Protein 2L2Q (pdb70)

InterPro domains:
  IPR003501 Phosphotransferase system, EIIB component, type 2/3 [PF02302] (1-79)
  IPR013012 Phosphotransferase system, EIIB component, type 3 [PS51100] (1-91)
  IPR036095 PTS system IIB component-like superfamily [SSF52794] (1-88)
  IPR051819 PTS system sugar-specific EIIB domain-containing protein [PTHR34581] (1-86)

Nearest PDB structures (foldseek):
  2l2q-assembly1_A  TM=9.499E-01  e=5.645E-18  Borreliella burgdorferi
  1h9c-assembly1_A  TM=8.588E-01  e=1.829E-08  Escherichia coli str. K-12 substr. W3110
  4mge-assembly1_A  TM=8.401E-01  e=5.207E-08  Bacillus anthracis str. 'Ames Ancestor'
  2wy2-assembly1_D  TM=8.385E-01  e=1.300E-07  Escherichia coli
  3nbm-assembly1_A  TM=7.817E-01  e=5.763E-06  Streptococcus pneumoniae TIGR4

CATH classification: 3.40.50.2300

Foldseek 3Di:
DDDAAEEEEEDDDAPPPRLLQCLQCVVCVVVVDRYHYDYDHPVCCVVCCVPHQAYEYEPPDDCVVVVCCVCCVVVLHHYYYQDPVCVVVNNSCVVVVSRVCSRVVSDDD

Organism: Borreliella burgdorferi (strain ATCC 35210 / DSM 4680 / CIP 102532 / B31) (NCBI:txid224326)

Secondary structure (DSSP, 8-state):
----EEEEEESSSS-SS-HHHHHHHHHHHHHT-SEEEEEE-STTHHHHTTT-SEEEE-S--SSHHHHHHHHHHHHT--EEE--HHHHHHT-HHHHHHHHHHHHHH----

Sequence (109 aa):
GPGSMNILLVCGAGMSTSMLVQRIEKYAKSKNINATIEAIAETRLSEVVDRFDVVLLAPQSRFNKKRLEEITKPKGIPIEIINTIDYGTMNGEKVLQLAINAFNNKSSVGPGSMNILLVCGAGMSTSMLVQRIEKYAKSKNINATIEAIAETRLSEVVDRFDVVLLAPQSRFNKKRLEEITKPKGIPIEIINTIDYGTMNGEKVLQLAINAFNNKSSVGPGSMNILLVCGAGMSTSMLVQRIEKYAKSKNINATIEAIAETRLSEVVDRFDVVLLAPQSRFNKKRLEEITKPKGIPIEIINTIDYGTMNGEKVLQLAINAFNNKSSVGPGSMNILLVCGAGMSTSMLVQRIEKYAKSKNINATIEAIAETRLSEVVDRFDVVLLAPQSRFNKKRLEEITKPKGIPIEIINTIDYGTMNGEKVLQLAINAFNNKSSVGPGSMNILLVCGAGMSTSMLVQRIEKYAKSKNINATIEAIAETRLSEVVDRFDVVLLAPQSRFNKKRLEEITKPKGIPIEIINTIDYGTMNGEKVLQLAINAFNNKSSVGPGSMNILLVCGAGMSTSMLVQRIEKYAKSKNINATIEAIAETRLSEVVDRFDVVLLAPQSRFNKKRLEEITKPKGIPIEIINTIDYGTMNGEKVLQLAINAFNNKSSVGPGSMNILLVCGAGMSTSMLVQRIEKYAKSKNINATIEAIAETRLSEVVDRFDVVLLAPQSRFNKKRLEEITKPKGIPIEIINTIDYGTMNGEKVLQLAINAFNNKSSVGPGSMNILLVCGAGMSTSMLVQRIEKYAKSKNINATIEAIAETRLSEVVDRFDVVLLAPQSRFNKKRLEEITKPKGIPIEIINTIDYGTMNGEKVLQLAINAFNNKSSVGPGSMNILLVCGAGMSTSMLVQRIEKYAKSKNINATIEAIAETRLSEVVDRFDVVLLAPQSRFNKKRLEEITKPKGIPIEIINTIDYGTMNGEKVLQLAINAFNNKSSVGPGSMNILLVCGAGMSTSMLVQRIEKYAKSKNINATIEAIAETRLSEVVDRFDVVLLAPQSRFNKKRLEEITKPKGIPIEIINTIDYGTMNGEKVLQLAINAFNNKSSVGPGSMNILLVCGAGMSTSMLVQRIEKYAKSKNINATIEAIAETRLSEVVDRFDVVLLAPQSRFNKKRLEEITKPKGIPIEIINTIDYGTMNGEKVLQLAINAFNNKSSVGPGSMNILLVCGAGMSTSMLVQRIEKYAKSKNINATIEAIAETRLSEVVDRFDVVLLAPQSRFNKKRLEEITKPKGIPIEIINTIDYGTMNGEKVLQLAINAFNNKSSVGPGSMNILLVCGAGMSTSMLVQRIEKYAKSKNINATIEAIAETRLSEVVDRFDVVLLAPQSRFNKKRLEEITKPKGIPIEIINTIDYGTMNGEKVLQLAINAFNNKSSVGPGSMNILLVCGAGMSTSMLVQRIEKYAKSKNINATIEAIAETRLSEVVDRFDVVLLAPQSRFNKKRLEEITKPKGIPIEIINTIDYGTMNGEKVLQLAINAFNNKSSVGPGSMNILLVCGAGMSTSMLVQRIEKYAKSKNINATIEAIAETRLSEVVDRFDVVLLAPQSRFNKKRLEEITKPKGIPIEIINTIDYGTMNGEKVLQLAINAFNNKSSVGPGSMNILLVCGAGMSTSMLVQRIEKYAKSKNINATIEAIAETRLSEVVDRFDVVLLAPQSRFNKKRLEEITKPKGIPIEIINTIDYGTMNGEKVLQLAINAFNNKSSVGPGSMNILLVCGAGMSTSMLVQRIEKYAKSKNINATIEAIAETRLSEVVDRFDVVLLAPQSRFNKKRLEEITKPKGIPIEIINTIDYGTMNGEKVLQLAINAFNNKSSVGPGSMNILLVCGAGMSTSMLVQRIEKYAKSKNINATIEAIAETRLSEVVDRFDVVLLAPQSRFNKKRLEEITKPKGIPIEIINTIDYGTMNGEKVLQLAINAFNNKSSVGPGSMNILLVCGAGMSTSMLVQRIEKYAKSKNINATIEAIAETRLSEVVDRFDVVLLAPQSRFNKKRLEEITKPKGIPIEIINTIDYGTMNGEKVLQLAINAFNNKSSVGPGSMNILLVCGAGMSTSMLVQRIEKYAKSKNINATIEAIAETRLSEVVDRFDVVLLAPQSRFNKKRLEEITKPKGIPIEIINTIDYGTMNGEKVLQLAINAFNNKSSV

Structure (mmCIF, N/CA/C/O backbone):
data_2L2Q
#
_ent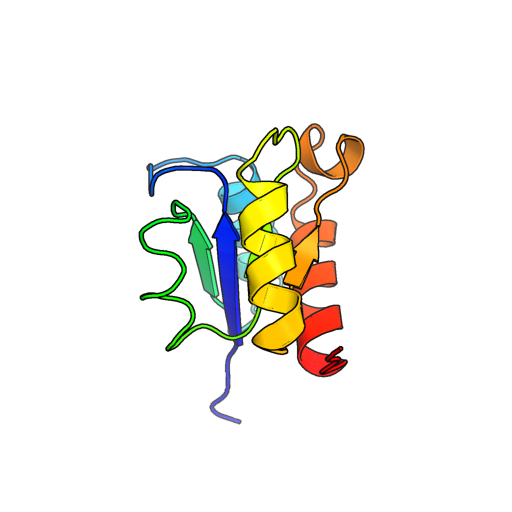ry.id   2L2Q
#
loop_
_atom_site.group_PDB
_atom_site.id
_atom_site.type_symbol
_atom_site.label_atom_id
_atom_site.label_alt_id
_atom_site.label_comp_id
_atom_site.label_asym_id
_atom_site.label_entity_id
_atom_site.label_seq_id
_atom_site.pdbx_PDB_ins_code
_atom_site.Cartn_x
_atom_site.Cartn_y
_atom_site.Cartn_z
_atom_site.occupancy
_atom_site.B_iso_or_equiv
_atom_site.auth_seq_id
_atom_site.auth_comp_id
_atom_site.auth_asym_id
_atom_site.auth_atom_id
_atom_site.pdbx_PDB_model_num
ATOM 1 N N . GLY A 1 1 ? 8.041 -22.049 -1.071 1.00 13.00 1 GLY A N 1
ATOM 2 C CA . GLY A 1 1 ? 8.782 -22.048 -2.318 1.00 45.03 1 GLY A CA 1
ATOM 3 C C . GLY A 1 1 ? 9.196 -20.654 -2.746 1.00 54.31 1 GLY A C 1
ATOM 4 O O . GLY A 1 1 ? 9.075 -19.688 -1.992 1.00 31.45 1 GLY A O 1
ATOM 8 N N . PRO A 1 2 ? 9.698 -20.535 -3.984 1.00 53.21 2 PRO A N 1
ATOM 9 C CA . PRO A 1 2 ? 10.142 -19.252 -4.539 1.00 35.44 2 PRO A CA 1
ATOM 10 C C . PRO A 1 2 ? 8.978 -18.306 -4.814 1.00 31.11 2 PRO A C 1
ATOM 11 O O . PRO A 1 2 ? 8.460 -18.252 -5.928 1.00 54.23 2 PRO A O 1
ATOM 22 N N . GLY A 1 3 ? 8.572 -17.561 -3.790 1.00 40.23 3 GLY A N 1
ATOM 23 C CA . GLY A 1 3 ? 7.472 -16.626 -3.943 1.00 63.22 3 GLY A CA 1
ATOM 24 C C . GLY A 1 3 ? 7.677 -15.354 -3.144 1.00 70.43 3 GLY A C 1
ATOM 25 O O . GLY A 1 3 ? 8.497 -15.314 -2.227 1.00 62.54 3 GLY A O 1
ATOM 29 N N . SER A 1 4 ? 6.931 -14.311 -3.494 1.00 33.44 4 SER A N 1
ATOM 30 C CA . SER A 1 4 ? 7.038 -13.030 -2.806 1.00 21.01 4 SER A CA 1
ATOM 31 C C . SER A 1 4 ? 5.839 -12.142 -3.122 1.00 51.52 4 SER A C 1
ATOM 32 O O . SER A 1 4 ? 4.968 -12.513 -3.908 1.00 53.11 4 SER A O 1
ATOM 40 N N . MET A 1 5 ? 5.802 -10.966 -2.504 1.00 1.23 5 MET A N 1
ATOM 41 C CA . MET A 1 5 ? 4.711 -10.023 -2.720 1.00 13.13 5 MET A CA 1
ATOM 42 C C . MET A 1 5 ? 5.240 -8.598 -2.847 1.00 64.23 5 MET A C 1
ATOM 43 O O . MET A 1 5 ? 6.328 -8.285 -2.365 1.00 32.12 5 MET A O 1
ATOM 57 N N . ASN A 1 6 ? 4.464 -7.739 -3.500 1.00 64.35 6 ASN A N 1
ATOM 58 C CA . ASN A 1 6 ? 4.857 -6.348 -3.692 1.00 54.20 6 ASN A CA 1
ATOM 59 C C . ASN A 1 6 ? 3.728 -5.404 -3.287 1.00 43.14 6 ASN A C 1
ATOM 60 O O . ASN A 1 6 ? 2.601 -5.527 -3.767 1.00 33.14 6 ASN A O 1
ATOM 71 N N . ILE A 1 7 ? 4.040 -4.462 -2.404 1.00 25.24 7 ILE A N 1
ATOM 72 C CA . ILE A 1 7 ? 3.054 -3.497 -1.936 1.00 54.32 7 ILE A CA 1
ATOM 73 C C . ILE A 1 7 ? 3.416 -2.083 -2.378 1.00 55.14 7 ILE A C 1
ATOM 74 O O . ILE A 1 7 ? 4.549 -1.636 -2.200 1.00 44.22 7 ILE A O 1
ATOM 90 N N . LEU A 1 8 ? 2.445 -1.383 -2.954 1.00 53.53 8 LEU A N 1
ATOM 91 C CA . LEU A 1 8 ? 2.660 -0.017 -3.421 1.00 34.11 8 LEU A CA 1
ATOM 92 C C . LEU A 1 8 ? 1.987 0.988 -2.491 1.00 44.22 8 LEU A C 1
ATOM 93 O O . LEU A 1 8 ? 0.859 0.779 -2.045 1.00 34.11 8 LEU A O 1
ATOM 109 N N . LEU A 1 9 ? 2.687 2.081 -2.205 1.00 31.42 9 LEU A N 1
ATOM 110 C CA . LEU A 1 9 ? 2.157 3.121 -1.330 1.00 21.21 9 LEU A CA 1
ATOM 111 C C . LEU A 1 9 ? 2.081 4.459 -2.058 1.00 64.33 9 LEU A C 1
ATOM 112 O O . LEU A 1 9 ? 3.043 4.884 -2.698 1.00 41.43 9 LEU A O 1
ATOM 128 N N . VAL A 1 10 ? 0.932 5.119 -1.955 1.00 23.11 10 VAL A N 1
ATOM 129 C CA . VAL A 1 10 ? 0.732 6.411 -2.601 1.00 31.41 10 VAL A CA 1
ATOM 130 C C . VAL A 1 10 ? 0.729 7.542 -1.579 1.00 25.32 10 VAL A C 1
ATOM 131 O O . VAL A 1 10 ? -0.227 7.704 -0.820 1.00 24.15 10 VAL A O 1
ATOM 144 N N . CYS A 1 11 ? 1.805 8.322 -1.565 1.00 73.54 11 CYS A N 1
ATOM 145 C CA . CYS A 1 11 ? 1.927 9.439 -0.636 1.00 24.22 11 CYS A CA 1
ATOM 146 C C . CYS A 1 11 ? 3.144 10.295 -0.972 1.00 71.02 11 CYS A C 1
ATOM 147 O O . CYS A 1 11 ? 3.020 11.489 -1.243 1.00 21.40 11 CYS A O 1
ATOM 155 N N . GLY A 1 12 ? 4.321 9.676 -0.951 1.00 52.32 12 GLY A N 1
ATOM 156 C CA . GLY A 1 12 ? 5.543 10.397 -1.254 1.00 3.31 12 GLY A CA 1
ATOM 157 C C . GLY A 1 12 ? 5.957 10.254 -2.705 1.00 73.02 12 GLY A C 1
ATOM 158 O O . GLY A 1 12 ? 5.365 9.475 -3.452 1.00 40.21 12 GLY A O 1
ATOM 162 N N . ALA A 1 13 ? 6.975 11.009 -3.106 1.00 75.43 13 ALA A N 1
ATOM 163 C CA . ALA A 1 13 ? 7.466 10.962 -4.478 1.00 24.24 13 ALA A CA 1
ATOM 164 C C . ALA A 1 13 ? 8.764 10.166 -4.568 1.00 41.24 13 ALA A C 1
ATOM 165 O O . ALA A 1 13 ? 9.699 10.562 -5.263 1.00 70.03 13 ALA A O 1
ATOM 172 N N . GLY A 1 14 ? 8.814 9.042 -3.861 1.00 25.44 14 GLY A N 1
ATOM 173 C CA . GLY A 1 14 ? 10.003 8.209 -3.875 1.00 32.22 14 GLY A CA 1
ATOM 174 C C . GLY A 1 14 ? 11.197 8.891 -3.237 1.00 52.35 14 GLY A C 1
ATOM 175 O O . GLY A 1 14 ? 12.242 9.046 -3.869 1.00 54.00 14 GLY A O 1
ATOM 179 N N . MET A 1 15 ? 11.042 9.302 -1.983 1.00 53.11 15 MET A N 1
ATOM 180 C CA . MET A 1 15 ? 12.116 9.973 -1.261 1.00 24.45 15 MET A CA 1
ATOM 181 C C . MET A 1 15 ? 12.793 9.017 -0.283 1.00 63.13 15 MET A C 1
ATOM 182 O O . MET A 1 15 ? 12.198 8.028 0.145 1.00 24.00 15 MET A O 1
ATOM 196 N N . SER A 1 16 ? 14.040 9.319 0.065 1.00 21.50 16 SER A N 1
ATOM 197 C CA . SER A 1 16 ? 14.799 8.484 0.989 1.00 60.53 16 SER A CA 1
ATOM 198 C C . SER A 1 16 ? 14.405 8.775 2.433 1.00 34.45 16 SER A C 1
ATOM 199 O O . SER A 1 16 ? 13.984 9.884 2.764 1.00 62.00 16 SER A O 1
ATOM 207 N N . THR A 1 17 ? 14.543 7.769 3.292 1.00 2.22 17 THR A N 1
ATOM 208 C CA . THR A 1 17 ? 14.201 7.915 4.701 1.00 31.14 17 THR A CA 1
ATOM 209 C C . THR A 1 17 ? 12.714 8.201 4.879 1.00 22.43 17 THR A C 1
ATOM 210 O O . THR A 1 17 ? 12.265 9.334 4.706 1.00 20.44 17 THR A O 1
ATOM 221 N N . SER A 1 18 ? 11.955 7.166 5.227 1.00 51.34 18 SER A N 1
ATOM 222 C CA . SER A 1 18 ? 10.517 7.306 5.425 1.00 1.11 18 SER A CA 1
ATOM 223 C C . SER A 1 18 ? 10.081 6.638 6.726 1.00 52.53 18 SER A C 1
ATOM 224 O O . SER A 1 18 ? 10.627 5.609 7.121 1.00 4.34 18 SER A O 1
ATOM 232 N N . MET A 1 19 ? 9.092 7.233 7.386 1.00 62.31 19 MET A N 1
ATOM 233 C CA . MET A 1 19 ? 8.581 6.696 8.642 1.00 70.54 19 MET A CA 1
ATOM 234 C C . MET A 1 19 ? 7.905 5.346 8.420 1.00 15.33 19 MET A C 1
ATOM 235 O O . MET A 1 19 ? 8.365 4.320 8.921 1.00 24.23 19 MET A O 1
ATOM 249 N N . LEU A 1 20 ? 6.810 5.355 7.668 1.00 33.11 20 LEU A N 1
ATOM 250 C CA . LEU A 1 20 ? 6.069 4.131 7.381 1.00 43.23 20 LEU A CA 1
ATOM 251 C C . LEU A 1 20 ? 6.989 3.062 6.800 1.00 21.21 20 LEU A C 1
ATOM 252 O O . LEU A 1 20 ? 6.971 1.910 7.235 1.00 42.14 20 LEU A O 1
ATOM 268 N N . VAL A 1 21 ? 7.794 3.451 5.817 1.00 42.33 21 VAL A N 1
ATOM 269 C CA . VAL A 1 21 ? 8.724 2.527 5.179 1.00 41.24 21 VAL A CA 1
ATOM 270 C C . VAL A 1 21 ? 9.694 1.935 6.195 1.00 60.34 21 VAL A C 1
ATOM 271 O O . VAL A 1 21 ? 9.960 0.733 6.185 1.00 42.22 21 VAL A O 1
ATOM 284 N N . GLN A 1 22 ? 10.218 2.786 7.070 1.00 5.02 22 GLN A N 1
ATOM 285 C CA . GLN A 1 22 ? 11.160 2.346 8.093 1.00 34.12 22 GLN A CA 1
ATOM 286 C C . GLN A 1 22 ? 10.532 1.283 8.989 1.00 63.53 22 GLN A C 1
ATOM 287 O O . GLN A 1 22 ? 11.053 0.173 9.110 1.00 54.44 22 GLN A O 1
ATOM 301 N N . ARG A 1 23 ? 9.412 1.629 9.614 1.00 22.35 23 ARG A N 1
ATOM 302 C CA . ARG A 1 23 ? 8.715 0.704 10.500 1.00 11.23 23 ARG A CA 1
ATOM 303 C C . ARG A 1 23 ? 8.422 -0.614 9.789 1.00 5.13 23 ARG A C 1
ATOM 304 O O . ARG A 1 23 ? 8.848 -1.679 10.237 1.00 74.31 23 ARG A O 1
ATOM 325 N N . ILE A 1 24 ? 7.694 -0.533 8.681 1.00 63.22 24 ILE A N 1
ATOM 326 C CA . ILE A 1 24 ? 7.346 -1.719 7.908 1.00 32.24 24 ILE A CA 1
ATOM 327 C C . ILE A 1 24 ? 8.587 -2.535 7.563 1.00 2.15 24 ILE A C 1
ATOM 328 O O . ILE A 1 24 ? 8.632 -3.742 7.795 1.00 21.45 24 ILE A O 1
ATOM 344 N N . GLU A 1 25 ? 9.593 -1.866 7.010 1.00 45.53 25 GLU A N 1
ATOM 345 C CA . GLU A 1 25 ? 10.836 -2.529 6.634 1.00 64.11 25 GLU A CA 1
ATOM 346 C C . GLU A 1 25 ? 11.451 -3.251 7.830 1.00 51.12 25 GLU A C 1
ATOM 347 O O . GLU A 1 25 ? 12.011 -4.339 7.693 1.00 55.14 25 GLU A O 1
ATOM 359 N N . LYS A 1 26 ? 11.343 -2.637 9.003 1.00 11.02 26 LYS A N 1
ATOM 360 C CA . LYS A 1 26 ? 11.886 -3.219 10.225 1.00 63.04 26 LYS A CA 1
ATOM 361 C C . LYS A 1 26 ? 11.157 -4.510 10.583 1.00 2.13 26 LYS A C 1
ATOM 362 O O . LYS A 1 26 ? 11.775 -5.566 10.720 1.00 3.11 26 LYS A O 1
ATOM 381 N N . TYR A 1 27 ? 9.841 -4.418 10.733 1.00 75.21 27 TYR A N 1
ATOM 382 C CA . TYR A 1 27 ? 9.028 -5.579 11.077 1.00 54.25 27 TYR A CA 1
ATOM 383 C C . TYR A 1 27 ? 9.291 -6.733 10.114 1.00 3.20 27 TYR A C 1
ATOM 384 O O . TYR A 1 27 ? 9.514 -7.868 10.534 1.00 1.33 27 TYR A O 1
ATOM 402 N N . ALA A 1 28 ? 9.265 -6.433 8.820 1.00 55.14 28 ALA A N 1
ATOM 403 C CA . ALA A 1 28 ? 9.503 -7.443 7.796 1.00 21.13 28 ALA A CA 1
ATOM 404 C C . ALA A 1 28 ? 10.926 -7.984 7.880 1.00 23.22 28 ALA A C 1
ATOM 405 O O . ALA A 1 28 ? 11.141 -9.196 7.898 1.00 71.41 28 ALA A O 1
ATOM 412 N N . LYS A 1 29 ? 11.897 -7.078 7.931 1.00 33.02 29 LYS A N 1
ATOM 413 C CA . LYS A 1 29 ? 13.300 -7.463 8.014 1.00 65.52 29 LYS A CA 1
ATOM 414 C C . LYS A 1 29 ? 13.559 -8.313 9.254 1.00 44.00 29 LYS A C 1
ATOM 415 O O . LYS A 1 29 ? 14.474 -9.137 9.274 1.00 51.41 29 LYS A O 1
ATOM 434 N N . SER A 1 30 ? 12.747 -8.108 10.286 1.00 5.12 30 SER A N 1
ATOM 435 C CA . SER A 1 30 ? 12.891 -8.854 11.531 1.00 14.31 30 SER A CA 1
ATOM 436 C C . SER A 1 30 ? 12.167 -10.194 11.447 1.00 25.54 30 SER A C 1
ATOM 437 O O . SER A 1 30 ? 12.686 -11.222 11.886 1.00 15.54 30 SER A O 1
ATOM 445 N N . LYS A 1 31 ? 10.966 -10.177 10.880 1.00 20.12 31 LYS A N 1
ATOM 446 C CA . LYS A 1 31 ? 10.170 -11.390 10.736 1.00 13.03 31 LYS A CA 1
ATOM 447 C C . LYS A 1 31 ? 10.748 -12.296 9.654 1.00 44.41 31 LYS A C 1
ATOM 448 O O . LYS A 1 31 ? 10.418 -13.478 9.579 1.00 22.23 31 LYS A O 1
ATOM 467 N N . ASN A 1 32 ? 11.615 -11.732 8.818 1.00 75.01 32 ASN A N 1
ATOM 468 C CA . ASN A 1 32 ? 12.240 -12.490 7.740 1.00 10.40 32 ASN A CA 1
ATOM 469 C C . ASN A 1 32 ? 11.197 -12.967 6.734 1.00 11.21 32 ASN A C 1
ATOM 470 O O . ASN A 1 32 ? 11.018 -14.168 6.533 1.00 63.42 32 ASN A O 1
ATOM 481 N N . ILE A 1 33 ? 10.512 -12.018 6.105 1.00 13.35 33 ILE A N 1
ATOM 482 C CA . ILE A 1 33 ? 9.488 -12.341 5.119 1.00 20.05 33 ILE A CA 1
ATOM 483 C C . ILE A 1 33 ? 9.907 -11.891 3.724 1.00 23.30 33 ILE A C 1
ATOM 484 O O . ILE A 1 33 ? 10.545 -10.852 3.561 1.00 21.04 33 ILE A O 1
ATOM 500 N N . ASN A 1 34 ? 9.542 -12.681 2.719 1.00 25.12 34 ASN A N 1
ATOM 501 C CA . ASN A 1 34 ? 9.880 -12.364 1.336 1.00 13.43 34 ASN A CA 1
ATOM 502 C C . ASN A 1 34 ? 8.863 -11.397 0.736 1.00 34.54 34 ASN A C 1
ATOM 503 O O . ASN A 1 34 ? 7.939 -11.809 0.036 1.00 73.25 34 ASN A O 1
ATOM 514 N N . ALA A 1 35 ? 9.040 -10.111 1.017 1.00 43.43 35 ALA A N 1
ATOM 515 C CA . ALA A 1 35 ? 8.140 -9.086 0.503 1.00 43.40 35 ALA A CA 1
ATOM 516 C C . ALA A 1 35 ? 8.866 -7.756 0.326 1.00 21.21 35 ALA A C 1
ATOM 517 O O . ALA A 1 35 ? 9.926 -7.532 0.913 1.00 54.14 35 ALA A O 1
ATOM 524 N N . THR A 1 36 ? 8.290 -6.876 -0.487 1.00 20.11 36 THR A N 1
ATOM 525 C CA . THR A 1 36 ? 8.883 -5.570 -0.743 1.00 0.44 36 THR A CA 1
ATOM 526 C C . THR A 1 36 ? 7.817 -4.481 -0.784 1.00 2.54 36 THR A C 1
ATOM 527 O O . THR A 1 36 ? 6.645 -4.756 -1.043 1.00 2.42 36 THR A O 1
ATOM 538 N N . ILE A 1 37 ? 8.231 -3.244 -0.527 1.00 70.23 37 ILE A N 1
ATOM 539 C CA . ILE A 1 37 ? 7.311 -2.114 -0.537 1.00 51.21 37 ILE A CA 1
ATOM 540 C C . ILE A 1 37 ? 7.970 -0.874 -1.132 1.00 74.04 37 ILE A C 1
ATOM 541 O O . ILE A 1 37 ? 9.172 -0.664 -0.979 1.00 63.50 37 ILE A O 1
ATOM 557 N N . GLU A 1 38 ? 7.172 -0.055 -1.811 1.00 1.32 38 GLU A N 1
ATOM 558 C CA . GLU A 1 38 ? 7.678 1.165 -2.428 1.00 44.32 38 GLU A CA 1
ATOM 559 C C . GLU A 1 38 ? 6.648 2.288 -2.340 1.00 62.33 38 GLU A C 1
ATOM 560 O O . GLU A 1 38 ? 5.445 2.037 -2.279 1.00 60.34 38 GLU A O 1
ATOM 572 N N . ALA A 1 39 ? 7.130 3.526 -2.334 1.00 3.15 39 ALA A N 1
ATOM 573 C CA . ALA A 1 39 ? 6.252 4.687 -2.254 1.00 45.15 39 ALA A CA 1
ATOM 574 C C . ALA A 1 39 ? 6.453 5.610 -3.452 1.00 22.31 39 ALA A C 1
ATOM 575 O O . ALA A 1 39 ? 7.580 5.984 -3.777 1.00 5.14 39 ALA A O 1
ATOM 582 N N . ILE A 1 40 ? 5.354 5.972 -4.105 1.00 20.32 40 ILE A N 1
ATOM 583 C CA . ILE A 1 40 ? 5.410 6.851 -5.266 1.00 65.21 40 ILE A CA 1
ATOM 584 C C . ILE A 1 40 ? 4.125 7.659 -5.407 1.00 31.30 40 ILE A C 1
ATOM 585 O O . ILE A 1 40 ? 3.217 7.549 -4.583 1.00 64.12 40 ILE A O 1
ATOM 601 N N . ALA A 1 41 ? 4.054 8.469 -6.458 1.00 0.22 41 ALA A N 1
ATOM 602 C CA . ALA A 1 41 ? 2.878 9.293 -6.709 1.00 61.24 41 ALA A CA 1
ATOM 603 C C . ALA A 1 41 ? 1.825 8.520 -7.496 1.00 52.22 41 ALA A C 1
ATOM 604 O O . ALA A 1 41 ? 2.007 7.342 -7.803 1.00 14.55 41 ALA A O 1
ATOM 611 N N . GLU A 1 42 ? 0.724 9.191 -7.819 1.00 54.34 42 GLU A N 1
ATOM 612 C CA . GLU A 1 42 ? -0.359 8.566 -8.569 1.00 70.44 42 GLU A CA 1
ATOM 613 C C . GLU A 1 42 ? -0.041 8.536 -10.062 1.00 10.14 42 GLU A C 1
ATOM 614 O O . GLU A 1 42 ? -0.538 7.683 -10.798 1.00 13.40 42 GLU A O 1
ATOM 626 N N . THR A 1 43 ? 0.791 9.475 -10.502 1.00 63.30 43 THR A N 1
ATOM 627 C CA . THR A 1 43 ? 1.175 9.558 -11.906 1.00 11.55 43 THR A CA 1
ATOM 628 C C . THR A 1 43 ? 1.931 8.310 -12.344 1.00 72.44 43 THR A C 1
ATOM 629 O O . THR A 1 43 ? 1.763 7.833 -13.467 1.00 52.42 43 THR A O 1
ATOM 640 N N . ARG A 1 44 ? 2.763 7.783 -11.452 1.00 31.00 44 ARG A N 1
ATOM 641 C CA . ARG A 1 44 ? 3.545 6.589 -11.748 1.00 61.12 44 ARG A CA 1
ATOM 642 C C . ARG A 1 44 ? 2.958 5.367 -11.048 1.00 71.22 44 ARG A C 1
ATOM 643 O O . ARG A 1 44 ? 3.625 4.342 -10.901 1.00 70.22 44 ARG A O 1
ATOM 664 N N . LEU A 1 45 ? 1.706 5.483 -10.618 1.00 24.41 45 LEU A N 1
ATOM 665 C CA . LEU A 1 45 ? 1.029 4.388 -9.933 1.00 34.44 45 LEU A CA 1
ATOM 666 C C . LEU A 1 45 ? 0.477 3.377 -10.933 1.00 54.43 45 LEU A C 1
ATOM 667 O O . LEU A 1 45 ? 0.427 2.179 -10.657 1.00 74.13 45 LEU A O 1
ATOM 683 N N . SER A 1 46 ? 0.065 3.870 -12.097 1.00 61.34 46 SER A N 1
ATOM 684 C CA . SER A 1 46 ? -0.485 3.010 -13.139 1.00 43.43 46 SER A CA 1
ATOM 685 C C . SER A 1 46 ? 0.627 2.260 -13.867 1.00 54.13 46 SER A C 1
ATOM 686 O O . SER A 1 46 ? 0.393 1.210 -14.464 1.00 34.43 46 SER A O 1
ATOM 694 N N . GLU A 1 47 ? 1.836 2.809 -13.813 1.00 23.41 47 GLU A N 1
ATOM 695 C CA . GLU A 1 47 ? 2.984 2.192 -14.468 1.00 20.22 47 GLU A CA 1
ATOM 696 C C . GLU A 1 47 ? 3.634 1.151 -13.560 1.00 51.33 47 GLU A C 1
ATOM 697 O O . GLU A 1 47 ? 4.282 0.217 -14.033 1.00 34.14 47 GLU A O 1
ATOM 709 N N . VAL A 1 48 ? 3.456 1.321 -12.254 1.00 25.42 48 VAL A N 1
ATOM 710 C CA . VAL A 1 48 ? 4.024 0.397 -11.279 1.00 64.11 48 VAL A CA 1
ATOM 711 C C . VAL A 1 48 ? 3.028 -0.698 -10.914 1.00 1.32 48 VAL A C 1
ATOM 712 O O . VAL A 1 48 ? 3.413 -1.831 -10.625 1.00 15.02 48 VAL A O 1
ATOM 725 N N . VAL A 1 49 ? 1.745 -0.351 -10.929 1.00 72.41 49 VAL A N 1
ATOM 726 C CA . VAL A 1 49 ? 0.692 -1.305 -10.601 1.00 53.20 49 VAL A CA 1
ATOM 727 C C . VAL A 1 49 ? 0.691 -2.479 -11.573 1.00 63.21 49 VAL A C 1
ATOM 728 O O . VAL A 1 49 ? 0.237 -3.574 -11.240 1.00 2.01 49 VAL A O 1
ATOM 741 N N . ASP A 1 50 ? 1.203 -2.244 -12.776 1.00 64.31 50 ASP A N 1
ATOM 742 C CA . ASP A 1 50 ? 1.264 -3.283 -13.797 1.00 60.45 50 ASP A CA 1
ATOM 743 C C . ASP A 1 50 ? 2.082 -4.476 -13.312 1.00 1.13 50 ASP A C 1
ATOM 744 O O . ASP A 1 50 ? 1.883 -5.603 -13.764 1.00 60.42 50 ASP A O 1
ATOM 753 N N . ARG A 1 51 ? 3.003 -4.219 -12.389 1.00 2.51 51 ARG A N 1
ATOM 754 C CA . ARG A 1 51 ? 3.853 -5.270 -11.844 1.00 21.24 51 ARG A CA 1
ATOM 755 C C . ARG A 1 51 ? 3.498 -5.556 -10.387 1.00 52.24 51 ARG A C 1
ATOM 756 O O . ARG A 1 51 ? 3.493 -6.708 -9.953 1.00 3.20 51 ARG A O 1
ATOM 777 N N . PHE A 1 52 ? 3.201 -4.499 -9.638 1.00 21.31 52 PHE A N 1
ATOM 778 C CA . PHE A 1 52 ? 2.846 -4.636 -8.230 1.00 61.01 52 PHE A CA 1
ATOM 779 C C . PHE A 1 52 ? 1.647 -5.565 -8.059 1.00 45.42 52 PHE A C 1
ATOM 780 O O . PHE A 1 52 ? 1.100 -6.076 -9.036 1.00 65.04 52 PHE A O 1
ATOM 797 N N . ASP A 1 53 ? 1.245 -5.778 -6.811 1.00 44.12 53 ASP A N 1
ATOM 798 C CA . ASP A 1 53 ? 0.111 -6.644 -6.511 1.00 25.33 53 ASP A CA 1
ATOM 799 C C . ASP A 1 53 ? -0.985 -5.872 -5.785 1.00 13.43 53 ASP A C 1
ATOM 800 O O . ASP A 1 53 ? -2.124 -5.805 -6.249 1.00 45.30 53 ASP A O 1
ATOM 809 N N . VAL A 1 54 ? -0.635 -5.290 -4.642 1.00 32.12 54 VAL A N 1
ATOM 810 C CA . VAL A 1 54 ? -1.590 -4.522 -3.851 1.00 65.01 54 VAL A CA 1
ATOM 811 C C . VAL A 1 54 ? -1.208 -3.046 -3.811 1.00 75.42 54 VAL A C 1
ATOM 812 O O . VAL A 1 54 ? -0.029 -2.697 -3.866 1.00 54.25 54 VAL A O 1
ATOM 825 N N . VAL A 1 55 ? -2.215 -2.183 -3.714 1.00 62.33 55 VAL A N 1
ATOM 826 C CA . VAL A 1 55 ? -1.986 -0.744 -3.665 1.00 62.32 55 VAL A CA 1
ATOM 827 C C . VAL A 1 55 ? -2.604 -0.132 -2.413 1.00 41.24 55 VAL A C 1
ATOM 828 O O . VAL A 1 55 ? -3.660 -0.567 -1.952 1.00 61.23 55 VAL A O 1
ATOM 841 N N . LEU A 1 56 ? -1.940 0.881 -1.867 1.00 61.14 56 LEU A N 1
ATOM 842 C CA . LEU A 1 56 ? -2.424 1.555 -0.668 1.00 12.22 56 LEU A CA 1
ATOM 843 C C . LEU A 1 56 ? -2.390 3.070 -0.843 1.00 75.04 56 LEU A C 1
ATOM 844 O O . LEU A 1 56 ? -1.393 3.631 -1.298 1.00 5.10 56 LEU A O 1
ATOM 860 N N . LEU A 1 57 ? -3.486 3.727 -0.479 1.00 2.04 57 LEU A N 1
ATOM 861 C CA . LEU A 1 57 ? -3.582 5.178 -0.593 1.00 45.24 57 LEU A CA 1
ATOM 862 C C . LEU A 1 57 ? -3.561 5.836 0.783 1.00 74.23 57 LEU A C 1
ATOM 863 O O . LEU A 1 57 ? -4.236 5.384 1.707 1.00 23.35 57 LEU A O 1
ATOM 879 N N . ALA A 1 58 ? -2.785 6.907 0.910 1.00 60.14 58 ALA A N 1
ATOM 880 C CA . ALA A 1 58 ? -2.681 7.630 2.171 1.00 25.52 58 ALA A CA 1
ATOM 881 C C . ALA A 1 58 ? -3.867 8.567 2.367 1.00 51.13 58 ALA A C 1
ATOM 882 O O . ALA A 1 58 ? -4.565 8.930 1.420 1.00 73.33 58 ALA A O 1
ATOM 889 N N . PRO A 1 59 ? -4.103 8.970 3.624 1.00 32.22 59 PRO A N 1
ATOM 890 C CA . PRO A 1 59 ? -5.206 9.871 3.973 1.00 21.51 59 PRO A CA 1
ATOM 891 C C . PRO A 1 59 ? -4.982 11.288 3.457 1.00 30.11 59 PRO A C 1
ATOM 892 O O . PRO A 1 59 ? -3.964 11.575 2.827 1.00 34.43 59 PRO A O 1
ATOM 903 N N . GLN A 1 60 ? -5.939 12.170 3.729 1.00 63.41 60 GLN A N 1
ATOM 904 C CA . GLN A 1 60 ? -5.845 13.557 3.291 1.00 4.31 60 GLN A CA 1
ATOM 905 C C . GLN A 1 60 ? -5.751 13.644 1.771 1.00 34.53 60 GLN A C 1
ATOM 906 O O . GLN A 1 60 ? -4.658 13.679 1.208 1.00 44.32 60 GLN A O 1
ATOM 920 N N . SER A 1 61 ? -6.906 13.676 1.113 1.00 2.24 61 SER A N 1
ATOM 921 C CA . SER A 1 61 ? -6.954 13.754 -0.342 1.00 33.01 61 SER A CA 1
ATOM 922 C C . SER A 1 61 ? -8.266 14.378 -0.809 1.00 43.32 61 SER A C 1
ATOM 923 O O . SER A 1 61 ? -9.346 13.970 -0.384 1.00 74.22 61 SER A O 1
ATOM 931 N N . ARG A 1 62 ? -8.161 15.371 -1.687 1.00 34.03 62 ARG A N 1
ATOM 932 C CA . ARG A 1 62 ? -9.338 16.053 -2.211 1.00 50.55 62 ARG A CA 1
ATOM 933 C C . ARG A 1 62 ? -9.828 15.385 -3.493 1.00 44.40 62 ARG A C 1
ATOM 934 O O . ARG A 1 62 ? -10.965 14.921 -3.568 1.00 14.10 62 ARG A O 1
ATOM 955 N N . PHE A 1 63 ? -8.961 15.341 -4.499 1.00 42.04 63 PHE A N 1
ATOM 956 C CA . PHE A 1 63 ? -9.305 14.731 -5.779 1.00 11.44 63 PHE A CA 1
ATOM 957 C C . PHE A 1 63 ? -8.491 13.462 -6.013 1.00 43.50 63 PHE A C 1
ATOM 958 O O . PHE A 1 63 ? -8.919 12.562 -6.734 1.00 5.11 63 PHE A O 1
ATOM 975 N N . ASN A 1 64 ? -7.314 13.400 -5.399 1.00 22.14 64 ASN A N 1
ATOM 976 C CA . ASN A 1 64 ? -6.438 12.242 -5.541 1.00 0.53 64 ASN A CA 1
ATOM 977 C C . ASN A 1 64 ? -7.189 10.951 -5.230 1.00 65.04 64 ASN A C 1
ATOM 978 O O . ASN A 1 64 ? -7.218 10.026 -6.042 1.00 63.04 64 ASN A O 1
ATOM 989 N N . LYS A 1 65 ? -7.795 10.895 -4.050 1.00 15.03 65 LYS A N 1
ATOM 990 C CA . LYS A 1 65 ? -8.548 9.719 -3.631 1.00 34.21 65 LYS A CA 1
ATOM 991 C C . LYS A 1 65 ? -9.742 9.481 -4.551 1.00 23.33 65 LYS A C 1
ATOM 992 O O . LYS A 1 65 ? -10.124 8.339 -4.806 1.00 62.44 65 LYS A O 1
ATOM 1011 N N . LYS A 1 66 ? -10.326 10.566 -5.047 1.00 32.11 66 LYS A N 1
ATOM 1012 C CA . LYS A 1 66 ? -11.475 10.476 -5.941 1.00 4.11 66 LYS A CA 1
ATOM 1013 C C . LYS A 1 66 ? -11.118 9.708 -7.210 1.00 4.05 66 LYS A C 1
ATOM 1014 O O . LYS A 1 66 ? -11.745 8.699 -7.533 1.00 2.14 66 LYS A O 1
ATOM 1033 N N . ARG A 1 67 ? -10.106 10.191 -7.924 1.00 12.25 67 ARG A N 1
ATOM 1034 C CA . ARG A 1 67 ? -9.666 9.549 -9.156 1.00 52.54 67 ARG A CA 1
ATOM 1035 C C . ARG A 1 67 ? -9.172 8.132 -8.885 1.00 32.50 67 ARG A C 1
ATOM 1036 O O . ARG A 1 67 ? -9.540 7.189 -9.588 1.00 1.21 67 ARG A O 1
ATOM 1057 N N . LEU A 1 68 ? -8.337 7.987 -7.862 1.00 51.30 68 LEU A N 1
ATOM 1058 C CA . LEU A 1 68 ? -7.792 6.684 -7.497 1.00 42.33 68 LEU A CA 1
ATOM 1059 C C . LEU A 1 68 ? -8.903 5.650 -7.354 1.00 33.41 68 LEU A C 1
ATOM 1060 O O . LEU A 1 68 ? -8.949 4.668 -8.095 1.00 13.23 68 LEU A O 1
ATOM 1076 N N . GLU A 1 69 ? -9.798 5.878 -6.397 1.00 42.14 69 GLU A N 1
ATOM 1077 C CA . GLU A 1 69 ? -10.910 4.966 -6.159 1.00 21.33 69 GLU A CA 1
ATOM 1078 C C . GLU A 1 69 ? -11.782 4.833 -7.404 1.00 64.12 69 GLU A C 1
ATOM 1079 O O . GLU A 1 69 ? -12.283 3.752 -7.710 1.00 74.20 69 GLU A O 1
ATOM 1091 N N . GLU A 1 70 ? -11.957 5.941 -8.118 1.00 22.24 70 GLU A N 1
ATOM 1092 C CA . GLU A 1 70 ? -12.769 5.948 -9.329 1.00 1.23 70 GLU A CA 1
ATOM 1093 C C . GLU A 1 70 ? -12.148 5.064 -10.406 1.00 23.42 70 GLU A C 1
ATOM 1094 O O . GLU A 1 70 ? -12.845 4.554 -11.283 1.00 70.42 70 GLU A O 1
ATOM 1106 N N . ILE A 1 71 ? -10.833 4.887 -10.332 1.00 42.33 71 ILE A N 1
ATOM 1107 C CA . ILE A 1 71 ? -10.118 4.065 -11.300 1.00 24.40 71 ILE A CA 1
ATOM 1108 C C . ILE A 1 71 ? -9.985 2.627 -10.808 1.00 52.31 71 ILE A C 1
ATOM 1109 O O . ILE A 1 71 ? -10.036 1.682 -11.596 1.00 33.02 71 ILE A O 1
ATOM 1125 N N . THR A 1 72 ? -9.816 2.469 -9.499 1.00 72.40 72 THR A N 1
ATOM 1126 C CA . THR A 1 72 ? -9.677 1.147 -8.901 1.00 32.10 72 THR A CA 1
ATOM 1127 C C . THR A 1 72 ? -10.978 0.358 -9.002 1.00 2.20 72 THR A C 1
ATOM 1128 O O . THR A 1 72 ? -10.966 -0.857 -9.201 1.00 4.22 72 THR A O 1
ATOM 1139 N N . LYS A 1 73 ? -12.100 1.056 -8.865 1.00 2.45 73 LYS A N 1
ATOM 1140 C CA . LYS A 1 73 ? -13.410 0.422 -8.942 1.00 55.22 73 LYS A CA 1
ATOM 1141 C C . LYS A 1 73 ? -13.534 -0.417 -10.210 1.00 34.33 73 LYS A C 1
ATOM 1142 O O . LYS A 1 73 ? -13.729 -1.632 -10.162 1.00 32.11 73 LYS A O 1
ATOM 1161 N N . PRO A 1 74 ? -13.418 0.243 -11.372 1.00 22.35 74 PRO A N 1
ATOM 1162 C CA . PRO A 1 74 ? -13.511 -0.424 -12.674 1.00 35.24 74 PRO A CA 1
ATOM 1163 C C . PRO A 1 74 ? -12.312 -1.324 -12.952 1.00 12.03 74 PRO A C 1
ATOM 1164 O O . PRO A 1 74 ? -12.449 -2.393 -13.547 1.00 55.11 74 PRO A O 1
ATOM 1175 N N . LYS A 1 75 ? -11.136 -0.885 -12.517 1.00 22.32 75 LYS A N 1
ATOM 1176 C CA . LYS A 1 75 ? -9.911 -1.651 -12.717 1.00 35.41 75 LYS A CA 1
ATOM 1177 C C . LYS A 1 75 ? -9.964 -2.971 -11.953 1.00 52.32 75 LYS A C 1
ATOM 1178 O O . LYS A 1 75 ? -9.293 -3.936 -12.315 1.00 72.15 75 LYS A O 1
ATOM 1197 N N . GLY A 1 76 ? -10.768 -3.005 -10.894 1.00 41.04 76 GLY A N 1
ATOM 1198 C CA . GLY A 1 76 ? -10.894 -4.211 -10.098 1.00 30.34 76 GLY A CA 1
ATOM 1199 C C . GLY A 1 76 ? -9.565 -4.679 -9.539 1.00 63.14 76 GLY A C 1
ATOM 1200 O O . GLY A 1 76 ? -9.089 -5.763 -9.878 1.00 31.44 76 GLY A O 1
ATOM 1204 N N . ILE A 1 77 ? -8.963 -3.860 -8.684 1.00 3.30 77 ILE A N 1
ATOM 1205 C CA . ILE A 1 77 ? -7.680 -4.196 -8.079 1.00 0.12 77 ILE A CA 1
ATOM 1206 C C . ILE A 1 77 ? -7.728 -4.035 -6.563 1.00 50.32 77 ILE A C 1
ATOM 1207 O O . ILE A 1 77 ? -8.519 -3.263 -6.021 1.00 11.31 77 ILE A O 1
ATOM 1223 N N . PRO A 1 78 ? -6.860 -4.779 -5.861 1.00 55.23 78 PRO A N 1
ATOM 1224 C CA . PRO A 1 78 ? -6.782 -4.734 -4.398 1.00 74.31 78 PRO A CA 1
ATOM 1225 C C . PRO A 1 78 ? -6.214 -3.415 -3.888 1.00 12.53 78 PRO A C 1
ATOM 1226 O O . PRO A 1 78 ? -4.999 -3.220 -3.861 1.00 65.43 78 PRO A O 1
ATOM 1237 N N . ILE A 1 79 ? -7.101 -2.511 -3.483 1.00 64.21 79 ILE A N 1
ATOM 1238 C CA . ILE A 1 79 ? -6.686 -1.211 -2.972 1.00 52.41 79 ILE A CA 1
ATOM 1239 C C . ILE A 1 79 ? -7.128 -1.022 -1.525 1.00 21.53 79 ILE A C 1
ATOM 1240 O O . ILE A 1 79 ? -8.291 -1.240 -1.188 1.00 12.32 79 ILE A O 1
ATOM 1256 N N . GLU A 1 80 ? -6.191 -0.616 -0.674 1.00 0.41 80 GLU A N 1
ATOM 1257 C CA . GLU A 1 80 ? -6.485 -0.397 0.738 1.00 63.14 80 GLU A CA 1
ATOM 1258 C C . GLU A 1 80 ? -6.267 1.064 1.119 1.00 53.43 80 GLU A C 1
ATOM 1259 O O . GLU A 1 80 ? -5.442 1.756 0.522 1.00 5.01 80 GLU A O 1
ATOM 1271 N N . ILE A 1 81 ? -7.014 1.527 2.115 1.00 14.23 81 ILE A N 1
ATOM 1272 C CA . ILE A 1 81 ? -6.903 2.905 2.576 1.00 14.54 81 ILE A CA 1
ATOM 1273 C C . ILE A 1 81 ? -6.379 2.966 4.007 1.00 0.00 81 ILE A C 1
ATOM 1274 O O . ILE A 1 81 ? -6.834 2.224 4.878 1.00 75.34 81 ILE A O 1
ATOM 1290 N N . ILE A 1 82 ? -5.421 3.856 4.243 1.00 64.42 82 ILE A N 1
ATOM 1291 C CA . ILE A 1 82 ? -4.836 4.015 5.569 1.00 55.13 82 ILE A CA 1
ATOM 1292 C C . ILE A 1 82 ? -5.614 5.035 6.393 1.00 53.30 82 ILE A C 1
ATOM 1293 O O . ILE A 1 82 ? -5.843 6.160 5.951 1.00 13.31 82 ILE A O 1
ATOM 1309 N N . ASN A 1 83 ? -6.017 4.634 7.595 1.00 45.24 83 ASN A N 1
ATOM 1310 C CA . ASN A 1 83 ? -6.768 5.514 8.482 1.00 1.22 83 ASN A CA 1
ATOM 1311 C C . ASN A 1 83 ? -5.887 6.649 8.997 1.00 71.23 83 ASN A C 1
ATOM 1312 O O . ASN A 1 83 ? -4.676 6.488 9.153 1.00 12.32 83 ASN A O 1
ATOM 1323 N N . THR A 1 84 ? -6.504 7.797 9.259 1.00 3.02 84 THR A N 1
ATOM 1324 C CA . THR A 1 84 ? -5.777 8.959 9.755 1.00 20.35 84 THR A CA 1
ATOM 1325 C C . THR A 1 84 ? -4.944 8.604 10.982 1.00 34.31 84 THR A C 1
ATOM 1326 O O . THR A 1 84 ? -3.809 9.058 11.126 1.00 50.23 84 THR A O 1
ATOM 1337 N N . ILE A 1 85 ? -5.515 7.789 11.863 1.00 11.22 85 ILE A N 1
ATOM 1338 C CA . ILE A 1 85 ? -4.824 7.372 13.077 1.00 43.23 85 ILE A CA 1
ATOM 1339 C C . ILE A 1 85 ? -3.619 6.497 12.750 1.00 63.24 85 ILE A C 1
ATOM 1340 O O . ILE A 1 85 ? -2.489 6.814 13.122 1.00 21.21 85 ILE A O 1
ATOM 1356 N N . ASP A 1 86 ? -3.867 5.395 12.050 1.00 52.42 86 ASP A N 1
ATOM 1357 C CA . ASP A 1 86 ? -2.802 4.475 11.669 1.00 32.22 86 ASP A CA 1
ATOM 1358 C C . ASP A 1 86 ? -1.692 5.207 10.923 1.00 43.33 86 ASP A C 1
ATOM 1359 O O . ASP A 1 86 ? -0.510 4.915 11.105 1.00 4.35 86 ASP A O 1
ATOM 1368 N N . TYR A 1 87 ? -2.080 6.159 10.081 1.00 63.32 87 TYR A N 1
ATOM 1369 C CA . TYR A 1 87 ? -1.117 6.931 9.304 1.00 73.43 87 TYR A CA 1
ATOM 1370 C C . TYR A 1 87 ? -0.279 7.827 10.210 1.00 55.40 87 TYR A C 1
ATOM 1371 O O . TYR A 1 87 ? 0.943 7.703 10.267 1.00 42.32 87 TYR A O 1
ATOM 1389 N N . GLY A 1 88 ? -0.948 8.732 10.919 1.00 74.02 88 GLY A N 1
ATOM 1390 C CA . GLY A 1 88 ? -0.251 9.637 11.814 1.00 60.22 88 GLY A CA 1
ATOM 1391 C C . GLY A 1 88 ? 0.590 8.904 12.840 1.00 65.55 88 GLY A C 1
ATOM 1392 O O . GLY A 1 88 ? 1.576 9.442 13.345 1.00 20.43 88 GLY A O 1
ATOM 1396 N N . THR A 1 89 ? 0.201 7.671 13.150 1.00 23.21 89 THR A N 1
ATOM 1397 C CA . THR A 1 89 ? 0.925 6.864 14.124 1.00 34.52 89 THR A CA 1
ATOM 1398 C C . THR A 1 89 ? 2.064 6.095 13.464 1.00 12.22 89 THR A C 1
ATOM 1399 O O . THR A 1 89 ? 3.047 5.744 14.115 1.00 3.34 89 THR A O 1
ATOM 1410 N N . MET A 1 90 ? 1.925 5.838 12.168 1.00 74.41 90 MET A N 1
ATOM 1411 C CA . MET A 1 90 ? 2.944 5.112 11.419 1.00 24.15 90 MET A CA 1
ATOM 1412 C C . MET A 1 90 ? 3.104 3.692 11.954 1.00 54.11 90 MET A C 1
ATOM 1413 O O . MET A 1 90 ? 4.182 3.305 12.401 1.00 64.35 90 MET A O 1
ATOM 1427 N N . ASN A 1 91 ? 2.022 2.921 11.905 1.00 50.31 91 ASN A N 1
ATOM 1428 C CA . ASN A 1 91 ? 2.042 1.544 12.385 1.00 2.42 91 ASN A CA 1
ATOM 1429 C C . ASN A 1 91 ? 2.448 0.585 11.270 1.00 13.32 91 ASN A C 1
ATOM 1430 O O . ASN A 1 91 ? 1.601 0.076 10.537 1.00 44.13 91 ASN A O 1
ATOM 1441 N N . GLY A 1 92 ? 3.750 0.343 11.149 1.00 35.15 92 GLY A N 1
ATOM 1442 C CA . GLY A 1 92 ? 4.245 -0.555 10.122 1.00 11.34 92 GLY A CA 1
ATOM 1443 C C . GLY A 1 92 ? 3.546 -1.899 10.141 1.00 35.41 92 GLY A C 1
ATOM 1444 O O . GLY A 1 92 ? 3.104 -2.390 9.103 1.00 71.42 92 GLY A O 1
ATOM 1448 N N . GLU A 1 93 ? 3.446 -2.497 11.325 1.00 42.34 93 GLU A N 1
ATOM 1449 C CA . GLU A 1 93 ? 2.798 -3.794 11.473 1.00 73.45 93 GLU A CA 1
ATOM 1450 C C . GLU A 1 93 ? 1.405 -3.781 10.848 1.00 2.04 93 GLU A C 1
ATOM 1451 O O . GLU A 1 93 ? 1.059 -4.657 10.056 1.00 34.42 93 GLU A O 1
ATOM 1463 N N . LYS A 1 94 ? 0.610 -2.780 11.212 1.00 61.42 94 LYS A N 1
ATOM 1464 C CA . LYS A 1 94 ? -0.745 -2.650 10.689 1.00 64.23 94 LYS A CA 1
ATOM 1465 C C . LYS A 1 94 ? -0.728 -2.472 9.174 1.00 51.51 94 LYS A C 1
ATOM 1466 O O . LYS A 1 94 ? -1.586 -3.001 8.467 1.00 42.31 94 LYS A O 1
ATOM 1485 N N . VAL A 1 95 ? 0.254 -1.724 8.681 1.00 3.44 95 VAL A N 1
ATOM 1486 C CA . VAL A 1 95 ? 0.384 -1.478 7.250 1.00 11.42 95 VAL A CA 1
ATOM 1487 C C . VAL A 1 95 ? 0.602 -2.779 6.486 1.00 2.24 95 VAL A C 1
ATOM 1488 O O . VAL A 1 95 ? -0.253 -3.207 5.710 1.00 1.02 95 VAL A O 1
ATOM 1501 N N . LEU A 1 96 ? 1.752 -3.405 6.712 1.00 42.44 96 LEU A N 1
ATOM 1502 C CA . LEU A 1 96 ? 2.084 -4.659 6.045 1.00 71.00 96 LEU A CA 1
ATOM 1503 C C . LEU A 1 96 ? 0.983 -5.694 6.253 1.00 53.13 96 LEU A C 1
ATOM 1504 O O . LEU A 1 96 ? 0.660 -6.460 5.345 1.00 15.15 96 LEU A O 1
ATOM 1520 N N . GLN A 1 97 ? 0.410 -5.708 7.452 1.00 72.11 97 GLN A N 1
ATOM 1521 C CA . GLN A 1 97 ? -0.656 -6.648 7.777 1.00 14.04 97 GLN A CA 1
ATOM 1522 C C . GLN A 1 97 ? -1.856 -6.450 6.857 1.00 72.32 97 GLN A C 1
ATOM 1523 O O . GLN A 1 97 ? -2.368 -7.406 6.272 1.00 21.34 97 GLN A O 1
ATOM 1537 N N . LEU A 1 98 ? -2.301 -5.205 6.732 1.00 0.22 98 LEU A N 1
ATOM 1538 C CA . LEU A 1 98 ? -3.442 -4.881 5.882 1.00 23.14 98 LEU A CA 1
ATOM 1539 C C . LEU A 1 98 ? -3.161 -5.251 4.430 1.00 61.53 98 LEU A C 1
ATOM 1540 O O . LEU A 1 98 ? -3.975 -5.903 3.776 1.00 14.42 98 LEU A O 1
ATOM 1556 N N . ALA A 1 99 ? -2.002 -4.834 3.931 1.00 2.23 99 ALA A N 1
ATOM 1557 C CA . ALA A 1 99 ? -1.612 -5.125 2.558 1.00 65.25 99 ALA A CA 1
ATOM 1558 C C . ALA A 1 99 ? -1.699 -6.620 2.267 1.00 2.33 99 ALA A C 1
ATOM 1559 O O . ALA A 1 99 ? -2.380 -7.041 1.332 1.00 32.02 99 ALA A O 1
ATOM 1566 N N . ILE A 1 100 ? -1.005 -7.416 3.074 1.00 42.34 100 ILE A N 1
ATOM 1567 C CA . ILE A 1 100 ? -1.005 -8.863 2.903 1.00 61.33 100 ILE A CA 1
ATOM 1568 C C . ILE A 1 100 ? -2.419 -9.427 2.992 1.00 22.33 100 ILE A C 1
ATOM 1569 O O . ILE A 1 100 ? -2.793 -10.315 2.227 1.00 15.23 100 ILE A O 1
ATOM 1585 N N . ASN A 1 101 ? -3.200 -8.904 3.932 1.00 73.15 101 ASN A N 1
ATOM 1586 C CA . ASN A 1 101 ? -4.574 -9.355 4.121 1.00 54.53 101 ASN A CA 1
ATOM 1587 C C . ASN A 1 101 ? -5.375 -9.217 2.829 1.00 64.30 101 ASN A C 1
ATOM 1588 O O . ASN A 1 101 ? -5.989 -10.176 2.363 1.00 62.25 101 ASN A O 1
ATOM 1599 N N . ALA A 1 102 ? -5.362 -8.018 2.256 1.00 63.31 102 ALA A N 1
ATOM 1600 C CA . ALA A 1 102 ? -6.083 -7.756 1.017 1.00 14.10 102 ALA A CA 1
ATOM 1601 C C . ALA A 1 102 ? -5.550 -8.618 -0.122 1.00 74.30 102 ALA A C 1
ATOM 1602 O O . ALA A 1 102 ? -6.319 -9.146 -0.927 1.00 3.33 102 ALA A O 1
ATOM 1609 N N . PHE A 1 103 ? -4.230 -8.757 -0.185 1.00 33.40 103 PHE A N 1
ATOM 1610 C CA . PHE A 1 103 ? -3.594 -9.555 -1.227 1.00 54.22 103 PHE A CA 1
ATOM 1611 C C . PHE A 1 103 ? -4.157 -10.973 -1.246 1.00 71.04 103 PHE A C 1
ATOM 1612 O O . PHE A 1 103 ? -4.681 -11.431 -2.261 1.00 44.32 103 PHE A O 1
ATOM 1629 N N . ASN A 1 104 ? -4.044 -11.663 -0.116 1.00 70.43 104 ASN A N 1
ATOM 1630 C CA . ASN A 1 104 ? -4.540 -13.030 -0.003 1.00 31.13 104 ASN A CA 1
ATOM 1631 C C . ASN A 1 104 ? -6.049 -13.081 -0.222 1.00 31.14 104 ASN A C 1
ATOM 1632 O O . ASN A 1 104 ? -6.559 -13.977 -0.893 1.00 31.35 104 ASN A O 1
ATOM 1643 N N . ASN A 1 105 ? -6.757 -12.112 0.349 1.00 34.12 105 ASN A N 1
ATOM 1644 C CA . ASN A 1 105 ? -8.208 -12.046 0.217 1.00 73.24 105 ASN A CA 1
ATOM 1645 C C . ASN A 1 105 ? -8.619 -12.009 -1.252 1.00 71.33 105 ASN A C 1
ATOM 1646 O O . ASN A 1 105 ? -9.603 -12.634 -1.649 1.00 40.14 105 ASN A O 1
ATOM 1657 N N . LYS A 1 106 ? -7.858 -11.273 -2.055 1.00 73.34 106 LYS A N 1
ATOM 1658 C CA . LYS A 1 106 ? -8.140 -11.155 -3.481 1.00 74.20 106 LYS A CA 1
ATOM 1659 C C . LYS A 1 106 ? -9.588 -10.737 -3.716 1.00 52.14 106 LYS A C 1
ATOM 1660 O O . LYS A 1 106 ? -10.411 -11.537 -4.161 1.00 31.32 106 LYS A O 1
ATOM 1679 N N . SER A 1 107 ? -9.892 -9.478 -3.417 1.00 0.02 107 SER A N 1
ATOM 1680 C CA . SER A 1 107 ? -11.241 -8.954 -3.594 1.00 33.32 107 SER A CA 1
ATOM 1681 C C . SER A 1 107 ? -11.299 -7.988 -4.773 1.00 62.43 107 SER A C 1
ATOM 1682 O O . SER A 1 107 ? -10.282 -7.425 -5.179 1.00 12.04 107 SER A O 1
ATOM 1690 N N . SER A 1 108 ? -12.496 -7.802 -5.320 1.00 31.31 108 SER A N 1
ATOM 1691 C CA . SER A 1 108 ? -12.687 -6.908 -6.456 1.00 12.24 108 SER A CA 1
ATOM 1692 C C . SER A 1 108 ? -14.140 -6.451 -6.549 1.00 71.51 108 SER A C 1
ATOM 1693 O O . SER A 1 108 ? -15.059 -7.192 -6.199 1.00 53.12 108 SER A O 1
ATOM 1701 N N . VAL A 1 109 ? -14.339 -5.226 -7.024 1.00 74.00 109 VAL A N 1
ATOM 1702 C CA . VAL A 1 109 ? -15.680 -4.670 -7.165 1.00 44.43 109 VAL A CA 1
ATOM 1703 C C . VAL A 1 109 ? -16.394 -4.609 -5.820 1.00 32.00 109 VAL A C 1
ATOM 1704 O O . VAL A 1 109 ? -16.177 -3.689 -5.031 1.00 74.31 109 VAL A O 1
ATOM 1717 N N . GLY A 1 1 ? 14.222 -17.588 -7.834 1.00 40.31 1 GLY A N 2
ATOM 1718 C CA . GLY A 1 1 ? 13.965 -17.398 -6.418 1.00 74.01 1 GLY A CA 2
ATOM 1719 C C . GLY A 1 1 ? 12.665 -18.040 -5.974 1.00 71.35 1 GLY A C 2
ATOM 1720 O O . GLY A 1 1 ? 11.858 -18.486 -6.790 1.00 1.21 1 GLY A O 2
ATOM 1724 N N . PRO A 1 2 ? 12.449 -18.094 -4.652 1.00 21.13 2 PRO A N 2
ATOM 1725 C CA . PRO A 1 2 ? 11.240 -18.686 -4.070 1.00 53.23 2 PRO A CA 2
ATOM 1726 C C . PRO A 1 2 ? 9.997 -17.844 -4.338 1.00 10.12 2 PRO A C 2
ATOM 1727 O O . PRO A 1 2 ? 8.909 -18.376 -4.551 1.00 34.21 2 PRO A O 2
ATOM 1738 N N . GLY A 1 3 ? 10.167 -16.525 -4.326 1.00 32.14 3 GLY A N 2
ATOM 1739 C CA . GLY A 1 3 ? 9.050 -15.631 -4.568 1.00 51.10 3 GLY A CA 2
ATOM 1740 C C . GLY A 1 3 ? 8.979 -14.504 -3.557 1.00 74.53 3 GLY A C 2
ATOM 1741 O O . GLY A 1 3 ? 9.625 -14.558 -2.511 1.00 4.22 3 GLY A O 2
ATOM 1745 N N . SER A 1 4 ? 8.192 -13.480 -3.869 1.00 5.40 4 SER A N 2
ATOM 1746 C CA . SER A 1 4 ? 8.043 -12.332 -2.982 1.00 2.20 4 SER A CA 2
ATOM 1747 C C . SER A 1 4 ? 6.895 -11.437 -3.440 1.00 13.53 4 SER A C 2
ATOM 1748 O O . SER A 1 4 ? 6.528 -11.432 -4.614 1.00 61.33 4 SER A O 2
ATOM 1756 N N . MET A 1 5 ? 6.333 -10.680 -2.502 1.00 75.42 5 MET A N 2
ATOM 1757 C CA . MET A 1 5 ? 5.228 -9.781 -2.808 1.00 53.22 5 MET A CA 2
ATOM 1758 C C . MET A 1 5 ? 5.722 -8.346 -2.968 1.00 25.43 5 MET A C 2
ATOM 1759 O O . MET A 1 5 ? 6.787 -7.989 -2.466 1.00 1.45 5 MET A O 2
ATOM 1773 N N . ASN A 1 6 ? 4.942 -7.530 -3.668 1.00 60.45 6 ASN A N 2
ATOM 1774 C CA . ASN A 1 6 ? 5.302 -6.135 -3.894 1.00 65.21 6 ASN A CA 2
ATOM 1775 C C . ASN A 1 6 ? 4.131 -5.212 -3.572 1.00 13.14 6 ASN A C 2
ATOM 1776 O O . ASN A 1 6 ? 3.040 -5.361 -4.123 1.00 43.15 6 ASN A O 2
ATOM 1787 N N . ILE A 1 7 ? 4.365 -4.258 -2.677 1.00 20.20 7 ILE A N 2
ATOM 1788 C CA . ILE A 1 7 ? 3.330 -3.311 -2.283 1.00 1.31 7 ILE A CA 2
ATOM 1789 C C . ILE A 1 7 ? 3.660 -1.903 -2.768 1.00 71.55 7 ILE A C 2
ATOM 1790 O O . ILE A 1 7 ? 4.823 -1.498 -2.787 1.00 0.43 7 ILE A O 2
ATOM 1806 N N . LEU A 1 8 ? 2.630 -1.161 -3.159 1.00 75.20 8 LEU A N 2
ATOM 1807 C CA . LEU A 1 8 ? 2.809 0.203 -3.643 1.00 24.22 8 LEU A CA 2
ATOM 1808 C C . LEU A 1 8 ? 2.086 1.200 -2.743 1.00 3.41 8 LEU A C 2
ATOM 1809 O O . LEU A 1 8 ? 0.985 0.933 -2.259 1.00 62.42 8 LEU A O 2
ATOM 1825 N N . LEU A 1 9 ? 2.712 2.352 -2.522 1.00 34.31 9 LEU A N 2
ATOM 1826 C CA . LEU A 1 9 ? 2.128 3.391 -1.681 1.00 75.31 9 LEU A CA 2
ATOM 1827 C C . LEU A 1 9 ? 1.960 4.691 -2.461 1.00 33.44 9 LEU A C 2
ATOM 1828 O O . LEU A 1 9 ? 2.902 5.180 -3.084 1.00 32.30 9 LEU A O 2
ATOM 1844 N N . VAL A 1 10 ? 0.753 5.249 -2.419 1.00 25.35 10 VAL A N 2
ATOM 1845 C CA . VAL A 1 10 ? 0.463 6.495 -3.118 1.00 35.44 10 VAL A CA 2
ATOM 1846 C C . VAL A 1 10 ? 0.543 7.687 -2.171 1.00 21.31 10 VAL A C 2
ATOM 1847 O O . VAL A 1 10 ? -0.315 7.863 -1.305 1.00 2.12 10 VAL A O 2
ATOM 1860 N N . CYS A 1 11 ? 1.577 8.503 -2.343 1.00 52.20 11 CYS A N 2
ATOM 1861 C CA . CYS A 1 11 ? 1.769 9.681 -1.504 1.00 74.51 11 CYS A CA 2
ATOM 1862 C C . CYS A 1 11 ? 2.985 10.480 -1.960 1.00 53.43 11 CYS A C 2
ATOM 1863 O O . CYS A 1 11 ? 2.851 11.566 -2.523 1.00 1.54 11 CYS A O 2
ATOM 1871 N N . GLY A 1 12 ? 4.172 9.936 -1.712 1.00 1.11 12 GLY A N 2
ATOM 1872 C CA . GLY A 1 12 ? 5.396 10.613 -2.102 1.00 73.31 12 GLY A CA 2
ATOM 1873 C C . GLY A 1 12 ? 6.391 10.715 -0.963 1.00 33.52 12 GLY A C 2
ATOM 1874 O O . GLY A 1 12 ? 6.208 11.506 -0.039 1.00 13.20 12 GLY A O 2
ATOM 1878 N N . ALA A 1 13 ? 7.445 9.909 -1.028 1.00 63.33 13 ALA A N 2
ATOM 1879 C CA . ALA A 1 13 ? 8.473 9.912 0.006 1.00 10.12 13 ALA A CA 2
ATOM 1880 C C . ALA A 1 13 ? 9.575 10.916 -0.317 1.00 71.23 13 ALA A C 2
ATOM 1881 O O . ALA A 1 13 ? 10.200 11.477 0.581 1.00 63.24 13 ALA A O 2
ATOM 1888 N N . GLY A 1 14 ? 9.807 11.137 -1.608 1.00 53.43 14 GLY A N 2
ATOM 1889 C CA . GLY A 1 14 ? 10.834 12.074 -2.027 1.00 35.30 14 GLY A CA 2
ATOM 1890 C C . GLY A 1 14 ? 12.231 11.584 -1.703 1.00 23.35 14 GLY A C 2
ATOM 1891 O O . GLY A 1 14 ? 12.935 12.187 -0.893 1.00 10.40 14 GLY A O 2
ATOM 1895 N N . MET A 1 15 ? 12.634 10.487 -2.335 1.00 51.32 15 MET A N 2
ATOM 1896 C CA . MET A 1 15 ? 13.957 9.917 -2.108 1.00 51.14 15 MET A CA 2
ATOM 1897 C C . MET A 1 15 ? 14.119 9.478 -0.656 1.00 42.11 15 MET A C 2
ATOM 1898 O O . MET A 1 15 ? 13.262 9.752 0.183 1.00 2.13 15 MET A O 2
ATOM 1912 N N . SER A 1 16 ? 15.223 8.795 -0.368 1.00 52.11 16 SER A N 2
ATOM 1913 C CA . SER A 1 16 ? 15.494 8.315 0.982 1.00 53.44 16 SER A CA 2
ATOM 1914 C C . SER A 1 16 ? 14.343 7.455 1.494 1.00 62.23 16 SER A C 2
ATOM 1915 O O . SER A 1 16 ? 13.438 7.094 0.740 1.00 1.34 16 SER A O 2
ATOM 1923 N N . THR A 1 17 ? 14.383 7.128 2.781 1.00 4.21 17 THR A N 2
ATOM 1924 C CA . THR A 1 17 ? 13.347 6.309 3.396 1.00 33.51 17 THR A CA 2
ATOM 1925 C C . THR A 1 17 ? 12.379 7.163 4.206 1.00 42.21 17 THR A C 2
ATOM 1926 O O . THR A 1 17 ? 12.688 8.301 4.562 1.00 64.34 17 THR A O 2
ATOM 1937 N N . SER A 1 18 ? 11.206 6.608 4.495 1.00 11.31 18 SER A N 2
ATOM 1938 C CA . SER A 1 18 ? 10.191 7.322 5.262 1.00 65.24 18 SER A CA 2
ATOM 1939 C C . SER A 1 18 ? 9.847 6.568 6.542 1.00 22.11 18 SER A C 2
ATOM 1940 O O . SER A 1 18 ? 10.303 5.445 6.756 1.00 62.21 18 SER A O 2
ATOM 1948 N N . MET A 1 19 ? 9.039 7.194 7.392 1.00 44.25 19 MET A N 2
ATOM 1949 C CA . MET A 1 19 ? 8.633 6.581 8.651 1.00 13.43 19 MET A CA 2
ATOM 1950 C C . MET A 1 19 ? 7.943 5.244 8.408 1.00 73.30 19 MET A C 2
ATOM 1951 O O . MET A 1 19 ? 8.370 4.210 8.924 1.00 33.54 19 MET A O 2
ATOM 1965 N N . LEU A 1 20 ? 6.875 5.269 7.617 1.00 32.55 20 LEU A N 2
ATOM 1966 C CA . LEU A 1 20 ? 6.126 4.056 7.305 1.00 13.52 20 LEU A CA 2
ATOM 1967 C C . LEU A 1 20 ? 7.053 2.960 6.793 1.00 32.40 20 LEU A C 2
ATOM 1968 O O . LEU A 1 20 ? 7.103 1.862 7.350 1.00 1.50 20 LEU A O 2
ATOM 1984 N N . VAL A 1 21 ? 7.789 3.264 5.728 1.00 31.51 21 VAL A N 2
ATOM 1985 C CA . VAL A 1 21 ? 8.718 2.305 5.141 1.00 1.23 21 VAL A CA 2
ATOM 1986 C C . VAL A 1 21 ? 9.652 1.728 6.199 1.00 32.51 21 VAL A C 2
ATOM 1987 O O . VAL A 1 21 ? 9.947 0.533 6.193 1.00 1.11 21 VAL A O 2
ATOM 2000 N N . GLN A 1 22 ? 10.113 2.584 7.105 1.00 31.14 22 GLN A N 2
ATOM 2001 C CA . GLN A 1 22 ? 11.014 2.158 8.169 1.00 73.11 22 GLN A CA 2
ATOM 2002 C C . GLN A 1 22 ? 10.350 1.111 9.058 1.00 25.33 22 GLN A C 2
ATOM 2003 O O . GLN A 1 22 ? 10.899 0.031 9.278 1.00 2.23 22 GLN A O 2
ATOM 2017 N N . ARG A 1 23 ? 9.166 1.437 9.566 1.00 74.24 23 ARG A N 2
ATOM 2018 C CA . ARG A 1 23 ? 8.428 0.525 10.432 1.00 65.11 23 ARG A CA 2
ATOM 2019 C C . ARG A 1 23 ? 8.210 -0.820 9.745 1.00 1.01 23 ARG A C 2
ATOM 2020 O O . ARG A 1 23 ? 8.621 -1.862 10.256 1.00 12.21 23 ARG A O 2
ATOM 2041 N N . ILE A 1 24 ? 7.561 -0.788 8.586 1.00 10.10 24 ILE A N 2
ATOM 2042 C CA . ILE A 1 24 ? 7.289 -2.005 7.830 1.00 4.31 24 ILE A CA 2
ATOM 2043 C C . ILE A 1 24 ? 8.574 -2.780 7.556 1.00 72.14 24 ILE A C 2
ATOM 2044 O O . ILE A 1 24 ? 8.647 -3.983 7.801 1.00 31.43 24 ILE A O 2
ATOM 2060 N N . GLU A 1 25 ? 9.584 -2.081 7.048 1.00 53.13 25 GLU A N 2
ATOM 2061 C CA . GLU A 1 25 ? 10.866 -2.705 6.742 1.00 54.21 25 GLU A CA 2
ATOM 2062 C C . GLU A 1 25 ? 11.425 -3.426 7.965 1.00 5.24 25 GLU A C 2
ATOM 2063 O O . GLU A 1 25 ? 11.996 -4.511 7.854 1.00 53.03 25 GLU A O 2
ATOM 2075 N N . LYS A 1 26 ? 11.260 -2.813 9.132 1.00 74.10 26 LYS A N 2
ATOM 2076 C CA . LYS A 1 26 ? 11.747 -3.394 10.378 1.00 24.33 26 LYS A CA 2
ATOM 2077 C C . LYS A 1 26 ? 10.986 -4.671 10.717 1.00 74.22 26 LYS A C 2
ATOM 2078 O O . LYS A 1 26 ? 11.568 -5.755 10.776 1.00 71.32 26 LYS A O 2
ATOM 2097 N N . TYR A 1 27 ? 9.683 -4.538 10.938 1.00 44.33 27 TYR A N 2
ATOM 2098 C CA . TYR A 1 27 ? 8.843 -5.681 11.272 1.00 72.44 27 TYR A CA 2
ATOM 2099 C C . TYR A 1 27 ? 9.026 -6.806 10.257 1.00 14.34 27 TYR A C 2
ATOM 2100 O O . TYR A 1 27 ? 9.109 -7.978 10.622 1.00 22.04 27 TYR A O 2
ATOM 2118 N N . ALA A 1 28 ? 9.087 -6.439 8.981 1.00 23.40 28 ALA A N 2
ATOM 2119 C CA . ALA A 1 28 ? 9.262 -7.415 7.914 1.00 62.41 28 ALA A CA 2
ATOM 2120 C C . ALA A 1 28 ? 10.644 -8.058 7.979 1.00 50.03 28 ALA A C 2
ATOM 2121 O O . ALA A 1 28 ? 10.777 -9.279 7.897 1.00 64.54 28 ALA A O 2
ATOM 2128 N N . LYS A 1 29 ? 11.671 -7.228 8.126 1.00 10.14 29 LYS A N 2
ATOM 2129 C CA . LYS A 1 29 ? 13.044 -7.714 8.204 1.00 51.13 29 LYS A CA 2
ATOM 2130 C C . LYS A 1 29 ? 13.225 -8.646 9.398 1.00 31.21 29 LYS A C 2
ATOM 2131 O O . LYS A 1 29 ? 14.074 -9.537 9.379 1.00 4.41 29 LYS A O 2
ATOM 2150 N N . SER A 1 30 ? 12.420 -8.435 10.434 1.00 14.52 30 SER A N 2
ATOM 2151 C CA . SER A 1 30 ? 12.493 -9.254 11.638 1.00 35.51 30 SER A CA 2
ATOM 2152 C C . SER A 1 30 ? 11.721 -10.558 11.456 1.00 51.23 30 SER A C 2
ATOM 2153 O O . SER A 1 30 ? 12.200 -11.633 11.816 1.00 71.14 30 SER A O 2
ATOM 2161 N N . LYS A 1 31 ? 10.522 -10.454 10.895 1.00 73.04 31 LYS A N 2
ATOM 2162 C CA . LYS A 1 31 ? 9.681 -11.622 10.662 1.00 14.03 31 LYS A CA 2
ATOM 2163 C C . LYS A 1 31 ? 10.227 -12.465 9.514 1.00 53.14 31 LYS A C 2
ATOM 2164 O O . LYS A 1 31 ? 9.859 -13.628 9.356 1.00 63.21 31 LYS A O 2
ATOM 2183 N N . ASN A 1 32 ? 11.106 -11.869 8.715 1.00 64.41 32 ASN A N 2
ATOM 2184 C CA . ASN A 1 32 ? 11.703 -12.567 7.581 1.00 74.15 32 ASN A CA 2
ATOM 2185 C C . ASN A 1 32 ? 10.642 -12.935 6.549 1.00 34.41 32 ASN A C 2
ATOM 2186 O O . ASN A 1 32 ? 10.429 -14.113 6.257 1.00 32.32 32 ASN A O 2
ATOM 2197 N N . ILE A 1 33 ? 9.980 -11.923 6.001 1.00 51.23 33 ILE A N 2
ATOM 2198 C CA . ILE A 1 33 ? 8.942 -12.140 5.000 1.00 32.45 33 ILE A CA 2
ATOM 2199 C C . ILE A 1 33 ? 9.394 -11.660 3.625 1.00 11.33 33 ILE A C 2
ATOM 2200 O O . ILE A 1 33 ? 10.096 -10.656 3.507 1.00 12.24 33 ILE A O 2
ATOM 2216 N N . ASN A 1 34 ? 8.986 -12.383 2.588 1.00 22.01 34 ASN A N 2
ATOM 2217 C CA . ASN A 1 34 ? 9.348 -12.031 1.220 1.00 2.45 34 ASN A CA 2
ATOM 2218 C C . ASN A 1 34 ? 8.369 -11.013 0.644 1.00 35.31 34 ASN A C 2
ATOM 2219 O O . ASN A 1 34 ? 7.439 -11.372 -0.080 1.00 41.11 34 ASN A O 2
ATOM 2230 N N . ALA A 1 35 ? 8.583 -9.743 0.969 1.00 2.42 35 ALA A N 2
ATOM 2231 C CA . ALA A 1 35 ? 7.721 -8.673 0.482 1.00 72.13 35 ALA A CA 2
ATOM 2232 C C . ALA A 1 35 ? 8.513 -7.389 0.257 1.00 20.02 35 ALA A C 2
ATOM 2233 O O . ALA A 1 35 ? 9.647 -7.258 0.718 1.00 13.03 35 ALA A O 2
ATOM 2240 N N . THR A 1 36 ? 7.908 -6.443 -0.456 1.00 61.12 36 THR A N 2
ATOM 2241 C CA . THR A 1 36 ? 8.557 -5.170 -0.743 1.00 61.13 36 THR A CA 2
ATOM 2242 C C . THR A 1 36 ? 7.559 -4.020 -0.692 1.00 52.03 36 THR A C 2
ATOM 2243 O O . THR A 1 36 ? 6.348 -4.233 -0.770 1.00 53.22 36 THR A O 2
ATOM 2254 N N . ILE A 1 37 ? 8.072 -2.802 -0.563 1.00 44.41 37 ILE A N 2
ATOM 2255 C CA . ILE A 1 37 ? 7.225 -1.618 -0.504 1.00 50.33 37 ILE A CA 2
ATOM 2256 C C . ILE A 1 37 ? 7.919 -0.413 -1.131 1.00 53.32 37 ILE A C 2
ATOM 2257 O O . ILE A 1 37 ? 9.145 -0.313 -1.114 1.00 14.22 37 ILE A O 2
ATOM 2273 N N . GLU A 1 38 ? 7.125 0.500 -1.682 1.00 72.10 38 GLU A N 2
ATOM 2274 C CA . GLU A 1 38 ? 7.663 1.699 -2.313 1.00 43.12 38 GLU A CA 2
ATOM 2275 C C . GLU A 1 38 ? 6.616 2.809 -2.355 1.00 4.42 38 GLU A C 2
ATOM 2276 O O . GLU A 1 38 ? 5.428 2.564 -2.152 1.00 61.44 38 GLU A O 2
ATOM 2288 N N . ALA A 1 39 ? 7.069 4.031 -2.618 1.00 31.04 39 ALA A N 2
ATOM 2289 C CA . ALA A 1 39 ? 6.173 5.179 -2.688 1.00 22.22 39 ALA A CA 2
ATOM 2290 C C . ALA A 1 39 ? 6.455 6.020 -3.928 1.00 15.43 39 ALA A C 2
ATOM 2291 O O . ALA A 1 39 ? 7.603 6.369 -4.205 1.00 32.13 39 ALA A O 2
ATOM 2298 N N . ILE A 1 40 ? 5.401 6.342 -4.669 1.00 54.53 40 ILE A N 2
ATOM 2299 C CA . ILE A 1 40 ? 5.536 7.144 -5.880 1.00 4.51 40 ILE A CA 2
ATOM 2300 C C . ILE A 1 40 ? 4.258 7.926 -6.167 1.00 30.22 40 ILE A C 2
ATOM 2301 O O . ILE A 1 40 ? 3.291 7.853 -5.410 1.00 12.23 40 ILE A O 2
ATOM 2317 N N . ALA A 1 41 ? 4.263 8.671 -7.267 1.00 15.10 41 ALA A N 2
ATOM 2318 C CA . ALA A 1 41 ? 3.102 9.463 -7.657 1.00 43.45 41 ALA A CA 2
ATOM 2319 C C . ALA A 1 41 ? 2.073 8.606 -8.387 1.00 4.31 41 ALA A C 2
ATOM 2320 O O . ALA A 1 41 ? 2.253 7.399 -8.538 1.00 53.24 41 ALA A O 2
ATOM 2327 N N . GLU A 1 42 ? 0.995 9.240 -8.836 1.00 52.42 42 GLU A N 2
ATOM 2328 C CA . GLU A 1 42 ? -0.064 8.534 -9.549 1.00 73.24 42 GLU A CA 2
ATOM 2329 C C . GLU A 1 42 ? 0.321 8.306 -11.008 1.00 62.25 42 GLU A C 2
ATOM 2330 O O . GLU A 1 42 ? -0.083 7.318 -11.622 1.00 62.00 42 GLU A O 2
ATOM 2342 N N . THR A 1 43 ? 1.104 9.228 -11.559 1.00 2.13 43 THR A N 2
ATOM 2343 C CA . THR A 1 43 ? 1.543 9.130 -12.945 1.00 20.23 43 THR A CA 2
ATOM 2344 C C . THR A 1 43 ? 2.338 7.851 -13.181 1.00 52.03 43 THR A C 2
ATOM 2345 O O . THR A 1 43 ? 2.229 7.227 -14.237 1.00 74.30 43 THR A O 2
ATOM 2356 N N . ARG A 1 44 ? 3.137 7.465 -12.191 1.00 32.22 44 ARG A N 2
ATOM 2357 C CA . ARG A 1 44 ? 3.950 6.259 -12.292 1.00 12.20 44 ARG A CA 2
ATOM 2358 C C . ARG A 1 44 ? 3.230 5.064 -11.674 1.00 22.42 44 ARG A C 2
ATOM 2359 O O . ARG A 1 44 ? 3.569 3.912 -11.948 1.00 0.11 44 ARG A O 2
ATOM 2380 N N . LEU A 1 45 ? 2.235 5.346 -10.840 1.00 23.44 45 LEU A N 2
ATOM 2381 C CA . LEU A 1 45 ? 1.467 4.294 -10.181 1.00 43.44 45 LEU A CA 2
ATOM 2382 C C . LEU A 1 45 ? 0.949 3.282 -11.198 1.00 52.03 45 LEU A C 2
ATOM 2383 O O . LEU A 1 45 ? 1.177 2.080 -11.064 1.00 5.44 45 LEU A O 2
ATOM 2399 N N . SER A 1 46 ? 0.252 3.777 -12.216 1.00 31.21 46 SER A N 2
ATOM 2400 C CA . SER A 1 46 ? -0.300 2.915 -13.255 1.00 42.13 46 SER A CA 2
ATOM 2401 C C . SER A 1 46 ? 0.812 2.311 -14.108 1.00 2.43 46 SER A C 2
ATOM 2402 O O . SER A 1 46 ? 0.577 1.392 -14.891 1.00 23.24 46 SER A O 2
ATOM 2410 N N . GLU A 1 47 ? 2.022 2.838 -13.949 1.00 62.33 47 GLU A N 2
ATOM 2411 C CA . GLU A 1 47 ? 3.171 2.351 -14.705 1.00 61.01 47 GLU A CA 2
ATOM 2412 C C . GLU A 1 47 ? 3.914 1.269 -13.928 1.00 65.42 47 GLU A C 2
ATOM 2413 O O . GLU A 1 47 ? 4.658 0.475 -14.505 1.00 72.11 47 GLU A O 2
ATOM 2425 N N . VAL A 1 48 ? 3.709 1.244 -12.615 1.00 73.45 48 VAL A N 2
ATOM 2426 C CA . VAL A 1 48 ? 4.359 0.260 -11.759 1.00 31.15 48 VAL A CA 2
ATOM 2427 C C . VAL A 1 48 ? 3.419 -0.898 -11.440 1.00 62.31 48 VAL A C 2
ATOM 2428 O O . VAL A 1 48 ? 3.860 -2.023 -11.206 1.00 34.22 48 VAL A O 2
ATOM 2441 N N . VAL A 1 49 ? 2.120 -0.614 -11.434 1.00 4.11 49 VAL A N 2
ATOM 2442 C CA . VAL A 1 49 ? 1.116 -1.632 -11.146 1.00 2.44 49 VAL A CA 2
ATOM 2443 C C . VAL A 1 49 ? 1.317 -2.864 -12.020 1.00 63.10 49 VAL A C 2
ATOM 2444 O O . VAL A 1 49 ? 0.993 -3.982 -11.618 1.00 4.24 49 VAL A O 2
ATOM 2457 N N . ASP A 1 50 ? 1.853 -2.653 -13.217 1.00 4.33 50 ASP A N 2
ATOM 2458 C CA . ASP A 1 50 ? 2.099 -3.748 -14.148 1.00 53.02 50 ASP A CA 2
ATOM 2459 C C . ASP A 1 50 ? 2.953 -4.832 -13.499 1.00 31.11 50 ASP A C 2
ATOM 2460 O O . ASP A 1 50 ? 2.881 -6.002 -13.877 1.00 44.42 50 ASP A O 2
ATOM 2469 N N . ARG A 1 51 ? 3.760 -4.436 -12.520 1.00 65.11 51 ARG A N 2
ATOM 2470 C CA . ARG A 1 51 ? 4.630 -5.374 -11.820 1.00 42.32 51 ARG A CA 2
ATOM 2471 C C . ARG A 1 51 ? 4.149 -5.597 -10.390 1.00 75.31 51 ARG A C 2
ATOM 2472 O O . ARG A 1 51 ? 4.156 -6.723 -9.890 1.00 3.12 51 ARG A O 2
ATOM 2493 N N . PHE A 1 52 ? 3.731 -4.518 -9.736 1.00 73.31 52 PHE A N 2
ATOM 2494 C CA . PHE A 1 52 ? 3.247 -4.596 -8.363 1.00 62.42 52 PHE A CA 2
ATOM 2495 C C . PHE A 1 52 ? 2.080 -5.572 -8.252 1.00 23.14 52 PHE A C 2
ATOM 2496 O O . PHE A 1 52 ? 1.660 -6.170 -9.242 1.00 72.42 52 PHE A O 2
ATOM 2513 N N . ASP A 1 53 ? 1.560 -5.729 -7.039 1.00 3.35 53 ASP A N 2
ATOM 2514 C CA . ASP A 1 53 ? 0.441 -6.632 -6.796 1.00 51.50 53 ASP A CA 2
ATOM 2515 C C . ASP A 1 53 ? -0.610 -5.968 -5.912 1.00 62.22 53 ASP A C 2
ATOM 2516 O O . ASP A 1 53 ? -1.811 -6.104 -6.149 1.00 21.53 53 ASP A O 2
ATOM 2525 N N . VAL A 1 54 ? -0.151 -5.250 -4.892 1.00 2.22 54 VAL A N 2
ATOM 2526 C CA . VAL A 1 54 ? -1.052 -4.566 -3.973 1.00 3.43 54 VAL A CA 2
ATOM 2527 C C . VAL A 1 54 ? -0.789 -3.063 -3.962 1.00 15.14 54 VAL A C 2
ATOM 2528 O O . VAL A 1 54 ? 0.352 -2.621 -4.092 1.00 4.05 54 VAL A O 2
ATOM 2541 N N . VAL A 1 55 ? -1.854 -2.283 -3.806 1.00 43.12 55 VAL A N 2
ATOM 2542 C CA . VAL A 1 55 ? -1.740 -0.830 -3.778 1.00 5.12 55 VAL A CA 2
ATOM 2543 C C . VAL A 1 55 ? -2.326 -0.258 -2.491 1.00 72.42 55 VAL A C 2
ATOM 2544 O O . VAL A 1 55 ? -3.247 -0.831 -1.907 1.00 63.41 55 VAL A O 2
ATOM 2557 N N . LEU A 1 56 ? -1.788 0.876 -2.056 1.00 31.02 56 LEU A N 2
ATOM 2558 C CA . LEU A 1 56 ? -2.259 1.527 -0.838 1.00 24.31 56 LEU A CA 2
ATOM 2559 C C . LEU A 1 56 ? -2.336 3.039 -1.024 1.00 31.20 56 LEU A C 2
ATOM 2560 O O . LEU A 1 56 ? -1.508 3.633 -1.718 1.00 34.51 56 LEU A O 2
ATOM 2576 N N . LEU A 1 57 ? -3.332 3.657 -0.399 1.00 71.14 57 LEU A N 2
ATOM 2577 C CA . LEU A 1 57 ? -3.516 5.100 -0.493 1.00 41.34 57 LEU A CA 2
ATOM 2578 C C . LEU A 1 57 ? -3.196 5.778 0.835 1.00 44.32 57 LEU A C 2
ATOM 2579 O O . LEU A 1 57 ? -3.339 5.179 1.900 1.00 73.44 57 LEU A O 2
ATOM 2595 N N . ALA A 1 58 ? -2.763 7.033 0.763 1.00 32.01 58 ALA A N 2
ATOM 2596 C CA . ALA A 1 58 ? -2.427 7.794 1.960 1.00 14.40 58 ALA A CA 2
ATOM 2597 C C . ALA A 1 58 ? -3.564 8.733 2.351 1.00 33.44 58 ALA A C 2
ATOM 2598 O O . ALA A 1 58 ? -4.433 9.064 1.545 1.00 71.10 58 ALA A O 2
ATOM 2605 N N . PRO A 1 59 ? -3.560 9.172 3.619 1.00 73.40 59 PRO A N 2
ATOM 2606 C CA . PRO A 1 59 ? -4.585 10.078 4.145 1.00 13.33 59 PRO A CA 2
ATOM 2607 C C . PRO A 1 59 ? -4.477 11.481 3.556 1.00 23.43 59 PRO A C 2
ATOM 2608 O O . PRO A 1 59 ? -3.572 11.766 2.773 1.00 24.43 59 PRO A O 2
ATOM 2619 N N . GLN A 1 60 ? -5.407 12.351 3.938 1.00 43.12 60 GLN A N 2
ATOM 2620 C CA . GLN A 1 60 ? -5.414 13.723 3.445 1.00 12.35 60 GLN A CA 2
ATOM 2621 C C . GLN A 1 60 ? -5.535 13.756 1.925 1.00 22.42 60 GLN A C 2
ATOM 2622 O O . GLN A 1 60 ? -4.552 13.983 1.220 1.00 31.31 60 GLN A O 2
ATOM 2636 N N . SER A 1 61 ? -6.745 13.527 1.428 1.00 54.33 61 SER A N 2
ATOM 2637 C CA . SER A 1 61 ? -6.994 13.526 -0.009 1.00 70.32 61 SER A CA 2
ATOM 2638 C C . SER A 1 61 ? -8.449 13.870 -0.310 1.00 34.42 61 SER A C 2
ATOM 2639 O O . SER A 1 61 ? -9.363 13.137 0.070 1.00 3.40 61 SER A O 2
ATOM 2647 N N . ARG A 1 62 ? -8.657 14.991 -0.994 1.00 62.55 62 ARG A N 2
ATOM 2648 C CA . ARG A 1 62 ? -10.001 15.433 -1.345 1.00 42.43 62 ARG A CA 2
ATOM 2649 C C . ARG A 1 62 ? -10.423 14.872 -2.700 1.00 45.23 62 ARG A C 2
ATOM 2650 O O . ARG A 1 62 ? -11.477 14.250 -2.825 1.00 40.54 62 ARG A O 2
ATOM 2671 N N . PHE A 1 63 ? -9.590 15.097 -3.712 1.00 33.25 63 PHE A N 2
ATOM 2672 C CA . PHE A 1 63 ? -9.877 14.615 -5.058 1.00 61.15 63 PHE A CA 2
ATOM 2673 C C . PHE A 1 63 ? -9.157 13.297 -5.329 1.00 12.22 63 PHE A C 2
ATOM 2674 O O . PHE A 1 63 ? -9.701 12.402 -5.974 1.00 53.44 63 PHE A O 2
ATOM 2691 N N . ASN A 1 64 ? -7.931 13.186 -4.829 1.00 63.12 64 ASN A N 2
ATOM 2692 C CA . ASN A 1 64 ? -7.136 11.978 -5.018 1.00 22.32 64 ASN A CA 2
ATOM 2693 C C . ASN A 1 64 ? -7.911 10.741 -4.571 1.00 3.41 64 ASN A C 2
ATOM 2694 O O . ASN A 1 64 ? -7.875 9.702 -5.229 1.00 31.31 64 ASN A O 2
ATOM 2705 N N . LYS A 1 65 ? -8.610 10.862 -3.447 1.00 51.35 65 LYS A N 2
ATOM 2706 C CA . LYS A 1 65 ? -9.396 9.757 -2.913 1.00 20.40 65 LYS A CA 2
ATOM 2707 C C . LYS A 1 65 ? -10.435 9.287 -3.926 1.00 30.43 65 LYS A C 2
ATOM 2708 O O . LYS A 1 65 ? -10.458 8.118 -4.312 1.00 22.11 65 LYS A O 2
ATOM 2727 N N . LYS A 1 66 ? -11.294 10.206 -4.354 1.00 21.33 66 LYS A N 2
ATOM 2728 C CA . LYS A 1 66 ? -12.335 9.887 -5.324 1.00 50.12 66 LYS A CA 2
ATOM 2729 C C . LYS A 1 66 ? -11.732 9.295 -6.594 1.00 23.43 66 LYS A C 2
ATOM 2730 O O . LYS A 1 66 ? -12.308 8.394 -7.204 1.00 32.33 66 LYS A O 2
ATOM 2749 N N . ARG A 1 67 ? -10.569 9.806 -6.986 1.00 35.23 67 ARG A N 2
ATOM 2750 C CA . ARG A 1 67 ? -9.888 9.326 -8.182 1.00 13.50 67 ARG A CA 2
ATOM 2751 C C . ARG A 1 67 ? -9.415 7.888 -7.998 1.00 61.25 67 ARG A C 2
ATOM 2752 O O . ARG A 1 67 ? -9.788 6.997 -8.764 1.00 31.32 67 ARG A O 2
ATOM 2773 N N . LEU A 1 68 ? -8.590 7.667 -6.982 1.00 0.53 68 LEU A N 2
ATOM 2774 C CA . LEU A 1 68 ? -8.063 6.337 -6.697 1.00 33.03 68 LEU A CA 2
ATOM 2775 C C . LEU A 1 68 ? -9.190 5.311 -6.615 1.00 13.31 68 LEU A C 2
ATOM 2776 O O . LEU A 1 68 ? -9.059 4.191 -7.105 1.00 23.23 68 LEU A O 2
ATOM 2792 N N . GLU A 1 69 ? -10.297 5.706 -5.993 1.00 74.52 69 GLU A N 2
ATOM 2793 C CA . GLU A 1 69 ? -11.448 4.821 -5.849 1.00 42.12 69 GLU A CA 2
ATOM 2794 C C . GLU A 1 69 ? -12.162 4.635 -7.184 1.00 41.23 69 GLU A C 2
ATOM 2795 O O . GLU A 1 69 ? -12.549 3.523 -7.543 1.00 4.55 69 GLU A O 2
ATOM 2807 N N . GLU A 1 70 ? -12.335 5.733 -7.914 1.00 62.55 70 GLU A N 2
ATOM 2808 C CA . GLU A 1 70 ? -13.004 5.690 -9.209 1.00 43.35 70 GLU A CA 2
ATOM 2809 C C . GLU A 1 70 ? -12.171 4.917 -10.228 1.00 30.11 70 GLU A C 2
ATOM 2810 O O . GLU A 1 70 ? -12.685 4.464 -11.250 1.00 74.35 70 GLU A O 2
ATOM 2822 N N . ILE A 1 71 ? -10.882 4.772 -9.941 1.00 2.03 71 ILE A N 2
ATOM 2823 C CA . ILE A 1 71 ? -9.977 4.053 -10.830 1.00 53.35 71 ILE A CA 2
ATOM 2824 C C . ILE A 1 71 ? -9.812 2.602 -10.392 1.00 14.13 71 ILE A C 2
ATOM 2825 O O . ILE A 1 71 ? -9.785 1.691 -11.220 1.00 62.33 71 ILE A O 2
ATOM 2841 N N . THR A 1 72 ? -9.706 2.393 -9.083 1.00 42.13 72 THR A N 2
ATOM 2842 C CA . THR A 1 72 ? -9.545 1.053 -8.534 1.00 72.23 72 THR A CA 2
ATOM 2843 C C . THR A 1 72 ? -10.807 0.221 -8.736 1.00 11.00 72 THR A C 2
ATOM 2844 O O . THR A 1 72 ? -10.736 -0.983 -8.981 1.00 50.12 72 THR A O 2
ATOM 2855 N N . LYS A 1 73 ? -11.961 0.871 -8.631 1.00 33.14 73 LYS A N 2
ATOM 2856 C CA . LYS A 1 73 ? -13.240 0.192 -8.804 1.00 34.25 73 LYS A CA 2
ATOM 2857 C C . LYS A 1 73 ? -13.266 -0.595 -10.110 1.00 55.14 73 LYS A C 2
ATOM 2858 O O . LYS A 1 73 ? -13.416 -1.817 -10.124 1.00 52.41 73 LYS A O 2
ATOM 2877 N N . PRO A 1 74 ? -13.116 0.120 -11.235 1.00 62.55 74 PRO A N 2
ATOM 2878 C CA . PRO A 1 74 ? -13.117 -0.491 -12.568 1.00 32.34 74 PRO A CA 2
ATOM 2879 C C . PRO A 1 74 ? -11.872 -1.334 -12.820 1.00 1.22 74 PRO A C 2
ATOM 2880 O O . PRO A 1 74 ? -11.937 -2.381 -13.464 1.00 31.52 74 PRO A O 2
ATOM 2891 N N . LYS A 1 75 ? -10.736 -0.871 -12.308 1.00 34.13 75 LYS A N 2
ATOM 2892 C CA . LYS A 1 75 ? -9.474 -1.582 -12.476 1.00 32.45 75 LYS A CA 2
ATOM 2893 C C . LYS A 1 75 ? -9.514 -2.934 -11.771 1.00 2.54 75 LYS A C 2
ATOM 2894 O O . LYS A 1 75 ? -8.789 -3.858 -12.138 1.00 75.22 75 LYS A O 2
ATOM 2913 N N . GLY A 1 76 ? -10.366 -3.042 -10.755 1.00 44.40 76 GLY A N 2
ATOM 2914 C CA . GLY A 1 76 ? -10.485 -4.285 -10.015 1.00 65.34 76 GLY A CA 2
ATOM 2915 C C . GLY A 1 76 ? -9.161 -4.741 -9.432 1.00 73.34 76 GLY A C 2
ATOM 2916 O O . GLY A 1 76 ? -8.687 -5.836 -9.735 1.00 21.32 76 GLY A O 2
ATOM 2920 N N . ILE A 1 77 ? -8.565 -3.899 -8.595 1.00 32.40 77 ILE A N 2
ATOM 2921 C CA . ILE A 1 77 ? -7.289 -4.222 -7.968 1.00 51.41 77 ILE A CA 2
ATOM 2922 C C . ILE A 1 77 ? -7.361 -4.051 -6.454 1.00 40.05 77 ILE A C 2
ATOM 2923 O O . ILE A 1 77 ? -8.165 -3.281 -5.929 1.00 53.33 77 ILE A O 2
ATOM 2939 N N . PRO A 1 78 ? -6.499 -4.783 -5.735 1.00 65.34 78 PRO A N 2
ATOM 2940 C CA . PRO A 1 78 ? -6.442 -4.728 -4.272 1.00 22.34 78 PRO A CA 2
ATOM 2941 C C . PRO A 1 78 ? -5.891 -3.401 -3.761 1.00 63.24 78 PRO A C 2
ATOM 2942 O O . PRO A 1 78 ? -4.683 -3.165 -3.797 1.00 70.53 78 PRO A O 2
ATOM 2953 N N . ILE A 1 79 ? -6.783 -2.538 -3.288 1.00 33.41 79 ILE A N 2
ATOM 2954 C CA . ILE A 1 79 ? -6.386 -1.235 -2.770 1.00 5.23 79 ILE A CA 2
ATOM 2955 C C . ILE A 1 79 ? -6.769 -1.086 -1.302 1.00 14.00 79 ILE A C 2
ATOM 2956 O O . ILE A 1 79 ? -7.895 -1.393 -0.911 1.00 52.32 79 ILE A O 2
ATOM 2972 N N . GLU A 1 80 ? -5.827 -0.611 -0.494 1.00 75.12 80 GLU A N 2
ATOM 2973 C CA . GLU A 1 80 ? -6.068 -0.421 0.931 1.00 13.53 80 GLU A CA 2
ATOM 2974 C C . GLU A 1 80 ? -5.794 1.023 1.341 1.00 11.14 80 GLU A C 2
ATOM 2975 O O . GLU A 1 80 ? -4.704 1.548 1.111 1.00 21.14 80 GLU A O 2
ATOM 2987 N N . ILE A 1 81 ? -6.789 1.659 1.950 1.00 52.44 81 ILE A N 2
ATOM 2988 C CA . ILE A 1 81 ? -6.655 3.041 2.392 1.00 54.23 81 ILE A CA 2
ATOM 2989 C C . ILE A 1 81 ? -6.354 3.114 3.885 1.00 63.13 81 ILE A C 2
ATOM 2990 O O . ILE A 1 81 ? -7.057 2.516 4.700 1.00 23.21 81 ILE A O 2
ATOM 3006 N N . ILE A 1 82 ? -5.306 3.851 4.236 1.00 51.54 82 ILE A N 2
ATOM 3007 C CA . ILE A 1 82 ? -4.914 4.004 5.632 1.00 43.24 82 ILE A CA 2
ATOM 3008 C C . ILE A 1 82 ? -5.704 5.120 6.306 1.00 75.21 82 ILE A C 2
ATOM 3009 O O . ILE A 1 82 ? -6.110 6.085 5.660 1.00 4.51 82 ILE A O 2
ATOM 3025 N N . ASN A 1 83 ? -5.919 4.981 7.610 1.00 74.32 83 ASN A N 2
ATOM 3026 C CA . ASN A 1 83 ? -6.662 5.978 8.373 1.00 1.05 83 ASN A CA 2
ATOM 3027 C C . ASN A 1 83 ? -5.741 7.100 8.842 1.00 63.11 83 ASN A C 2
ATOM 3028 O O . ASN A 1 83 ? -4.517 6.968 8.812 1.00 63.34 83 ASN A O 2
ATOM 3039 N N . THR A 1 84 ? -6.337 8.205 9.277 1.00 15.35 84 THR A N 2
ATOM 3040 C CA . THR A 1 84 ? -5.572 9.351 9.752 1.00 70.40 84 THR A CA 2
ATOM 3041 C C . THR A 1 84 ? -4.746 8.989 10.981 1.00 2.12 84 THR A C 2
ATOM 3042 O O . THR A 1 84 ? -3.582 9.376 11.094 1.00 64.52 84 THR A O 2
ATOM 3053 N N . ILE A 1 85 ? -5.354 8.245 11.899 1.00 64.15 85 ILE A N 2
ATOM 3054 C CA . ILE A 1 85 ? -4.672 7.829 13.118 1.00 30.43 85 ILE A CA 2
ATOM 3055 C C . ILE A 1 85 ? -3.601 6.785 12.821 1.00 3.15 85 ILE A C 2
ATOM 3056 O O . ILE A 1 85 ? -2.440 6.948 13.198 1.00 34.50 85 ILE A O 2
ATOM 3072 N N . ASP A 1 86 ? -3.998 5.715 12.142 1.00 62.41 86 ASP A N 2
ATOM 3073 C CA . ASP A 1 86 ? -3.070 4.645 11.790 1.00 12.25 86 ASP A CA 2
ATOM 3074 C C . ASP A 1 86 ? -1.835 5.205 11.092 1.00 21.02 86 ASP A C 2
ATOM 3075 O O . ASP A 1 86 ? -0.707 4.826 11.408 1.00 3.21 86 ASP A O 2
ATOM 3084 N N . TYR A 1 87 ? -2.056 6.106 10.142 1.00 3.42 87 TYR A N 2
ATOM 3085 C CA . TYR A 1 87 ? -0.960 6.715 9.397 1.00 24.12 87 TYR A CA 2
ATOM 3086 C C . TYR A 1 87 ? -0.130 7.627 10.295 1.00 32.44 87 TYR A C 2
ATOM 3087 O O . TYR A 1 87 ? 1.086 7.477 10.398 1.00 71.25 87 TYR A O 2
ATOM 3105 N N . GLY A 1 88 ? -0.800 8.574 10.945 1.00 21.32 88 GLY A N 2
ATOM 3106 C CA . GLY A 1 88 ? -0.110 9.497 11.827 1.00 11.52 88 GLY A CA 2
ATOM 3107 C C . GLY A 1 88 ? 0.732 8.786 12.867 1.00 64.32 88 GLY A C 2
ATOM 3108 O O . GLY A 1 88 ? 1.741 9.319 13.332 1.00 12.21 88 GLY A O 2
ATOM 3112 N N . THR A 1 89 ? 0.320 7.577 13.236 1.00 71.23 89 THR A N 2
ATOM 3113 C CA . THR A 1 89 ? 1.042 6.793 14.229 1.00 72.52 89 THR A CA 2
ATOM 3114 C C . THR A 1 89 ? 2.163 5.986 13.584 1.00 35.22 89 THR A C 2
ATOM 3115 O O . THR A 1 89 ? 3.136 5.622 14.242 1.00 21.43 89 THR A O 2
ATOM 3126 N N . MET A 1 90 ? 2.019 5.712 12.291 1.00 23.22 90 MET A N 2
ATOM 3127 C CA . MET A 1 90 ? 3.023 4.949 11.557 1.00 14.20 90 MET A CA 2
ATOM 3128 C C . MET A 1 90 ? 3.144 3.534 12.111 1.00 30.24 90 MET A C 2
ATOM 3129 O O . MET A 1 90 ? 4.200 3.138 12.602 1.00 0.43 90 MET A O 2
ATOM 3143 N N . ASN A 1 91 ? 2.055 2.776 12.030 1.00 50.43 91 ASN A N 2
ATOM 3144 C CA . ASN A 1 91 ? 2.040 1.404 12.525 1.00 21.11 91 ASN A CA 2
ATOM 3145 C C . ASN A 1 91 ? 2.447 0.426 11.428 1.00 72.22 91 ASN A C 2
ATOM 3146 O O . ASN A 1 91 ? 1.612 -0.032 10.647 1.00 13.45 91 ASN A O 2
ATOM 3157 N N . GLY A 1 92 ? 3.737 0.107 11.374 1.00 54.42 92 GLY A N 2
ATOM 3158 C CA . GLY A 1 92 ? 4.232 -0.816 10.370 1.00 4.32 92 GLY A CA 2
ATOM 3159 C C . GLY A 1 92 ? 3.455 -2.116 10.344 1.00 32.52 92 GLY A C 2
ATOM 3160 O O . GLY A 1 92 ? 3.055 -2.586 9.280 1.00 52.14 92 GLY A O 2
ATOM 3164 N N . GLU A 1 93 ? 3.242 -2.700 11.519 1.00 54.32 93 GLU A N 2
ATOM 3165 C CA . GLU A 1 93 ? 2.509 -3.956 11.625 1.00 23.12 93 GLU A CA 2
ATOM 3166 C C . GLU A 1 93 ? 1.151 -3.855 10.935 1.00 4.21 93 GLU A C 2
ATOM 3167 O O . GLU A 1 93 ? 0.789 -4.708 10.124 1.00 43.31 93 GLU A O 2
ATOM 3179 N N . LYS A 1 94 ? 0.405 -2.806 11.264 1.00 72.43 94 LYS A N 2
ATOM 3180 C CA . LYS A 1 94 ? -0.913 -2.591 10.676 1.00 5.53 94 LYS A CA 2
ATOM 3181 C C . LYS A 1 94 ? -0.811 -2.409 9.166 1.00 10.40 94 LYS A C 2
ATOM 3182 O O . LYS A 1 94 ? -1.675 -2.864 8.416 1.00 25.21 94 LYS A O 2
ATOM 3201 N N . VAL A 1 95 ? 0.250 -1.739 8.724 1.00 73.41 95 VAL A N 2
ATOM 3202 C CA . VAL A 1 95 ? 0.465 -1.500 7.302 1.00 12.44 95 VAL A CA 2
ATOM 3203 C C . VAL A 1 95 ? 0.651 -2.809 6.546 1.00 25.24 95 VAL A C 2
ATOM 3204 O O . VAL A 1 95 ? -0.192 -3.199 5.737 1.00 5.43 95 VAL A O 2
ATOM 3217 N N . LEU A 1 96 ? 1.762 -3.487 6.815 1.00 41.35 96 LEU A N 2
ATOM 3218 C CA . LEU A 1 96 ? 2.062 -4.756 6.160 1.00 55.43 96 LEU A CA 2
ATOM 3219 C C . LEU A 1 96 ? 0.888 -5.723 6.284 1.00 42.51 96 LEU A C 2
ATOM 3220 O O . LEU A 1 96 ? 0.541 -6.416 5.328 1.00 33.32 96 LEU A O 2
ATOM 3236 N N . GLN A 1 97 ? 0.283 -5.761 7.466 1.00 14.20 97 GLN A N 2
ATOM 3237 C CA . GLN A 1 97 ? -0.853 -6.642 7.713 1.00 52.02 97 GLN A CA 2
ATOM 3238 C C . GLN A 1 97 ? -2.016 -6.304 6.786 1.00 15.03 97 GLN A C 2
ATOM 3239 O O . GLN A 1 97 ? -2.666 -7.196 6.237 1.00 5.45 97 GLN A O 2
ATOM 3253 N N . LEU A 1 98 ? -2.275 -5.012 6.616 1.00 42.00 98 LEU A N 2
ATOM 3254 C CA . LEU A 1 98 ? -3.361 -4.556 5.755 1.00 65.51 98 LEU A CA 2
ATOM 3255 C C . LEU A 1 98 ? -3.111 -4.958 4.304 1.00 32.33 98 LEU A C 2
ATOM 3256 O O . LEU A 1 98 ? -3.994 -5.502 3.641 1.00 41.34 98 LEU A O 2
ATOM 3272 N N . ALA A 1 99 ? -1.903 -4.691 3.821 1.00 62.12 99 ALA A N 2
ATOM 3273 C CA . ALA A 1 99 ? -1.536 -5.030 2.451 1.00 12.32 99 ALA A CA 2
ATOM 3274 C C . ALA A 1 99 ? -1.712 -6.521 2.188 1.00 61.03 99 ALA A C 2
ATOM 3275 O O . ALA A 1 99 ? -2.440 -6.918 1.277 1.00 21.20 99 ALA A O 2
ATOM 3282 N N . ILE A 1 100 ? -1.042 -7.341 2.990 1.00 62.21 100 ILE A N 2
ATOM 3283 C CA . ILE A 1 100 ? -1.126 -8.790 2.843 1.00 44.34 100 ILE A CA 2
ATOM 3284 C C . ILE A 1 100 ? -2.572 -9.267 2.912 1.00 12.30 100 ILE A C 2
ATOM 3285 O O . ILE A 1 100 ? -3.029 -10.023 2.056 1.00 53.34 100 ILE A O 2
ATOM 3301 N N . ASN A 1 101 ? -3.289 -8.817 3.937 1.00 52.31 101 ASN A N 2
ATOM 3302 C CA . ASN A 1 101 ? -4.687 -9.196 4.118 1.00 64.34 101 ASN A CA 2
ATOM 3303 C C . ASN A 1 101 ? -5.498 -8.895 2.862 1.00 73.10 101 ASN A C 2
ATOM 3304 O O . ASN A 1 101 ? -6.257 -9.738 2.384 1.00 60.22 101 ASN A O 2
ATOM 3315 N N . ALA A 1 102 ? -5.333 -7.687 2.333 1.00 71.33 102 ALA A N 2
ATOM 3316 C CA . ALA A 1 102 ? -6.049 -7.275 1.132 1.00 61.22 102 ALA A CA 2
ATOM 3317 C C . ALA A 1 102 ? -5.718 -8.188 -0.044 1.00 71.14 102 ALA A C 2
ATOM 3318 O O . ALA A 1 102 ? -6.606 -8.599 -0.793 1.00 30.22 102 ALA A O 2
ATOM 3325 N N . PHE A 1 103 ? -4.436 -8.500 -0.204 1.00 31.25 103 PHE A N 2
ATOM 3326 C CA . PHE A 1 103 ? -3.989 -9.363 -1.290 1.00 3.52 103 PHE A CA 2
ATOM 3327 C C . PHE A 1 103 ? -4.689 -10.717 -1.233 1.00 74.53 103 PHE A C 2
ATOM 3328 O O . PHE A 1 103 ? -5.311 -11.147 -2.204 1.00 13.12 103 PHE A O 2
ATOM 3345 N N . ASN A 1 104 ? -4.582 -11.385 -0.090 1.00 25.04 104 ASN A N 2
ATOM 3346 C CA . ASN A 1 104 ? -5.203 -12.691 0.095 1.00 21.42 104 ASN A CA 2
ATOM 3347 C C . ASN A 1 104 ? -6.715 -12.605 -0.091 1.00 64.02 104 ASN A C 2
ATOM 3348 O O . ASN A 1 104 ? -7.295 -13.346 -0.884 1.00 21.13 104 ASN A O 2
ATOM 3359 N N . ASN A 1 105 ? -7.345 -11.696 0.643 1.00 12.35 105 ASN A N 2
ATOM 3360 C CA . ASN A 1 105 ? -8.790 -11.512 0.559 1.00 63.30 105 ASN A CA 2
ATOM 3361 C C . ASN A 1 105 ? -9.226 -11.285 -0.885 1.00 11.44 105 ASN A C 2
ATOM 3362 O O . ASN A 1 105 ? -10.308 -11.709 -1.293 1.00 1.05 105 ASN A O 2
ATOM 3373 N N . LYS A 1 106 ? -8.376 -10.614 -1.655 1.00 1.33 106 LYS A N 2
ATOM 3374 C CA . LYS A 1 106 ? -8.671 -10.331 -3.054 1.00 41.42 106 LYS A CA 2
ATOM 3375 C C . LYS A 1 106 ? -7.436 -10.540 -3.924 1.00 23.24 106 LYS A C 2
ATOM 3376 O O . LYS A 1 106 ? -6.598 -9.647 -4.053 1.00 22.10 106 LYS A O 2
ATOM 3395 N N . SER A 1 107 ? -7.329 -11.724 -4.519 1.00 15.44 107 SER A N 2
ATOM 3396 C CA . SER A 1 107 ? -6.195 -12.050 -5.374 1.00 62.44 107 SER A CA 2
ATOM 3397 C C . SER A 1 107 ? -6.633 -12.182 -6.831 1.00 2.44 107 SER A C 2
ATOM 3398 O O . SER A 1 107 ? -6.092 -12.994 -7.581 1.00 53.54 107 SER A O 2
ATOM 3406 N N . SER A 1 108 ? -7.615 -11.375 -7.221 1.00 42.15 108 SER A N 2
ATOM 3407 C CA . SER A 1 108 ? -8.128 -11.403 -8.586 1.00 11.54 108 SER A CA 2
ATOM 3408 C C . SER A 1 108 ? -8.602 -12.804 -8.960 1.00 50.44 108 SER A C 2
ATOM 3409 O O . SER A 1 108 ? -8.316 -13.298 -10.050 1.00 22.04 108 SER A O 2
ATOM 3417 N N . VAL A 1 109 ? -9.331 -13.438 -8.047 1.00 30.35 109 VAL A N 2
ATOM 3418 C CA . VAL A 1 109 ? -9.848 -14.782 -8.280 1.00 44.51 109 VAL A CA 2
ATOM 3419 C C . VAL A 1 109 ? -10.918 -14.778 -9.366 1.00 23.24 109 VAL A C 2
ATOM 3420 O O . VAL A 1 109 ? -11.135 -13.769 -10.034 1.00 3.12 109 VAL A O 2
ATOM 3433 N N . GLY A 1 1 ? 13.290 -16.524 -8.999 1.00 33.14 1 GLY A N 3
ATOM 3434 C CA . GLY A 1 1 ? 13.239 -16.855 -7.587 1.00 72.30 1 GLY A CA 3
ATOM 3435 C C . GLY A 1 1 ? 11.981 -17.613 -7.214 1.00 33.43 1 GLY A C 3
ATOM 3436 O O . GLY A 1 1 ? 11.166 -17.963 -8.068 1.00 34.44 1 GLY A O 3
ATOM 3440 N N . PRO A 1 2 ? 11.811 -17.881 -5.911 1.00 13.41 2 PRO A N 3
ATOM 3441 C CA . PRO A 1 2 ? 10.645 -18.607 -5.397 1.00 4.20 2 PRO A CA 3
ATOM 3442 C C . PRO A 1 2 ? 9.362 -17.789 -5.497 1.00 63.05 2 PRO A C 3
ATOM 3443 O O . PRO A 1 2 ? 8.291 -18.327 -5.774 1.00 21.35 2 PRO A O 3
ATOM 3454 N N . GLY A 1 3 ? 9.478 -16.483 -5.272 1.00 32.42 3 GLY A N 3
ATOM 3455 C CA . GLY A 1 3 ? 8.319 -15.613 -5.343 1.00 11.40 3 GLY A CA 3
ATOM 3456 C C . GLY A 1 3 ? 8.187 -14.724 -4.121 1.00 71.03 3 GLY A C 3
ATOM 3457 O O . GLY A 1 3 ? 8.688 -15.055 -3.048 1.00 23.24 3 GLY A O 3
ATOM 3461 N N . SER A 1 4 ? 7.510 -13.593 -4.286 1.00 51.41 4 SER A N 3
ATOM 3462 C CA . SER A 1 4 ? 7.317 -12.650 -3.189 1.00 74.44 4 SER A CA 3
ATOM 3463 C C . SER A 1 4 ? 6.212 -11.652 -3.519 1.00 51.31 4 SER A C 3
ATOM 3464 O O . SER A 1 4 ? 5.866 -11.454 -4.684 1.00 33.14 4 SER A O 3
ATOM 3472 N N . MET A 1 5 ? 5.663 -11.024 -2.485 1.00 34.25 5 MET A N 3
ATOM 3473 C CA . MET A 1 5 ? 4.598 -10.044 -2.663 1.00 75.22 5 MET A CA 3
ATOM 3474 C C . MET A 1 5 ? 5.172 -8.644 -2.850 1.00 24.33 5 MET A C 3
ATOM 3475 O O . MET A 1 5 ? 6.176 -8.288 -2.235 1.00 21.22 5 MET A O 3
ATOM 3489 N N . ASN A 1 6 ? 4.530 -7.854 -3.703 1.00 73.33 6 ASN A N 3
ATOM 3490 C CA . ASN A 1 6 ? 4.978 -6.492 -3.972 1.00 74.13 6 ASN A CA 3
ATOM 3491 C C . ASN A 1 6 ? 3.894 -5.481 -3.612 1.00 0.13 6 ASN A C 3
ATOM 3492 O O . ASN A 1 6 ? 2.885 -5.364 -4.306 1.00 73.14 6 ASN A O 3
ATOM 3503 N N . ILE A 1 7 ? 4.111 -4.754 -2.521 1.00 72.14 7 ILE A N 3
ATOM 3504 C CA . ILE A 1 7 ? 3.154 -3.752 -2.070 1.00 14.04 7 ILE A CA 3
ATOM 3505 C C . ILE A 1 7 ? 3.570 -2.353 -2.514 1.00 33.13 7 ILE A C 3
ATOM 3506 O O . ILE A 1 7 ? 4.760 -2.043 -2.589 1.00 75.34 7 ILE A O 3
ATOM 3522 N N . LEU A 1 8 ? 2.584 -1.513 -2.803 1.00 12.13 8 LEU A N 3
ATOM 3523 C CA . LEU A 1 8 ? 2.847 -0.145 -3.238 1.00 63.40 8 LEU A CA 3
ATOM 3524 C C . LEU A 1 8 ? 2.268 0.861 -2.250 1.00 51.50 8 LEU A C 3
ATOM 3525 O O . LEU A 1 8 ? 1.259 0.596 -1.595 1.00 73.43 8 LEU A O 3
ATOM 3541 N N . LEU A 1 9 ? 2.910 2.019 -2.147 1.00 5.35 9 LEU A N 3
ATOM 3542 C CA . LEU A 1 9 ? 2.458 3.069 -1.240 1.00 3.14 9 LEU A CA 3
ATOM 3543 C C . LEU A 1 9 ? 2.309 4.397 -1.975 1.00 4.24 9 LEU A C 3
ATOM 3544 O O . LEU A 1 9 ? 3.266 4.904 -2.562 1.00 15.25 9 LEU A O 3
ATOM 3560 N N . VAL A 1 10 ? 1.105 4.958 -1.937 1.00 32.54 10 VAL A N 3
ATOM 3561 C CA . VAL A 1 10 ? 0.831 6.229 -2.595 1.00 62.21 10 VAL A CA 3
ATOM 3562 C C . VAL A 1 10 ? 0.432 7.297 -1.584 1.00 44.15 10 VAL A C 3
ATOM 3563 O O . VAL A 1 10 ? -0.545 7.138 -0.851 1.00 42.54 10 VAL A O 3
ATOM 3576 N N . CYS A 1 11 ? 1.194 8.385 -1.550 1.00 13.54 11 CYS A N 3
ATOM 3577 C CA . CYS A 1 11 ? 0.920 9.481 -0.628 1.00 11.32 11 CYS A CA 3
ATOM 3578 C C . CYS A 1 11 ? 1.013 10.828 -1.340 1.00 22.22 11 CYS A C 3
ATOM 3579 O O . CYS A 1 11 ? 1.291 11.852 -0.718 1.00 24.32 11 CYS A O 3
ATOM 3587 N N . GLY A 1 12 ? 0.780 10.816 -2.649 1.00 44.41 12 GLY A N 3
ATOM 3588 C CA . GLY A 1 12 ? 0.846 12.041 -3.424 1.00 15.41 12 GLY A CA 3
ATOM 3589 C C . GLY A 1 12 ? 2.178 12.749 -3.279 1.00 11.52 12 GLY A C 3
ATOM 3590 O O . GLY A 1 12 ? 2.365 13.554 -2.367 1.00 32.24 12 GLY A O 3
ATOM 3594 N N . ALA A 1 13 ? 3.106 12.450 -4.181 1.00 24.42 13 ALA A N 3
ATOM 3595 C CA . ALA A 1 13 ? 4.428 13.063 -4.149 1.00 64.12 13 ALA A CA 3
ATOM 3596 C C . ALA A 1 13 ? 5.181 12.681 -2.879 1.00 44.44 13 ALA A C 3
ATOM 3597 O O . ALA A 1 13 ? 4.619 12.066 -1.975 1.00 21.31 13 ALA A O 3
ATOM 3604 N N . GLY A 1 14 ? 6.457 13.051 -2.819 1.00 55.44 14 GLY A N 3
ATOM 3605 C CA . GLY A 1 14 ? 7.266 12.738 -1.656 1.00 35.13 14 GLY A CA 3
ATOM 3606 C C . GLY A 1 14 ? 8.630 13.397 -1.704 1.00 72.13 14 GLY A C 3
ATOM 3607 O O . GLY A 1 14 ? 8.807 14.426 -2.354 1.00 11.41 14 GLY A O 3
ATOM 3611 N N . MET A 1 15 ? 9.597 12.802 -1.012 1.00 5.42 15 MET A N 3
ATOM 3612 C CA . MET A 1 15 ? 10.952 13.339 -0.979 1.00 23.31 15 MET A CA 3
ATOM 3613 C C . MET A 1 15 ? 11.914 12.347 -0.333 1.00 20.22 15 MET A C 3
ATOM 3614 O O . MET A 1 15 ? 12.760 12.726 0.478 1.00 64.54 15 MET A O 3
ATOM 3628 N N . SER A 1 16 ? 11.778 11.076 -0.696 1.00 31.32 16 SER A N 3
ATOM 3629 C CA . SER A 1 16 ? 12.632 10.028 -0.147 1.00 1.21 16 SER A CA 3
ATOM 3630 C C . SER A 1 16 ? 12.465 9.928 1.366 1.00 61.34 16 SER A C 3
ATOM 3631 O O . SER A 1 16 ? 11.815 10.768 1.988 1.00 35.34 16 SER A O 3
ATOM 3639 N N . THR A 1 17 ? 13.058 8.891 1.953 1.00 55.12 17 THR A N 3
ATOM 3640 C CA . THR A 1 17 ? 12.974 8.678 3.392 1.00 25.13 17 THR A CA 3
ATOM 3641 C C . THR A 1 17 ? 11.524 8.661 3.862 1.00 32.12 17 THR A C 3
ATOM 3642 O O . THR A 1 17 ? 10.958 9.700 4.200 1.00 63.25 17 THR A O 3
ATOM 3653 N N . SER A 1 18 ? 10.928 7.472 3.882 1.00 11.10 18 SER A N 3
ATOM 3654 C CA . SER A 1 18 ? 9.542 7.320 4.309 1.00 51.03 18 SER A CA 3
ATOM 3655 C C . SER A 1 18 ? 9.458 6.540 5.617 1.00 62.31 18 SER A C 3
ATOM 3656 O O . SER A 1 18 ? 9.833 5.369 5.678 1.00 73.34 18 SER A O 3
ATOM 3664 N N . MET A 1 19 ? 8.966 7.197 6.662 1.00 53.55 19 MET A N 3
ATOM 3665 C CA . MET A 1 19 ? 8.831 6.565 7.969 1.00 64.34 19 MET A CA 3
ATOM 3666 C C . MET A 1 19 ? 8.080 5.243 7.859 1.00 74.44 19 MET A C 3
ATOM 3667 O O . MET A 1 19 ? 8.539 4.212 8.354 1.00 50.13 19 MET A O 3
ATOM 3681 N N . LEU A 1 20 ? 6.923 5.278 7.206 1.00 1.00 20 LEU A N 3
ATOM 3682 C CA . LEU A 1 20 ? 6.107 4.081 7.032 1.00 51.54 20 LEU A CA 3
ATOM 3683 C C . LEU A 1 20 ? 6.932 2.940 6.446 1.00 72.53 20 LEU A C 3
ATOM 3684 O O . LEU A 1 20 ? 7.017 1.859 7.028 1.00 62.22 20 LEU A O 3
ATOM 3700 N N . VAL A 1 21 ? 7.541 3.189 5.291 1.00 43.25 21 VAL A N 3
ATOM 3701 C CA . VAL A 1 21 ? 8.364 2.183 4.628 1.00 10.30 21 VAL A CA 3
ATOM 3702 C C . VAL A 1 21 ? 9.407 1.612 5.580 1.00 5.41 21 VAL A C 3
ATOM 3703 O O . VAL A 1 21 ? 9.610 0.400 5.639 1.00 33.21 21 VAL A O 3
ATOM 3716 N N . GLN A 1 22 ? 10.068 2.494 6.324 1.00 52.12 22 GLN A N 3
ATOM 3717 C CA . GLN A 1 22 ? 11.092 2.076 7.274 1.00 35.14 22 GLN A CA 3
ATOM 3718 C C . GLN A 1 22 ? 10.531 1.067 8.271 1.00 10.32 22 GLN A C 3
ATOM 3719 O O . GLN A 1 22 ? 11.082 -0.019 8.446 1.00 74.34 22 GLN A O 3
ATOM 3733 N N . ARG A 1 23 ? 9.433 1.436 8.923 1.00 32.31 23 ARG A N 3
ATOM 3734 C CA . ARG A 1 23 ? 8.798 0.563 9.904 1.00 5.31 23 ARG A CA 3
ATOM 3735 C C . ARG A 1 23 ? 8.475 -0.797 9.294 1.00 64.44 23 ARG A C 3
ATOM 3736 O O . ARG A 1 23 ? 8.896 -1.835 9.807 1.00 13.52 23 ARG A O 3
ATOM 3757 N N . ILE A 1 24 ? 7.727 -0.784 8.196 1.00 11.12 24 ILE A N 3
ATOM 3758 C CA . ILE A 1 24 ? 7.348 -2.016 7.516 1.00 62.34 24 ILE A CA 3
ATOM 3759 C C . ILE A 1 24 ? 8.575 -2.857 7.178 1.00 41.54 24 ILE A C 3
ATOM 3760 O O . ILE A 1 24 ? 8.580 -4.071 7.374 1.00 25.31 24 ILE A O 3
ATOM 3776 N N . GLU A 1 25 ? 9.614 -2.201 6.669 1.00 11.23 25 GLU A N 3
ATOM 3777 C CA . GLU A 1 25 ? 10.847 -2.888 6.305 1.00 13.42 25 GLU A CA 3
ATOM 3778 C C . GLU A 1 25 ? 11.473 -3.563 7.522 1.00 44.43 25 GLU A C 3
ATOM 3779 O O . GLU A 1 25 ? 11.998 -4.673 7.429 1.00 41.30 25 GLU A O 3
ATOM 3791 N N . LYS A 1 26 ? 11.415 -2.884 8.663 1.00 10.20 26 LYS A N 3
ATOM 3792 C CA . LYS A 1 26 ? 11.975 -3.415 9.900 1.00 70.43 26 LYS A CA 3
ATOM 3793 C C . LYS A 1 26 ? 11.219 -4.662 10.348 1.00 32.10 26 LYS A C 3
ATOM 3794 O O . LYS A 1 26 ? 11.802 -5.738 10.489 1.00 43.44 26 LYS A O 3
ATOM 3813 N N . TYR A 1 27 ? 9.918 -4.512 10.569 1.00 52.22 27 TYR A N 3
ATOM 3814 C CA . TYR A 1 27 ? 9.082 -5.625 11.001 1.00 32.41 27 TYR A CA 3
ATOM 3815 C C . TYR A 1 27 ? 9.244 -6.823 10.070 1.00 12.40 27 TYR A C 3
ATOM 3816 O O . TYR A 1 27 ? 9.399 -7.957 10.520 1.00 61.40 27 TYR A O 3
ATOM 3834 N N . ALA A 1 28 ? 9.207 -6.559 8.768 1.00 64.25 28 ALA A N 3
ATOM 3835 C CA . ALA A 1 28 ? 9.352 -7.614 7.772 1.00 41.44 28 ALA A CA 3
ATOM 3836 C C . ALA A 1 28 ? 10.744 -8.234 7.828 1.00 41.02 28 ALA A C 3
ATOM 3837 O O . ALA A 1 28 ? 10.889 -9.456 7.885 1.00 71.13 28 ALA A O 3
ATOM 3844 N N . LYS A 1 29 ? 11.766 -7.385 7.812 1.00 71.44 29 LYS A N 3
ATOM 3845 C CA . LYS A 1 29 ? 13.148 -7.850 7.861 1.00 32.11 29 LYS A CA 3
ATOM 3846 C C . LYS A 1 29 ? 13.398 -8.679 9.117 1.00 10.01 29 LYS A C 3
ATOM 3847 O O . LYS A 1 29 ? 14.264 -9.554 9.133 1.00 42.55 29 LYS A O 3
ATOM 3866 N N . SER A 1 30 ? 12.633 -8.399 10.168 1.00 64.45 30 SER A N 3
ATOM 3867 C CA . SER A 1 30 ? 12.774 -9.118 11.428 1.00 54.42 30 SER A CA 3
ATOM 3868 C C . SER A 1 30 ? 11.960 -10.408 11.412 1.00 0.23 30 SER A C 3
ATOM 3869 O O . SER A 1 30 ? 12.420 -11.453 11.874 1.00 64.14 30 SER A O 3
ATOM 3877 N N . LYS A 1 31 ? 10.746 -10.327 10.878 1.00 64.43 31 LYS A N 3
ATOM 3878 C CA . LYS A 1 31 ? 9.866 -11.487 10.799 1.00 74.51 31 LYS A CA 3
ATOM 3879 C C . LYS A 1 31 ? 10.349 -12.467 9.735 1.00 42.13 31 LYS A C 3
ATOM 3880 O O . LYS A 1 31 ? 9.935 -13.624 9.709 1.00 61.42 31 LYS A O 3
ATOM 3899 N N . ASN A 1 32 ? 11.229 -11.993 8.857 1.00 3.10 32 ASN A N 3
ATOM 3900 C CA . ASN A 1 32 ? 11.770 -12.828 7.791 1.00 73.45 32 ASN A CA 3
ATOM 3901 C C . ASN A 1 32 ? 10.668 -13.263 6.829 1.00 64.22 32 ASN A C 3
ATOM 3902 O O . ASN A 1 32 ? 10.400 -14.455 6.677 1.00 75.31 32 ASN A O 3
ATOM 3913 N N . ILE A 1 33 ? 10.036 -12.290 6.183 1.00 72.12 33 ILE A N 3
ATOM 3914 C CA . ILE A 1 33 ? 8.965 -12.573 5.235 1.00 4.31 33 ILE A CA 3
ATOM 3915 C C . ILE A 1 33 ? 9.370 -12.183 3.817 1.00 14.21 33 ILE A C 3
ATOM 3916 O O . ILE A 1 33 ? 10.035 -11.170 3.607 1.00 13.33 33 ILE A O 3
ATOM 3932 N N . ASN A 1 34 ? 8.960 -12.993 2.847 1.00 15.41 34 ASN A N 3
ATOM 3933 C CA . ASN A 1 34 ? 9.278 -12.732 1.448 1.00 74.21 34 ASN A CA 3
ATOM 3934 C C . ASN A 1 34 ? 8.319 -11.703 0.855 1.00 21.11 34 ASN A C 3
ATOM 3935 O O . ASN A 1 34 ? 7.346 -12.058 0.191 1.00 20.13 34 ASN A O 3
ATOM 3946 N N . ALA A 1 35 ? 8.603 -10.428 1.099 1.00 30.40 35 ALA A N 3
ATOM 3947 C CA . ALA A 1 35 ? 7.768 -9.349 0.588 1.00 45.23 35 ALA A CA 3
ATOM 3948 C C . ALA A 1 35 ? 8.583 -8.077 0.380 1.00 52.41 35 ALA A C 3
ATOM 3949 O O . ALA A 1 35 ? 9.708 -7.959 0.869 1.00 74.24 35 ALA A O 3
ATOM 3956 N N . THR A 1 36 ? 8.010 -7.124 -0.348 1.00 14.33 36 THR A N 3
ATOM 3957 C CA . THR A 1 36 ? 8.683 -5.860 -0.621 1.00 42.02 36 THR A CA 3
ATOM 3958 C C . THR A 1 36 ? 7.679 -4.723 -0.773 1.00 24.33 36 THR A C 3
ATOM 3959 O O . THR A 1 36 ? 6.617 -4.896 -1.372 1.00 71.44 36 THR A O 3
ATOM 3970 N N . ILE A 1 37 ? 8.022 -3.561 -0.227 1.00 13.10 37 ILE A N 3
ATOM 3971 C CA . ILE A 1 37 ? 7.150 -2.396 -0.304 1.00 13.24 37 ILE A CA 3
ATOM 3972 C C . ILE A 1 37 ? 7.922 -1.161 -0.756 1.00 41.52 37 ILE A C 3
ATOM 3973 O O . ILE A 1 37 ? 9.118 -1.036 -0.498 1.00 63.31 37 ILE A O 3
ATOM 3989 N N . GLU A 1 38 ? 7.227 -0.250 -1.432 1.00 4.33 38 GLU A N 3
ATOM 3990 C CA . GLU A 1 38 ? 7.849 0.976 -1.920 1.00 31.04 38 GLU A CA 3
ATOM 3991 C C . GLU A 1 38 ? 6.820 2.096 -2.041 1.00 72.53 38 GLU A C 3
ATOM 3992 O O . GLU A 1 38 ? 5.649 1.849 -2.330 1.00 71.32 38 GLU A O 3
ATOM 4004 N N . ALA A 1 39 ? 7.265 3.328 -1.819 1.00 71.21 39 ALA A N 3
ATOM 4005 C CA . ALA A 1 39 ? 6.384 4.487 -1.906 1.00 25.54 39 ALA A CA 3
ATOM 4006 C C . ALA A 1 39 ? 6.838 5.439 -3.006 1.00 11.52 39 ALA A C 3
ATOM 4007 O O . ALA A 1 39 ? 8.028 5.721 -3.145 1.00 3.44 39 ALA A O 3
ATOM 4014 N N . ILE A 1 40 ? 5.882 5.933 -3.786 1.00 73.44 40 ILE A N 3
ATOM 4015 C CA . ILE A 1 40 ? 6.184 6.855 -4.873 1.00 53.43 40 ILE A CA 3
ATOM 4016 C C . ILE A 1 40 ? 5.085 7.901 -5.028 1.00 1.54 40 ILE A C 3
ATOM 4017 O O . ILE A 1 40 ? 4.118 7.917 -4.268 1.00 14.22 40 ILE A O 3
ATOM 4033 N N . ALA A 1 41 ? 5.242 8.775 -6.018 1.00 60.31 41 ALA A N 3
ATOM 4034 C CA . ALA A 1 41 ? 4.262 9.822 -6.275 1.00 55.30 41 ALA A CA 3
ATOM 4035 C C . ALA A 1 41 ? 3.073 9.281 -7.062 1.00 42.40 41 ALA A C 3
ATOM 4036 O O . ALA A 1 41 ? 2.989 8.083 -7.330 1.00 31.32 41 ALA A O 3
ATOM 4043 N N . GLU A 1 42 ? 2.157 10.172 -7.429 1.00 1.41 42 GLU A N 3
ATOM 4044 C CA . GLU A 1 42 ? 0.973 9.782 -8.184 1.00 54.00 42 GLU A CA 3
ATOM 4045 C C . GLU A 1 42 ? 1.228 9.878 -9.685 1.00 13.41 42 GLU A C 3
ATOM 4046 O O . GLU A 1 42 ? 0.337 9.623 -10.496 1.00 60.25 42 GLU A O 3
ATOM 4058 N N . THR A 1 43 ? 2.452 10.250 -10.048 1.00 72.21 43 THR A N 3
ATOM 4059 C CA . THR A 1 43 ? 2.825 10.381 -11.451 1.00 44.30 43 THR A CA 3
ATOM 4060 C C . THR A 1 43 ? 3.219 9.034 -12.044 1.00 23.42 43 THR A C 3
ATOM 4061 O O . THR A 1 43 ? 2.760 8.663 -13.124 1.00 65.32 43 THR A O 3
ATOM 4072 N N . ARG A 1 44 ? 4.072 8.305 -11.331 1.00 2.40 44 ARG A N 3
ATOM 4073 C CA . ARG A 1 44 ? 4.528 6.999 -11.789 1.00 24.11 44 ARG A CA 3
ATOM 4074 C C . ARG A 1 44 ? 3.732 5.881 -11.122 1.00 22.55 44 ARG A C 3
ATOM 4075 O O . ARG A 1 44 ? 4.152 4.723 -11.116 1.00 20.54 44 ARG A O 3
ATOM 4096 N N . LEU A 1 45 ? 2.582 6.235 -10.561 1.00 54.32 45 LEU A N 3
ATOM 4097 C CA . LEU A 1 45 ? 1.725 5.262 -9.891 1.00 11.23 45 LEU A CA 3
ATOM 4098 C C . LEU A 1 45 ? 1.096 4.305 -10.898 1.00 13.02 45 LEU A C 3
ATOM 4099 O O . LEU A 1 45 ? 0.927 3.118 -10.620 1.00 31.13 45 LEU A O 3
ATOM 4115 N N . SER A 1 46 ? 0.753 4.829 -12.070 1.00 44.23 46 SER A N 3
ATOM 4116 C CA . SER A 1 46 ? 0.141 4.022 -13.119 1.00 31.23 46 SER A CA 3
ATOM 4117 C C . SER A 1 46 ? 1.187 3.164 -13.824 1.00 51.24 46 SER A C 3
ATOM 4118 O O . SER A 1 46 ? 0.863 2.140 -14.424 1.00 71.23 46 SER A O 3
ATOM 4126 N N . GLU A 1 47 ? 2.444 3.591 -13.747 1.00 51.22 47 GLU A N 3
ATOM 4127 C CA . GLU A 1 47 ? 3.538 2.863 -14.379 1.00 4.02 47 GLU A CA 3
ATOM 4128 C C . GLU A 1 47 ? 4.071 1.772 -13.454 1.00 61.24 47 GLU A C 3
ATOM 4129 O O . GLU A 1 47 ? 4.632 0.776 -13.910 1.00 64.31 47 GLU A O 3
ATOM 4141 N N . VAL A 1 48 ? 3.890 1.969 -12.152 1.00 21.42 48 VAL A N 3
ATOM 4142 C CA . VAL A 1 48 ? 4.352 1.002 -11.162 1.00 21.01 48 VAL A CA 3
ATOM 4143 C C . VAL A 1 48 ? 3.251 0.008 -10.811 1.00 22.55 48 VAL A C 3
ATOM 4144 O O . VAL A 1 48 ? 3.523 -1.155 -10.512 1.00 31.54 48 VAL A O 3
ATOM 4157 N N . VAL A 1 49 ? 2.007 0.472 -10.848 1.00 14.32 49 VAL A N 3
ATOM 4158 C CA . VAL A 1 49 ? 0.864 -0.377 -10.535 1.00 43.14 49 VAL A CA 3
ATOM 4159 C C . VAL A 1 49 ? 0.756 -1.538 -11.517 1.00 42.05 49 VAL A C 3
ATOM 4160 O O . VAL A 1 49 ? 0.198 -2.588 -11.196 1.00 3.41 49 VAL A O 3
ATOM 4173 N N . ASP A 1 50 ? 1.295 -1.344 -12.716 1.00 40.52 50 ASP A N 3
ATOM 4174 C CA . ASP A 1 50 ? 1.261 -2.374 -13.746 1.00 64.45 50 ASP A CA 3
ATOM 4175 C C . ASP A 1 50 ? 2.084 -3.589 -13.326 1.00 4.41 50 ASP A C 3
ATOM 4176 O O . ASP A 1 50 ? 1.829 -4.708 -13.771 1.00 12.22 50 ASP A O 3
ATOM 4185 N N . ARG A 1 51 ? 3.073 -3.359 -12.468 1.00 14.11 51 ARG A N 3
ATOM 4186 C CA . ARG A 1 51 ? 3.935 -4.434 -11.990 1.00 33.21 51 ARG A CA 3
ATOM 4187 C C . ARG A 1 51 ? 3.580 -4.818 -10.557 1.00 33.04 51 ARG A C 3
ATOM 4188 O O . ARG A 1 51 ? 3.485 -6.000 -10.225 1.00 10.13 51 ARG A O 3
ATOM 4209 N N . PHE A 1 52 ? 3.386 -3.811 -9.711 1.00 32.35 52 PHE A N 3
ATOM 4210 C CA . PHE A 1 52 ? 3.043 -4.044 -8.312 1.00 43.34 52 PHE A CA 3
ATOM 4211 C C . PHE A 1 52 ? 1.820 -4.947 -8.195 1.00 71.11 52 PHE A C 3
ATOM 4212 O O . PHE A 1 52 ? 1.146 -5.231 -9.186 1.00 41.34 52 PHE A O 3
ATOM 4229 N N . ASP A 1 53 ? 1.538 -5.396 -6.977 1.00 25.14 53 ASP A N 3
ATOM 4230 C CA . ASP A 1 53 ? 0.395 -6.267 -6.728 1.00 63.34 53 ASP A CA 3
ATOM 4231 C C . ASP A 1 53 ? -0.686 -5.534 -5.941 1.00 62.43 53 ASP A C 3
ATOM 4232 O O . ASP A 1 53 ? -1.836 -5.453 -6.373 1.00 23.43 53 ASP A O 3
ATOM 4241 N N . VAL A 1 54 ? -0.310 -5.002 -4.783 1.00 23.14 54 VAL A N 3
ATOM 4242 C CA . VAL A 1 54 ? -1.247 -4.275 -3.934 1.00 44.44 54 VAL A CA 3
ATOM 4243 C C . VAL A 1 54 ? -0.941 -2.782 -3.932 1.00 42.40 54 VAL A C 3
ATOM 4244 O O . VAL A 1 54 ? 0.219 -2.373 -3.994 1.00 63.44 54 VAL A O 3
ATOM 4257 N N . VAL A 1 55 ? -1.990 -1.968 -3.860 1.00 42.31 55 VAL A N 3
ATOM 4258 C CA . VAL A 1 55 ? -1.835 -0.519 -3.847 1.00 42.43 55 VAL A CA 3
ATOM 4259 C C . VAL A 1 55 ? -2.433 0.088 -2.583 1.00 20.25 55 VAL A C 3
ATOM 4260 O O . VAL A 1 55 ? -3.453 -0.383 -2.078 1.00 60.22 55 VAL A O 3
ATOM 4273 N N . LEU A 1 56 ? -1.793 1.135 -2.075 1.00 64.32 56 LEU A N 3
ATOM 4274 C CA . LEU A 1 56 ? -2.262 1.808 -0.869 1.00 53.31 56 LEU A CA 3
ATOM 4275 C C . LEU A 1 56 ? -2.338 3.317 -1.081 1.00 30.41 56 LEU A C 3
ATOM 4276 O O . LEU A 1 56 ? -1.498 3.901 -1.767 1.00 51.24 56 LEU A O 3
ATOM 4292 N N . LEU A 1 57 ? -3.348 3.942 -0.487 1.00 30.14 57 LEU A N 3
ATOM 4293 C CA . LEU A 1 57 ? -3.532 5.384 -0.608 1.00 0.11 57 LEU A CA 3
ATOM 4294 C C . LEU A 1 57 ? -3.532 6.051 0.764 1.00 31.41 57 LEU A C 3
ATOM 4295 O O . LEU A 1 57 ? -4.333 5.705 1.632 1.00 10.50 57 LEU A O 3
ATOM 4311 N N . ALA A 1 58 ? -2.631 7.009 0.951 1.00 20.53 58 ALA A N 3
ATOM 4312 C CA . ALA A 1 58 ? -2.530 7.726 2.216 1.00 42.33 58 ALA A CA 3
ATOM 4313 C C . ALA A 1 58 ? -3.579 8.830 2.306 1.00 44.52 58 ALA A C 3
ATOM 4314 O O . ALA A 1 58 ? -4.130 9.278 1.301 1.00 75.42 58 ALA A O 3
ATOM 4321 N N . PRO A 1 59 ? -3.861 9.280 3.537 1.00 41.23 59 PRO A N 3
ATOM 4322 C CA . PRO A 1 59 ? -4.845 10.337 3.787 1.00 50.35 59 PRO A CA 3
ATOM 4323 C C . PRO A 1 59 ? -4.371 11.700 3.291 1.00 34.12 59 PRO A C 3
ATOM 4324 O O . PRO A 1 59 ? -3.921 12.533 4.077 1.00 64.34 59 PRO A O 3
ATOM 4335 N N . GLN A 1 60 ? -4.477 11.918 1.985 1.00 55.24 60 GLN A N 3
ATOM 4336 C CA . GLN A 1 60 ? -4.059 13.180 1.385 1.00 33.21 60 GLN A CA 3
ATOM 4337 C C . GLN A 1 60 ? -4.455 13.241 -0.086 1.00 65.24 60 GLN A C 3
ATOM 4338 O O . GLN A 1 60 ? -3.645 12.956 -0.969 1.00 43.10 60 GLN A O 3
ATOM 4352 N N . SER A 1 61 ? -5.704 13.614 -0.345 1.00 24.43 61 SER A N 3
ATOM 4353 C CA . SER A 1 61 ? -6.207 13.707 -1.710 1.00 12.34 61 SER A CA 3
ATOM 4354 C C . SER A 1 61 ? -7.661 14.170 -1.722 1.00 71.03 61 SER A C 3
ATOM 4355 O O . SER A 1 61 ? -8.523 13.560 -1.089 1.00 3.23 61 SER A O 3
ATOM 4363 N N . ARG A 1 62 ? -7.926 15.251 -2.448 1.00 43.04 62 ARG A N 3
ATOM 4364 C CA . ARG A 1 62 ? -9.274 15.797 -2.542 1.00 71.14 62 ARG A CA 3
ATOM 4365 C C . ARG A 1 62 ? -10.068 15.097 -3.641 1.00 62.25 62 ARG A C 3
ATOM 4366 O O . ARG A 1 62 ? -11.231 14.740 -3.450 1.00 4.11 62 ARG A O 3
ATOM 4387 N N . PHE A 1 63 ? -9.432 14.904 -4.793 1.00 0.24 63 PHE A N 3
ATOM 4388 C CA . PHE A 1 63 ? -10.080 14.248 -5.923 1.00 3.43 63 PHE A CA 3
ATOM 4389 C C . PHE A 1 63 ? -9.378 12.937 -6.265 1.00 61.33 63 PHE A C 3
ATOM 4390 O O . PHE A 1 63 ? -9.983 12.026 -6.828 1.00 71.31 63 PHE A O 3
ATOM 4407 N N . ASN A 1 64 ? -8.098 12.851 -5.920 1.00 20.50 64 ASN A N 3
ATOM 4408 C CA . ASN A 1 64 ? -7.313 11.652 -6.192 1.00 65.10 64 ASN A CA 3
ATOM 4409 C C . ASN A 1 64 ? -8.019 10.407 -5.664 1.00 13.24 64 ASN A C 3
ATOM 4410 O O . ASN A 1 64 ? -8.091 9.383 -6.344 1.00 44.31 64 ASN A O 3
ATOM 4421 N N . LYS A 1 65 ? -8.542 10.502 -4.446 1.00 22.25 65 LYS A N 3
ATOM 4422 C CA . LYS A 1 65 ? -9.246 9.386 -3.826 1.00 1.33 65 LYS A CA 3
ATOM 4423 C C . LYS A 1 65 ? -10.470 8.991 -4.646 1.00 61.45 65 LYS A C 3
ATOM 4424 O O . LYS A 1 65 ? -10.727 7.807 -4.865 1.00 14.05 65 LYS A O 3
ATOM 4443 N N . LYS A 1 66 ? -11.220 9.989 -5.100 1.00 10.43 66 LYS A N 3
ATOM 4444 C CA . LYS A 1 66 ? -12.416 9.747 -5.899 1.00 3.32 66 LYS A CA 3
ATOM 4445 C C . LYS A 1 66 ? -12.070 8.994 -7.179 1.00 75.11 66 LYS A C 3
ATOM 4446 O O . LYS A 1 66 ? -12.721 8.008 -7.525 1.00 51.31 66 LYS A O 3
ATOM 4465 N N . ARG A 1 67 ? -11.041 9.463 -7.877 1.00 31.22 67 ARG A N 3
ATOM 4466 C CA . ARG A 1 67 ? -10.610 8.832 -9.119 1.00 11.23 67 ARG A CA 3
ATOM 4467 C C . ARG A 1 67 ? -10.047 7.439 -8.855 1.00 74.12 67 ARG A C 3
ATOM 4468 O O . ARG A 1 67 ? -10.438 6.466 -9.503 1.00 14.43 67 ARG A O 3
ATOM 4489 N N . LEU A 1 68 ? -9.128 7.348 -7.900 1.00 74.10 68 LEU A N 3
ATOM 4490 C CA . LEU A 1 68 ? -8.512 6.073 -7.550 1.00 40.41 68 LEU A CA 3
ATOM 4491 C C . LEU A 1 68 ? -9.572 5.011 -7.278 1.00 54.43 68 LEU A C 3
ATOM 4492 O O . LEU A 1 68 ? -9.461 3.877 -7.740 1.00 61.25 68 LEU A O 3
ATOM 4508 N N . GLU A 1 69 ? -10.603 5.390 -6.527 1.00 50.21 69 GLU A N 3
ATOM 4509 C CA . GLU A 1 69 ? -11.684 4.470 -6.197 1.00 21.52 69 GLU A CA 3
ATOM 4510 C C . GLU A 1 69 ? -12.526 4.152 -7.429 1.00 51.45 69 GLU A C 3
ATOM 4511 O O . GLU A 1 69 ? -12.896 3.002 -7.662 1.00 31.22 69 GLU A O 3
ATOM 4523 N N . GLU A 1 70 ? -12.824 5.182 -8.216 1.00 33.15 70 GLU A N 3
ATOM 4524 C CA . GLU A 1 70 ? -13.623 5.013 -9.424 1.00 51.10 70 GLU A CA 3
ATOM 4525 C C . GLU A 1 70 ? -12.878 4.171 -10.455 1.00 64.55 70 GLU A C 3
ATOM 4526 O O . GLU A 1 70 ? -13.485 3.601 -11.362 1.00 15.23 70 GLU A O 3
ATOM 4538 N N . ILE A 1 71 ? -11.559 4.097 -10.310 1.00 13.30 71 ILE A N 3
ATOM 4539 C CA . ILE A 1 71 ? -10.731 3.325 -11.228 1.00 53.32 71 ILE A CA 3
ATOM 4540 C C . ILE A 1 71 ? -10.483 1.919 -10.693 1.00 34.53 71 ILE A C 3
ATOM 4541 O O . ILE A 1 71 ? -10.505 0.943 -11.444 1.00 13.12 71 ILE A O 3
ATOM 4557 N N . THR A 1 72 ? -10.247 1.821 -9.388 1.00 21.12 72 THR A N 3
ATOM 4558 C CA . THR A 1 72 ? -9.995 0.535 -8.751 1.00 23.45 72 THR A CA 3
ATOM 4559 C C . THR A 1 72 ? -11.241 -0.343 -8.771 1.00 53.33 72 THR A C 3
ATOM 4560 O O . THR A 1 72 ? -11.152 -1.563 -8.909 1.00 15.42 72 THR A O 3
ATOM 4571 N N . LYS A 1 73 ? -12.404 0.285 -8.634 1.00 42.40 73 LYS A N 3
ATOM 4572 C CA . LYS A 1 73 ? -13.670 -0.437 -8.639 1.00 52.42 73 LYS A CA 3
ATOM 4573 C C . LYS A 1 73 ? -13.774 -1.347 -9.859 1.00 44.32 73 LYS A C 3
ATOM 4574 O O . LYS A 1 73 ? -13.882 -2.567 -9.746 1.00 23.43 73 LYS A O 3
ATOM 4593 N N . PRO A 1 74 ? -13.737 -0.740 -11.055 1.00 4.12 74 PRO A N 3
ATOM 4594 C CA . PRO A 1 74 ? -13.822 -1.478 -12.319 1.00 15.44 74 PRO A CA 3
ATOM 4595 C C . PRO A 1 74 ? -12.573 -2.307 -12.592 1.00 62.32 74 PRO A C 3
ATOM 4596 O O . PRO A 1 74 ? -12.653 -3.412 -13.130 1.00 21.04 74 PRO A O 3
ATOM 4607 N N . LYS A 1 75 ? -11.417 -1.769 -12.217 1.00 41.34 75 LYS A N 3
ATOM 4608 C CA . LYS A 1 75 ? -10.149 -2.459 -12.420 1.00 71.33 75 LYS A CA 3
ATOM 4609 C C . LYS A 1 75 ? -10.089 -3.739 -11.592 1.00 45.34 75 LYS A C 3
ATOM 4610 O O . LYS A 1 75 ? -9.364 -4.674 -11.929 1.00 43.11 75 LYS A O 3
ATOM 4629 N N . GLY A 1 76 ? -10.855 -3.773 -10.506 1.00 20.23 76 GLY A N 3
ATOM 4630 C CA . GLY A 1 76 ? -10.874 -4.943 -9.647 1.00 71.15 76 GLY A CA 3
ATOM 4631 C C . GLY A 1 76 ? -9.499 -5.293 -9.115 1.00 13.31 76 GLY A C 3
ATOM 4632 O O . GLY A 1 76 ? -9.020 -6.412 -9.302 1.00 52.15 76 GLY A O 3
ATOM 4636 N N . ILE A 1 77 ? -8.862 -4.335 -8.450 1.00 53.02 77 ILE A N 3
ATOM 4637 C CA . ILE A 1 77 ? -7.534 -4.549 -7.889 1.00 41.23 77 ILE A CA 3
ATOM 4638 C C . ILE A 1 77 ? -7.523 -4.292 -6.386 1.00 74.21 77 ILE A C 3
ATOM 4639 O O . ILE A 1 77 ? -8.339 -3.537 -5.854 1.00 43.12 77 ILE A O 3
ATOM 4655 N N . PRO A 1 78 ? -6.578 -4.932 -5.683 1.00 73.50 78 PRO A N 3
ATOM 4656 C CA . PRO A 1 78 ? -6.438 -4.788 -4.231 1.00 1.11 78 PRO A CA 3
ATOM 4657 C C . PRO A 1 78 ? -5.934 -3.405 -3.832 1.00 12.12 78 PRO A C 3
ATOM 4658 O O . PRO A 1 78 ? -4.746 -3.109 -3.951 1.00 40.24 78 PRO A O 3
ATOM 4669 N N . ILE A 1 79 ? -6.847 -2.562 -3.358 1.00 62.45 79 ILE A N 3
ATOM 4670 C CA . ILE A 1 79 ? -6.494 -1.211 -2.941 1.00 22.21 79 ILE A CA 3
ATOM 4671 C C . ILE A 1 79 ? -6.916 -0.954 -1.498 1.00 75.33 79 ILE A C 3
ATOM 4672 O O . ILE A 1 79 ? -8.078 -1.143 -1.139 1.00 41.33 79 ILE A O 3
ATOM 4688 N N . GLU A 1 80 ? -5.965 -0.520 -0.678 1.00 21.13 80 GLU A N 3
ATOM 4689 C CA . GLU A 1 80 ? -6.239 -0.235 0.726 1.00 34.23 80 GLU A CA 3
ATOM 4690 C C . GLU A 1 80 ? -6.007 1.240 1.038 1.00 32.00 80 GLU A C 3
ATOM 4691 O O . GLU A 1 80 ? -5.278 1.928 0.323 1.00 51.44 80 GLU A O 3
ATOM 4703 N N . ILE A 1 81 ? -6.631 1.718 2.108 1.00 14.14 81 ILE A N 3
ATOM 4704 C CA . ILE A 1 81 ? -6.492 3.110 2.515 1.00 2.32 81 ILE A CA 3
ATOM 4705 C C . ILE A 1 81 ? -6.243 3.223 4.016 1.00 53.23 81 ILE A C 3
ATOM 4706 O O . ILE A 1 81 ? -7.041 2.748 4.824 1.00 2.13 81 ILE A O 3
ATOM 4722 N N . ILE A 1 82 ? -5.133 3.856 4.380 1.00 62.21 82 ILE A N 3
ATOM 4723 C CA . ILE A 1 82 ? -4.781 4.034 5.783 1.00 25.53 82 ILE A CA 3
ATOM 4724 C C . ILE A 1 82 ? -5.586 5.165 6.413 1.00 61.12 82 ILE A C 3
ATOM 4725 O O . ILE A 1 82 ? -5.873 6.171 5.766 1.00 71.04 82 ILE A O 3
ATOM 4741 N N . ASN A 1 83 ? -5.944 4.994 7.681 1.00 60.23 83 ASN A N 3
ATOM 4742 C CA . ASN A 1 83 ? -6.715 6.001 8.399 1.00 13.25 83 ASN A CA 3
ATOM 4743 C C . ASN A 1 83 ? -5.803 7.093 8.952 1.00 21.21 83 ASN A C 3
ATOM 4744 O O . ASN A 1 83 ? -4.602 6.883 9.130 1.00 54.43 83 ASN A O 3
ATOM 4755 N N . THR A 1 84 ? -6.382 8.258 9.224 1.00 41.54 84 THR A N 3
ATOM 4756 C CA . THR A 1 84 ? -5.622 9.384 9.755 1.00 33.40 84 THR A CA 3
ATOM 4757 C C . THR A 1 84 ? -4.818 8.973 10.982 1.00 23.24 84 THR A C 3
ATOM 4758 O O . THR A 1 84 ? -3.713 9.468 11.208 1.00 55.35 84 THR A O 3
ATOM 4769 N N . ILE A 1 85 ? -5.377 8.063 11.773 1.00 40.10 85 ILE A N 3
ATOM 4770 C CA . ILE A 1 85 ? -4.710 7.584 12.978 1.00 50.45 85 ILE A CA 3
ATOM 4771 C C . ILE A 1 85 ? -3.523 6.693 12.631 1.00 44.31 85 ILE A C 3
ATOM 4772 O O . ILE A 1 85 ? -2.374 7.029 12.926 1.00 15.32 85 ILE A O 3
ATOM 4788 N N . ASP A 1 86 ? -3.805 5.558 12.002 1.00 31.14 86 ASP A N 3
ATOM 4789 C CA . ASP A 1 86 ? -2.759 4.620 11.612 1.00 63.42 86 ASP A CA 3
ATOM 4790 C C . ASP A 1 86 ? -1.662 5.326 10.821 1.00 73.33 86 ASP A C 3
ATOM 4791 O O . ASP A 1 86 ? -0.498 4.928 10.864 1.00 12.53 86 ASP A O 3
ATOM 4800 N N . TYR A 1 87 ? -2.043 6.374 10.099 1.00 33.11 87 TYR A N 3
ATOM 4801 C CA . TYR A 1 87 ? -1.093 7.133 9.295 1.00 41.11 87 TYR A CA 3
ATOM 4802 C C . TYR A 1 87 ? -0.263 8.067 10.170 1.00 41.32 87 TYR A C 3
ATOM 4803 O O . TYR A 1 87 ? 0.953 8.169 10.011 1.00 62.22 87 TYR A O 3
ATOM 4821 N N . GLY A 1 88 ? -0.930 8.748 11.097 1.00 20.14 88 GLY A N 3
ATOM 4822 C CA . GLY A 1 88 ? -0.240 9.665 11.985 1.00 52.53 88 GLY A CA 3
ATOM 4823 C C . GLY A 1 88 ? 0.702 8.953 12.936 1.00 13.13 88 GLY A C 3
ATOM 4824 O O . GLY A 1 88 ? 1.812 9.421 13.189 1.00 30.32 88 GLY A O 3
ATOM 4828 N N . THR A 1 89 ? 0.257 7.818 13.467 1.00 62.25 89 THR A N 3
ATOM 4829 C CA . THR A 1 89 ? 1.067 7.040 14.397 1.00 54.44 89 THR A CA 3
ATOM 4830 C C . THR A 1 89 ? 2.149 6.259 13.663 1.00 24.00 89 THR A C 3
ATOM 4831 O O . THR A 1 89 ? 3.185 5.925 14.239 1.00 32.04 89 THR A O 3
ATOM 4842 N N . MET A 1 90 ? 1.905 5.970 12.390 1.00 72.11 90 MET A N 3
ATOM 4843 C CA . MET A 1 90 ? 2.862 5.229 11.577 1.00 34.10 90 MET A CA 3
ATOM 4844 C C . MET A 1 90 ? 3.114 3.843 12.162 1.00 24.54 90 MET A C 3
ATOM 4845 O O . MET A 1 90 ? 4.125 3.614 12.825 1.00 44.13 90 MET A O 3
ATOM 4859 N N . ASN A 1 91 ? 2.188 2.922 11.915 1.00 51.30 91 ASN A N 3
ATOM 4860 C CA . ASN A 1 91 ? 2.311 1.560 12.419 1.00 34.25 91 ASN A CA 3
ATOM 4861 C C . ASN A 1 91 ? 2.676 0.594 11.295 1.00 14.21 91 ASN A C 3
ATOM 4862 O O . ASN A 1 91 ? 1.808 0.126 10.558 1.00 2.44 91 ASN A O 3
ATOM 4873 N N . GLY A 1 92 ? 3.967 0.300 11.170 1.00 15.34 92 GLY A N 3
ATOM 4874 C CA . GLY A 1 92 ? 4.423 -0.607 10.135 1.00 4.12 92 GLY A CA 3
ATOM 4875 C C . GLY A 1 92 ? 3.670 -1.923 10.143 1.00 3.42 92 GLY A C 3
ATOM 4876 O O . GLY A 1 92 ? 3.214 -2.389 9.100 1.00 23.20 92 GLY A O 3
ATOM 4880 N N . GLU A 1 93 ? 3.541 -2.522 11.323 1.00 50.43 93 GLU A N 3
ATOM 4881 C CA . GLU A 1 93 ? 2.840 -3.793 11.461 1.00 75.11 93 GLU A CA 3
ATOM 4882 C C . GLU A 1 93 ? 1.440 -3.710 10.859 1.00 50.24 93 GLU A C 3
ATOM 4883 O O . GLU A 1 93 ? 1.029 -4.580 10.091 1.00 62.54 93 GLU A O 3
ATOM 4895 N N . LYS A 1 94 ? 0.712 -2.657 11.212 1.00 54.33 94 LYS A N 3
ATOM 4896 C CA . LYS A 1 94 ? -0.642 -2.457 10.708 1.00 41.14 94 LYS A CA 3
ATOM 4897 C C . LYS A 1 94 ? -0.638 -2.285 9.192 1.00 23.20 94 LYS A C 3
ATOM 4898 O O . LYS A 1 94 ? -1.528 -2.777 8.499 1.00 61.32 94 LYS A O 3
ATOM 4917 N N . VAL A 1 95 ? 0.371 -1.584 8.682 1.00 22.54 95 VAL A N 3
ATOM 4918 C CA . VAL A 1 95 ? 0.493 -1.351 7.249 1.00 62.14 95 VAL A CA 3
ATOM 4919 C C . VAL A 1 95 ? 0.654 -2.663 6.490 1.00 44.12 95 VAL A C 3
ATOM 4920 O O . VAL A 1 95 ? -0.213 -3.050 5.706 1.00 44.14 95 VAL A O 3
ATOM 4933 N N . LEU A 1 96 ? 1.770 -3.345 6.727 1.00 10.31 96 LEU A N 3
ATOM 4934 C CA . LEU A 1 96 ? 2.046 -4.615 6.067 1.00 55.24 96 LEU A CA 3
ATOM 4935 C C . LEU A 1 96 ? 0.896 -5.596 6.269 1.00 33.35 96 LEU A C 3
ATOM 4936 O O . LEU A 1 96 ? 0.520 -6.325 5.353 1.00 71.34 96 LEU A O 3
ATOM 4952 N N . GLN A 1 97 ? 0.340 -5.606 7.476 1.00 34.04 97 GLN A N 3
ATOM 4953 C CA . GLN A 1 97 ? -0.769 -6.496 7.800 1.00 52.42 97 GLN A CA 3
ATOM 4954 C C . GLN A 1 97 ? -1.969 -6.219 6.899 1.00 33.54 97 GLN A C 3
ATOM 4955 O O . GLN A 1 97 ? -2.588 -7.145 6.370 1.00 12.51 97 GLN A O 3
ATOM 4969 N N . LEU A 1 98 ? -2.293 -4.942 6.729 1.00 23.51 98 LEU A N 3
ATOM 4970 C CA . LEU A 1 98 ? -3.419 -4.544 5.892 1.00 15.00 98 LEU A CA 3
ATOM 4971 C C . LEU A 1 98 ? -3.188 -4.946 4.439 1.00 31.33 98 LEU A C 3
ATOM 4972 O O . LEU A 1 98 ? -4.041 -5.579 3.817 1.00 42.20 98 LEU A O 3
ATOM 4988 N N . ALA A 1 99 ? -2.028 -4.578 3.906 1.00 52.32 99 ALA A N 3
ATOM 4989 C CA . ALA A 1 99 ? -1.682 -4.904 2.528 1.00 34.41 99 ALA A CA 3
ATOM 4990 C C . ALA A 1 99 ? -1.836 -6.398 2.262 1.00 14.32 99 ALA A C 3
ATOM 4991 O O . ALA A 1 99 ? -2.562 -6.804 1.354 1.00 65.12 99 ALA A O 3
ATOM 4998 N N . ILE A 1 100 ? -1.150 -7.209 3.060 1.00 33.30 100 ILE A N 3
ATOM 4999 C CA . ILE A 1 100 ? -1.212 -8.658 2.910 1.00 73.31 100 ILE A CA 3
ATOM 5000 C C . ILE A 1 100 ? -2.650 -9.160 3.001 1.00 44.21 100 ILE A C 3
ATOM 5001 O O . ILE A 1 100 ? -3.099 -9.941 2.164 1.00 53.24 100 ILE A O 3
ATOM 5017 N N . ASN A 1 101 ? -3.367 -8.703 4.022 1.00 51.34 101 ASN A N 3
ATOM 5018 C CA . ASN A 1 101 ? -4.755 -9.103 4.221 1.00 21.11 101 ASN A CA 3
ATOM 5019 C C . ASN A 1 101 ? -5.577 -8.866 2.958 1.00 3.43 101 ASN A C 3
ATOM 5020 O O . ASN A 1 101 ? -6.387 -9.705 2.564 1.00 3.45 101 ASN A O 3
ATOM 5031 N N . ALA A 1 102 ? -5.362 -7.716 2.327 1.00 2.21 102 ALA A N 3
ATOM 5032 C CA . ALA A 1 102 ? -6.080 -7.368 1.107 1.00 51.03 102 ALA A CA 3
ATOM 5033 C C . ALA A 1 102 ? -5.689 -8.290 -0.043 1.00 32.52 102 ALA A C 3
ATOM 5034 O O . ALA A 1 102 ? -6.545 -8.771 -0.786 1.00 15.25 102 ALA A O 3
ATOM 5041 N N . PHE A 1 103 ? -4.390 -8.535 -0.183 1.00 12.20 103 PHE A N 3
ATOM 5042 C CA . PHE A 1 103 ? -3.886 -9.399 -1.244 1.00 32.43 103 PHE A CA 3
ATOM 5043 C C . PHE A 1 103 ? -4.546 -10.774 -1.185 1.00 62.12 103 PHE A C 3
ATOM 5044 O O . PHE A 1 103 ? -5.024 -11.288 -2.196 1.00 15.45 103 PHE A O 3
ATOM 5061 N N . ASN A 1 104 ? -4.566 -11.364 0.006 1.00 40.04 104 ASN A N 3
ATOM 5062 C CA . ASN A 1 104 ? -5.166 -12.679 0.197 1.00 32.14 104 ASN A CA 3
ATOM 5063 C C . ASN A 1 104 ? -6.679 -12.620 0.008 1.00 44.22 104 ASN A C 3
ATOM 5064 O O . ASN A 1 104 ? -7.252 -13.407 -0.743 1.00 71.25 104 ASN A O 3
ATOM 5075 N N . ASN A 1 105 ? -7.320 -11.680 0.696 1.00 3.13 105 ASN A N 3
ATOM 5076 C CA . ASN A 1 105 ? -8.765 -11.518 0.605 1.00 35.14 105 ASN A CA 3
ATOM 5077 C C . ASN A 1 105 ? -9.207 -11.384 -0.849 1.00 3.01 105 ASN A C 3
ATOM 5078 O O . ASN A 1 105 ? -10.175 -12.013 -1.277 1.00 73.12 105 ASN A O 3
ATOM 5089 N N . LYS A 1 106 ? -8.490 -10.560 -1.606 1.00 13.32 106 LYS A N 3
ATOM 5090 C CA . LYS A 1 106 ? -8.805 -10.343 -3.013 1.00 32.32 106 LYS A CA 3
ATOM 5091 C C . LYS A 1 106 ? -8.162 -11.417 -3.885 1.00 74.15 106 LYS A C 3
ATOM 5092 O O . LYS A 1 106 ? -7.489 -12.317 -3.384 1.00 2.53 106 LYS A O 3
ATOM 5111 N N . SER A 1 107 ? -8.373 -11.314 -5.194 1.00 13.53 107 SER A N 3
ATOM 5112 C CA . SER A 1 107 ? -7.817 -12.277 -6.136 1.00 31.24 107 SER A CA 3
ATOM 5113 C C . SER A 1 107 ? -8.309 -13.688 -5.826 1.00 23.35 107 SER A C 3
ATOM 5114 O O . SER A 1 107 ? -7.593 -14.667 -6.034 1.00 52.12 107 SER A O 3
ATOM 5122 N N . SER A 1 108 ? -9.537 -13.782 -5.325 1.00 24.02 108 SER A N 3
ATOM 5123 C CA . SER A 1 108 ? -10.124 -15.071 -4.981 1.00 34.45 108 SER A CA 3
ATOM 5124 C C . SER A 1 108 ? -11.618 -15.089 -5.293 1.00 12.23 108 SER A C 3
ATOM 5125 O O . SER A 1 108 ? -12.430 -15.524 -4.477 1.00 63.31 108 SER A O 3
ATOM 5133 N N . VAL A 1 109 ? -11.973 -14.610 -6.481 1.00 45.22 109 VAL A N 3
ATOM 5134 C CA . VAL A 1 109 ? -13.368 -14.570 -6.904 1.00 3.34 109 VAL A CA 3
ATOM 5135 C C . VAL A 1 109 ? -14.201 -13.702 -5.969 1.00 5.34 109 VAL A C 3
ATOM 5136 O O . VAL A 1 109 ? -14.890 -12.782 -6.408 1.00 10.34 109 VAL A O 3
ATOM 5149 N N . GLY A 1 1 ? 13.830 -17.101 -4.598 1.00 64.52 1 GLY A N 4
ATOM 5150 C CA . GLY A 1 1 ? 13.602 -15.992 -5.506 1.00 75.41 1 GLY A CA 4
ATOM 5151 C C . GLY A 1 1 ? 12.127 -15.749 -5.763 1.00 42.52 1 GLY A C 4
ATOM 5152 O O . GLY A 1 1 ? 11.551 -14.761 -5.307 1.00 41.43 1 GLY A O 4
ATOM 5156 N N . PRO A 1 2 ? 11.494 -16.665 -6.510 1.00 15.20 2 PRO A N 4
ATOM 5157 C CA . PRO A 1 2 ? 10.070 -16.566 -6.845 1.00 1.24 2 PRO A CA 4
ATOM 5158 C C . PRO A 1 2 ? 9.172 -16.791 -5.633 1.00 12.42 2 PRO A C 4
ATOM 5159 O O . PRO A 1 2 ? 9.538 -17.506 -4.701 1.00 63.41 2 PRO A O 4
ATOM 5170 N N . GLY A 1 3 ? 7.994 -16.175 -5.652 1.00 12.12 3 GLY A N 4
ATOM 5171 C CA . GLY A 1 3 ? 7.062 -16.322 -4.548 1.00 41.40 3 GLY A CA 4
ATOM 5172 C C . GLY A 1 3 ? 7.069 -15.123 -3.621 1.00 5.41 3 GLY A C 4
ATOM 5173 O O . GLY A 1 3 ? 6.987 -15.272 -2.401 1.00 63.21 3 GLY A O 4
ATOM 5177 N N . SER A 1 4 ? 7.169 -13.930 -4.198 1.00 42.54 4 SER A N 4
ATOM 5178 C CA . SER A 1 4 ? 7.192 -12.700 -3.415 1.00 2.13 4 SER A CA 4
ATOM 5179 C C . SER A 1 4 ? 6.047 -11.776 -3.820 1.00 62.12 4 SER A C 4
ATOM 5180 O O . SER A 1 4 ? 5.513 -11.880 -4.923 1.00 74.11 4 SER A O 4
ATOM 5188 N N . MET A 1 5 ? 5.678 -10.872 -2.918 1.00 63.35 5 MET A N 4
ATOM 5189 C CA . MET A 1 5 ? 4.598 -9.929 -3.182 1.00 1.13 5 MET A CA 4
ATOM 5190 C C . MET A 1 5 ? 5.127 -8.499 -3.240 1.00 3.21 5 MET A C 4
ATOM 5191 O O . MET A 1 5 ? 5.863 -8.063 -2.357 1.00 14.04 5 MET A O 4
ATOM 5205 N N . ASN A 1 6 ? 4.747 -7.774 -4.288 1.00 21.42 6 ASN A N 4
ATOM 5206 C CA . ASN A 1 6 ? 5.185 -6.395 -4.462 1.00 2.31 6 ASN A CA 4
ATOM 5207 C C . ASN A 1 6 ? 4.077 -5.419 -4.073 1.00 23.31 6 ASN A C 4
ATOM 5208 O O . ASN A 1 6 ? 3.098 -5.255 -4.802 1.00 11.44 6 ASN A O 4
ATOM 5219 N N . ILE A 1 7 ? 4.240 -4.776 -2.922 1.00 61.13 7 ILE A N 4
ATOM 5220 C CA . ILE A 1 7 ? 3.255 -3.817 -2.438 1.00 73.41 7 ILE A CA 4
ATOM 5221 C C . ILE A 1 7 ? 3.580 -2.406 -2.916 1.00 41.13 7 ILE A C 4
ATOM 5222 O O . ILE A 1 7 ? 4.747 -2.053 -3.095 1.00 74.14 7 ILE A O 4
ATOM 5238 N N . LEU A 1 8 ? 2.542 -1.604 -3.122 1.00 13.42 8 LEU A N 4
ATOM 5239 C CA . LEU A 1 8 ? 2.716 -0.229 -3.578 1.00 41.14 8 LEU A CA 4
ATOM 5240 C C . LEU A 1 8 ? 2.118 0.757 -2.580 1.00 54.34 8 LEU A C 4
ATOM 5241 O O . LEU A 1 8 ? 1.019 0.544 -2.064 1.00 33.01 8 LEU A O 4
ATOM 5257 N N . LEU A 1 9 ? 2.844 1.836 -2.314 1.00 10.52 9 LEU A N 4
ATOM 5258 C CA . LEU A 1 9 ? 2.383 2.857 -1.379 1.00 41.33 9 LEU A CA 4
ATOM 5259 C C . LEU A 1 9 ? 2.322 4.225 -2.052 1.00 62.54 9 LEU A C 4
ATOM 5260 O O . LEU A 1 9 ? 3.294 4.672 -2.664 1.00 34.51 9 LEU A O 4
ATOM 5276 N N . VAL A 1 10 ? 1.176 4.886 -1.934 1.00 3.52 10 VAL A N 4
ATOM 5277 C CA . VAL A 1 10 ? 0.989 6.205 -2.528 1.00 40.03 10 VAL A CA 4
ATOM 5278 C C . VAL A 1 10 ? 0.988 7.294 -1.461 1.00 22.43 10 VAL A C 4
ATOM 5279 O O . VAL A 1 10 ? 0.009 7.463 -0.733 1.00 45.15 10 VAL A O 4
ATOM 5292 N N . CYS A 1 11 ? 2.092 8.029 -1.374 1.00 33.23 11 CYS A N 4
ATOM 5293 C CA . CYS A 1 11 ? 2.219 9.103 -0.394 1.00 72.34 11 CYS A CA 4
ATOM 5294 C C . CYS A 1 11 ? 3.479 9.923 -0.648 1.00 4.12 11 CYS A C 4
ATOM 5295 O O . CYS A 1 11 ? 4.577 9.530 -0.258 1.00 63.32 11 CYS A O 4
ATOM 5303 N N . GLY A 1 12 ? 3.313 11.067 -1.307 1.00 33.14 12 GLY A N 4
ATOM 5304 C CA . GLY A 1 12 ? 4.445 11.923 -1.603 1.00 0.43 12 GLY A CA 4
ATOM 5305 C C . GLY A 1 12 ? 5.071 12.511 -0.353 1.00 54.51 12 GLY A C 4
ATOM 5306 O O . GLY A 1 12 ? 4.644 13.561 0.128 1.00 51.25 12 GLY A O 4
ATOM 5310 N N . ALA A 1 13 ? 6.083 11.832 0.175 1.00 2.54 13 ALA A N 4
ATOM 5311 C CA . ALA A 1 13 ? 6.768 12.293 1.376 1.00 1.24 13 ALA A CA 4
ATOM 5312 C C . ALA A 1 13 ? 7.872 13.287 1.032 1.00 50.23 13 ALA A C 4
ATOM 5313 O O . ALA A 1 13 ? 8.218 14.150 1.837 1.00 23.12 13 ALA A O 4
ATOM 5320 N N . GLY A 1 14 ? 8.423 13.159 -0.172 1.00 54.31 14 GLY A N 4
ATOM 5321 C CA . GLY A 1 14 ? 9.483 14.052 -0.602 1.00 0.23 14 GLY A CA 4
ATOM 5322 C C . GLY A 1 14 ? 10.697 13.988 0.303 1.00 32.24 14 GLY A C 4
ATOM 5323 O O . GLY A 1 14 ? 11.447 14.958 0.416 1.00 35.43 14 GLY A O 4
ATOM 5327 N N . MET A 1 15 ? 10.892 12.843 0.949 1.00 11.34 15 MET A N 4
ATOM 5328 C CA . MET A 1 15 ? 12.024 12.657 1.849 1.00 14.33 15 MET A CA 4
ATOM 5329 C C . MET A 1 15 ? 12.841 11.432 1.450 1.00 54.22 15 MET A C 4
ATOM 5330 O O . MET A 1 15 ? 12.352 10.554 0.738 1.00 22.13 15 MET A O 4
ATOM 5344 N N . SER A 1 16 ? 14.085 11.379 1.912 1.00 10.03 16 SER A N 4
ATOM 5345 C CA . SER A 1 16 ? 14.971 10.264 1.599 1.00 35.13 16 SER A CA 4
ATOM 5346 C C . SER A 1 16 ? 14.464 8.974 2.238 1.00 64.33 16 SER A C 4
ATOM 5347 O O . SER A 1 16 ? 14.648 7.884 1.695 1.00 74.42 16 SER A O 4
ATOM 5355 N N . THR A 1 17 ? 13.827 9.104 3.397 1.00 12.40 17 THR A N 4
ATOM 5356 C CA . THR A 1 17 ? 13.294 7.951 4.111 1.00 25.03 17 THR A CA 4
ATOM 5357 C C . THR A 1 17 ? 11.892 8.230 4.640 1.00 42.45 17 THR A C 4
ATOM 5358 O O . THR A 1 17 ? 11.654 9.250 5.286 1.00 54.44 17 THR A O 4
ATOM 5369 N N . SER A 1 18 ? 10.968 7.317 4.363 1.00 34.41 18 SER A N 4
ATOM 5370 C CA . SER A 1 18 ? 9.588 7.467 4.808 1.00 34.44 18 SER A CA 4
ATOM 5371 C C . SER A 1 18 ? 9.347 6.693 6.101 1.00 61.41 18 SER A C 4
ATOM 5372 O O . SER A 1 18 ? 9.773 5.546 6.240 1.00 72.34 18 SER A O 4
ATOM 5380 N N . MET A 1 19 ? 8.661 7.328 7.045 1.00 1.23 19 MET A N 4
ATOM 5381 C CA . MET A 1 19 ? 8.362 6.700 8.327 1.00 62.44 19 MET A CA 4
ATOM 5382 C C . MET A 1 19 ? 7.643 5.370 8.125 1.00 30.10 19 MET A C 4
ATOM 5383 O O . MET A 1 19 ? 8.089 4.331 8.615 1.00 60.42 19 MET A O 4
ATOM 5397 N N . LEU A 1 20 ? 6.528 5.408 7.403 1.00 4.54 20 LEU A N 4
ATOM 5398 C CA . LEU A 1 20 ? 5.748 4.205 7.137 1.00 14.34 20 LEU A CA 4
ATOM 5399 C C . LEU A 1 20 ? 6.627 3.100 6.562 1.00 24.44 20 LEU A C 4
ATOM 5400 O O . LEU A 1 20 ? 6.719 2.009 7.125 1.00 41.14 20 LEU A O 4
ATOM 5416 N N . VAL A 1 21 ? 7.276 3.391 5.439 1.00 23.05 21 VAL A N 4
ATOM 5417 C CA . VAL A 1 21 ? 8.153 2.424 4.789 1.00 20.34 21 VAL A CA 4
ATOM 5418 C C . VAL A 1 21 ? 9.223 1.919 5.751 1.00 1.05 21 VAL A C 4
ATOM 5419 O O . VAL A 1 21 ? 9.610 0.752 5.706 1.00 20.10 21 VAL A O 4
ATOM 5432 N N . GLN A 1 22 ? 9.695 2.806 6.621 1.00 51.22 22 GLN A N 4
ATOM 5433 C CA . GLN A 1 22 ? 10.721 2.450 7.594 1.00 71.21 22 GLN A CA 4
ATOM 5434 C C . GLN A 1 22 ? 10.225 1.354 8.531 1.00 60.34 22 GLN A C 4
ATOM 5435 O O . GLN A 1 22 ? 10.784 0.258 8.569 1.00 32.30 22 GLN A O 4
ATOM 5449 N N . ARG A 1 23 ? 9.175 1.657 9.285 1.00 14.44 23 ARG A N 4
ATOM 5450 C CA . ARG A 1 23 ? 8.604 0.698 10.223 1.00 1.23 23 ARG A CA 4
ATOM 5451 C C . ARG A 1 23 ? 8.270 -0.615 9.522 1.00 65.50 23 ARG A C 4
ATOM 5452 O O . ARG A 1 23 ? 8.676 -1.689 9.968 1.00 43.32 23 ARG A O 4
ATOM 5473 N N . ILE A 1 24 ? 7.528 -0.522 8.424 1.00 15.31 24 ILE A N 4
ATOM 5474 C CA . ILE A 1 24 ? 7.140 -1.702 7.662 1.00 62.24 24 ILE A CA 4
ATOM 5475 C C . ILE A 1 24 ? 8.360 -2.530 7.272 1.00 21.44 24 ILE A C 4
ATOM 5476 O O . ILE A 1 24 ? 8.372 -3.749 7.436 1.00 73.53 24 ILE A O 4
ATOM 5492 N N . GLU A 1 25 ? 9.384 -1.858 6.758 1.00 61.25 25 GLU A N 4
ATOM 5493 C CA . GLU A 1 25 ? 10.610 -2.533 6.345 1.00 13.44 25 GLU A CA 4
ATOM 5494 C C . GLU A 1 25 ? 11.253 -3.261 7.523 1.00 74.32 25 GLU A C 4
ATOM 5495 O O . GLU A 1 25 ? 11.752 -4.376 7.379 1.00 22.41 25 GLU A O 4
ATOM 5507 N N . LYS A 1 26 ? 11.235 -2.621 8.687 1.00 1.03 26 LYS A N 4
ATOM 5508 C CA . LYS A 1 26 ? 11.814 -3.206 9.890 1.00 72.32 26 LYS A CA 4
ATOM 5509 C C . LYS A 1 26 ? 11.043 -4.452 10.315 1.00 0.13 26 LYS A C 4
ATOM 5510 O O . LYS A 1 26 ? 11.620 -5.529 10.464 1.00 74.35 26 LYS A O 4
ATOM 5529 N N . TYR A 1 27 ? 9.738 -4.297 10.508 1.00 1.11 27 TYR A N 4
ATOM 5530 C CA . TYR A 1 27 ? 8.888 -5.408 10.916 1.00 20.43 27 TYR A CA 4
ATOM 5531 C C . TYR A 1 27 ? 9.078 -6.607 9.993 1.00 63.14 27 TYR A C 4
ATOM 5532 O O . TYR A 1 27 ? 9.271 -7.733 10.449 1.00 34.20 27 TYR A O 4
ATOM 5550 N N . ALA A 1 28 ? 9.022 -6.356 8.688 1.00 30.21 28 ALA A N 4
ATOM 5551 C CA . ALA A 1 28 ? 9.191 -7.412 7.698 1.00 20.14 28 ALA A CA 4
ATOM 5552 C C . ALA A 1 28 ? 10.602 -7.987 7.743 1.00 4.10 28 ALA A C 4
ATOM 5553 O O . ALA A 1 28 ? 10.789 -9.197 7.861 1.00 34.54 28 ALA A O 4
ATOM 5560 N N . LYS A 1 29 ? 11.596 -7.110 7.646 1.00 43.23 29 LYS A N 4
ATOM 5561 C CA . LYS A 1 29 ? 12.992 -7.528 7.675 1.00 62.00 29 LYS A CA 4
ATOM 5562 C C . LYS A 1 29 ? 13.293 -8.333 8.935 1.00 32.14 29 LYS A C 4
ATOM 5563 O O . LYS A 1 29 ? 14.209 -9.154 8.956 1.00 44.42 29 LYS A O 4
ATOM 5582 N N . SER A 1 30 ? 12.513 -8.093 9.985 1.00 0.14 30 SER A N 4
ATOM 5583 C CA . SER A 1 30 ? 12.698 -8.795 11.250 1.00 10.33 30 SER A CA 4
ATOM 5584 C C . SER A 1 30 ? 11.920 -10.107 11.262 1.00 64.23 30 SER A C 4
ATOM 5585 O O . SER A 1 30 ? 12.419 -11.134 11.723 1.00 65.20 30 SER A O 4
ATOM 5593 N N . LYS A 1 31 ? 10.695 -10.066 10.752 1.00 75.14 31 LYS A N 4
ATOM 5594 C CA . LYS A 1 31 ? 9.847 -11.251 10.701 1.00 53.14 31 LYS A CA 4
ATOM 5595 C C . LYS A 1 31 ? 10.322 -12.214 9.617 1.00 32.51 31 LYS A C 4
ATOM 5596 O O . LYS A 1 31 ? 9.888 -13.364 9.562 1.00 13.53 31 LYS A O 4
ATOM 5615 N N . ASN A 1 32 ? 11.217 -11.738 8.759 1.00 64.01 32 ASN A N 4
ATOM 5616 C CA . ASN A 1 32 ? 11.753 -12.558 7.679 1.00 51.33 32 ASN A CA 4
ATOM 5617 C C . ASN A 1 32 ? 10.638 -13.030 6.751 1.00 11.03 32 ASN A C 4
ATOM 5618 O O . ASN A 1 32 ? 10.382 -14.229 6.632 1.00 35.24 32 ASN A O 4
ATOM 5629 N N . ILE A 1 33 ? 9.979 -12.081 6.096 1.00 71.13 33 ILE A N 4
ATOM 5630 C CA . ILE A 1 33 ? 8.893 -12.400 5.177 1.00 22.30 33 ILE A CA 4
ATOM 5631 C C . ILE A 1 33 ? 9.258 -12.028 3.744 1.00 34.01 33 ILE A C 4
ATOM 5632 O O . ILE A 1 33 ? 9.928 -11.024 3.504 1.00 73.41 33 ILE A O 4
ATOM 5648 N N . ASN A 1 34 ? 8.809 -12.844 2.795 1.00 53.43 34 ASN A N 4
ATOM 5649 C CA . ASN A 1 34 ? 9.087 -12.599 1.384 1.00 74.42 34 ASN A CA 4
ATOM 5650 C C . ASN A 1 34 ? 8.105 -11.585 0.804 1.00 4.01 34 ASN A C 4
ATOM 5651 O O . ASN A 1 34 ? 7.117 -11.954 0.172 1.00 63.44 34 ASN A O 4
ATOM 5662 N N . ALA A 1 35 ? 8.388 -10.305 1.023 1.00 52.44 35 ALA A N 4
ATOM 5663 C CA . ALA A 1 35 ? 7.532 -9.237 0.521 1.00 73.44 35 ALA A CA 4
ATOM 5664 C C . ALA A 1 35 ? 8.334 -7.966 0.265 1.00 12.15 35 ALA A C 4
ATOM 5665 O O . ALA A 1 35 ? 9.381 -7.746 0.874 1.00 24.13 35 ALA A O 4
ATOM 5672 N N . THR A 1 36 ? 7.836 -7.129 -0.641 1.00 33.53 36 THR A N 4
ATOM 5673 C CA . THR A 1 36 ? 8.507 -5.880 -0.977 1.00 13.31 36 THR A CA 4
ATOM 5674 C C . THR A 1 36 ? 7.556 -4.695 -0.854 1.00 55.30 36 THR A C 4
ATOM 5675 O O . THR A 1 36 ? 6.336 -4.860 -0.879 1.00 31.23 36 THR A O 4
ATOM 5686 N N . ILE A 1 37 ? 8.122 -3.500 -0.721 1.00 70.22 37 ILE A N 4
ATOM 5687 C CA . ILE A 1 37 ? 7.323 -2.287 -0.596 1.00 0.54 37 ILE A CA 4
ATOM 5688 C C . ILE A 1 37 ? 8.029 -1.095 -1.235 1.00 71.21 37 ILE A C 4
ATOM 5689 O O . ILE A 1 37 ? 9.214 -0.864 -0.998 1.00 73.53 37 ILE A O 4
ATOM 5705 N N . GLU A 1 38 ? 7.291 -0.343 -2.045 1.00 2.54 38 GLU A N 4
ATOM 5706 C CA . GLU A 1 38 ? 7.846 0.826 -2.716 1.00 43.52 38 GLU A CA 4
ATOM 5707 C C . GLU A 1 38 ? 6.858 1.989 -2.693 1.00 30.40 38 GLU A C 4
ATOM 5708 O O . GLU A 1 38 ? 5.658 1.801 -2.889 1.00 1.22 38 GLU A O 4
ATOM 5720 N N . ALA A 1 39 ? 7.373 3.190 -2.452 1.00 52.54 39 ALA A N 4
ATOM 5721 C CA . ALA A 1 39 ? 6.536 4.384 -2.404 1.00 23.40 39 ALA A CA 4
ATOM 5722 C C . ALA A 1 39 ? 6.839 5.312 -3.575 1.00 1.45 39 ALA A C 4
ATOM 5723 O O . ALA A 1 39 ? 8.000 5.528 -3.925 1.00 33.13 39 ALA A O 4
ATOM 5730 N N . ILE A 1 40 ? 5.788 5.860 -4.176 1.00 52.41 40 ILE A N 4
ATOM 5731 C CA . ILE A 1 40 ? 5.942 6.767 -5.307 1.00 30.11 40 ILE A CA 4
ATOM 5732 C C . ILE A 1 40 ? 4.775 7.744 -5.392 1.00 15.12 40 ILE A C 4
ATOM 5733 O O . ILE A 1 40 ? 3.869 7.719 -4.558 1.00 64.11 40 ILE A O 4
ATOM 5749 N N . ALA A 1 41 ? 4.801 8.603 -6.405 1.00 0.30 41 ALA A N 4
ATOM 5750 C CA . ALA A 1 41 ? 3.744 9.586 -6.602 1.00 53.21 41 ALA A CA 4
ATOM 5751 C C . ALA A 1 41 ? 2.565 8.980 -7.355 1.00 53.43 41 ALA A C 4
ATOM 5752 O O . ALA A 1 41 ? 2.571 7.796 -7.688 1.00 3.02 41 ALA A O 4
ATOM 5759 N N . GLU A 1 42 ? 1.553 9.801 -7.621 1.00 42.30 42 GLU A N 4
ATOM 5760 C CA . GLU A 1 42 ? 0.366 9.344 -8.334 1.00 74.04 42 GLU A CA 4
ATOM 5761 C C . GLU A 1 42 ? 0.611 9.324 -9.841 1.00 33.40 42 GLU A C 4
ATOM 5762 O O . GLU A 1 42 ? -0.032 8.574 -10.576 1.00 34.11 42 GLU A O 4
ATOM 5774 N N . THR A 1 43 ? 1.545 10.154 -10.293 1.00 62.12 43 THR A N 4
ATOM 5775 C CA . THR A 1 43 ? 1.875 10.233 -11.711 1.00 43.53 43 THR A CA 4
ATOM 5776 C C . THR A 1 43 ? 2.329 8.880 -12.247 1.00 23.40 43 THR A C 4
ATOM 5777 O O . THR A 1 43 ? 1.864 8.428 -13.294 1.00 1.44 43 THR A O 4
ATOM 5788 N N . ARG A 1 44 ? 3.239 8.237 -11.522 1.00 41.42 44 ARG A N 4
ATOM 5789 C CA . ARG A 1 44 ? 3.756 6.935 -11.926 1.00 11.21 44 ARG A CA 4
ATOM 5790 C C . ARG A 1 44 ? 3.075 5.815 -11.146 1.00 74.53 44 ARG A C 4
ATOM 5791 O O . ARG A 1 44 ? 3.572 4.689 -11.095 1.00 34.31 44 ARG A O 4
ATOM 5812 N N . LEU A 1 45 ? 1.936 6.130 -10.541 1.00 11.41 45 LEU A N 4
ATOM 5813 C CA . LEU A 1 45 ? 1.185 5.150 -9.763 1.00 45.22 45 LEU A CA 4
ATOM 5814 C C . LEU A 1 45 ? 0.359 4.248 -10.674 1.00 51.45 45 LEU A C 4
ATOM 5815 O O . LEU A 1 45 ? 0.373 3.026 -10.533 1.00 20.52 45 LEU A O 4
ATOM 5831 N N . SER A 1 46 ? -0.359 4.861 -11.611 1.00 1.03 46 SER A N 4
ATOM 5832 C CA . SER A 1 46 ? -1.193 4.114 -12.544 1.00 40.42 46 SER A CA 4
ATOM 5833 C C . SER A 1 46 ? -0.338 3.416 -13.597 1.00 40.24 46 SER A C 4
ATOM 5834 O O . SER A 1 46 ? -0.799 2.499 -14.276 1.00 65.54 46 SER A O 4
ATOM 5842 N N . GLU A 1 47 ? 0.909 3.858 -13.727 1.00 12.51 47 GLU A N 4
ATOM 5843 C CA . GLU A 1 47 ? 1.828 3.277 -14.698 1.00 62.42 47 GLU A CA 4
ATOM 5844 C C . GLU A 1 47 ? 2.532 2.054 -14.117 1.00 4.11 47 GLU A C 4
ATOM 5845 O O . GLU A 1 47 ? 2.981 1.174 -14.850 1.00 53.54 47 GLU A O 4
ATOM 5857 N N . VAL A 1 48 ? 2.626 2.008 -12.792 1.00 22.14 48 VAL A N 4
ATOM 5858 C CA . VAL A 1 48 ? 3.275 0.894 -12.109 1.00 73.10 48 VAL A CA 4
ATOM 5859 C C . VAL A 1 48 ? 2.246 -0.064 -11.519 1.00 13.24 48 VAL A C 4
ATOM 5860 O O . VAL A 1 48 ? 2.535 -1.237 -11.285 1.00 3.52 48 VAL A O 4
ATOM 5873 N N . VAL A 1 49 ? 1.040 0.445 -11.280 1.00 41.04 49 VAL A N 4
ATOM 5874 C CA . VAL A 1 49 ? -0.033 -0.365 -10.719 1.00 33.31 49 VAL A CA 4
ATOM 5875 C C . VAL A 1 49 ? -0.220 -1.655 -11.509 1.00 22.15 49 VAL A C 4
ATOM 5876 O O . VAL A 1 49 ? -0.626 -2.680 -10.958 1.00 54.35 49 VAL A O 4
ATOM 5889 N N . ASP A 1 50 ? 0.080 -1.599 -12.802 1.00 22.34 50 ASP A N 4
ATOM 5890 C CA . ASP A 1 50 ? -0.053 -2.764 -13.669 1.00 73.33 50 ASP A CA 4
ATOM 5891 C C . ASP A 1 50 ? 0.940 -3.852 -13.273 1.00 21.32 50 ASP A C 4
ATOM 5892 O O . ASP A 1 50 ? 0.624 -5.041 -13.319 1.00 60.42 50 ASP A O 4
ATOM 5901 N N . ARG A 1 51 ? 2.142 -3.437 -12.886 1.00 2.31 51 ARG A N 4
ATOM 5902 C CA . ARG A 1 51 ? 3.182 -4.376 -12.484 1.00 44.24 51 ARG A CA 4
ATOM 5903 C C . ARG A 1 51 ? 3.028 -4.763 -11.016 1.00 41.53 51 ARG A C 4
ATOM 5904 O O . ARG A 1 51 ? 3.124 -5.937 -10.659 1.00 41.22 51 ARG A O 4
ATOM 5925 N N . PHE A 1 52 ? 2.790 -3.767 -10.169 1.00 51.02 52 PHE A N 4
ATOM 5926 C CA . PHE A 1 52 ? 2.625 -4.003 -8.740 1.00 53.41 52 PHE A CA 4
ATOM 5927 C C . PHE A 1 52 ? 1.472 -4.968 -8.477 1.00 45.11 52 PHE A C 4
ATOM 5928 O O . PHE A 1 52 ? 0.772 -5.380 -9.401 1.00 23.41 52 PHE A O 4
ATOM 5945 N N . ASP A 1 53 ? 1.283 -5.323 -7.211 1.00 71.24 53 ASP A N 4
ATOM 5946 C CA . ASP A 1 53 ? 0.216 -6.239 -6.825 1.00 45.35 53 ASP A CA 4
ATOM 5947 C C . ASP A 1 53 ? -0.861 -5.513 -6.026 1.00 62.10 53 ASP A C 4
ATOM 5948 O O . ASP A 1 53 ? -2.013 -5.428 -6.451 1.00 42.23 53 ASP A O 4
ATOM 5957 N N . VAL A 1 54 ? -0.478 -4.993 -4.864 1.00 44.42 54 VAL A N 4
ATOM 5958 C CA . VAL A 1 54 ? -1.410 -4.273 -4.004 1.00 55.03 54 VAL A CA 4
ATOM 5959 C C . VAL A 1 54 ? -1.107 -2.779 -3.991 1.00 64.44 54 VAL A C 4
ATOM 5960 O O . VAL A 1 54 ? 0.049 -2.369 -4.098 1.00 20.02 54 VAL A O 4
ATOM 5973 N N . VAL A 1 55 ? -2.153 -1.969 -3.860 1.00 63.43 55 VAL A N 4
ATOM 5974 C CA . VAL A 1 55 ? -1.999 -0.520 -3.832 1.00 43.22 55 VAL A CA 4
ATOM 5975 C C . VAL A 1 55 ? -2.487 0.059 -2.509 1.00 54.21 55 VAL A C 4
ATOM 5976 O O . VAL A 1 55 ? -3.463 -0.422 -1.931 1.00 62.31 55 VAL A O 4
ATOM 5989 N N . LEU A 1 56 ? -1.805 1.095 -2.036 1.00 4.32 56 LEU A N 4
ATOM 5990 C CA . LEU A 1 56 ? -2.169 1.742 -0.779 1.00 61.25 56 LEU A CA 4
ATOM 5991 C C . LEU A 1 56 ? -2.171 3.260 -0.930 1.00 24.14 56 LEU A C 4
ATOM 5992 O O . LEU A 1 56 ? -1.367 3.822 -1.673 1.00 65.14 56 LEU A O 4
ATOM 6008 N N . LEU A 1 57 ? -3.076 3.919 -0.215 1.00 12.11 57 LEU A N 4
ATOM 6009 C CA . LEU A 1 57 ? -3.181 5.373 -0.266 1.00 12.20 57 LEU A CA 4
ATOM 6010 C C . LEU A 1 57 ? -3.128 5.972 1.135 1.00 10.21 57 LEU A C 4
ATOM 6011 O O . LEU A 1 57 ? -3.534 5.338 2.108 1.00 34.34 57 LEU A O 4
ATOM 6027 N N . ALA A 1 58 ? -2.626 7.198 1.230 1.00 51.52 58 ALA A N 4
ATOM 6028 C CA . ALA A 1 58 ? -2.524 7.886 2.512 1.00 31.12 58 ALA A CA 4
ATOM 6029 C C . ALA A 1 58 ? -3.642 8.909 2.677 1.00 21.31 58 ALA A C 4
ATOM 6030 O O . ALA A 1 58 ? -4.266 9.344 1.709 1.00 51.14 58 ALA A O 4
ATOM 6037 N N . PRO A 1 59 ? -3.903 9.303 3.932 1.00 12.24 59 PRO A N 4
ATOM 6038 C CA . PRO A 1 59 ? -4.949 10.280 4.253 1.00 45.23 59 PRO A CA 4
ATOM 6039 C C . PRO A 1 59 ? -4.592 11.686 3.782 1.00 53.54 59 PRO A C 4
ATOM 6040 O O . PRO A 1 59 ? -3.591 11.884 3.092 1.00 32.33 59 PRO A O 4
ATOM 6051 N N . GLN A 1 60 ? -5.417 12.659 4.156 1.00 30.34 60 GLN A N 4
ATOM 6052 C CA . GLN A 1 60 ? -5.188 14.046 3.771 1.00 1.21 60 GLN A CA 4
ATOM 6053 C C . GLN A 1 60 ? -5.142 14.189 2.253 1.00 73.40 60 GLN A C 4
ATOM 6054 O O . GLN A 1 60 ? -4.196 14.748 1.700 1.00 20.43 60 GLN A O 4
ATOM 6068 N N . SER A 1 61 ? -6.173 13.679 1.585 1.00 20.13 61 SER A N 4
ATOM 6069 C CA . SER A 1 61 ? -6.249 13.745 0.130 1.00 1.41 61 SER A CA 4
ATOM 6070 C C . SER A 1 61 ? -7.588 13.212 -0.369 1.00 32.32 61 SER A C 4
ATOM 6071 O O . SER A 1 61 ? -7.885 12.024 -0.235 1.00 43.43 61 SER A O 4
ATOM 6079 N N . ARG A 1 62 ? -8.394 14.099 -0.944 1.00 1.41 62 ARG A N 4
ATOM 6080 C CA . ARG A 1 62 ? -9.702 13.719 -1.462 1.00 13.44 62 ARG A CA 4
ATOM 6081 C C . ARG A 1 62 ? -9.609 13.317 -2.931 1.00 33.11 62 ARG A C 4
ATOM 6082 O O . ARG A 1 62 ? -10.207 12.327 -3.353 1.00 33.44 62 ARG A O 4
ATOM 6103 N N . PHE A 1 63 ? -8.856 14.092 -3.704 1.00 71.33 63 PHE A N 4
ATOM 6104 C CA . PHE A 1 63 ? -8.687 13.817 -5.126 1.00 65.23 63 PHE A CA 4
ATOM 6105 C C . PHE A 1 63 ? -7.993 12.475 -5.342 1.00 44.03 63 PHE A C 4
ATOM 6106 O O . PHE A 1 63 ? -8.316 11.739 -6.274 1.00 13.55 63 PHE A O 4
ATOM 6123 N N . ASN A 1 64 ? -7.036 12.164 -4.474 1.00 52.01 64 ASN A N 4
ATOM 6124 C CA . ASN A 1 64 ? -6.295 10.912 -4.569 1.00 23.34 64 ASN A CA 4
ATOM 6125 C C . ASN A 1 64 ? -7.234 9.714 -4.459 1.00 3.52 64 ASN A C 4
ATOM 6126 O O . ASN A 1 64 ? -7.364 8.925 -5.395 1.00 24.43 64 ASN A O 4
ATOM 6137 N N . LYS A 1 65 ? -7.886 9.585 -3.309 1.00 21.44 65 LYS A N 4
ATOM 6138 C CA . LYS A 1 65 ? -8.814 8.486 -3.075 1.00 13.22 65 LYS A CA 4
ATOM 6139 C C . LYS A 1 65 ? -9.839 8.390 -4.200 1.00 44.25 65 LYS A C 4
ATOM 6140 O O . LYS A 1 65 ? -10.141 7.301 -4.688 1.00 72.41 65 LYS A O 4
ATOM 6159 N N . LYS A 1 66 ? -10.369 9.536 -4.611 1.00 14.44 66 LYS A N 4
ATOM 6160 C CA . LYS A 1 66 ? -11.358 9.583 -5.682 1.00 1.34 66 LYS A CA 4
ATOM 6161 C C . LYS A 1 66 ? -10.830 8.901 -6.939 1.00 62.13 66 LYS A C 4
ATOM 6162 O O . LYS A 1 66 ? -11.385 7.900 -7.394 1.00 1.23 66 LYS A O 4
ATOM 6181 N N . ARG A 1 67 ? -9.755 9.449 -7.497 1.00 22.11 67 ARG A N 4
ATOM 6182 C CA . ARG A 1 67 ? -9.152 8.893 -8.702 1.00 40.04 67 ARG A CA 4
ATOM 6183 C C . ARG A 1 67 ? -8.780 7.427 -8.497 1.00 52.45 67 ARG A C 4
ATOM 6184 O O . ARG A 1 67 ? -9.211 6.554 -9.253 1.00 51.20 67 ARG A O 4
ATOM 6205 N N . LEU A 1 68 ? -7.978 7.164 -7.472 1.00 65.55 68 LEU A N 4
ATOM 6206 C CA . LEU A 1 68 ? -7.547 5.804 -7.168 1.00 32.21 68 LEU A CA 4
ATOM 6207 C C . LEU A 1 68 ? -8.740 4.857 -7.096 1.00 73.32 68 LEU A C 4
ATOM 6208 O O . LEU A 1 68 ? -8.636 3.683 -7.451 1.00 40.13 68 LEU A O 4
ATOM 6224 N N . GLU A 1 69 ? -9.875 5.377 -6.638 1.00 63.22 69 GLU A N 4
ATOM 6225 C CA . GLU A 1 69 ? -11.089 4.577 -6.522 1.00 41.34 69 GLU A CA 4
ATOM 6226 C C . GLU A 1 69 ? -11.656 4.246 -7.900 1.00 3.15 69 GLU A C 4
ATOM 6227 O O . GLU A 1 69 ? -11.826 3.078 -8.247 1.00 53.13 69 GLU A O 4
ATOM 6239 N N . GLU A 1 70 ? -11.946 5.284 -8.679 1.00 15.03 70 GLU A N 4
ATOM 6240 C CA . GLU A 1 70 ? -12.495 5.103 -10.018 1.00 33.24 70 GLU A CA 4
ATOM 6241 C C . GLU A 1 70 ? -11.535 4.306 -10.896 1.00 51.12 70 GLU A C 4
ATOM 6242 O O . GLU A 1 70 ? -11.929 3.759 -11.927 1.00 2.53 70 GLU A O 4
ATOM 6254 N N . ILE A 1 71 ? -10.275 4.246 -10.481 1.00 25.10 71 ILE A N 4
ATOM 6255 C CA . ILE A 1 71 ? -9.258 3.517 -11.230 1.00 11.24 71 ILE A CA 4
ATOM 6256 C C . ILE A 1 71 ? -9.134 2.080 -10.733 1.00 55.43 71 ILE A C 4
ATOM 6257 O O . ILE A 1 71 ? -8.913 1.157 -11.516 1.00 62.15 71 ILE A O 4
ATOM 6273 N N . THR A 1 72 ? -9.283 1.898 -9.424 1.00 62.52 72 THR A N 4
ATOM 6274 C CA . THR A 1 72 ? -9.189 0.573 -8.822 1.00 54.22 72 THR A CA 4
ATOM 6275 C C . THR A 1 72 ? -10.362 -0.306 -9.242 1.00 1.44 72 THR A C 4
ATOM 6276 O O . THR A 1 72 ? -10.205 -1.508 -9.455 1.00 2.30 72 THR A O 4
ATOM 6287 N N . LYS A 1 73 ? -11.538 0.301 -9.360 1.00 4.53 73 LYS A N 4
ATOM 6288 C CA . LYS A 1 73 ? -12.738 -0.426 -9.756 1.00 43.45 73 LYS A CA 4
ATOM 6289 C C . LYS A 1 73 ? -12.485 -1.248 -11.016 1.00 51.34 73 LYS A C 4
ATOM 6290 O O . LYS A 1 73 ? -12.591 -2.474 -11.018 1.00 2.00 73 LYS A O 4
ATOM 6309 N N . PRO A 1 74 ? -12.141 -0.558 -12.114 1.00 63.15 74 PRO A N 4
ATOM 6310 C CA . PRO A 1 74 ? -11.863 -1.205 -13.401 1.00 0.34 74 PRO A CA 4
ATOM 6311 C C . PRO A 1 74 ? -10.567 -2.007 -13.379 1.00 20.11 74 PRO A C 4
ATOM 6312 O O . PRO A 1 74 ? -10.473 -3.073 -13.987 1.00 32.33 74 PRO A O 4
ATOM 6323 N N . LYS A 1 75 ? -9.567 -1.488 -12.673 1.00 13.42 75 LYS A N 4
ATOM 6324 C CA . LYS A 1 75 ? -8.275 -2.156 -12.570 1.00 14.31 75 LYS A CA 4
ATOM 6325 C C . LYS A 1 75 ? -8.410 -3.490 -11.843 1.00 63.42 75 LYS A C 4
ATOM 6326 O O . LYS A 1 75 ? -7.586 -4.387 -12.015 1.00 21.42 75 LYS A O 4
ATOM 6345 N N . GLY A 1 76 ? -9.455 -3.614 -11.030 1.00 70.32 76 GLY A N 4
ATOM 6346 C CA . GLY A 1 76 ? -9.678 -4.844 -10.291 1.00 51.44 76 GLY A CA 4
ATOM 6347 C C . GLY A 1 76 ? -8.464 -5.266 -9.490 1.00 20.21 76 GLY A C 4
ATOM 6348 O O . GLY A 1 76 ? -7.886 -6.325 -9.738 1.00 42.10 76 GLY A O 4
ATOM 6352 N N . ILE A 1 77 ? -8.074 -4.438 -8.527 1.00 13.32 77 ILE A N 4
ATOM 6353 C CA . ILE A 1 77 ? -6.920 -4.731 -7.686 1.00 73.51 77 ILE A CA 4
ATOM 6354 C C . ILE A 1 77 ? -7.191 -4.362 -6.232 1.00 1.21 77 ILE A C 4
ATOM 6355 O O . ILE A 1 77 ? -8.007 -3.493 -5.928 1.00 13.30 77 ILE A O 4
ATOM 6371 N N . PRO A 1 78 ? -6.487 -5.035 -5.310 1.00 21.24 78 PRO A N 4
ATOM 6372 C CA . PRO A 1 78 ? -6.632 -4.793 -3.871 1.00 33.43 78 PRO A CA 4
ATOM 6373 C C . PRO A 1 78 ? -6.071 -3.438 -3.452 1.00 65.52 78 PRO A C 4
ATOM 6374 O O . PRO A 1 78 ? -4.862 -3.213 -3.509 1.00 63.15 78 PRO A O 4
ATOM 6385 N N . ILE A 1 79 ? -6.956 -2.542 -3.031 1.00 41.25 79 ILE A N 4
ATOM 6386 C CA . ILE A 1 79 ? -6.547 -1.210 -2.601 1.00 2.41 79 ILE A CA 4
ATOM 6387 C C . ILE A 1 79 ? -6.837 -0.997 -1.119 1.00 73.44 79 ILE A C 4
ATOM 6388 O O . ILE A 1 79 ? -7.923 -1.317 -0.638 1.00 12.41 79 ILE A O 4
ATOM 6404 N N . GLU A 1 80 ? -5.857 -0.456 -0.402 1.00 35.03 80 GLU A N 4
ATOM 6405 C CA . GLU A 1 80 ? -6.009 -0.201 1.026 1.00 0.30 80 GLU A CA 4
ATOM 6406 C C . GLU A 1 80 ? -5.839 1.284 1.334 1.00 53.32 80 GLU A C 4
ATOM 6407 O O . GLU A 1 80 ? -5.032 1.971 0.707 1.00 3.13 80 GLU A O 4
ATOM 6419 N N . ILE A 1 81 ? -6.607 1.773 2.302 1.00 53.54 81 ILE A N 4
ATOM 6420 C CA . ILE A 1 81 ? -6.543 3.177 2.693 1.00 64.32 81 ILE A CA 4
ATOM 6421 C C . ILE A 1 81 ? -6.096 3.322 4.143 1.00 42.03 81 ILE A C 4
ATOM 6422 O O . ILE A 1 81 ? -6.662 2.701 5.043 1.00 4.05 81 ILE A O 4
ATOM 6438 N N . ILE A 1 82 ? -5.078 4.148 4.363 1.00 52.23 82 ILE A N 4
ATOM 6439 C CA . ILE A 1 82 ? -4.558 4.378 5.705 1.00 22.41 82 ILE A CA 4
ATOM 6440 C C . ILE A 1 82 ? -5.402 5.403 6.454 1.00 44.35 82 ILE A C 4
ATOM 6441 O O . ILE A 1 82 ? -5.742 6.455 5.914 1.00 52.45 82 ILE A O 4
ATOM 6457 N N . ASN A 1 83 ? -5.734 5.090 7.702 1.00 2.22 83 ASN A N 4
ATOM 6458 C CA . ASN A 1 83 ? -6.538 5.985 8.526 1.00 1.23 83 ASN A CA 4
ATOM 6459 C C . ASN A 1 83 ? -5.700 7.154 9.036 1.00 41.31 83 ASN A C 4
ATOM 6460 O O . ASN A 1 83 ? -4.479 7.051 9.158 1.00 11.21 83 ASN A O 4
ATOM 6471 N N . THR A 1 84 ? -6.364 8.266 9.333 1.00 55.10 84 THR A N 4
ATOM 6472 C CA . THR A 1 84 ? -5.683 9.455 9.828 1.00 33.12 84 THR A CA 4
ATOM 6473 C C . THR A 1 84 ? -4.792 9.122 11.019 1.00 40.13 84 THR A C 4
ATOM 6474 O O . THR A 1 84 ? -3.648 9.571 11.095 1.00 1.33 84 THR A O 4
ATOM 6485 N N . ILE A 1 85 ? -5.323 8.331 11.946 1.00 65.51 85 ILE A N 4
ATOM 6486 C CA . ILE A 1 85 ? -4.574 7.936 13.132 1.00 4.14 85 ILE A CA 4
ATOM 6487 C C . ILE A 1 85 ? -3.391 7.045 12.765 1.00 71.31 85 ILE A C 4
ATOM 6488 O O . ILE A 1 85 ? -2.244 7.353 13.088 1.00 1.42 85 ILE A O 4
ATOM 6504 N N . ASP A 1 86 ? -3.679 5.940 12.086 1.00 51.12 86 ASP A N 4
ATOM 6505 C CA . ASP A 1 86 ? -2.640 5.004 11.671 1.00 10.43 86 ASP A CA 4
ATOM 6506 C C . ASP A 1 86 ? -1.524 5.729 10.925 1.00 61.24 86 ASP A C 4
ATOM 6507 O O . ASP A 1 86 ? -0.364 5.317 10.970 1.00 54.23 86 ASP A O 4
ATOM 6516 N N . TYR A 1 87 ? -1.882 6.808 10.238 1.00 33.41 87 TYR A N 4
ATOM 6517 C CA . TYR A 1 87 ? -0.912 7.587 9.478 1.00 25.12 87 TYR A CA 4
ATOM 6518 C C . TYR A 1 87 ? -0.119 8.512 10.395 1.00 5.53 87 TYR A C 4
ATOM 6519 O O . TYR A 1 87 ? 1.092 8.670 10.242 1.00 3.22 87 TYR A O 4
ATOM 6537 N N . GLY A 1 88 ? -0.811 9.123 11.353 1.00 63.23 88 GLY A N 4
ATOM 6538 C CA . GLY A 1 88 ? -0.157 10.026 12.282 1.00 72.32 88 GLY A CA 4
ATOM 6539 C C . GLY A 1 88 ? 0.778 9.302 13.231 1.00 70.22 88 GLY A C 4
ATOM 6540 O O . GLY A 1 88 ? 1.779 9.863 13.676 1.00 25.13 88 GLY A O 4
ATOM 6544 N N . THR A 1 89 ? 0.451 8.052 13.544 1.00 12.22 89 THR A N 4
ATOM 6545 C CA . THR A 1 89 ? 1.266 7.252 14.449 1.00 73.54 89 THR A CA 4
ATOM 6546 C C . THR A 1 89 ? 2.247 6.377 13.677 1.00 60.42 89 THR A C 4
ATOM 6547 O O . THR A 1 89 ? 3.294 5.994 14.197 1.00 31.00 89 THR A O 4
ATOM 6558 N N . MET A 1 90 ? 1.901 6.065 12.431 1.00 35.21 90 MET A N 4
ATOM 6559 C CA . MET A 1 90 ? 2.753 5.236 11.587 1.00 71.22 90 MET A CA 4
ATOM 6560 C C . MET A 1 90 ? 2.906 3.837 12.175 1.00 74.44 90 MET A C 4
ATOM 6561 O O . MET A 1 90 ? 3.836 3.570 12.933 1.00 4.12 90 MET A O 4
ATOM 6575 N N . ASN A 1 91 ? 1.984 2.947 11.820 1.00 50.42 91 ASN A N 4
ATOM 6576 C CA . ASN A 1 91 ? 2.016 1.576 12.313 1.00 22.35 91 ASN A CA 4
ATOM 6577 C C . ASN A 1 91 ? 2.388 0.604 11.197 1.00 21.21 91 ASN A C 4
ATOM 6578 O O . ASN A 1 91 ? 1.523 0.117 10.470 1.00 11.10 91 ASN A O 4
ATOM 6589 N N . GLY A 1 92 ? 3.682 0.325 11.068 1.00 2.21 92 GLY A N 4
ATOM 6590 C CA . GLY A 1 92 ? 4.146 -0.587 10.039 1.00 11.25 92 GLY A CA 4
ATOM 6591 C C . GLY A 1 92 ? 3.409 -1.912 10.065 1.00 43.14 92 GLY A C 4
ATOM 6592 O O . GLY A 1 92 ? 2.978 -2.409 9.025 1.00 2.35 92 GLY A O 4
ATOM 6596 N N . GLU A 1 93 ? 3.268 -2.486 11.256 1.00 51.54 93 GLU A N 4
ATOM 6597 C CA . GLU A 1 93 ? 2.581 -3.763 11.410 1.00 0.51 93 GLU A CA 4
ATOM 6598 C C . GLU A 1 93 ? 1.175 -3.699 10.821 1.00 25.30 93 GLU A C 4
ATOM 6599 O O . GLU A 1 93 ? 0.782 -4.555 10.027 1.00 44.11 93 GLU A O 4
ATOM 6611 N N . LYS A 1 94 ? 0.421 -2.679 11.215 1.00 14.23 94 LYS A N 4
ATOM 6612 C CA . LYS A 1 94 ? -0.942 -2.501 10.726 1.00 32.44 94 LYS A CA 4
ATOM 6613 C C . LYS A 1 94 ? -0.960 -2.337 9.211 1.00 41.04 94 LYS A C 4
ATOM 6614 O O . LYS A 1 94 ? -1.864 -2.826 8.533 1.00 54.34 94 LYS A O 4
ATOM 6633 N N . VAL A 1 95 ? 0.046 -1.646 8.683 1.00 11.43 95 VAL A N 4
ATOM 6634 C CA . VAL A 1 95 ? 0.148 -1.419 7.247 1.00 52.34 95 VAL A CA 4
ATOM 6635 C C . VAL A 1 95 ? 0.334 -2.731 6.495 1.00 62.41 95 VAL A C 4
ATOM 6636 O O . VAL A 1 95 ? -0.548 -3.166 5.754 1.00 73.21 95 VAL A O 4
ATOM 6649 N N . LEU A 1 96 ? 1.489 -3.359 6.689 1.00 74.40 96 LEU A N 4
ATOM 6650 C CA . LEU A 1 96 ? 1.792 -4.625 6.029 1.00 1.44 96 LEU A CA 4
ATOM 6651 C C . LEU A 1 96 ? 0.673 -5.637 6.252 1.00 11.32 96 LEU A C 4
ATOM 6652 O O . LEU A 1 96 ? 0.351 -6.425 5.363 1.00 2.04 96 LEU A O 4
ATOM 6668 N N . GLN A 1 97 ? 0.083 -5.608 7.443 1.00 3.31 97 GLN A N 4
ATOM 6669 C CA . GLN A 1 97 ? -1.001 -6.521 7.781 1.00 23.44 97 GLN A CA 4
ATOM 6670 C C . GLN A 1 97 ? -2.215 -6.278 6.891 1.00 14.33 97 GLN A C 4
ATOM 6671 O O . GLN A 1 97 ? -2.793 -7.216 6.340 1.00 23.30 97 GLN A O 4
ATOM 6685 N N . LEU A 1 98 ? -2.600 -5.013 6.757 1.00 63.43 98 LEU A N 4
ATOM 6686 C CA . LEU A 1 98 ? -3.747 -4.646 5.934 1.00 63.51 98 LEU A CA 4
ATOM 6687 C C . LEU A 1 98 ? -3.521 -5.039 4.477 1.00 23.55 98 LEU A C 4
ATOM 6688 O O . LEU A 1 98 ? -4.383 -5.650 3.848 1.00 34.43 98 LEU A O 4
ATOM 6704 N N . ALA A 1 99 ? -2.353 -4.686 3.949 1.00 53.41 99 ALA A N 4
ATOM 6705 C CA . ALA A 1 99 ? -2.012 -5.005 2.568 1.00 22.54 99 ALA A CA 4
ATOM 6706 C C . ALA A 1 99 ? -2.097 -6.506 2.315 1.00 70.21 99 ALA A C 4
ATOM 6707 O O . ALA A 1 99 ? -2.838 -6.957 1.441 1.00 72.01 99 ALA A O 4
ATOM 6714 N N . ILE A 1 100 ? -1.334 -7.276 3.084 1.00 30.32 100 ILE A N 4
ATOM 6715 C CA . ILE A 1 100 ? -1.325 -8.726 2.942 1.00 62.40 100 ILE A CA 4
ATOM 6716 C C . ILE A 1 100 ? -2.725 -9.305 3.116 1.00 1.25 100 ILE A C 4
ATOM 6717 O O . ILE A 1 100 ? -3.196 -10.078 2.284 1.00 41.35 100 ILE A O 4
ATOM 6733 N N . ASN A 1 101 ? -3.385 -8.924 4.205 1.00 0.45 101 ASN A N 4
ATOM 6734 C CA . ASN A 1 101 ? -4.733 -9.404 4.489 1.00 12.22 101 ASN A CA 4
ATOM 6735 C C . ASN A 1 101 ? -5.654 -9.176 3.294 1.00 1.02 101 ASN A C 4
ATOM 6736 O O . ASN A 1 101 ? -6.470 -10.031 2.955 1.00 71.44 101 ASN A O 4
ATOM 6747 N N . ALA A 1 102 ? -5.517 -8.016 2.661 1.00 44.30 102 ALA A N 4
ATOM 6748 C CA . ALA A 1 102 ? -6.334 -7.675 1.503 1.00 10.23 102 ALA A CA 4
ATOM 6749 C C . ALA A 1 102 ? -6.004 -8.572 0.315 1.00 24.01 102 ALA A C 4
ATOM 6750 O O . ALA A 1 102 ? -6.899 -9.089 -0.354 1.00 13.15 102 ALA A O 4
ATOM 6757 N N . PHE A 1 103 ? -4.712 -8.753 0.057 1.00 31.03 103 PHE A N 4
ATOM 6758 C CA . PHE A 1 103 ? -4.264 -9.586 -1.052 1.00 23.33 103 PHE A CA 4
ATOM 6759 C C . PHE A 1 103 ? -4.699 -11.035 -0.854 1.00 71.32 103 PHE A C 4
ATOM 6760 O O . PHE A 1 103 ? -4.967 -11.751 -1.818 1.00 25.23 103 PHE A O 4
ATOM 6777 N N . ASN A 1 104 ? -4.767 -11.460 0.404 1.00 54.33 104 ASN A N 4
ATOM 6778 C CA . ASN A 1 104 ? -5.169 -12.824 0.729 1.00 10.22 104 ASN A CA 4
ATOM 6779 C C . ASN A 1 104 ? -6.689 -12.950 0.762 1.00 23.02 104 ASN A C 4
ATOM 6780 O O . ASN A 1 104 ? -7.239 -14.018 0.500 1.00 21.22 104 ASN A O 4
ATOM 6791 N N . ASN A 1 105 ? -7.362 -11.850 1.086 1.00 23.45 105 ASN A N 4
ATOM 6792 C CA . ASN A 1 105 ? -8.818 -11.838 1.153 1.00 15.31 105 ASN A CA 4
ATOM 6793 C C . ASN A 1 105 ? -9.427 -11.769 -0.244 1.00 40.35 105 ASN A C 4
ATOM 6794 O O . ASN A 1 105 ? -10.458 -12.385 -0.516 1.00 41.42 105 ASN A O 4
ATOM 6805 N N . LYS A 1 106 ? -8.782 -11.015 -1.128 1.00 23.33 106 LYS A N 4
ATOM 6806 C CA . LYS A 1 106 ? -9.256 -10.866 -2.498 1.00 73.04 106 LYS A CA 4
ATOM 6807 C C . LYS A 1 106 ? -8.967 -12.122 -3.314 1.00 44.45 106 LYS A C 4
ATOM 6808 O O . LYS A 1 106 ? -9.659 -12.414 -4.288 1.00 55.31 106 LYS A O 4
ATOM 6827 N N . SER A 1 107 ? -7.938 -12.860 -2.910 1.00 64.12 107 SER A N 4
ATOM 6828 C CA . SER A 1 107 ? -7.555 -14.084 -3.606 1.00 14.03 107 SER A CA 4
ATOM 6829 C C . SER A 1 107 ? -8.748 -15.026 -3.744 1.00 41.44 107 SER A C 4
ATOM 6830 O O . SER A 1 107 ? -9.716 -14.934 -2.991 1.00 12.13 107 SER A O 4
ATOM 6838 N N . SER A 1 108 ? -8.669 -15.930 -4.714 1.00 71.44 108 SER A N 4
ATOM 6839 C CA . SER A 1 108 ? -9.742 -16.888 -4.956 1.00 40.41 108 SER A CA 4
ATOM 6840 C C . SER A 1 108 ? -11.028 -16.171 -5.361 1.00 44.11 108 SER A C 4
ATOM 6841 O O . SER A 1 108 ? -11.110 -14.944 -5.312 1.00 13.35 108 SER A O 4
ATOM 6849 N N . VAL A 1 109 ? -12.029 -16.948 -5.763 1.00 11.41 109 VAL A N 4
ATOM 6850 C CA . VAL A 1 109 ? -13.311 -16.390 -6.175 1.00 52.13 109 VAL A CA 4
ATOM 6851 C C . VAL A 1 109 ? -14.439 -17.394 -5.970 1.00 14.12 109 VAL A C 4
ATOM 6852 O O . VAL A 1 109 ? -14.665 -17.870 -4.858 1.00 34.24 109 VAL A O 4
ATOM 6865 N N . GLY A 1 1 ? 11.099 -20.737 -8.255 1.00 74.01 1 GLY A N 5
ATOM 6866 C CA . GLY A 1 1 ? 9.862 -20.322 -7.620 1.00 75.40 1 GLY A CA 5
ATOM 6867 C C . GLY A 1 1 ? 10.070 -19.202 -6.620 1.00 4.02 1 GLY A C 5
ATOM 6868 O O . GLY A 1 1 ? 9.958 -19.393 -5.409 1.00 20.31 1 GLY A O 5
ATOM 6872 N N . PRO A 1 2 ? 10.383 -18.001 -7.128 1.00 21.50 2 PRO A N 5
ATOM 6873 C CA . PRO A 1 2 ? 10.615 -16.822 -6.289 1.00 24.15 2 PRO A CA 5
ATOM 6874 C C . PRO A 1 2 ? 9.336 -16.319 -5.628 1.00 60.14 2 PRO A C 5
ATOM 6875 O O . PRO A 1 2 ? 8.679 -15.412 -6.137 1.00 52.14 2 PRO A O 5
ATOM 6886 N N . GLY A 1 3 ? 8.988 -16.915 -4.492 1.00 4.42 3 GLY A N 5
ATOM 6887 C CA . GLY A 1 3 ? 7.789 -16.513 -3.781 1.00 54.41 3 GLY A CA 5
ATOM 6888 C C . GLY A 1 3 ? 7.976 -15.219 -3.012 1.00 51.02 3 GLY A C 5
ATOM 6889 O O . GLY A 1 3 ? 8.619 -15.201 -1.964 1.00 13.44 3 GLY A O 5
ATOM 6893 N N . SER A 1 4 ? 7.413 -14.135 -3.537 1.00 4.23 4 SER A N 5
ATOM 6894 C CA . SER A 1 4 ? 7.527 -12.830 -2.896 1.00 34.33 4 SER A CA 5
ATOM 6895 C C . SER A 1 4 ? 6.286 -11.983 -3.165 1.00 25.13 4 SER A C 5
ATOM 6896 O O . SER A 1 4 ? 5.461 -12.323 -4.013 1.00 23.24 4 SER A O 5
ATOM 6904 N N . MET A 1 5 ? 6.163 -10.878 -2.437 1.00 12.14 5 MET A N 5
ATOM 6905 C CA . MET A 1 5 ? 5.024 -9.982 -2.598 1.00 12.45 5 MET A CA 5
ATOM 6906 C C . MET A 1 5 ? 5.485 -8.532 -2.715 1.00 43.03 5 MET A C 5
ATOM 6907 O O . MET A 1 5 ? 6.394 -8.102 -2.007 1.00 10.32 5 MET A O 5
ATOM 6921 N N . ASN A 1 6 ? 4.854 -7.785 -3.616 1.00 32.44 6 ASN A N 5
ATOM 6922 C CA . ASN A 1 6 ? 5.201 -6.385 -3.827 1.00 20.11 6 ASN A CA 5
ATOM 6923 C C . ASN A 1 6 ? 4.064 -5.470 -3.384 1.00 32.33 6 ASN A C 5
ATOM 6924 O O . ASN A 1 6 ? 2.930 -5.604 -3.845 1.00 70.55 6 ASN A O 5
ATOM 6935 N N . ILE A 1 7 ? 4.374 -4.540 -2.488 1.00 24.13 7 ILE A N 5
ATOM 6936 C CA . ILE A 1 7 ? 3.379 -3.601 -1.985 1.00 20.35 7 ILE A CA 5
ATOM 6937 C C . ILE A 1 7 ? 3.615 -2.200 -2.538 1.00 20.05 7 ILE A C 5
ATOM 6938 O O . ILE A 1 7 ? 4.756 -1.756 -2.666 1.00 12.54 7 ILE A O 5
ATOM 6954 N N . LEU A 1 8 ? 2.529 -1.509 -2.863 1.00 0.12 8 LEU A N 5
ATOM 6955 C CA . LEU A 1 8 ? 2.616 -0.156 -3.402 1.00 11.12 8 LEU A CA 5
ATOM 6956 C C . LEU A 1 8 ? 1.992 0.854 -2.442 1.00 62.32 8 LEU A C 5
ATOM 6957 O O . LEU A 1 8 ? 0.900 0.635 -1.919 1.00 31.45 8 LEU A O 5
ATOM 6973 N N . LEU A 1 9 ? 2.693 1.961 -2.219 1.00 34.32 9 LEU A N 5
ATOM 6974 C CA . LEU A 1 9 ? 2.207 3.006 -1.325 1.00 35.13 9 LEU A CA 5
ATOM 6975 C C . LEU A 1 9 ? 2.088 4.337 -2.058 1.00 3.41 9 LEU A C 5
ATOM 6976 O O . LEU A 1 9 ? 2.968 4.712 -2.833 1.00 4.54 9 LEU A O 5
ATOM 6992 N N . VAL A 1 10 ? 0.995 5.051 -1.807 1.00 33.43 10 VAL A N 5
ATOM 6993 C CA . VAL A 1 10 ? 0.762 6.343 -2.440 1.00 1.42 10 VAL A CA 5
ATOM 6994 C C . VAL A 1 10 ? 0.754 7.466 -1.408 1.00 43.34 10 VAL A C 5
ATOM 6995 O O . VAL A 1 10 ? 0.112 7.359 -0.364 1.00 22.13 10 VAL A O 5
ATOM 7008 N N . CYS A 1 11 ? 1.470 8.545 -1.710 1.00 75.34 11 CYS A N 5
ATOM 7009 C CA . CYS A 1 11 ? 1.546 9.689 -0.810 1.00 11.35 11 CYS A CA 5
ATOM 7010 C C . CYS A 1 11 ? 2.369 10.814 -1.428 1.00 13.12 11 CYS A C 5
ATOM 7011 O O . CYS A 1 11 ? 2.069 11.993 -1.239 1.00 20.43 11 CYS A O 5
ATOM 7019 N N . GLY A 1 12 ? 3.410 10.442 -2.167 1.00 52.22 12 GLY A N 5
ATOM 7020 C CA . GLY A 1 12 ? 4.262 11.431 -2.801 1.00 15.45 12 GLY A CA 5
ATOM 7021 C C . GLY A 1 12 ? 5.276 12.021 -1.842 1.00 42.11 12 GLY A C 5
ATOM 7022 O O . GLY A 1 12 ? 5.492 13.233 -1.823 1.00 74.54 12 GLY A O 5
ATOM 7026 N N . ALA A 1 13 ? 5.902 11.163 -1.042 1.00 74.32 13 ALA A N 5
ATOM 7027 C CA . ALA A 1 13 ? 6.899 11.607 -0.077 1.00 22.43 13 ALA A CA 5
ATOM 7028 C C . ALA A 1 13 ? 8.307 11.491 -0.651 1.00 43.52 13 ALA A C 5
ATOM 7029 O O . ALA A 1 13 ? 8.491 11.065 -1.790 1.00 61.30 13 ALA A O 5
ATOM 7036 N N . GLY A 1 14 ? 9.300 11.878 0.145 1.00 52.42 14 GLY A N 5
ATOM 7037 C CA . GLY A 1 14 ? 10.679 11.811 -0.303 1.00 41.40 14 GLY A CA 5
ATOM 7038 C C . GLY A 1 14 ? 11.074 10.422 -0.761 1.00 53.23 14 GLY A C 5
ATOM 7039 O O . GLY A 1 14 ? 10.701 9.427 -0.139 1.00 31.04 14 GLY A O 5
ATOM 7043 N N . MET A 1 15 ? 11.827 10.352 -1.853 1.00 21.12 15 MET A N 5
ATOM 7044 C CA . MET A 1 15 ? 12.272 9.073 -2.394 1.00 43.02 15 MET A CA 5
ATOM 7045 C C . MET A 1 15 ? 12.990 8.252 -1.328 1.00 15.15 15 MET A C 5
ATOM 7046 O O . MET A 1 15 ? 12.803 7.038 -1.235 1.00 42.44 15 MET A O 5
ATOM 7060 N N . SER A 1 16 ? 13.812 8.920 -0.526 1.00 11.55 16 SER A N 5
ATOM 7061 C CA . SER A 1 16 ? 14.560 8.252 0.532 1.00 62.20 16 SER A CA 5
ATOM 7062 C C . SER A 1 16 ? 14.104 8.729 1.907 1.00 43.35 16 SER A C 5
ATOM 7063 O O . SER A 1 16 ? 13.292 9.648 2.021 1.00 61.21 16 SER A O 5
ATOM 7071 N N . THR A 1 17 ? 14.634 8.100 2.951 1.00 74.42 17 THR A N 5
ATOM 7072 C CA . THR A 1 17 ? 14.282 8.457 4.319 1.00 14.43 17 THR A CA 5
ATOM 7073 C C . THR A 1 17 ? 12.769 8.477 4.510 1.00 20.40 17 THR A C 5
ATOM 7074 O O . THR A 1 17 ? 12.161 9.542 4.616 1.00 11.33 17 THR A O 5
ATOM 7085 N N . SER A 1 18 ? 12.168 7.292 4.555 1.00 11.52 18 SER A N 5
ATOM 7086 C CA . SER A 1 18 ? 10.725 7.174 4.730 1.00 3.20 18 SER A CA 5
ATOM 7087 C C . SER A 1 18 ? 10.393 6.504 6.060 1.00 31.34 18 SER A C 5
ATOM 7088 O O . SER A 1 18 ? 10.828 5.384 6.329 1.00 64.14 18 SER A O 5
ATOM 7096 N N . MET A 1 19 ? 9.619 7.197 6.888 1.00 4.33 19 MET A N 5
ATOM 7097 C CA . MET A 1 19 ? 9.227 6.669 8.190 1.00 5.42 19 MET A CA 5
ATOM 7098 C C . MET A 1 19 ? 8.458 5.361 8.037 1.00 53.32 19 MET A C 5
ATOM 7099 O O . MET A 1 19 ? 8.848 4.330 8.587 1.00 44.13 19 MET A O 5
ATOM 7113 N N . LEU A 1 20 ? 7.363 5.409 7.287 1.00 54.02 20 LEU A N 5
ATOM 7114 C CA . LEU A 1 20 ? 6.537 4.227 7.061 1.00 73.01 20 LEU A CA 5
ATOM 7115 C C . LEU A 1 20 ? 7.380 3.064 6.549 1.00 73.04 20 LEU A C 5
ATOM 7116 O O . LEU A 1 20 ? 7.417 1.995 7.157 1.00 1.32 20 LEU A O 5
ATOM 7132 N N . VAL A 1 21 ? 8.058 3.281 5.425 1.00 54.12 21 VAL A N 5
ATOM 7133 C CA . VAL A 1 21 ? 8.904 2.253 4.832 1.00 73.44 21 VAL A CA 5
ATOM 7134 C C . VAL A 1 21 ? 9.888 1.693 5.854 1.00 55.44 21 VAL A C 5
ATOM 7135 O O . VAL A 1 21 ? 10.124 0.487 5.904 1.00 23.32 21 VAL A O 5
ATOM 7148 N N . GLN A 1 22 ? 10.456 2.578 6.665 1.00 34.05 22 GLN A N 5
ATOM 7149 C CA . GLN A 1 22 ? 11.414 2.172 7.686 1.00 62.14 22 GLN A CA 5
ATOM 7150 C C . GLN A 1 22 ? 10.791 1.169 8.650 1.00 74.11 22 GLN A C 5
ATOM 7151 O O . GLN A 1 22 ? 11.305 0.065 8.831 1.00 24.12 22 GLN A O 5
ATOM 7165 N N . ARG A 1 23 ? 9.679 1.559 9.267 1.00 44.24 23 ARG A N 5
ATOM 7166 C CA . ARG A 1 23 ? 8.987 0.694 10.213 1.00 33.10 23 ARG A CA 5
ATOM 7167 C C . ARG A 1 23 ? 8.641 -0.648 9.572 1.00 2.42 23 ARG A C 5
ATOM 7168 O O . ARG A 1 23 ? 9.065 -1.701 10.048 1.00 53.32 23 ARG A O 5
ATOM 7189 N N . ILE A 1 24 ? 7.870 -0.599 8.491 1.00 24.41 24 ILE A N 5
ATOM 7190 C CA . ILE A 1 24 ? 7.469 -1.810 7.786 1.00 50.40 24 ILE A CA 5
ATOM 7191 C C . ILE A 1 24 ? 8.678 -2.672 7.440 1.00 50.42 24 ILE A C 5
ATOM 7192 O O . ILE A 1 24 ? 8.660 -3.887 7.631 1.00 62.23 24 ILE A O 5
ATOM 7208 N N . GLU A 1 25 ? 9.728 -2.032 6.933 1.00 3.11 25 GLU A N 5
ATOM 7209 C CA . GLU A 1 25 ? 10.947 -2.741 6.563 1.00 32.30 25 GLU A CA 5
ATOM 7210 C C . GLU A 1 25 ? 11.571 -3.423 7.777 1.00 72.23 25 GLU A C 5
ATOM 7211 O O . GLU A 1 25 ? 12.084 -4.538 7.682 1.00 61.23 25 GLU A O 5
ATOM 7223 N N . LYS A 1 26 ? 11.521 -2.746 8.919 1.00 2.02 26 LYS A N 5
ATOM 7224 C CA . LYS A 1 26 ? 12.079 -3.285 10.153 1.00 5.33 26 LYS A CA 5
ATOM 7225 C C . LYS A 1 26 ? 11.325 -4.535 10.592 1.00 35.51 26 LYS A C 5
ATOM 7226 O O . LYS A 1 26 ? 11.906 -5.615 10.705 1.00 13.33 26 LYS A O 5
ATOM 7245 N N . TYR A 1 27 ? 10.028 -4.383 10.836 1.00 62.03 27 TYR A N 5
ATOM 7246 C CA . TYR A 1 27 ? 9.194 -5.500 11.262 1.00 63.20 27 TYR A CA 5
ATOM 7247 C C . TYR A 1 27 ? 9.351 -6.689 10.318 1.00 45.22 27 TYR A C 5
ATOM 7248 O O . TYR A 1 27 ? 9.555 -7.820 10.756 1.00 32.31 27 TYR A O 5
ATOM 7266 N N . ALA A 1 28 ? 9.255 -6.422 9.020 1.00 11.12 28 ALA A N 5
ATOM 7267 C CA . ALA A 1 28 ? 9.389 -7.466 8.013 1.00 72.42 28 ALA A CA 5
ATOM 7268 C C . ALA A 1 28 ? 10.778 -8.094 8.054 1.00 63.32 28 ALA A C 5
ATOM 7269 O O . ALA A 1 28 ? 10.918 -9.317 8.096 1.00 73.15 28 ALA A O 5
ATOM 7276 N N . LYS A 1 29 ? 11.804 -7.250 8.041 1.00 21.42 29 LYS A N 5
ATOM 7277 C CA . LYS A 1 29 ? 13.184 -7.721 8.079 1.00 54.14 29 LYS A CA 5
ATOM 7278 C C . LYS A 1 29 ? 13.429 -8.593 9.305 1.00 14.03 29 LYS A C 5
ATOM 7279 O O . LYS A 1 29 ? 14.261 -9.500 9.278 1.00 51.52 29 LYS A O 5
ATOM 7298 N N . SER A 1 30 ? 12.698 -8.314 10.380 1.00 12.22 30 SER A N 5
ATOM 7299 C CA . SER A 1 30 ? 12.838 -9.071 11.617 1.00 34.44 30 SER A CA 5
ATOM 7300 C C . SER A 1 30 ? 12.017 -10.357 11.563 1.00 64.30 30 SER A C 5
ATOM 7301 O O . SER A 1 30 ? 12.467 -11.413 12.007 1.00 35.52 30 SER A O 5
ATOM 7309 N N . LYS A 1 31 ? 10.810 -10.258 11.016 1.00 61.04 31 LYS A N 5
ATOM 7310 C CA . LYS A 1 31 ? 9.925 -11.412 10.901 1.00 42.10 31 LYS A CA 5
ATOM 7311 C C . LYS A 1 31 ? 10.418 -12.370 9.822 1.00 65.31 31 LYS A C 5
ATOM 7312 O O . LYS A 1 31 ? 10.000 -13.526 9.767 1.00 62.01 31 LYS A O 5
ATOM 7331 N N . ASN A 1 32 ? 11.310 -11.882 8.965 1.00 12.31 32 ASN A N 5
ATOM 7332 C CA . ASN A 1 32 ? 11.860 -12.697 7.888 1.00 5.54 32 ASN A CA 5
ATOM 7333 C C . ASN A 1 32 ? 10.769 -13.105 6.903 1.00 12.43 32 ASN A C 5
ATOM 7334 O O . ASN A 1 32 ? 10.547 -14.292 6.664 1.00 23.44 32 ASN A O 5
ATOM 7345 N N . ILE A 1 33 ? 10.092 -12.113 6.334 1.00 51.23 33 ILE A N 5
ATOM 7346 C CA . ILE A 1 33 ? 9.025 -12.369 5.374 1.00 23.12 33 ILE A CA 5
ATOM 7347 C C . ILE A 1 33 ? 9.437 -11.941 3.970 1.00 72.44 33 ILE A C 5
ATOM 7348 O O . ILE A 1 33 ? 10.067 -10.901 3.786 1.00 53.34 33 ILE A O 5
ATOM 7364 N N . ASN A 1 34 ? 9.073 -12.750 2.980 1.00 60.55 34 ASN A N 5
ATOM 7365 C CA . ASN A 1 34 ? 9.402 -12.456 1.590 1.00 43.10 34 ASN A CA 5
ATOM 7366 C C . ASN A 1 34 ? 8.434 -11.431 1.007 1.00 51.30 34 ASN A C 5
ATOM 7367 O O . ASN A 1 34 ? 7.473 -11.787 0.325 1.00 23.43 34 ASN A O 5
ATOM 7378 N N . ALA A 1 35 ? 8.694 -10.156 1.281 1.00 62.42 35 ALA A N 5
ATOM 7379 C CA . ALA A 1 35 ? 7.848 -9.079 0.782 1.00 31.42 35 ALA A CA 5
ATOM 7380 C C . ALA A 1 35 ? 8.645 -7.791 0.606 1.00 70.42 35 ALA A C 5
ATOM 7381 O O . ALA A 1 35 ? 9.762 -7.666 1.108 1.00 32.03 35 ALA A O 5
ATOM 7388 N N . THR A 1 36 ? 8.063 -6.836 -0.112 1.00 3.42 36 THR A N 5
ATOM 7389 C CA . THR A 1 36 ? 8.721 -5.558 -0.357 1.00 15.34 36 THR A CA 5
ATOM 7390 C C . THR A 1 36 ? 7.706 -4.422 -0.424 1.00 54.24 36 THR A C 5
ATOM 7391 O O . THR A 1 36 ? 6.555 -4.628 -0.811 1.00 74.10 36 THR A O 5
ATOM 7402 N N . ILE A 1 37 ? 8.139 -3.224 -0.048 1.00 42.03 37 ILE A N 5
ATOM 7403 C CA . ILE A 1 37 ? 7.269 -2.055 -0.069 1.00 73.44 37 ILE A CA 5
ATOM 7404 C C . ILE A 1 37 ? 7.947 -0.875 -0.757 1.00 20.12 37 ILE A C 5
ATOM 7405 O O . ILE A 1 37 ? 9.169 -0.736 -0.708 1.00 62.33 37 ILE A O 5
ATOM 7421 N N . GLU A 1 38 ? 7.146 -0.029 -1.396 1.00 3.34 38 GLU A N 5
ATOM 7422 C CA . GLU A 1 38 ? 7.670 1.140 -2.092 1.00 4.42 38 GLU A CA 5
ATOM 7423 C C . GLU A 1 38 ? 6.611 2.234 -2.193 1.00 72.41 38 GLU A C 5
ATOM 7424 O O . GLU A 1 38 ? 5.449 1.962 -2.494 1.00 61.21 38 GLU A O 5
ATOM 7436 N N . ALA A 1 39 ? 7.021 3.472 -1.939 1.00 13.12 39 ALA A N 5
ATOM 7437 C CA . ALA A 1 39 ? 6.109 4.607 -2.003 1.00 42.43 39 ALA A CA 5
ATOM 7438 C C . ALA A 1 39 ? 6.463 5.531 -3.164 1.00 72.13 39 ALA A C 5
ATOM 7439 O O . ALA A 1 39 ? 7.631 5.848 -3.383 1.00 24.53 39 ALA A O 5
ATOM 7446 N N . ILE A 1 40 ? 5.445 5.959 -3.904 1.00 52.14 40 ILE A N 5
ATOM 7447 C CA . ILE A 1 40 ? 5.649 6.846 -5.042 1.00 3.41 40 ILE A CA 5
ATOM 7448 C C . ILE A 1 40 ? 4.427 7.726 -5.280 1.00 12.13 40 ILE A C 5
ATOM 7449 O O . ILE A 1 40 ? 3.448 7.660 -4.537 1.00 4.32 40 ILE A O 5
ATOM 7465 N N . ALA A 1 41 ? 4.490 8.549 -6.322 1.00 11.30 41 ALA A N 5
ATOM 7466 C CA . ALA A 1 41 ? 3.386 9.440 -6.660 1.00 25.44 41 ALA A CA 5
ATOM 7467 C C . ALA A 1 41 ? 2.333 8.717 -7.491 1.00 71.33 41 ALA A C 5
ATOM 7468 O O . ALA A 1 41 ? 2.418 7.507 -7.702 1.00 43.02 41 ALA A O 5
ATOM 7475 N N . GLU A 1 42 ? 1.340 9.465 -7.961 1.00 22.04 42 GLU A N 5
ATOM 7476 C CA . GLU A 1 42 ? 0.269 8.893 -8.768 1.00 52.50 42 GLU A CA 5
ATOM 7477 C C . GLU A 1 42 ? 0.692 8.774 -10.229 1.00 2.11 42 GLU A C 5
ATOM 7478 O O . GLU A 1 42 ? 0.207 7.911 -10.961 1.00 65.11 42 GLU A O 5
ATOM 7490 N N . THR A 1 43 ? 1.602 9.649 -10.649 1.00 13.01 43 THR A N 5
ATOM 7491 C CA . THR A 1 43 ? 2.090 9.644 -12.022 1.00 4.44 43 THR A CA 5
ATOM 7492 C C . THR A 1 43 ? 2.707 8.297 -12.381 1.00 23.00 43 THR A C 5
ATOM 7493 O O . THR A 1 43 ? 2.541 7.806 -13.498 1.00 55.12 43 THR A O 5
ATOM 7504 N N . ARG A 1 44 ? 3.418 7.704 -11.428 1.00 62.41 44 ARG A N 5
ATOM 7505 C CA . ARG A 1 44 ? 4.059 6.413 -11.646 1.00 45.03 44 ARG A CA 5
ATOM 7506 C C . ARG A 1 44 ? 3.201 5.279 -11.093 1.00 64.32 44 ARG A C 5
ATOM 7507 O O . ARG A 1 44 ? 3.416 4.110 -11.414 1.00 62.21 44 ARG A O 5
ATOM 7528 N N . LEU A 1 45 ? 2.228 5.633 -10.261 1.00 72.50 45 LEU A N 5
ATOM 7529 C CA . LEU A 1 45 ? 1.337 4.646 -9.662 1.00 72.35 45 LEU A CA 5
ATOM 7530 C C . LEU A 1 45 ? 0.713 3.755 -10.732 1.00 45.15 45 LEU A C 5
ATOM 7531 O O . LEU A 1 45 ? 0.597 2.543 -10.556 1.00 23.55 45 LEU A O 5
ATOM 7547 N N . SER A 1 46 ? 0.316 4.365 -11.845 1.00 11.33 46 SER A N 5
ATOM 7548 C CA . SER A 1 46 ? -0.298 3.629 -12.944 1.00 22.23 46 SER A CA 5
ATOM 7549 C C . SER A 1 46 ? 0.760 2.896 -13.764 1.00 11.52 46 SER A C 5
ATOM 7550 O O . SER A 1 46 ? 0.454 1.949 -14.486 1.00 54.34 46 SER A O 5
ATOM 7558 N N . GLU A 1 47 ? 2.007 3.344 -13.645 1.00 20.41 47 GLU A N 5
ATOM 7559 C CA . GLU A 1 47 ? 3.110 2.732 -14.375 1.00 73.33 47 GLU A CA 5
ATOM 7560 C C . GLU A 1 47 ? 3.788 1.654 -13.536 1.00 31.35 47 GLU A C 5
ATOM 7561 O O . GLU A 1 47 ? 4.699 0.969 -14.001 1.00 11.01 47 GLU A O 5
ATOM 7573 N N . VAL A 1 48 ? 3.335 1.507 -12.294 1.00 62.31 48 VAL A N 5
ATOM 7574 C CA . VAL A 1 48 ? 3.896 0.512 -11.388 1.00 1.05 48 VAL A CA 5
ATOM 7575 C C . VAL A 1 48 ? 2.832 -0.480 -10.934 1.00 73.43 48 VAL A C 5
ATOM 7576 O O . VAL A 1 48 ? 3.121 -1.652 -10.693 1.00 62.34 48 VAL A O 5
ATOM 7589 N N . VAL A 1 49 ? 1.596 -0.002 -10.818 1.00 74.43 49 VAL A N 5
ATOM 7590 C CA . VAL A 1 49 ? 0.486 -0.848 -10.395 1.00 4.33 49 VAL A CA 5
ATOM 7591 C C . VAL A 1 49 ? 0.184 -1.921 -11.435 1.00 23.04 49 VAL A C 5
ATOM 7592 O O . VAL A 1 49 ? -0.542 -2.877 -11.162 1.00 23.10 49 VAL A O 5
ATOM 7605 N N . ASP A 1 50 ? 0.746 -1.755 -12.628 1.00 33.25 50 ASP A N 5
ATOM 7606 C CA . ASP A 1 50 ? 0.538 -2.711 -13.709 1.00 11.41 50 ASP A CA 5
ATOM 7607 C C . ASP A 1 50 ? 1.219 -4.039 -13.399 1.00 72.41 50 ASP A C 5
ATOM 7608 O O . ASP A 1 50 ? 0.825 -5.085 -13.915 1.00 24.20 50 ASP A O 5
ATOM 7617 N N . ARG A 1 51 ? 2.243 -3.990 -12.553 1.00 63.41 51 ARG A N 5
ATOM 7618 C CA . ARG A 1 51 ? 2.981 -5.190 -12.176 1.00 1.51 51 ARG A CA 5
ATOM 7619 C C . ARG A 1 51 ? 2.840 -5.468 -10.683 1.00 43.11 51 ARG A C 5
ATOM 7620 O O . ARG A 1 51 ? 2.774 -6.622 -10.259 1.00 40.02 51 ARG A O 5
ATOM 7641 N N . PHE A 1 52 ? 2.795 -4.403 -9.889 1.00 41.23 52 PHE A N 5
ATOM 7642 C CA . PHE A 1 52 ? 2.663 -4.532 -8.443 1.00 44.50 52 PHE A CA 5
ATOM 7643 C C . PHE A 1 52 ? 1.486 -5.432 -8.082 1.00 1.41 52 PHE A C 5
ATOM 7644 O O . PHE A 1 52 ? 0.679 -5.790 -8.940 1.00 53.33 52 PHE A O 5
ATOM 7661 N N . ASP A 1 53 ? 1.395 -5.795 -6.807 1.00 44.52 53 ASP A N 5
ATOM 7662 C CA . ASP A 1 53 ? 0.317 -6.653 -6.332 1.00 32.33 53 ASP A CA 5
ATOM 7663 C C . ASP A 1 53 ? -0.793 -5.826 -5.691 1.00 70.22 53 ASP A C 5
ATOM 7664 O O . ASP A 1 53 ? -1.858 -5.636 -6.278 1.00 21.32 53 ASP A O 5
ATOM 7673 N N . VAL A 1 54 ? -0.537 -5.336 -4.482 1.00 52.40 54 VAL A N 5
ATOM 7674 C CA . VAL A 1 54 ? -1.514 -4.529 -3.761 1.00 14.13 54 VAL A CA 5
ATOM 7675 C C . VAL A 1 54 ? -1.083 -3.069 -3.699 1.00 53.23 54 VAL A C 5
ATOM 7676 O O . VAL A 1 54 ? 0.109 -2.761 -3.707 1.00 21.30 54 VAL A O 5
ATOM 7689 N N . VAL A 1 55 ? -2.061 -2.170 -3.636 1.00 62.52 55 VAL A N 5
ATOM 7690 C CA . VAL A 1 55 ? -1.783 -0.741 -3.571 1.00 41.22 55 VAL A CA 5
ATOM 7691 C C . VAL A 1 55 ? -2.459 -0.103 -2.363 1.00 25.23 55 VAL A C 5
ATOM 7692 O O . VAL A 1 55 ? -3.533 -0.534 -1.940 1.00 33.20 55 VAL A O 5
ATOM 7705 N N . LEU A 1 56 ? -1.825 0.924 -1.810 1.00 23.13 56 LEU A N 5
ATOM 7706 C CA . LEU A 1 56 ? -2.365 1.623 -0.649 1.00 32.41 56 LEU A CA 5
ATOM 7707 C C . LEU A 1 56 ? -2.339 3.133 -0.860 1.00 72.34 56 LEU A C 5
ATOM 7708 O O . LEU A 1 56 ? -1.380 3.678 -1.410 1.00 31.42 56 LEU A O 5
ATOM 7724 N N . LEU A 1 57 ? -3.396 3.805 -0.420 1.00 55.24 57 LEU A N 5
ATOM 7725 C CA . LEU A 1 57 ? -3.494 5.254 -0.560 1.00 34.43 57 LEU A CA 5
ATOM 7726 C C . LEU A 1 57 ? -3.395 5.939 0.799 1.00 15.25 57 LEU A C 5
ATOM 7727 O O . LEU A 1 57 ? -3.891 5.426 1.803 1.00 42.35 57 LEU A O 5
ATOM 7743 N N . ALA A 1 58 ? -2.754 7.103 0.824 1.00 0.32 58 ALA A N 5
ATOM 7744 C CA . ALA A 1 58 ? -2.593 7.861 2.058 1.00 34.44 58 ALA A CA 5
ATOM 7745 C C . ALA A 1 58 ? -3.822 8.719 2.339 1.00 24.42 58 ALA A C 5
ATOM 7746 O O . ALA A 1 58 ? -4.622 9.009 1.451 1.00 74.21 58 ALA A O 5
ATOM 7753 N N . PRO A 1 59 ? -3.978 9.134 3.606 1.00 44.05 59 PRO A N 5
ATOM 7754 C CA . PRO A 1 59 ? -5.107 9.965 4.033 1.00 50.15 59 PRO A CA 5
ATOM 7755 C C . PRO A 1 59 ? -5.030 11.381 3.474 1.00 12.40 59 PRO A C 5
ATOM 7756 O O . PRO A 1 59 ? -6.021 12.111 3.469 1.00 51.32 59 PRO A O 5
ATOM 7767 N N . GLN A 1 60 ? -3.847 11.763 3.003 1.00 11.31 60 GLN A N 5
ATOM 7768 C CA . GLN A 1 60 ? -3.641 13.093 2.443 1.00 44.12 60 GLN A CA 5
ATOM 7769 C C . GLN A 1 60 ? -3.972 13.113 0.954 1.00 23.43 60 GLN A C 5
ATOM 7770 O O . GLN A 1 60 ? -3.096 12.919 0.110 1.00 34.41 60 GLN A O 5
ATOM 7784 N N . SER A 1 61 ? -5.241 13.349 0.638 1.00 33.41 61 SER A N 5
ATOM 7785 C CA . SER A 1 61 ? -5.689 13.389 -0.749 1.00 50.33 61 SER A CA 5
ATOM 7786 C C . SER A 1 61 ? -7.181 13.700 -0.830 1.00 54.00 61 SER A C 5
ATOM 7787 O O . SER A 1 61 ? -8.007 12.981 -0.267 1.00 35.10 61 SER A O 5
ATOM 7795 N N . ARG A 1 62 ? -7.517 14.776 -1.533 1.00 35.32 62 ARG A N 5
ATOM 7796 C CA . ARG A 1 62 ? -8.909 15.184 -1.687 1.00 72.41 62 ARG A CA 5
ATOM 7797 C C . ARG A 1 62 ? -9.524 14.557 -2.935 1.00 52.04 62 ARG A C 5
ATOM 7798 O O . ARG A 1 62 ? -10.433 13.731 -2.844 1.00 63.45 62 ARG A O 5
ATOM 7819 N N . PHE A 1 63 ? -9.024 14.957 -4.100 1.00 13.03 63 PHE A N 5
ATOM 7820 C CA . PHE A 1 63 ? -9.525 14.437 -5.366 1.00 21.14 63 PHE A CA 5
ATOM 7821 C C . PHE A 1 63 ? -8.822 13.133 -5.735 1.00 35.05 63 PHE A C 5
ATOM 7822 O O . PHE A 1 63 ? -9.386 12.285 -6.425 1.00 55.20 63 PHE A O 5
ATOM 7839 N N . ASN A 1 64 ? -7.586 12.982 -5.269 1.00 13.32 64 ASN A N 5
ATOM 7840 C CA . ASN A 1 64 ? -6.806 11.783 -5.550 1.00 2.30 64 ASN A CA 5
ATOM 7841 C C . ASN A 1 64 ? -7.591 10.526 -5.190 1.00 64.31 64 ASN A C 5
ATOM 7842 O O . ASN A 1 64 ? -7.721 9.608 -6.000 1.00 40.05 64 ASN A O 5
ATOM 7853 N N . LYS A 1 65 ? -8.112 10.489 -3.969 1.00 21.11 65 LYS A N 5
ATOM 7854 C CA . LYS A 1 65 ? -8.886 9.346 -3.500 1.00 61.04 65 LYS A CA 5
ATOM 7855 C C . LYS A 1 65 ? -10.101 9.109 -4.392 1.00 24.11 65 LYS A C 5
ATOM 7856 O O . LYS A 1 65 ? -10.405 7.972 -4.755 1.00 45.13 65 LYS A O 5
ATOM 7875 N N . LYS A 1 66 ? -10.790 10.189 -4.743 1.00 73.33 66 LYS A N 5
ATOM 7876 C CA . LYS A 1 66 ? -11.970 10.099 -5.596 1.00 15.21 66 LYS A CA 5
ATOM 7877 C C . LYS A 1 66 ? -11.644 9.381 -6.902 1.00 13.41 66 LYS A C 5
ATOM 7878 O O . LYS A 1 66 ? -12.288 8.393 -7.255 1.00 20.22 66 LYS A O 5
ATOM 7897 N N . ARG A 1 67 ? -10.642 9.883 -7.614 1.00 44.22 67 ARG A N 5
ATOM 7898 C CA . ARG A 1 67 ? -10.231 9.289 -8.881 1.00 11.53 67 ARG A CA 5
ATOM 7899 C C . ARG A 1 67 ? -9.737 7.861 -8.676 1.00 61.10 67 ARG A C 5
ATOM 7900 O O . ARG A 1 67 ? -10.152 6.941 -9.383 1.00 34.23 67 ARG A O 5
ATOM 7921 N N . LEU A 1 68 ? -8.848 7.681 -7.705 1.00 74.04 68 LEU A N 5
ATOM 7922 C CA . LEU A 1 68 ? -8.297 6.364 -7.407 1.00 72.35 68 LEU A CA 5
ATOM 7923 C C . LEU A 1 68 ? -9.409 5.337 -7.219 1.00 73.31 68 LEU A C 5
ATOM 7924 O O . LEU A 1 68 ? -9.297 4.197 -7.670 1.00 52.41 68 LEU A O 5
ATOM 7940 N N . GLU A 1 69 ? -10.483 5.751 -6.554 1.00 74.13 69 GLU A N 5
ATOM 7941 C CA . GLU A 1 69 ? -11.617 4.867 -6.308 1.00 65.41 69 GLU A CA 5
ATOM 7942 C C . GLU A 1 69 ? -12.402 4.619 -7.593 1.00 64.55 69 GLU A C 5
ATOM 7943 O O . GLU A 1 69 ? -12.782 3.487 -7.891 1.00 61.42 69 GLU A O 5
ATOM 7955 N N . GLU A 1 70 ? -12.639 5.686 -8.350 1.00 73.41 70 GLU A N 5
ATOM 7956 C CA . GLU A 1 70 ? -13.380 5.584 -9.602 1.00 51.31 70 GLU A CA 5
ATOM 7957 C C . GLU A 1 70 ? -12.593 4.784 -10.637 1.00 13.14 70 GLU A C 5
ATOM 7958 O O . GLU A 1 70 ? -13.157 4.288 -11.612 1.00 23.43 70 GLU A O 5
ATOM 7970 N N . ILE A 1 71 ? -11.288 4.667 -10.415 1.00 64.14 71 ILE A N 5
ATOM 7971 C CA . ILE A 1 71 ? -10.423 3.928 -11.328 1.00 14.33 71 ILE A CA 5
ATOM 7972 C C . ILE A 1 71 ? -10.218 2.495 -10.851 1.00 24.53 71 ILE A C 5
ATOM 7973 O O . ILE A 1 71 ? -10.214 1.556 -11.649 1.00 11.43 71 ILE A O 5
ATOM 7989 N N . THR A 1 72 ? -10.049 2.331 -9.542 1.00 31.43 72 THR A N 5
ATOM 7990 C CA . THR A 1 72 ? -9.843 1.012 -8.957 1.00 75.55 72 THR A CA 5
ATOM 7991 C C . THR A 1 72 ? -11.102 0.158 -9.071 1.00 63.12 72 THR A C 5
ATOM 7992 O O . THR A 1 72 ? -11.026 -1.053 -9.283 1.00 31.35 72 THR A O 5
ATOM 8003 N N . LYS A 1 73 ? -12.258 0.795 -8.932 1.00 55.34 73 LYS A N 5
ATOM 8004 C CA . LYS A 1 73 ? -13.535 0.095 -9.021 1.00 44.44 73 LYS A CA 5
ATOM 8005 C C . LYS A 1 73 ? -13.611 -0.735 -10.299 1.00 21.45 73 LYS A C 5
ATOM 8006 O O . LYS A 1 73 ? -13.745 -1.959 -10.264 1.00 5.40 73 LYS A O 5
ATOM 8025 N N . PRO A 1 74 ? -13.524 -0.057 -11.452 1.00 60.21 74 PRO A N 5
ATOM 8026 C CA . PRO A 1 74 ? -13.578 -0.714 -12.762 1.00 55.23 74 PRO A CA 5
ATOM 8027 C C . PRO A 1 74 ? -12.334 -1.549 -13.044 1.00 73.03 74 PRO A C 5
ATOM 8028 O O . PRO A 1 74 ? -12.415 -2.617 -13.651 1.00 33.43 74 PRO A O 5
ATOM 8039 N N . LYS A 1 75 ? -11.183 -1.056 -12.600 1.00 64.22 75 LYS A N 5
ATOM 8040 C CA . LYS A 1 75 ? -9.921 -1.757 -12.804 1.00 20.41 75 LYS A CA 5
ATOM 8041 C C . LYS A 1 75 ? -9.908 -3.085 -12.053 1.00 14.24 75 LYS A C 5
ATOM 8042 O O . LYS A 1 75 ? -9.189 -4.011 -12.422 1.00 73.20 75 LYS A O 5
ATOM 8061 N N . GLY A 1 76 ? -10.712 -3.170 -10.996 1.00 53.54 76 GLY A N 5
ATOM 8062 C CA . GLY A 1 76 ? -10.779 -4.388 -10.212 1.00 34.43 76 GLY A CA 5
ATOM 8063 C C . GLY A 1 76 ? -9.427 -4.803 -9.668 1.00 31.12 76 GLY A C 5
ATOM 8064 O O . GLY A 1 76 ? -8.905 -5.860 -10.025 1.00 33.24 76 GLY A O 5
ATOM 8068 N N . ILE A 1 77 ? -8.857 -3.969 -8.806 1.00 24.45 77 ILE A N 5
ATOM 8069 C CA . ILE A 1 77 ? -7.555 -4.255 -8.213 1.00 34.22 77 ILE A CA 5
ATOM 8070 C C . ILE A 1 77 ? -7.582 -4.049 -6.702 1.00 41.02 77 ILE A C 5
ATOM 8071 O O . ILE A 1 77 ? -8.380 -3.276 -6.170 1.00 22.32 77 ILE A O 5
ATOM 8087 N N . PRO A 1 78 ? -6.688 -4.753 -5.994 1.00 23.25 78 PRO A N 5
ATOM 8088 C CA . PRO A 1 78 ? -6.586 -4.662 -4.533 1.00 64.14 78 PRO A CA 5
ATOM 8089 C C . PRO A 1 78 ? -6.038 -3.317 -4.074 1.00 5.44 78 PRO A C 5
ATOM 8090 O O . PRO A 1 78 ? -4.838 -3.057 -4.176 1.00 43.13 78 PRO A O 5
ATOM 8101 N N . ILE A 1 79 ? -6.921 -2.464 -3.566 1.00 50.14 79 ILE A N 5
ATOM 8102 C CA . ILE A 1 79 ? -6.523 -1.146 -3.089 1.00 54.11 79 ILE A CA 5
ATOM 8103 C C . ILE A 1 79 ? -7.049 -0.890 -1.680 1.00 51.30 79 ILE A C 5
ATOM 8104 O O . ILE A 1 79 ? -8.232 -1.085 -1.404 1.00 20.24 79 ILE A O 5
ATOM 8120 N N . GLU A 1 80 ? -6.161 -0.449 -0.794 1.00 51.22 80 GLU A N 5
ATOM 8121 C CA . GLU A 1 80 ? -6.536 -0.165 0.586 1.00 45.51 80 GLU A CA 5
ATOM 8122 C C . GLU A 1 80 ? -6.208 1.281 0.952 1.00 63.41 80 GLU A C 5
ATOM 8123 O O . GLU A 1 80 ? -5.459 1.956 0.246 1.00 5.44 80 GLU A O 5
ATOM 8135 N N . ILE A 1 81 ? -6.774 1.747 2.060 1.00 34.51 81 ILE A N 5
ATOM 8136 C CA . ILE A 1 81 ? -6.542 3.110 2.520 1.00 34.53 81 ILE A CA 5
ATOM 8137 C C . ILE A 1 81 ? -6.246 3.142 4.015 1.00 32.35 81 ILE A C 5
ATOM 8138 O O . ILE A 1 81 ? -7.000 2.594 4.820 1.00 73.41 81 ILE A O 5
ATOM 8154 N N . ILE A 1 82 ? -5.144 3.789 4.381 1.00 62.33 82 ILE A N 5
ATOM 8155 C CA . ILE A 1 82 ? -4.750 3.895 5.781 1.00 62.24 82 ILE A CA 5
ATOM 8156 C C . ILE A 1 82 ? -5.502 5.022 6.480 1.00 20.21 82 ILE A C 5
ATOM 8157 O O . ILE A 1 82 ? -5.511 6.159 6.012 1.00 42.41 82 ILE A O 5
ATOM 8173 N N . ASN A 1 83 ? -6.131 4.698 7.605 1.00 63.22 83 ASN A N 5
ATOM 8174 C CA . ASN A 1 83 ? -6.885 5.683 8.370 1.00 12.10 83 ASN A CA 5
ATOM 8175 C C . ASN A 1 83 ? -5.986 6.835 8.809 1.00 40.22 83 ASN A C 5
ATOM 8176 O O . ASN A 1 83 ? -4.770 6.680 8.923 1.00 23.44 83 ASN A O 5
ATOM 8187 N N . THR A 1 84 ? -6.593 7.993 9.053 1.00 30.44 84 THR A N 5
ATOM 8188 C CA . THR A 1 84 ? -5.848 9.171 9.479 1.00 75.21 84 THR A CA 5
ATOM 8189 C C . THR A 1 84 ? -5.005 8.872 10.713 1.00 2.30 84 THR A C 5
ATOM 8190 O O . THR A 1 84 ? -3.834 9.249 10.782 1.00 31.41 84 THR A O 5
ATOM 8201 N N . ILE A 1 85 ? -5.605 8.194 11.685 1.00 72.53 85 ILE A N 5
ATOM 8202 C CA . ILE A 1 85 ? -4.908 7.843 12.915 1.00 22.04 85 ILE A CA 5
ATOM 8203 C C . ILE A 1 85 ? -3.772 6.863 12.643 1.00 4.21 85 ILE A C 5
ATOM 8204 O O . ILE A 1 85 ? -2.628 7.099 13.034 1.00 74.42 85 ILE A O 5
ATOM 8220 N N . ASP A 1 86 ? -4.093 5.764 11.969 1.00 34.13 86 ASP A N 5
ATOM 8221 C CA . ASP A 1 86 ? -3.100 4.749 11.641 1.00 21.11 86 ASP A CA 5
ATOM 8222 C C . ASP A 1 86 ? -1.905 5.370 10.925 1.00 65.35 86 ASP A C 5
ATOM 8223 O O . ASP A 1 86 ? -0.759 4.980 11.152 1.00 34.54 86 ASP A O 5
ATOM 8232 N N . TYR A 1 87 ? -2.180 6.338 10.057 1.00 24.10 87 TYR A N 5
ATOM 8233 C CA . TYR A 1 87 ? -1.128 7.011 9.304 1.00 20.21 87 TYR A CA 5
ATOM 8234 C C . TYR A 1 87 ? -0.298 7.912 10.213 1.00 12.44 87 TYR A C 5
ATOM 8235 O O . TYR A 1 87 ? 0.922 7.780 10.293 1.00 53.04 87 TYR A O 5
ATOM 8253 N N . GLY A 1 88 ? -0.972 8.832 10.899 1.00 72.54 88 GLY A N 5
ATOM 8254 C CA . GLY A 1 88 ? -0.283 9.743 11.793 1.00 34.35 88 GLY A CA 5
ATOM 8255 C C . GLY A 1 88 ? 0.608 9.019 12.784 1.00 61.51 88 GLY A C 5
ATOM 8256 O O . GLY A 1 88 ? 1.668 9.521 13.160 1.00 74.25 88 GLY A O 5
ATOM 8260 N N . THR A 1 89 ? 0.179 7.836 13.210 1.00 73.44 89 THR A N 5
ATOM 8261 C CA . THR A 1 89 ? 0.943 7.043 14.164 1.00 32.31 89 THR A CA 5
ATOM 8262 C C . THR A 1 89 ? 2.046 6.256 13.467 1.00 42.15 89 THR A C 5
ATOM 8263 O O . THR A 1 89 ? 3.054 5.904 14.080 1.00 61.55 89 THR A O 5
ATOM 8274 N N . MET A 1 90 ? 1.849 5.983 12.180 1.00 2.44 90 MET A N 5
ATOM 8275 C CA . MET A 1 90 ? 2.830 5.238 11.398 1.00 1.55 90 MET A CA 5
ATOM 8276 C C . MET A 1 90 ? 2.998 3.824 11.942 1.00 20.53 90 MET A C 5
ATOM 8277 O O . MET A 1 90 ? 4.070 3.457 12.422 1.00 32.41 90 MET A O 5
ATOM 8291 N N . ASN A 1 91 ? 1.932 3.034 11.864 1.00 0.04 91 ASN A N 5
ATOM 8292 C CA . ASN A 1 91 ? 1.962 1.660 12.350 1.00 34.40 91 ASN A CA 5
ATOM 8293 C C . ASN A 1 91 ? 2.400 0.702 11.246 1.00 30.53 91 ASN A C 5
ATOM 8294 O O . ASN A 1 91 ? 1.575 0.195 10.485 1.00 3.45 91 ASN A O 5
ATOM 8305 N N . GLY A 1 92 ? 3.704 0.458 11.166 1.00 72.33 92 GLY A N 5
ATOM 8306 C CA . GLY A 1 92 ? 4.230 -0.439 10.152 1.00 42.53 92 GLY A CA 5
ATOM 8307 C C . GLY A 1 92 ? 3.528 -1.782 10.146 1.00 55.21 92 GLY A C 5
ATOM 8308 O O . GLY A 1 92 ? 3.090 -2.256 9.097 1.00 12.41 92 GLY A O 5
ATOM 8312 N N . GLU A 1 93 ? 3.421 -2.399 11.318 1.00 5.23 93 GLU A N 5
ATOM 8313 C CA . GLU A 1 93 ? 2.769 -3.696 11.442 1.00 24.51 93 GLU A CA 5
ATOM 8314 C C . GLU A 1 93 ? 1.379 -3.670 10.815 1.00 1.44 93 GLU A C 5
ATOM 8315 O O . GLU A 1 93 ? 1.008 -4.568 10.060 1.00 74.13 93 GLU A O 5
ATOM 8327 N N . LYS A 1 94 ? 0.613 -2.631 11.135 1.00 75.44 94 LYS A N 5
ATOM 8328 C CA . LYS A 1 94 ? -0.738 -2.484 10.603 1.00 24.44 94 LYS A CA 5
ATOM 8329 C C . LYS A 1 94 ? -0.712 -2.342 9.084 1.00 4.22 94 LYS A C 5
ATOM 8330 O O . LYS A 1 94 ? -1.559 -2.898 8.384 1.00 41.30 94 LYS A O 5
ATOM 8349 N N . VAL A 1 95 ? 0.266 -1.596 8.581 1.00 70.25 95 VAL A N 5
ATOM 8350 C CA . VAL A 1 95 ? 0.404 -1.383 7.145 1.00 34.22 95 VAL A CA 5
ATOM 8351 C C . VAL A 1 95 ? 0.653 -2.698 6.416 1.00 74.04 95 VAL A C 5
ATOM 8352 O O . VAL A 1 95 ? -0.178 -3.149 5.624 1.00 3.12 95 VAL A O 5
ATOM 8365 N N . LEU A 1 96 ? 1.800 -3.311 6.687 1.00 15.02 96 LEU A N 5
ATOM 8366 C CA . LEU A 1 96 ? 2.158 -4.577 6.057 1.00 25.33 96 LEU A CA 5
ATOM 8367 C C . LEU A 1 96 ? 1.038 -5.600 6.213 1.00 71.11 96 LEU A C 5
ATOM 8368 O O . LEU A 1 96 ? 0.672 -6.285 5.258 1.00 41.25 96 LEU A O 5
ATOM 8384 N N . GLN A 1 97 ? 0.495 -5.696 7.422 1.00 25.25 97 GLN A N 5
ATOM 8385 C CA . GLN A 1 97 ? -0.585 -6.635 7.703 1.00 42.12 97 GLN A CA 5
ATOM 8386 C C . GLN A 1 97 ? -1.752 -6.422 6.744 1.00 32.02 97 GLN A C 5
ATOM 8387 O O . GLN A 1 97 ? -2.227 -7.365 6.109 1.00 20.33 97 GLN A O 5
ATOM 8401 N N . LEU A 1 98 ? -2.212 -5.180 6.645 1.00 2.43 98 LEU A N 5
ATOM 8402 C CA . LEU A 1 98 ? -3.324 -4.843 5.763 1.00 33.15 98 LEU A CA 5
ATOM 8403 C C . LEU A 1 98 ? -3.023 -5.252 4.325 1.00 31.44 98 LEU A C 5
ATOM 8404 O O . LEU A 1 98 ? -3.828 -5.919 3.677 1.00 33.30 98 LEU A O 5
ATOM 8420 N N . ALA A 1 99 ? -1.856 -4.849 3.833 1.00 20.33 99 ALA A N 5
ATOM 8421 C CA . ALA A 1 99 ? -1.446 -5.177 2.474 1.00 44.13 99 ALA A CA 5
ATOM 8422 C C . ALA A 1 99 ? -1.524 -6.679 2.224 1.00 71.43 99 ALA A C 5
ATOM 8423 O O . ALA A 1 99 ? -2.002 -7.120 1.178 1.00 35.34 99 ALA A O 5
ATOM 8430 N N . ILE A 1 100 ? -1.051 -7.460 3.190 1.00 42.22 100 ILE A N 5
ATOM 8431 C CA . ILE A 1 100 ? -1.067 -8.913 3.074 1.00 52.10 100 ILE A CA 5
ATOM 8432 C C . ILE A 1 100 ? -2.494 -9.440 2.963 1.00 14.52 100 ILE A C 5
ATOM 8433 O O . ILE A 1 100 ? -2.828 -10.165 2.028 1.00 60.12 100 ILE A O 5
ATOM 8449 N N . ASN A 1 101 ? -3.332 -9.066 3.924 1.00 14.42 101 ASN A N 5
ATOM 8450 C CA . ASN A 1 101 ? -4.725 -9.499 3.935 1.00 52.12 101 ASN A CA 5
ATOM 8451 C C . ASN A 1 101 ? -5.395 -9.208 2.596 1.00 75.02 101 ASN A C 5
ATOM 8452 O O . ASN A 1 101 ? -6.123 -10.043 2.059 1.00 15.35 101 ASN A O 5
ATOM 8463 N N . ALA A 1 102 ? -5.144 -8.017 2.061 1.00 31.21 102 ALA A N 5
ATOM 8464 C CA . ALA A 1 102 ? -5.721 -7.616 0.783 1.00 24.54 102 ALA A CA 5
ATOM 8465 C C . ALA A 1 102 ? -5.189 -8.480 -0.355 1.00 22.25 102 ALA A C 5
ATOM 8466 O O . ALA A 1 102 ? -5.940 -8.895 -1.237 1.00 13.20 102 ALA A O 5
ATOM 8473 N N . PHE A 1 103 ? -3.887 -8.749 -0.328 1.00 70.45 103 PHE A N 5
ATOM 8474 C CA . PHE A 1 103 ? -3.255 -9.564 -1.360 1.00 44.11 103 PHE A CA 5
ATOM 8475 C C . PHE A 1 103 ? -3.902 -10.944 -1.437 1.00 45.11 103 PHE A C 5
ATOM 8476 O O . PHE A 1 103 ? -4.284 -11.402 -2.512 1.00 43.13 103 PHE A O 5
ATOM 8493 N N . ASN A 1 104 ? -4.020 -11.600 -0.287 1.00 23.41 104 ASN A N 5
ATOM 8494 C CA . ASN A 1 104 ? -4.619 -12.928 -0.224 1.00 50.20 104 ASN A CA 5
ATOM 8495 C C . ASN A 1 104 ? -6.104 -12.872 -0.568 1.00 11.32 104 ASN A C 5
ATOM 8496 O O . ASN A 1 104 ? -6.587 -13.634 -1.404 1.00 53.34 104 ASN A O 5
ATOM 8507 N N . ASN A 1 105 ? -6.822 -11.962 0.083 1.00 11.01 105 ASN A N 5
ATOM 8508 C CA . ASN A 1 105 ? -8.253 -11.805 -0.155 1.00 33.34 105 ASN A CA 5
ATOM 8509 C C . ASN A 1 105 ? -8.541 -11.627 -1.642 1.00 11.32 105 ASN A C 5
ATOM 8510 O O . ASN A 1 105 ? -9.521 -12.159 -2.164 1.00 74.02 105 ASN A O 5
ATOM 8521 N N . LYS A 1 106 ? -7.681 -10.875 -2.320 1.00 11.34 106 LYS A N 5
ATOM 8522 C CA . LYS A 1 106 ? -7.841 -10.626 -3.748 1.00 3.43 106 LYS A CA 5
ATOM 8523 C C . LYS A 1 106 ? -9.215 -10.035 -4.047 1.00 0.40 106 LYS A C 5
ATOM 8524 O O . LYS A 1 106 ? -9.757 -10.220 -5.136 1.00 24.40 106 LYS A O 5
ATOM 8543 N N . SER A 1 107 ? -9.772 -9.321 -3.074 1.00 3.25 107 SER A N 5
ATOM 8544 C CA . SER A 1 107 ? -11.084 -8.704 -3.232 1.00 23.54 107 SER A CA 5
ATOM 8545 C C . SER A 1 107 ? -11.271 -7.563 -2.238 1.00 41.44 107 SER A C 5
ATOM 8546 O O . SER A 1 107 ? -10.503 -7.420 -1.287 1.00 62.45 107 SER A O 5
ATOM 8554 N N . SER A 1 108 ? -12.299 -6.752 -2.466 1.00 52.52 108 SER A N 5
ATOM 8555 C CA . SER A 1 108 ? -12.586 -5.618 -1.593 1.00 73.53 108 SER A CA 5
ATOM 8556 C C . SER A 1 108 ? -14.052 -5.207 -1.702 1.00 22.44 108 SER A C 5
ATOM 8557 O O . SER A 1 108 ? -14.407 -4.334 -2.493 1.00 65.04 108 SER A O 5
ATOM 8565 N N . VAL A 1 109 ? -14.899 -5.845 -0.900 1.00 15.41 109 VAL A N 5
ATOM 8566 C CA . VAL A 1 109 ? -16.327 -5.546 -0.904 1.00 23.32 109 VAL A CA 5
ATOM 8567 C C . VAL A 1 109 ? -16.586 -4.100 -0.499 1.00 11.13 109 VAL A C 5
ATOM 8568 O O . VAL A 1 109 ? -17.612 -3.519 -0.855 1.00 21.11 109 VAL A O 5
ATOM 8581 N N . GLY A 1 1 ? 14.442 -18.322 -8.206 1.00 44.31 1 GLY A N 6
ATOM 8582 C CA . GLY A 1 1 ? 13.481 -18.612 -7.158 1.00 61.21 1 GLY A CA 6
ATOM 8583 C C . GLY A 1 1 ? 12.592 -17.426 -6.841 1.00 61.23 1 GLY A C 6
ATOM 8584 O O . GLY A 1 1 ? 12.697 -16.811 -5.780 1.00 41.21 1 GLY A O 6
ATOM 8588 N N . PRO A 1 2 ? 11.694 -17.087 -7.779 1.00 25.54 2 PRO A N 6
ATOM 8589 C CA . PRO A 1 2 ? 10.768 -15.963 -7.618 1.00 31.33 2 PRO A CA 6
ATOM 8590 C C . PRO A 1 2 ? 9.705 -16.236 -6.558 1.00 51.52 2 PRO A C 6
ATOM 8591 O O . PRO A 1 2 ? 9.086 -17.299 -6.544 1.00 24.12 2 PRO A O 6
ATOM 8602 N N . GLY A 1 3 ? 9.497 -15.267 -5.672 1.00 5.35 3 GLY A N 6
ATOM 8603 C CA . GLY A 1 3 ? 8.508 -15.421 -4.621 1.00 61.22 3 GLY A CA 6
ATOM 8604 C C . GLY A 1 3 ? 8.496 -14.249 -3.659 1.00 61.32 3 GLY A C 6
ATOM 8605 O O . GLY A 1 3 ? 9.080 -14.319 -2.578 1.00 41.23 3 GLY A O 6
ATOM 8609 N N . SER A 1 4 ? 7.829 -13.170 -4.053 1.00 52.43 4 SER A N 6
ATOM 8610 C CA . SER A 1 4 ? 7.747 -11.975 -3.221 1.00 4.20 4 SER A CA 6
ATOM 8611 C C . SER A 1 4 ? 6.519 -11.145 -3.581 1.00 44.21 4 SER A C 6
ATOM 8612 O O . SER A 1 4 ? 6.014 -11.218 -4.701 1.00 12.34 4 SER A O 6
ATOM 8620 N N . MET A 1 5 ? 6.044 -10.356 -2.623 1.00 71.25 5 MET A N 6
ATOM 8621 C CA . MET A 1 5 ? 4.875 -9.510 -2.839 1.00 23.44 5 MET A CA 6
ATOM 8622 C C . MET A 1 5 ? 5.245 -8.035 -2.724 1.00 54.05 5 MET A C 6
ATOM 8623 O O . MET A 1 5 ? 5.479 -7.527 -1.629 1.00 1.11 5 MET A O 6
ATOM 8637 N N . ASN A 1 6 ? 5.292 -7.352 -3.864 1.00 1.12 6 ASN A N 6
ATOM 8638 C CA . ASN A 1 6 ? 5.633 -5.934 -3.892 1.00 11.33 6 ASN A CA 6
ATOM 8639 C C . ASN A 1 6 ? 4.396 -5.072 -3.657 1.00 23.02 6 ASN A C 6
ATOM 8640 O O . ASN A 1 6 ? 3.482 -5.044 -4.481 1.00 54.22 6 ASN A O 6
ATOM 8651 N N . ILE A 1 7 ? 4.375 -4.372 -2.527 1.00 73.35 7 ILE A N 6
ATOM 8652 C CA . ILE A 1 7 ? 3.251 -3.509 -2.185 1.00 43.10 7 ILE A CA 6
ATOM 8653 C C . ILE A 1 7 ? 3.469 -2.092 -2.703 1.00 45.12 7 ILE A C 6
ATOM 8654 O O . ILE A 1 7 ? 4.594 -1.589 -2.716 1.00 64.45 7 ILE A O 6
ATOM 8670 N N . LEU A 1 8 ? 2.386 -1.451 -3.129 1.00 45.13 8 LEU A N 6
ATOM 8671 C CA . LEU A 1 8 ? 2.458 -0.089 -3.647 1.00 72.35 8 LEU A CA 6
ATOM 8672 C C . LEU A 1 8 ? 1.853 0.902 -2.658 1.00 43.14 8 LEU A C 6
ATOM 8673 O O . LEU A 1 8 ? 0.746 0.699 -2.158 1.00 62.13 8 LEU A O 6
ATOM 8689 N N . LEU A 1 9 ? 2.585 1.976 -2.384 1.00 11.52 9 LEU A N 6
ATOM 8690 C CA . LEU A 1 9 ? 2.119 3.002 -1.456 1.00 41.21 9 LEU A CA 6
ATOM 8691 C C . LEU A 1 9 ? 1.980 4.349 -2.159 1.00 24.35 9 LEU A C 6
ATOM 8692 O O . LEU A 1 9 ? 2.816 4.719 -2.984 1.00 52.52 9 LEU A O 6
ATOM 8708 N N . VAL A 1 10 ? 0.921 5.079 -1.824 1.00 60.42 10 VAL A N 6
ATOM 8709 C CA . VAL A 1 10 ? 0.675 6.386 -2.420 1.00 60.05 10 VAL A CA 6
ATOM 8710 C C . VAL A 1 10 ? 0.568 7.466 -1.350 1.00 1.41 10 VAL A C 6
ATOM 8711 O O . VAL A 1 10 ? -0.291 7.401 -0.471 1.00 50.10 10 VAL A O 6
ATOM 8724 N N . CYS A 1 11 ? 1.446 8.461 -1.431 1.00 53.30 11 CYS A N 6
ATOM 8725 C CA . CYS A 1 11 ? 1.450 9.557 -0.469 1.00 43.13 11 CYS A CA 6
ATOM 8726 C C . CYS A 1 11 ? 2.456 10.630 -0.873 1.00 4.13 11 CYS A C 6
ATOM 8727 O O . CYS A 1 11 ? 2.204 11.823 -0.711 1.00 44.34 11 CYS A O 6
ATOM 8735 N N . GLY A 1 12 ? 3.599 10.196 -1.396 1.00 42.12 12 GLY A N 6
ATOM 8736 C CA . GLY A 1 12 ? 4.627 11.132 -1.812 1.00 1.20 12 GLY A CA 6
ATOM 8737 C C . GLY A 1 12 ? 5.827 11.126 -0.886 1.00 14.33 12 GLY A C 6
ATOM 8738 O O . GLY A 1 12 ? 6.820 10.450 -1.152 1.00 13.24 12 GLY A O 6
ATOM 8742 N N . ALA A 1 13 ? 5.735 11.882 0.203 1.00 25.42 13 ALA A N 6
ATOM 8743 C CA . ALA A 1 13 ? 6.822 11.960 1.172 1.00 35.00 13 ALA A CA 6
ATOM 8744 C C . ALA A 1 13 ? 6.282 12.082 2.593 1.00 70.51 13 ALA A C 6
ATOM 8745 O O . ALA A 1 13 ? 5.072 12.146 2.804 1.00 35.34 13 ALA A O 6
ATOM 8752 N N . GLY A 1 14 ? 7.189 12.111 3.565 1.00 4.31 14 GLY A N 6
ATOM 8753 C CA . GLY A 1 14 ? 6.785 12.223 4.954 1.00 14.41 14 GLY A CA 6
ATOM 8754 C C . GLY A 1 14 ? 7.604 13.246 5.716 1.00 22.13 14 GLY A C 6
ATOM 8755 O O . GLY A 1 14 ? 8.190 14.149 5.120 1.00 45.31 14 GLY A O 6
ATOM 8759 N N . MET A 1 15 ? 7.643 13.105 7.037 1.00 2.41 15 MET A N 6
ATOM 8760 C CA . MET A 1 15 ? 8.396 14.026 7.880 1.00 23.45 15 MET A CA 6
ATOM 8761 C C . MET A 1 15 ? 9.888 13.948 7.572 1.00 4.14 15 MET A C 6
ATOM 8762 O O . MET A 1 15 ? 10.491 14.925 7.127 1.00 3.13 15 MET A O 6
ATOM 8776 N N . SER A 1 16 ? 10.478 12.781 7.812 1.00 11.31 16 SER A N 6
ATOM 8777 C CA . SER A 1 16 ? 11.901 12.578 7.564 1.00 41.04 16 SER A CA 6
ATOM 8778 C C . SER A 1 16 ? 12.146 12.167 6.114 1.00 31.24 16 SER A C 6
ATOM 8779 O O . SER A 1 16 ? 12.811 12.875 5.358 1.00 10.32 16 SER A O 6
ATOM 8787 N N . THR A 1 17 ? 11.603 11.015 5.733 1.00 22.12 17 THR A N 6
ATOM 8788 C CA . THR A 1 17 ? 11.762 10.506 4.377 1.00 3.30 17 THR A CA 6
ATOM 8789 C C . THR A 1 17 ? 10.713 9.447 4.059 1.00 34.03 17 THR A C 6
ATOM 8790 O O . THR A 1 17 ? 10.167 9.411 2.957 1.00 3.51 17 THR A O 6
ATOM 8801 N N . SER A 1 18 ? 10.434 8.586 5.034 1.00 14.31 18 SER A N 6
ATOM 8802 C CA . SER A 1 18 ? 9.451 7.525 4.857 1.00 74.44 18 SER A CA 6
ATOM 8803 C C . SER A 1 18 ? 9.301 6.704 6.134 1.00 64.23 18 SER A C 6
ATOM 8804 O O . SER A 1 18 ? 9.709 5.544 6.190 1.00 4.14 18 SER A O 6
ATOM 8812 N N . MET A 1 19 ? 8.714 7.315 7.157 1.00 2.12 19 MET A N 6
ATOM 8813 C CA . MET A 1 19 ? 8.509 6.642 8.434 1.00 33.34 19 MET A CA 6
ATOM 8814 C C . MET A 1 19 ? 7.812 5.300 8.235 1.00 24.32 19 MET A C 6
ATOM 8815 O O . MET A 1 19 ? 8.251 4.276 8.761 1.00 24.15 19 MET A O 6
ATOM 8829 N N . LEU A 1 20 ? 6.724 5.311 7.474 1.00 71.40 20 LEU A N 6
ATOM 8830 C CA . LEU A 1 20 ? 5.966 4.093 7.206 1.00 53.42 20 LEU A CA 6
ATOM 8831 C C . LEU A 1 20 ? 6.877 2.988 6.683 1.00 34.31 20 LEU A C 6
ATOM 8832 O O . LEU A 1 20 ? 6.926 1.892 7.243 1.00 3.22 20 LEU A O 6
ATOM 8848 N N . VAL A 1 21 ? 7.599 3.283 5.607 1.00 72.10 21 VAL A N 6
ATOM 8849 C CA . VAL A 1 21 ? 8.512 2.315 5.009 1.00 11.02 21 VAL A CA 6
ATOM 8850 C C . VAL A 1 21 ? 9.541 1.832 6.025 1.00 33.21 21 VAL A C 6
ATOM 8851 O O . VAL A 1 21 ? 9.909 0.657 6.038 1.00 11.43 21 VAL A O 6
ATOM 8864 N N . GLN A 1 22 ? 10.001 2.745 6.874 1.00 30.34 22 GLN A N 6
ATOM 8865 C CA . GLN A 1 22 ? 10.988 2.411 7.894 1.00 44.14 22 GLN A CA 6
ATOM 8866 C C . GLN A 1 22 ? 10.457 1.332 8.832 1.00 25.24 22 GLN A C 6
ATOM 8867 O O . GLN A 1 22 ? 11.014 0.237 8.913 1.00 74.51 22 GLN A O 6
ATOM 8881 N N . ARG A 1 23 ? 9.379 1.651 9.542 1.00 61.30 23 ARG A N 6
ATOM 8882 C CA . ARG A 1 23 ? 8.775 0.709 10.477 1.00 40.23 23 ARG A CA 6
ATOM 8883 C C . ARG A 1 23 ? 8.456 -0.615 9.786 1.00 10.42 23 ARG A C 6
ATOM 8884 O O . ARG A 1 23 ? 8.886 -1.678 10.234 1.00 4.21 23 ARG A O 6
ATOM 8905 N N . ILE A 1 24 ? 7.701 -0.539 8.696 1.00 23.10 24 ILE A N 6
ATOM 8906 C CA . ILE A 1 24 ? 7.326 -1.730 7.944 1.00 24.41 24 ILE A CA 6
ATOM 8907 C C . ILE A 1 24 ? 8.554 -2.555 7.573 1.00 54.03 24 ILE A C 6
ATOM 8908 O O . ILE A 1 24 ? 8.569 -3.774 7.740 1.00 32.42 24 ILE A O 6
ATOM 8924 N N . GLU A 1 25 ? 9.583 -1.881 7.068 1.00 53.05 25 GLU A N 6
ATOM 8925 C CA . GLU A 1 25 ? 10.815 -2.552 6.674 1.00 61.02 25 GLU A CA 6
ATOM 8926 C C . GLU A 1 25 ? 11.441 -3.281 7.859 1.00 64.42 25 GLU A C 6
ATOM 8927 O O . GLU A 1 25 ? 11.935 -4.401 7.724 1.00 41.20 25 GLU A O 6
ATOM 8939 N N . LYS A 1 26 ? 11.417 -2.639 9.021 1.00 12.22 26 LYS A N 6
ATOM 8940 C CA . LYS A 1 26 ? 11.979 -3.224 10.232 1.00 2.22 26 LYS A CA 6
ATOM 8941 C C . LYS A 1 26 ? 11.237 -4.501 10.616 1.00 43.41 26 LYS A C 6
ATOM 8942 O O . LYS A 1 26 ? 11.837 -5.569 10.729 1.00 63.44 26 LYS A O 6
ATOM 8961 N N . TYR A 1 27 ? 9.929 -4.381 10.813 1.00 42.21 27 TYR A N 6
ATOM 8962 C CA . TYR A 1 27 ? 9.104 -5.526 11.185 1.00 3.31 27 TYR A CA 6
ATOM 8963 C C . TYR A 1 27 ? 9.322 -6.689 10.222 1.00 21.41 27 TYR A C 6
ATOM 8964 O O . TYR A 1 27 ? 9.621 -7.807 10.640 1.00 20.11 27 TYR A O 6
ATOM 8982 N N . ALA A 1 28 ? 9.171 -6.416 8.930 1.00 14.32 28 ALA A N 6
ATOM 8983 C CA . ALA A 1 28 ? 9.352 -7.438 7.907 1.00 51.42 28 ALA A CA 6
ATOM 8984 C C . ALA A 1 28 ? 10.763 -8.014 7.951 1.00 41.21 28 ALA A C 6
ATOM 8985 O O . ALA A 1 28 ? 10.950 -9.230 7.936 1.00 71.52 28 ALA A O 6
ATOM 8992 N N . LYS A 1 29 ? 11.755 -7.132 8.006 1.00 24.23 29 LYS A N 6
ATOM 8993 C CA . LYS A 1 29 ? 13.151 -7.552 8.053 1.00 43.11 29 LYS A CA 6
ATOM 8994 C C . LYS A 1 29 ? 13.417 -8.421 9.277 1.00 35.33 29 LYS A C 6
ATOM 8995 O O . LYS A 1 29 ? 14.309 -9.270 9.267 1.00 40.42 29 LYS A O 6
ATOM 9014 N N . SER A 1 30 ? 12.637 -8.206 10.332 1.00 72.40 30 SER A N 6
ATOM 9015 C CA . SER A 1 30 ? 12.789 -8.970 11.565 1.00 44.54 30 SER A CA 6
ATOM 9016 C C . SER A 1 30 ? 12.048 -10.300 11.475 1.00 1.45 30 SER A C 6
ATOM 9017 O O . SER A 1 30 ? 12.566 -11.341 11.880 1.00 31.04 30 SER A O 6
ATOM 9025 N N . LYS A 1 31 ? 10.832 -10.257 10.943 1.00 30.10 31 LYS A N 6
ATOM 9026 C CA . LYS A 1 31 ? 10.017 -11.458 10.799 1.00 40.14 31 LYS A CA 6
ATOM 9027 C C . LYS A 1 31 ? 10.555 -12.349 9.683 1.00 73.32 31 LYS A C 6
ATOM 9028 O O . LYS A 1 31 ? 10.211 -13.527 9.597 1.00 31.24 31 LYS A O 6
ATOM 9047 N N . ASN A 1 32 ? 11.400 -11.777 8.832 1.00 71.54 32 ASN A N 6
ATOM 9048 C CA . ASN A 1 32 ? 11.986 -12.521 7.721 1.00 10.25 32 ASN A CA 6
ATOM 9049 C C . ASN A 1 32 ? 10.908 -12.969 6.739 1.00 24.51 32 ASN A C 6
ATOM 9050 O O . ASN A 1 32 ? 10.715 -14.165 6.518 1.00 32.10 32 ASN A O 6
ATOM 9061 N N . ILE A 1 33 ? 10.212 -12.002 6.153 1.00 73.34 33 ILE A N 6
ATOM 9062 C CA . ILE A 1 33 ? 9.155 -12.298 5.192 1.00 51.21 33 ILE A CA 6
ATOM 9063 C C . ILE A 1 33 ? 9.562 -11.881 3.782 1.00 61.30 33 ILE A C 6
ATOM 9064 O O . ILE A 1 33 ? 10.235 -10.870 3.593 1.00 5.33 33 ILE A O 6
ATOM 9080 N N . ASN A 1 34 ? 9.146 -12.669 2.795 1.00 5.00 34 ASN A N 6
ATOM 9081 C CA . ASN A 1 34 ? 9.467 -12.381 1.402 1.00 34.21 34 ASN A CA 6
ATOM 9082 C C . ASN A 1 34 ? 8.485 -11.372 0.816 1.00 74.22 34 ASN A C 6
ATOM 9083 O O . ASN A 1 34 ? 7.525 -11.744 0.141 1.00 11.24 34 ASN A O 6
ATOM 9094 N N . ALA A 1 35 ? 8.734 -10.093 1.077 1.00 42.45 35 ALA A N 6
ATOM 9095 C CA . ALA A 1 35 ? 7.874 -9.029 0.572 1.00 12.25 35 ALA A CA 6
ATOM 9096 C C . ALA A 1 35 ? 8.665 -7.745 0.345 1.00 14.05 35 ALA A C 6
ATOM 9097 O O . ALA A 1 35 ? 9.795 -7.608 0.815 1.00 45.41 35 ALA A O 6
ATOM 9104 N N . THR A 1 36 ? 8.064 -6.805 -0.377 1.00 43.15 36 THR A N 6
ATOM 9105 C CA . THR A 1 36 ? 8.713 -5.533 -0.669 1.00 12.40 36 THR A CA 6
ATOM 9106 C C . THR A 1 36 ? 7.716 -4.381 -0.613 1.00 71.24 36 THR A C 6
ATOM 9107 O O . THR A 1 36 ? 6.505 -4.593 -0.686 1.00 74.42 36 THR A O 6
ATOM 9118 N N . ILE A 1 37 ? 8.231 -3.163 -0.484 1.00 65.41 37 ILE A N 6
ATOM 9119 C CA . ILE A 1 37 ? 7.384 -1.979 -0.421 1.00 44.31 37 ILE A CA 6
ATOM 9120 C C . ILE A 1 37 ? 7.996 -0.823 -1.207 1.00 33.51 37 ILE A C 6
ATOM 9121 O O . ILE A 1 37 ? 9.217 -0.711 -1.312 1.00 42.02 37 ILE A O 6
ATOM 9137 N N . GLU A 1 38 ? 7.139 0.032 -1.753 1.00 41.42 38 GLU A N 6
ATOM 9138 C CA . GLU A 1 38 ? 7.596 1.180 -2.528 1.00 72.31 38 GLU A CA 6
ATOM 9139 C C . GLU A 1 38 ? 6.531 2.273 -2.561 1.00 1.21 38 GLU A C 6
ATOM 9140 O O . GLU A 1 38 ? 5.348 1.996 -2.757 1.00 31.22 38 GLU A O 6
ATOM 9152 N N . ALA A 1 39 ? 6.962 3.515 -2.367 1.00 31.01 39 ALA A N 6
ATOM 9153 C CA . ALA A 1 39 ? 6.047 4.650 -2.376 1.00 75.20 39 ALA A CA 6
ATOM 9154 C C . ALA A 1 39 ? 6.310 5.558 -3.572 1.00 44.32 39 ALA A C 6
ATOM 9155 O O . ALA A 1 39 ? 7.461 5.845 -3.905 1.00 2.23 39 ALA A O 6
ATOM 9162 N N . ILE A 1 40 ? 5.238 6.008 -4.215 1.00 60.25 40 ILE A N 6
ATOM 9163 C CA . ILE A 1 40 ? 5.354 6.883 -5.374 1.00 53.34 40 ILE A CA 6
ATOM 9164 C C . ILE A 1 40 ? 4.121 7.769 -5.519 1.00 42.45 40 ILE A C 6
ATOM 9165 O O . ILE A 1 40 ? 3.200 7.707 -4.706 1.00 24.40 40 ILE A O 6
ATOM 9181 N N . ALA A 1 41 ? 4.111 8.593 -6.563 1.00 13.52 41 ALA A N 6
ATOM 9182 C CA . ALA A 1 41 ? 2.990 9.489 -6.817 1.00 44.41 41 ALA A CA 6
ATOM 9183 C C . ALA A 1 41 ? 1.868 8.768 -7.555 1.00 14.31 41 ALA A C 6
ATOM 9184 O O . ALA A 1 41 ? 1.939 7.561 -7.786 1.00 42.11 41 ALA A O 6
ATOM 9191 N N . GLU A 1 42 ? 0.831 9.515 -7.922 1.00 72.33 42 GLU A N 6
ATOM 9192 C CA . GLU A 1 42 ? -0.307 8.945 -8.633 1.00 71.30 42 GLU A CA 6
ATOM 9193 C C . GLU A 1 42 ? -0.035 8.880 -10.134 1.00 15.15 42 GLU A C 6
ATOM 9194 O O . GLU A 1 42 ? -0.616 8.062 -10.848 1.00 34.35 42 GLU A O 6
ATOM 9206 N N . THR A 1 43 ? 0.852 9.750 -10.605 1.00 70.25 43 THR A N 6
ATOM 9207 C CA . THR A 1 43 ? 1.200 9.793 -12.021 1.00 5.04 43 THR A CA 6
ATOM 9208 C C . THR A 1 43 ? 1.786 8.464 -12.484 1.00 35.12 43 THR A C 6
ATOM 9209 O O . THR A 1 43 ? 1.490 7.995 -13.583 1.00 71.13 43 THR A O 6
ATOM 9220 N N . ARG A 1 44 ? 2.616 7.861 -11.639 1.00 54.41 44 ARG A N 6
ATOM 9221 C CA . ARG A 1 44 ? 3.242 6.585 -11.963 1.00 42.51 44 ARG A CA 6
ATOM 9222 C C . ARG A 1 44 ? 2.656 5.461 -11.116 1.00 21.24 44 ARG A C 6
ATOM 9223 O O . ARG A 1 44 ? 3.248 4.387 -10.995 1.00 14.23 44 ARG A O 6
ATOM 9244 N N . LEU A 1 45 ? 1.492 5.715 -10.528 1.00 75.54 45 LEU A N 6
ATOM 9245 C CA . LEU A 1 45 ? 0.826 4.724 -9.690 1.00 74.30 45 LEU A CA 6
ATOM 9246 C C . LEU A 1 45 ? 0.115 3.679 -10.544 1.00 32.41 45 LEU A C 6
ATOM 9247 O O . LEU A 1 45 ? 0.368 2.480 -10.414 1.00 41.42 45 LEU A O 6
ATOM 9263 N N . SER A 1 46 ? -0.774 4.140 -11.418 1.00 33.22 46 SER A N 6
ATOM 9264 C CA . SER A 1 46 ? -1.523 3.244 -12.292 1.00 52.22 46 SER A CA 6
ATOM 9265 C C . SER A 1 46 ? -0.622 2.671 -13.382 1.00 20.44 46 SER A C 6
ATOM 9266 O O . SER A 1 46 ? -0.994 1.723 -14.073 1.00 43.20 46 SER A O 6
ATOM 9274 N N . GLU A 1 47 ? 0.564 3.253 -13.527 1.00 65.35 47 GLU A N 6
ATOM 9275 C CA . GLU A 1 47 ? 1.517 2.800 -14.534 1.00 3.14 47 GLU A CA 6
ATOM 9276 C C . GLU A 1 47 ? 2.385 1.668 -13.990 1.00 72.14 47 GLU A C 6
ATOM 9277 O O . GLU A 1 47 ? 2.913 0.857 -14.751 1.00 22.22 47 GLU A O 6
ATOM 9289 N N . VAL A 1 48 ? 2.528 1.621 -12.670 1.00 15.10 48 VAL A N 6
ATOM 9290 C CA . VAL A 1 48 ? 3.329 0.589 -12.024 1.00 25.12 48 VAL A CA 6
ATOM 9291 C C . VAL A 1 48 ? 2.444 -0.453 -11.350 1.00 22.31 48 VAL A C 6
ATOM 9292 O O . VAL A 1 48 ? 2.865 -1.588 -11.126 1.00 75.44 48 VAL A O 6
ATOM 9305 N N . VAL A 1 49 ? 1.216 -0.060 -11.029 1.00 63.41 49 VAL A N 6
ATOM 9306 C CA . VAL A 1 49 ? 0.269 -0.961 -10.382 1.00 64.10 49 VAL A CA 6
ATOM 9307 C C . VAL A 1 49 ? 0.152 -2.276 -11.145 1.00 50.23 49 VAL A C 6
ATOM 9308 O O . VAL A 1 49 ? -0.110 -3.325 -10.559 1.00 24.53 49 VAL A O 6
ATOM 9321 N N . ASP A 1 50 ? 0.347 -2.210 -12.458 1.00 3.33 50 ASP A N 6
ATOM 9322 C CA . ASP A 1 50 ? 0.264 -3.395 -13.304 1.00 23.12 50 ASP A CA 6
ATOM 9323 C C . ASP A 1 50 ? 1.312 -4.427 -12.897 1.00 43.31 50 ASP A C 6
ATOM 9324 O O . ASP A 1 50 ? 1.069 -5.632 -12.961 1.00 43.32 50 ASP A O 6
ATOM 9333 N N . ARG A 1 51 ? 2.479 -3.944 -12.481 1.00 61.51 51 ARG A N 6
ATOM 9334 C CA . ARG A 1 51 ? 3.564 -4.825 -12.066 1.00 44.23 51 ARG A CA 6
ATOM 9335 C C . ARG A 1 51 ? 3.459 -5.156 -10.581 1.00 73.32 51 ARG A C 6
ATOM 9336 O O . ARG A 1 51 ? 3.611 -6.310 -10.179 1.00 72.14 51 ARG A O 6
ATOM 9357 N N . PHE A 1 52 ? 3.199 -4.137 -9.769 1.00 42.41 52 PHE A N 6
ATOM 9358 C CA . PHE A 1 52 ? 3.075 -4.320 -8.328 1.00 44.12 52 PHE A CA 6
ATOM 9359 C C . PHE A 1 52 ? 1.936 -5.280 -7.997 1.00 44.51 52 PHE A C 6
ATOM 9360 O O . PHE A 1 52 ? 1.267 -5.798 -8.892 1.00 42.50 52 PHE A O 6
ATOM 9377 N N . ASP A 1 53 ? 1.723 -5.513 -6.708 1.00 32.45 53 ASP A N 6
ATOM 9378 C CA . ASP A 1 53 ? 0.666 -6.411 -6.257 1.00 34.12 53 ASP A CA 6
ATOM 9379 C C . ASP A 1 53 ? -0.564 -5.624 -5.815 1.00 13.51 53 ASP A C 6
ATOM 9380 O O . ASP A 1 53 ? -1.571 -5.574 -6.522 1.00 62.45 53 ASP A O 6
ATOM 9389 N N . VAL A 1 54 ? -0.476 -5.009 -4.639 1.00 45.04 54 VAL A N 6
ATOM 9390 C CA . VAL A 1 54 ? -1.580 -4.223 -4.102 1.00 75.45 54 VAL A CA 6
ATOM 9391 C C . VAL A 1 54 ? -1.225 -2.742 -4.045 1.00 41.45 54 VAL A C 6
ATOM 9392 O O . VAL A 1 54 ? -0.068 -2.363 -4.222 1.00 4.14 54 VAL A O 6
ATOM 9405 N N . VAL A 1 55 ? -2.230 -1.907 -3.799 1.00 5.32 55 VAL A N 6
ATOM 9406 C CA . VAL A 1 55 ? -2.024 -0.465 -3.716 1.00 61.42 55 VAL A CA 6
ATOM 9407 C C . VAL A 1 55 ? -2.604 0.100 -2.426 1.00 22.34 55 VAL A C 6
ATOM 9408 O O . VAL A 1 55 ? -3.618 -0.386 -1.923 1.00 14.21 55 VAL A O 6
ATOM 9421 N N . LEU A 1 56 ? -1.955 1.129 -1.893 1.00 43.01 56 LEU A N 6
ATOM 9422 C CA . LEU A 1 56 ? -2.406 1.763 -0.659 1.00 31.23 56 LEU A CA 6
ATOM 9423 C C . LEU A 1 56 ? -2.415 3.282 -0.799 1.00 23.43 56 LEU A C 6
ATOM 9424 O O . LEU A 1 56 ? -1.505 3.868 -1.386 1.00 60.24 56 LEU A O 6
ATOM 9440 N N . LEU A 1 57 ? -3.447 3.915 -0.252 1.00 53.10 57 LEU A N 6
ATOM 9441 C CA . LEU A 1 57 ? -3.574 5.367 -0.314 1.00 33.20 57 LEU A CA 6
ATOM 9442 C C . LEU A 1 57 ? -3.391 5.988 1.067 1.00 0.34 57 LEU A C 6
ATOM 9443 O O . LEU A 1 57 ? -3.678 5.359 2.085 1.00 33.52 57 LEU A O 6
ATOM 9459 N N . ALA A 1 58 ? -2.914 7.229 1.095 1.00 73.31 58 ALA A N 6
ATOM 9460 C CA . ALA A 1 58 ? -2.699 7.936 2.350 1.00 45.42 58 ALA A CA 6
ATOM 9461 C C . ALA A 1 58 ? -3.906 8.795 2.712 1.00 62.33 58 ALA A C 6
ATOM 9462 O O . ALA A 1 58 ? -4.737 9.128 1.866 1.00 4.11 58 ALA A O 6
ATOM 9469 N N . PRO A 1 59 ? -4.008 9.161 3.998 1.00 52.00 59 PRO A N 6
ATOM 9470 C CA . PRO A 1 59 ? -5.112 9.985 4.500 1.00 1.43 59 PRO A CA 6
ATOM 9471 C C . PRO A 1 59 ? -5.039 11.422 3.995 1.00 42.31 59 PRO A C 6
ATOM 9472 O O . PRO A 1 59 ? -6.014 12.168 4.078 1.00 1.43 59 PRO A O 6
ATOM 9483 N N . GLN A 1 60 ? -3.878 11.802 3.470 1.00 33.43 60 GLN A N 6
ATOM 9484 C CA . GLN A 1 60 ? -3.679 13.150 2.951 1.00 12.14 60 GLN A CA 6
ATOM 9485 C C . GLN A 1 60 ? -3.952 13.202 1.451 1.00 41.21 60 GLN A C 6
ATOM 9486 O O . GLN A 1 60 ? -3.232 13.862 0.703 1.00 42.35 60 GLN A O 6
ATOM 9500 N N . SER A 1 61 ? -4.995 12.500 1.019 1.00 1.52 61 SER A N 6
ATOM 9501 C CA . SER A 1 61 ? -5.359 12.463 -0.392 1.00 33.21 61 SER A CA 6
ATOM 9502 C C . SER A 1 61 ? -6.654 13.230 -0.639 1.00 55.01 61 SER A C 6
ATOM 9503 O O . SER A 1 61 ? -7.696 12.914 -0.063 1.00 70.33 61 SER A O 6
ATOM 9511 N N . ARG A 1 62 ? -6.582 14.241 -1.499 1.00 44.11 62 ARG A N 6
ATOM 9512 C CA . ARG A 1 62 ? -7.747 15.055 -1.822 1.00 2.24 62 ARG A CA 6
ATOM 9513 C C . ARG A 1 62 ? -8.487 14.489 -3.030 1.00 13.11 62 ARG A C 6
ATOM 9514 O O . ARG A 1 62 ? -9.624 14.028 -2.915 1.00 64.21 62 ARG A O 6
ATOM 9535 N N . PHE A 1 63 ? -7.837 14.529 -4.188 1.00 24.41 63 PHE A N 6
ATOM 9536 C CA . PHE A 1 63 ? -8.433 14.021 -5.418 1.00 13.43 63 PHE A CA 6
ATOM 9537 C C . PHE A 1 63 ? -7.933 12.613 -5.724 1.00 61.31 63 PHE A C 6
ATOM 9538 O O . PHE A 1 63 ? -8.606 11.838 -6.403 1.00 4.13 63 PHE A O 6
ATOM 9555 N N . ASN A 1 64 ? -6.748 12.289 -5.219 1.00 42.20 64 ASN A N 6
ATOM 9556 C CA . ASN A 1 64 ? -6.156 10.974 -5.439 1.00 43.42 64 ASN A CA 6
ATOM 9557 C C . ASN A 1 64 ? -7.137 9.868 -5.067 1.00 63.45 64 ASN A C 6
ATOM 9558 O O . ASN A 1 64 ? -7.157 8.805 -5.690 1.00 74.01 64 ASN A O 6
ATOM 9569 N N . LYS A 1 65 ? -7.951 10.123 -4.049 1.00 22.34 65 LYS A N 6
ATOM 9570 C CA . LYS A 1 65 ? -8.936 9.150 -3.594 1.00 35.25 65 LYS A CA 6
ATOM 9571 C C . LYS A 1 65 ? -9.969 8.872 -4.681 1.00 71.14 65 LYS A C 6
ATOM 9572 O O . LYS A 1 65 ? -10.157 7.728 -5.096 1.00 44.32 65 LYS A O 6
ATOM 9591 N N . LYS A 1 66 ? -10.637 9.925 -5.140 1.00 42.02 66 LYS A N 6
ATOM 9592 C CA . LYS A 1 66 ? -11.648 9.796 -6.182 1.00 0.42 66 LYS A CA 6
ATOM 9593 C C . LYS A 1 66 ? -11.069 9.124 -7.423 1.00 20.23 66 LYS A C 6
ATOM 9594 O O . LYS A 1 66 ? -11.624 8.149 -7.928 1.00 74.55 66 LYS A O 6
ATOM 9613 N N . ARG A 1 67 ? -9.950 9.652 -7.907 1.00 25.52 67 ARG A N 6
ATOM 9614 C CA . ARG A 1 67 ? -9.294 9.102 -9.088 1.00 33.20 67 ARG A CA 6
ATOM 9615 C C . ARG A 1 67 ? -8.932 7.635 -8.876 1.00 72.25 67 ARG A C 6
ATOM 9616 O O . ARG A 1 67 ? -9.438 6.753 -9.571 1.00 34.41 67 ARG A O 6
ATOM 9637 N N . LEU A 1 68 ? -8.054 7.381 -7.913 1.00 71.01 68 LEU A N 6
ATOM 9638 C CA . LEU A 1 68 ? -7.623 6.020 -7.609 1.00 41.30 68 LEU A CA 6
ATOM 9639 C C . LEU A 1 68 ? -8.824 5.100 -7.416 1.00 24.02 68 LEU A C 6
ATOM 9640 O O . LEU A 1 68 ? -8.768 3.915 -7.744 1.00 54.55 68 LEU A O 6
ATOM 9656 N N . GLU A 1 69 ? -9.908 5.654 -6.882 1.00 34.45 69 GLU A N 6
ATOM 9657 C CA . GLU A 1 69 ? -11.122 4.881 -6.647 1.00 10.45 69 GLU A CA 6
ATOM 9658 C C . GLU A 1 69 ? -11.803 4.522 -7.964 1.00 13.50 69 GLU A C 6
ATOM 9659 O O . GLU A 1 69 ? -12.018 3.349 -8.264 1.00 63.13 69 GLU A O 6
ATOM 9671 N N . GLU A 1 70 ? -12.142 5.544 -8.745 1.00 63.51 70 GLU A N 6
ATOM 9672 C CA . GLU A 1 70 ? -12.799 5.336 -10.030 1.00 72.22 70 GLU A CA 6
ATOM 9673 C C . GLU A 1 70 ? -11.926 4.498 -10.960 1.00 10.42 70 GLU A C 6
ATOM 9674 O O . GLU A 1 70 ? -12.411 3.930 -11.938 1.00 64.52 70 GLU A O 6
ATOM 9686 N N . ILE A 1 71 ? -10.636 4.429 -10.647 1.00 14.01 71 ILE A N 6
ATOM 9687 C CA . ILE A 1 71 ? -9.695 3.661 -11.453 1.00 50.02 71 ILE A CA 6
ATOM 9688 C C . ILE A 1 71 ? -9.556 2.237 -10.928 1.00 35.44 71 ILE A C 6
ATOM 9689 O O . ILE A 1 71 ? -9.411 1.289 -11.701 1.00 1.25 71 ILE A O 6
ATOM 9705 N N . THR A 1 72 ? -9.603 2.091 -9.608 1.00 22.34 72 THR A N 6
ATOM 9706 C CA . THR A 1 72 ? -9.483 0.782 -8.978 1.00 24.41 72 THR A CA 6
ATOM 9707 C C . THR A 1 72 ? -10.698 -0.087 -9.279 1.00 54.14 72 THR A C 6
ATOM 9708 O O . THR A 1 72 ? -10.577 -1.297 -9.474 1.00 10.32 72 THR A O 6
ATOM 9719 N N . LYS A 1 73 ? -11.870 0.537 -9.318 1.00 75.45 73 LYS A N 6
ATOM 9720 C CA . LYS A 1 73 ? -13.110 -0.179 -9.600 1.00 32.33 73 LYS A CA 6
ATOM 9721 C C . LYS A 1 73 ? -12.970 -1.038 -10.852 1.00 70.14 73 LYS A C 6
ATOM 9722 O O . LYS A 1 73 ? -13.095 -2.262 -10.811 1.00 24.51 73 LYS A O 6
ATOM 9741 N N . PRO A 1 74 ? -12.703 -0.385 -11.992 1.00 43.53 74 PRO A N 6
ATOM 9742 C CA . PRO A 1 74 ? -12.538 -1.070 -13.277 1.00 73.23 74 PRO A CA 6
ATOM 9743 C C . PRO A 1 74 ? -11.256 -1.894 -13.335 1.00 52.45 74 PRO A C 6
ATOM 9744 O O . PRO A 1 74 ? -11.228 -2.977 -13.920 1.00 62.24 74 PRO A O 6
ATOM 9755 N N . LYS A 1 75 ? -10.197 -1.375 -12.724 1.00 14.30 75 LYS A N 6
ATOM 9756 C CA . LYS A 1 75 ? -8.912 -2.063 -12.703 1.00 64.12 75 LYS A CA 6
ATOM 9757 C C . LYS A 1 75 ? -9.010 -3.376 -11.933 1.00 74.53 75 LYS A C 6
ATOM 9758 O O . LYS A 1 75 ? -8.216 -4.292 -12.146 1.00 72.14 75 LYS A O 6
ATOM 9777 N N . GLY A 1 76 ? -9.991 -3.462 -11.040 1.00 21.02 76 GLY A N 6
ATOM 9778 C CA . GLY A 1 76 ? -10.175 -4.668 -10.253 1.00 64.01 76 GLY A CA 6
ATOM 9779 C C . GLY A 1 76 ? -8.915 -5.079 -9.517 1.00 54.30 76 GLY A C 6
ATOM 9780 O O . GLY A 1 76 ? -8.357 -6.145 -9.776 1.00 62.20 76 GLY A O 6
ATOM 9784 N N . ILE A 1 77 ? -8.464 -4.230 -8.599 1.00 52.25 77 ILE A N 6
ATOM 9785 C CA . ILE A 1 77 ? -7.262 -4.510 -7.825 1.00 12.23 77 ILE A CA 6
ATOM 9786 C C . ILE A 1 77 ? -7.465 -4.169 -6.353 1.00 35.20 77 ILE A C 6
ATOM 9787 O O . ILE A 1 77 ? -8.286 -3.325 -5.993 1.00 20.44 77 ILE A O 6
ATOM 9803 N N . PRO A 1 78 ? -6.698 -4.839 -5.480 1.00 13.12 78 PRO A N 6
ATOM 9804 C CA . PRO A 1 78 ? -6.774 -4.623 -4.032 1.00 0.30 78 PRO A CA 6
ATOM 9805 C C . PRO A 1 78 ? -6.225 -3.261 -3.619 1.00 65.02 78 PRO A C 6
ATOM 9806 O O . PRO A 1 78 ? -5.018 -3.024 -3.682 1.00 42.25 78 PRO A O 6
ATOM 9817 N N . ILE A 1 79 ? -7.117 -2.371 -3.198 1.00 61.41 79 ILE A N 6
ATOM 9818 C CA . ILE A 1 79 ? -6.720 -1.034 -2.775 1.00 33.54 79 ILE A CA 6
ATOM 9819 C C . ILE A 1 79 ? -7.169 -0.754 -1.345 1.00 20.44 79 ILE A C 6
ATOM 9820 O O . ILE A 1 79 ? -8.358 -0.821 -1.033 1.00 22.43 79 ILE A O 6
ATOM 9836 N N . GLU A 1 80 ? -6.210 -0.440 -0.480 1.00 21.24 80 GLU A N 6
ATOM 9837 C CA . GLU A 1 80 ? -6.508 -0.150 0.918 1.00 5.01 80 GLU A CA 6
ATOM 9838 C C . GLU A 1 80 ? -6.136 1.289 1.266 1.00 50.23 80 GLU A C 6
ATOM 9839 O O . GLU A 1 80 ? -5.425 1.957 0.514 1.00 12.13 80 GLU A O 6
ATOM 9851 N N . ILE A 1 81 ? -6.624 1.760 2.408 1.00 10.45 81 ILE A N 6
ATOM 9852 C CA . ILE A 1 81 ? -6.344 3.119 2.856 1.00 62.13 81 ILE A CA 6
ATOM 9853 C C . ILE A 1 81 ? -5.952 3.142 4.330 1.00 10.01 81 ILE A C 6
ATOM 9854 O O . ILE A 1 81 ? -6.582 2.486 5.160 1.00 3.34 81 ILE A O 6
ATOM 9870 N N . ILE A 1 82 ? -4.911 3.904 4.648 1.00 43.32 82 ILE A N 6
ATOM 9871 C CA . ILE A 1 82 ? -4.437 4.015 6.022 1.00 52.10 82 ILE A CA 6
ATOM 9872 C C . ILE A 1 82 ? -5.222 5.074 6.789 1.00 52.24 82 ILE A C 6
ATOM 9873 O O . ILE A 1 82 ? -5.302 6.228 6.370 1.00 45.20 82 ILE A O 6
ATOM 9889 N N . ASN A 1 83 ? -5.800 4.672 7.917 1.00 11.10 83 ASN A N 6
ATOM 9890 C CA . ASN A 1 83 ? -6.578 5.587 8.744 1.00 73.00 83 ASN A CA 6
ATOM 9891 C C . ASN A 1 83 ? -5.719 6.755 9.221 1.00 63.04 83 ASN A C 6
ATOM 9892 O O . ASN A 1 83 ? -4.492 6.660 9.266 1.00 32.43 83 ASN A O 6
ATOM 9903 N N . THR A 1 84 ? -6.372 7.857 9.574 1.00 12.30 84 THR A N 6
ATOM 9904 C CA . THR A 1 84 ? -5.669 9.043 10.047 1.00 53.45 84 THR A CA 6
ATOM 9905 C C . THR A 1 84 ? -4.715 8.701 11.185 1.00 61.23 84 THR A C 6
ATOM 9906 O O . THR A 1 84 ? -3.509 8.935 11.087 1.00 14.01 84 THR A O 6
ATOM 9917 N N . ILE A 1 85 ? -5.260 8.146 12.261 1.00 21.34 85 ILE A N 6
ATOM 9918 C CA . ILE A 1 85 ? -4.455 7.769 13.416 1.00 10.25 85 ILE A CA 6
ATOM 9919 C C . ILE A 1 85 ? -3.366 6.776 13.028 1.00 41.42 85 ILE A C 6
ATOM 9920 O O . ILE A 1 85 ? -2.199 6.951 13.377 1.00 4.44 85 ILE A O 6
ATOM 9936 N N . ASP A 1 86 ? -3.755 5.734 12.301 1.00 13.32 86 ASP A N 6
ATOM 9937 C CA . ASP A 1 86 ? -2.811 4.714 11.862 1.00 72.23 86 ASP A CA 6
ATOM 9938 C C . ASP A 1 86 ? -1.624 5.346 11.142 1.00 20.53 86 ASP A C 6
ATOM 9939 O O . ASP A 1 86 ? -0.486 4.896 11.288 1.00 14.32 86 ASP A O 6
ATOM 9948 N N . TYR A 1 87 ? -1.896 6.387 10.365 1.00 11.21 87 TYR A N 6
ATOM 9949 C CA . TYR A 1 87 ? -0.851 7.079 9.619 1.00 22.33 87 TYR A CA 6
ATOM 9950 C C . TYR A 1 87 ? 0.051 7.876 10.557 1.00 50.02 87 TYR A C 6
ATOM 9951 O O . TYR A 1 87 ? 1.259 7.651 10.617 1.00 40.55 87 TYR A O 6
ATOM 9969 N N . GLY A 1 88 ? -0.547 8.811 11.290 1.00 75.31 88 GLY A N 6
ATOM 9970 C CA . GLY A 1 88 ? 0.214 9.627 12.216 1.00 5.41 88 GLY A CA 6
ATOM 9971 C C . GLY A 1 88 ? 1.036 8.797 13.181 1.00 63.12 88 GLY A C 6
ATOM 9972 O O . GLY A 1 88 ? 2.073 9.246 13.673 1.00 40.43 88 GLY A O 6
ATOM 9976 N N . THR A 1 89 ? 0.575 7.581 13.456 1.00 54.03 89 THR A N 6
ATOM 9977 C CA . THR A 1 89 ? 1.272 6.687 14.371 1.00 65.01 89 THR A CA 6
ATOM 9978 C C . THR A 1 89 ? 2.347 5.886 13.644 1.00 14.32 89 THR A C 6
ATOM 9979 O O . THR A 1 89 ? 3.319 5.438 14.252 1.00 34.00 89 THR A O 6
ATOM 9990 N N . MET A 1 90 ? 2.166 5.710 12.339 1.00 75.21 90 MET A N 6
ATOM 9991 C CA . MET A 1 90 ? 3.122 4.964 11.529 1.00 32.13 90 MET A CA 6
ATOM 9992 C C . MET A 1 90 ? 3.198 3.509 11.981 1.00 64.12 90 MET A C 6
ATOM 9993 O O . MET A 1 90 ? 4.281 2.986 12.239 1.00 61.25 90 MET A O 6
ATOM 10007 N N . ASN A 1 91 ? 2.041 2.861 12.074 1.00 44.35 91 ASN A N 6
ATOM 10008 C CA . ASN A 1 91 ? 1.978 1.467 12.494 1.00 24.43 91 ASN A CA 6
ATOM 10009 C C . ASN A 1 91 ? 2.383 0.535 11.355 1.00 35.12 91 ASN A C 6
ATOM 10010 O O . ASN A 1 91 ? 1.536 0.046 10.609 1.00 54.00 91 ASN A O 6
ATOM 10021 N N . GLY A 1 92 ? 3.684 0.294 11.228 1.00 14.15 92 GLY A N 6
ATOM 10022 C CA . GLY A 1 92 ? 4.178 -0.578 10.179 1.00 54.53 92 GLY A CA 6
ATOM 10023 C C . GLY A 1 92 ? 3.476 -1.921 10.163 1.00 32.11 92 GLY A C 6
ATOM 10024 O O . GLY A 1 92 ? 3.090 -2.414 9.103 1.00 13.51 92 GLY A O 6
ATOM 10028 N N . GLU A 1 93 ? 3.311 -2.516 11.340 1.00 41.51 93 GLU A N 6
ATOM 10029 C CA . GLU A 1 93 ? 2.652 -3.811 11.456 1.00 65.32 93 GLU A CA 6
ATOM 10030 C C . GLU A 1 93 ? 1.263 -3.774 10.825 1.00 21.34 93 GLU A C 6
ATOM 10031 O O . GLU A 1 93 ? 0.913 -4.632 10.014 1.00 4.32 93 GLU A O 6
ATOM 10043 N N . LYS A 1 94 ? 0.475 -2.774 11.205 1.00 42.30 94 LYS A N 6
ATOM 10044 C CA . LYS A 1 94 ? -0.876 -2.621 10.678 1.00 31.50 94 LYS A CA 6
ATOM 10045 C C . LYS A 1 94 ? -0.851 -2.403 9.169 1.00 44.32 94 LYS A C 6
ATOM 10046 O O . LYS A 1 94 ? -1.720 -2.888 8.446 1.00 31.02 94 LYS A O 6
ATOM 10065 N N . VAL A 1 95 ? 0.154 -1.669 8.699 1.00 64.11 95 VAL A N 6
ATOM 10066 C CA . VAL A 1 95 ? 0.295 -1.388 7.276 1.00 74.34 95 VAL A CA 6
ATOM 10067 C C . VAL A 1 95 ? 0.515 -2.671 6.481 1.00 3.12 95 VAL A C 6
ATOM 10068 O O . VAL A 1 95 ? -0.337 -3.080 5.692 1.00 2.24 95 VAL A O 6
ATOM 10081 N N . LEU A 1 96 ? 1.665 -3.301 6.695 1.00 70.41 96 LEU A N 6
ATOM 10082 C CA . LEU A 1 96 ? 2.000 -4.539 5.999 1.00 54.11 96 LEU A CA 6
ATOM 10083 C C . LEU A 1 96 ? 0.878 -5.563 6.140 1.00 60.12 96 LEU A C 6
ATOM 10084 O O . LEU A 1 96 ? 0.444 -6.160 5.156 1.00 34.31 96 LEU A O 6
ATOM 10100 N N . GLN A 1 97 ? 0.413 -5.758 7.369 1.00 21.15 97 GLN A N 6
ATOM 10101 C CA . GLN A 1 97 ? -0.659 -6.709 7.639 1.00 12.31 97 GLN A CA 6
ATOM 10102 C C . GLN A 1 97 ? -1.866 -6.435 6.747 1.00 61.32 97 GLN A C 6
ATOM 10103 O O . GLN A 1 97 ? -2.378 -7.338 6.083 1.00 23.25 97 GLN A O 6
ATOM 10117 N N . LEU A 1 98 ? -2.315 -5.185 6.734 1.00 12.12 98 LEU A N 6
ATOM 10118 C CA . LEU A 1 98 ? -3.461 -4.792 5.923 1.00 73.54 98 LEU A CA 6
ATOM 10119 C C . LEU A 1 98 ? -3.233 -5.137 4.454 1.00 53.33 98 LEU A C 6
ATOM 10120 O O . LEU A 1 98 ? -4.075 -5.769 3.816 1.00 3.00 98 LEU A O 6
ATOM 10136 N N . ALA A 1 99 ? -2.089 -4.717 3.925 1.00 43.34 99 ALA A N 6
ATOM 10137 C CA . ALA A 1 99 ? -1.747 -4.984 2.533 1.00 23.44 99 ALA A CA 6
ATOM 10138 C C . ALA A 1 99 ? -1.888 -6.468 2.208 1.00 5.14 99 ALA A C 6
ATOM 10139 O O . ALA A 1 99 ? -2.506 -6.838 1.210 1.00 65.34 99 ALA A O 6
ATOM 10146 N N . ILE A 1 100 ? -1.309 -7.311 3.056 1.00 12.13 100 ILE A N 6
ATOM 10147 C CA . ILE A 1 100 ? -1.371 -8.755 2.859 1.00 13.40 100 ILE A CA 6
ATOM 10148 C C . ILE A 1 100 ? -2.815 -9.242 2.818 1.00 21.41 100 ILE A C 6
ATOM 10149 O O . ILE A 1 100 ? -3.223 -9.929 1.883 1.00 20.21 100 ILE A O 6
ATOM 10165 N N . ASN A 1 101 ? -3.585 -8.881 3.840 1.00 55.24 101 ASN A N 6
ATOM 10166 C CA . ASN A 1 101 ? -4.985 -9.281 3.921 1.00 42.54 101 ASN A CA 6
ATOM 10167 C C . ASN A 1 101 ? -5.729 -8.921 2.638 1.00 63.12 101 ASN A C 6
ATOM 10168 O O . ASN A 1 101 ? -6.456 -9.741 2.078 1.00 33.42 101 ASN A O 6
ATOM 10179 N N . ALA A 1 102 ? -5.540 -7.690 2.176 1.00 44.11 102 ALA A N 6
ATOM 10180 C CA . ALA A 1 102 ? -6.190 -7.221 0.958 1.00 31.34 102 ALA A CA 6
ATOM 10181 C C . ALA A 1 102 ? -5.724 -8.021 -0.255 1.00 21.13 102 ALA A C 6
ATOM 10182 O O . ALA A 1 102 ? -6.508 -8.312 -1.157 1.00 54.20 102 ALA A O 6
ATOM 10189 N N . PHE A 1 103 ? -4.442 -8.372 -0.269 1.00 31.02 103 PHE A N 6
ATOM 10190 C CA . PHE A 1 103 ? -3.871 -9.137 -1.372 1.00 52.12 103 PHE A CA 6
ATOM 10191 C C . PHE A 1 103 ? -4.553 -10.496 -1.501 1.00 74.20 103 PHE A C 6
ATOM 10192 O O . PHE A 1 103 ? -5.069 -10.845 -2.563 1.00 1.32 103 PHE A O 6
ATOM 10209 N N . ASN A 1 104 ? -4.550 -11.259 -0.413 1.00 70.20 104 ASN A N 6
ATOM 10210 C CA . ASN A 1 104 ? -5.167 -12.580 -0.405 1.00 12.02 104 ASN A CA 6
ATOM 10211 C C . ASN A 1 104 ? -6.674 -12.479 -0.616 1.00 14.45 104 ASN A C 6
ATOM 10212 O O . ASN A 1 104 ? -7.271 -13.300 -1.311 1.00 72.34 104 ASN A O 6
ATOM 10223 N N . ASN A 1 105 ? -7.284 -11.464 -0.011 1.00 21.23 105 ASN A N 6
ATOM 10224 C CA . ASN A 1 105 ? -8.722 -11.254 -0.133 1.00 73.32 105 ASN A CA 6
ATOM 10225 C C . ASN A 1 105 ? -9.100 -10.893 -1.566 1.00 31.42 105 ASN A C 6
ATOM 10226 O O . ASN A 1 105 ? -10.176 -11.253 -2.046 1.00 4.50 105 ASN A O 6
ATOM 10237 N N . LYS A 1 106 ? -8.208 -10.182 -2.246 1.00 40.32 106 LYS A N 6
ATOM 10238 C CA . LYS A 1 106 ? -8.445 -9.772 -3.625 1.00 61.33 106 LYS A CA 6
ATOM 10239 C C . LYS A 1 106 ? -9.709 -8.926 -3.732 1.00 60.15 106 LYS A C 6
ATOM 10240 O O . LYS A 1 106 ? -10.325 -8.584 -2.723 1.00 13.21 106 LYS A O 6
ATOM 10259 N N . SER A 1 107 ? -10.092 -8.595 -4.961 1.00 21.11 107 SER A N 6
ATOM 10260 C CA . SER A 1 107 ? -11.282 -7.787 -5.199 1.00 43.12 107 SER A CA 6
ATOM 10261 C C . SER A 1 107 ? -12.261 -8.518 -6.113 1.00 62.23 107 SER A C 6
ATOM 10262 O O . SER A 1 107 ? -12.095 -8.536 -7.333 1.00 41.41 107 SER A O 6
ATOM 10270 N N . SER A 1 108 ? -13.282 -9.121 -5.513 1.00 74.33 108 SER A N 6
ATOM 10271 C CA . SER A 1 108 ? -14.287 -9.858 -6.271 1.00 41.24 108 SER A CA 6
ATOM 10272 C C . SER A 1 108 ? -15.602 -9.934 -5.500 1.00 63.32 108 SER A C 6
ATOM 10273 O O . SER A 1 108 ? -15.610 -10.043 -4.274 1.00 50.23 108 SER A O 6
ATOM 10281 N N . VAL A 1 109 ? -16.712 -9.875 -6.229 1.00 32.45 109 VAL A N 6
ATOM 10282 C CA . VAL A 1 109 ? -18.033 -9.939 -5.615 1.00 22.41 109 VAL A CA 6
ATOM 10283 C C . VAL A 1 109 ? -18.167 -8.916 -4.494 1.00 11.44 109 VAL A C 6
ATOM 10284 O O . VAL A 1 109 ? -17.451 -7.915 -4.463 1.00 70.11 109 VAL A O 6
ATOM 10297 N N . GLY A 1 1 ? 11.712 -15.972 -10.348 1.00 24.23 1 GLY A N 7
ATOM 10298 C CA . GLY A 1 1 ? 10.644 -16.044 -9.368 1.00 24.51 1 GLY A CA 7
ATOM 10299 C C . GLY A 1 1 ? 11.044 -16.823 -8.130 1.00 61.32 1 GLY A C 7
ATOM 10300 O O . GLY A 1 1 ? 10.542 -17.916 -7.870 1.00 14.35 1 GLY A O 7
ATOM 10304 N N . PRO A 1 2 ? 11.971 -16.256 -7.343 1.00 61.32 2 PRO A N 7
ATOM 10305 C CA . PRO A 1 2 ? 12.460 -16.889 -6.115 1.00 13.33 2 PRO A CA 7
ATOM 10306 C C . PRO A 1 2 ? 11.402 -16.914 -5.016 1.00 40.23 2 PRO A C 7
ATOM 10307 O O . PRO A 1 2 ? 11.270 -17.899 -4.291 1.00 22.05 2 PRO A O 7
ATOM 10318 N N . GLY A 1 3 ? 10.650 -15.825 -4.900 1.00 14.50 3 GLY A N 7
ATOM 10319 C CA . GLY A 1 3 ? 9.612 -15.743 -3.888 1.00 25.34 3 GLY A CA 7
ATOM 10320 C C . GLY A 1 3 ? 9.599 -14.403 -3.178 1.00 22.41 3 GLY A C 7
ATOM 10321 O O . GLY A 1 3 ? 10.378 -14.175 -2.253 1.00 25.12 3 GLY A O 7
ATOM 10325 N N . SER A 1 4 ? 8.711 -13.515 -3.613 1.00 11.44 4 SER A N 7
ATOM 10326 C CA . SER A 1 4 ? 8.602 -12.188 -3.016 1.00 62.43 4 SER A CA 7
ATOM 10327 C C . SER A 1 4 ? 7.391 -11.443 -3.566 1.00 74.14 4 SER A C 7
ATOM 10328 O O . SER A 1 4 ? 7.008 -11.626 -4.721 1.00 43.12 4 SER A O 7
ATOM 10336 N N . MET A 1 5 ? 6.791 -10.602 -2.730 1.00 24.53 5 MET A N 7
ATOM 10337 C CA . MET A 1 5 ? 5.623 -9.827 -3.133 1.00 31.52 5 MET A CA 7
ATOM 10338 C C . MET A 1 5 ? 5.950 -8.338 -3.182 1.00 34.30 5 MET A C 7
ATOM 10339 O O . MET A 1 5 ? 6.454 -7.771 -2.214 1.00 75.41 5 MET A O 7
ATOM 10353 N N . ASN A 1 6 ? 5.658 -7.710 -4.317 1.00 22.41 6 ASN A N 7
ATOM 10354 C CA . ASN A 1 6 ? 5.921 -6.287 -4.493 1.00 65.10 6 ASN A CA 7
ATOM 10355 C C . ASN A 1 6 ? 4.698 -5.457 -4.117 1.00 73.34 6 ASN A C 7
ATOM 10356 O O . ASN A 1 6 ? 3.681 -5.485 -4.810 1.00 12.33 6 ASN A O 7
ATOM 10367 N N . ILE A 1 7 ? 4.805 -4.719 -3.018 1.00 62.12 7 ILE A N 7
ATOM 10368 C CA . ILE A 1 7 ? 3.708 -3.879 -2.552 1.00 24.04 7 ILE A CA 7
ATOM 10369 C C . ILE A 1 7 ? 3.849 -2.453 -3.072 1.00 3.24 7 ILE A C 7
ATOM 10370 O O . ILE A 1 7 ? 4.950 -1.901 -3.113 1.00 1.22 7 ILE A O 7
ATOM 10386 N N . LEU A 1 8 ? 2.728 -1.859 -3.465 1.00 13.25 8 LEU A N 7
ATOM 10387 C CA . LEU A 1 8 ? 2.725 -0.494 -3.980 1.00 30.43 8 LEU A CA 7
ATOM 10388 C C . LEU A 1 8 ? 2.110 0.468 -2.968 1.00 65.10 8 LEU A C 7
ATOM 10389 O O . LEU A 1 8 ? 1.156 0.125 -2.269 1.00 73.05 8 LEU A O 7
ATOM 10405 N N . LEU A 1 9 ? 2.662 1.675 -2.897 1.00 63.34 9 LEU A N 7
ATOM 10406 C CA . LEU A 1 9 ? 2.167 2.689 -1.973 1.00 21.15 9 LEU A CA 7
ATOM 10407 C C . LEU A 1 9 ? 1.958 4.020 -2.686 1.00 43.25 9 LEU A C 7
ATOM 10408 O O . LEU A 1 9 ? 2.750 4.407 -3.547 1.00 32.13 9 LEU A O 7
ATOM 10424 N N . VAL A 1 10 ? 0.888 4.720 -2.321 1.00 63.12 10 VAL A N 7
ATOM 10425 C CA . VAL A 1 10 ? 0.576 6.010 -2.924 1.00 42.54 10 VAL A CA 7
ATOM 10426 C C . VAL A 1 10 ? 0.572 7.119 -1.877 1.00 74.44 10 VAL A C 7
ATOM 10427 O O . VAL A 1 10 ? -0.148 7.042 -0.880 1.00 62.34 10 VAL A O 7
ATOM 10440 N N . CYS A 1 11 ? 1.376 8.150 -2.111 1.00 64.34 11 CYS A N 7
ATOM 10441 C CA . CYS A 1 11 ? 1.464 9.275 -1.189 1.00 23.43 11 CYS A CA 7
ATOM 10442 C C . CYS A 1 11 ? 2.402 10.349 -1.730 1.00 2.33 11 CYS A C 7
ATOM 10443 O O . CYS A 1 11 ? 2.040 11.523 -1.807 1.00 64.54 11 CYS A O 7
ATOM 10451 N N . GLY A 1 12 ? 3.612 9.939 -2.100 1.00 50.43 12 GLY A N 7
ATOM 10452 C CA . GLY A 1 12 ? 4.584 10.880 -2.627 1.00 40.13 12 GLY A CA 7
ATOM 10453 C C . GLY A 1 12 ? 5.995 10.324 -2.615 1.00 35.15 12 GLY A C 7
ATOM 10454 O O . GLY A 1 12 ? 6.190 9.111 -2.535 1.00 33.23 12 GLY A O 7
ATOM 10458 N N . ALA A 1 13 ? 6.979 11.212 -2.695 1.00 3.14 13 ALA A N 7
ATOM 10459 C CA . ALA A 1 13 ? 8.378 10.803 -2.692 1.00 1.22 13 ALA A CA 7
ATOM 10460 C C . ALA A 1 13 ? 8.883 10.583 -1.270 1.00 32.04 13 ALA A C 7
ATOM 10461 O O . ALA A 1 13 ? 9.472 11.478 -0.665 1.00 23.10 13 ALA A O 7
ATOM 10468 N N . GLY A 1 14 ? 8.647 9.386 -0.742 1.00 32.05 14 GLY A N 7
ATOM 10469 C CA . GLY A 1 14 ? 9.084 9.072 0.606 1.00 23.52 14 GLY A CA 7
ATOM 10470 C C . GLY A 1 14 ? 9.866 7.776 0.674 1.00 24.33 14 GLY A C 7
ATOM 10471 O O . GLY A 1 14 ? 9.852 7.086 1.694 1.00 54.31 14 GLY A O 7
ATOM 10475 N N . MET A 1 15 ? 10.553 7.442 -0.414 1.00 55.41 15 MET A N 7
ATOM 10476 C CA . MET A 1 15 ? 11.344 6.218 -0.474 1.00 41.53 15 MET A CA 7
ATOM 10477 C C . MET A 1 15 ? 12.438 6.227 0.589 1.00 40.22 15 MET A C 7
ATOM 10478 O O . MET A 1 15 ? 12.891 5.174 1.035 1.00 25.24 15 MET A O 7
ATOM 10492 N N . SER A 1 16 ? 12.858 7.423 0.990 1.00 21.42 16 SER A N 7
ATOM 10493 C CA . SER A 1 16 ? 13.901 7.567 1.999 1.00 41.41 16 SER A CA 7
ATOM 10494 C C . SER A 1 16 ? 13.429 8.456 3.146 1.00 42.12 16 SER A C 7
ATOM 10495 O O . SER A 1 16 ? 12.646 9.384 2.947 1.00 52.45 16 SER A O 7
ATOM 10503 N N . THR A 1 17 ? 13.913 8.163 4.350 1.00 54.55 17 THR A N 7
ATOM 10504 C CA . THR A 1 17 ? 13.540 8.933 5.530 1.00 52.33 17 THR A CA 7
ATOM 10505 C C . THR A 1 17 ? 12.026 8.982 5.699 1.00 2.32 17 THR A C 7
ATOM 10506 O O . THR A 1 17 ? 11.385 9.974 5.352 1.00 32.54 17 THR A O 7
ATOM 10517 N N . SER A 1 18 ? 11.460 7.906 6.235 1.00 71.21 18 SER A N 7
ATOM 10518 C CA . SER A 1 18 ? 10.019 7.825 6.448 1.00 41.22 18 SER A CA 7
ATOM 10519 C C . SER A 1 18 ? 9.696 6.954 7.658 1.00 1.22 18 SER A C 7
ATOM 10520 O O . SER A 1 18 ? 10.176 5.826 7.770 1.00 51.22 18 SER A O 7
ATOM 10528 N N . MET A 1 19 ? 8.881 7.487 8.562 1.00 32.11 19 MET A N 7
ATOM 10529 C CA . MET A 1 19 ? 8.492 6.759 9.764 1.00 4.31 19 MET A CA 7
ATOM 10530 C C . MET A 1 19 ? 7.732 5.486 9.407 1.00 64.40 19 MET A C 7
ATOM 10531 O O . MET A 1 19 ? 8.129 4.385 9.791 1.00 53.11 19 MET A O 7
ATOM 10545 N N . LEU A 1 20 ? 6.638 5.643 8.670 1.00 62.31 20 LEU A N 7
ATOM 10546 C CA . LEU A 1 20 ? 5.821 4.505 8.260 1.00 43.52 20 LEU A CA 7
ATOM 10547 C C . LEU A 1 20 ? 6.677 3.432 7.594 1.00 13.32 20 LEU A C 7
ATOM 10548 O O . LEU A 1 20 ? 6.682 2.277 8.018 1.00 61.34 20 LEU A O 7
ATOM 10564 N N . VAL A 1 21 ? 7.400 3.824 6.550 1.00 25.33 21 VAL A N 7
ATOM 10565 C CA . VAL A 1 21 ? 8.263 2.896 5.828 1.00 41.02 21 VAL A CA 7
ATOM 10566 C C . VAL A 1 21 ? 9.235 2.199 6.773 1.00 11.34 21 VAL A C 7
ATOM 10567 O O . VAL A 1 21 ? 9.430 0.987 6.694 1.00 23.24 21 VAL A O 7
ATOM 10580 N N . GLN A 1 22 ? 9.842 2.975 7.666 1.00 70.04 22 GLN A N 7
ATOM 10581 C CA . GLN A 1 22 ? 10.796 2.431 8.627 1.00 75.24 22 GLN A CA 7
ATOM 10582 C C . GLN A 1 22 ? 10.148 1.345 9.479 1.00 12.11 22 GLN A C 7
ATOM 10583 O O . GLN A 1 22 ? 10.746 0.297 9.725 1.00 12.22 22 GLN A O 7
ATOM 10597 N N . ARG A 1 23 ? 8.924 1.603 9.929 1.00 22.32 23 ARG A N 7
ATOM 10598 C CA . ARG A 1 23 ? 8.197 0.648 10.757 1.00 41.14 23 ARG A CA 7
ATOM 10599 C C . ARG A 1 23 ? 7.883 -0.623 9.971 1.00 43.21 23 ARG A C 7
ATOM 10600 O O . ARG A 1 23 ? 7.983 -1.731 10.498 1.00 3.03 23 ARG A O 7
ATOM 10621 N N . ILE A 1 24 ? 7.502 -0.454 8.709 1.00 3.45 24 ILE A N 7
ATOM 10622 C CA . ILE A 1 24 ? 7.174 -1.586 7.853 1.00 53.44 24 ILE A CA 7
ATOM 10623 C C . ILE A 1 24 ? 8.412 -2.422 7.549 1.00 52.34 24 ILE A C 7
ATOM 10624 O O . ILE A 1 24 ? 8.424 -3.632 7.768 1.00 61.34 24 ILE A O 7
ATOM 10640 N N . GLU A 1 25 ? 9.453 -1.767 7.045 1.00 44.54 25 GLU A N 7
ATOM 10641 C CA . GLU A 1 25 ? 10.698 -2.450 6.711 1.00 34.45 25 GLU A CA 7
ATOM 10642 C C . GLU A 1 25 ? 11.301 -3.114 7.946 1.00 75.13 25 GLU A C 7
ATOM 10643 O O . GLU A 1 25 ? 11.885 -4.194 7.862 1.00 21.01 25 GLU A O 7
ATOM 10655 N N . LYS A 1 26 ? 11.154 -2.459 9.093 1.00 64.50 26 LYS A N 7
ATOM 10656 C CA . LYS A 1 26 ? 11.683 -2.984 10.347 1.00 71.01 26 LYS A CA 7
ATOM 10657 C C . LYS A 1 26 ? 10.954 -4.260 10.752 1.00 21.54 26 LYS A C 7
ATOM 10658 O O . LYS A 1 26 ? 11.573 -5.309 10.934 1.00 71.22 26 LYS A O 7
ATOM 10677 N N . TYR A 1 27 ? 9.637 -4.165 10.892 1.00 31.24 27 TYR A N 7
ATOM 10678 C CA . TYR A 1 27 ? 8.824 -5.313 11.277 1.00 21.00 27 TYR A CA 7
ATOM 10679 C C . TYR A 1 27 ? 9.074 -6.495 10.346 1.00 74.35 27 TYR A C 7
ATOM 10680 O O . TYR A 1 27 ? 9.260 -7.625 10.795 1.00 61.00 27 TYR A O 7
ATOM 10698 N N . ALA A 1 28 ? 9.076 -6.224 9.044 1.00 34.33 28 ALA A N 7
ATOM 10699 C CA . ALA A 1 28 ? 9.305 -7.263 8.048 1.00 30.42 28 ALA A CA 7
ATOM 10700 C C . ALA A 1 28 ? 10.718 -7.827 8.158 1.00 51.14 28 ALA A C 7
ATOM 10701 O O . ALA A 1 28 ? 10.911 -9.041 8.213 1.00 23.43 28 ALA A O 7
ATOM 10708 N N . LYS A 1 29 ? 11.704 -6.937 8.188 1.00 43.13 29 LYS A N 7
ATOM 10709 C CA . LYS A 1 29 ? 13.100 -7.344 8.291 1.00 70.32 29 LYS A CA 7
ATOM 10710 C C . LYS A 1 29 ? 13.332 -8.178 9.546 1.00 32.43 29 LYS A C 7
ATOM 10711 O O . LYS A 1 29 ? 14.221 -9.029 9.583 1.00 44.32 29 LYS A O 7
ATOM 10730 N N . SER A 1 30 ? 12.525 -7.931 10.574 1.00 70.04 30 SER A N 7
ATOM 10731 C CA . SER A 1 30 ? 12.645 -8.658 11.832 1.00 72.24 30 SER A CA 7
ATOM 10732 C C . SER A 1 30 ? 11.882 -9.979 11.771 1.00 40.15 30 SER A C 7
ATOM 10733 O O . SER A 1 30 ? 12.361 -11.009 12.245 1.00 4.44 30 SER A O 7
ATOM 10741 N N . LYS A 1 31 ? 10.693 -9.940 11.181 1.00 35.21 31 LYS A N 7
ATOM 10742 C CA . LYS A 1 31 ? 9.862 -11.133 11.055 1.00 14.50 31 LYS A CA 7
ATOM 10743 C C . LYS A 1 31 ? 10.432 -12.084 10.007 1.00 34.01 31 LYS A C 7
ATOM 10744 O O . LYS A 1 31 ? 10.064 -13.256 9.956 1.00 62.50 31 LYS A O 7
ATOM 10763 N N . ASN A 1 32 ? 11.331 -11.569 9.175 1.00 64.41 32 ASN A N 7
ATOM 10764 C CA . ASN A 1 32 ? 11.952 -12.374 8.129 1.00 61.23 32 ASN A CA 7
ATOM 10765 C C . ASN A 1 32 ? 10.913 -12.843 7.115 1.00 63.31 32 ASN A C 7
ATOM 10766 O O . ASN A 1 32 ? 10.717 -14.044 6.923 1.00 54.34 32 ASN A O 7
ATOM 10777 N N . ILE A 1 33 ? 10.252 -11.889 6.468 1.00 24.54 33 ILE A N 7
ATOM 10778 C CA . ILE A 1 33 ? 9.236 -12.205 5.472 1.00 32.21 33 ILE A CA 7
ATOM 10779 C C . ILE A 1 33 ? 9.677 -11.770 4.079 1.00 22.03 33 ILE A C 7
ATOM 10780 O O . ILE A 1 33 ? 10.306 -10.725 3.914 1.00 71.34 33 ILE A O 7
ATOM 10796 N N . ASN A 1 34 ? 9.341 -12.578 3.079 1.00 43.10 34 ASN A N 7
ATOM 10797 C CA . ASN A 1 34 ? 9.702 -12.276 1.698 1.00 70.51 34 ASN A CA 7
ATOM 10798 C C . ASN A 1 34 ? 8.699 -11.314 1.072 1.00 74.10 34 ASN A C 7
ATOM 10799 O O . ASN A 1 34 ? 7.780 -11.731 0.367 1.00 42.42 34 ASN A O 7
ATOM 10810 N N . ALA A 1 35 ? 8.881 -10.024 1.333 1.00 4.24 35 ALA A N 7
ATOM 10811 C CA . ALA A 1 35 ? 7.993 -9.001 0.794 1.00 23.52 35 ALA A CA 7
ATOM 10812 C C . ALA A 1 35 ? 8.751 -7.707 0.516 1.00 31.41 35 ALA A C 7
ATOM 10813 O O . ALA A 1 35 ? 9.872 -7.517 0.989 1.00 32.34 35 ALA A O 7
ATOM 10820 N N . THR A 1 36 ? 8.132 -6.819 -0.255 1.00 3.21 36 THR A N 7
ATOM 10821 C CA . THR A 1 36 ? 8.750 -5.543 -0.598 1.00 31.20 36 THR A CA 7
ATOM 10822 C C . THR A 1 36 ? 7.715 -4.424 -0.635 1.00 61.02 36 THR A C 7
ATOM 10823 O O . THR A 1 36 ? 6.514 -4.680 -0.729 1.00 53.45 36 THR A O 7
ATOM 10834 N N . ILE A 1 37 ? 8.187 -3.185 -0.562 1.00 4.35 37 ILE A N 7
ATOM 10835 C CA . ILE A 1 37 ? 7.303 -2.027 -0.590 1.00 13.15 37 ILE A CA 7
ATOM 10836 C C . ILE A 1 37 ? 7.963 -0.847 -1.294 1.00 32.23 37 ILE A C 7
ATOM 10837 O O . ILE A 1 37 ? 9.175 -0.657 -1.202 1.00 74.03 37 ILE A O 7
ATOM 10853 N N . GLU A 1 38 ? 7.155 -0.056 -1.995 1.00 22.31 38 GLU A N 7
ATOM 10854 C CA . GLU A 1 38 ? 7.662 1.106 -2.714 1.00 54.30 38 GLU A CA 7
ATOM 10855 C C . GLU A 1 38 ? 6.556 2.135 -2.932 1.00 4.33 38 GLU A C 7
ATOM 10856 O O . GLU A 1 38 ? 5.397 1.782 -3.144 1.00 63.23 38 GLU A O 7
ATOM 10868 N N . ALA A 1 39 ? 6.925 3.411 -2.875 1.00 11.32 39 ALA A N 7
ATOM 10869 C CA . ALA A 1 39 ? 5.967 4.493 -3.067 1.00 21.41 39 ALA A CA 7
ATOM 10870 C C . ALA A 1 39 ? 6.251 5.256 -4.356 1.00 10.02 39 ALA A C 7
ATOM 10871 O O . ALA A 1 39 ? 7.408 5.482 -4.712 1.00 72.24 39 ALA A O 7
ATOM 10878 N N . ILE A 1 40 ? 5.189 5.651 -5.051 1.00 14.13 40 ILE A N 7
ATOM 10879 C CA . ILE A 1 40 ? 5.325 6.390 -6.299 1.00 65.41 40 ILE A CA 7
ATOM 10880 C C . ILE A 1 40 ? 4.200 7.405 -6.464 1.00 35.11 40 ILE A C 7
ATOM 10881 O O . ILE A 1 40 ? 3.293 7.481 -5.635 1.00 62.44 40 ILE A O 7
ATOM 10897 N N . ALA A 1 41 ? 4.265 8.183 -7.539 1.00 13.33 41 ALA A N 7
ATOM 10898 C CA . ALA A 1 41 ? 3.249 9.192 -7.814 1.00 72.24 41 ALA A CA 7
ATOM 10899 C C . ALA A 1 41 ? 1.898 8.546 -8.104 1.00 41.03 41 ALA A C 7
ATOM 10900 O O . ALA A 1 41 ? 1.741 7.332 -7.979 1.00 21.51 41 ALA A O 7
ATOM 10907 N N . GLU A 1 42 ? 0.926 9.365 -8.490 1.00 50.32 42 GLU A N 7
ATOM 10908 C CA . GLU A 1 42 ? -0.413 8.872 -8.796 1.00 45.20 42 GLU A CA 7
ATOM 10909 C C . GLU A 1 42 ? -0.537 8.518 -10.275 1.00 64.11 42 GLU A C 7
ATOM 10910 O O . GLU A 1 42 ? -1.339 7.665 -10.656 1.00 60.22 42 GLU A O 7
ATOM 10922 N N . THR A 1 43 ? 0.263 9.180 -11.106 1.00 4.44 43 THR A N 7
ATOM 10923 C CA . THR A 1 43 ? 0.243 8.938 -12.543 1.00 55.34 43 THR A CA 7
ATOM 10924 C C . THR A 1 43 ? 1.075 7.713 -12.906 1.00 53.12 43 THR A C 7
ATOM 10925 O O . THR A 1 43 ? 0.847 7.081 -13.937 1.00 71.04 43 THR A O 7
ATOM 10936 N N . ARG A 1 44 ? 2.038 7.384 -12.052 1.00 50.15 44 ARG A N 7
ATOM 10937 C CA . ARG A 1 44 ? 2.904 6.235 -12.284 1.00 64.31 44 ARG A CA 7
ATOM 10938 C C . ARG A 1 44 ? 2.277 4.960 -11.727 1.00 63.14 44 ARG A C 7
ATOM 10939 O O . ARG A 1 44 ? 2.640 3.852 -12.124 1.00 4.21 44 ARG A O 7
ATOM 10960 N N . LEU A 1 45 ? 1.335 5.125 -10.806 1.00 12.24 45 LEU A N 7
ATOM 10961 C CA . LEU A 1 45 ? 0.658 3.988 -10.193 1.00 73.35 45 LEU A CA 7
ATOM 10962 C C . LEU A 1 45 ? 0.030 3.090 -11.256 1.00 4.45 45 LEU A C 7
ATOM 10963 O O . LEU A 1 45 ? 0.071 1.864 -11.150 1.00 13.23 45 LEU A O 7
ATOM 10979 N N . SER A 1 46 ? -0.546 3.710 -12.281 1.00 33.32 46 SER A N 7
ATOM 10980 C CA . SER A 1 46 ? -1.183 2.967 -13.362 1.00 53.31 46 SER A CA 7
ATOM 10981 C C . SER A 1 46 ? -0.139 2.385 -14.309 1.00 71.44 46 SER A C 7
ATOM 10982 O O . SER A 1 46 ? -0.451 1.543 -15.151 1.00 23.44 46 SER A O 7
ATOM 10990 N N . GLU A 1 47 ? 1.102 2.841 -14.165 1.00 52.04 47 GLU A N 7
ATOM 10991 C CA . GLU A 1 47 ? 2.191 2.366 -15.009 1.00 5.23 47 GLU A CA 7
ATOM 10992 C C . GLU A 1 47 ? 3.055 1.352 -14.263 1.00 40.45 47 GLU A C 7
ATOM 10993 O O . GLU A 1 47 ? 3.903 0.685 -14.857 1.00 55.53 47 GLU A O 7
ATOM 11005 N N . VAL A 1 48 ? 2.833 1.243 -12.957 1.00 24.13 48 VAL A N 7
ATOM 11006 C CA . VAL A 1 48 ? 3.590 0.312 -12.129 1.00 20.54 48 VAL A CA 7
ATOM 11007 C C . VAL A 1 48 ? 2.693 -0.797 -11.590 1.00 33.44 48 VAL A C 7
ATOM 11008 O O . VAL A 1 48 ? 3.164 -1.887 -11.265 1.00 34.44 48 VAL A O 7
ATOM 11021 N N . VAL A 1 49 ? 1.398 -0.512 -11.499 1.00 31.32 49 VAL A N 7
ATOM 11022 C CA . VAL A 1 49 ? 0.434 -1.486 -11.001 1.00 2.11 49 VAL A CA 7
ATOM 11023 C C . VAL A 1 49 ? 0.379 -2.715 -11.900 1.00 23.21 49 VAL A C 7
ATOM 11024 O O . VAL A 1 49 ? -0.126 -3.765 -11.504 1.00 25.54 49 VAL A O 7
ATOM 11037 N N . ASP A 1 50 ? 0.904 -2.577 -13.113 1.00 32.12 50 ASP A N 7
ATOM 11038 C CA . ASP A 1 50 ? 0.917 -3.678 -14.070 1.00 23.32 50 ASP A CA 7
ATOM 11039 C C . ASP A 1 50 ? 1.829 -4.803 -13.590 1.00 74.23 50 ASP A C 7
ATOM 11040 O O . ASP A 1 50 ? 1.519 -5.982 -13.766 1.00 64.41 50 ASP A O 7
ATOM 11049 N N . ARG A 1 51 ? 2.953 -4.432 -12.987 1.00 11.15 51 ARG A N 7
ATOM 11050 C CA . ARG A 1 51 ? 3.909 -5.410 -12.485 1.00 64.10 51 ARG A CA 7
ATOM 11051 C C . ARG A 1 51 ? 3.741 -5.613 -10.981 1.00 44.03 51 ARG A C 7
ATOM 11052 O O . ARG A 1 51 ? 3.964 -6.708 -10.465 1.00 13.23 51 ARG A O 7
ATOM 11073 N N . PHE A 1 52 ? 3.348 -4.552 -10.286 1.00 44.54 52 PHE A N 7
ATOM 11074 C CA . PHE A 1 52 ? 3.152 -4.613 -8.843 1.00 44.21 52 PHE A CA 7
ATOM 11075 C C . PHE A 1 52 ? 2.088 -5.645 -8.482 1.00 0.34 52 PHE A C 7
ATOM 11076 O O . PHE A 1 52 ? 1.518 -6.296 -9.358 1.00 34.04 52 PHE A O 7
ATOM 11093 N N . ASP A 1 53 ? 1.827 -5.788 -7.188 1.00 21.45 53 ASP A N 7
ATOM 11094 C CA . ASP A 1 53 ? 0.831 -6.740 -6.710 1.00 23.22 53 ASP A CA 7
ATOM 11095 C C . ASP A 1 53 ? -0.325 -6.019 -6.023 1.00 22.43 53 ASP A C 7
ATOM 11096 O O . ASP A 1 53 ? -1.444 -5.990 -6.535 1.00 52.13 53 ASP A O 7
ATOM 11105 N N . VAL A 1 54 ? -0.047 -5.441 -4.859 1.00 11.31 54 VAL A N 7
ATOM 11106 C CA . VAL A 1 54 ? -1.063 -4.719 -4.102 1.00 24.01 54 VAL A CA 7
ATOM 11107 C C . VAL A 1 54 ? -0.809 -3.216 -4.134 1.00 24.22 54 VAL A C 7
ATOM 11108 O O . VAL A 1 54 ? 0.308 -2.770 -4.396 1.00 4.04 54 VAL A O 7
ATOM 11121 N N . VAL A 1 55 ? -1.852 -2.439 -3.863 1.00 73.20 55 VAL A N 7
ATOM 11122 C CA . VAL A 1 55 ? -1.742 -0.985 -3.858 1.00 75.23 55 VAL A CA 7
ATOM 11123 C C . VAL A 1 55 ? -2.374 -0.391 -2.605 1.00 52.12 55 VAL A C 7
ATOM 11124 O O . VAL A 1 55 ? -3.351 -0.923 -2.076 1.00 22.04 55 VAL A O 7
ATOM 11137 N N . LEU A 1 56 ? -1.811 0.717 -2.134 1.00 71.10 56 LEU A N 7
ATOM 11138 C CA . LEU A 1 56 ? -2.319 1.386 -0.942 1.00 33.41 56 LEU A CA 7
ATOM 11139 C C . LEU A 1 56 ? -2.320 2.900 -1.126 1.00 51.51 56 LEU A C 7
ATOM 11140 O O . LEU A 1 56 ? -1.491 3.449 -1.854 1.00 72.43 56 LEU A O 7
ATOM 11156 N N . LEU A 1 57 ? -3.253 3.571 -0.460 1.00 74.15 57 LEU A N 7
ATOM 11157 C CA . LEU A 1 57 ? -3.361 5.024 -0.548 1.00 31.54 57 LEU A CA 7
ATOM 11158 C C . LEU A 1 57 ? -3.173 5.668 0.822 1.00 32.42 57 LEU A C 7
ATOM 11159 O O . LEU A 1 57 ? -3.420 5.041 1.852 1.00 35.13 57 LEU A O 7
ATOM 11175 N N . ALA A 1 58 ? -2.737 6.922 0.825 1.00 0.14 58 ALA A N 7
ATOM 11176 C CA . ALA A 1 58 ? -2.521 7.653 2.068 1.00 22.00 58 ALA A CA 7
ATOM 11177 C C . ALA A 1 58 ? -3.790 8.374 2.510 1.00 70.40 58 ALA A C 7
ATOM 11178 O O . ALA A 1 58 ? -4.705 8.610 1.720 1.00 63.31 58 ALA A O 7
ATOM 11185 N N . PRO A 1 59 ? -3.850 8.730 3.801 1.00 1.12 59 PRO A N 7
ATOM 11186 C CA . PRO A 1 59 ? -5.002 9.428 4.376 1.00 15.23 59 PRO A CA 7
ATOM 11187 C C . PRO A 1 59 ? -5.122 10.863 3.874 1.00 73.10 59 PRO A C 7
ATOM 11188 O O . PRO A 1 59 ? -6.223 11.406 3.777 1.00 22.31 59 PRO A O 7
ATOM 11199 N N . GLN A 1 60 ? -3.984 11.469 3.554 1.00 12.43 60 GLN A N 7
ATOM 11200 C CA . GLN A 1 60 ? -3.962 12.842 3.061 1.00 31.42 60 GLN A CA 7
ATOM 11201 C C . GLN A 1 60 ? -4.169 12.880 1.550 1.00 11.42 60 GLN A C 7
ATOM 11202 O O . GLN A 1 60 ? -3.245 12.615 0.781 1.00 74.34 60 GLN A O 7
ATOM 11216 N N . SER A 1 61 ? -5.386 13.212 1.133 1.00 3.31 61 SER A N 7
ATOM 11217 C CA . SER A 1 61 ? -5.715 13.282 -0.286 1.00 61.45 61 SER A CA 7
ATOM 11218 C C . SER A 1 61 ? -7.063 13.965 -0.499 1.00 24.30 61 SER A C 7
ATOM 11219 O O . SER A 1 61 ? -8.067 13.578 0.098 1.00 34.03 61 SER A O 7
ATOM 11227 N N . ARG A 1 62 ? -7.075 14.982 -1.353 1.00 61.35 62 ARG A N 7
ATOM 11228 C CA . ARG A 1 62 ? -8.298 15.720 -1.645 1.00 0.35 62 ARG A CA 7
ATOM 11229 C C . ARG A 1 62 ? -9.029 15.113 -2.839 1.00 21.31 62 ARG A C 7
ATOM 11230 O O . ARG A 1 62 ? -10.130 14.579 -2.700 1.00 10.04 62 ARG A O 7
ATOM 11251 N N . PHE A 1 63 ? -8.409 15.197 -4.011 1.00 50.34 63 PHE A N 7
ATOM 11252 C CA . PHE A 1 63 ? -9.001 14.657 -5.229 1.00 41.34 63 PHE A CA 7
ATOM 11253 C C . PHE A 1 63 ? -8.309 13.361 -5.641 1.00 54.45 63 PHE A C 7
ATOM 11254 O O . PHE A 1 63 ? -8.907 12.508 -6.295 1.00 74.35 63 PHE A O 7
ATOM 11271 N N . ASN A 1 64 ? -7.046 13.222 -5.253 1.00 62.40 64 ASN A N 7
ATOM 11272 C CA . ASN A 1 64 ? -6.272 12.031 -5.584 1.00 31.35 64 ASN A CA 7
ATOM 11273 C C . ASN A 1 64 ? -7.019 10.765 -5.173 1.00 12.11 64 ASN A C 7
ATOM 11274 O O . ASN A 1 64 ? -7.176 9.838 -5.967 1.00 2.41 64 ASN A O 7
ATOM 11285 N N . LYS A 1 65 ? -7.481 10.735 -3.927 1.00 2.31 65 LYS A N 7
ATOM 11286 C CA . LYS A 1 65 ? -8.213 9.585 -3.410 1.00 51.44 65 LYS A CA 7
ATOM 11287 C C . LYS A 1 65 ? -9.466 9.322 -4.239 1.00 74.13 65 LYS A C 7
ATOM 11288 O O . LYS A 1 65 ? -9.808 8.173 -4.518 1.00 70.53 65 LYS A O 7
ATOM 11307 N N . LYS A 1 66 ? -10.147 10.393 -4.631 1.00 54.25 66 LYS A N 7
ATOM 11308 C CA . LYS A 1 66 ? -11.361 10.278 -5.430 1.00 54.22 66 LYS A CA 7
ATOM 11309 C C . LYS A 1 66 ? -11.079 9.561 -6.747 1.00 14.12 66 LYS A C 7
ATOM 11310 O O . LYS A 1 66 ? -11.724 8.564 -7.071 1.00 61.14 66 LYS A O 7
ATOM 11329 N N . ARG A 1 67 ? -10.113 10.075 -7.501 1.00 51.11 67 ARG A N 7
ATOM 11330 C CA . ARG A 1 67 ? -9.747 9.484 -8.782 1.00 73.10 67 ARG A CA 7
ATOM 11331 C C . ARG A 1 67 ? -9.205 8.070 -8.593 1.00 1.34 67 ARG A C 7
ATOM 11332 O O . ARG A 1 67 ? -9.602 7.141 -9.298 1.00 44.41 67 ARG A O 7
ATOM 11353 N N . LEU A 1 68 ? -8.296 7.914 -7.637 1.00 0.20 68 LEU A N 7
ATOM 11354 C CA . LEU A 1 68 ? -7.699 6.613 -7.355 1.00 5.05 68 LEU A CA 7
ATOM 11355 C C . LEU A 1 68 ? -8.774 5.548 -7.172 1.00 62.30 68 LEU A C 7
ATOM 11356 O O . LEU A 1 68 ? -8.855 4.595 -7.948 1.00 11.33 68 LEU A O 7
ATOM 11372 N N . GLU A 1 69 ? -9.600 5.717 -6.145 1.00 24.05 69 GLU A N 7
ATOM 11373 C CA . GLU A 1 69 ? -10.672 4.769 -5.862 1.00 54.01 69 GLU A CA 7
ATOM 11374 C C . GLU A 1 69 ? -11.616 4.645 -7.055 1.00 41.43 69 GLU A C 7
ATOM 11375 O O . GLU A 1 69 ? -12.087 3.555 -7.374 1.00 72.14 69 GLU A O 7
ATOM 11387 N N . GLU A 1 70 ? -11.886 5.771 -7.707 1.00 54.02 70 GLU A N 7
ATOM 11388 C CA . GLU A 1 70 ? -12.775 5.789 -8.864 1.00 15.01 70 GLU A CA 7
ATOM 11389 C C . GLU A 1 70 ? -12.201 4.952 -10.003 1.00 52.02 70 GLU A C 7
ATOM 11390 O O . GLU A 1 70 ? -12.941 4.438 -10.843 1.00 21.41 70 GLU A O 7
ATOM 11402 N N . ILE A 1 71 ? -10.879 4.821 -10.026 1.00 52.21 71 ILE A N 7
ATOM 11403 C CA . ILE A 1 71 ? -10.206 4.047 -11.062 1.00 11.40 71 ILE A CA 7
ATOM 11404 C C . ILE A 1 71 ? -10.006 2.600 -10.624 1.00 73.33 71 ILE A C 7
ATOM 11405 O O . ILE A 1 71 ? -10.062 1.679 -11.440 1.00 14.33 71 ILE A O 7
ATOM 11421 N N . THR A 1 72 ? -9.775 2.405 -9.329 1.00 54.41 72 THR A N 7
ATOM 11422 C CA . THR A 1 72 ? -9.569 1.070 -8.783 1.00 25.13 72 THR A CA 7
ATOM 11423 C C . THR A 1 72 ? -10.847 0.242 -8.855 1.00 4.24 72 THR A C 7
ATOM 11424 O O . THR A 1 72 ? -10.804 -0.964 -9.098 1.00 13.31 72 THR A O 7
ATOM 11435 N N . LYS A 1 73 ? -11.982 0.897 -8.642 1.00 55.30 73 LYS A N 7
ATOM 11436 C CA . LYS A 1 73 ? -13.274 0.222 -8.685 1.00 13.12 73 LYS A CA 7
ATOM 11437 C C . LYS A 1 73 ? -13.428 -0.578 -9.975 1.00 30.45 73 LYS A C 7
ATOM 11438 O O . LYS A 1 73 ? -13.582 -1.800 -9.960 1.00 25.45 73 LYS A O 7
ATOM 11457 N N . PRO A 1 74 ? -13.383 0.122 -11.116 1.00 42.44 74 PRO A N 7
ATOM 11458 C CA . PRO A 1 74 ? -13.513 -0.504 -12.436 1.00 43.11 74 PRO A CA 7
ATOM 11459 C C . PRO A 1 74 ? -12.299 -1.353 -12.795 1.00 74.44 74 PRO A C 7
ATOM 11460 O O . PRO A 1 74 ? -12.428 -2.406 -13.423 1.00 14.44 74 PRO A O 7
ATOM 11471 N N . LYS A 1 75 ? -11.119 -0.892 -12.395 1.00 75.20 75 LYS A N 7
ATOM 11472 C CA . LYS A 1 75 ? -9.882 -1.610 -12.674 1.00 30.43 75 LYS A CA 7
ATOM 11473 C C . LYS A 1 75 ? -9.860 -2.956 -11.956 1.00 54.12 75 LYS A C 7
ATOM 11474 O O . LYS A 1 75 ? -9.177 -3.887 -12.381 1.00 41.43 75 LYS A O 7
ATOM 11493 N N . GLY A 1 76 ? -10.616 -3.052 -10.866 1.00 61.34 76 GLY A N 7
ATOM 11494 C CA . GLY A 1 76 ? -10.670 -4.289 -10.108 1.00 31.31 76 GLY A CA 7
ATOM 11495 C C . GLY A 1 76 ? -9.309 -4.713 -9.592 1.00 63.55 76 GLY A C 7
ATOM 11496 O O . GLY A 1 76 ? -8.791 -5.762 -9.978 1.00 71.20 76 GLY A O 7
ATOM 11500 N N . ILE A 1 77 ? -8.728 -3.897 -8.721 1.00 44.21 77 ILE A N 7
ATOM 11501 C CA . ILE A 1 77 ? -7.418 -4.193 -8.152 1.00 50.55 77 ILE A CA 7
ATOM 11502 C C . ILE A 1 77 ? -7.437 -4.067 -6.633 1.00 45.31 77 ILE A C 7
ATOM 11503 O O . ILE A 1 77 ? -8.245 -3.339 -6.056 1.00 34.54 77 ILE A O 7
ATOM 11519 N N . PRO A 1 78 ? -6.523 -4.789 -5.968 1.00 11.52 78 PRO A N 7
ATOM 11520 C CA . PRO A 1 78 ? -6.413 -4.773 -4.506 1.00 23.00 78 PRO A CA 7
ATOM 11521 C C . PRO A 1 78 ? -5.887 -3.442 -3.979 1.00 41.11 78 PRO A C 7
ATOM 11522 O O . PRO A 1 78 ? -4.677 -3.243 -3.867 1.00 13.14 78 PRO A O 7
ATOM 11533 N N . ILE A 1 79 ? -6.803 -2.535 -3.658 1.00 3.23 79 ILE A N 7
ATOM 11534 C CA . ILE A 1 79 ? -6.430 -1.223 -3.141 1.00 75.14 79 ILE A CA 7
ATOM 11535 C C . ILE A 1 79 ? -6.889 -1.051 -1.697 1.00 52.54 79 ILE A C 7
ATOM 11536 O O . ILE A 1 79 ? -8.025 -1.376 -1.354 1.00 64.11 79 ILE A O 7
ATOM 11552 N N . GLU A 1 80 ? -5.998 -0.535 -0.856 1.00 64.12 80 GLU A N 7
ATOM 11553 C CA . GLU A 1 80 ? -6.312 -0.319 0.550 1.00 14.43 80 GLU A CA 7
ATOM 11554 C C . GLU A 1 80 ? -5.973 1.109 0.970 1.00 30.15 80 GLU A C 7
ATOM 11555 O O . GLU A 1 80 ? -5.225 1.807 0.286 1.00 40.33 80 GLU A O 7
ATOM 11567 N N . ILE A 1 81 ? -6.530 1.535 2.099 1.00 52.52 81 ILE A N 7
ATOM 11568 C CA . ILE A 1 81 ? -6.287 2.878 2.609 1.00 1.34 81 ILE A CA 7
ATOM 11569 C C . ILE A 1 81 ? -5.982 2.852 4.104 1.00 61.42 81 ILE A C 7
ATOM 11570 O O . ILE A 1 81 ? -6.630 2.134 4.867 1.00 13.53 81 ILE A O 7
ATOM 11586 N N . ILE A 1 82 ? -4.993 3.638 4.515 1.00 45.15 82 ILE A N 7
ATOM 11587 C CA . ILE A 1 82 ? -4.603 3.706 5.917 1.00 32.53 82 ILE A CA 7
ATOM 11588 C C . ILE A 1 82 ? -5.456 4.717 6.675 1.00 1.52 82 ILE A C 7
ATOM 11589 O O . ILE A 1 82 ? -5.866 5.738 6.123 1.00 3.10 82 ILE A O 7
ATOM 11605 N N . ASN A 1 83 ? -5.719 4.428 7.945 1.00 21.23 83 ASN A N 7
ATOM 11606 C CA . ASN A 1 83 ? -6.522 5.314 8.782 1.00 72.23 83 ASN A CA 7
ATOM 11607 C C . ASN A 1 83 ? -5.673 6.451 9.342 1.00 74.34 83 ASN A C 7
ATOM 11608 O O . ASN A 1 83 ? -4.473 6.292 9.568 1.00 14.01 83 ASN A O 7
ATOM 11619 N N . THR A 1 84 ? -6.305 7.600 9.563 1.00 20.02 84 THR A N 7
ATOM 11620 C CA . THR A 1 84 ? -5.609 8.764 10.095 1.00 5.15 84 THR A CA 7
ATOM 11621 C C . THR A 1 84 ? -4.836 8.412 11.361 1.00 33.24 84 THR A C 7
ATOM 11622 O O . THR A 1 84 ? -3.774 8.975 11.630 1.00 75.14 84 THR A O 7
ATOM 11633 N N . ILE A 1 85 ? -5.376 7.477 12.137 1.00 32.12 85 ILE A N 7
ATOM 11634 C CA . ILE A 1 85 ? -4.736 7.049 13.374 1.00 22.21 85 ILE A CA 7
ATOM 11635 C C . ILE A 1 85 ? -3.488 6.221 13.090 1.00 25.20 85 ILE A C 7
ATOM 11636 O O . ILE A 1 85 ? -2.379 6.598 13.470 1.00 54.51 85 ILE A O 7
ATOM 11652 N N . ASP A 1 86 ? -3.675 5.090 12.417 1.00 44.22 86 ASP A N 7
ATOM 11653 C CA . ASP A 1 86 ? -2.564 4.209 12.078 1.00 0.32 86 ASP A CA 7
ATOM 11654 C C . ASP A 1 86 ? -1.449 4.983 11.381 1.00 2.50 86 ASP A C 7
ATOM 11655 O O . ASP A 1 86 ? -0.273 4.637 11.495 1.00 15.15 86 ASP A O 7
ATOM 11664 N N . TYR A 1 87 ? -1.827 6.033 10.659 1.00 75.53 87 TYR A N 7
ATOM 11665 C CA . TYR A 1 87 ? -0.860 6.854 9.941 1.00 50.14 87 TYR A CA 7
ATOM 11666 C C . TYR A 1 87 ? -0.107 7.773 10.898 1.00 34.33 87 TYR A C 7
ATOM 11667 O O . TYR A 1 87 ? 1.122 7.784 10.929 1.00 24.31 87 TYR A O 7
ATOM 11685 N N . GLY A 1 88 ? -0.857 8.544 11.681 1.00 43.12 88 GLY A N 7
ATOM 11686 C CA . GLY A 1 88 ? -0.245 9.455 12.631 1.00 62.25 88 GLY A CA 7
ATOM 11687 C C . GLY A 1 88 ? 0.670 8.745 13.608 1.00 3.12 88 GLY A C 7
ATOM 11688 O O . GLY A 1 88 ? 1.775 9.213 13.888 1.00 22.10 88 GLY A O 7
ATOM 11692 N N . THR A 1 89 ? 0.211 7.613 14.131 1.00 22.24 89 THR A N 7
ATOM 11693 C CA . THR A 1 89 ? 0.996 6.839 15.085 1.00 34.34 89 THR A CA 7
ATOM 11694 C C . THR A 1 89 ? 2.076 6.028 14.379 1.00 4.40 89 THR A C 7
ATOM 11695 O O . THR A 1 89 ? 3.054 5.609 14.998 1.00 75.33 89 THR A O 7
ATOM 11706 N N . MET A 1 90 ? 1.894 5.812 13.080 1.00 23.03 90 MET A N 7
ATOM 11707 C CA . MET A 1 90 ? 2.856 5.053 12.290 1.00 22.43 90 MET A CA 7
ATOM 11708 C C . MET A 1 90 ? 2.944 3.610 12.781 1.00 43.03 90 MET A C 7
ATOM 11709 O O . MET A 1 90 ? 3.828 3.265 13.564 1.00 70.22 90 MET A O 7
ATOM 11723 N N . ASN A 1 91 ? 2.023 2.774 12.314 1.00 23.02 91 ASN A N 7
ATOM 11724 C CA . ASN A 1 91 ? 1.998 1.369 12.706 1.00 12.34 91 ASN A CA 7
ATOM 11725 C C . ASN A 1 91 ? 2.402 0.472 11.541 1.00 31.23 91 ASN A C 7
ATOM 11726 O O . ASN A 1 91 ? 1.559 0.028 10.764 1.00 72.30 91 ASN A O 7
ATOM 11737 N N . GLY A 1 92 ? 3.700 0.208 11.427 1.00 63.15 92 GLY A N 7
ATOM 11738 C CA . GLY A 1 92 ? 4.195 -0.635 10.355 1.00 54.14 92 GLY A CA 7
ATOM 11739 C C . GLY A 1 92 ? 3.466 -1.962 10.277 1.00 34.53 92 GLY A C 7
ATOM 11740 O O . GLY A 1 92 ? 3.048 -2.386 9.201 1.00 53.22 92 GLY A O 7
ATOM 11744 N N . GLU A 1 93 ? 3.314 -2.620 11.423 1.00 52.31 93 GLU A N 7
ATOM 11745 C CA . GLU A 1 93 ? 2.632 -3.907 11.480 1.00 73.12 93 GLU A CA 7
ATOM 11746 C C . GLU A 1 93 ? 1.250 -3.820 10.839 1.00 61.04 93 GLU A C 7
ATOM 11747 O O . GLU A 1 93 ? 0.890 -4.640 9.994 1.00 20.34 93 GLU A O 7
ATOM 11759 N N . LYS A 1 94 ? 0.477 -2.818 11.246 1.00 4.24 94 LYS A N 7
ATOM 11760 C CA . LYS A 1 94 ? -0.865 -2.620 10.714 1.00 73.40 94 LYS A CA 7
ATOM 11761 C C . LYS A 1 94 ? -0.821 -2.351 9.213 1.00 11.32 94 LYS A C 7
ATOM 11762 O O . LYS A 1 94 ? -1.687 -2.804 8.465 1.00 50.22 94 LYS A O 7
ATOM 11781 N N . VAL A 1 95 ? 0.195 -1.612 8.779 1.00 32.33 95 VAL A N 7
ATOM 11782 C CA . VAL A 1 95 ? 0.354 -1.284 7.367 1.00 31.45 95 VAL A CA 7
ATOM 11783 C C . VAL A 1 95 ? 0.565 -2.543 6.531 1.00 4.35 95 VAL A C 7
ATOM 11784 O O . VAL A 1 95 ? -0.288 -2.918 5.728 1.00 45.14 95 VAL A O 7
ATOM 11797 N N . LEU A 1 96 ? 1.709 -3.191 6.728 1.00 1.31 96 LEU A N 7
ATOM 11798 C CA . LEU A 1 96 ? 2.034 -4.408 5.993 1.00 61.55 96 LEU A CA 7
ATOM 11799 C C . LEU A 1 96 ? 0.902 -5.425 6.096 1.00 33.33 96 LEU A C 7
ATOM 11800 O O . LEU A 1 96 ? 0.540 -6.067 5.110 1.00 23.22 96 LEU A O 7
ATOM 11816 N N . GLN A 1 97 ? 0.345 -5.564 7.296 1.00 65.35 97 GLN A N 7
ATOM 11817 C CA . GLN A 1 97 ? -0.746 -6.503 7.526 1.00 53.51 97 GLN A CA 7
ATOM 11818 C C . GLN A 1 97 ? -1.935 -6.186 6.625 1.00 73.34 97 GLN A C 7
ATOM 11819 O O . GLN A 1 97 ? -2.491 -7.075 5.978 1.00 73.33 97 GLN A O 7
ATOM 11833 N N . LEU A 1 98 ? -2.320 -4.916 6.585 1.00 34.02 98 LEU A N 7
ATOM 11834 C CA . LEU A 1 98 ? -3.444 -4.482 5.762 1.00 41.21 98 LEU A CA 7
ATOM 11835 C C . LEU A 1 98 ? -3.190 -4.786 4.290 1.00 62.42 98 LEU A C 7
ATOM 11836 O O . LEU A 1 98 ? -4.023 -5.394 3.619 1.00 53.23 98 LEU A O 7
ATOM 11852 N N . ALA A 1 99 ? -2.032 -4.362 3.794 1.00 41.20 99 ALA A N 7
ATOM 11853 C CA . ALA A 1 99 ? -1.666 -4.594 2.402 1.00 51.51 99 ALA A CA 7
ATOM 11854 C C . ALA A 1 99 ? -1.798 -6.068 2.037 1.00 35.52 99 ALA A C 7
ATOM 11855 O O . ALA A 1 99 ? -2.523 -6.425 1.108 1.00 51.00 99 ALA A O 7
ATOM 11862 N N . ILE A 1 100 ? -1.093 -6.920 2.774 1.00 34.44 100 ILE A N 7
ATOM 11863 C CA . ILE A 1 100 ? -1.132 -8.356 2.528 1.00 41.11 100 ILE A CA 7
ATOM 11864 C C . ILE A 1 100 ? -2.565 -8.880 2.556 1.00 5.02 100 ILE A C 7
ATOM 11865 O O . ILE A 1 100 ? -2.956 -9.691 1.719 1.00 64.42 100 ILE A O 7
ATOM 11881 N N . ASN A 1 101 ? -3.342 -8.407 3.525 1.00 22.43 101 ASN A N 7
ATOM 11882 C CA . ASN A 1 101 ? -4.732 -8.827 3.662 1.00 32.04 101 ASN A CA 7
ATOM 11883 C C . ASN A 1 101 ? -5.516 -8.538 2.386 1.00 25.03 101 ASN A C 7
ATOM 11884 O O . ASN A 1 101 ? -6.266 -9.384 1.901 1.00 74.54 101 ASN A O 7
ATOM 11895 N N . ALA A 1 102 ? -5.336 -7.337 1.847 1.00 45.03 102 ALA A N 7
ATOM 11896 C CA . ALA A 1 102 ? -6.024 -6.937 0.626 1.00 72.40 102 ALA A CA 7
ATOM 11897 C C . ALA A 1 102 ? -5.576 -7.785 -0.560 1.00 44.32 102 ALA A C 7
ATOM 11898 O O . ALA A 1 102 ? -6.392 -8.206 -1.380 1.00 14.32 102 ALA A O 7
ATOM 11905 N N . PHE A 1 103 ? -4.272 -8.031 -0.646 1.00 34.14 103 PHE A N 7
ATOM 11906 C CA . PHE A 1 103 ? -3.715 -8.828 -1.733 1.00 53.31 103 PHE A CA 7
ATOM 11907 C C . PHE A 1 103 ? -4.238 -10.261 -1.680 1.00 44.41 103 PHE A C 7
ATOM 11908 O O . PHE A 1 103 ? -4.566 -10.852 -2.708 1.00 53.22 103 PHE A O 7
ATOM 11925 N N . ASN A 1 104 ? -4.309 -10.813 -0.473 1.00 72.54 104 ASN A N 7
ATOM 11926 C CA . ASN A 1 104 ? -4.789 -12.178 -0.285 1.00 73.11 104 ASN A CA 7
ATOM 11927 C C . ASN A 1 104 ? -6.288 -12.270 -0.559 1.00 41.25 104 ASN A C 7
ATOM 11928 O O . ASN A 1 104 ? -6.740 -13.140 -1.303 1.00 33.13 104 ASN A O 7
ATOM 11939 N N . ASN A 1 105 ? -7.051 -11.366 0.045 1.00 0.24 105 ASN A N 7
ATOM 11940 C CA . ASN A 1 105 ? -8.498 -11.345 -0.135 1.00 14.05 105 ASN A CA 7
ATOM 11941 C C . ASN A 1 105 ? -8.863 -11.015 -1.579 1.00 12.02 105 ASN A C 7
ATOM 11942 O O . ASN A 1 105 ? -9.910 -11.429 -2.076 1.00 64.44 105 ASN A O 7
ATOM 11953 N N . LYS A 1 106 ? -7.991 -10.268 -2.247 1.00 71.32 106 LYS A N 7
ATOM 11954 C CA . LYS A 1 106 ? -8.218 -9.883 -3.635 1.00 30.21 106 LYS A CA 7
ATOM 11955 C C . LYS A 1 106 ? -9.521 -9.101 -3.777 1.00 21.15 106 LYS A C 7
ATOM 11956 O O . LYS A 1 106 ? -10.216 -8.851 -2.792 1.00 45.02 106 LYS A O 7
ATOM 11975 N N . SER A 1 107 ? -9.846 -8.720 -5.009 1.00 32.14 107 SER A N 7
ATOM 11976 C CA . SER A 1 107 ? -11.064 -7.966 -5.278 1.00 50.21 107 SER A CA 7
ATOM 11977 C C . SER A 1 107 ? -12.062 -8.808 -6.066 1.00 44.13 107 SER A C 7
ATOM 11978 O O . SER A 1 107 ? -11.892 -9.033 -7.264 1.00 62.20 107 SER A O 7
ATOM 11986 N N . SER A 1 108 ? -13.104 -9.271 -5.383 1.00 62.23 108 SER A N 7
ATOM 11987 C CA . SER A 1 108 ? -14.129 -10.092 -6.017 1.00 63.44 108 SER A CA 7
ATOM 11988 C C . SER A 1 108 ? -15.511 -9.473 -5.835 1.00 21.34 108 SER A C 7
ATOM 11989 O O . SER A 1 108 ? -16.347 -9.513 -6.738 1.00 2.23 108 SER A O 7
ATOM 11997 N N . VAL A 1 109 ? -15.746 -8.902 -4.658 1.00 3.23 109 VAL A N 7
ATOM 11998 C CA . VAL A 1 109 ? -17.026 -8.272 -4.355 1.00 24.34 109 VAL A CA 7
ATOM 11999 C C . VAL A 1 109 ? -16.877 -6.762 -4.215 1.00 44.25 109 VAL A C 7
ATOM 12000 O O . VAL A 1 109 ? -16.052 -6.145 -4.890 1.00 44.44 109 VAL A O 7
ATOM 12013 N N . GLY A 1 1 ? 12.885 -19.563 -2.775 1.00 64.33 1 GLY A N 8
ATOM 12014 C CA . GLY A 1 1 ? 13.359 -18.459 -3.590 1.00 12.42 1 GLY A CA 8
ATOM 12015 C C . GLY A 1 1 ? 12.229 -17.720 -4.279 1.00 35.51 1 GLY A C 8
ATOM 12016 O O . GLY A 1 1 ? 11.899 -16.586 -3.934 1.00 42.25 1 GLY A O 8
ATOM 12020 N N . PRO A 1 2 ? 11.616 -18.370 -5.279 1.00 62.24 2 PRO A N 8
ATOM 12021 C CA . PRO A 1 2 ? 10.507 -17.787 -6.040 1.00 43.44 2 PRO A CA 8
ATOM 12022 C C . PRO A 1 2 ? 9.234 -17.664 -5.210 1.00 4.35 2 PRO A C 8
ATOM 12023 O O . PRO A 1 2 ? 8.635 -18.666 -4.822 1.00 61.23 2 PRO A O 8
ATOM 12034 N N . GLY A 1 3 ? 8.827 -16.427 -4.940 1.00 11.11 3 GLY A N 8
ATOM 12035 C CA . GLY A 1 3 ? 7.627 -16.196 -4.156 1.00 63.34 3 GLY A CA 8
ATOM 12036 C C . GLY A 1 3 ? 7.746 -14.981 -3.258 1.00 50.20 3 GLY A C 8
ATOM 12037 O O . GLY A 1 3 ? 7.924 -15.111 -2.047 1.00 61.12 3 GLY A O 8
ATOM 12041 N N . SER A 1 4 ? 7.648 -13.796 -3.852 1.00 44.24 4 SER A N 8
ATOM 12042 C CA . SER A 1 4 ? 7.752 -12.552 -3.099 1.00 62.50 4 SER A CA 8
ATOM 12043 C C . SER A 1 4 ? 6.581 -11.627 -3.415 1.00 45.41 4 SER A C 8
ATOM 12044 O O . SER A 1 4 ? 6.153 -11.520 -4.564 1.00 63.14 4 SER A O 8
ATOM 12052 N N . MET A 1 5 ? 6.069 -10.957 -2.388 1.00 24.42 5 MET A N 8
ATOM 12053 C CA . MET A 1 5 ? 4.949 -10.040 -2.556 1.00 2.41 5 MET A CA 8
ATOM 12054 C C . MET A 1 5 ? 5.440 -8.601 -2.685 1.00 50.42 5 MET A C 8
ATOM 12055 O O . MET A 1 5 ? 6.371 -8.189 -1.995 1.00 3.30 5 MET A O 8
ATOM 12069 N N . ASN A 1 6 ? 4.807 -7.842 -3.575 1.00 25.31 6 ASN A N 8
ATOM 12070 C CA . ASN A 1 6 ? 5.181 -6.450 -3.795 1.00 35.03 6 ASN A CA 8
ATOM 12071 C C . ASN A 1 6 ? 4.051 -5.511 -3.382 1.00 30.40 6 ASN A C 8
ATOM 12072 O O . ASN A 1 6 ? 2.943 -5.586 -3.915 1.00 21.23 6 ASN A O 8
ATOM 12083 N N . ILE A 1 7 ? 4.339 -4.629 -2.432 1.00 32.43 7 ILE A N 8
ATOM 12084 C CA . ILE A 1 7 ? 3.348 -3.677 -1.949 1.00 13.55 7 ILE A CA 8
ATOM 12085 C C . ILE A 1 7 ? 3.630 -2.275 -2.479 1.00 4.11 7 ILE A C 8
ATOM 12086 O O . ILE A 1 7 ? 4.782 -1.840 -2.535 1.00 54.00 7 ILE A O 8
ATOM 12102 N N . LEU A 1 8 ? 2.572 -1.571 -2.866 1.00 41.23 8 LEU A N 8
ATOM 12103 C CA . LEU A 1 8 ? 2.705 -0.216 -3.390 1.00 41.21 8 LEU A CA 8
ATOM 12104 C C . LEU A 1 8 ? 1.970 0.786 -2.504 1.00 72.34 8 LEU A C 8
ATOM 12105 O O . LEU A 1 8 ? 0.818 0.569 -2.127 1.00 31.01 8 LEU A O 8
ATOM 12121 N N . LEU A 1 9 ? 2.643 1.883 -2.177 1.00 43.00 9 LEU A N 8
ATOM 12122 C CA . LEU A 1 9 ? 2.054 2.920 -1.337 1.00 71.13 9 LEU A CA 8
ATOM 12123 C C . LEU A 1 9 ? 2.033 4.262 -2.063 1.00 21.32 9 LEU A C 8
ATOM 12124 O O . LEU A 1 9 ? 3.012 4.650 -2.700 1.00 14.34 9 LEU A O 8
ATOM 12140 N N . VAL A 1 10 ? 0.911 4.967 -1.960 1.00 34.50 10 VAL A N 8
ATOM 12141 C CA . VAL A 1 10 ? 0.763 6.267 -2.603 1.00 71.31 10 VAL A CA 8
ATOM 12142 C C . VAL A 1 10 ? 0.683 7.385 -1.570 1.00 42.02 10 VAL A C 8
ATOM 12143 O O . VAL A 1 10 ? -0.120 7.328 -0.638 1.00 60.14 10 VAL A O 8
ATOM 12156 N N . CYS A 1 11 ? 1.521 8.402 -1.742 1.00 14.00 11 CYS A N 8
ATOM 12157 C CA . CYS A 1 11 ? 1.546 9.535 -0.824 1.00 32.13 11 CYS A CA 8
ATOM 12158 C C . CYS A 1 11 ? 2.544 10.590 -1.290 1.00 14.42 11 CYS A C 8
ATOM 12159 O O . CYS A 1 11 ? 2.158 11.673 -1.730 1.00 62.11 11 CYS A O 8
ATOM 12167 N N . GLY A 1 12 ? 3.830 10.268 -1.188 1.00 72.42 12 GLY A N 8
ATOM 12168 C CA . GLY A 1 12 ? 4.863 11.199 -1.602 1.00 12.11 12 GLY A CA 8
ATOM 12169 C C . GLY A 1 12 ? 6.082 11.149 -0.702 1.00 44.12 12 GLY A C 8
ATOM 12170 O O . GLY A 1 12 ? 6.944 10.285 -0.861 1.00 72.51 12 GLY A O 8
ATOM 12174 N N . ALA A 1 13 ? 6.156 12.079 0.244 1.00 31.45 13 ALA A N 8
ATOM 12175 C CA . ALA A 1 13 ? 7.278 12.136 1.173 1.00 43.15 13 ALA A CA 8
ATOM 12176 C C . ALA A 1 13 ? 8.607 12.172 0.426 1.00 11.13 13 ALA A C 8
ATOM 12177 O O . ALA A 1 13 ? 9.599 11.603 0.878 1.00 24.31 13 ALA A O 8
ATOM 12184 N N . GLY A 1 14 ? 8.618 12.843 -0.721 1.00 41.02 14 GLY A N 8
ATOM 12185 C CA . GLY A 1 14 ? 9.830 12.939 -1.513 1.00 42.23 14 GLY A CA 8
ATOM 12186 C C . GLY A 1 14 ? 9.851 11.954 -2.664 1.00 70.24 14 GLY A C 8
ATOM 12187 O O . GLY A 1 14 ? 9.154 12.140 -3.662 1.00 3.11 14 GLY A O 8
ATOM 12191 N N . MET A 1 15 ? 10.653 10.902 -2.527 1.00 55.24 15 MET A N 8
ATOM 12192 C CA . MET A 1 15 ? 10.761 9.885 -3.566 1.00 31.32 15 MET A CA 8
ATOM 12193 C C . MET A 1 15 ? 10.931 8.498 -2.952 1.00 61.22 15 MET A C 8
ATOM 12194 O O . MET A 1 15 ? 10.270 7.543 -3.360 1.00 24.04 15 MET A O 8
ATOM 12208 N N . SER A 1 16 ? 11.822 8.396 -1.971 1.00 1.33 16 SER A N 8
ATOM 12209 C CA . SER A 1 16 ? 12.082 7.125 -1.303 1.00 42.44 16 SER A CA 8
ATOM 12210 C C . SER A 1 16 ? 12.499 7.349 0.147 1.00 32.34 16 SER A C 8
ATOM 12211 O O . SER A 1 16 ? 12.714 8.483 0.576 1.00 22.53 16 SER A O 8
ATOM 12219 N N . THR A 1 17 ? 12.610 6.257 0.899 1.00 52.44 17 THR A N 8
ATOM 12220 C CA . THR A 1 17 ? 12.999 6.332 2.301 1.00 43.12 17 THR A CA 8
ATOM 12221 C C . THR A 1 17 ? 11.997 7.152 3.107 1.00 32.31 17 THR A C 8
ATOM 12222 O O . THR A 1 17 ? 12.235 8.320 3.409 1.00 44.53 17 THR A O 8
ATOM 12233 N N . SER A 1 18 ? 10.874 6.529 3.453 1.00 13.54 18 SER A N 8
ATOM 12234 C CA . SER A 1 18 ? 9.833 7.203 4.222 1.00 1.03 18 SER A CA 8
ATOM 12235 C C . SER A 1 18 ? 9.638 6.529 5.576 1.00 21.04 18 SER A C 8
ATOM 12236 O O . SER A 1 18 ? 10.097 5.409 5.797 1.00 30.05 18 SER A O 8
ATOM 12244 N N . MET A 1 19 ? 8.952 7.221 6.482 1.00 64.15 19 MET A N 8
ATOM 12245 C CA . MET A 1 19 ? 8.694 6.690 7.815 1.00 44.14 19 MET A CA 8
ATOM 12246 C C . MET A 1 19 ? 7.983 5.343 7.735 1.00 43.23 19 MET A C 8
ATOM 12247 O O . MET A 1 19 ? 8.474 4.339 8.253 1.00 33.20 19 MET A O 8
ATOM 12261 N N . LEU A 1 20 ? 6.825 5.328 7.084 1.00 32.13 20 LEU A N 8
ATOM 12262 C CA . LEU A 1 20 ? 6.046 4.103 6.937 1.00 43.11 20 LEU A CA 8
ATOM 12263 C C . LEU A 1 20 ? 6.905 2.975 6.376 1.00 65.30 20 LEU A C 8
ATOM 12264 O O . LEU A 1 20 ? 6.956 1.881 6.938 1.00 40.15 20 LEU A O 8
ATOM 12280 N N . VAL A 1 21 ? 7.583 3.249 5.266 1.00 43.45 21 VAL A N 8
ATOM 12281 C CA . VAL A 1 21 ? 8.444 2.259 4.631 1.00 24.20 21 VAL A CA 8
ATOM 12282 C C . VAL A 1 21 ? 9.524 1.774 5.591 1.00 71.32 21 VAL A C 8
ATOM 12283 O O . VAL A 1 21 ? 9.857 0.589 5.618 1.00 53.21 21 VAL A O 8
ATOM 12296 N N . GLN A 1 22 ? 10.068 2.696 6.378 1.00 15.21 22 GLN A N 8
ATOM 12297 C CA . GLN A 1 22 ? 11.110 2.362 7.340 1.00 43.24 22 GLN A CA 8
ATOM 12298 C C . GLN A 1 22 ? 10.607 1.344 8.357 1.00 13.15 22 GLN A C 8
ATOM 12299 O O . GLN A 1 22 ? 11.145 0.243 8.467 1.00 63.44 22 GLN A O 8
ATOM 12313 N N . ARG A 1 23 ? 9.570 1.720 9.100 1.00 4.20 23 ARG A N 8
ATOM 12314 C CA . ARG A 1 23 ? 8.994 0.840 10.110 1.00 64.15 23 ARG A CA 8
ATOM 12315 C C . ARG A 1 23 ? 8.640 -0.517 9.510 1.00 40.02 23 ARG A C 8
ATOM 12316 O O . ARG A 1 23 ? 9.086 -1.557 9.996 1.00 65.12 23 ARG A O 8
ATOM 12337 N N . ILE A 1 24 ? 7.834 -0.499 8.454 1.00 65.34 24 ILE A N 8
ATOM 12338 C CA . ILE A 1 24 ? 7.421 -1.728 7.787 1.00 33.23 24 ILE A CA 8
ATOM 12339 C C . ILE A 1 24 ? 8.628 -2.563 7.375 1.00 25.33 24 ILE A C 8
ATOM 12340 O O . ILE A 1 24 ? 8.682 -3.765 7.634 1.00 32.13 24 ILE A O 8
ATOM 12356 N N . GLU A 1 25 ? 9.598 -1.917 6.734 1.00 11.12 25 GLU A N 8
ATOM 12357 C CA . GLU A 1 25 ? 10.806 -2.600 6.288 1.00 73.32 25 GLU A CA 8
ATOM 12358 C C . GLU A 1 25 ? 11.508 -3.284 7.457 1.00 34.34 25 GLU A C 8
ATOM 12359 O O . GLU A 1 25 ? 12.028 -4.392 7.322 1.00 23.20 25 GLU A O 8
ATOM 12371 N N . LYS A 1 26 ? 11.519 -2.616 8.605 1.00 34.31 26 LYS A N 8
ATOM 12372 C CA . LYS A 1 26 ? 12.156 -3.158 9.800 1.00 1.43 26 LYS A CA 8
ATOM 12373 C C . LYS A 1 26 ? 11.434 -4.412 10.281 1.00 62.13 26 LYS A C 8
ATOM 12374 O O . LYS A 1 26 ? 12.034 -5.481 10.394 1.00 63.10 26 LYS A O 8
ATOM 12393 N N . TYR A 1 27 ? 10.142 -4.276 10.560 1.00 2.22 27 TYR A N 8
ATOM 12394 C CA . TYR A 1 27 ? 9.339 -5.398 11.029 1.00 20.42 27 TYR A CA 8
ATOM 12395 C C . TYR A 1 27 ? 9.485 -6.599 10.099 1.00 53.13 27 TYR A C 8
ATOM 12396 O O . TYR A 1 27 ? 9.720 -7.721 10.548 1.00 54.35 27 TYR A O 8
ATOM 12414 N N . ALA A 1 28 ? 9.345 -6.353 8.800 1.00 32.14 28 ALA A N 8
ATOM 12415 C CA . ALA A 1 28 ? 9.464 -7.413 7.806 1.00 0.31 28 ALA A CA 8
ATOM 12416 C C . ALA A 1 28 ? 10.874 -7.990 7.785 1.00 4.02 28 ALA A C 8
ATOM 12417 O O . ALA A 1 28 ? 11.060 -9.206 7.844 1.00 42.10 28 ALA A O 8
ATOM 12424 N N . LYS A 1 29 ? 11.868 -7.111 7.700 1.00 24.44 29 LYS A N 8
ATOM 12425 C CA . LYS A 1 29 ? 13.263 -7.533 7.672 1.00 25.52 29 LYS A CA 8
ATOM 12426 C C . LYS A 1 29 ? 13.613 -8.342 8.918 1.00 53.41 29 LYS A C 8
ATOM 12427 O O . LYS A 1 29 ? 14.494 -9.200 8.885 1.00 71.41 29 LYS A O 8
ATOM 12446 N N . SER A 1 30 ? 12.916 -8.061 10.014 1.00 11.22 30 SER A N 8
ATOM 12447 C CA . SER A 1 30 ? 13.154 -8.760 11.272 1.00 41.43 30 SER A CA 8
ATOM 12448 C C . SER A 1 30 ? 12.394 -10.082 11.310 1.00 13.24 30 SER A C 8
ATOM 12449 O O . SER A 1 30 ? 12.923 -11.104 11.749 1.00 14.34 30 SER A O 8
ATOM 12457 N N . LYS A 1 31 ? 11.149 -10.055 10.848 1.00 55.14 31 LYS A N 8
ATOM 12458 C CA . LYS A 1 31 ? 10.313 -11.250 10.827 1.00 73.41 31 LYS A CA 8
ATOM 12459 C C . LYS A 1 31 ? 10.774 -12.217 9.742 1.00 74.44 31 LYS A C 8
ATOM 12460 O O . LYS A 1 31 ? 10.410 -13.392 9.750 1.00 22.53 31 LYS A O 8
ATOM 12479 N N . ASN A 1 32 ? 11.578 -11.716 8.810 1.00 12.31 32 ASN A N 8
ATOM 12480 C CA . ASN A 1 32 ? 12.089 -12.536 7.718 1.00 24.30 32 ASN A CA 8
ATOM 12481 C C . ASN A 1 32 ? 10.952 -13.027 6.828 1.00 1.31 32 ASN A C 8
ATOM 12482 O O . ASN A 1 32 ? 10.746 -14.231 6.674 1.00 13.12 32 ASN A O 8
ATOM 12493 N N . ILE A 1 33 ? 10.217 -12.086 6.243 1.00 45.20 33 ILE A N 8
ATOM 12494 C CA . ILE A 1 33 ? 9.103 -12.423 5.367 1.00 53.53 33 ILE A CA 8
ATOM 12495 C C . ILE A 1 33 ? 9.399 -12.029 3.923 1.00 24.05 33 ILE A C 8
ATOM 12496 O O . ILE A 1 33 ? 10.029 -11.003 3.667 1.00 24.40 33 ILE A O 8
ATOM 12512 N N . ASN A 1 34 ? 8.941 -12.851 2.985 1.00 1.21 34 ASN A N 8
ATOM 12513 C CA . ASN A 1 34 ? 9.156 -12.588 1.567 1.00 52.31 34 ASN A CA 8
ATOM 12514 C C . ASN A 1 34 ? 8.183 -11.529 1.057 1.00 42.24 34 ASN A C 8
ATOM 12515 O O . ASN A 1 34 ? 7.152 -11.851 0.469 1.00 72.32 34 ASN A O 8
ATOM 12526 N N . ALA A 1 35 ? 8.521 -10.264 1.286 1.00 74.05 35 ALA A N 8
ATOM 12527 C CA . ALA A 1 35 ? 7.680 -9.158 0.846 1.00 52.41 35 ALA A CA 8
ATOM 12528 C C . ALA A 1 35 ? 8.511 -7.907 0.583 1.00 12.24 35 ALA A C 8
ATOM 12529 O O . ALA A 1 35 ? 9.673 -7.824 0.983 1.00 1.02 35 ALA A O 8
ATOM 12536 N N . THR A 1 36 ? 7.910 -6.933 -0.093 1.00 14.43 36 THR A N 8
ATOM 12537 C CA . THR A 1 36 ? 8.594 -5.687 -0.410 1.00 1.51 36 THR A CA 8
ATOM 12538 C C . THR A 1 36 ? 7.634 -4.504 -0.364 1.00 52.44 36 THR A C 8
ATOM 12539 O O . THR A 1 36 ? 6.449 -4.642 -0.668 1.00 34.44 36 THR A O 8
ATOM 12550 N N . ILE A 1 37 ? 8.153 -3.341 0.017 1.00 51.22 37 ILE A N 8
ATOM 12551 C CA . ILE A 1 37 ? 7.341 -2.133 0.101 1.00 75.14 37 ILE A CA 8
ATOM 12552 C C . ILE A 1 37 ? 8.029 -0.958 -0.585 1.00 23.22 37 ILE A C 8
ATOM 12553 O O . ILE A 1 37 ? 9.255 -0.845 -0.560 1.00 72.32 37 ILE A O 8
ATOM 12569 N N . GLU A 1 38 ? 7.233 -0.085 -1.195 1.00 23.42 38 GLU A N 8
ATOM 12570 C CA . GLU A 1 38 ? 7.768 1.081 -1.886 1.00 1.42 38 GLU A CA 8
ATOM 12571 C C . GLU A 1 38 ? 6.713 2.178 -1.997 1.00 51.13 38 GLU A C 8
ATOM 12572 O O . GLU A 1 38 ? 5.540 1.903 -2.250 1.00 60.31 38 GLU A O 8
ATOM 12584 N N . ALA A 1 39 ? 7.138 3.423 -1.806 1.00 14.01 39 ALA A N 8
ATOM 12585 C CA . ALA A 1 39 ? 6.231 4.561 -1.886 1.00 60.11 39 ALA A CA 8
ATOM 12586 C C . ALA A 1 39 ? 6.609 5.483 -3.040 1.00 54.14 39 ALA A C 8
ATOM 12587 O O . ALA A 1 39 ? 7.785 5.782 -3.249 1.00 2.41 39 ALA A O 8
ATOM 12594 N N . ILE A 1 40 ? 5.605 5.929 -3.787 1.00 12.40 40 ILE A N 8
ATOM 12595 C CA . ILE A 1 40 ? 5.833 6.818 -4.921 1.00 22.32 40 ILE A CA 8
ATOM 12596 C C . ILE A 1 40 ? 4.623 7.711 -5.171 1.00 14.14 40 ILE A C 8
ATOM 12597 O O . ILE A 1 40 ? 3.632 7.651 -4.441 1.00 44.52 40 ILE A O 8
ATOM 12613 N N . ALA A 1 41 ? 4.708 8.537 -6.208 1.00 44.14 41 ALA A N 8
ATOM 12614 C CA . ALA A 1 41 ? 3.619 9.440 -6.558 1.00 34.31 41 ALA A CA 8
ATOM 12615 C C . ALA A 1 41 ? 2.582 8.737 -7.428 1.00 13.31 41 ALA A C 8
ATOM 12616 O O . ALA A 1 41 ? 2.686 7.539 -7.688 1.00 11.11 41 ALA A O 8
ATOM 12623 N N . GLU A 1 42 ? 1.581 9.492 -7.874 1.00 22.41 42 GLU A N 8
ATOM 12624 C CA . GLU A 1 42 ? 0.525 8.939 -8.714 1.00 34.15 42 GLU A CA 8
ATOM 12625 C C . GLU A 1 42 ? 0.971 8.864 -10.170 1.00 71.23 42 GLU A C 8
ATOM 12626 O O . GLU A 1 42 ? 0.472 8.045 -10.944 1.00 44.20 42 GLU A O 8
ATOM 12638 N N . THR A 1 43 ? 1.914 9.725 -10.540 1.00 13.21 43 THR A N 8
ATOM 12639 C CA . THR A 1 43 ? 2.427 9.759 -11.904 1.00 35.22 43 THR A CA 8
ATOM 12640 C C . THR A 1 43 ? 3.032 8.416 -12.297 1.00 34.31 43 THR A C 8
ATOM 12641 O O . THR A 1 43 ? 2.914 7.983 -13.443 1.00 12.25 43 THR A O 8
ATOM 12652 N N . ARG A 1 44 ? 3.679 7.761 -11.339 1.00 32.32 44 ARG A N 8
ATOM 12653 C CA . ARG A 1 44 ? 4.303 6.466 -11.585 1.00 31.01 44 ARG A CA 8
ATOM 12654 C C . ARG A 1 44 ? 3.574 5.358 -10.831 1.00 3.54 44 ARG A C 8
ATOM 12655 O O . ARG A 1 44 ? 4.110 4.265 -10.641 1.00 51.53 44 ARG A O 8
ATOM 12676 N N . LEU A 1 45 ? 2.351 5.648 -10.402 1.00 10.01 45 LEU A N 8
ATOM 12677 C CA . LEU A 1 45 ? 1.548 4.677 -9.667 1.00 54.03 45 LEU A CA 8
ATOM 12678 C C . LEU A 1 45 ? 0.891 3.682 -10.620 1.00 21.14 45 LEU A C 8
ATOM 12679 O O . LEU A 1 45 ? 0.995 2.469 -10.435 1.00 4.14 45 LEU A O 8
ATOM 12695 N N . SER A 1 46 ? 0.218 4.203 -11.640 1.00 35.10 46 SER A N 8
ATOM 12696 C CA . SER A 1 46 ? -0.457 3.360 -12.620 1.00 61.21 46 SER A CA 8
ATOM 12697 C C . SER A 1 46 ? 0.552 2.699 -13.554 1.00 62.14 46 SER A C 8
ATOM 12698 O O . SER A 1 46 ? 0.223 1.754 -14.271 1.00 2.40 46 SER A O 8
ATOM 12706 N N . GLU A 1 47 ? 1.782 3.204 -13.539 1.00 11.11 47 GLU A N 8
ATOM 12707 C CA . GLU A 1 47 ? 2.839 2.663 -14.385 1.00 62.22 47 GLU A CA 8
ATOM 12708 C C . GLU A 1 47 ? 3.551 1.505 -13.693 1.00 70.23 47 GLU A C 8
ATOM 12709 O O . GLU A 1 47 ? 4.138 0.641 -14.346 1.00 55.35 47 GLU A O 8
ATOM 12721 N N . VAL A 1 48 ? 3.497 1.493 -12.365 1.00 72.31 48 VAL A N 8
ATOM 12722 C CA . VAL A 1 48 ? 4.135 0.441 -11.583 1.00 20.13 48 VAL A CA 8
ATOM 12723 C C . VAL A 1 48 ? 3.106 -0.553 -11.056 1.00 23.14 48 VAL A C 8
ATOM 12724 O O . VAL A 1 48 ? 3.427 -1.712 -10.788 1.00 44.31 48 VAL A O 8
ATOM 12737 N N . VAL A 1 49 ? 1.868 -0.093 -10.907 1.00 44.34 49 VAL A N 8
ATOM 12738 C CA . VAL A 1 49 ? 0.791 -0.942 -10.413 1.00 43.21 49 VAL A CA 8
ATOM 12739 C C . VAL A 1 49 ? 0.707 -2.241 -11.207 1.00 11.23 49 VAL A C 8
ATOM 12740 O O . VAL A 1 49 ? 0.309 -3.279 -10.677 1.00 51.25 49 VAL A O 8
ATOM 12753 N N . ASP A 1 50 ? 1.086 -2.176 -12.479 1.00 35.34 50 ASP A N 8
ATOM 12754 C CA . ASP A 1 50 ? 1.055 -3.348 -13.346 1.00 1.42 50 ASP A CA 8
ATOM 12755 C C . ASP A 1 50 ? 2.005 -4.427 -12.835 1.00 61.41 50 ASP A C 8
ATOM 12756 O O . ASP A 1 50 ? 1.727 -5.620 -12.955 1.00 75.50 50 ASP A O 8
ATOM 12765 N N . ARG A 1 51 ? 3.127 -3.999 -12.266 1.00 10.10 51 ARG A N 8
ATOM 12766 C CA . ARG A 1 51 ? 4.119 -4.929 -11.740 1.00 2.23 51 ARG A CA 8
ATOM 12767 C C . ARG A 1 51 ? 3.785 -5.325 -10.304 1.00 1.00 51 ARG A C 8
ATOM 12768 O O . ARG A 1 51 ? 3.848 -6.501 -9.943 1.00 41.20 51 ARG A O 8
ATOM 12789 N N . PHE A 1 52 ? 3.430 -4.337 -9.490 1.00 74.35 52 PHE A N 8
ATOM 12790 C CA . PHE A 1 52 ? 3.087 -4.582 -8.095 1.00 33.44 52 PHE A CA 8
ATOM 12791 C C . PHE A 1 52 ? 1.839 -5.455 -7.986 1.00 3.41 52 PHE A C 8
ATOM 12792 O O . PHE A 1 52 ? 1.270 -5.872 -8.994 1.00 45.35 52 PHE A O 8
ATOM 12809 N N . ASP A 1 53 ? 1.420 -5.726 -6.755 1.00 74.22 53 ASP A N 8
ATOM 12810 C CA . ASP A 1 53 ? 0.240 -6.548 -6.513 1.00 15.33 53 ASP A CA 8
ATOM 12811 C C . ASP A 1 53 ? -0.852 -5.740 -5.818 1.00 44.25 53 ASP A C 8
ATOM 12812 O O . ASP A 1 53 ? -1.935 -5.541 -6.367 1.00 51.53 53 ASP A O 8
ATOM 12821 N N . VAL A 1 54 ? -0.559 -5.279 -4.607 1.00 13.35 54 VAL A N 8
ATOM 12822 C CA . VAL A 1 54 ? -1.516 -4.492 -3.837 1.00 0.32 54 VAL A CA 8
ATOM 12823 C C . VAL A 1 54 ? -1.086 -3.032 -3.753 1.00 22.55 54 VAL A C 8
ATOM 12824 O O . VAL A 1 54 ? 0.106 -2.722 -3.781 1.00 11.31 54 VAL A O 8
ATOM 12837 N N . VAL A 1 55 ? -2.063 -2.138 -3.648 1.00 15.30 55 VAL A N 8
ATOM 12838 C CA . VAL A 1 55 ? -1.786 -0.709 -3.558 1.00 1.23 55 VAL A CA 8
ATOM 12839 C C . VAL A 1 55 ? -2.473 -0.092 -2.344 1.00 24.12 55 VAL A C 8
ATOM 12840 O O . VAL A 1 55 ? -3.518 -0.568 -1.899 1.00 22.32 55 VAL A O 8
ATOM 12853 N N . LEU A 1 56 ? -1.880 0.972 -1.813 1.00 32.21 56 LEU A N 8
ATOM 12854 C CA . LEU A 1 56 ? -2.434 1.656 -0.650 1.00 41.41 56 LEU A CA 8
ATOM 12855 C C . LEU A 1 56 ? -2.464 3.166 -0.870 1.00 60.33 56 LEU A C 8
ATOM 12856 O O . LEU A 1 56 ? -1.460 3.768 -1.251 1.00 1.31 56 LEU A O 8
ATOM 12872 N N . LEU A 1 57 ? -3.620 3.771 -0.625 1.00 51.23 57 LEU A N 8
ATOM 12873 C CA . LEU A 1 57 ? -3.781 5.211 -0.794 1.00 31.12 57 LEU A CA 8
ATOM 12874 C C . LEU A 1 57 ? -3.623 5.936 0.540 1.00 70.34 57 LEU A C 8
ATOM 12875 O O . LEU A 1 57 ? -4.160 5.504 1.559 1.00 25.40 57 LEU A O 8
ATOM 12891 N N . ALA A 1 58 ? -2.886 7.041 0.522 1.00 0.52 58 ALA A N 8
ATOM 12892 C CA . ALA A 1 58 ? -2.662 7.829 1.727 1.00 33.04 58 ALA A CA 8
ATOM 12893 C C . ALA A 1 58 ? -3.921 8.591 2.129 1.00 72.45 58 ALA A C 8
ATOM 12894 O O . ALA A 1 58 ? -4.835 8.793 1.328 1.00 3.20 58 ALA A O 8
ATOM 12901 N N . PRO A 1 59 ? -3.974 9.022 3.398 1.00 71.22 59 PRO A N 8
ATOM 12902 C CA . PRO A 1 59 ? -5.116 9.768 3.934 1.00 52.03 59 PRO A CA 8
ATOM 12903 C C . PRO A 1 59 ? -5.219 11.172 3.347 1.00 2.34 59 PRO A C 8
ATOM 12904 O O . PRO A 1 59 ? -6.202 11.877 3.571 1.00 73.23 59 PRO A O 8
ATOM 12915 N N . GLN A 1 60 ? -4.196 11.572 2.599 1.00 63.10 60 GLN A N 8
ATOM 12916 C CA . GLN A 1 60 ? -4.172 12.892 1.981 1.00 4.23 60 GLN A CA 8
ATOM 12917 C C . GLN A 1 60 ? -4.762 12.847 0.577 1.00 54.44 60 GLN A C 8
ATOM 12918 O O . GLN A 1 60 ? -5.359 11.849 0.175 1.00 45.05 60 GLN A O 8
ATOM 12932 N N . SER A 1 61 ? -4.593 13.938 -0.167 1.00 22.23 61 SER A N 8
ATOM 12933 C CA . SER A 1 61 ? -5.114 14.024 -1.526 1.00 5.11 61 SER A CA 8
ATOM 12934 C C . SER A 1 61 ? -6.639 14.017 -1.526 1.00 31.34 61 SER A C 8
ATOM 12935 O O . SER A 1 61 ? -7.266 13.081 -1.028 1.00 42.33 61 SER A O 8
ATOM 12943 N N . ARG A 1 62 ? -7.229 15.068 -2.086 1.00 34.21 62 ARG A N 8
ATOM 12944 C CA . ARG A 1 62 ? -8.682 15.184 -2.149 1.00 45.22 62 ARG A CA 8
ATOM 12945 C C . ARG A 1 62 ? -9.218 14.588 -3.447 1.00 12.41 62 ARG A C 8
ATOM 12946 O O . ARG A 1 62 ? -9.927 13.581 -3.434 1.00 50.42 62 ARG A O 8
ATOM 12967 N N . PHE A 1 63 ? -8.876 15.217 -4.567 1.00 1.30 63 PHE A N 8
ATOM 12968 C CA . PHE A 1 63 ? -9.325 14.751 -5.874 1.00 32.14 63 PHE A CA 8
ATOM 12969 C C . PHE A 1 63 ? -8.702 13.399 -6.212 1.00 15.15 63 PHE A C 8
ATOM 12970 O O . PHE A 1 63 ? -9.349 12.538 -6.806 1.00 64.31 63 PHE A O 8
ATOM 12987 N N . ASN A 1 64 ? -7.443 13.222 -5.827 1.00 41.15 64 ASN A N 8
ATOM 12988 C CA . ASN A 1 64 ? -6.731 11.976 -6.090 1.00 12.30 64 ASN A CA 8
ATOM 12989 C C . ASN A 1 64 ? -7.473 10.788 -5.486 1.00 11.01 64 ASN A C 8
ATOM 12990 O O . ASN A 1 64 ? -7.403 9.671 -5.999 1.00 73.20 64 ASN A O 8
ATOM 13001 N N . LYS A 1 65 ? -8.187 11.037 -4.392 1.00 44.21 65 LYS A N 8
ATOM 13002 C CA . LYS A 1 65 ? -8.944 9.990 -3.718 1.00 25.12 65 LYS A CA 8
ATOM 13003 C C . LYS A 1 65 ? -10.124 9.537 -4.571 1.00 31.31 65 LYS A C 8
ATOM 13004 O O . LYS A 1 65 ? -10.277 8.350 -4.859 1.00 25.15 65 LYS A O 8
ATOM 13023 N N . LYS A 1 66 ? -10.958 10.490 -4.973 1.00 43.42 66 LYS A N 8
ATOM 13024 C CA . LYS A 1 66 ? -12.124 10.190 -5.796 1.00 4.03 66 LYS A CA 8
ATOM 13025 C C . LYS A 1 66 ? -11.709 9.528 -7.106 1.00 35.11 66 LYS A C 8
ATOM 13026 O O . LYS A 1 66 ? -12.366 8.600 -7.579 1.00 11.13 66 LYS A O 8
ATOM 13045 N N . ARG A 1 67 ? -10.615 10.010 -7.687 1.00 72.15 67 ARG A N 8
ATOM 13046 C CA . ARG A 1 67 ? -10.114 9.464 -8.943 1.00 74.44 67 ARG A CA 8
ATOM 13047 C C . ARG A 1 67 ? -9.653 8.021 -8.763 1.00 3.22 67 ARG A C 8
ATOM 13048 O O . ARG A 1 67 ? -10.198 7.102 -9.375 1.00 73.31 67 ARG A O 8
ATOM 13069 N N . LEU A 1 68 ? -8.645 7.829 -7.919 1.00 32.34 68 LEU A N 8
ATOM 13070 C CA . LEU A 1 68 ? -8.110 6.497 -7.657 1.00 10.32 68 LEU A CA 8
ATOM 13071 C C . LEU A 1 68 ? -9.226 5.521 -7.299 1.00 50.00 68 LEU A C 8
ATOM 13072 O O . LEU A 1 68 ? -9.189 4.353 -7.684 1.00 45.22 68 LEU A O 8
ATOM 13088 N N . GLU A 1 69 ? -10.219 6.011 -6.562 1.00 61.41 69 GLU A N 8
ATOM 13089 C CA . GLU A 1 69 ? -11.346 5.181 -6.154 1.00 75.12 69 GLU A CA 8
ATOM 13090 C C . GLU A 1 69 ? -12.253 4.872 -7.343 1.00 24.41 69 GLU A C 8
ATOM 13091 O O . GLU A 1 69 ? -12.609 3.718 -7.580 1.00 33.52 69 GLU A O 8
ATOM 13103 N N . GLU A 1 70 ? -12.619 5.910 -8.086 1.00 14.34 70 GLU A N 8
ATOM 13104 C CA . GLU A 1 70 ? -13.485 5.750 -9.248 1.00 70.21 70 GLU A CA 8
ATOM 13105 C C . GLU A 1 70 ? -12.795 4.923 -10.330 1.00 45.33 70 GLU A C 8
ATOM 13106 O O . GLU A 1 70 ? -13.444 4.406 -11.239 1.00 63.22 70 GLU A O 8
ATOM 13118 N N . ILE A 1 71 ? -11.475 4.805 -10.224 1.00 54.11 71 ILE A N 8
ATOM 13119 C CA . ILE A 1 71 ? -10.697 4.042 -11.192 1.00 3.51 71 ILE A CA 8
ATOM 13120 C C . ILE A 1 71 ? -10.457 2.618 -10.704 1.00 11.24 71 ILE A C 8
ATOM 13121 O O . ILE A 1 71 ? -10.487 1.667 -11.486 1.00 12.31 71 ILE A O 8
ATOM 13137 N N . THR A 1 72 ? -10.220 2.476 -9.403 1.00 72.30 72 THR A N 8
ATOM 13138 C CA . THR A 1 72 ? -9.975 1.167 -8.810 1.00 13.25 72 THR A CA 8
ATOM 13139 C C . THR A 1 72 ? -11.231 0.304 -8.844 1.00 11.44 72 THR A C 8
ATOM 13140 O O . THR A 1 72 ? -11.162 -0.903 -9.077 1.00 54.33 72 THR A O 8
ATOM 13151 N N . LYS A 1 73 ? -12.380 0.930 -8.611 1.00 2.50 73 LYS A N 8
ATOM 13152 C CA . LYS A 1 73 ? -13.654 0.221 -8.617 1.00 11.52 73 LYS A CA 8
ATOM 13153 C C . LYS A 1 73 ? -13.808 -0.610 -9.887 1.00 21.12 73 LYS A C 8
ATOM 13154 O O . LYS A 1 73 ? -13.931 -1.834 -9.845 1.00 14.33 73 LYS A O 8
ATOM 13173 N N . PRO A 1 74 ? -13.798 0.069 -11.044 1.00 32.51 74 PRO A N 8
ATOM 13174 C CA . PRO A 1 74 ? -13.934 -0.588 -12.347 1.00 62.31 74 PRO A CA 8
ATOM 13175 C C . PRO A 1 74 ? -12.705 -1.416 -12.710 1.00 21.31 74 PRO A C 8
ATOM 13176 O O . PRO A 1 74 ? -12.817 -2.472 -13.334 1.00 40.21 74 PRO A O 8
ATOM 13187 N N . LYS A 1 75 ? -11.533 -0.931 -12.314 1.00 23.11 75 LYS A N 8
ATOM 13188 C CA . LYS A 1 75 ? -10.283 -1.627 -12.595 1.00 65.24 75 LYS A CA 8
ATOM 13189 C C . LYS A 1 75 ? -10.233 -2.971 -11.874 1.00 13.43 75 LYS A C 8
ATOM 13190 O O . LYS A 1 75 ? -9.548 -3.894 -12.309 1.00 20.42 75 LYS A O 8
ATOM 13209 N N . GLY A 1 76 ? -10.966 -3.071 -10.769 1.00 13.01 76 GLY A N 8
ATOM 13210 C CA . GLY A 1 76 ? -10.993 -4.306 -10.006 1.00 54.31 76 GLY A CA 8
ATOM 13211 C C . GLY A 1 76 ? -9.618 -4.714 -9.515 1.00 42.42 76 GLY A C 8
ATOM 13212 O O . GLY A 1 76 ? -9.094 -5.754 -9.911 1.00 71.51 76 GLY A O 8
ATOM 13216 N N . ILE A 1 77 ? -9.032 -3.890 -8.651 1.00 61.14 77 ILE A N 8
ATOM 13217 C CA . ILE A 1 77 ? -7.710 -4.171 -8.107 1.00 32.53 77 ILE A CA 8
ATOM 13218 C C . ILE A 1 77 ? -7.687 -3.981 -6.594 1.00 62.32 77 ILE A C 8
ATOM 13219 O O . ILE A 1 77 ? -8.473 -3.224 -6.027 1.00 0.23 77 ILE A O 8
ATOM 13235 N N . PRO A 1 78 ? -6.762 -4.685 -5.924 1.00 4.44 78 PRO A N 8
ATOM 13236 C CA . PRO A 1 78 ? -6.612 -4.609 -4.468 1.00 44.50 78 PRO A CA 8
ATOM 13237 C C . PRO A 1 78 ? -6.061 -3.262 -4.011 1.00 20.31 78 PRO A C 8
ATOM 13238 O O . PRO A 1 78 ? -4.861 -3.005 -4.117 1.00 15.14 78 PRO A O 8
ATOM 13249 N N . ILE A 1 79 ? -6.943 -2.408 -3.503 1.00 75.33 79 ILE A N 8
ATOM 13250 C CA . ILE A 1 79 ? -6.543 -1.089 -3.030 1.00 22.33 79 ILE A CA 8
ATOM 13251 C C . ILE A 1 79 ? -7.082 -0.822 -1.628 1.00 75.51 79 ILE A C 8
ATOM 13252 O O . ILE A 1 79 ? -8.277 -0.972 -1.373 1.00 44.44 79 ILE A O 8
ATOM 13268 N N . GLU A 1 80 ? -6.193 -0.424 -0.724 1.00 42.04 80 GLU A N 8
ATOM 13269 C CA . GLU A 1 80 ? -6.580 -0.135 0.651 1.00 24.03 80 GLU A CA 8
ATOM 13270 C C . GLU A 1 80 ? -6.289 1.321 1.004 1.00 34.40 80 GLU A C 8
ATOM 13271 O O . GLU A 1 80 ? -5.463 1.972 0.364 1.00 13.11 80 GLU A O 8
ATOM 13283 N N . ILE A 1 81 ? -6.976 1.824 2.025 1.00 43.45 81 ILE A N 8
ATOM 13284 C CA . ILE A 1 81 ? -6.792 3.203 2.461 1.00 31.34 81 ILE A CA 8
ATOM 13285 C C . ILE A 1 81 ? -6.391 3.264 3.932 1.00 64.22 81 ILE A C 8
ATOM 13286 O O . ILE A 1 81 ? -7.121 2.796 4.805 1.00 21.43 81 ILE A O 8
ATOM 13302 N N . ILE A 1 82 ? -5.226 3.846 4.197 1.00 63.30 82 ILE A N 8
ATOM 13303 C CA . ILE A 1 82 ? -4.728 3.970 5.561 1.00 50.51 82 ILE A CA 8
ATOM 13304 C C . ILE A 1 82 ? -5.524 5.011 6.344 1.00 70.54 82 ILE A C 8
ATOM 13305 O O . ILE A 1 82 ? -5.594 6.175 5.953 1.00 0.04 82 ILE A O 8
ATOM 13321 N N . ASN A 1 83 ? -6.120 4.580 7.451 1.00 53.44 83 ASN A N 8
ATOM 13322 C CA . ASN A 1 83 ? -6.910 5.475 8.289 1.00 55.11 83 ASN A CA 8
ATOM 13323 C C . ASN A 1 83 ? -6.049 6.608 8.839 1.00 73.43 83 ASN A C 8
ATOM 13324 O O . ASN A 1 83 ? -4.837 6.459 9.000 1.00 12.42 83 ASN A O 8
ATOM 13335 N N . THR A 1 84 ? -6.683 7.740 9.128 1.00 71.02 84 THR A N 8
ATOM 13336 C CA . THR A 1 84 ? -5.976 8.898 9.659 1.00 62.51 84 THR A CA 8
ATOM 13337 C C . THR A 1 84 ? -5.139 8.520 10.876 1.00 31.43 84 THR A C 8
ATOM 13338 O O . THR A 1 84 ? -4.023 9.011 11.051 1.00 53.15 84 THR A O 8
ATOM 13349 N N . ILE A 1 85 ? -5.683 7.645 11.714 1.00 31.15 85 ILE A N 8
ATOM 13350 C CA . ILE A 1 85 ? -4.984 7.200 12.913 1.00 33.45 85 ILE A CA 8
ATOM 13351 C C . ILE A 1 85 ? -3.760 6.363 12.559 1.00 75.44 85 ILE A C 8
ATOM 13352 O O . ILE A 1 85 ? -2.649 6.652 13.001 1.00 3.02 85 ILE A O 8
ATOM 13368 N N . ASP A 1 86 ? -3.973 5.326 11.756 1.00 21.23 86 ASP A N 8
ATOM 13369 C CA . ASP A 1 86 ? -2.886 4.448 11.338 1.00 72.42 86 ASP A CA 8
ATOM 13370 C C . ASP A 1 86 ? -1.729 5.253 10.756 1.00 40.32 86 ASP A C 8
ATOM 13371 O O . ASP A 1 86 ? -0.562 4.958 11.013 1.00 42.21 86 ASP A O 8
ATOM 13380 N N . TYR A 1 87 ? -2.061 6.273 9.971 1.00 64.43 87 TYR A N 8
ATOM 13381 C CA . TYR A 1 87 ? -1.049 7.119 9.349 1.00 33.32 87 TYR A CA 8
ATOM 13382 C C . TYR A 1 87 ? -0.434 8.071 10.369 1.00 11.15 87 TYR A C 8
ATOM 13383 O O . TYR A 1 87 ? 0.778 8.286 10.383 1.00 54.41 87 TYR A O 8
ATOM 13401 N N . GLY A 1 88 ? -1.279 8.638 11.226 1.00 51.34 88 GLY A N 8
ATOM 13402 C CA . GLY A 1 88 ? -0.801 9.561 12.239 1.00 62.11 88 GLY A CA 8
ATOM 13403 C C . GLY A 1 88 ? 0.209 8.923 13.173 1.00 71.12 88 GLY A C 8
ATOM 13404 O O . GLY A 1 88 ? 1.242 9.517 13.482 1.00 62.23 88 GLY A O 8
ATOM 13408 N N . THR A 1 89 ? -0.091 7.710 13.626 1.00 62.32 89 THR A N 8
ATOM 13409 C CA . THR A 1 89 ? 0.796 6.992 14.533 1.00 43.11 89 THR A CA 8
ATOM 13410 C C . THR A 1 89 ? 1.871 6.233 13.764 1.00 50.12 89 THR A C 8
ATOM 13411 O O . THR A 1 89 ? 2.947 5.955 14.293 1.00 72.30 89 THR A O 8
ATOM 13422 N N . MET A 1 90 ? 1.574 5.901 12.511 1.00 4.33 90 MET A N 8
ATOM 13423 C CA . MET A 1 90 ? 2.517 5.175 11.669 1.00 62.31 90 MET A CA 8
ATOM 13424 C C . MET A 1 90 ? 2.807 3.792 12.244 1.00 40.51 90 MET A C 8
ATOM 13425 O O . MET A 1 90 ? 3.805 3.594 12.935 1.00 4.53 90 MET A O 8
ATOM 13439 N N . ASN A 1 91 ? 1.928 2.839 11.953 1.00 73.11 91 ASN A N 8
ATOM 13440 C CA . ASN A 1 91 ? 2.089 1.474 12.442 1.00 5.53 91 ASN A CA 8
ATOM 13441 C C . ASN A 1 91 ? 2.493 0.535 11.310 1.00 73.31 91 ASN A C 8
ATOM 13442 O O . ASN A 1 91 ? 1.645 0.036 10.572 1.00 43.44 91 ASN A O 8
ATOM 13453 N N . GLY A 1 92 ? 3.795 0.297 11.181 1.00 11.41 92 GLY A N 8
ATOM 13454 C CA . GLY A 1 92 ? 4.289 -0.582 10.137 1.00 72.10 92 GLY A CA 8
ATOM 13455 C C . GLY A 1 92 ? 3.592 -1.928 10.136 1.00 53.41 92 GLY A C 8
ATOM 13456 O O . GLY A 1 92 ? 3.139 -2.398 9.093 1.00 22.20 92 GLY A O 8
ATOM 13460 N N . GLU A 1 93 ? 3.508 -2.551 11.308 1.00 44.32 93 GLU A N 8
ATOM 13461 C CA . GLU A 1 93 ? 2.865 -3.852 11.436 1.00 33.04 93 GLU A CA 8
ATOM 13462 C C . GLU A 1 93 ? 1.460 -3.825 10.842 1.00 62.33 93 GLU A C 8
ATOM 13463 O O . GLU A 1 93 ? 1.082 -4.708 10.071 1.00 64.12 93 GLU A O 8
ATOM 13475 N N . LYS A 1 94 ? 0.689 -2.806 11.205 1.00 50.10 94 LYS A N 8
ATOM 13476 C CA . LYS A 1 94 ? -0.674 -2.662 10.707 1.00 22.25 94 LYS A CA 8
ATOM 13477 C C . LYS A 1 94 ? -0.686 -2.496 9.192 1.00 43.33 94 LYS A C 8
ATOM 13478 O O . LYS A 1 94 ? -1.539 -3.054 8.502 1.00 21.21 94 LYS A O 8
ATOM 13497 N N . VAL A 1 95 ? 0.269 -1.725 8.677 1.00 35.34 95 VAL A N 8
ATOM 13498 C CA . VAL A 1 95 ? 0.369 -1.489 7.243 1.00 51.30 95 VAL A CA 8
ATOM 13499 C C . VAL A 1 95 ? 0.605 -2.791 6.486 1.00 10.10 95 VAL A C 8
ATOM 13500 O O . VAL A 1 95 ? -0.249 -3.240 5.719 1.00 24.44 95 VAL A O 8
ATOM 13513 N N . LEU A 1 96 ? 1.769 -3.393 6.705 1.00 22.02 96 LEU A N 8
ATOM 13514 C CA . LEU A 1 96 ? 2.118 -4.646 6.044 1.00 41.02 96 LEU A CA 8
ATOM 13515 C C . LEU A 1 96 ? 1.018 -5.686 6.232 1.00 42.40 96 LEU A C 8
ATOM 13516 O O . LEU A 1 96 ? 0.677 -6.415 5.301 1.00 31.43 96 LEU A O 8
ATOM 13532 N N . GLN A 1 97 ? 0.468 -5.746 7.440 1.00 52.34 97 GLN A N 8
ATOM 13533 C CA . GLN A 1 97 ? -0.594 -6.695 7.748 1.00 33.11 97 GLN A CA 8
ATOM 13534 C C . GLN A 1 97 ? -1.794 -6.488 6.829 1.00 23.04 97 GLN A C 8
ATOM 13535 O O . GLN A 1 97 ? -2.320 -7.442 6.254 1.00 14.34 97 GLN A O 8
ATOM 13549 N N . LEU A 1 98 ? -2.222 -5.237 6.696 1.00 24.14 98 LEU A N 8
ATOM 13550 C CA . LEU A 1 98 ? -3.360 -4.905 5.847 1.00 43.24 98 LEU A CA 8
ATOM 13551 C C . LEU A 1 98 ? -3.088 -5.289 4.396 1.00 31.13 98 LEU A C 8
ATOM 13552 O O . LEU A 1 98 ? -3.892 -5.973 3.763 1.00 3.30 98 LEU A O 8
ATOM 13568 N N . ALA A 1 99 ? -1.947 -4.847 3.876 1.00 71.10 99 ALA A N 8
ATOM 13569 C CA . ALA A 1 99 ? -1.567 -5.148 2.501 1.00 34.12 99 ALA A CA 8
ATOM 13570 C C . ALA A 1 99 ? -1.653 -6.645 2.223 1.00 31.23 99 ALA A C 8
ATOM 13571 O O . ALA A 1 99 ? -2.358 -7.077 1.310 1.00 0.12 99 ALA A O 8
ATOM 13578 N N . ILE A 1 100 ? -0.933 -7.432 3.015 1.00 3.20 100 ILE A N 8
ATOM 13579 C CA . ILE A 1 100 ? -0.929 -8.881 2.854 1.00 31.01 100 ILE A CA 8
ATOM 13580 C C . ILE A 1 100 ? -2.346 -9.443 2.903 1.00 23.21 100 ILE A C 8
ATOM 13581 O O . ILE A 1 100 ? -2.730 -10.259 2.066 1.00 1.02 100 ILE A O 8
ATOM 13597 N N . ASN A 1 101 ? -3.119 -8.999 3.888 1.00 11.33 101 ASN A N 8
ATOM 13598 C CA . ASN A 1 101 ? -4.494 -9.456 4.047 1.00 21.50 101 ASN A CA 8
ATOM 13599 C C . ASN A 1 101 ? -5.281 -9.272 2.753 1.00 60.11 101 ASN A C 8
ATOM 13600 O O . ASN A 1 101 ? -5.984 -10.178 2.307 1.00 71.14 101 ASN A O 8
ATOM 13611 N N . ALA A 1 102 ? -5.157 -8.092 2.154 1.00 4.13 102 ALA A N 8
ATOM 13612 C CA . ALA A 1 102 ? -5.853 -7.790 0.910 1.00 52.41 102 ALA A CA 8
ATOM 13613 C C . ALA A 1 102 ? -5.368 -8.687 -0.223 1.00 42.44 102 ALA A C 8
ATOM 13614 O O . ALA A 1 102 ? -6.165 -9.197 -1.009 1.00 51.24 102 ALA A O 8
ATOM 13621 N N . PHE A 1 103 ? -4.054 -8.873 -0.303 1.00 73.44 103 PHE A N 8
ATOM 13622 C CA . PHE A 1 103 ? -3.462 -9.708 -1.342 1.00 42.13 103 PHE A CA 8
ATOM 13623 C C . PHE A 1 103 ? -4.056 -11.114 -1.315 1.00 51.40 103 PHE A C 8
ATOM 13624 O O . PHE A 1 103 ? -4.455 -11.650 -2.348 1.00 61.40 103 PHE A O 8
ATOM 13641 N N . ASN A 1 104 ? -4.110 -11.703 -0.125 1.00 51.05 104 ASN A N 8
ATOM 13642 C CA . ASN A 1 104 ? -4.654 -13.047 0.038 1.00 72.13 104 ASN A CA 8
ATOM 13643 C C . ASN A 1 104 ? -6.152 -13.066 -0.249 1.00 3.42 104 ASN A C 8
ATOM 13644 O O . ASN A 1 104 ? -6.626 -13.842 -1.078 1.00 23.12 104 ASN A O 8
ATOM 13655 N N . ASN A 1 105 ? -6.893 -12.205 0.442 1.00 4.53 105 ASN A N 8
ATOM 13656 C CA . ASN A 1 105 ? -8.337 -12.123 0.262 1.00 1.43 105 ASN A CA 8
ATOM 13657 C C . ASN A 1 105 ? -8.693 -11.958 -1.212 1.00 42.20 105 ASN A C 8
ATOM 13658 O O . ASN A 1 105 ? -9.633 -12.577 -1.709 1.00 33.34 105 ASN A O 8
ATOM 13669 N N . LYS A 1 106 ? -7.934 -11.117 -1.907 1.00 75.22 106 LYS A N 8
ATOM 13670 C CA . LYS A 1 106 ? -8.167 -10.871 -3.326 1.00 2.21 106 LYS A CA 8
ATOM 13671 C C . LYS A 1 106 ? -9.538 -10.240 -3.551 1.00 30.14 106 LYS A C 8
ATOM 13672 O O . LYS A 1 106 ? -10.340 -10.131 -2.625 1.00 13.04 106 LYS A O 8
ATOM 13691 N N . SER A 1 107 ? -9.800 -9.829 -4.788 1.00 24.12 107 SER A N 8
ATOM 13692 C CA . SER A 1 107 ? -11.072 -9.207 -5.133 1.00 70.44 107 SER A CA 8
ATOM 13693 C C . SER A 1 107 ? -11.166 -7.801 -4.552 1.00 3.40 107 SER A C 8
ATOM 13694 O O . SER A 1 107 ? -11.140 -6.812 -5.284 1.00 11.41 107 SER A O 8
ATOM 13702 N N . SER A 1 108 ? -11.273 -7.719 -3.230 1.00 32.22 108 SER A N 8
ATOM 13703 C CA . SER A 1 108 ? -11.375 -6.434 -2.548 1.00 43.34 108 SER A CA 8
ATOM 13704 C C . SER A 1 108 ? -12.611 -5.668 -3.013 1.00 23.24 108 SER A C 8
ATOM 13705 O O . SER A 1 108 ? -12.587 -4.444 -3.134 1.00 73.01 108 SER A O 8
ATOM 13713 N N . VAL A 1 109 ? -13.689 -6.401 -3.270 1.00 12.41 109 VAL A N 8
ATOM 13714 C CA . VAL A 1 109 ? -14.936 -5.793 -3.719 1.00 34.21 109 VAL A CA 8
ATOM 13715 C C . VAL A 1 109 ? -15.380 -4.685 -2.771 1.00 1.31 109 VAL A C 8
ATOM 13716 O O . VAL A 1 109 ? -15.130 -3.505 -3.018 1.00 50.21 109 VAL A O 8
ATOM 13729 N N . GLY A 1 1 ? 12.713 -18.803 -9.126 1.00 62.11 1 GLY A N 9
ATOM 13730 C CA . GLY A 1 1 ? 11.414 -18.174 -8.978 1.00 41.54 1 GLY A CA 9
ATOM 13731 C C . GLY A 1 1 ? 11.126 -17.767 -7.547 1.00 13.41 1 GLY A C 9
ATOM 13732 O O . GLY A 1 1 ? 10.352 -18.412 -6.839 1.00 61.04 1 GLY A O 9
ATOM 13736 N N . PRO A 1 2 ? 11.760 -16.672 -7.100 1.00 73.10 2 PRO A N 9
ATOM 13737 C CA . PRO A 1 2 ? 11.584 -16.157 -5.739 1.00 62.12 2 PRO A CA 9
ATOM 13738 C C . PRO A 1 2 ? 10.197 -15.563 -5.518 1.00 72.25 2 PRO A C 9
ATOM 13739 O O . PRO A 1 2 ? 9.899 -14.465 -5.985 1.00 40.51 2 PRO A O 9
ATOM 13750 N N . GLY A 1 3 ? 9.350 -16.299 -4.803 1.00 53.30 3 GLY A N 9
ATOM 13751 C CA . GLY A 1 3 ? 8.004 -15.828 -4.534 1.00 13.33 3 GLY A CA 9
ATOM 13752 C C . GLY A 1 3 ? 7.971 -14.741 -3.478 1.00 1.04 3 GLY A C 9
ATOM 13753 O O . GLY A 1 3 ? 8.304 -14.983 -2.317 1.00 31.20 3 GLY A O 9
ATOM 13757 N N . SER A 1 4 ? 7.569 -13.540 -3.879 1.00 41.13 4 SER A N 9
ATOM 13758 C CA . SER A 1 4 ? 7.499 -12.410 -2.960 1.00 75.21 4 SER A CA 9
ATOM 13759 C C . SER A 1 4 ? 6.369 -11.462 -3.349 1.00 54.14 4 SER A C 9
ATOM 13760 O O . SER A 1 4 ? 6.019 -11.346 -4.523 1.00 53.24 4 SER A O 9
ATOM 13768 N N . MET A 1 5 ? 5.802 -10.787 -2.355 1.00 73.23 5 MET A N 9
ATOM 13769 C CA . MET A 1 5 ? 4.712 -9.848 -2.593 1.00 52.32 5 MET A CA 9
ATOM 13770 C C . MET A 1 5 ? 5.251 -8.445 -2.855 1.00 53.44 5 MET A C 9
ATOM 13771 O O . MET A 1 5 ? 6.381 -8.126 -2.492 1.00 0.10 5 MET A O 9
ATOM 13785 N N . ASN A 1 6 ? 4.432 -7.611 -3.490 1.00 63.13 6 ASN A N 9
ATOM 13786 C CA . ASN A 1 6 ? 4.828 -6.243 -3.802 1.00 41.14 6 ASN A CA 9
ATOM 13787 C C . ASN A 1 6 ? 3.745 -5.254 -3.380 1.00 71.25 6 ASN A C 9
ATOM 13788 O O . ASN A 1 6 ? 2.656 -5.227 -3.956 1.00 3.01 6 ASN A O 9
ATOM 13799 N N . ILE A 1 7 ? 4.052 -4.443 -2.374 1.00 33.25 7 ILE A N 9
ATOM 13800 C CA . ILE A 1 7 ? 3.106 -3.452 -1.876 1.00 11.50 7 ILE A CA 9
ATOM 13801 C C . ILE A 1 7 ? 3.417 -2.066 -2.434 1.00 22.43 7 ILE A C 9
ATOM 13802 O O . ILE A 1 7 ? 4.566 -1.623 -2.417 1.00 2.42 7 ILE A O 9
ATOM 13818 N N . LEU A 1 8 ? 2.386 -1.388 -2.925 1.00 24.03 8 LEU A N 9
ATOM 13819 C CA . LEU A 1 8 ? 2.549 -0.051 -3.486 1.00 32.22 8 LEU A CA 9
ATOM 13820 C C . LEU A 1 8 ? 1.947 1.003 -2.563 1.00 44.54 8 LEU A C 9
ATOM 13821 O O . LEU A 1 8 ? 0.837 0.839 -2.055 1.00 21.21 8 LEU A O 9
ATOM 13837 N N . LEU A 1 9 ? 2.685 2.088 -2.351 1.00 61.11 9 LEU A N 9
ATOM 13838 C CA . LEU A 1 9 ? 2.224 3.172 -1.491 1.00 30.43 9 LEU A CA 9
ATOM 13839 C C . LEU A 1 9 ? 2.074 4.468 -2.281 1.00 73.33 9 LEU A C 9
ATOM 13840 O O . LEU A 1 9 ? 2.960 4.847 -3.046 1.00 51.11 9 LEU A O 9
ATOM 13856 N N . VAL A 1 10 ? 0.946 5.145 -2.089 1.00 2.13 10 VAL A N 9
ATOM 13857 C CA . VAL A 1 10 ? 0.681 6.400 -2.781 1.00 12.32 10 VAL A CA 9
ATOM 13858 C C . VAL A 1 10 ? 0.672 7.574 -1.807 1.00 61.41 10 VAL A C 9
ATOM 13859 O O . VAL A 1 10 ? -0.364 7.911 -1.234 1.00 74.14 10 VAL A O 9
ATOM 13872 N N . CYS A 1 11 ? 1.833 8.192 -1.625 1.00 1.13 11 CYS A N 9
ATOM 13873 C CA . CYS A 1 11 ? 1.961 9.329 -0.719 1.00 33.42 11 CYS A CA 9
ATOM 13874 C C . CYS A 1 11 ? 2.883 10.391 -1.306 1.00 62.22 11 CYS A C 9
ATOM 13875 O O . CYS A 1 11 ? 2.603 11.586 -1.224 1.00 32.34 11 CYS A O 9
ATOM 13883 N N . GLY A 1 12 ? 3.988 9.947 -1.899 1.00 75.34 12 GLY A N 9
ATOM 13884 C CA . GLY A 1 12 ? 4.936 10.872 -2.491 1.00 1.41 12 GLY A CA 9
ATOM 13885 C C . GLY A 1 12 ? 6.073 11.217 -1.549 1.00 55.52 12 GLY A C 9
ATOM 13886 O O . GLY A 1 12 ? 6.746 10.331 -1.027 1.00 20.32 12 GLY A O 9
ATOM 13890 N N . ALA A 1 13 ? 6.287 12.511 -1.333 1.00 42.32 13 ALA A N 9
ATOM 13891 C CA . ALA A 1 13 ? 7.350 12.972 -0.448 1.00 5.11 13 ALA A CA 9
ATOM 13892 C C . ALA A 1 13 ? 8.724 12.692 -1.047 1.00 75.43 13 ALA A C 9
ATOM 13893 O O . ALA A 1 13 ? 9.378 13.590 -1.573 1.00 52.41 13 ALA A O 9
ATOM 13900 N N . GLY A 1 14 ? 9.157 11.436 -0.964 1.00 13.13 14 GLY A N 9
ATOM 13901 C CA . GLY A 1 14 ? 10.451 11.060 -1.502 1.00 1.43 14 GLY A CA 9
ATOM 13902 C C . GLY A 1 14 ? 10.370 9.856 -2.418 1.00 64.22 14 GLY A C 9
ATOM 13903 O O . GLY A 1 14 ? 9.779 9.926 -3.495 1.00 35.14 14 GLY A O 9
ATOM 13907 N N . MET A 1 15 ? 10.968 8.748 -1.991 1.00 55.43 15 MET A N 9
ATOM 13908 C CA . MET A 1 15 ? 10.961 7.523 -2.783 1.00 3.44 15 MET A CA 9
ATOM 13909 C C . MET A 1 15 ? 11.461 6.341 -1.959 1.00 32.14 15 MET A C 9
ATOM 13910 O O . MET A 1 15 ? 12.660 6.068 -1.911 1.00 41.13 15 MET A O 9
ATOM 13924 N N . SER A 1 16 ? 10.534 5.643 -1.311 1.00 4.33 16 SER A N 9
ATOM 13925 C CA . SER A 1 16 ? 10.882 4.493 -0.485 1.00 3.35 16 SER A CA 9
ATOM 13926 C C . SER A 1 16 ? 11.885 4.884 0.596 1.00 32.12 16 SER A C 9
ATOM 13927 O O . SER A 1 16 ? 12.904 4.218 0.785 1.00 51.34 16 SER A O 9
ATOM 13935 N N . THR A 1 17 ? 11.588 5.968 1.307 1.00 45.23 17 THR A N 9
ATOM 13936 C CA . THR A 1 17 ? 12.462 6.450 2.368 1.00 62.33 17 THR A CA 9
ATOM 13937 C C . THR A 1 17 ? 11.698 7.324 3.356 1.00 64.21 17 THR A C 9
ATOM 13938 O O . THR A 1 17 ? 12.178 8.381 3.764 1.00 71.11 17 THR A O 9
ATOM 13949 N N . SER A 1 18 ? 10.507 6.875 3.737 1.00 43.13 18 SER A N 9
ATOM 13950 C CA . SER A 1 18 ? 9.675 7.618 4.676 1.00 54.44 18 SER A CA 9
ATOM 13951 C C . SER A 1 18 ? 9.485 6.836 5.971 1.00 10.10 18 SER A C 9
ATOM 13952 O O . SER A 1 18 ? 9.933 5.697 6.093 1.00 72.24 18 SER A O 9
ATOM 13960 N N . MET A 1 19 ? 8.816 7.457 6.937 1.00 3.23 19 MET A N 9
ATOM 13961 C CA . MET A 1 19 ? 8.565 6.819 8.225 1.00 45.33 19 MET A CA 9
ATOM 13962 C C . MET A 1 19 ? 7.873 5.473 8.038 1.00 23.21 19 MET A C 9
ATOM 13963 O O . MET A 1 19 ? 8.341 4.448 8.539 1.00 52.24 19 MET A O 9
ATOM 13977 N N . LEU A 1 20 ? 6.759 5.480 7.317 1.00 74.04 20 LEU A N 9
ATOM 13978 C CA . LEU A 1 20 ? 6.003 4.259 7.064 1.00 15.10 20 LEU A CA 9
ATOM 13979 C C . LEU A 1 20 ? 6.906 3.164 6.507 1.00 73.40 20 LEU A C 9
ATOM 13980 O O . LEU A 1 20 ? 6.967 2.059 7.048 1.00 70.02 20 LEU A O 9
ATOM 13996 N N . VAL A 1 21 ? 7.608 3.477 5.423 1.00 43.44 21 VAL A N 9
ATOM 13997 C CA . VAL A 1 21 ? 8.512 2.522 4.794 1.00 15.31 21 VAL A CA 9
ATOM 13998 C C . VAL A 1 21 ? 9.505 1.958 5.804 1.00 34.42 21 VAL A C 9
ATOM 13999 O O . VAL A 1 21 ? 9.782 0.759 5.812 1.00 22.24 21 VAL A O 9
ATOM 14012 N N . GLN A 1 22 ? 10.036 2.830 6.654 1.00 44.32 22 GLN A N 9
ATOM 14013 C CA . GLN A 1 22 ? 10.999 2.418 7.668 1.00 43.51 22 GLN A CA 9
ATOM 14014 C C . GLN A 1 22 ? 10.397 1.367 8.595 1.00 2.03 22 GLN A C 9
ATOM 14015 O O . GLN A 1 22 ? 10.954 0.283 8.765 1.00 4.42 22 GLN A O 9
ATOM 14029 N N . ARG A 1 23 ? 9.256 1.696 9.193 1.00 41.34 23 ARG A N 9
ATOM 14030 C CA . ARG A 1 23 ? 8.580 0.781 10.104 1.00 32.11 23 ARG A CA 9
ATOM 14031 C C . ARG A 1 23 ? 8.314 -0.561 9.428 1.00 1.14 23 ARG A C 9
ATOM 14032 O O . ARG A 1 23 ? 8.782 -1.602 9.888 1.00 22.43 23 ARG A O 9
ATOM 14053 N N . ILE A 1 24 ? 7.560 -0.528 8.335 1.00 54.50 24 ILE A N 9
ATOM 14054 C CA . ILE A 1 24 ? 7.232 -1.741 7.596 1.00 25.02 24 ILE A CA 9
ATOM 14055 C C . ILE A 1 24 ? 8.491 -2.521 7.235 1.00 24.30 24 ILE A C 9
ATOM 14056 O O . ILE A 1 24 ? 8.534 -3.744 7.368 1.00 44.25 24 ILE A O 9
ATOM 14072 N N . GLU A 1 25 ? 9.515 -1.805 6.781 1.00 40.01 25 GLU A N 9
ATOM 14073 C CA . GLU A 1 25 ? 10.776 -2.431 6.401 1.00 25.40 25 GLU A CA 9
ATOM 14074 C C . GLU A 1 25 ? 11.414 -3.137 7.595 1.00 45.51 25 GLU A C 9
ATOM 14075 O O . GLU A 1 25 ? 11.951 -4.236 7.468 1.00 73.52 25 GLU A O 9
ATOM 14087 N N . LYS A 1 26 ? 11.351 -2.494 8.757 1.00 44.13 26 LYS A N 9
ATOM 14088 C CA . LYS A 1 26 ? 11.922 -3.056 9.975 1.00 43.13 26 LYS A CA 9
ATOM 14089 C C . LYS A 1 26 ? 11.212 -4.351 10.360 1.00 1.44 26 LYS A C 9
ATOM 14090 O O . LYS A 1 26 ? 11.837 -5.405 10.463 1.00 25.32 26 LYS A O 9
ATOM 14109 N N . TYR A 1 27 ? 9.904 -4.262 10.570 1.00 31.01 27 TYR A N 9
ATOM 14110 C CA . TYR A 1 27 ? 9.109 -5.426 10.945 1.00 24.22 27 TYR A CA 9
ATOM 14111 C C . TYR A 1 27 ? 9.344 -6.580 9.975 1.00 35.54 27 TYR A C 9
ATOM 14112 O O . TYR A 1 27 ? 9.636 -7.702 10.389 1.00 63.55 27 TYR A O 9
ATOM 14130 N N . ALA A 1 28 ? 9.213 -6.296 8.684 1.00 0.04 28 ALA A N 9
ATOM 14131 C CA . ALA A 1 28 ? 9.413 -7.308 7.655 1.00 72.30 28 ALA A CA 9
ATOM 14132 C C . ALA A 1 28 ? 10.832 -7.863 7.699 1.00 2.10 28 ALA A C 9
ATOM 14133 O O . ALA A 1 28 ? 11.037 -9.077 7.672 1.00 41.41 28 ALA A O 9
ATOM 14140 N N . LYS A 1 29 ? 11.811 -6.966 7.765 1.00 32.40 29 LYS A N 9
ATOM 14141 C CA . LYS A 1 29 ? 13.213 -7.365 7.814 1.00 40.15 29 LYS A CA 9
ATOM 14142 C C . LYS A 1 29 ? 13.488 -8.242 9.031 1.00 52.21 29 LYS A C 9
ATOM 14143 O O . LYS A 1 29 ? 14.386 -9.083 9.012 1.00 4.32 29 LYS A O 9
ATOM 14162 N N . SER A 1 30 ? 12.707 -8.040 10.088 1.00 53.25 30 SER A N 9
ATOM 14163 C CA . SER A 1 30 ? 12.868 -8.811 11.315 1.00 11.41 30 SER A CA 9
ATOM 14164 C C . SER A 1 30 ? 12.140 -10.148 11.217 1.00 53.41 30 SER A C 9
ATOM 14165 O O . SER A 1 30 ? 12.666 -11.186 11.618 1.00 13.12 30 SER A O 9
ATOM 14173 N N . LYS A 1 31 ? 10.925 -10.113 10.680 1.00 71.42 31 LYS A N 9
ATOM 14174 C CA . LYS A 1 31 ? 10.121 -11.321 10.526 1.00 24.23 31 LYS A CA 9
ATOM 14175 C C . LYS A 1 31 ? 10.672 -12.201 9.409 1.00 75.14 31 LYS A C 9
ATOM 14176 O O . LYS A 1 31 ? 10.338 -13.382 9.316 1.00 72.21 31 LYS A O 9
ATOM 14195 N N . ASN A 1 32 ? 11.516 -11.619 8.564 1.00 51.21 32 ASN A N 9
ATOM 14196 C CA . ASN A 1 32 ? 12.112 -12.352 7.453 1.00 52.22 32 ASN A CA 9
ATOM 14197 C C . ASN A 1 32 ? 11.043 -12.804 6.462 1.00 24.35 32 ASN A C 9
ATOM 14198 O O . ASN A 1 32 ? 10.865 -13.999 6.230 1.00 62.23 32 ASN A O 9
ATOM 14209 N N . ILE A 1 33 ? 10.335 -11.840 5.884 1.00 71.03 33 ILE A N 9
ATOM 14210 C CA . ILE A 1 33 ? 9.286 -12.138 4.918 1.00 72.45 33 ILE A CA 9
ATOM 14211 C C . ILE A 1 33 ? 9.672 -11.665 3.520 1.00 23.44 33 ILE A C 9
ATOM 14212 O O . ILE A 1 33 ? 10.312 -10.627 3.361 1.00 24.13 33 ILE A O 9
ATOM 14228 N N . ASN A 1 34 ? 9.279 -12.435 2.511 1.00 54.23 34 ASN A N 9
ATOM 14229 C CA . ASN A 1 34 ? 9.583 -12.093 1.126 1.00 61.02 34 ASN A CA 9
ATOM 14230 C C . ASN A 1 34 ? 8.554 -11.117 0.567 1.00 11.51 34 ASN A C 9
ATOM 14231 O O . ASN A 1 34 ? 7.588 -11.519 -0.081 1.00 30.21 34 ASN A O 9
ATOM 14242 N N . ALA A 1 35 ? 8.767 -9.829 0.823 1.00 70.20 35 ALA A N 9
ATOM 14243 C CA . ALA A 1 35 ? 7.859 -8.795 0.344 1.00 34.22 35 ALA A CA 9
ATOM 14244 C C . ALA A 1 35 ? 8.607 -7.496 0.062 1.00 72.44 35 ALA A C 9
ATOM 14245 O O . ALA A 1 35 ? 9.714 -7.284 0.558 1.00 31.20 35 ALA A O 9
ATOM 14252 N N . THR A 1 36 ? 7.996 -6.629 -0.740 1.00 33.03 36 THR A N 9
ATOM 14253 C CA . THR A 1 36 ? 8.605 -5.352 -1.089 1.00 10.12 36 THR A CA 9
ATOM 14254 C C . THR A 1 36 ? 7.621 -4.203 -0.900 1.00 13.13 36 THR A C 9
ATOM 14255 O O . THR A 1 36 ? 6.406 -4.404 -0.925 1.00 4.01 36 THR A O 9
ATOM 14266 N N . ILE A 1 37 ? 8.152 -3.000 -0.710 1.00 53.24 37 ILE A N 9
ATOM 14267 C CA . ILE A 1 37 ? 7.319 -1.819 -0.518 1.00 64.44 37 ILE A CA 9
ATOM 14268 C C . ILE A 1 37 ? 8.007 -0.568 -1.054 1.00 71.10 37 ILE A C 9
ATOM 14269 O O . ILE A 1 37 ? 9.178 -0.322 -0.769 1.00 45.43 37 ILE A O 9
ATOM 14285 N N . GLU A 1 38 ? 7.269 0.220 -1.832 1.00 21.45 38 GLU A N 9
ATOM 14286 C CA . GLU A 1 38 ? 7.810 1.446 -2.407 1.00 34.12 38 GLU A CA 9
ATOM 14287 C C . GLU A 1 38 ? 6.721 2.507 -2.544 1.00 33.44 38 GLU A C 9
ATOM 14288 O O . GLU A 1 38 ? 5.563 2.192 -2.816 1.00 42.34 38 GLU A O 9
ATOM 14300 N N . ALA A 1 39 ? 7.103 3.765 -2.353 1.00 62.11 39 ALA A N 9
ATOM 14301 C CA . ALA A 1 39 ? 6.161 4.873 -2.457 1.00 11.01 39 ALA A CA 9
ATOM 14302 C C . ALA A 1 39 ? 6.442 5.718 -3.695 1.00 30.22 39 ALA A C 9
ATOM 14303 O O . ALA A 1 39 ? 7.585 6.098 -3.951 1.00 72.03 39 ALA A O 9
ATOM 14310 N N . ILE A 1 40 ? 5.394 6.008 -4.457 1.00 51.32 40 ILE A N 9
ATOM 14311 C CA . ILE A 1 40 ? 5.528 6.809 -5.668 1.00 64.42 40 ILE A CA 9
ATOM 14312 C C . ILE A 1 40 ? 4.300 7.685 -5.888 1.00 73.54 40 ILE A C 9
ATOM 14313 O O . ILE A 1 40 ? 3.374 7.687 -5.078 1.00 15.12 40 ILE A O 9
ATOM 14329 N N . ALA A 1 41 ? 4.298 8.426 -6.991 1.00 61.42 41 ALA A N 9
ATOM 14330 C CA . ALA A 1 41 ? 3.182 9.303 -7.320 1.00 73.43 41 ALA A CA 9
ATOM 14331 C C . ALA A 1 41 ? 2.123 8.563 -8.131 1.00 12.21 41 ALA A C 9
ATOM 14332 O O . ALA A 1 41 ? 2.414 7.558 -8.777 1.00 72.40 41 ALA A O 9
ATOM 14339 N N . GLU A 1 42 ? 0.894 9.067 -8.091 1.00 15.43 42 GLU A N 9
ATOM 14340 C CA . GLU A 1 42 ? -0.209 8.452 -8.821 1.00 43.22 42 GLU A CA 9
ATOM 14341 C C . GLU A 1 42 ? 0.094 8.397 -10.316 1.00 53.43 42 GLU A C 9
ATOM 14342 O O . GLU A 1 42 ? -0.448 7.561 -11.041 1.00 22.21 42 GLU A O 9
ATOM 14354 N N . THR A 1 43 ? 0.961 9.295 -10.772 1.00 50.31 43 THR A N 9
ATOM 14355 C CA . THR A 1 43 ? 1.334 9.350 -12.180 1.00 4.21 43 THR A CA 9
ATOM 14356 C C . THR A 1 43 ? 1.983 8.046 -12.628 1.00 54.25 43 THR A C 9
ATOM 14357 O O . THR A 1 43 ? 1.767 7.589 -13.751 1.00 52.22 43 THR A O 9
ATOM 14368 N N . ARG A 1 44 ? 2.776 7.450 -11.745 1.00 2.10 44 ARG A N 9
ATOM 14369 C CA . ARG A 1 44 ? 3.456 6.197 -12.052 1.00 3.21 44 ARG A CA 9
ATOM 14370 C C . ARG A 1 44 ? 2.838 5.039 -11.274 1.00 2.11 44 ARG A C 9
ATOM 14371 O O . ARG A 1 44 ? 3.445 3.975 -11.136 1.00 15.31 44 ARG A O 9
ATOM 14392 N N . LEU A 1 45 ? 1.629 5.252 -10.766 1.00 1.31 45 LEU A N 9
ATOM 14393 C CA . LEU A 1 45 ? 0.929 4.226 -10.001 1.00 13.10 45 LEU A CA 9
ATOM 14394 C C . LEU A 1 45 ? 0.406 3.125 -10.918 1.00 22.00 45 LEU A C 9
ATOM 14395 O O . LEU A 1 45 ? 0.712 1.948 -10.727 1.00 74.42 45 LEU A O 9
ATOM 14411 N N . SER A 1 46 ? -0.382 3.516 -11.915 1.00 63.12 46 SER A N 9
ATOM 14412 C CA . SER A 1 46 ? -0.947 2.562 -12.861 1.00 15.41 46 SER A CA 9
ATOM 14413 C C . SER A 1 46 ? 0.120 2.054 -13.825 1.00 72.01 46 SER A C 9
ATOM 14414 O O . SER A 1 46 ? -0.101 1.093 -14.561 1.00 2.43 46 SER A O 9
ATOM 14422 N N . GLU A 1 47 ? 1.277 2.708 -13.815 1.00 24.10 47 GLU A N 9
ATOM 14423 C CA . GLU A 1 47 ? 2.380 2.323 -14.689 1.00 12.23 47 GLU A CA 9
ATOM 14424 C C . GLU A 1 47 ? 3.249 1.256 -14.030 1.00 72.34 47 GLU A C 9
ATOM 14425 O O . GLU A 1 47 ? 3.941 0.497 -14.709 1.00 10.21 47 GLU A O 9
ATOM 14437 N N . VAL A 1 48 ? 3.208 1.204 -12.703 1.00 43.20 48 VAL A N 9
ATOM 14438 C CA . VAL A 1 48 ? 3.991 0.230 -11.951 1.00 61.13 48 VAL A CA 9
ATOM 14439 C C . VAL A 1 48 ? 3.096 -0.845 -11.346 1.00 63.31 48 VAL A C 9
ATOM 14440 O O . VAL A 1 48 ? 3.553 -1.943 -11.030 1.00 24.21 48 VAL A O 9
ATOM 14453 N N . VAL A 1 49 ? 1.816 -0.522 -11.188 1.00 21.33 49 VAL A N 9
ATOM 14454 C CA . VAL A 1 49 ? 0.856 -1.461 -10.621 1.00 34.22 49 VAL A CA 9
ATOM 14455 C C . VAL A 1 49 ? 0.913 -2.806 -11.338 1.00 10.24 49 VAL A C 9
ATOM 14456 O O . VAL A 1 49 ? 0.642 -3.849 -10.744 1.00 63.14 49 VAL A O 9
ATOM 14469 N N . ASP A 1 50 ? 1.269 -2.773 -12.618 1.00 1.12 50 ASP A N 9
ATOM 14470 C CA . ASP A 1 50 ? 1.364 -3.989 -13.416 1.00 72.43 50 ASP A CA 9
ATOM 14471 C C . ASP A 1 50 ? 2.257 -5.020 -12.732 1.00 14.43 50 ASP A C 9
ATOM 14472 O O . ASP A 1 50 ? 2.077 -6.225 -12.908 1.00 74.22 50 ASP A O 9
ATOM 14481 N N . ARG A 1 51 ? 3.218 -4.537 -11.952 1.00 72.22 51 ARG A N 9
ATOM 14482 C CA . ARG A 1 51 ? 4.140 -5.417 -11.243 1.00 71.32 51 ARG A CA 9
ATOM 14483 C C . ARG A 1 51 ? 3.724 -5.579 -9.784 1.00 50.25 51 ARG A C 9
ATOM 14484 O O . ARG A 1 51 ? 3.717 -6.688 -9.249 1.00 14.21 51 ARG A O 9
ATOM 14505 N N . PHE A 1 52 ? 3.379 -4.466 -9.145 1.00 41.33 52 PHE A N 9
ATOM 14506 C CA . PHE A 1 52 ? 2.963 -4.483 -7.748 1.00 13.11 52 PHE A CA 9
ATOM 14507 C C . PHE A 1 52 ? 1.756 -5.396 -7.551 1.00 51.21 52 PHE A C 9
ATOM 14508 O O . PHE A 1 52 ? 1.279 -6.025 -8.496 1.00 3.41 52 PHE A O 9
ATOM 14525 N N . ASP A 1 53 ? 1.266 -5.461 -6.318 1.00 1.21 53 ASP A N 9
ATOM 14526 C CA . ASP A 1 53 ? 0.114 -6.295 -5.996 1.00 70.40 53 ASP A CA 9
ATOM 14527 C C . ASP A 1 53 ? -0.998 -5.465 -5.364 1.00 12.21 53 ASP A C 9
ATOM 14528 O O . ASP A 1 53 ? -2.113 -5.403 -5.882 1.00 32.32 53 ASP A O 9
ATOM 14537 N N . VAL A 1 54 ? -0.688 -4.829 -4.239 1.00 12.22 54 VAL A N 9
ATOM 14538 C CA . VAL A 1 54 ? -1.661 -4.002 -3.534 1.00 44.43 54 VAL A CA 9
ATOM 14539 C C . VAL A 1 54 ? -1.318 -2.522 -3.661 1.00 13.20 54 VAL A C 9
ATOM 14540 O O . VAL A 1 54 ? -0.147 -2.144 -3.675 1.00 52.25 54 VAL A O 9
ATOM 14553 N N . VAL A 1 55 ? -2.349 -1.687 -3.753 1.00 23.14 55 VAL A N 9
ATOM 14554 C CA . VAL A 1 55 ? -2.158 -0.247 -3.876 1.00 65.40 55 VAL A CA 9
ATOM 14555 C C . VAL A 1 55 ? -2.865 0.500 -2.751 1.00 43.11 55 VAL A C 9
ATOM 14556 O O . VAL A 1 55 ? -4.087 0.652 -2.765 1.00 30.24 55 VAL A O 9
ATOM 14569 N N . LEU A 1 56 ? -2.089 0.965 -1.778 1.00 55.24 56 LEU A N 9
ATOM 14570 C CA . LEU A 1 56 ? -2.640 1.698 -0.644 1.00 73.22 56 LEU A CA 9
ATOM 14571 C C . LEU A 1 56 ? -2.413 3.198 -0.802 1.00 3.22 56 LEU A C 9
ATOM 14572 O O . LEU A 1 56 ? -1.340 3.633 -1.224 1.00 31.14 56 LEU A O 9
ATOM 14588 N N . LEU A 1 57 ? -3.428 3.984 -0.460 1.00 42.41 57 LEU A N 9
ATOM 14589 C CA . LEU A 1 57 ? -3.338 5.437 -0.562 1.00 24.34 57 LEU A CA 9
ATOM 14590 C C . LEU A 1 57 ? -3.050 6.061 0.800 1.00 25.45 57 LEU A C 9
ATOM 14591 O O . LEU A 1 57 ? -3.405 5.502 1.838 1.00 51.41 57 LEU A O 9
ATOM 14607 N N . ALA A 1 58 ? -2.406 7.223 0.788 1.00 3.31 58 ALA A N 9
ATOM 14608 C CA . ALA A 1 58 ? -2.074 7.926 2.022 1.00 73.12 58 ALA A CA 9
ATOM 14609 C C . ALA A 1 58 ? -3.187 8.888 2.422 1.00 74.32 58 ALA A C 9
ATOM 14610 O O . ALA A 1 58 ? -4.026 9.277 1.609 1.00 14.20 58 ALA A O 9
ATOM 14617 N N . PRO A 1 59 ? -3.198 9.282 3.704 1.00 22.53 59 PRO A N 9
ATOM 14618 C CA . PRO A 1 59 ? -4.203 10.203 4.241 1.00 51.32 59 PRO A CA 9
ATOM 14619 C C . PRO A 1 59 ? -4.035 11.620 3.706 1.00 2.20 59 PRO A C 9
ATOM 14620 O O . PRO A 1 59 ? -3.052 11.925 3.031 1.00 53.24 59 PRO A O 9
ATOM 14631 N N . GLN A 1 60 ? -5.000 12.483 4.012 1.00 23.42 60 GLN A N 9
ATOM 14632 C CA . GLN A 1 60 ? -4.956 13.868 3.560 1.00 60.24 60 GLN A CA 9
ATOM 14633 C C . GLN A 1 60 ? -5.021 13.947 2.039 1.00 70.34 60 GLN A C 9
ATOM 14634 O O . GLN A 1 60 ? -4.169 14.567 1.402 1.00 0.03 60 GLN A O 9
ATOM 14648 N N . SER A 1 61 ? -6.038 13.314 1.460 1.00 0.35 61 SER A N 9
ATOM 14649 C CA . SER A 1 61 ? -6.211 13.309 0.013 1.00 1.41 61 SER A CA 9
ATOM 14650 C C . SER A 1 61 ? -7.577 13.871 -0.373 1.00 2.33 61 SER A C 9
ATOM 14651 O O . SER A 1 61 ? -8.609 13.415 0.119 1.00 12.51 61 SER A O 9
ATOM 14659 N N . ARG A 1 62 ? -7.572 14.865 -1.255 1.00 55.13 62 ARG A N 9
ATOM 14660 C CA . ARG A 1 62 ? -8.810 15.491 -1.705 1.00 64.15 62 ARG A CA 9
ATOM 14661 C C . ARG A 1 62 ? -9.344 14.800 -2.957 1.00 31.51 62 ARG A C 9
ATOM 14662 O O . ARG A 1 62 ? -10.406 14.176 -2.928 1.00 51.30 62 ARG A O 9
ATOM 14683 N N . PHE A 1 63 ? -8.602 14.914 -4.053 1.00 34.34 63 PHE A N 9
ATOM 14684 C CA . PHE A 1 63 ? -9.003 14.301 -5.314 1.00 24.53 63 PHE A CA 9
ATOM 14685 C C . PHE A 1 63 ? -8.240 13.001 -5.553 1.00 24.50 63 PHE A C 9
ATOM 14686 O O . PHE A 1 63 ? -8.672 12.149 -6.328 1.00 34.33 63 PHE A O 9
ATOM 14703 N N . ASN A 1 64 ? -7.102 12.856 -4.881 1.00 51.32 64 ASN A N 9
ATOM 14704 C CA . ASN A 1 64 ? -6.279 11.661 -5.021 1.00 3.23 64 ASN A CA 9
ATOM 14705 C C . ASN A 1 64 ? -7.110 10.400 -4.813 1.00 61.12 64 ASN A C 9
ATOM 14706 O O . ASN A 1 64 ? -7.163 9.527 -5.680 1.00 45.01 64 ASN A O 9
ATOM 14717 N N . LYS A 1 65 ? -7.761 10.310 -3.658 1.00 1.43 65 LYS A N 9
ATOM 14718 C CA . LYS A 1 65 ? -8.593 9.157 -3.334 1.00 50.14 65 LYS A CA 9
ATOM 14719 C C . LYS A 1 65 ? -9.745 9.022 -4.326 1.00 45.14 65 LYS A C 9
ATOM 14720 O O . LYS A 1 65 ? -10.206 7.916 -4.611 1.00 44.41 65 LYS A O 9
ATOM 14739 N N . LYS A 1 66 ? -10.203 10.154 -4.850 1.00 30.31 66 LYS A N 9
ATOM 14740 C CA . LYS A 1 66 ? -11.299 10.163 -5.813 1.00 21.33 66 LYS A CA 9
ATOM 14741 C C . LYS A 1 66 ? -10.910 9.420 -7.087 1.00 5.32 66 LYS A C 9
ATOM 14742 O O . LYS A 1 66 ? -11.446 8.353 -7.384 1.00 34.45 66 LYS A O 9
ATOM 14761 N N . ARG A 1 67 ? -9.972 9.992 -7.836 1.00 71.12 67 ARG A N 9
ATOM 14762 C CA . ARG A 1 67 ? -9.511 9.384 -9.078 1.00 74.52 67 ARG A CA 9
ATOM 14763 C C . ARG A 1 67 ? -9.007 7.964 -8.835 1.00 21.03 67 ARG A C 9
ATOM 14764 O O . ARG A 1 67 ? -9.375 7.032 -9.550 1.00 75.13 67 ARG A O 9
ATOM 14785 N N . LEU A 1 68 ? -8.162 7.808 -7.821 1.00 54.13 68 LEU A N 9
ATOM 14786 C CA . LEU A 1 68 ? -7.607 6.502 -7.483 1.00 3.52 68 LEU A CA 9
ATOM 14787 C C . LEU A 1 68 ? -8.710 5.458 -7.355 1.00 23.21 68 LEU A C 9
ATOM 14788 O O . LEU A 1 68 ? -8.679 4.424 -8.023 1.00 4.12 68 LEU A O 9
ATOM 14804 N N . GLU A 1 69 ? -9.685 5.735 -6.495 1.00 0.44 69 GLU A N 9
ATOM 14805 C CA . GLU A 1 69 ? -10.798 4.819 -6.282 1.00 34.25 69 GLU A CA 9
ATOM 14806 C C . GLU A 1 69 ? -11.605 4.635 -7.564 1.00 72.20 69 GLU A C 9
ATOM 14807 O O . GLU A 1 69 ? -12.018 3.524 -7.895 1.00 62.01 69 GLU A O 9
ATOM 14819 N N . GLU A 1 70 ? -11.826 5.733 -8.280 1.00 13.32 70 GLU A N 9
ATOM 14820 C CA . GLU A 1 70 ? -12.585 5.694 -9.525 1.00 21.41 70 GLU A CA 9
ATOM 14821 C C . GLU A 1 70 ? -11.868 4.844 -10.571 1.00 31.44 70 GLU A C 9
ATOM 14822 O O . GLU A 1 70 ? -12.492 4.327 -11.498 1.00 44.35 70 GLU A O 9
ATOM 14834 N N . ILE A 1 71 ? -10.556 4.706 -10.415 1.00 24.34 71 ILE A N 9
ATOM 14835 C CA . ILE A 1 71 ? -9.755 3.919 -11.345 1.00 11.55 71 ILE A CA 9
ATOM 14836 C C . ILE A 1 71 ? -9.612 2.479 -10.866 1.00 52.21 71 ILE A C 9
ATOM 14837 O O . ILE A 1 71 ? -9.588 1.545 -11.668 1.00 44.54 71 ILE A O 9
ATOM 14853 N N . THR A 1 72 ? -9.520 2.305 -9.551 1.00 34.30 72 THR A N 9
ATOM 14854 C CA . THR A 1 72 ? -9.381 0.978 -8.964 1.00 21.21 72 THR A CA 9
ATOM 14855 C C . THR A 1 72 ? -10.650 0.155 -9.157 1.00 31.13 72 THR A C 9
ATOM 14856 O O . THR A 1 72 ? -10.591 -1.054 -9.382 1.00 2.31 72 THR A O 9
ATOM 14867 N N . LYS A 1 73 ? -11.798 0.818 -9.069 1.00 52.03 73 LYS A N 9
ATOM 14868 C CA . LYS A 1 73 ? -13.083 0.149 -9.237 1.00 13.33 73 LYS A CA 9
ATOM 14869 C C . LYS A 1 73 ? -13.104 -0.675 -10.520 1.00 71.30 73 LYS A C 9
ATOM 14870 O O . LYS A 1 73 ? -13.267 -1.895 -10.500 1.00 62.04 73 LYS A O 9
ATOM 14889 N N . PRO A 1 74 ? -12.936 0.005 -11.664 1.00 23.10 74 PRO A N 9
ATOM 14890 C CA . PRO A 1 74 ? -12.930 -0.645 -12.978 1.00 52.30 74 PRO A CA 9
ATOM 14891 C C . PRO A 1 74 ? -11.690 -1.507 -13.193 1.00 54.20 74 PRO A C 9
ATOM 14892 O O . PRO A 1 74 ? -11.758 -2.566 -13.816 1.00 35.52 74 PRO A O 9
ATOM 14903 N N . LYS A 1 75 ? -10.558 -1.045 -12.673 1.00 62.14 75 LYS A N 9
ATOM 14904 C CA . LYS A 1 75 ? -9.302 -1.774 -12.806 1.00 42.12 75 LYS A CA 9
ATOM 14905 C C . LYS A 1 75 ? -9.367 -3.110 -12.072 1.00 31.04 75 LYS A C 9
ATOM 14906 O O . LYS A 1 75 ? -8.647 -4.049 -12.407 1.00 50.21 75 LYS A O 9
ATOM 14925 N N . GLY A 1 76 ? -10.237 -3.187 -11.069 1.00 52.11 76 GLY A N 9
ATOM 14926 C CA . GLY A 1 76 ? -10.381 -4.412 -10.305 1.00 42.10 76 GLY A CA 9
ATOM 14927 C C . GLY A 1 76 ? -9.092 -4.824 -9.621 1.00 53.34 76 GLY A C 9
ATOM 14928 O O . GLY A 1 76 ? -8.518 -5.865 -9.942 1.00 25.14 76 GLY A O 9
ATOM 14932 N N . ILE A 1 77 ? -8.636 -4.005 -8.679 1.00 54.45 77 ILE A N 9
ATOM 14933 C CA . ILE A 1 77 ? -7.406 -4.290 -7.950 1.00 75.01 77 ILE A CA 9
ATOM 14934 C C . ILE A 1 77 ? -7.576 -4.016 -6.460 1.00 20.52 77 ILE A C 9
ATOM 14935 O O . ILE A 1 77 ? -8.410 -3.213 -6.042 1.00 10.15 77 ILE A O 9
ATOM 14951 N N . PRO A 1 78 ? -6.765 -4.698 -5.637 1.00 21.33 78 PRO A N 9
ATOM 14952 C CA . PRO A 1 78 ? -6.804 -4.544 -4.180 1.00 44.22 78 PRO A CA 9
ATOM 14953 C C . PRO A 1 78 ? -6.282 -3.184 -3.727 1.00 65.12 78 PRO A C 9
ATOM 14954 O O . PRO A 1 78 ? -5.075 -2.987 -3.587 1.00 64.53 78 PRO A O 9
ATOM 14965 N N . ILE A 1 79 ? -7.199 -2.250 -3.499 1.00 32.32 79 ILE A N 9
ATOM 14966 C CA . ILE A 1 79 ? -6.831 -0.910 -3.060 1.00 24.13 79 ILE A CA 9
ATOM 14967 C C . ILE A 1 79 ? -7.368 -0.621 -1.662 1.00 75.13 79 ILE A C 9
ATOM 14968 O O . ILE A 1 79 ? -8.550 -0.825 -1.388 1.00 32.24 79 ILE A O 9
ATOM 14984 N N . GLU A 1 80 ? -6.493 -0.144 -0.783 1.00 65.51 80 GLU A N 9
ATOM 14985 C CA . GLU A 1 80 ? -6.880 0.172 0.586 1.00 52.52 80 GLU A CA 9
ATOM 14986 C C . GLU A 1 80 ? -6.468 1.596 0.952 1.00 21.43 80 GLU A C 9
ATOM 14987 O O . GLU A 1 80 ? -5.698 2.234 0.234 1.00 14.13 80 GLU A O 9
ATOM 14999 N N . ILE A 1 81 ? -6.987 2.085 2.074 1.00 31.01 81 ILE A N 9
ATOM 15000 C CA . ILE A 1 81 ? -6.673 3.431 2.536 1.00 44.51 81 ILE A CA 9
ATOM 15001 C C . ILE A 1 81 ? -6.346 3.439 4.025 1.00 32.11 81 ILE A C 9
ATOM 15002 O O . ILE A 1 81 ? -7.116 2.931 4.842 1.00 64.42 81 ILE A O 9
ATOM 15018 N N . ILE A 1 82 ? -5.204 4.021 4.372 1.00 21.11 82 ILE A N 9
ATOM 15019 C CA . ILE A 1 82 ? -4.778 4.097 5.764 1.00 2.20 82 ILE A CA 9
ATOM 15020 C C . ILE A 1 82 ? -5.590 5.136 6.531 1.00 64.41 82 ILE A C 9
ATOM 15021 O O . ILE A 1 82 ? -5.842 6.232 6.034 1.00 63.30 82 ILE A O 9
ATOM 15037 N N . ASN A 1 83 ? -5.994 4.782 7.746 1.00 3.43 83 ASN A N 9
ATOM 15038 C CA . ASN A 1 83 ? -6.776 5.684 8.584 1.00 73.21 83 ASN A CA 9
ATOM 15039 C C . ASN A 1 83 ? -5.882 6.735 9.236 1.00 71.11 83 ASN A C 9
ATOM 15040 O O . ASN A 1 83 ? -4.698 6.496 9.475 1.00 2.43 83 ASN A O 9
ATOM 15051 N N . THR A 1 84 ? -6.457 7.899 9.521 1.00 32.04 84 THR A N 9
ATOM 15052 C CA . THR A 1 84 ? -5.714 8.985 10.145 1.00 41.55 84 THR A CA 9
ATOM 15053 C C . THR A 1 84 ? -4.992 8.509 11.399 1.00 12.54 84 THR A C 9
ATOM 15054 O O . THR A 1 84 ? -3.898 8.980 11.714 1.00 63.12 84 THR A O 9
ATOM 15065 N N . ILE A 1 85 ? -5.609 7.574 12.113 1.00 54.22 85 ILE A N 9
ATOM 15066 C CA . ILE A 1 85 ? -5.023 7.033 13.333 1.00 34.15 85 ILE A CA 9
ATOM 15067 C C . ILE A 1 85 ? -3.873 6.084 13.017 1.00 63.34 85 ILE A C 9
ATOM 15068 O O . ILE A 1 85 ? -2.771 6.229 13.547 1.00 50.21 85 ILE A O 9
ATOM 15084 N N . ASP A 1 86 ? -4.135 5.114 12.147 1.00 32.42 86 ASP A N 9
ATOM 15085 C CA . ASP A 1 86 ? -3.121 4.142 11.757 1.00 44.23 86 ASP A CA 9
ATOM 15086 C C . ASP A 1 86 ? -1.864 4.843 11.248 1.00 33.31 86 ASP A C 9
ATOM 15087 O O . ASP A 1 86 ? -0.746 4.469 11.604 1.00 2.30 86 ASP A O 9
ATOM 15096 N N . TYR A 1 87 ? -2.056 5.857 10.413 1.00 11.12 87 TYR A N 9
ATOM 15097 C CA . TYR A 1 87 ? -0.939 6.608 9.853 1.00 61.41 87 TYR A CA 9
ATOM 15098 C C . TYR A 1 87 ? -0.298 7.502 10.910 1.00 62.13 87 TYR A C 9
ATOM 15099 O O . TYR A 1 87 ? 0.919 7.495 11.090 1.00 10.11 87 TYR A O 9
ATOM 15117 N N . GLY A 1 88 ? -1.129 8.271 11.607 1.00 4.53 88 GLY A N 9
ATOM 15118 C CA . GLY A 1 88 ? -0.626 9.161 12.638 1.00 14.22 88 GLY A CA 9
ATOM 15119 C C . GLY A 1 88 ? 0.259 8.445 13.639 1.00 1.51 88 GLY A C 9
ATOM 15120 O O . GLY A 1 88 ? 1.226 9.017 14.146 1.00 74.42 88 GLY A O 9
ATOM 15124 N N . THR A 1 89 ? -0.072 7.191 13.929 1.00 64.41 89 THR A N 9
ATOM 15125 C CA . THR A 1 89 ? 0.699 6.397 14.879 1.00 51.22 89 THR A CA 9
ATOM 15126 C C . THR A 1 89 ? 1.884 5.721 14.197 1.00 53.11 89 THR A C 9
ATOM 15127 O O . THR A 1 89 ? 2.878 5.393 14.843 1.00 52.42 89 THR A O 9
ATOM 15138 N N . MET A 1 90 ? 1.769 5.517 12.889 1.00 22.20 90 MET A N 9
ATOM 15139 C CA . MET A 1 90 ? 2.833 4.881 12.121 1.00 45.22 90 MET A CA 9
ATOM 15140 C C . MET A 1 90 ? 3.062 3.447 12.590 1.00 52.42 90 MET A C 9
ATOM 15141 O O . MET A 1 90 ? 4.101 3.132 13.166 1.00 25.20 90 MET A O 9
ATOM 15155 N N . ASN A 1 91 ? 2.082 2.585 12.339 1.00 51.21 91 ASN A N 9
ATOM 15156 C CA . ASN A 1 91 ? 2.177 1.185 12.737 1.00 33.41 91 ASN A CA 9
ATOM 15157 C C . ASN A 1 91 ? 2.542 0.304 11.545 1.00 5.04 91 ASN A C 9
ATOM 15158 O O . ASN A 1 91 ? 1.672 -0.136 10.796 1.00 22.50 91 ASN A O 9
ATOM 15169 N N . GLY A 1 92 ? 3.837 0.051 11.379 1.00 41.34 92 GLY A N 9
ATOM 15170 C CA . GLY A 1 92 ? 4.295 -0.775 10.278 1.00 63.32 92 GLY A CA 9
ATOM 15171 C C . GLY A 1 92 ? 3.573 -2.107 10.213 1.00 4.42 92 GLY A C 9
ATOM 15172 O O . GLY A 1 92 ? 3.122 -2.523 9.148 1.00 73.14 92 GLY A O 9
ATOM 15176 N N . GLU A 1 93 ? 3.468 -2.777 11.356 1.00 13.23 93 GLU A N 9
ATOM 15177 C CA . GLU A 1 93 ? 2.798 -4.071 11.424 1.00 44.43 93 GLU A CA 9
ATOM 15178 C C . GLU A 1 93 ? 1.377 -3.977 10.874 1.00 64.11 93 GLU A C 9
ATOM 15179 O O . GLU A 1 93 ? 0.958 -4.804 10.064 1.00 11.24 93 GLU A O 9
ATOM 15191 N N . LYS A 1 94 ? 0.642 -2.964 11.319 1.00 23.11 94 LYS A N 9
ATOM 15192 C CA . LYS A 1 94 ? -0.731 -2.760 10.872 1.00 4.42 94 LYS A CA 9
ATOM 15193 C C . LYS A 1 94 ? -0.782 -2.508 9.369 1.00 24.01 94 LYS A C 9
ATOM 15194 O O . LYS A 1 94 ? -1.684 -2.984 8.680 1.00 2.12 94 LYS A O 9
ATOM 15213 N N . VAL A 1 95 ? 0.194 -1.759 8.865 1.00 41.21 95 VAL A N 9
ATOM 15214 C CA . VAL A 1 95 ? 0.261 -1.446 7.443 1.00 3.33 95 VAL A CA 9
ATOM 15215 C C . VAL A 1 95 ? 0.452 -2.709 6.612 1.00 74.34 95 VAL A C 9
ATOM 15216 O O . VAL A 1 95 ? -0.428 -3.099 5.842 1.00 22.02 95 VAL A O 9
ATOM 15229 N N . LEU A 1 96 ? 1.606 -3.347 6.771 1.00 61.43 96 LEU A N 9
ATOM 15230 C CA . LEU A 1 96 ? 1.913 -4.568 6.034 1.00 24.25 96 LEU A CA 9
ATOM 15231 C C . LEU A 1 96 ? 0.798 -5.596 6.195 1.00 0.10 96 LEU A C 9
ATOM 15232 O O . LEU A 1 96 ? 0.440 -6.291 5.244 1.00 5.40 96 LEU A O 9
ATOM 15248 N N . GLN A 1 97 ? 0.252 -5.685 7.403 1.00 20.42 97 GLN A N 9
ATOM 15249 C CA . GLN A 1 97 ? -0.823 -6.628 7.688 1.00 55.42 97 GLN A CA 9
ATOM 15250 C C . GLN A 1 97 ? -2.048 -6.332 6.827 1.00 3.22 97 GLN A C 9
ATOM 15251 O O . GLN A 1 97 ? -2.630 -7.235 6.225 1.00 22.01 97 GLN A O 9
ATOM 15265 N N . LEU A 1 98 ? -2.433 -5.061 6.774 1.00 31.51 98 LEU A N 9
ATOM 15266 C CA . LEU A 1 98 ? -3.589 -4.645 5.987 1.00 35.31 98 LEU A CA 9
ATOM 15267 C C . LEU A 1 98 ? -3.383 -4.959 4.508 1.00 12.12 98 LEU A C 9
ATOM 15268 O O . LEU A 1 98 ? -4.212 -5.617 3.882 1.00 53.43 98 LEU A O 9
ATOM 15284 N N . ALA A 1 99 ? -2.270 -4.484 3.959 1.00 74.42 99 ALA A N 9
ATOM 15285 C CA . ALA A 1 99 ? -1.952 -4.718 2.555 1.00 22.03 99 ALA A CA 9
ATOM 15286 C C . ALA A 1 99 ? -1.987 -6.206 2.225 1.00 62.15 99 ALA A C 9
ATOM 15287 O O . ALA A 1 99 ? -2.748 -6.641 1.360 1.00 73.33 99 ALA A O 9
ATOM 15294 N N . ILE A 1 100 ? -1.158 -6.981 2.916 1.00 41.01 100 ILE A N 9
ATOM 15295 C CA . ILE A 1 100 ? -1.096 -8.420 2.695 1.00 45.22 100 ILE A CA 9
ATOM 15296 C C . ILE A 1 100 ? -2.471 -9.060 2.846 1.00 21.04 100 ILE A C 9
ATOM 15297 O O . ILE A 1 100 ? -2.902 -9.838 1.997 1.00 53.45 100 ILE A O 9
ATOM 15313 N N . ASN A 1 101 ? -3.156 -8.726 3.934 1.00 15.32 101 ASN A N 9
ATOM 15314 C CA . ASN A 1 101 ? -4.485 -9.267 4.198 1.00 50.44 101 ASN A CA 9
ATOM 15315 C C . ASN A 1 101 ? -5.403 -9.063 2.996 1.00 54.00 101 ASN A C 9
ATOM 15316 O O . ASN A 1 101 ? -6.085 -9.989 2.559 1.00 33.23 101 ASN A O 9
ATOM 15327 N N . ALA A 1 102 ? -5.413 -7.845 2.466 1.00 13.34 102 ALA A N 9
ATOM 15328 C CA . ALA A 1 102 ? -6.244 -7.519 1.314 1.00 54.12 102 ALA A CA 9
ATOM 15329 C C . ALA A 1 102 ? -5.836 -8.338 0.094 1.00 35.23 102 ALA A C 9
ATOM 15330 O O . ALA A 1 102 ? -6.687 -8.850 -0.635 1.00 41.12 102 ALA A O 9
ATOM 15337 N N . PHE A 1 103 ? -4.531 -8.459 -0.122 1.00 41.24 103 PHE A N 9
ATOM 15338 C CA . PHE A 1 103 ? -4.010 -9.215 -1.256 1.00 15.12 103 PHE A CA 9
ATOM 15339 C C . PHE A 1 103 ? -4.541 -10.646 -1.246 1.00 14.14 103 PHE A C 9
ATOM 15340 O O . PHE A 1 103 ? -5.135 -11.105 -2.219 1.00 72.13 103 PHE A O 9
ATOM 15357 N N . ASN A 1 104 ? -4.323 -11.344 -0.135 1.00 42.31 104 ASN A N 9
ATOM 15358 C CA . ASN A 1 104 ? -4.778 -12.722 0.002 1.00 2.25 104 ASN A CA 9
ATOM 15359 C C . ASN A 1 104 ? -6.296 -12.809 -0.123 1.00 20.50 104 ASN A C 9
ATOM 15360 O O . ASN A 1 104 ? -6.825 -13.707 -0.778 1.00 24.15 104 ASN A O 9
ATOM 15371 N N . ASN A 1 105 ? -6.991 -11.868 0.507 1.00 31.44 105 ASN A N 9
ATOM 15372 C CA . ASN A 1 105 ? -8.449 -11.838 0.467 1.00 71.33 105 ASN A CA 9
ATOM 15373 C C . ASN A 1 105 ? -8.950 -11.725 -0.970 1.00 33.43 105 ASN A C 9
ATOM 15374 O O . ASN A 1 105 ? -9.958 -12.331 -1.337 1.00 5.53 105 ASN A O 9
ATOM 15385 N N . LYS A 1 106 ? -8.240 -10.947 -1.779 1.00 72.31 106 LYS A N 9
ATOM 15386 C CA . LYS A 1 106 ? -8.610 -10.755 -3.176 1.00 73.20 106 LYS A CA 9
ATOM 15387 C C . LYS A 1 106 ? -8.012 -11.851 -4.053 1.00 64.15 106 LYS A C 9
ATOM 15388 O O . LYS A 1 106 ? -7.044 -12.508 -3.668 1.00 55.21 106 LYS A O 9
ATOM 15407 N N . SER A 1 107 ? -8.592 -12.041 -5.234 1.00 24.22 107 SER A N 9
ATOM 15408 C CA . SER A 1 107 ? -8.116 -13.058 -6.164 1.00 33.51 107 SER A CA 9
ATOM 15409 C C . SER A 1 107 ? -7.440 -12.417 -7.371 1.00 64.35 107 SER A C 9
ATOM 15410 O O . SER A 1 107 ? -8.094 -11.787 -8.202 1.00 61.12 107 SER A O 9
ATOM 15418 N N . SER A 1 108 ? -6.124 -12.582 -7.461 1.00 22.50 108 SER A N 9
ATOM 15419 C CA . SER A 1 108 ? -5.356 -12.017 -8.564 1.00 0.31 108 SER A CA 9
ATOM 15420 C C . SER A 1 108 ? -4.931 -13.106 -9.545 1.00 45.12 108 SER A C 9
ATOM 15421 O O . SER A 1 108 ? -3.865 -13.025 -10.156 1.00 20.02 108 SER A O 9
ATOM 15429 N N . VAL A 1 109 ? -5.772 -14.124 -9.690 1.00 33.11 109 VAL A N 9
ATOM 15430 C CA . VAL A 1 109 ? -5.486 -15.229 -10.596 1.00 72.41 109 VAL A CA 9
ATOM 15431 C C . VAL A 1 109 ? -6.769 -15.791 -11.199 1.00 31.42 109 VAL A C 9
ATOM 15432 O O . VAL A 1 109 ? -6.771 -16.880 -11.775 1.00 51.01 109 VAL A O 9
ATOM 15445 N N . GLY A 1 1 ? 11.806 -14.026 -12.052 1.00 74.24 1 GLY A N 10
ATOM 15446 C CA . GLY A 1 1 ? 11.906 -12.856 -11.199 1.00 71.35 1 GLY A CA 10
ATOM 15447 C C . GLY A 1 1 ? 11.948 -13.214 -9.727 1.00 22.30 1 GLY A C 10
ATOM 15448 O O . GLY A 1 1 ? 11.913 -14.386 -9.350 1.00 11.43 1 GLY A O 10
ATOM 15452 N N . PRO A 1 2 ? 12.027 -12.188 -8.867 1.00 22.10 2 PRO A N 10
ATOM 15453 C CA . PRO A 1 2 ? 12.078 -12.376 -7.413 1.00 52.32 2 PRO A CA 10
ATOM 15454 C C . PRO A 1 2 ? 10.753 -12.876 -6.848 1.00 5.04 2 PRO A C 10
ATOM 15455 O O . PRO A 1 2 ? 9.688 -12.597 -7.395 1.00 1.42 2 PRO A O 10
ATOM 15466 N N . GLY A 1 3 ? 10.828 -13.618 -5.746 1.00 41.12 3 GLY A N 10
ATOM 15467 C CA . GLY A 1 3 ? 9.627 -14.144 -5.124 1.00 22.31 3 GLY A CA 10
ATOM 15468 C C . GLY A 1 3 ? 9.213 -13.351 -3.901 1.00 72.11 3 GLY A C 10
ATOM 15469 O O . GLY A 1 3 ? 9.279 -13.850 -2.777 1.00 62.41 3 GLY A O 10
ATOM 15473 N N . SER A 1 4 ? 8.785 -12.111 -4.118 1.00 70.53 4 SER A N 10
ATOM 15474 C CA . SER A 1 4 ? 8.363 -11.245 -3.023 1.00 73.24 4 SER A CA 10
ATOM 15475 C C . SER A 1 4 ? 7.154 -10.407 -3.429 1.00 64.15 4 SER A C 10
ATOM 15476 O O . SER A 1 4 ? 6.974 -10.088 -4.604 1.00 40.31 4 SER A O 10
ATOM 15484 N N . MET A 1 5 ? 6.331 -10.053 -2.448 1.00 30.53 5 MET A N 10
ATOM 15485 C CA . MET A 1 5 ? 5.140 -9.251 -2.702 1.00 21.20 5 MET A CA 10
ATOM 15486 C C . MET A 1 5 ? 5.465 -7.761 -2.641 1.00 63.42 5 MET A C 10
ATOM 15487 O O . MET A 1 5 ? 5.716 -7.215 -1.567 1.00 62.35 5 MET A O 10
ATOM 15501 N N . ASN A 1 6 ? 5.461 -7.111 -3.800 1.00 53.22 6 ASN A N 10
ATOM 15502 C CA . ASN A 1 6 ? 5.756 -5.685 -3.878 1.00 30.42 6 ASN A CA 10
ATOM 15503 C C . ASN A 1 6 ? 4.521 -4.855 -3.542 1.00 44.44 6 ASN A C 10
ATOM 15504 O O . ASN A 1 6 ? 3.446 -5.069 -4.103 1.00 62.13 6 ASN A O 10
ATOM 15515 N N . ILE A 1 7 ? 4.683 -3.906 -2.627 1.00 11.14 7 ILE A N 10
ATOM 15516 C CA . ILE A 1 7 ? 3.582 -3.043 -2.219 1.00 61.22 7 ILE A CA 10
ATOM 15517 C C . ILE A 1 7 ? 3.715 -1.655 -2.835 1.00 72.04 7 ILE A C 10
ATOM 15518 O O . ILE A 1 7 ? 4.817 -1.118 -2.952 1.00 42.24 7 ILE A O 10
ATOM 15534 N N . LEU A 1 8 ? 2.584 -1.077 -3.228 1.00 32.01 8 LEU A N 10
ATOM 15535 C CA . LEU A 1 8 ? 2.573 0.251 -3.831 1.00 13.10 8 LEU A CA 10
ATOM 15536 C C . LEU A 1 8 ? 1.903 1.263 -2.908 1.00 3.34 8 LEU A C 10
ATOM 15537 O O . LEU A 1 8 ? 0.783 1.048 -2.441 1.00 44.10 8 LEU A O 10
ATOM 15553 N N . LEU A 1 9 ? 2.594 2.368 -2.649 1.00 42.23 9 LEU A N 10
ATOM 15554 C CA . LEU A 1 9 ? 2.066 3.417 -1.782 1.00 75.45 9 LEU A CA 10
ATOM 15555 C C . LEU A 1 9 ? 1.953 4.739 -2.534 1.00 40.04 9 LEU A C 10
ATOM 15556 O O . LEU A 1 9 ? 2.913 5.195 -3.155 1.00 74.15 9 LEU A O 10
ATOM 15572 N N . VAL A 1 10 ? 0.775 5.352 -2.470 1.00 62.24 10 VAL A N 10
ATOM 15573 C CA . VAL A 1 10 ? 0.538 6.624 -3.142 1.00 31.51 10 VAL A CA 10
ATOM 15574 C C . VAL A 1 10 ? 0.609 7.786 -2.158 1.00 15.05 10 VAL A C 10
ATOM 15575 O O . VAL A 1 10 ? -0.351 8.060 -1.435 1.00 21.43 10 VAL A O 10
ATOM 15588 N N . CYS A 1 11 ? 1.749 8.466 -2.135 1.00 53.11 11 CYS A N 10
ATOM 15589 C CA . CYS A 1 11 ? 1.944 9.601 -1.240 1.00 25.54 11 CYS A CA 10
ATOM 15590 C C . CYS A 1 11 ? 3.033 10.529 -1.768 1.00 24.41 11 CYS A C 10
ATOM 15591 O O . CYS A 1 11 ? 4.062 10.075 -2.268 1.00 60.21 11 CYS A O 10
ATOM 15599 N N . GLY A 1 12 ? 2.798 11.832 -1.654 1.00 3.42 12 GLY A N 10
ATOM 15600 C CA . GLY A 1 12 ? 3.767 12.805 -2.127 1.00 22.25 12 GLY A CA 10
ATOM 15601 C C . GLY A 1 12 ? 5.011 12.852 -1.261 1.00 15.34 12 GLY A C 10
ATOM 15602 O O . GLY A 1 12 ? 6.072 12.374 -1.659 1.00 70.41 12 GLY A O 10
ATOM 15606 N N . ALA A 1 13 ? 4.880 13.433 -0.072 1.00 62.23 13 ALA A N 10
ATOM 15607 C CA . ALA A 1 13 ? 6.001 13.541 0.852 1.00 25.42 13 ALA A CA 10
ATOM 15608 C C . ALA A 1 13 ? 6.498 12.163 1.278 1.00 55.03 13 ALA A C 10
ATOM 15609 O O . ALA A 1 13 ? 5.742 11.363 1.828 1.00 40.22 13 ALA A O 10
ATOM 15616 N N . GLY A 1 14 ? 7.773 11.892 1.018 1.00 62.34 14 GLY A N 10
ATOM 15617 C CA . GLY A 1 14 ? 8.347 10.609 1.379 1.00 22.33 14 GLY A CA 10
ATOM 15618 C C . GLY A 1 14 ? 9.446 10.176 0.428 1.00 34.22 14 GLY A C 10
ATOM 15619 O O . GLY A 1 14 ? 9.179 9.531 -0.585 1.00 51.24 14 GLY A O 10
ATOM 15623 N N . MET A 1 15 ? 10.683 10.533 0.754 1.00 41.44 15 MET A N 10
ATOM 15624 C CA . MET A 1 15 ? 11.825 10.179 -0.080 1.00 62.21 15 MET A CA 10
ATOM 15625 C C . MET A 1 15 ? 12.759 9.222 0.655 1.00 20.32 15 MET A C 10
ATOM 15626 O O . MET A 1 15 ? 13.844 9.610 1.090 1.00 74.35 15 MET A O 10
ATOM 15640 N N . SER A 1 16 ? 12.329 7.972 0.793 1.00 64.13 16 SER A N 10
ATOM 15641 C CA . SER A 1 16 ? 13.126 6.961 1.479 1.00 33.32 16 SER A CA 10
ATOM 15642 C C . SER A 1 16 ? 13.335 7.337 2.943 1.00 53.23 16 SER A C 10
ATOM 15643 O O . SER A 1 16 ? 13.107 8.479 3.343 1.00 50.44 16 SER A O 10
ATOM 15651 N N . THR A 1 17 ? 13.772 6.367 3.740 1.00 63.53 17 THR A N 10
ATOM 15652 C CA . THR A 1 17 ? 14.011 6.594 5.160 1.00 63.44 17 THR A CA 10
ATOM 15653 C C . THR A 1 17 ? 12.780 7.182 5.838 1.00 21.03 17 THR A C 10
ATOM 15654 O O . THR A 1 17 ? 12.890 7.900 6.832 1.00 22.31 17 THR A O 10
ATOM 15665 N N . SER A 1 18 ? 11.607 6.872 5.295 1.00 12.55 18 SER A N 10
ATOM 15666 C CA . SER A 1 18 ? 10.353 7.373 5.848 1.00 42.55 18 SER A CA 10
ATOM 15667 C C . SER A 1 18 ? 9.949 6.579 7.086 1.00 12.24 18 SER A C 10
ATOM 15668 O O . SER A 1 18 ? 10.400 5.453 7.289 1.00 70.34 18 SER A O 10
ATOM 15676 N N . MET A 1 19 ? 9.096 7.177 7.912 1.00 31.13 19 MET A N 10
ATOM 15677 C CA . MET A 1 19 ? 8.630 6.526 9.130 1.00 33.32 19 MET A CA 10
ATOM 15678 C C . MET A 1 19 ? 7.904 5.224 8.808 1.00 61.34 19 MET A C 10
ATOM 15679 O O . MET A 1 19 ? 8.231 4.167 9.350 1.00 22.20 19 MET A O 10
ATOM 15693 N N . LEU A 1 20 ? 6.918 5.305 7.921 1.00 54.34 20 LEU A N 10
ATOM 15694 C CA . LEU A 1 20 ? 6.145 4.133 7.526 1.00 13.11 20 LEU A CA 10
ATOM 15695 C C . LEU A 1 20 ? 7.063 3.011 7.051 1.00 42.23 20 LEU A C 10
ATOM 15696 O O . LEU A 1 20 ? 7.116 1.940 7.656 1.00 65.54 20 LEU A O 10
ATOM 15712 N N . VAL A 1 21 ? 7.786 3.265 5.965 1.00 60.02 21 VAL A N 10
ATOM 15713 C CA . VAL A 1 21 ? 8.704 2.277 5.410 1.00 41.34 21 VAL A CA 10
ATOM 15714 C C . VAL A 1 21 ? 9.649 1.744 6.480 1.00 24.43 21 VAL A C 10
ATOM 15715 O O . VAL A 1 21 ? 9.987 0.561 6.489 1.00 30.52 21 VAL A O 10
ATOM 15728 N N . GLN A 1 22 ? 10.073 2.625 7.380 1.00 12.05 22 GLN A N 10
ATOM 15729 C CA . GLN A 1 22 ? 10.980 2.242 8.456 1.00 71.04 22 GLN A CA 10
ATOM 15730 C C . GLN A 1 22 ? 10.371 1.140 9.315 1.00 71.40 22 GLN A C 10
ATOM 15731 O O . GLN A 1 22 ? 10.924 0.045 9.422 1.00 11.21 22 GLN A O 10
ATOM 15745 N N . ARG A 1 23 ? 9.228 1.435 9.927 1.00 41.40 23 ARG A N 10
ATOM 15746 C CA . ARG A 1 23 ? 8.544 0.470 10.779 1.00 63.24 23 ARG A CA 10
ATOM 15747 C C . ARG A 1 23 ? 8.269 -0.824 10.019 1.00 61.30 23 ARG A C 10
ATOM 15748 O O . ARG A 1 23 ? 8.671 -1.906 10.451 1.00 63.12 23 ARG A O 10
ATOM 15769 N N . ILE A 1 24 ? 7.581 -0.707 8.888 1.00 33.14 24 ILE A N 10
ATOM 15770 C CA . ILE A 1 24 ? 7.253 -1.867 8.070 1.00 35.25 24 ILE A CA 10
ATOM 15771 C C . ILE A 1 24 ? 8.497 -2.691 7.760 1.00 43.25 24 ILE A C 10
ATOM 15772 O O . ILE A 1 24 ? 8.485 -3.916 7.868 1.00 22.33 24 ILE A O 10
ATOM 15788 N N . GLU A 1 25 ? 9.570 -2.008 7.373 1.00 22.23 25 GLU A N 10
ATOM 15789 C CA . GLU A 1 25 ? 10.825 -2.677 7.048 1.00 72.52 25 GLU A CA 10
ATOM 15790 C C . GLU A 1 25 ? 11.375 -3.422 8.262 1.00 73.22 25 GLU A C 10
ATOM 15791 O O . GLU A 1 25 ? 11.926 -4.516 8.136 1.00 44.42 25 GLU A O 10
ATOM 15803 N N . LYS A 1 26 ? 11.221 -2.821 9.436 1.00 34.14 26 LYS A N 10
ATOM 15804 C CA . LYS A 1 26 ? 11.701 -3.424 10.674 1.00 71.55 26 LYS A CA 10
ATOM 15805 C C . LYS A 1 26 ? 10.947 -4.716 10.977 1.00 11.31 26 LYS A C 10
ATOM 15806 O O . LYS A 1 26 ? 11.540 -5.793 11.039 1.00 64.34 26 LYS A O 10
ATOM 15825 N N . TYR A 1 27 ? 9.637 -4.600 11.165 1.00 61.31 27 TYR A N 10
ATOM 15826 C CA . TYR A 1 27 ? 8.803 -5.758 11.463 1.00 32.43 27 TYR A CA 10
ATOM 15827 C C . TYR A 1 27 ? 9.027 -6.869 10.442 1.00 65.24 27 TYR A C 10
ATOM 15828 O O . TYR A 1 27 ? 9.189 -8.035 10.800 1.00 2.23 27 TYR A O 10
ATOM 15846 N N . ALA A 1 28 ? 9.037 -6.497 9.166 1.00 71.05 28 ALA A N 10
ATOM 15847 C CA . ALA A 1 28 ? 9.244 -7.460 8.091 1.00 34.13 28 ALA A CA 10
ATOM 15848 C C . ALA A 1 28 ? 10.629 -8.091 8.179 1.00 64.41 28 ALA A C 10
ATOM 15849 O O . ALA A 1 28 ? 10.766 -9.315 8.191 1.00 3.22 28 ALA A O 10
ATOM 15856 N N . LYS A 1 29 ? 11.655 -7.249 8.239 1.00 53.14 29 LYS A N 10
ATOM 15857 C CA . LYS A 1 29 ? 13.031 -7.723 8.326 1.00 61.52 29 LYS A CA 10
ATOM 15858 C C . LYS A 1 29 ? 13.223 -8.613 9.550 1.00 62.53 29 LYS A C 10
ATOM 15859 O O . LYS A 1 29 ? 14.109 -9.467 9.575 1.00 31.23 29 LYS A O 10
ATOM 15878 N N . SER A 1 30 ? 12.386 -8.408 10.562 1.00 24.32 30 SER A N 10
ATOM 15879 C CA . SER A 1 30 ? 12.466 -9.190 11.791 1.00 73.14 30 SER A CA 10
ATOM 15880 C C . SER A 1 30 ? 11.716 -10.511 11.643 1.00 23.31 30 SER A C 10
ATOM 15881 O O . SER A 1 30 ? 12.221 -11.571 12.015 1.00 45.34 30 SER A O 10
ATOM 15889 N N . LYS A 1 31 ? 10.508 -10.439 11.097 1.00 75.41 31 LYS A N 10
ATOM 15890 C CA . LYS A 1 31 ? 9.686 -11.628 10.897 1.00 3.41 31 LYS A CA 10
ATOM 15891 C C . LYS A 1 31 ? 10.225 -12.475 9.749 1.00 71.14 31 LYS A C 10
ATOM 15892 O O . LYS A 1 31 ? 9.823 -13.623 9.571 1.00 64.45 31 LYS A O 10
ATOM 15911 N N . ASN A 1 32 ? 11.137 -11.899 8.971 1.00 32.45 32 ASN A N 10
ATOM 15912 C CA . ASN A 1 32 ? 11.731 -12.602 7.840 1.00 11.44 32 ASN A CA 10
ATOM 15913 C C . ASN A 1 32 ? 10.661 -13.012 6.832 1.00 63.32 32 ASN A C 10
ATOM 15914 O O . ASN A 1 32 ? 10.449 -14.199 6.586 1.00 62.54 32 ASN A O 10
ATOM 15925 N N . ILE A 1 33 ? 9.992 -12.021 6.252 1.00 13.22 33 ILE A N 10
ATOM 15926 C CA . ILE A 1 33 ? 8.946 -12.278 5.270 1.00 31.43 33 ILE A CA 10
ATOM 15927 C C . ILE A 1 33 ? 9.367 -11.808 3.882 1.00 5.43 33 ILE A C 10
ATOM 15928 O O . ILE A 1 33 ? 10.038 -10.786 3.740 1.00 52.32 33 ILE A O 10
ATOM 15944 N N . ASN A 1 34 ? 8.967 -12.559 2.862 1.00 44.34 34 ASN A N 10
ATOM 15945 C CA . ASN A 1 34 ? 9.302 -12.216 1.484 1.00 34.44 34 ASN A CA 10
ATOM 15946 C C . ASN A 1 34 ? 8.335 -11.174 0.932 1.00 53.21 34 ASN A C 10
ATOM 15947 O O . ASN A 1 34 ? 7.378 -11.507 0.234 1.00 23.52 34 ASN A O 10
ATOM 15958 N N . ALA A 1 35 ? 8.594 -9.909 1.249 1.00 34.13 35 ALA A N 10
ATOM 15959 C CA . ALA A 1 35 ? 7.748 -8.817 0.783 1.00 13.33 35 ALA A CA 10
ATOM 15960 C C . ALA A 1 35 ? 8.553 -7.533 0.615 1.00 41.12 35 ALA A C 10
ATOM 15961 O O . ALA A 1 35 ? 9.680 -7.426 1.099 1.00 65.42 35 ALA A O 10
ATOM 15968 N N . THR A 1 36 ? 7.968 -6.559 -0.075 1.00 43.02 36 THR A N 10
ATOM 15969 C CA . THR A 1 36 ? 8.632 -5.282 -0.309 1.00 25.20 36 THR A CA 10
ATOM 15970 C C . THR A 1 36 ? 7.624 -4.141 -0.364 1.00 12.10 36 THR A C 10
ATOM 15971 O O . THR A 1 36 ? 6.428 -4.364 -0.554 1.00 73.32 36 THR A O 10
ATOM 15982 N N . ILE A 1 37 ? 8.114 -2.916 -0.198 1.00 34.22 37 ILE A N 10
ATOM 15983 C CA . ILE A 1 37 ? 7.254 -1.739 -0.231 1.00 22.12 37 ILE A CA 10
ATOM 15984 C C . ILE A 1 37 ? 7.924 -0.591 -0.979 1.00 75.50 37 ILE A C 10
ATOM 15985 O O . ILE A 1 37 ? 9.148 -0.466 -0.975 1.00 10.03 37 ILE A O 10
ATOM 16001 N N . GLU A 1 38 ? 7.112 0.244 -1.618 1.00 52.45 38 GLU A N 10
ATOM 16002 C CA . GLU A 1 38 ? 7.627 1.384 -2.369 1.00 30.21 38 GLU A CA 10
ATOM 16003 C C . GLU A 1 38 ? 6.560 2.464 -2.516 1.00 40.54 38 GLU A C 10
ATOM 16004 O O . GLU A 1 38 ? 5.364 2.186 -2.440 1.00 21.11 38 GLU A O 10
ATOM 16016 N N . ALA A 1 39 ? 7.002 3.700 -2.728 1.00 64.02 39 ALA A N 10
ATOM 16017 C CA . ALA A 1 39 ? 6.088 4.823 -2.888 1.00 51.13 39 ALA A CA 10
ATOM 16018 C C . ALA A 1 39 ? 6.381 5.592 -4.172 1.00 74.02 39 ALA A C 10
ATOM 16019 O O . ALA A 1 39 ? 7.533 5.708 -4.588 1.00 64.41 39 ALA A O 10
ATOM 16026 N N . ILE A 1 40 ? 5.330 6.114 -4.795 1.00 75.12 40 ILE A N 10
ATOM 16027 C CA . ILE A 1 40 ? 5.475 6.871 -6.032 1.00 42.33 40 ILE A CA 10
ATOM 16028 C C . ILE A 1 40 ? 4.349 7.887 -6.191 1.00 15.31 40 ILE A C 10
ATOM 16029 O O . ILE A 1 40 ? 3.481 8.006 -5.327 1.00 14.10 40 ILE A O 10
ATOM 16045 N N . ALA A 1 41 ? 4.370 8.617 -7.301 1.00 14.32 41 ALA A N 10
ATOM 16046 C CA . ALA A 1 41 ? 3.348 9.621 -7.574 1.00 63.43 41 ALA A CA 10
ATOM 16047 C C . ALA A 1 41 ? 2.054 8.971 -8.053 1.00 21.11 41 ALA A C 10
ATOM 16048 O O . ALA A 1 41 ? 1.968 7.748 -8.165 1.00 0.11 41 ALA A O 10
ATOM 16055 N N . GLU A 1 42 ? 1.051 9.796 -8.335 1.00 2.15 42 GLU A N 10
ATOM 16056 C CA . GLU A 1 42 ? -0.238 9.300 -8.800 1.00 1.15 42 GLU A CA 10
ATOM 16057 C C . GLU A 1 42 ? -0.275 9.227 -10.324 1.00 14.20 42 GLU A C 10
ATOM 16058 O O . GLU A 1 42 ? -1.293 8.865 -10.915 1.00 70.04 42 GLU A O 10
ATOM 16070 N N . THR A 1 43 ? 0.841 9.576 -10.955 1.00 23.33 43 THR A N 10
ATOM 16071 C CA . THR A 1 43 ? 0.937 9.553 -12.409 1.00 21.21 43 THR A CA 10
ATOM 16072 C C . THR A 1 43 ? 1.557 8.248 -12.897 1.00 42.35 43 THR A C 10
ATOM 16073 O O . THR A 1 43 ? 1.283 7.800 -14.011 1.00 61.53 43 THR A O 10
ATOM 16084 N N . ARG A 1 44 ? 2.392 7.644 -12.059 1.00 35.21 44 ARG A N 10
ATOM 16085 C CA . ARG A 1 44 ? 3.050 6.390 -12.407 1.00 53.23 44 ARG A CA 10
ATOM 16086 C C . ARG A 1 44 ? 2.463 5.229 -11.610 1.00 63.21 44 ARG A C 10
ATOM 16087 O O . ARG A 1 44 ? 3.070 4.161 -11.509 1.00 40.04 44 ARG A O 10
ATOM 16108 N N . LEU A 1 45 ? 1.280 5.443 -11.046 1.00 33.35 45 LEU A N 10
ATOM 16109 C CA . LEU A 1 45 ? 0.611 4.414 -10.257 1.00 30.40 45 LEU A CA 10
ATOM 16110 C C . LEU A 1 45 ? 0.115 3.281 -11.149 1.00 71.33 45 LEU A C 10
ATOM 16111 O O . LEU A 1 45 ? 0.473 2.119 -10.951 1.00 42.24 45 LEU A O 10
ATOM 16127 N N . SER A 1 46 ? -0.709 3.626 -12.133 1.00 3.24 46 SER A N 10
ATOM 16128 C CA . SER A 1 46 ? -1.255 2.638 -13.055 1.00 62.31 46 SER A CA 10
ATOM 16129 C C . SER A 1 46 ? -0.189 2.165 -14.039 1.00 70.33 46 SER A C 10
ATOM 16130 O O . SER A 1 46 ? -0.398 1.206 -14.783 1.00 2.32 46 SER A O 10
ATOM 16138 N N . GLU A 1 47 ? 0.953 2.844 -14.036 1.00 51.42 47 GLU A N 10
ATOM 16139 C CA . GLU A 1 47 ? 2.052 2.495 -14.929 1.00 0.15 47 GLU A CA 10
ATOM 16140 C C . GLU A 1 47 ? 2.981 1.477 -14.275 1.00 21.44 47 GLU A C 10
ATOM 16141 O O . GLU A 1 47 ? 3.712 0.759 -14.957 1.00 63.42 47 GLU A O 10
ATOM 16153 N N . VAL A 1 48 ? 2.948 1.421 -12.947 1.00 22.45 48 VAL A N 10
ATOM 16154 C CA . VAL A 1 48 ? 3.786 0.491 -12.199 1.00 53.44 48 VAL A CA 10
ATOM 16155 C C . VAL A 1 48 ? 2.947 -0.602 -11.547 1.00 3.10 48 VAL A C 10
ATOM 16156 O O . VAL A 1 48 ? 3.456 -1.671 -11.209 1.00 4.22 48 VAL A O 10
ATOM 16169 N N . VAL A 1 49 ? 1.658 -0.328 -11.374 1.00 4.21 49 VAL A N 10
ATOM 16170 C CA . VAL A 1 49 ? 0.748 -1.289 -10.764 1.00 13.31 49 VAL A CA 10
ATOM 16171 C C . VAL A 1 49 ? 0.826 -2.641 -11.463 1.00 23.23 49 VAL A C 10
ATOM 16172 O O . VAL A 1 49 ? 0.606 -3.684 -10.846 1.00 64.42 49 VAL A O 10
ATOM 16185 N N . ASP A 1 50 ? 1.142 -2.616 -12.753 1.00 71.22 50 ASP A N 10
ATOM 16186 C CA . ASP A 1 50 ? 1.252 -3.841 -13.537 1.00 50.20 50 ASP A CA 10
ATOM 16187 C C . ASP A 1 50 ? 2.294 -4.779 -12.936 1.00 21.51 50 ASP A C 10
ATOM 16188 O O . ASP A 1 50 ? 2.239 -5.993 -13.135 1.00 34.33 50 ASP A O 10
ATOM 16197 N N . ARG A 1 51 ? 3.244 -4.208 -12.202 1.00 72.52 51 ARG A N 10
ATOM 16198 C CA . ARG A 1 51 ? 4.300 -4.994 -11.575 1.00 41.21 51 ARG A CA 10
ATOM 16199 C C . ARG A 1 51 ? 3.991 -5.241 -10.101 1.00 52.41 51 ARG A C 10
ATOM 16200 O O . ARG A 1 51 ? 4.138 -6.357 -9.604 1.00 24.30 51 ARG A O 10
ATOM 16221 N N . PHE A 1 52 ? 3.562 -4.192 -9.408 1.00 11.40 52 PHE A N 10
ATOM 16222 C CA . PHE A 1 52 ? 3.233 -4.294 -7.991 1.00 4.11 52 PHE A CA 10
ATOM 16223 C C . PHE A 1 52 ? 2.053 -5.237 -7.772 1.00 63.05 52 PHE A C 10
ATOM 16224 O O . PHE A 1 52 ? 1.519 -5.809 -8.722 1.00 22.24 52 PHE A O 10
ATOM 16241 N N . ASP A 1 53 ? 1.654 -5.393 -6.515 1.00 40.42 53 ASP A N 10
ATOM 16242 C CA . ASP A 1 53 ? 0.537 -6.266 -6.171 1.00 45.33 53 ASP A CA 10
ATOM 16243 C C . ASP A 1 53 ? -0.600 -5.469 -5.539 1.00 5.12 53 ASP A C 10
ATOM 16244 O O . ASP A 1 53 ? -1.718 -5.449 -6.053 1.00 11.14 53 ASP A O 10
ATOM 16253 N N . VAL A 1 54 ? -0.306 -4.815 -4.419 1.00 52.20 54 VAL A N 10
ATOM 16254 C CA . VAL A 1 54 ? -1.304 -4.017 -3.716 1.00 42.20 54 VAL A CA 10
ATOM 16255 C C . VAL A 1 54 ? -1.016 -2.526 -3.861 1.00 34.14 54 VAL A C 10
ATOM 16256 O O . VAL A 1 54 ? 0.137 -2.114 -3.982 1.00 61.13 54 VAL A O 10
ATOM 16269 N N . VAL A 1 55 ? -2.074 -1.722 -3.847 1.00 51.41 55 VAL A N 10
ATOM 16270 C CA . VAL A 1 55 ? -1.936 -0.276 -3.974 1.00 51.25 55 VAL A CA 10
ATOM 16271 C C . VAL A 1 55 ? -2.666 0.448 -2.848 1.00 1.10 55 VAL A C 10
ATOM 16272 O O . VAL A 1 55 ? -3.892 0.559 -2.859 1.00 34.44 55 VAL A O 10
ATOM 16285 N N . LEU A 1 56 ? -1.904 0.940 -1.878 1.00 71.40 56 LEU A N 10
ATOM 16286 C CA . LEU A 1 56 ? -2.477 1.655 -0.743 1.00 33.34 56 LEU A CA 10
ATOM 16287 C C . LEU A 1 56 ? -2.284 3.160 -0.892 1.00 61.45 56 LEU A C 10
ATOM 16288 O O . LEU A 1 56 ? -1.216 3.623 -1.298 1.00 32.44 56 LEU A O 10
ATOM 16304 N N . LEU A 1 57 ? -3.322 3.921 -0.561 1.00 65.23 57 LEU A N 10
ATOM 16305 C CA . LEU A 1 57 ? -3.266 5.375 -0.657 1.00 42.01 57 LEU A CA 10
ATOM 16306 C C . LEU A 1 57 ? -2.958 5.998 0.700 1.00 44.20 57 LEU A C 10
ATOM 16307 O O . LEU A 1 57 ? -3.309 5.446 1.742 1.00 24.13 57 LEU A O 10
ATOM 16323 N N . ALA A 1 58 ? -2.301 7.154 0.680 1.00 14.45 58 ALA A N 10
ATOM 16324 C CA . ALA A 1 58 ? -1.950 7.855 1.909 1.00 15.40 58 ALA A CA 10
ATOM 16325 C C . ALA A 1 58 ? -3.028 8.864 2.292 1.00 45.32 58 ALA A C 10
ATOM 16326 O O . ALA A 1 58 ? -3.847 9.275 1.470 1.00 51.42 58 ALA A O 10
ATOM 16333 N N . PRO A 1 59 ? -3.028 9.274 3.569 1.00 15.45 59 PRO A N 10
ATOM 16334 C CA . PRO A 1 59 ? -4.000 10.240 4.090 1.00 54.25 59 PRO A CA 10
ATOM 16335 C C . PRO A 1 59 ? -3.775 11.643 3.538 1.00 41.44 59 PRO A C 10
ATOM 16336 O O . PRO A 1 59 ? -3.230 12.509 4.221 1.00 12.34 59 PRO A O 10
ATOM 16347 N N . GLN A 1 60 ? -4.198 11.862 2.296 1.00 32.25 60 GLN A N 10
ATOM 16348 C CA . GLN A 1 60 ? -4.042 13.160 1.653 1.00 4.45 60 GLN A CA 10
ATOM 16349 C C . GLN A 1 60 ? -4.617 13.141 0.241 1.00 42.24 60 GLN A C 10
ATOM 16350 O O . GLN A 1 60 ? -4.932 12.081 -0.298 1.00 23.54 60 GLN A O 10
ATOM 16364 N N . SER A 1 61 ? -4.751 14.323 -0.354 1.00 62.21 61 SER A N 10
ATOM 16365 C CA . SER A 1 61 ? -5.292 14.442 -1.703 1.00 33.31 61 SER A CA 10
ATOM 16366 C C . SER A 1 61 ? -6.748 13.984 -1.747 1.00 4.34 61 SER A C 10
ATOM 16367 O O . SER A 1 61 ? -7.040 12.797 -1.606 1.00 54.31 61 SER A O 10
ATOM 16375 N N . ARG A 1 62 ? -7.655 14.935 -1.943 1.00 43.33 62 ARG A N 10
ATOM 16376 C CA . ARG A 1 62 ? -9.079 14.632 -2.005 1.00 21.14 62 ARG A CA 10
ATOM 16377 C C . ARG A 1 62 ? -9.468 14.128 -3.392 1.00 11.50 62 ARG A C 10
ATOM 16378 O O . ARG A 1 62 ? -10.082 13.070 -3.530 1.00 51.12 62 ARG A O 10
ATOM 16399 N N . PHE A 1 63 ? -9.107 14.895 -4.416 1.00 34.43 63 PHE A N 10
ATOM 16400 C CA . PHE A 1 63 ? -9.421 14.527 -5.792 1.00 44.13 63 PHE A CA 10
ATOM 16401 C C . PHE A 1 63 ? -8.736 13.218 -6.174 1.00 71.52 63 PHE A C 10
ATOM 16402 O O . PHE A 1 63 ? -9.313 12.386 -6.874 1.00 63.51 63 PHE A O 10
ATOM 16419 N N . ASN A 1 64 ? -7.504 13.043 -5.710 1.00 44.35 64 ASN A N 10
ATOM 16420 C CA . ASN A 1 64 ? -6.740 11.836 -6.004 1.00 11.14 64 ASN A CA 10
ATOM 16421 C C . ASN A 1 64 ? -7.398 10.611 -5.378 1.00 70.42 64 ASN A C 10
ATOM 16422 O O . ASN A 1 64 ? -7.377 9.520 -5.951 1.00 54.21 64 ASN A O 10
ATOM 16433 N N . LYS A 1 65 ? -7.984 10.796 -4.200 1.00 41.30 65 LYS A N 10
ATOM 16434 C CA . LYS A 1 65 ? -8.650 9.707 -3.496 1.00 53.54 65 LYS A CA 10
ATOM 16435 C C . LYS A 1 65 ? -9.865 9.218 -4.278 1.00 53.41 65 LYS A C 10
ATOM 16436 O O . LYS A 1 65 ? -10.006 8.024 -4.544 1.00 54.11 65 LYS A O 10
ATOM 16455 N N . LYS A 1 66 ? -10.741 10.148 -4.645 1.00 22.32 66 LYS A N 10
ATOM 16456 C CA . LYS A 1 66 ? -11.944 9.813 -5.399 1.00 24.23 66 LYS A CA 10
ATOM 16457 C C . LYS A 1 66 ? -11.586 9.171 -6.735 1.00 62.30 66 LYS A C 10
ATOM 16458 O O . LYS A 1 66 ? -12.148 8.141 -7.109 1.00 64.34 66 LYS A O 10
ATOM 16477 N N . ARG A 1 67 ? -10.649 9.785 -7.450 1.00 63.44 67 ARG A N 10
ATOM 16478 C CA . ARG A 1 67 ? -10.217 9.272 -8.744 1.00 63.25 67 ARG A CA 10
ATOM 16479 C C . ARG A 1 67 ? -9.577 7.894 -8.598 1.00 52.22 67 ARG A C 10
ATOM 16480 O O . ARG A 1 67 ? -9.969 6.941 -9.273 1.00 25.35 67 ARG A O 10
ATOM 16501 N N . LEU A 1 68 ? -8.590 7.796 -7.713 1.00 53.13 68 LEU A N 10
ATOM 16502 C CA . LEU A 1 68 ? -7.896 6.536 -7.477 1.00 41.14 68 LEU A CA 10
ATOM 16503 C C . LEU A 1 68 ? -8.888 5.405 -7.228 1.00 70.01 68 LEU A C 10
ATOM 16504 O O . LEU A 1 68 ? -8.848 4.372 -7.897 1.00 3.35 68 LEU A O 10
ATOM 16520 N N . GLU A 1 69 ? -9.780 5.610 -6.264 1.00 34.53 69 GLU A N 10
ATOM 16521 C CA . GLU A 1 69 ? -10.784 4.607 -5.928 1.00 21.40 69 GLU A CA 10
ATOM 16522 C C . GLU A 1 69 ? -11.750 4.393 -7.089 1.00 51.24 69 GLU A C 10
ATOM 16523 O O . GLU A 1 69 ? -12.186 3.273 -7.350 1.00 33.41 69 GLU A O 10
ATOM 16535 N N . GLU A 1 70 ? -12.081 5.478 -7.784 1.00 5.02 70 GLU A N 10
ATOM 16536 C CA . GLU A 1 70 ? -12.996 5.411 -8.916 1.00 72.32 70 GLU A CA 10
ATOM 16537 C C . GLU A 1 70 ? -12.377 4.626 -10.070 1.00 45.31 70 GLU A C 10
ATOM 16538 O O . GLU A 1 70 ? -13.085 4.109 -10.934 1.00 51.11 70 GLU A O 10
ATOM 16550 N N . ILE A 1 71 ? -11.050 4.544 -10.077 1.00 21.01 71 ILE A N 10
ATOM 16551 C CA . ILE A 1 71 ? -10.336 3.823 -11.123 1.00 41.02 71 ILE A CA 10
ATOM 16552 C C . ILE A 1 71 ? -10.015 2.398 -10.688 1.00 33.42 71 ILE A C 10
ATOM 16553 O O . ILE A 1 71 ? -10.098 1.460 -11.482 1.00 72.14 71 ILE A O 10
ATOM 16569 N N . THR A 1 72 ? -9.649 2.239 -9.420 1.00 1.51 72 THR A N 10
ATOM 16570 C CA . THR A 1 72 ? -9.316 0.928 -8.877 1.00 42.53 72 THR A CA 10
ATOM 16571 C C . THR A 1 72 ? -10.542 0.022 -8.838 1.00 40.45 72 THR A C 10
ATOM 16572 O O . THR A 1 72 ? -10.453 -1.172 -9.123 1.00 12.22 72 THR A O 10
ATOM 16583 N N . LYS A 1 73 ? -11.686 0.598 -8.485 1.00 4.13 73 LYS A N 10
ATOM 16584 C CA . LYS A 1 73 ? -12.931 -0.156 -8.410 1.00 35.10 73 LYS A CA 10
ATOM 16585 C C . LYS A 1 73 ? -13.162 -0.953 -9.690 1.00 61.20 73 LYS A C 10
ATOM 16586 O O . LYS A 1 73 ? -13.239 -2.182 -9.679 1.00 2.25 73 LYS A O 10
ATOM 16605 N N . PRO A 1 74 ? -13.274 -0.241 -10.821 1.00 1.23 74 PRO A N 10
ATOM 16606 C CA . PRO A 1 74 ? -13.495 -0.862 -12.129 1.00 34.31 74 PRO A CA 10
ATOM 16607 C C . PRO A 1 74 ? -12.274 -1.632 -12.620 1.00 3.43 74 PRO A C 10
ATOM 16608 O O . PRO A 1 74 ? -12.398 -2.623 -13.339 1.00 51.23 74 PRO A O 10
ATOM 16619 N N . LYS A 1 75 ? -11.092 -1.170 -12.224 1.00 72.24 75 LYS A N 10
ATOM 16620 C CA . LYS A 1 75 ? -9.846 -1.815 -12.622 1.00 63.44 75 LYS A CA 10
ATOM 16621 C C . LYS A 1 75 ? -9.753 -3.223 -12.041 1.00 61.11 75 LYS A C 10
ATOM 16622 O O . LYS A 1 75 ? -9.168 -4.119 -12.648 1.00 53.15 75 LYS A O 10
ATOM 16641 N N . GLY A 1 76 ? -10.336 -3.411 -10.861 1.00 43.03 76 GLY A N 10
ATOM 16642 C CA . GLY A 1 76 ? -10.308 -4.713 -10.219 1.00 12.32 76 GLY A CA 10
ATOM 16643 C C . GLY A 1 76 ? -8.952 -5.038 -9.626 1.00 10.42 76 GLY A C 10
ATOM 16644 O O . GLY A 1 76 ? -8.279 -5.968 -10.071 1.00 72.34 76 GLY A O 10
ATOM 16648 N N . ILE A 1 77 ? -8.548 -4.268 -8.620 1.00 63.41 77 ILE A N 10
ATOM 16649 C CA . ILE A 1 77 ? -7.262 -4.480 -7.966 1.00 73.34 77 ILE A CA 10
ATOM 16650 C C . ILE A 1 77 ? -7.361 -4.226 -6.466 1.00 24.51 77 ILE A C 10
ATOM 16651 O O . ILE A 1 77 ? -8.213 -3.475 -5.992 1.00 42.51 77 ILE A O 10
ATOM 16667 N N . PRO A 1 78 ? -6.467 -4.868 -5.698 1.00 3.01 78 PRO A N 10
ATOM 16668 C CA . PRO A 1 78 ? -6.431 -4.726 -4.240 1.00 25.22 78 PRO A CA 10
ATOM 16669 C C . PRO A 1 78 ? -5.961 -3.343 -3.802 1.00 62.14 78 PRO A C 10
ATOM 16670 O O . PRO A 1 78 ? -4.760 -3.092 -3.690 1.00 11.21 78 PRO A O 10
ATOM 16681 N N . ILE A 1 79 ? -6.912 -2.449 -3.559 1.00 35.33 79 ILE A N 10
ATOM 16682 C CA . ILE A 1 79 ? -6.595 -1.092 -3.133 1.00 40.43 79 ILE A CA 10
ATOM 16683 C C . ILE A 1 79 ? -7.137 -0.812 -1.735 1.00 72.51 79 ILE A C 10
ATOM 16684 O O . ILE A 1 79 ? -8.309 -1.059 -1.454 1.00 73.52 79 ILE A O 10
ATOM 16700 N N . GLU A 1 80 ? -6.276 -0.296 -0.864 1.00 53.15 80 GLU A N 10
ATOM 16701 C CA . GLU A 1 80 ? -6.670 0.018 0.503 1.00 13.03 80 GLU A CA 10
ATOM 16702 C C . GLU A 1 80 ? -6.281 1.448 0.869 1.00 64.42 80 GLU A C 10
ATOM 16703 O O . GLU A 1 80 ? -5.546 2.108 0.133 1.00 2.30 80 GLU A O 10
ATOM 16715 N N . ILE A 1 81 ? -6.778 1.918 2.007 1.00 61.34 81 ILE A N 10
ATOM 16716 C CA . ILE A 1 81 ? -6.482 3.268 2.469 1.00 4.11 81 ILE A CA 10
ATOM 16717 C C . ILE A 1 81 ? -6.118 3.275 3.950 1.00 21.04 81 ILE A C 10
ATOM 16718 O O . ILE A 1 81 ? -6.862 2.757 4.785 1.00 64.13 81 ILE A O 10
ATOM 16734 N N . ILE A 1 82 ? -4.972 3.866 4.270 1.00 74.21 82 ILE A N 10
ATOM 16735 C CA . ILE A 1 82 ? -4.512 3.942 5.651 1.00 14.43 82 ILE A CA 10
ATOM 16736 C C . ILE A 1 82 ? -5.321 4.963 6.444 1.00 13.10 82 ILE A C 10
ATOM 16737 O O . ILE A 1 82 ? -5.740 5.989 5.910 1.00 60.13 82 ILE A O 10
ATOM 16753 N N . ASN A 1 83 ? -5.536 4.674 7.724 1.00 74.45 83 ASN A N 10
ATOM 16754 C CA . ASN A 1 83 ? -6.295 5.567 8.592 1.00 42.01 83 ASN A CA 10
ATOM 16755 C C . ASN A 1 83 ? -5.421 6.717 9.086 1.00 32.21 83 ASN A C 10
ATOM 16756 O O . ASN A 1 83 ? -4.208 6.569 9.238 1.00 51.42 83 ASN A O 10
ATOM 16767 N N . THR A 1 84 ? -6.047 7.863 9.338 1.00 42.05 84 THR A N 10
ATOM 16768 C CA . THR A 1 84 ? -5.328 9.038 9.813 1.00 21.24 84 THR A CA 10
ATOM 16769 C C . THR A 1 84 ? -4.472 8.702 11.030 1.00 12.12 84 THR A C 10
ATOM 16770 O O . THR A 1 84 ? -3.255 8.893 11.016 1.00 14.22 84 THR A O 10
ATOM 16781 N N . ILE A 1 85 ? -5.114 8.202 12.080 1.00 3.11 85 ILE A N 10
ATOM 16782 C CA . ILE A 1 85 ? -4.410 7.838 13.303 1.00 2.53 85 ILE A CA 10
ATOM 16783 C C . ILE A 1 85 ? -3.325 6.804 13.028 1.00 54.24 85 ILE A C 10
ATOM 16784 O O . ILE A 1 85 ? -2.203 6.918 13.521 1.00 12.33 85 ILE A O 10
ATOM 16800 N N . ASP A 1 86 ? -3.666 5.795 12.234 1.00 70.44 86 ASP A N 10
ATOM 16801 C CA . ASP A 1 86 ? -2.720 4.740 11.888 1.00 41.04 86 ASP A CA 10
ATOM 16802 C C . ASP A 1 86 ? -1.465 5.324 11.248 1.00 43.42 86 ASP A C 10
ATOM 16803 O O . ASP A 1 86 ? -0.345 4.978 11.624 1.00 45.24 86 ASP A O 10
ATOM 16812 N N . TYR A 1 87 ? -1.660 6.211 10.278 1.00 3.21 87 TYR A N 10
ATOM 16813 C CA . TYR A 1 87 ? -0.543 6.841 9.582 1.00 75.21 87 TYR A CA 10
ATOM 16814 C C . TYR A 1 87 ? 0.309 7.657 10.549 1.00 41.24 87 TYR A C 10
ATOM 16815 O O . TYR A 1 87 ? 1.515 7.443 10.662 1.00 5.24 87 TYR A O 10
ATOM 16833 N N . GLY A 1 88 ? -0.327 8.594 11.244 1.00 52.33 88 GLY A N 10
ATOM 16834 C CA . GLY A 1 88 ? 0.387 9.429 12.192 1.00 41.11 88 GLY A CA 10
ATOM 16835 C C . GLY A 1 88 ? 1.197 8.617 13.183 1.00 50.51 88 GLY A C 10
ATOM 16836 O O . GLY A 1 88 ? 2.306 9.003 13.555 1.00 12.51 88 GLY A O 10
ATOM 16840 N N . THR A 1 89 ? 0.643 7.489 13.615 1.00 60.51 89 THR A N 10
ATOM 16841 C CA . THR A 1 89 ? 1.320 6.621 14.571 1.00 45.12 89 THR A CA 10
ATOM 16842 C C . THR A 1 89 ? 2.378 5.766 13.883 1.00 21.12 89 THR A C 10
ATOM 16843 O O . THR A 1 89 ? 3.306 5.276 14.526 1.00 63.13 89 THR A O 10
ATOM 16854 N N . MET A 1 90 ? 2.232 5.591 12.574 1.00 23.22 90 MET A N 10
ATOM 16855 C CA . MET A 1 90 ? 3.178 4.794 11.800 1.00 13.54 90 MET A CA 10
ATOM 16856 C C . MET A 1 90 ? 3.167 3.340 12.258 1.00 22.32 90 MET A C 10
ATOM 16857 O O . MET A 1 90 ? 4.163 2.834 12.772 1.00 20.44 90 MET A O 10
ATOM 16871 N N . ASN A 1 91 ? 2.033 2.673 12.069 1.00 74.30 91 ASN A N 10
ATOM 16872 C CA . ASN A 1 91 ? 1.893 1.275 12.464 1.00 42.23 91 ASN A CA 10
ATOM 16873 C C . ASN A 1 91 ? 2.327 0.345 11.335 1.00 50.11 91 ASN A C 10
ATOM 16874 O O . ASN A 1 91 ? 1.505 -0.109 10.540 1.00 62.05 91 ASN A O 10
ATOM 16885 N N . GLY A 1 92 ? 3.625 0.065 11.273 1.00 52.34 92 GLY A N 10
ATOM 16886 C CA . GLY A 1 92 ? 4.146 -0.810 10.238 1.00 21.41 92 GLY A CA 10
ATOM 16887 C C . GLY A 1 92 ? 3.403 -2.130 10.167 1.00 21.31 92 GLY A C 10
ATOM 16888 O O . GLY A 1 92 ? 3.000 -2.565 9.089 1.00 11.12 92 GLY A O 10
ATOM 16892 N N . GLU A 1 93 ? 3.224 -2.769 11.319 1.00 55.12 93 GLU A N 10
ATOM 16893 C CA . GLU A 1 93 ? 2.527 -4.048 11.382 1.00 54.14 93 GLU A CA 10
ATOM 16894 C C . GLU A 1 93 ? 1.158 -3.955 10.713 1.00 11.42 93 GLU A C 10
ATOM 16895 O O . GLU A 1 93 ? 0.775 -4.826 9.932 1.00 42.02 93 GLU A O 10
ATOM 16907 N N . LYS A 1 94 ? 0.424 -2.893 11.029 1.00 54.24 94 LYS A N 10
ATOM 16908 C CA . LYS A 1 94 ? -0.903 -2.683 10.460 1.00 62.45 94 LYS A CA 10
ATOM 16909 C C . LYS A 1 94 ? -0.824 -2.502 8.948 1.00 63.45 94 LYS A C 10
ATOM 16910 O O . LYS A 1 94 ? -1.654 -3.028 8.205 1.00 4.13 94 LYS A O 10
ATOM 16929 N N . VAL A 1 95 ? 0.180 -1.757 8.496 1.00 4.01 95 VAL A N 10
ATOM 16930 C CA . VAL A 1 95 ? 0.369 -1.509 7.072 1.00 21.13 95 VAL A CA 10
ATOM 16931 C C . VAL A 1 95 ? 0.602 -2.811 6.314 1.00 74.13 95 VAL A C 10
ATOM 16932 O O . VAL A 1 95 ? -0.215 -3.213 5.484 1.00 22.44 95 VAL A O 10
ATOM 16945 N N . LEU A 1 96 ? 1.721 -3.466 6.604 1.00 72.23 96 LEU A N 10
ATOM 16946 C CA . LEU A 1 96 ? 2.062 -4.725 5.949 1.00 71.11 96 LEU A CA 10
ATOM 16947 C C . LEU A 1 96 ? 0.906 -5.715 6.039 1.00 31.22 96 LEU A C 10
ATOM 16948 O O . LEU A 1 96 ? 0.485 -6.284 5.032 1.00 53.42 96 LEU A O 10
ATOM 16964 N N . GLN A 1 97 ? 0.397 -5.915 7.250 1.00 30.21 97 GLN A N 10
ATOM 16965 C CA . GLN A 1 97 ? -0.712 -6.837 7.470 1.00 33.11 97 GLN A CA 10
ATOM 16966 C C . GLN A 1 97 ? -1.869 -6.531 6.526 1.00 52.30 97 GLN A C 10
ATOM 16967 O O . GLN A 1 97 ? -2.413 -7.429 5.881 1.00 62.13 97 GLN A O 10
ATOM 16981 N N . LEU A 1 98 ? -2.243 -5.259 6.449 1.00 43.31 98 LEU A N 10
ATOM 16982 C CA . LEU A 1 98 ? -3.338 -4.833 5.583 1.00 3.11 98 LEU A CA 10
ATOM 16983 C C . LEU A 1 98 ? -3.073 -5.232 4.134 1.00 24.45 98 LEU A C 10
ATOM 16984 O O . LEU A 1 98 ? -3.899 -5.889 3.501 1.00 62.43 98 LEU A O 10
ATOM 17000 N N . ALA A 1 99 ? -1.915 -4.835 3.618 1.00 5.23 99 ALA A N 10
ATOM 17001 C CA . ALA A 1 99 ? -1.539 -5.155 2.247 1.00 74.21 99 ALA A CA 10
ATOM 17002 C C . ALA A 1 99 ? -1.611 -6.657 1.995 1.00 74.32 99 ALA A C 10
ATOM 17003 O O . ALA A 1 99 ? -2.026 -7.097 0.922 1.00 30.32 99 ALA A O 10
ATOM 17010 N N . ILE A 1 100 ? -1.204 -7.439 2.989 1.00 12.01 100 ILE A N 10
ATOM 17011 C CA . ILE A 1 100 ? -1.224 -8.892 2.874 1.00 23.41 100 ILE A CA 10
ATOM 17012 C C . ILE A 1 100 ? -2.647 -9.412 2.709 1.00 14.13 100 ILE A C 10
ATOM 17013 O O . ILE A 1 100 ? -2.996 -9.981 1.675 1.00 4.35 100 ILE A O 10
ATOM 17029 N N . ASN A 1 101 ? -3.468 -9.211 3.736 1.00 43.11 101 ASN A N 10
ATOM 17030 C CA . ASN A 1 101 ? -4.856 -9.658 3.705 1.00 65.10 101 ASN A CA 10
ATOM 17031 C C . ASN A 1 101 ? -5.575 -9.114 2.474 1.00 11.25 101 ASN A C 10
ATOM 17032 O O . ASN A 1 101 ? -6.448 -9.773 1.911 1.00 55.20 101 ASN A O 10
ATOM 17043 N N . ALA A 1 102 ? -5.201 -7.907 2.062 1.00 20.32 102 ALA A N 10
ATOM 17044 C CA . ALA A 1 102 ? -5.808 -7.274 0.898 1.00 62.22 102 ALA A CA 10
ATOM 17045 C C . ALA A 1 102 ? -5.461 -8.031 -0.380 1.00 74.14 102 ALA A C 10
ATOM 17046 O O . ALA A 1 102 ? -6.326 -8.277 -1.221 1.00 22.23 102 ALA A O 10
ATOM 17053 N N . PHE A 1 103 ? -4.191 -8.396 -0.520 1.00 72.34 103 PHE A N 10
ATOM 17054 C CA . PHE A 1 103 ? -3.730 -9.124 -1.697 1.00 54.34 103 PHE A CA 10
ATOM 17055 C C . PHE A 1 103 ? -4.383 -10.500 -1.776 1.00 34.22 103 PHE A C 10
ATOM 17056 O O . PHE A 1 103 ? -4.944 -10.875 -2.805 1.00 14.01 103 PHE A O 10
ATOM 17073 N N . ASN A 1 104 ? -4.305 -11.250 -0.681 1.00 44.04 104 ASN A N 10
ATOM 17074 C CA . ASN A 1 104 ? -4.886 -12.586 -0.626 1.00 12.05 104 ASN A CA 10
ATOM 17075 C C . ASN A 1 104 ? -6.396 -12.532 -0.843 1.00 45.15 104 ASN A C 10
ATOM 17076 O O . ASN A 1 104 ? -6.923 -13.165 -1.756 1.00 14.53 104 ASN A O 10
ATOM 17087 N N . ASN A 1 105 ? -7.082 -11.770 0.002 1.00 13.03 105 ASN A N 10
ATOM 17088 C CA . ASN A 1 105 ? -8.530 -11.633 -0.098 1.00 33.21 105 ASN A CA 10
ATOM 17089 C C . ASN A 1 105 ? -8.938 -11.164 -1.491 1.00 41.04 105 ASN A C 10
ATOM 17090 O O . ASN A 1 105 ? -9.953 -11.602 -2.033 1.00 51.44 105 ASN A O 10
ATOM 17101 N N . LYS A 1 106 ? -8.139 -10.271 -2.066 1.00 73.50 106 LYS A N 10
ATOM 17102 C CA . LYS A 1 106 ? -8.414 -9.744 -3.397 1.00 42.40 106 LYS A CA 10
ATOM 17103 C C . LYS A 1 106 ? -9.729 -8.970 -3.415 1.00 25.33 106 LYS A C 10
ATOM 17104 O O . LYS A 1 106 ? -10.394 -8.833 -2.389 1.00 2.34 106 LYS A O 10
ATOM 17123 N N . SER A 1 107 ? -10.098 -8.468 -4.589 1.00 14.42 107 SER A N 10
ATOM 17124 C CA . SER A 1 107 ? -11.332 -7.706 -4.739 1.00 54.23 107 SER A CA 10
ATOM 17125 C C . SER A 1 107 ? -12.427 -8.563 -5.370 1.00 43.32 107 SER A C 10
ATOM 17126 O O . SER A 1 107 ? -13.431 -8.874 -4.732 1.00 13.41 107 SER A O 10
ATOM 17134 N N . SER A 1 108 ? -12.222 -8.940 -6.628 1.00 34.41 108 SER A N 10
ATOM 17135 C CA . SER A 1 108 ? -13.191 -9.759 -7.347 1.00 60.01 108 SER A CA 10
ATOM 17136 C C . SER A 1 108 ? -12.660 -10.146 -8.724 1.00 21.05 108 SER A C 10
ATOM 17137 O O . SER A 1 108 ? -12.957 -9.493 -9.723 1.00 50.44 108 SER A O 10
ATOM 17145 N N . VAL A 1 109 ? -11.871 -11.215 -8.767 1.00 24.24 109 VAL A N 10
ATOM 17146 C CA . VAL A 1 109 ? -11.297 -11.693 -10.019 1.00 2.11 109 VAL A CA 10
ATOM 17147 C C . VAL A 1 109 ? -10.441 -10.617 -10.676 1.00 40.43 109 VAL A C 10
ATOM 17148 O O . VAL A 1 109 ? -10.060 -9.636 -10.038 1.00 4.54 109 VAL A O 10
ATOM 17161 N N . GLY A 1 1 ? 14.126 -16.663 -8.515 1.00 33.14 1 GLY A N 11
ATOM 17162 C CA . GLY A 1 1 ? 13.802 -16.585 -7.102 1.00 35.31 1 GLY A CA 11
ATOM 17163 C C . GLY A 1 1 ? 12.339 -16.871 -6.827 1.00 21.24 1 GLY A C 11
ATOM 17164 O O . GLY A 1 1 ? 11.577 -17.236 -7.721 1.00 72.13 1 GLY A O 11
ATOM 17168 N N . PRO A 1 2 ? 11.929 -16.707 -5.560 1.00 74.41 2 PRO A N 11
ATOM 17169 C CA . PRO A 1 2 ? 10.545 -16.947 -5.139 1.00 53.11 2 PRO A CA 11
ATOM 17170 C C . PRO A 1 2 ? 9.582 -15.900 -5.690 1.00 63.04 2 PRO A C 11
ATOM 17171 O O . PRO A 1 2 ? 10.001 -14.914 -6.294 1.00 3.35 2 PRO A O 11
ATOM 17182 N N . GLY A 1 3 ? 8.289 -16.123 -5.479 1.00 33.05 3 GLY A N 11
ATOM 17183 C CA . GLY A 1 3 ? 7.287 -15.190 -5.961 1.00 20.11 3 GLY A CA 11
ATOM 17184 C C . GLY A 1 3 ? 7.295 -13.883 -5.193 1.00 51.21 3 GLY A C 11
ATOM 17185 O O . GLY A 1 3 ? 7.430 -12.811 -5.782 1.00 14.31 3 GLY A O 11
ATOM 17189 N N . SER A 1 4 ? 7.148 -13.972 -3.875 1.00 23.05 4 SER A N 11
ATOM 17190 C CA . SER A 1 4 ? 7.133 -12.786 -3.026 1.00 22.33 4 SER A CA 11
ATOM 17191 C C . SER A 1 4 ? 5.966 -11.873 -3.388 1.00 21.02 4 SER A C 11
ATOM 17192 O O . SER A 1 4 ? 5.231 -12.135 -4.340 1.00 72.01 4 SER A O 11
ATOM 17200 N N . MET A 1 5 ? 5.802 -10.801 -2.619 1.00 74.11 5 MET A N 11
ATOM 17201 C CA . MET A 1 5 ? 4.724 -9.848 -2.859 1.00 33.13 5 MET A CA 11
ATOM 17202 C C . MET A 1 5 ? 5.255 -8.419 -2.875 1.00 44.31 5 MET A C 11
ATOM 17203 O O . MET A 1 5 ? 6.241 -8.107 -2.209 1.00 15.44 5 MET A O 11
ATOM 17217 N N . ASN A 1 6 ? 4.596 -7.555 -3.640 1.00 42.22 6 ASN A N 11
ATOM 17218 C CA . ASN A 1 6 ? 5.005 -6.159 -3.744 1.00 34.20 6 ASN A CA 11
ATOM 17219 C C . ASN A 1 6 ? 3.867 -5.229 -3.333 1.00 2.42 6 ASN A C 11
ATOM 17220 O O . ASN A 1 6 ? 2.720 -5.418 -3.739 1.00 14.04 6 ASN A O 11
ATOM 17231 N N . ILE A 1 7 ? 4.194 -4.223 -2.528 1.00 70.11 7 ILE A N 11
ATOM 17232 C CA . ILE A 1 7 ? 3.200 -3.263 -2.065 1.00 3.22 7 ILE A CA 11
ATOM 17233 C C . ILE A 1 7 ? 3.505 -1.862 -2.586 1.00 54.23 7 ILE A C 11
ATOM 17234 O O . ILE A 1 7 ? 4.666 -1.467 -2.696 1.00 55.12 7 ILE A O 11
ATOM 17250 N N . LEU A 1 8 ? 2.454 -1.115 -2.905 1.00 11.02 8 LEU A N 11
ATOM 17251 C CA . LEU A 1 8 ? 2.607 0.244 -3.413 1.00 63.13 8 LEU A CA 11
ATOM 17252 C C . LEU A 1 8 ? 1.998 1.258 -2.450 1.00 62.03 8 LEU A C 11
ATOM 17253 O O . LEU A 1 8 ? 0.877 1.081 -1.972 1.00 73.35 8 LEU A O 11
ATOM 17269 N N . LEU A 1 9 ? 2.742 2.323 -2.172 1.00 20.21 9 LEU A N 11
ATOM 17270 C CA . LEU A 1 9 ? 2.275 3.367 -1.267 1.00 62.03 9 LEU A CA 11
ATOM 17271 C C . LEU A 1 9 ? 2.256 4.723 -1.965 1.00 43.53 9 LEU A C 11
ATOM 17272 O O . LEU A 1 9 ? 3.274 5.179 -2.486 1.00 71.33 9 LEU A O 11
ATOM 17288 N N . VAL A 1 10 ? 1.092 5.365 -1.971 1.00 22.43 10 VAL A N 11
ATOM 17289 C CA . VAL A 1 10 ? 0.941 6.670 -2.602 1.00 11.34 10 VAL A CA 11
ATOM 17290 C C . VAL A 1 10 ? 0.967 7.788 -1.565 1.00 20.54 10 VAL A C 11
ATOM 17291 O O . VAL A 1 10 ? 0.058 7.906 -0.742 1.00 3.44 10 VAL A O 11
ATOM 17304 N N . CYS A 1 11 ? 2.012 8.606 -1.610 1.00 73.21 11 CYS A N 11
ATOM 17305 C CA . CYS A 1 11 ? 2.156 9.716 -0.675 1.00 23.31 11 CYS A CA 11
ATOM 17306 C C . CYS A 1 11 ? 3.401 10.537 -0.993 1.00 64.31 11 CYS A C 11
ATOM 17307 O O . CYS A 1 11 ? 4.526 10.059 -0.852 1.00 23.14 11 CYS A O 11
ATOM 17315 N N . GLY A 1 12 ? 3.192 11.776 -1.426 1.00 13.15 12 GLY A N 11
ATOM 17316 C CA . GLY A 1 12 ? 4.306 12.644 -1.759 1.00 61.32 12 GLY A CA 11
ATOM 17317 C C . GLY A 1 12 ? 5.102 13.062 -0.539 1.00 33.52 12 GLY A C 11
ATOM 17318 O O . GLY A 1 12 ? 4.553 13.637 0.400 1.00 21.15 12 GLY A O 11
ATOM 17322 N N . ALA A 1 13 ? 6.399 12.771 -0.551 1.00 72.33 13 ALA A N 11
ATOM 17323 C CA . ALA A 1 13 ? 7.270 13.121 0.564 1.00 71.13 13 ALA A CA 11
ATOM 17324 C C . ALA A 1 13 ? 8.582 13.720 0.068 1.00 63.34 13 ALA A C 11
ATOM 17325 O O . ALA A 1 13 ? 9.247 13.151 -0.797 1.00 62.24 13 ALA A O 11
ATOM 17332 N N . GLY A 1 14 ? 8.948 14.872 0.620 1.00 22.44 14 GLY A N 11
ATOM 17333 C CA . GLY A 1 14 ? 10.179 15.529 0.221 1.00 41.03 14 GLY A CA 11
ATOM 17334 C C . GLY A 1 14 ? 11.390 14.984 0.951 1.00 45.12 14 GLY A C 11
ATOM 17335 O O . GLY A 1 14 ? 12.142 15.739 1.569 1.00 75.25 14 GLY A O 11
ATOM 17339 N N . MET A 1 15 ? 11.581 13.671 0.882 1.00 12.04 15 MET A N 11
ATOM 17340 C CA . MET A 1 15 ? 12.710 13.026 1.543 1.00 72.11 15 MET A CA 11
ATOM 17341 C C . MET A 1 15 ? 13.019 11.679 0.899 1.00 21.12 15 MET A C 11
ATOM 17342 O O . MET A 1 15 ? 12.112 10.938 0.521 1.00 41.35 15 MET A O 11
ATOM 17356 N N . SER A 1 16 ? 14.306 11.367 0.779 1.00 72.41 16 SER A N 11
ATOM 17357 C CA . SER A 1 16 ? 14.734 10.110 0.177 1.00 65.53 16 SER A CA 11
ATOM 17358 C C . SER A 1 16 ? 14.153 8.920 0.933 1.00 71.51 16 SER A C 11
ATOM 17359 O O . SER A 1 16 ? 13.579 8.008 0.335 1.00 73.13 16 SER A O 11
ATOM 17367 N N . THR A 1 17 ? 14.305 8.933 2.254 1.00 52.13 17 THR A N 11
ATOM 17368 C CA . THR A 1 17 ? 13.796 7.856 3.093 1.00 25.20 17 THR A CA 11
ATOM 17369 C C . THR A 1 17 ? 12.344 8.101 3.482 1.00 15.32 17 THR A C 11
ATOM 17370 O O . THR A 1 17 ? 11.780 9.154 3.185 1.00 43.15 17 THR A O 11
ATOM 17381 N N . SER A 1 18 ? 11.741 7.123 4.152 1.00 40.12 18 SER A N 11
ATOM 17382 C CA . SER A 1 18 ? 10.352 7.232 4.579 1.00 1.13 18 SER A CA 11
ATOM 17383 C C . SER A 1 18 ? 10.124 6.473 5.883 1.00 34.43 18 SER A C 11
ATOM 17384 O O . SER A 1 18 ? 10.461 5.294 5.996 1.00 55.44 18 SER A O 11
ATOM 17392 N N . MET A 1 19 ? 9.550 7.158 6.866 1.00 34.44 19 MET A N 11
ATOM 17393 C CA . MET A 1 19 ? 9.275 6.549 8.163 1.00 71.43 19 MET A CA 11
ATOM 17394 C C . MET A 1 19 ? 8.465 5.267 8.001 1.00 15.11 19 MET A C 11
ATOM 17395 O O . MET A 1 19 ? 8.853 4.208 8.497 1.00 34.10 19 MET A O 11
ATOM 17409 N N . LEU A 1 20 ? 7.339 5.368 7.304 1.00 40.43 20 LEU A N 11
ATOM 17410 C CA . LEU A 1 20 ? 6.473 4.216 7.076 1.00 42.41 20 LEU A CA 11
ATOM 17411 C C . LEU A 1 20 ? 7.266 3.045 6.505 1.00 72.34 20 LEU A C 11
ATOM 17412 O O . LEU A 1 20 ? 7.255 1.945 7.059 1.00 12.40 20 LEU A O 11
ATOM 17428 N N . VAL A 1 21 ? 7.954 3.288 5.394 1.00 73.42 21 VAL A N 11
ATOM 17429 C CA . VAL A 1 21 ? 8.755 2.253 4.749 1.00 1.41 21 VAL A CA 11
ATOM 17430 C C . VAL A 1 21 ? 9.740 1.630 5.731 1.00 70.30 21 VAL A C 11
ATOM 17431 O O . VAL A 1 21 ? 9.973 0.421 5.708 1.00 14.41 21 VAL A O 11
ATOM 17444 N N . GLN A 1 22 ? 10.316 2.463 6.592 1.00 30.22 22 GLN A N 11
ATOM 17445 C CA . GLN A 1 22 ? 11.277 1.992 7.583 1.00 41.20 22 GLN A CA 11
ATOM 17446 C C . GLN A 1 22 ? 10.629 0.998 8.541 1.00 12.42 22 GLN A C 11
ATOM 17447 O O . GLN A 1 22 ? 11.152 -0.092 8.768 1.00 71.30 22 GLN A O 11
ATOM 17461 N N . ARG A 1 23 ? 9.488 1.384 9.102 1.00 13.42 23 ARG A N 11
ATOM 17462 C CA . ARG A 1 23 ? 8.769 0.528 10.038 1.00 55.25 23 ARG A CA 11
ATOM 17463 C C . ARG A 1 23 ? 8.403 -0.803 9.387 1.00 72.01 23 ARG A C 11
ATOM 17464 O O . ARG A 1 23 ? 8.755 -1.870 9.891 1.00 11.24 23 ARG A O 11
ATOM 17485 N N . ILE A 1 24 ? 7.695 -0.732 8.265 1.00 41.54 24 ILE A N 11
ATOM 17486 C CA . ILE A 1 24 ? 7.282 -1.930 7.544 1.00 4.53 24 ILE A CA 11
ATOM 17487 C C . ILE A 1 24 ? 8.484 -2.802 7.195 1.00 34.14 24 ILE A C 11
ATOM 17488 O O . ILE A 1 24 ? 8.455 -4.018 7.384 1.00 33.25 24 ILE A O 11
ATOM 17504 N N . GLU A 1 25 ? 9.538 -2.172 6.688 1.00 24.21 25 GLU A N 11
ATOM 17505 C CA . GLU A 1 25 ? 10.749 -2.892 6.314 1.00 5.10 25 GLU A CA 11
ATOM 17506 C C . GLU A 1 25 ? 11.361 -3.594 7.523 1.00 35.22 25 GLU A C 11
ATOM 17507 O O . GLU A 1 25 ? 11.874 -4.708 7.416 1.00 73.24 25 GLU A O 11
ATOM 17519 N N . LYS A 1 26 ? 11.303 -2.934 8.675 1.00 10.04 26 LYS A N 11
ATOM 17520 C CA . LYS A 1 26 ? 11.848 -3.492 9.906 1.00 25.04 26 LYS A CA 11
ATOM 17521 C C . LYS A 1 26 ? 11.077 -4.738 10.328 1.00 33.10 26 LYS A C 11
ATOM 17522 O O . LYS A 1 26 ? 11.645 -5.824 10.441 1.00 63.02 26 LYS A O 11
ATOM 17541 N N . TYR A 1 27 ? 9.779 -4.575 10.558 1.00 54.42 27 TYR A N 11
ATOM 17542 C CA . TYR A 1 27 ? 8.929 -5.685 10.968 1.00 71.20 27 TYR A CA 11
ATOM 17543 C C . TYR A 1 27 ? 9.081 -6.868 10.015 1.00 2.42 27 TYR A C 11
ATOM 17544 O O . TYR A 1 27 ? 9.250 -8.008 10.446 1.00 22.13 27 TYR A O 11
ATOM 17562 N N . ALA A 1 28 ? 9.019 -6.586 8.718 1.00 20.14 28 ALA A N 11
ATOM 17563 C CA . ALA A 1 28 ? 9.152 -7.623 7.704 1.00 60.31 28 ALA A CA 11
ATOM 17564 C C . ALA A 1 28 ? 10.537 -8.262 7.749 1.00 13.43 28 ALA A C 11
ATOM 17565 O O . ALA A 1 28 ? 10.667 -9.486 7.775 1.00 11.45 28 ALA A O 11
ATOM 17572 N N . LYS A 1 29 ? 11.568 -7.424 7.758 1.00 10.01 29 LYS A N 11
ATOM 17573 C CA . LYS A 1 29 ? 12.944 -7.905 7.800 1.00 34.41 29 LYS A CA 11
ATOM 17574 C C . LYS A 1 29 ? 13.175 -8.784 9.025 1.00 0.02 29 LYS A C 11
ATOM 17575 O O . LYS A 1 29 ? 14.012 -9.687 9.004 1.00 75.31 29 LYS A O 11
ATOM 17594 N N . SER A 1 30 ? 12.429 -8.513 10.092 1.00 44.03 30 SER A N 11
ATOM 17595 C CA . SER A 1 30 ? 12.554 -9.278 11.327 1.00 63.25 30 SER A CA 11
ATOM 17596 C C . SER A 1 30 ? 11.719 -10.553 11.263 1.00 20.34 30 SER A C 11
ATOM 17597 O O . SER A 1 30 ? 12.155 -11.619 11.702 1.00 44.53 30 SER A O 11
ATOM 17605 N N . LYS A 1 31 ? 10.514 -10.437 10.715 1.00 25.51 31 LYS A N 11
ATOM 17606 C CA . LYS A 1 31 ? 9.616 -11.579 10.592 1.00 22.42 31 LYS A CA 11
ATOM 17607 C C . LYS A 1 31 ? 10.099 -12.537 9.507 1.00 31.32 31 LYS A C 11
ATOM 17608 O O . LYS A 1 31 ? 9.666 -13.686 9.444 1.00 21.35 31 LYS A O 11
ATOM 17627 N N . ASN A 1 32 ? 10.999 -12.055 8.657 1.00 3.12 32 ASN A N 11
ATOM 17628 C CA . ASN A 1 32 ? 11.542 -12.869 7.575 1.00 74.01 32 ASN A CA 11
ATOM 17629 C C . ASN A 1 32 ? 10.447 -13.258 6.585 1.00 1.24 32 ASN A C 11
ATOM 17630 O O . ASN A 1 32 ? 10.191 -14.441 6.360 1.00 41.31 32 ASN A O 11
ATOM 17641 N N . ILE A 1 33 ? 9.805 -12.253 5.997 1.00 20.24 33 ILE A N 11
ATOM 17642 C CA . ILE A 1 33 ? 8.740 -12.490 5.031 1.00 63.31 33 ILE A CA 11
ATOM 17643 C C . ILE A 1 33 ? 9.158 -12.046 3.634 1.00 71.23 33 ILE A C 11
ATOM 17644 O O . ILE A 1 33 ? 9.781 -10.999 3.465 1.00 44.23 33 ILE A O 11
ATOM 17660 N N . ASN A 1 34 ? 8.807 -12.849 2.634 1.00 61.05 34 ASN A N 11
ATOM 17661 C CA . ASN A 1 34 ? 9.145 -12.538 1.249 1.00 10.51 34 ASN A CA 11
ATOM 17662 C C . ASN A 1 34 ? 8.200 -11.482 0.683 1.00 34.24 34 ASN A C 11
ATOM 17663 O O . ASN A 1 34 ? 7.233 -11.805 -0.005 1.00 51.00 34 ASN A O 11
ATOM 17674 N N . ALA A 1 35 ? 8.488 -10.219 0.978 1.00 3.13 35 ALA A N 11
ATOM 17675 C CA . ALA A 1 35 ? 7.667 -9.115 0.497 1.00 32.14 35 ALA A CA 11
ATOM 17676 C C . ALA A 1 35 ? 8.492 -7.842 0.344 1.00 15.13 35 ALA A C 11
ATOM 17677 O O . ALA A 1 35 ? 9.611 -7.750 0.850 1.00 63.24 35 ALA A O 11
ATOM 17684 N N . THR A 1 36 ? 7.933 -6.860 -0.356 1.00 31.11 36 THR A N 11
ATOM 17685 C CA . THR A 1 36 ? 8.617 -5.593 -0.577 1.00 3.43 36 THR A CA 11
ATOM 17686 C C . THR A 1 36 ? 7.627 -4.435 -0.633 1.00 4.21 36 THR A C 11
ATOM 17687 O O . THR A 1 36 ? 6.476 -4.611 -1.032 1.00 1.41 36 THR A O 11
ATOM 17698 N N . ILE A 1 37 ? 8.083 -3.252 -0.232 1.00 33.51 37 ILE A N 11
ATOM 17699 C CA . ILE A 1 37 ? 7.236 -2.066 -0.240 1.00 21.23 37 ILE A CA 11
ATOM 17700 C C . ILE A 1 37 ? 7.970 -0.872 -0.839 1.00 50.51 37 ILE A C 11
ATOM 17701 O O . ILE A 1 37 ? 9.191 -0.765 -0.734 1.00 52.45 37 ILE A O 11
ATOM 17717 N N . GLU A 1 38 ? 7.215 0.026 -1.466 1.00 22.43 38 GLU A N 11
ATOM 17718 C CA . GLU A 1 38 ? 7.795 1.214 -2.081 1.00 55.03 38 GLU A CA 11
ATOM 17719 C C . GLU A 1 38 ? 6.787 2.360 -2.107 1.00 50.02 38 GLU A C 11
ATOM 17720 O O . GLU A 1 38 ? 5.591 2.144 -2.299 1.00 53.13 38 GLU A O 11
ATOM 17732 N N . ALA A 1 39 ? 7.280 3.578 -1.911 1.00 64.31 39 ALA A N 11
ATOM 17733 C CA . ALA A 1 39 ? 6.424 4.758 -1.913 1.00 63.33 39 ALA A CA 11
ATOM 17734 C C . ALA A 1 39 ? 6.794 5.702 -3.052 1.00 41.41 39 ALA A C 11
ATOM 17735 O O . ALA A 1 39 ? 7.972 5.973 -3.289 1.00 55.13 39 ALA A O 11
ATOM 17742 N N . ILE A 1 40 ? 5.781 6.199 -3.755 1.00 10.35 40 ILE A N 11
ATOM 17743 C CA . ILE A 1 40 ? 6.001 7.114 -4.868 1.00 60.43 40 ILE A CA 11
ATOM 17744 C C . ILE A 1 40 ? 4.815 8.056 -5.048 1.00 64.22 40 ILE A C 11
ATOM 17745 O O . ILE A 1 40 ? 3.853 8.011 -4.283 1.00 41.35 40 ILE A O 11
ATOM 17761 N N . ALA A 1 41 ? 4.892 8.907 -6.066 1.00 74.33 41 ALA A N 11
ATOM 17762 C CA . ALA A 1 41 ? 3.823 9.857 -6.350 1.00 63.00 41 ALA A CA 11
ATOM 17763 C C . ALA A 1 41 ? 2.750 9.228 -7.231 1.00 51.42 41 ALA A C 11
ATOM 17764 O O . ALA A 1 41 ? 2.791 8.032 -7.518 1.00 60.42 41 ALA A O 11
ATOM 17771 N N . GLU A 1 42 ? 1.788 10.041 -7.656 1.00 43.41 42 GLU A N 11
ATOM 17772 C CA . GLU A 1 42 ? 0.702 9.564 -8.504 1.00 71.42 42 GLU A CA 11
ATOM 17773 C C . GLU A 1 42 ? 1.118 9.561 -9.972 1.00 63.45 42 GLU A C 11
ATOM 17774 O O . GLU A 1 42 ? 0.551 8.835 -10.789 1.00 41.01 42 GLU A O 11
ATOM 17786 N N . THR A 1 43 ? 2.113 10.379 -10.300 1.00 43.32 43 THR A N 11
ATOM 17787 C CA . THR A 1 43 ? 2.604 10.474 -11.669 1.00 4.20 43 THR A CA 11
ATOM 17788 C C . THR A 1 43 ? 3.210 9.152 -12.129 1.00 31.11 43 THR A C 11
ATOM 17789 O O . THR A 1 43 ? 3.130 8.798 -13.305 1.00 31.52 43 THR A O 11
ATOM 17800 N N . ARG A 1 44 ? 3.815 8.427 -11.194 1.00 13.44 44 ARG A N 11
ATOM 17801 C CA . ARG A 1 44 ? 4.434 7.144 -11.504 1.00 34.24 44 ARG A CA 11
ATOM 17802 C C . ARG A 1 44 ? 3.669 5.998 -10.846 1.00 43.42 44 ARG A C 11
ATOM 17803 O O . ARG A 1 44 ? 4.186 4.888 -10.713 1.00 5.13 44 ARG A O 11
ATOM 17824 N N . LEU A 1 45 ? 2.435 6.275 -10.438 1.00 63.21 45 LEU A N 11
ATOM 17825 C CA . LEU A 1 45 ? 1.599 5.268 -9.795 1.00 31.22 45 LEU A CA 11
ATOM 17826 C C . LEU A 1 45 ? 1.131 4.224 -10.803 1.00 21.55 45 LEU A C 11
ATOM 17827 O O . LEU A 1 45 ? 1.376 3.029 -10.633 1.00 61.13 45 LEU A O 11
ATOM 17843 N N . SER A 1 46 ? 0.459 4.682 -11.853 1.00 52.34 46 SER A N 11
ATOM 17844 C CA . SER A 1 46 ? -0.046 3.788 -12.889 1.00 25.24 46 SER A CA 11
ATOM 17845 C C . SER A 1 46 ? 1.097 3.252 -13.746 1.00 74.50 46 SER A C 11
ATOM 17846 O O . SER A 1 46 ? 0.912 2.327 -14.536 1.00 64.44 46 SER A O 11
ATOM 17854 N N . GLU A 1 47 ? 2.277 3.842 -13.585 1.00 24.34 47 GLU A N 11
ATOM 17855 C CA . GLU A 1 47 ? 3.450 3.425 -14.345 1.00 73.40 47 GLU A CA 11
ATOM 17856 C C . GLU A 1 47 ? 4.177 2.284 -13.640 1.00 64.12 47 GLU A C 11
ATOM 17857 O O . GLU A 1 47 ? 4.923 1.529 -14.264 1.00 63.51 47 GLU A O 11
ATOM 17869 N N . VAL A 1 48 ? 3.957 2.166 -12.334 1.00 54.03 48 VAL A N 11
ATOM 17870 C CA . VAL A 1 48 ? 4.590 1.117 -11.544 1.00 31.13 48 VAL A CA 11
ATOM 17871 C C . VAL A 1 48 ? 3.567 0.088 -11.076 1.00 50.20 48 VAL A C 11
ATOM 17872 O O . VAL A 1 48 ? 3.921 -1.038 -10.724 1.00 75.31 48 VAL A O 11
ATOM 17885 N N . VAL A 1 49 ? 2.298 0.481 -11.076 1.00 30.12 49 VAL A N 11
ATOM 17886 C CA . VAL A 1 49 ? 1.223 -0.408 -10.652 1.00 54.11 49 VAL A CA 11
ATOM 17887 C C . VAL A 1 49 ? 1.286 -1.739 -11.393 1.00 43.24 49 VAL A C 11
ATOM 17888 O O . VAL A 1 49 ? 0.895 -2.777 -10.860 1.00 30.43 49 VAL A O 11
ATOM 17901 N N . ASP A 1 50 ? 1.782 -1.701 -12.624 1.00 65.14 50 ASP A N 11
ATOM 17902 C CA . ASP A 1 50 ? 1.901 -2.905 -13.439 1.00 31.13 50 ASP A CA 11
ATOM 17903 C C . ASP A 1 50 ? 2.868 -3.898 -12.804 1.00 62.33 50 ASP A C 11
ATOM 17904 O O . ASP A 1 50 ? 2.676 -5.111 -12.892 1.00 51.45 50 ASP A O 11
ATOM 17913 N N . ARG A 1 51 ? 3.911 -3.376 -12.167 1.00 34.13 51 ARG A N 11
ATOM 17914 C CA . ARG A 1 51 ? 4.911 -4.216 -11.519 1.00 31.10 51 ARG A CA 11
ATOM 17915 C C . ARG A 1 51 ? 4.427 -4.678 -10.148 1.00 23.01 51 ARG A C 11
ATOM 17916 O O . ARG A 1 51 ? 4.559 -5.850 -9.793 1.00 74.33 51 ARG A O 11
ATOM 17937 N N . PHE A 1 52 ? 3.869 -3.749 -9.379 1.00 73.20 52 PHE A N 11
ATOM 17938 C CA . PHE A 1 52 ? 3.367 -4.060 -8.046 1.00 31.12 52 PHE A CA 11
ATOM 17939 C C . PHE A 1 52 ? 2.079 -4.875 -8.125 1.00 43.33 52 PHE A C 11
ATOM 17940 O O . PHE A 1 52 ? 1.534 -5.091 -9.209 1.00 1.44 52 PHE A O 11
ATOM 17957 N N . ASP A 1 53 ? 1.599 -5.325 -6.972 1.00 41.02 53 ASP A N 11
ATOM 17958 C CA . ASP A 1 53 ? 0.375 -6.117 -6.910 1.00 0.44 53 ASP A CA 11
ATOM 17959 C C . ASP A 1 53 ? -0.666 -5.437 -6.026 1.00 54.35 53 ASP A C 11
ATOM 17960 O O . ASP A 1 53 ? -1.850 -5.397 -6.363 1.00 43.23 53 ASP A O 11
ATOM 17969 N N . VAL A 1 54 ? -0.219 -4.906 -4.894 1.00 2.43 54 VAL A N 11
ATOM 17970 C CA . VAL A 1 54 ? -1.111 -4.228 -3.961 1.00 71.13 54 VAL A CA 11
ATOM 17971 C C . VAL A 1 54 ? -0.872 -2.722 -3.966 1.00 23.35 54 VAL A C 11
ATOM 17972 O O . VAL A 1 54 ? 0.261 -2.264 -4.116 1.00 55.11 54 VAL A O 11
ATOM 17985 N N . VAL A 1 55 ? -1.945 -1.957 -3.799 1.00 74.13 55 VAL A N 11
ATOM 17986 C CA . VAL A 1 55 ? -1.852 -0.502 -3.783 1.00 75.31 55 VAL A CA 11
ATOM 17987 C C . VAL A 1 55 ? -2.460 0.073 -2.508 1.00 61.41 55 VAL A C 11
ATOM 17988 O O . VAL A 1 55 ? -3.443 -0.452 -1.985 1.00 0.13 55 VAL A O 11
ATOM 18001 N N . LEU A 1 56 ? -1.868 1.155 -2.014 1.00 21.02 56 LEU A N 11
ATOM 18002 C CA . LEU A 1 56 ? -2.352 1.803 -0.799 1.00 44.23 56 LEU A CA 11
ATOM 18003 C C . LEU A 1 56 ? -2.260 3.321 -0.919 1.00 44.30 56 LEU A C 11
ATOM 18004 O O . LEU A 1 56 ? -1.260 3.857 -1.400 1.00 71.12 56 LEU A O 11
ATOM 18020 N N . LEU A 1 57 ? -3.307 4.009 -0.477 1.00 25.23 57 LEU A N 11
ATOM 18021 C CA . LEU A 1 57 ? -3.343 5.466 -0.532 1.00 33.43 57 LEU A CA 11
ATOM 18022 C C . LEU A 1 57 ? -3.163 6.068 0.858 1.00 43.51 57 LEU A C 11
ATOM 18023 O O . LEU A 1 57 ? -3.494 5.441 1.864 1.00 41.41 57 LEU A O 11
ATOM 18039 N N . ALA A 1 58 ? -2.638 7.289 0.905 1.00 71.40 58 ALA A N 11
ATOM 18040 C CA . ALA A 1 58 ? -2.418 7.977 2.171 1.00 35.31 58 ALA A CA 11
ATOM 18041 C C . ALA A 1 58 ? -3.451 9.079 2.383 1.00 71.22 58 ALA A C 11
ATOM 18042 O O . ALA A 1 58 ? -4.094 9.549 1.445 1.00 73.05 58 ALA A O 11
ATOM 18049 N N . PRO A 1 59 ? -3.616 9.502 3.646 1.00 63.34 59 PRO A N 11
ATOM 18050 C CA . PRO A 1 59 ? -4.569 10.553 4.009 1.00 13.05 59 PRO A CA 11
ATOM 18051 C C . PRO A 1 59 ? -4.141 11.925 3.502 1.00 42.30 59 PRO A C 11
ATOM 18052 O O . PRO A 1 59 ? -3.459 12.671 4.204 1.00 41.20 59 PRO A O 11
ATOM 18063 N N . GLN A 1 60 ? -4.546 12.253 2.280 1.00 75.44 60 GLN A N 11
ATOM 18064 C CA . GLN A 1 60 ? -4.203 13.536 1.679 1.00 31.41 60 GLN A CA 11
ATOM 18065 C C . GLN A 1 60 ? -4.809 13.664 0.285 1.00 0.02 60 GLN A C 11
ATOM 18066 O O . GLN A 1 60 ? -5.365 14.704 -0.068 1.00 73.53 60 GLN A O 11
ATOM 18080 N N . SER A 1 61 ? -4.697 12.599 -0.504 1.00 5.13 61 SER A N 11
ATOM 18081 C CA . SER A 1 61 ? -5.230 12.594 -1.861 1.00 61.13 61 SER A CA 11
ATOM 18082 C C . SER A 1 61 ? -6.697 13.010 -1.870 1.00 32.23 61 SER A C 11
ATOM 18083 O O . SER A 1 61 ? -7.572 12.246 -1.461 1.00 61.12 61 SER A O 11
ATOM 18091 N N . ARG A 1 62 ? -6.959 14.225 -2.340 1.00 75.31 62 ARG A N 11
ATOM 18092 C CA . ARG A 1 62 ? -8.321 14.743 -2.402 1.00 32.44 62 ARG A CA 11
ATOM 18093 C C . ARG A 1 62 ? -9.090 14.116 -3.560 1.00 24.22 62 ARG A C 11
ATOM 18094 O O . ARG A 1 62 ? -10.052 13.376 -3.352 1.00 51.42 62 ARG A O 11
ATOM 18115 N N . PHE A 1 63 ? -8.659 14.415 -4.781 1.00 2.45 63 PHE A N 11
ATOM 18116 C CA . PHE A 1 63 ? -9.307 13.882 -5.974 1.00 13.45 63 PHE A CA 11
ATOM 18117 C C . PHE A 1 63 ? -8.773 12.492 -6.307 1.00 53.34 63 PHE A C 11
ATOM 18118 O O . PHE A 1 63 ? -9.514 11.627 -6.772 1.00 24.52 63 PHE A O 11
ATOM 18135 N N . ASN A 1 64 ? -7.482 12.288 -6.067 1.00 74.24 64 ASN A N 11
ATOM 18136 C CA . ASN A 1 64 ? -6.848 11.004 -6.343 1.00 2.23 64 ASN A CA 11
ATOM 18137 C C . ASN A 1 64 ? -7.621 9.863 -5.690 1.00 32.41 64 ASN A C 11
ATOM 18138 O O . ASN A 1 64 ? -7.838 8.816 -6.300 1.00 72.30 64 ASN A O 11
ATOM 18149 N N . LYS A 1 65 ? -8.036 10.073 -4.446 1.00 11.55 65 LYS A N 11
ATOM 18150 C CA . LYS A 1 65 ? -8.788 9.064 -3.709 1.00 2.14 65 LYS A CA 11
ATOM 18151 C C . LYS A 1 65 ? -10.018 8.621 -4.494 1.00 0.12 65 LYS A C 11
ATOM 18152 O O . LYS A 1 65 ? -10.177 7.440 -4.804 1.00 61.45 65 LYS A O 11
ATOM 18171 N N . LYS A 1 66 ? -10.886 9.574 -4.814 1.00 51.21 66 LYS A N 11
ATOM 18172 C CA . LYS A 1 66 ? -12.100 9.283 -5.566 1.00 13.43 66 LYS A CA 11
ATOM 18173 C C . LYS A 1 66 ? -11.775 8.555 -6.865 1.00 63.12 66 LYS A C 11
ATOM 18174 O O . LYS A 1 66 ? -12.294 7.470 -7.127 1.00 74.12 66 LYS A O 11
ATOM 18193 N N . ARG A 1 67 ? -10.911 9.158 -7.676 1.00 10.35 67 ARG A N 11
ATOM 18194 C CA . ARG A 1 67 ? -10.515 8.565 -8.948 1.00 12.52 67 ARG A CA 11
ATOM 18195 C C . ARG A 1 67 ? -10.040 7.129 -8.754 1.00 72.24 67 ARG A C 11
ATOM 18196 O O . ARG A 1 67 ? -10.630 6.191 -9.293 1.00 72.40 67 ARG A O 11
ATOM 18217 N N . LEU A 1 68 ? -8.971 6.963 -7.984 1.00 54.13 68 LEU A N 11
ATOM 18218 C CA . LEU A 1 68 ? -8.416 5.641 -7.720 1.00 64.00 68 LEU A CA 11
ATOM 18219 C C . LEU A 1 68 ? -9.500 4.679 -7.246 1.00 52.02 68 LEU A C 11
ATOM 18220 O O . LEU A 1 68 ? -9.451 3.483 -7.532 1.00 34.11 68 LEU A O 11
ATOM 18236 N N . GLU A 1 69 ? -10.481 5.212 -6.523 1.00 21.43 69 GLU A N 11
ATOM 18237 C CA . GLU A 1 69 ? -11.578 4.400 -6.011 1.00 15.24 69 GLU A CA 11
ATOM 18238 C C . GLU A 1 69 ? -12.493 3.945 -7.144 1.00 31.41 69 GLU A C 11
ATOM 18239 O O . GLU A 1 69 ? -12.705 2.749 -7.341 1.00 74.42 69 GLU A O 11
ATOM 18251 N N . GLU A 1 70 ? -13.033 4.909 -7.884 1.00 34.41 70 GLU A N 11
ATOM 18252 C CA . GLU A 1 70 ? -13.926 4.606 -8.996 1.00 43.32 70 GLU A CA 11
ATOM 18253 C C . GLU A 1 70 ? -13.217 3.759 -10.049 1.00 1.32 70 GLU A C 11
ATOM 18254 O O . GLU A 1 70 ? -13.860 3.119 -10.882 1.00 75.02 70 GLU A O 11
ATOM 18266 N N . ILE A 1 71 ? -11.890 3.761 -10.005 1.00 24.24 71 ILE A N 11
ATOM 18267 C CA . ILE A 1 71 ? -11.093 2.992 -10.953 1.00 52.22 71 ILE A CA 11
ATOM 18268 C C . ILE A 1 71 ? -10.775 1.604 -10.406 1.00 72.35 71 ILE A C 11
ATOM 18269 O O . ILE A 1 71 ? -10.740 0.624 -11.151 1.00 53.25 71 ILE A O 11
ATOM 18285 N N . THR A 1 72 ? -10.545 1.527 -9.100 1.00 43.20 72 THR A N 11
ATOM 18286 C CA . THR A 1 72 ? -10.230 0.260 -8.452 1.00 11.32 72 THR A CA 11
ATOM 18287 C C . THR A 1 72 ? -11.433 -0.676 -8.462 1.00 42.11 72 THR A C 11
ATOM 18288 O O . THR A 1 72 ? -11.289 -1.887 -8.626 1.00 60.41 72 THR A O 11
ATOM 18299 N N . LYS A 1 73 ? -12.621 -0.107 -8.287 1.00 25.02 73 LYS A N 11
ATOM 18300 C CA . LYS A 1 73 ? -13.851 -0.890 -8.277 1.00 54.14 73 LYS A CA 11
ATOM 18301 C C . LYS A 1 73 ? -13.921 -1.807 -9.495 1.00 10.34 73 LYS A C 11
ATOM 18302 O O . LYS A 1 73 ? -13.970 -3.031 -9.377 1.00 43.22 73 LYS A O 11
ATOM 18321 N N . PRO A 1 74 ? -13.927 -1.203 -10.692 1.00 45.21 74 PRO A N 11
ATOM 18322 C CA . PRO A 1 74 ? -13.989 -1.947 -11.953 1.00 40.21 74 PRO A CA 11
ATOM 18323 C C . PRO A 1 74 ? -12.703 -2.716 -12.237 1.00 42.51 74 PRO A C 11
ATOM 18324 O O . PRO A 1 74 ? -12.735 -3.824 -12.772 1.00 4.01 74 PRO A O 11
ATOM 18335 N N . LYS A 1 75 ? -11.571 -2.120 -11.876 1.00 12.33 75 LYS A N 11
ATOM 18336 C CA . LYS A 1 75 ? -10.273 -2.749 -12.089 1.00 54.55 75 LYS A CA 11
ATOM 18337 C C . LYS A 1 75 ? -10.144 -4.024 -11.263 1.00 50.31 75 LYS A C 11
ATOM 18338 O O . LYS A 1 75 ? -9.361 -4.914 -11.595 1.00 13.21 75 LYS A O 11
ATOM 18357 N N . GLY A 1 76 ? -10.918 -4.107 -10.185 1.00 5.32 76 GLY A N 11
ATOM 18358 C CA . GLY A 1 76 ? -10.874 -5.278 -9.328 1.00 40.44 76 GLY A CA 11
ATOM 18359 C C . GLY A 1 76 ? -9.476 -5.577 -8.826 1.00 73.11 76 GLY A C 11
ATOM 18360 O O . GLY A 1 76 ? -8.963 -6.680 -9.021 1.00 71.14 76 GLY A O 11
ATOM 18364 N N . ILE A 1 77 ? -8.858 -4.595 -8.179 1.00 71.54 77 ILE A N 11
ATOM 18365 C CA . ILE A 1 77 ? -7.511 -4.760 -7.649 1.00 31.32 77 ILE A CA 11
ATOM 18366 C C . ILE A 1 77 ? -7.475 -4.494 -6.147 1.00 44.14 77 ILE A C 11
ATOM 18367 O O . ILE A 1 77 ? -8.303 -3.765 -5.601 1.00 74.50 77 ILE A O 11
ATOM 18383 N N . PRO A 1 78 ? -6.491 -5.097 -5.463 1.00 71.02 78 PRO A N 11
ATOM 18384 C CA . PRO A 1 78 ? -6.322 -4.938 -4.016 1.00 32.34 78 PRO A CA 11
ATOM 18385 C C . PRO A 1 78 ? -5.860 -3.536 -3.636 1.00 25.41 78 PRO A C 11
ATOM 18386 O O . PRO A 1 78 ? -4.674 -3.217 -3.731 1.00 42.43 78 PRO A O 11
ATOM 18397 N N . ILE A 1 79 ? -6.802 -2.704 -3.206 1.00 4.23 79 ILE A N 11
ATOM 18398 C CA . ILE A 1 79 ? -6.489 -1.336 -2.810 1.00 73.03 79 ILE A CA 11
ATOM 18399 C C . ILE A 1 79 ? -6.943 -1.059 -1.382 1.00 33.03 79 ILE A C 11
ATOM 18400 O O . ILE A 1 79 ? -8.035 -1.457 -0.979 1.00 71.32 79 ILE A O 11
ATOM 18416 N N . GLU A 1 80 ? -6.097 -0.372 -0.620 1.00 64.05 80 GLU A N 11
ATOM 18417 C CA . GLU A 1 80 ? -6.413 -0.041 0.764 1.00 24.34 80 GLU A CA 11
ATOM 18418 C C . GLU A 1 80 ? -6.059 1.411 1.071 1.00 42.43 80 GLU A C 11
ATOM 18419 O O . GLU A 1 80 ? -5.408 2.084 0.271 1.00 2.23 80 GLU A O 11
ATOM 18431 N N . ILE A 1 81 ? -6.494 1.887 2.234 1.00 62.55 81 ILE A N 11
ATOM 18432 C CA . ILE A 1 81 ? -6.223 3.259 2.646 1.00 40.14 81 ILE A CA 11
ATOM 18433 C C . ILE A 1 81 ? -5.751 3.314 4.095 1.00 43.04 81 ILE A C 11
ATOM 18434 O O . ILE A 1 81 ? -6.259 2.591 4.952 1.00 51.42 81 ILE A O 11
ATOM 18450 N N . ILE A 1 82 ? -4.776 4.177 4.360 1.00 2.22 82 ILE A N 11
ATOM 18451 C CA . ILE A 1 82 ? -4.237 4.330 5.706 1.00 32.53 82 ILE A CA 11
ATOM 18452 C C . ILE A 1 82 ? -5.032 5.358 6.504 1.00 71.41 82 ILE A C 11
ATOM 18453 O O . ILE A 1 82 ? -4.969 6.555 6.228 1.00 33.14 82 ILE A O 11
ATOM 18469 N N . ASN A 1 83 ? -5.777 4.881 7.496 1.00 74.21 83 ASN A N 11
ATOM 18470 C CA . ASN A 1 83 ? -6.585 5.759 8.335 1.00 10.04 83 ASN A CA 11
ATOM 18471 C C . ASN A 1 83 ? -5.741 6.899 8.899 1.00 24.52 83 ASN A C 11
ATOM 18472 O O . ASN A 1 83 ? -4.520 6.783 9.018 1.00 30.45 83 ASN A O 11
ATOM 18483 N N . THR A 1 84 ? -6.399 8.000 9.247 1.00 72.34 84 THR A N 11
ATOM 18484 C CA . THR A 1 84 ? -5.711 9.160 9.799 1.00 74.02 84 THR A CA 11
ATOM 18485 C C . THR A 1 84 ? -4.828 8.766 10.977 1.00 42.04 84 THR A C 11
ATOM 18486 O O . THR A 1 84 ? -3.658 9.144 11.040 1.00 23.32 84 THR A O 11
ATOM 18497 N N . ILE A 1 85 ? -5.395 8.007 11.907 1.00 35.33 85 ILE A N 11
ATOM 18498 C CA . ILE A 1 85 ? -4.658 7.561 13.083 1.00 25.33 85 ILE A CA 11
ATOM 18499 C C . ILE A 1 85 ? -3.506 6.642 12.693 1.00 24.33 85 ILE A C 11
ATOM 18500 O O . ILE A 1 85 ? -2.364 6.850 13.107 1.00 74.10 85 ILE A O 11
ATOM 18516 N N . ASP A 1 86 ? -3.811 5.625 11.895 1.00 41.33 86 ASP A N 11
ATOM 18517 C CA . ASP A 1 86 ? -2.800 4.674 11.446 1.00 55.55 86 ASP A CA 11
ATOM 18518 C C . ASP A 1 86 ? -1.626 5.397 10.793 1.00 52.34 86 ASP A C 11
ATOM 18519 O O . ASP A 1 86 ? -0.467 5.050 11.018 1.00 12.21 86 ASP A O 11
ATOM 18528 N N . TYR A 1 87 ? -1.935 6.403 9.981 1.00 3.23 87 TYR A N 11
ATOM 18529 C CA . TYR A 1 87 ? -0.906 7.173 9.293 1.00 44.54 87 TYR A CA 11
ATOM 18530 C C . TYR A 1 87 ? -0.135 8.051 10.273 1.00 10.43 87 TYR A C 11
ATOM 18531 O O . TYR A 1 87 ? 1.085 7.942 10.395 1.00 32.23 87 TYR A O 11
ATOM 18549 N N . GLY A 1 88 ? -0.857 8.923 10.971 1.00 5.21 88 GLY A N 11
ATOM 18550 C CA . GLY A 1 88 ? -0.224 9.808 11.932 1.00 15.23 88 GLY A CA 11
ATOM 18551 C C . GLY A 1 88 ? 0.640 9.061 12.927 1.00 62.31 88 GLY A C 11
ATOM 18552 O O . GLY A 1 88 ? 1.613 9.605 13.449 1.00 2.11 88 GLY A O 11
ATOM 18556 N N . THR A 1 89 ? 0.286 7.807 13.193 1.00 34.34 89 THR A N 11
ATOM 18557 C CA . THR A 1 89 ? 1.034 6.983 14.134 1.00 3.43 89 THR A CA 11
ATOM 18558 C C . THR A 1 89 ? 2.128 6.193 13.424 1.00 10.05 89 THR A C 11
ATOM 18559 O O . THR A 1 89 ? 3.129 5.817 14.033 1.00 64.04 89 THR A O 11
ATOM 18570 N N . MET A 1 90 ? 1.929 5.944 12.134 1.00 15.44 90 MET A N 11
ATOM 18571 C CA . MET A 1 90 ? 2.899 5.200 11.341 1.00 24.12 90 MET A CA 11
ATOM 18572 C C . MET A 1 90 ? 3.076 3.786 11.886 1.00 52.14 90 MET A C 11
ATOM 18573 O O . MET A 1 90 ? 4.151 3.424 12.361 1.00 13.23 90 MET A O 11
ATOM 18587 N N . ASN A 1 91 ? 2.013 2.992 11.812 1.00 63.31 91 ASN A N 11
ATOM 18588 C CA . ASN A 1 91 ? 2.051 1.617 12.298 1.00 24.35 91 ASN A CA 11
ATOM 18589 C C . ASN A 1 91 ? 2.429 0.653 11.178 1.00 21.04 91 ASN A C 11
ATOM 18590 O O . ASN A 1 91 ? 1.569 0.180 10.436 1.00 44.53 91 ASN A O 11
ATOM 18601 N N . GLY A 1 92 ? 3.723 0.366 11.063 1.00 54.01 92 GLY A N 11
ATOM 18602 C CA . GLY A 1 92 ? 4.192 -0.540 10.031 1.00 0.11 92 GLY A CA 11
ATOM 18603 C C . GLY A 1 92 ? 3.446 -1.859 10.034 1.00 34.32 92 GLY A C 11
ATOM 18604 O O . GLY A 1 92 ? 3.014 -2.337 8.986 1.00 32.02 92 GLY A O 11
ATOM 18608 N N . GLU A 1 93 ? 3.295 -2.449 11.216 1.00 0.45 93 GLU A N 11
ATOM 18609 C CA . GLU A 1 93 ? 2.598 -3.723 11.350 1.00 41.12 93 GLU A CA 11
ATOM 18610 C C . GLU A 1 93 ? 1.210 -3.652 10.719 1.00 52.05 93 GLU A C 11
ATOM 18611 O O . GLU A 1 93 ? 0.833 -4.512 9.922 1.00 21.02 93 GLU A O 11
ATOM 18623 N N . LYS A 1 94 ? 0.453 -2.622 11.082 1.00 64.44 94 LYS A N 11
ATOM 18624 C CA . LYS A 1 94 ? -0.892 -2.436 10.552 1.00 70.31 94 LYS A CA 11
ATOM 18625 C C . LYS A 1 94 ? -0.860 -2.244 9.039 1.00 51.13 94 LYS A C 11
ATOM 18626 O O . LYS A 1 94 ? -1.743 -2.718 8.323 1.00 5.42 94 LYS A O 11
ATOM 18645 N N . VAL A 1 95 ? 0.164 -1.545 8.558 1.00 71.23 95 VAL A N 11
ATOM 18646 C CA . VAL A 1 95 ? 0.312 -1.292 7.130 1.00 5.32 95 VAL A CA 11
ATOM 18647 C C . VAL A 1 95 ? 0.492 -2.593 6.356 1.00 34.45 95 VAL A C 11
ATOM 18648 O O . VAL A 1 95 ? -0.375 -2.988 5.575 1.00 74.10 95 VAL A O 11
ATOM 18661 N N . LEU A 1 96 ? 1.620 -3.257 6.579 1.00 11.41 96 LEU A N 11
ATOM 18662 C CA . LEU A 1 96 ? 1.913 -4.516 5.903 1.00 4.24 96 LEU A CA 11
ATOM 18663 C C . LEU A 1 96 ? 0.760 -5.501 6.062 1.00 72.00 96 LEU A C 11
ATOM 18664 O O . LEU A 1 96 ? 0.315 -6.111 5.090 1.00 32.05 96 LEU A O 11
ATOM 18680 N N . GLN A 1 97 ? 0.279 -5.648 7.292 1.00 2.21 97 GLN A N 11
ATOM 18681 C CA . GLN A 1 97 ? -0.823 -6.558 7.577 1.00 13.44 97 GLN A CA 11
ATOM 18682 C C . GLN A 1 97 ? -2.022 -6.256 6.685 1.00 72.54 97 GLN A C 11
ATOM 18683 O O . GLN A 1 97 ? -2.598 -7.158 6.074 1.00 71.00 97 GLN A O 11
ATOM 18697 N N . LEU A 1 98 ? -2.395 -4.983 6.613 1.00 41.55 98 LEU A N 11
ATOM 18698 C CA . LEU A 1 98 ? -3.527 -4.562 5.794 1.00 44.11 98 LEU A CA 11
ATOM 18699 C C . LEU A 1 98 ? -3.312 -4.941 4.333 1.00 61.14 98 LEU A C 11
ATOM 18700 O O . LEU A 1 98 ? -4.184 -5.538 3.701 1.00 33.44 98 LEU A O 11
ATOM 18716 N N . ALA A 1 99 ? -2.145 -4.593 3.801 1.00 40.34 99 ALA A N 11
ATOM 18717 C CA . ALA A 1 99 ? -1.815 -4.901 2.415 1.00 31.41 99 ALA A CA 11
ATOM 18718 C C . ALA A 1 99 ? -1.998 -6.386 2.124 1.00 60.20 99 ALA A C 11
ATOM 18719 O O . ALA A 1 99 ? -2.598 -6.762 1.117 1.00 72.23 99 ALA A O 11
ATOM 18726 N N . ILE A 1 100 ? -1.475 -7.227 3.011 1.00 14.34 100 ILE A N 11
ATOM 18727 C CA . ILE A 1 100 ? -1.583 -8.671 2.849 1.00 61.35 100 ILE A CA 11
ATOM 18728 C C . ILE A 1 100 ? -3.041 -9.115 2.820 1.00 53.25 100 ILE A C 11
ATOM 18729 O O . ILE A 1 100 ? -3.472 -9.806 1.897 1.00 41.02 100 ILE A O 11
ATOM 18745 N N . ASN A 1 101 ? -3.798 -8.712 3.835 1.00 4.03 101 ASN A N 11
ATOM 18746 C CA . ASN A 1 101 ? -5.209 -9.066 3.925 1.00 20.53 101 ASN A CA 11
ATOM 18747 C C . ASN A 1 101 ? -5.946 -8.696 2.641 1.00 4.33 101 ASN A C 11
ATOM 18748 O O . ASN A 1 101 ? -6.714 -9.492 2.103 1.00 60.23 101 ASN A O 11
ATOM 18759 N N . ALA A 1 102 ? -5.706 -7.481 2.158 1.00 72.24 102 ALA A N 11
ATOM 18760 C CA . ALA A 1 102 ? -6.345 -7.006 0.937 1.00 72.13 102 ALA A CA 11
ATOM 18761 C C . ALA A 1 102 ? -5.987 -7.893 -0.251 1.00 41.22 102 ALA A C 11
ATOM 18762 O O . ALA A 1 102 ? -6.860 -8.309 -1.014 1.00 3.25 102 ALA A O 11
ATOM 18769 N N . PHE A 1 103 ? -4.698 -8.178 -0.403 1.00 60.51 103 PHE A N 11
ATOM 18770 C CA . PHE A 1 103 ? -4.224 -9.015 -1.500 1.00 11.43 103 PHE A CA 11
ATOM 18771 C C . PHE A 1 103 ? -4.948 -10.358 -1.512 1.00 13.13 103 PHE A C 11
ATOM 18772 O O . PHE A 1 103 ? -5.515 -10.761 -2.526 1.00 53.44 103 PHE A O 11
ATOM 18789 N N . ASN A 1 104 ? -4.923 -11.046 -0.375 1.00 62.25 104 ASN A N 11
ATOM 18790 C CA . ASN A 1 104 ? -5.575 -12.345 -0.254 1.00 33.50 104 ASN A CA 11
ATOM 18791 C C . ASN A 1 104 ? -7.087 -12.209 -0.398 1.00 74.42 104 ASN A C 11
ATOM 18792 O O . ASN A 1 104 ? -7.757 -13.113 -0.899 1.00 2.35 104 ASN A O 11
ATOM 18803 N N . ASN A 1 105 ? -7.620 -11.074 0.043 1.00 24.41 105 ASN A N 11
ATOM 18804 C CA . ASN A 1 105 ? -9.053 -10.819 -0.037 1.00 32.20 105 ASN A CA 11
ATOM 18805 C C . ASN A 1 105 ? -9.526 -10.819 -1.488 1.00 3.14 105 ASN A C 11
ATOM 18806 O O . ASN A 1 105 ? -10.514 -11.467 -1.831 1.00 12.12 105 ASN A O 11
ATOM 18817 N N . LYS A 1 106 ? -8.811 -10.087 -2.336 1.00 71.42 106 LYS A N 11
ATOM 18818 C CA . LYS A 1 106 ? -9.154 -10.002 -3.751 1.00 63.31 106 LYS A CA 11
ATOM 18819 C C . LYS A 1 106 ? -8.664 -11.235 -4.505 1.00 2.01 106 LYS A C 11
ATOM 18820 O O . LYS A 1 106 ? -9.228 -11.610 -5.533 1.00 24.42 106 LYS A O 11
ATOM 18839 N N . SER A 1 107 ? -7.613 -11.862 -3.985 1.00 43.33 107 SER A N 11
ATOM 18840 C CA . SER A 1 107 ? -7.047 -13.051 -4.610 1.00 42.15 107 SER A CA 11
ATOM 18841 C C . SER A 1 107 ? -6.552 -12.740 -6.021 1.00 11.44 107 SER A C 11
ATOM 18842 O O . SER A 1 107 ? -6.796 -11.657 -6.550 1.00 43.34 107 SER A O 11
ATOM 18850 N N . SER A 1 108 ? -5.855 -13.700 -6.621 1.00 54.53 108 SER A N 11
ATOM 18851 C CA . SER A 1 108 ? -5.322 -13.528 -7.967 1.00 75.53 108 SER A CA 11
ATOM 18852 C C . SER A 1 108 ? -5.069 -14.880 -8.628 1.00 20.52 108 SER A C 11
ATOM 18853 O O . SER A 1 108 ? -3.937 -15.363 -8.668 1.00 1.33 108 SER A O 11
ATOM 18861 N N . VAL A 1 109 ? -6.133 -15.487 -9.145 1.00 4.03 109 VAL A N 11
ATOM 18862 C CA . VAL A 1 109 ? -6.027 -16.784 -9.805 1.00 14.30 109 VAL A CA 11
ATOM 18863 C C . VAL A 1 109 ? -6.902 -16.838 -11.052 1.00 63.41 109 VAL A C 11
ATOM 18864 O O . VAL A 1 109 ? -6.546 -16.294 -12.097 1.00 55.13 109 VAL A O 11
ATOM 18877 N N . GLY A 1 1 ? 14.986 -16.148 -6.455 1.00 64.11 1 GLY A N 12
ATOM 18878 C CA . GLY A 1 1 ? 13.814 -16.533 -7.217 1.00 54.41 1 GLY A CA 12
ATOM 18879 C C . GLY A 1 1 ? 12.585 -15.732 -6.834 1.00 74.12 1 GLY A C 12
ATOM 18880 O O . GLY A 1 1 ? 12.570 -15.020 -5.829 1.00 73.12 1 GLY A O 12
ATOM 18884 N N . PRO A 1 2 ? 11.525 -15.841 -7.648 1.00 52.22 2 PRO A N 12
ATOM 18885 C CA . PRO A 1 2 ? 10.266 -15.128 -7.409 1.00 42.42 2 PRO A CA 12
ATOM 18886 C C . PRO A 1 2 ? 9.514 -15.666 -6.197 1.00 5.52 2 PRO A C 12
ATOM 18887 O O . PRO A 1 2 ? 10.036 -16.492 -5.448 1.00 75.11 2 PRO A O 12
ATOM 18898 N N . GLY A 1 3 ? 8.286 -15.193 -6.009 1.00 23.22 3 GLY A N 12
ATOM 18899 C CA . GLY A 1 3 ? 7.483 -15.638 -4.886 1.00 22.42 3 GLY A CA 12
ATOM 18900 C C . GLY A 1 3 ? 7.361 -14.583 -3.805 1.00 53.53 3 GLY A C 12
ATOM 18901 O O . GLY A 1 3 ? 7.216 -14.906 -2.626 1.00 51.10 3 GLY A O 12
ATOM 18905 N N . SER A 1 4 ? 7.421 -13.317 -4.207 1.00 3.10 4 SER A N 12
ATOM 18906 C CA . SER A 1 4 ? 7.322 -12.210 -3.263 1.00 21.41 4 SER A CA 12
ATOM 18907 C C . SER A 1 4 ? 6.258 -11.211 -3.708 1.00 71.33 4 SER A C 12
ATOM 18908 O O . SER A 1 4 ? 6.114 -10.930 -4.897 1.00 41.01 4 SER A O 12
ATOM 18916 N N . MET A 1 5 ? 5.515 -10.679 -2.743 1.00 3.21 5 MET A N 12
ATOM 18917 C CA . MET A 1 5 ? 4.465 -9.710 -3.034 1.00 62.41 5 MET A CA 12
ATOM 18918 C C . MET A 1 5 ? 5.022 -8.290 -3.045 1.00 24.43 5 MET A C 12
ATOM 18919 O O . MET A 1 5 ? 5.968 -7.980 -2.323 1.00 30.23 5 MET A O 12
ATOM 18933 N N . ASN A 1 6 ? 4.430 -7.433 -3.870 1.00 50.31 6 ASN A N 12
ATOM 18934 C CA . ASN A 1 6 ? 4.869 -6.046 -3.975 1.00 62.00 6 ASN A CA 12
ATOM 18935 C C . ASN A 1 6 ? 3.750 -5.089 -3.574 1.00 70.05 6 ASN A C 12
ATOM 18936 O O . ASN A 1 6 ? 2.745 -4.966 -4.274 1.00 75.34 6 ASN A O 12
ATOM 18947 N N . ILE A 1 7 ? 3.932 -4.414 -2.445 1.00 70.23 7 ILE A N 12
ATOM 18948 C CA . ILE A 1 7 ? 2.939 -3.467 -1.953 1.00 44.00 7 ILE A CA 12
ATOM 18949 C C . ILE A 1 7 ? 3.257 -2.048 -2.413 1.00 34.03 7 ILE A C 12
ATOM 18950 O O . ILE A 1 7 ? 4.370 -1.558 -2.223 1.00 4.50 7 ILE A O 12
ATOM 18966 N N . LEU A 1 8 ? 2.271 -1.393 -3.015 1.00 74.21 8 LEU A N 12
ATOM 18967 C CA . LEU A 1 8 ? 2.444 -0.028 -3.501 1.00 31.23 8 LEU A CA 12
ATOM 18968 C C . LEU A 1 8 ? 1.835 0.977 -2.528 1.00 23.41 8 LEU A C 12
ATOM 18969 O O . LEU A 1 8 ? 0.700 0.814 -2.080 1.00 34.12 8 LEU A O 12
ATOM 18985 N N . LEU A 1 9 ? 2.598 2.016 -2.206 1.00 53.11 9 LEU A N 12
ATOM 18986 C CA . LEU A 1 9 ? 2.133 3.050 -1.288 1.00 51.23 9 LEU A CA 12
ATOM 18987 C C . LEU A 1 9 ? 2.099 4.412 -1.974 1.00 2.30 9 LEU A C 12
ATOM 18988 O O . LEU A 1 9 ? 2.996 4.753 -2.745 1.00 51.24 9 LEU A O 12
ATOM 19004 N N . VAL A 1 10 ? 1.060 5.189 -1.686 1.00 20.31 10 VAL A N 12
ATOM 19005 C CA . VAL A 1 10 ? 0.911 6.516 -2.272 1.00 22.42 10 VAL A CA 12
ATOM 19006 C C . VAL A 1 10 ? 0.741 7.578 -1.191 1.00 41.23 10 VAL A C 12
ATOM 19007 O O . VAL A 1 10 ? -0.202 7.528 -0.400 1.00 64.15 10 VAL A O 12
ATOM 19020 N N . CYS A 1 11 ? 1.658 8.538 -1.164 1.00 43.11 11 CYS A N 12
ATOM 19021 C CA . CYS A 1 11 ? 1.611 9.613 -0.179 1.00 51.14 11 CYS A CA 12
ATOM 19022 C C . CYS A 1 11 ? 2.553 10.748 -0.567 1.00 73.23 11 CYS A C 12
ATOM 19023 O O . CYS A 1 11 ? 3.601 10.520 -1.171 1.00 74.01 11 CYS A O 12
ATOM 19031 N N . GLY A 1 12 ? 2.172 11.973 -0.219 1.00 1.14 12 GLY A N 12
ATOM 19032 C CA . GLY A 1 12 ? 2.993 13.125 -0.540 1.00 50.30 12 GLY A CA 12
ATOM 19033 C C . GLY A 1 12 ? 4.314 13.122 0.204 1.00 1.23 12 GLY A C 12
ATOM 19034 O O . GLY A 1 12 ? 4.412 13.655 1.309 1.00 51.31 12 GLY A O 12
ATOM 19038 N N . ALA A 1 13 ? 5.332 12.519 -0.401 1.00 34.43 13 ALA A N 12
ATOM 19039 C CA . ALA A 1 13 ? 6.652 12.448 0.212 1.00 1.30 13 ALA A CA 12
ATOM 19040 C C . ALA A 1 13 ? 7.387 13.779 0.085 1.00 22.55 13 ALA A C 12
ATOM 19041 O O . ALA A 1 13 ? 7.011 14.633 -0.716 1.00 31.04 13 ALA A O 12
ATOM 19048 N N . GLY A 1 14 ? 8.438 13.947 0.883 1.00 13.33 14 GLY A N 12
ATOM 19049 C CA . GLY A 1 14 ? 9.208 15.177 0.845 1.00 33.13 14 GLY A CA 12
ATOM 19050 C C . GLY A 1 14 ? 10.669 14.956 1.182 1.00 14.45 14 GLY A C 12
ATOM 19051 O O . GLY A 1 14 ? 11.169 15.481 2.177 1.00 53.42 14 GLY A O 12
ATOM 19055 N N . MET A 1 15 ? 11.354 14.175 0.354 1.00 1.22 15 MET A N 12
ATOM 19056 C CA . MET A 1 15 ? 12.767 13.886 0.571 1.00 24.41 15 MET A CA 12
ATOM 19057 C C . MET A 1 15 ? 12.973 13.137 1.884 1.00 25.35 15 MET A C 12
ATOM 19058 O O . MET A 1 15 ? 12.058 13.031 2.700 1.00 34.42 15 MET A O 12
ATOM 19072 N N . SER A 1 16 ? 14.182 12.619 2.082 1.00 32.31 16 SER A N 12
ATOM 19073 C CA . SER A 1 16 ? 14.507 11.877 3.294 1.00 33.04 16 SER A CA 12
ATOM 19074 C C . SER A 1 16 ? 13.656 10.614 3.403 1.00 51.43 16 SER A C 12
ATOM 19075 O O . SER A 1 16 ? 12.674 10.448 2.679 1.00 64.05 16 SER A O 12
ATOM 19083 N N . THR A 1 17 ? 14.042 9.725 4.312 1.00 34.13 17 THR A N 12
ATOM 19084 C CA . THR A 1 17 ? 13.317 8.477 4.515 1.00 24.35 17 THR A CA 12
ATOM 19085 C C . THR A 1 17 ? 11.953 8.730 5.148 1.00 23.51 17 THR A C 12
ATOM 19086 O O . THR A 1 17 ? 11.722 9.779 5.749 1.00 74.14 17 THR A O 12
ATOM 19097 N N . SER A 1 18 ? 11.054 7.761 5.011 1.00 34.41 18 SER A N 12
ATOM 19098 C CA . SER A 1 18 ? 9.711 7.880 5.567 1.00 71.53 18 SER A CA 12
ATOM 19099 C C . SER A 1 18 ? 9.521 6.921 6.738 1.00 63.52 18 SER A C 12
ATOM 19100 O O . SER A 1 18 ? 9.870 5.743 6.654 1.00 40.44 18 SER A O 12
ATOM 19108 N N . MET A 1 19 ? 8.965 7.434 7.831 1.00 55.24 19 MET A N 12
ATOM 19109 C CA . MET A 1 19 ? 8.727 6.624 9.019 1.00 64.50 19 MET A CA 12
ATOM 19110 C C . MET A 1 19 ? 7.914 5.380 8.676 1.00 72.12 19 MET A C 12
ATOM 19111 O O . MET A 1 19 ? 8.202 4.284 9.159 1.00 61.30 19 MET A O 12
ATOM 19125 N N . LEU A 1 20 ? 6.897 5.556 7.839 1.00 64.54 20 LEU A N 12
ATOM 19126 C CA . LEU A 1 20 ? 6.042 4.446 7.431 1.00 51.31 20 LEU A CA 12
ATOM 19127 C C . LEU A 1 20 ? 6.872 3.298 6.864 1.00 11.42 20 LEU A C 12
ATOM 19128 O O . LEU A 1 20 ? 6.977 2.234 7.475 1.00 73.21 20 LEU A O 12
ATOM 19144 N N . VAL A 1 21 ? 7.463 3.522 5.695 1.00 12.31 21 VAL A N 12
ATOM 19145 C CA . VAL A 1 21 ? 8.286 2.508 5.048 1.00 64.20 21 VAL A CA 12
ATOM 19146 C C . VAL A 1 21 ? 9.347 1.971 6.003 1.00 51.24 21 VAL A C 12
ATOM 19147 O O . VAL A 1 21 ? 9.686 0.788 5.967 1.00 13.32 21 VAL A O 12
ATOM 19160 N N . GLN A 1 22 ? 9.868 2.848 6.854 1.00 1.33 22 GLN A N 12
ATOM 19161 C CA . GLN A 1 22 ? 10.891 2.462 7.819 1.00 73.41 22 GLN A CA 12
ATOM 19162 C C . GLN A 1 22 ? 10.392 1.336 8.719 1.00 0.11 22 GLN A C 12
ATOM 19163 O O . GLN A 1 22 ? 11.004 0.271 8.796 1.00 24.31 22 GLN A O 12
ATOM 19177 N N . ARG A 1 23 ? 9.277 1.580 9.400 1.00 13.33 23 ARG A N 12
ATOM 19178 C CA . ARG A 1 23 ? 8.696 0.587 10.297 1.00 4.43 23 ARG A CA 12
ATOM 19179 C C . ARG A 1 23 ? 8.327 -0.682 9.537 1.00 60.52 23 ARG A C 12
ATOM 19180 O O . ARG A 1 23 ? 8.606 -1.793 9.990 1.00 2.32 23 ARG A O 12
ATOM 19201 N N . ILE A 1 24 ? 7.697 -0.511 8.379 1.00 0.41 24 ILE A N 12
ATOM 19202 C CA . ILE A 1 24 ? 7.291 -1.642 7.556 1.00 33.14 24 ILE A CA 12
ATOM 19203 C C . ILE A 1 24 ? 8.482 -2.529 7.213 1.00 73.54 24 ILE A C 12
ATOM 19204 O O . ILE A 1 24 ? 8.462 -3.735 7.459 1.00 60.21 24 ILE A O 12
ATOM 19220 N N . GLU A 1 25 ? 9.520 -1.923 6.644 1.00 21.04 25 GLU A N 12
ATOM 19221 C CA . GLU A 1 25 ? 10.722 -2.659 6.269 1.00 51.34 25 GLU A CA 12
ATOM 19222 C C . GLU A 1 25 ? 11.343 -3.343 7.483 1.00 62.30 25 GLU A C 12
ATOM 19223 O O . GLU A 1 25 ? 11.781 -4.491 7.408 1.00 63.42 25 GLU A O 12
ATOM 19235 N N . LYS A 1 26 ? 11.377 -2.630 8.604 1.00 43.50 26 LYS A N 12
ATOM 19236 C CA . LYS A 1 26 ? 11.944 -3.165 9.836 1.00 60.23 26 LYS A CA 12
ATOM 19237 C C . LYS A 1 26 ? 11.196 -4.419 10.278 1.00 5.11 26 LYS A C 12
ATOM 19238 O O . LYS A 1 26 ? 11.791 -5.486 10.428 1.00 25.45 26 LYS A O 12
ATOM 19257 N N . TYR A 1 27 ? 9.891 -4.284 10.481 1.00 1.55 27 TYR A N 12
ATOM 19258 C CA . TYR A 1 27 ? 9.064 -5.406 10.907 1.00 14.30 27 TYR A CA 12
ATOM 19259 C C . TYR A 1 27 ? 9.248 -6.602 9.979 1.00 61.10 27 TYR A C 12
ATOM 19260 O O . TYR A 1 27 ? 9.554 -7.707 10.426 1.00 40.31 27 TYR A O 12
ATOM 19278 N N . ALA A 1 28 ? 9.061 -6.371 8.683 1.00 32.43 28 ALA A N 12
ATOM 19279 C CA . ALA A 1 28 ? 9.210 -7.428 7.691 1.00 43.11 28 ALA A CA 12
ATOM 19280 C C . ALA A 1 28 ? 10.597 -8.057 7.761 1.00 4.12 28 ALA A C 12
ATOM 19281 O O . ALA A 1 28 ? 10.735 -9.280 7.816 1.00 12.55 28 ALA A O 12
ATOM 19288 N N . LYS A 1 29 ? 11.624 -7.214 7.759 1.00 42.04 29 LYS A N 12
ATOM 19289 C CA . LYS A 1 29 ? 13.003 -7.687 7.823 1.00 54.52 29 LYS A CA 12
ATOM 19290 C C . LYS A 1 29 ? 13.256 -8.450 9.119 1.00 71.51 29 LYS A C 12
ATOM 19291 O O . LYS A 1 29 ? 14.139 -9.305 9.184 1.00 60.45 29 LYS A O 12
ATOM 19310 N N . SER A 1 30 ? 12.475 -8.136 10.148 1.00 60.35 30 SER A N 12
ATOM 19311 C CA . SER A 1 30 ? 12.617 -8.792 11.442 1.00 11.33 30 SER A CA 12
ATOM 19312 C C . SER A 1 30 ? 11.924 -10.152 11.442 1.00 53.02 30 SER A C 12
ATOM 19313 O O . SER A 1 30 ? 12.504 -11.157 11.854 1.00 54.34 30 SER A O 12
ATOM 19321 N N . LYS A 1 31 ? 10.680 -10.175 10.976 1.00 14.31 31 LYS A N 12
ATOM 19322 C CA . LYS A 1 31 ? 9.906 -11.409 10.919 1.00 23.13 31 LYS A CA 12
ATOM 19323 C C . LYS A 1 31 ? 10.417 -12.321 9.808 1.00 51.31 31 LYS A C 12
ATOM 19324 O O . LYS A 1 31 ? 10.112 -13.512 9.781 1.00 31.05 31 LYS A O 12
ATOM 19343 N N . ASN A 1 32 ? 11.196 -11.752 8.893 1.00 34.13 32 ASN A N 12
ATOM 19344 C CA . ASN A 1 32 ? 11.749 -12.514 7.781 1.00 60.10 32 ASN A CA 12
ATOM 19345 C C . ASN A 1 32 ? 10.639 -13.035 6.872 1.00 2.22 32 ASN A C 12
ATOM 19346 O O . ASN A 1 32 ? 10.483 -14.244 6.695 1.00 1.45 32 ASN A O 12
ATOM 19357 N N . ILE A 1 33 ? 9.870 -12.115 6.299 1.00 65.13 33 ILE A N 12
ATOM 19358 C CA . ILE A 1 33 ? 8.777 -12.481 5.409 1.00 63.24 33 ILE A CA 12
ATOM 19359 C C . ILE A 1 33 ? 9.103 -12.126 3.962 1.00 65.54 33 ILE A C 12
ATOM 19360 O O . ILE A 1 33 ? 9.726 -11.100 3.689 1.00 53.24 33 ILE A O 12
ATOM 19376 N N . ASN A 1 34 ? 8.678 -12.981 3.038 1.00 65.11 34 ASN A N 12
ATOM 19377 C CA . ASN A 1 34 ? 8.925 -12.758 1.618 1.00 42.02 34 ASN A CA 12
ATOM 19378 C C . ASN A 1 34 ? 7.944 -11.737 1.050 1.00 10.40 34 ASN A C 12
ATOM 19379 O O . ASN A 1 34 ? 6.934 -12.099 0.447 1.00 22.10 34 ASN A O 12
ATOM 19390 N N . ALA A 1 35 ? 8.250 -10.458 1.247 1.00 54.44 35 ALA A N 12
ATOM 19391 C CA . ALA A 1 35 ? 7.397 -9.384 0.752 1.00 3.21 35 ALA A CA 12
ATOM 19392 C C . ALA A 1 35 ? 8.210 -8.125 0.467 1.00 33.25 35 ALA A C 12
ATOM 19393 O O . ALA A 1 35 ? 9.359 -8.005 0.894 1.00 74.15 35 ALA A O 12
ATOM 19400 N N . THR A 1 36 ? 7.605 -7.187 -0.255 1.00 21.22 36 THR A N 12
ATOM 19401 C CA . THR A 1 36 ? 8.273 -5.938 -0.598 1.00 12.32 36 THR A CA 12
ATOM 19402 C C . THR A 1 36 ? 7.296 -4.768 -0.576 1.00 51.25 36 THR A C 12
ATOM 19403 O O . THR A 1 36 ? 6.097 -4.945 -0.795 1.00 43.43 36 THR A O 12
ATOM 19414 N N . ILE A 1 37 ? 7.814 -3.574 -0.311 1.00 23.43 37 ILE A N 12
ATOM 19415 C CA . ILE A 1 37 ? 6.987 -2.376 -0.262 1.00 40.44 37 ILE A CA 12
ATOM 19416 C C . ILE A 1 37 ? 7.754 -1.157 -0.764 1.00 71.04 37 ILE A C 12
ATOM 19417 O O . ILE A 1 37 ? 8.972 -1.070 -0.607 1.00 12.05 37 ILE A O 12
ATOM 19433 N N . GLU A 1 38 ? 7.033 -0.218 -1.370 1.00 14.44 38 GLU A N 12
ATOM 19434 C CA . GLU A 1 38 ? 7.646 0.996 -1.894 1.00 3.33 38 GLU A CA 12
ATOM 19435 C C . GLU A 1 38 ? 6.631 2.133 -1.964 1.00 74.10 38 GLU A C 12
ATOM 19436 O O . GLU A 1 38 ? 5.450 1.909 -2.230 1.00 63.30 38 GLU A O 12
ATOM 19448 N N . ALA A 1 39 ? 7.099 3.353 -1.722 1.00 72.45 39 ALA A N 12
ATOM 19449 C CA . ALA A 1 39 ? 6.233 4.524 -1.759 1.00 40.42 39 ALA A CA 12
ATOM 19450 C C . ALA A 1 39 ? 6.681 5.504 -2.838 1.00 61.14 39 ALA A C 12
ATOM 19451 O O . ALA A 1 39 ? 7.792 6.032 -2.789 1.00 32.22 39 ALA A O 12
ATOM 19458 N N . ILE A 1 40 ? 5.809 5.743 -3.813 1.00 65.45 40 ILE A N 12
ATOM 19459 C CA . ILE A 1 40 ? 6.116 6.659 -4.904 1.00 72.51 40 ILE A CA 12
ATOM 19460 C C . ILE A 1 40 ? 5.052 7.746 -5.024 1.00 60.22 40 ILE A C 12
ATOM 19461 O O . ILE A 1 40 ? 4.100 7.785 -4.246 1.00 31.45 40 ILE A O 12
ATOM 19477 N N . ALA A 1 41 ? 5.221 8.625 -6.006 1.00 1.12 41 ALA A N 12
ATOM 19478 C CA . ALA A 1 41 ? 4.274 9.710 -6.231 1.00 72.32 41 ALA A CA 12
ATOM 19479 C C . ALA A 1 41 ? 3.101 9.246 -7.087 1.00 51.24 41 ALA A C 12
ATOM 19480 O O . ALA A 1 41 ? 2.982 8.063 -7.402 1.00 75.15 41 ALA A O 12
ATOM 19487 N N . GLU A 1 42 ? 2.238 10.186 -7.461 1.00 11.30 42 GLU A N 12
ATOM 19488 C CA . GLU A 1 42 ? 1.074 9.872 -8.279 1.00 73.32 42 GLU A CA 12
ATOM 19489 C C . GLU A 1 42 ? 1.431 9.890 -9.763 1.00 11.12 42 GLU A C 12
ATOM 19490 O O . GLU A 1 42 ? 0.762 9.259 -10.583 1.00 23.55 42 GLU A O 12
ATOM 19502 N N . THR A 1 43 ? 2.490 10.619 -10.102 1.00 33.12 43 THR A N 12
ATOM 19503 C CA . THR A 1 43 ? 2.936 10.722 -11.486 1.00 22.41 43 THR A CA 12
ATOM 19504 C C . THR A 1 43 ? 3.312 9.355 -12.044 1.00 65.25 43 THR A C 12
ATOM 19505 O O . THR A 1 43 ? 3.044 9.054 -13.208 1.00 11.11 43 THR A O 12
ATOM 19516 N N . ARG A 1 44 ? 3.936 8.530 -11.210 1.00 35.44 44 ARG A N 12
ATOM 19517 C CA . ARG A 1 44 ? 4.349 7.194 -11.622 1.00 45.31 44 ARG A CA 12
ATOM 19518 C C . ARG A 1 44 ? 3.534 6.125 -10.901 1.00 34.54 44 ARG A C 12
ATOM 19519 O O . ARG A 1 44 ? 3.923 4.958 -10.854 1.00 31.53 44 ARG A O 12
ATOM 19540 N N . LEU A 1 45 ? 2.400 6.532 -10.340 1.00 30.04 45 LEU A N 12
ATOM 19541 C CA . LEU A 1 45 ? 1.529 5.609 -9.620 1.00 3.32 45 LEU A CA 12
ATOM 19542 C C . LEU A 1 45 ? 0.737 4.740 -10.590 1.00 30.42 45 LEU A C 12
ATOM 19543 O O . LEU A 1 45 ? 0.833 3.512 -10.561 1.00 10.53 45 LEU A O 12
ATOM 19559 N N . SER A 1 46 ? -0.045 5.383 -11.451 1.00 42.11 46 SER A N 12
ATOM 19560 C CA . SER A 1 46 ? -0.855 4.668 -12.429 1.00 53.45 46 SER A CA 12
ATOM 19561 C C . SER A 1 46 ? 0.023 4.043 -13.508 1.00 70.45 46 SER A C 12
ATOM 19562 O O . SER A 1 46 ? -0.435 3.209 -14.290 1.00 51.12 46 SER A O 12
ATOM 19570 N N . GLU A 1 47 ? 1.288 4.451 -13.544 1.00 55.12 47 GLU A N 12
ATOM 19571 C CA . GLU A 1 47 ? 2.230 3.930 -14.528 1.00 1.33 47 GLU A CA 12
ATOM 19572 C C . GLU A 1 47 ? 2.875 2.639 -14.033 1.00 54.51 47 GLU A C 12
ATOM 19573 O O . GLU A 1 47 ? 3.357 1.830 -14.826 1.00 4.12 47 GLU A O 12
ATOM 19585 N N . VAL A 1 48 ? 2.880 2.454 -12.717 1.00 31.31 48 VAL A N 12
ATOM 19586 C CA . VAL A 1 48 ? 3.465 1.261 -12.115 1.00 11.41 48 VAL A CA 12
ATOM 19587 C C . VAL A 1 48 ? 2.388 0.365 -11.513 1.00 43.11 48 VAL A C 12
ATOM 19588 O O . VAL A 1 48 ? 2.641 -0.795 -11.189 1.00 64.34 48 VAL A O 12
ATOM 19601 N N . VAL A 1 49 ? 1.186 0.911 -11.367 1.00 53.13 49 VAL A N 12
ATOM 19602 C CA . VAL A 1 49 ? 0.069 0.160 -10.805 1.00 10.41 49 VAL A CA 12
ATOM 19603 C C . VAL A 1 49 ? -0.225 -1.088 -11.630 1.00 2.35 49 VAL A C 12
ATOM 19604 O O . VAL A 1 49 ? -0.837 -2.038 -11.140 1.00 63.03 49 VAL A O 12
ATOM 19617 N N . ASP A 1 50 ? 0.215 -1.079 -12.883 1.00 2.13 50 ASP A N 12
ATOM 19618 C CA . ASP A 1 50 ? 0.002 -2.211 -13.776 1.00 63.51 50 ASP A CA 12
ATOM 19619 C C . ASP A 1 50 ? 1.106 -3.251 -13.610 1.00 63.00 50 ASP A C 12
ATOM 19620 O O . ASP A 1 50 ? 1.159 -4.238 -14.344 1.00 64.11 50 ASP A O 12
ATOM 19629 N N . ARG A 1 51 ? 1.986 -3.022 -12.642 1.00 4.43 51 ARG A N 12
ATOM 19630 C CA . ARG A 1 51 ? 3.092 -3.936 -12.380 1.00 71.31 51 ARG A CA 12
ATOM 19631 C C . ARG A 1 51 ? 3.009 -4.499 -10.965 1.00 33.02 51 ARG A C 12
ATOM 19632 O O . ARG A 1 51 ? 3.183 -5.699 -10.751 1.00 4.11 51 ARG A O 12
ATOM 19653 N N . PHE A 1 52 ? 2.741 -3.623 -10.001 1.00 22.42 52 PHE A N 12
ATOM 19654 C CA . PHE A 1 52 ? 2.637 -4.032 -8.605 1.00 25.44 52 PHE A CA 12
ATOM 19655 C C . PHE A 1 52 ? 1.444 -4.961 -8.398 1.00 3.13 52 PHE A C 12
ATOM 19656 O O . PHE A 1 52 ? 0.742 -5.309 -9.348 1.00 11.33 52 PHE A O 12
ATOM 19673 N N . ASP A 1 53 ? 1.222 -5.360 -7.150 1.00 22.25 53 ASP A N 12
ATOM 19674 C CA . ASP A 1 53 ? 0.115 -6.248 -6.817 1.00 0.20 53 ASP A CA 12
ATOM 19675 C C . ASP A 1 53 ? -1.002 -5.484 -6.112 1.00 41.42 53 ASP A C 12
ATOM 19676 O O . ASP A 1 53 ? -2.107 -5.351 -6.640 1.00 23.14 53 ASP A O 12
ATOM 19685 N N . VAL A 1 54 ? -0.707 -4.982 -4.917 1.00 22.43 54 VAL A N 12
ATOM 19686 C CA . VAL A 1 54 ? -1.685 -4.232 -4.140 1.00 41.41 54 VAL A CA 12
ATOM 19687 C C . VAL A 1 54 ? -1.330 -2.749 -4.093 1.00 63.44 54 VAL A C 12
ATOM 19688 O O . VAL A 1 54 ? -0.168 -2.373 -4.251 1.00 60.44 54 VAL A O 12
ATOM 19701 N N . VAL A 1 55 ? -2.338 -1.911 -3.875 1.00 1.12 55 VAL A N 12
ATOM 19702 C CA . VAL A 1 55 ? -2.131 -0.470 -3.806 1.00 12.33 55 VAL A CA 12
ATOM 19703 C C . VAL A 1 55 ? -2.728 0.110 -2.528 1.00 61.14 55 VAL A C 12
ATOM 19704 O O . VAL A 1 55 ? -3.797 -0.311 -2.082 1.00 0.42 55 VAL A O 12
ATOM 19717 N N . LEU A 1 56 ? -2.032 1.078 -1.943 1.00 12.12 56 LEU A N 12
ATOM 19718 C CA . LEU A 1 56 ? -2.493 1.718 -0.715 1.00 22.13 56 LEU A CA 12
ATOM 19719 C C . LEU A 1 56 ? -2.318 3.231 -0.791 1.00 72.22 56 LEU A C 12
ATOM 19720 O O . LEU A 1 56 ? -1.272 3.726 -1.212 1.00 23.53 56 LEU A O 12
ATOM 19736 N N . LEU A 1 57 ? -3.348 3.961 -0.379 1.00 35.44 57 LEU A N 12
ATOM 19737 C CA . LEU A 1 57 ? -3.310 5.420 -0.397 1.00 20.30 57 LEU A CA 12
ATOM 19738 C C . LEU A 1 57 ? -3.174 5.979 1.015 1.00 33.15 57 LEU A C 12
ATOM 19739 O O . LEU A 1 57 ? -3.575 5.339 1.987 1.00 12.21 57 LEU A O 12
ATOM 19755 N N . ALA A 1 58 ? -2.610 7.176 1.120 1.00 2.34 58 ALA A N 12
ATOM 19756 C CA . ALA A 1 58 ? -2.426 7.824 2.413 1.00 23.13 58 ALA A CA 12
ATOM 19757 C C . ALA A 1 58 ? -3.427 8.959 2.606 1.00 23.44 58 ALA A C 12
ATOM 19758 O O . ALA A 1 58 ? -4.009 9.474 1.653 1.00 63.14 58 ALA A O 12
ATOM 19765 N N . PRO A 1 59 ? -3.632 9.357 3.870 1.00 13.12 59 PRO A N 12
ATOM 19766 C CA . PRO A 1 59 ? -4.563 10.435 4.218 1.00 53.13 59 PRO A CA 12
ATOM 19767 C C . PRO A 1 59 ? -4.063 11.802 3.764 1.00 13.42 59 PRO A C 12
ATOM 19768 O O . PRO A 1 59 ? -3.567 12.589 4.569 1.00 4.41 59 PRO A O 12
ATOM 19779 N N . GLN A 1 60 ? -4.200 12.078 2.471 1.00 62.22 60 GLN A N 12
ATOM 19780 C CA . GLN A 1 60 ? -3.761 13.351 1.911 1.00 23.32 60 GLN A CA 12
ATOM 19781 C C . GLN A 1 60 ? -4.042 13.413 0.414 1.00 25.11 60 GLN A C 12
ATOM 19782 O O . GLN A 1 60 ? -3.277 14.005 -0.347 1.00 24.21 60 GLN A O 12
ATOM 19796 N N . SER A 1 61 ? -5.144 12.797 -0.002 1.00 53.21 61 SER A N 12
ATOM 19797 C CA . SER A 1 61 ? -5.524 12.780 -1.410 1.00 71.12 61 SER A CA 12
ATOM 19798 C C . SER A 1 61 ? -6.869 13.470 -1.619 1.00 25.14 61 SER A C 12
ATOM 19799 O O . SER A 1 61 ? -7.848 13.164 -0.937 1.00 53.22 61 SER A O 12
ATOM 19807 N N . ARG A 1 62 ? -6.908 14.403 -2.564 1.00 23.43 62 ARG A N 12
ATOM 19808 C CA . ARG A 1 62 ? -8.131 15.139 -2.862 1.00 61.31 62 ARG A CA 12
ATOM 19809 C C . ARG A 1 62 ? -8.931 14.441 -3.957 1.00 34.34 62 ARG A C 12
ATOM 19810 O O . ARG A 1 62 ? -10.033 13.946 -3.715 1.00 65.15 62 ARG A O 12
ATOM 19831 N N . PHE A 1 63 ? -8.372 14.404 -5.162 1.00 4.55 63 PHE A N 12
ATOM 19832 C CA . PHE A 1 63 ? -9.033 13.768 -6.294 1.00 12.40 63 PHE A CA 12
ATOM 19833 C C . PHE A 1 63 ? -8.445 12.387 -6.563 1.00 23.41 63 PHE A C 12
ATOM 19834 O O . PHE A 1 63 ? -9.127 11.497 -7.069 1.00 1.15 63 PHE A O 12
ATOM 19851 N N . ASN A 1 64 ? -7.172 12.216 -6.221 1.00 4.34 64 ASN A N 12
ATOM 19852 C CA . ASN A 1 64 ? -6.489 10.944 -6.425 1.00 73.34 64 ASN A CA 12
ATOM 19853 C C . ASN A 1 64 ? -7.291 9.793 -5.823 1.00 42.43 64 ASN A C 12
ATOM 19854 O O . ASN A 1 64 ? -7.359 8.704 -6.393 1.00 52.21 64 ASN A O 12
ATOM 19865 N N . LYS A 1 65 ? -7.896 10.043 -4.668 1.00 51.13 65 LYS A N 12
ATOM 19866 C CA . LYS A 1 65 ? -8.696 9.031 -3.988 1.00 24.35 65 LYS A CA 12
ATOM 19867 C C . LYS A 1 65 ? -9.853 8.570 -4.867 1.00 52.14 65 LYS A C 12
ATOM 19868 O O . LYS A 1 65 ? -9.982 7.385 -5.173 1.00 31.44 65 LYS A O 12
ATOM 19887 N N . LYS A 1 66 ? -10.695 9.516 -5.273 1.00 24.40 66 LYS A N 12
ATOM 19888 C CA . LYS A 1 66 ? -11.841 9.208 -6.120 1.00 30.41 66 LYS A CA 12
ATOM 19889 C C . LYS A 1 66 ? -11.405 8.456 -7.373 1.00 74.22 66 LYS A C 12
ATOM 19890 O O . LYS A 1 66 ? -11.931 7.386 -7.682 1.00 1.15 66 LYS A O 12
ATOM 19909 N N . ARG A 1 67 ? -10.441 9.021 -8.092 1.00 43.41 67 ARG A N 12
ATOM 19910 C CA . ARG A 1 67 ? -9.934 8.404 -9.312 1.00 35.31 67 ARG A CA 12
ATOM 19911 C C . ARG A 1 67 ? -9.429 6.989 -9.036 1.00 54.53 67 ARG A C 12
ATOM 19912 O O . ARG A 1 67 ? -9.873 6.028 -9.666 1.00 25.45 67 ARG A O 12
ATOM 19933 N N . LEU A 1 68 ? -8.501 6.871 -8.093 1.00 13.41 68 LEU A N 12
ATOM 19934 C CA . LEU A 1 68 ? -7.937 5.576 -7.734 1.00 23.51 68 LEU A CA 12
ATOM 19935 C C . LEU A 1 68 ? -9.038 4.559 -7.459 1.00 34.53 68 LEU A C 12
ATOM 19936 O O . LEU A 1 68 ? -8.934 3.395 -7.847 1.00 40.21 68 LEU A O 12
ATOM 19952 N N . GLU A 1 69 ? -10.096 5.005 -6.787 1.00 44.12 69 GLU A N 12
ATOM 19953 C CA . GLU A 1 69 ? -11.217 4.132 -6.461 1.00 10.54 69 GLU A CA 12
ATOM 19954 C C . GLU A 1 69 ? -12.012 3.777 -7.714 1.00 42.12 69 GLU A C 12
ATOM 19955 O O . GLU A 1 69 ? -12.342 2.614 -7.943 1.00 30.11 69 GLU A O 12
ATOM 19967 N N . GLU A 1 70 ? -12.316 4.788 -8.522 1.00 50.54 70 GLU A N 12
ATOM 19968 C CA . GLU A 1 70 ? -13.073 4.583 -9.751 1.00 62.30 70 GLU A CA 12
ATOM 19969 C C . GLU A 1 70 ? -12.279 3.737 -10.744 1.00 13.13 70 GLU A C 12
ATOM 19970 O O . GLU A 1 70 ? -12.840 3.179 -11.686 1.00 72.45 70 GLU A O 12
ATOM 19982 N N . ILE A 1 71 ? -10.972 3.649 -10.524 1.00 30.33 71 ILE A N 12
ATOM 19983 C CA . ILE A 1 71 ? -10.101 2.872 -11.397 1.00 73.31 71 ILE A CA 12
ATOM 19984 C C . ILE A 1 71 ? -9.872 1.470 -10.840 1.00 53.55 71 ILE A C 12
ATOM 19985 O O . ILE A 1 71 ? -9.827 0.493 -11.586 1.00 71.33 71 ILE A O 12
ATOM 20001 N N . THR A 1 72 ? -9.728 1.381 -9.522 1.00 20.23 72 THR A N 12
ATOM 20002 C CA . THR A 1 72 ? -9.503 0.100 -8.863 1.00 53.40 72 THR A CA 12
ATOM 20003 C C . THR A 1 72 ? -10.733 -0.795 -8.968 1.00 75.41 72 THR A C 12
ATOM 20004 O O . THR A 1 72 ? -10.618 -2.006 -9.157 1.00 1.20 72 THR A O 12
ATOM 20015 N N . LYS A 1 73 ? -11.910 -0.192 -8.844 1.00 54.11 73 LYS A N 12
ATOM 20016 C CA . LYS A 1 73 ? -13.163 -0.934 -8.927 1.00 53.32 73 LYS A CA 12
ATOM 20017 C C . LYS A 1 73 ? -13.198 -1.803 -10.180 1.00 73.13 73 LYS A C 12
ATOM 20018 O O . LYS A 1 73 ? -13.295 -3.028 -10.112 1.00 60.04 73 LYS A O 12
ATOM 20037 N N . PRO A 1 74 ? -13.117 -1.156 -11.352 1.00 51.05 74 PRO A N 12
ATOM 20038 C CA . PRO A 1 74 ? -13.137 -1.851 -12.643 1.00 20.32 74 PRO A CA 12
ATOM 20039 C C . PRO A 1 74 ? -11.864 -2.655 -12.888 1.00 21.14 74 PRO A C 12
ATOM 20040 O O . PRO A 1 74 ? -11.896 -3.710 -13.522 1.00 72.22 74 PRO A O 12
ATOM 20051 N N . LYS A 1 75 ? -10.745 -2.151 -12.379 1.00 65.12 75 LYS A N 12
ATOM 20052 C CA . LYS A 1 75 ? -9.460 -2.823 -12.540 1.00 33.22 75 LYS A CA 12
ATOM 20053 C C . LYS A 1 75 ? -9.457 -4.170 -11.822 1.00 53.44 75 LYS A C 12
ATOM 20054 O O . LYS A 1 75 ? -8.840 -5.128 -12.284 1.00 72.32 75 LYS A O 12
ATOM 20073 N N . GLY A 1 76 ? -10.153 -4.234 -10.690 1.00 73.44 76 GLY A N 12
ATOM 20074 C CA . GLY A 1 76 ? -10.218 -5.468 -9.930 1.00 4.24 76 GLY A CA 12
ATOM 20075 C C . GLY A 1 76 ? -8.931 -5.756 -9.182 1.00 53.31 76 GLY A C 12
ATOM 20076 O O . GLY A 1 76 ? -8.266 -6.760 -9.442 1.00 3.14 76 GLY A O 12
ATOM 20080 N N . ILE A 1 77 ? -8.579 -4.874 -8.253 1.00 5.14 77 ILE A N 12
ATOM 20081 C CA . ILE A 1 77 ? -7.362 -5.039 -7.466 1.00 61.12 77 ILE A CA 12
ATOM 20082 C C . ILE A 1 77 ? -7.565 -4.561 -6.033 1.00 54.11 77 ILE A C 12
ATOM 20083 O O . ILE A 1 77 ? -8.408 -3.709 -5.751 1.00 3.54 77 ILE A O 12
ATOM 20099 N N . PRO A 1 78 ? -6.774 -5.119 -5.105 1.00 32.01 78 PRO A N 12
ATOM 20100 C CA . PRO A 1 78 ? -6.846 -4.762 -3.684 1.00 70.03 78 PRO A CA 12
ATOM 20101 C C . PRO A 1 78 ? -6.334 -3.352 -3.414 1.00 65.15 78 PRO A C 12
ATOM 20102 O O . PRO A 1 78 ? -5.147 -3.070 -3.585 1.00 61.23 78 PRO A O 12
ATOM 20113 N N . ILE A 1 79 ? -7.233 -2.471 -2.992 1.00 51.31 79 ILE A N 12
ATOM 20114 C CA . ILE A 1 79 ? -6.870 -1.091 -2.696 1.00 12.53 79 ILE A CA 12
ATOM 20115 C C . ILE A 1 79 ? -7.354 -0.680 -1.310 1.00 25.43 79 ILE A C 12
ATOM 20116 O O . ILE A 1 79 ? -8.554 -0.653 -1.043 1.00 35.02 79 ILE A O 12
ATOM 20132 N N . GLU A 1 80 ? -6.409 -0.359 -0.430 1.00 61.31 80 GLU A N 12
ATOM 20133 C CA . GLU A 1 80 ? -6.738 0.051 0.929 1.00 71.42 80 GLU A CA 12
ATOM 20134 C C . GLU A 1 80 ? -6.256 1.473 1.201 1.00 60.32 80 GLU A C 12
ATOM 20135 O O . GLU A 1 80 ? -5.517 2.052 0.402 1.00 31.15 80 GLU A O 12
ATOM 20147 N N . ILE A 1 81 ? -6.680 2.030 2.330 1.00 71.13 81 ILE A N 12
ATOM 20148 C CA . ILE A 1 81 ? -6.291 3.383 2.706 1.00 2.11 81 ILE A CA 12
ATOM 20149 C C . ILE A 1 81 ? -5.849 3.443 4.165 1.00 32.01 81 ILE A C 12
ATOM 20150 O O . ILE A 1 81 ? -6.528 2.921 5.051 1.00 52.53 81 ILE A O 12
ATOM 20166 N N . ILE A 1 82 ? -4.710 4.082 4.407 1.00 3.42 82 ILE A N 12
ATOM 20167 C CA . ILE A 1 82 ? -4.180 4.212 5.758 1.00 0.13 82 ILE A CA 12
ATOM 20168 C C . ILE A 1 82 ? -4.943 5.270 6.549 1.00 45.54 82 ILE A C 12
ATOM 20169 O O . ILE A 1 82 ? -4.983 6.437 6.162 1.00 1.42 82 ILE A O 12
ATOM 20185 N N . ASN A 1 83 ? -5.544 4.854 7.658 1.00 65.11 83 ASN A N 12
ATOM 20186 C CA . ASN A 1 83 ? -6.305 5.766 8.504 1.00 64.51 83 ASN A CA 12
ATOM 20187 C C . ASN A 1 83 ? -5.401 6.852 9.082 1.00 72.01 83 ASN A C 12
ATOM 20188 O O . ASN A 1 83 ? -4.210 6.633 9.301 1.00 62.25 83 ASN A O 12
ATOM 20199 N N . THR A 1 84 ? -5.979 8.024 9.328 1.00 65.11 84 THR A N 12
ATOM 20200 C CA . THR A 1 84 ? -5.227 9.144 9.879 1.00 2.23 84 THR A CA 12
ATOM 20201 C C . THR A 1 84 ? -4.469 8.733 11.136 1.00 71.40 84 THR A C 12
ATOM 20202 O O . THR A 1 84 ? -3.337 9.163 11.359 1.00 52.02 84 THR A O 12
ATOM 20213 N N . ILE A 1 85 ? -5.099 7.896 11.955 1.00 43.21 85 ILE A N 12
ATOM 20214 C CA . ILE A 1 85 ? -4.482 7.426 13.188 1.00 65.33 85 ILE A CA 12
ATOM 20215 C C . ILE A 1 85 ? -3.281 6.532 12.896 1.00 34.10 85 ILE A C 12
ATOM 20216 O O . ILE A 1 85 ? -2.164 6.814 13.331 1.00 72.41 85 ILE A O 12
ATOM 20232 N N . ASP A 1 86 ? -3.518 5.455 12.155 1.00 33.11 86 ASP A N 12
ATOM 20233 C CA . ASP A 1 86 ? -2.456 4.521 11.802 1.00 61.12 86 ASP A CA 12
ATOM 20234 C C . ASP A 1 86 ? -1.312 5.242 11.094 1.00 62.03 86 ASP A C 12
ATOM 20235 O O . ASP A 1 86 ? -0.141 4.928 11.308 1.00 51.22 86 ASP A O 12
ATOM 20244 N N . TYR A 1 87 ? -1.660 6.207 10.251 1.00 52.31 87 TYR A N 12
ATOM 20245 C CA . TYR A 1 87 ? -0.663 6.970 9.509 1.00 63.45 87 TYR A CA 12
ATOM 20246 C C . TYR A 1 87 ? 0.204 7.798 10.453 1.00 33.52 87 TYR A C 12
ATOM 20247 O O . TYR A 1 87 ? 1.414 7.598 10.538 1.00 41.23 87 TYR A O 12
ATOM 20265 N N . GLY A 1 88 ? -0.428 8.727 11.163 1.00 14.22 88 GLY A N 12
ATOM 20266 C CA . GLY A 1 88 ? 0.299 9.572 12.093 1.00 11.21 88 GLY A CA 12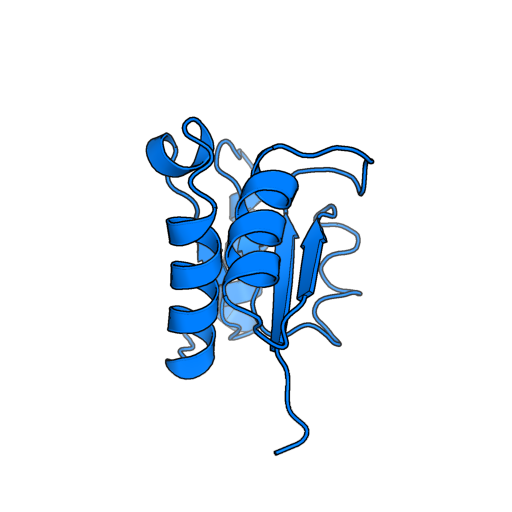
ATOM 20267 C C . GLY A 1 88 ? 1.124 8.771 13.079 1.00 23.15 88 GLY A C 12
ATOM 20268 O O . GLY A 1 88 ? 2.201 9.201 13.494 1.00 4.32 88 GLY A O 12
ATOM 20272 N N . THR A 1 89 ? 0.620 7.601 13.459 1.00 31.44 89 THR A N 12
ATOM 20273 C CA . THR A 1 89 ? 1.317 6.738 14.406 1.00 53.23 89 THR A CA 12
ATOM 20274 C C . THR A 1 89 ? 2.435 5.961 13.721 1.00 52.23 89 THR A C 12
ATOM 20275 O O . THR A 1 89 ? 3.397 5.544 14.364 1.00 31.50 89 THR A O 12
ATOM 20286 N N . MET A 1 90 ? 2.301 5.770 12.412 1.00 15.11 90 MET A N 12
ATOM 20287 C CA . MET A 1 90 ? 3.303 5.044 11.640 1.00 13.02 90 MET A CA 12
ATOM 20288 C C . MET A 1 90 ? 3.402 3.594 12.106 1.00 52.11 90 MET A C 12
ATOM 20289 O O . MET A 1 90 ? 4.437 3.165 12.613 1.00 0.40 90 MET A O 12
ATOM 20303 N N . ASN A 1 91 ? 2.318 2.845 11.928 1.00 1.35 91 ASN A N 12
ATOM 20304 C CA . ASN A 1 91 ? 2.283 1.444 12.332 1.00 30.11 91 ASN A CA 12
ATOM 20305 C C . ASN A 1 91 ? 2.618 0.531 11.156 1.00 54.12 91 ASN A C 12
ATOM 20306 O O . ASN A 1 91 ? 1.728 0.051 10.456 1.00 12.04 91 ASN A O 12
ATOM 20317 N N . GLY A 1 92 ? 3.910 0.295 10.945 1.00 41.44 92 GLY A N 12
ATOM 20318 C CA . GLY A 1 92 ? 4.339 -0.559 9.854 1.00 4.11 92 GLY A CA 12
ATOM 20319 C C . GLY A 1 92 ? 3.641 -1.904 9.861 1.00 4.22 92 GLY A C 12
ATOM 20320 O O . GLY A 1 92 ? 3.134 -2.352 8.834 1.00 73.02 92 GLY A O 12
ATOM 20324 N N . GLU A 1 93 ? 3.617 -2.550 11.022 1.00 34.14 93 GLU A N 12
ATOM 20325 C CA . GLU A 1 93 ? 2.976 -3.854 11.157 1.00 3.32 93 GLU A CA 12
ATOM 20326 C C . GLU A 1 93 ? 1.548 -3.817 10.624 1.00 51.55 93 GLU A C 12
ATOM 20327 O O . GLU A 1 93 ? 1.144 -4.672 9.836 1.00 43.13 93 GLU A O 12
ATOM 20339 N N . LYS A 1 94 ? 0.786 -2.819 11.060 1.00 74.23 94 LYS A N 12
ATOM 20340 C CA . LYS A 1 94 ? -0.599 -2.668 10.627 1.00 43.34 94 LYS A CA 12
ATOM 20341 C C . LYS A 1 94 ? -0.677 -2.452 9.118 1.00 31.21 94 LYS A C 12
ATOM 20342 O O . LYS A 1 94 ? -1.558 -2.992 8.449 1.00 11.55 94 LYS A O 12
ATOM 20361 N N . VAL A 1 95 ? 0.252 -1.662 8.589 1.00 71.54 95 VAL A N 12
ATOM 20362 C CA . VAL A 1 95 ? 0.290 -1.379 7.159 1.00 60.11 95 VAL A CA 12
ATOM 20363 C C . VAL A 1 95 ? 0.476 -2.658 6.350 1.00 1.54 95 VAL A C 12
ATOM 20364 O O . VAL A 1 95 ? -0.420 -3.077 5.616 1.00 11.33 95 VAL A O 12
ATOM 20377 N N . LEU A 1 96 ? 1.645 -3.273 6.488 1.00 72.22 96 LEU A N 12
ATOM 20378 C CA . LEU A 1 96 ? 1.950 -4.507 5.770 1.00 12.42 96 LEU A CA 12
ATOM 20379 C C . LEU A 1 96 ? 0.859 -5.549 5.990 1.00 54.33 96 LEU A C 12
ATOM 20380 O O . LEU A 1 96 ? 0.474 -6.262 5.064 1.00 31.03 96 LEU A O 12
ATOM 20396 N N . GLN A 1 97 ? 0.363 -5.628 7.221 1.00 61.41 97 GLN A N 12
ATOM 20397 C CA . GLN A 1 97 ? -0.685 -6.583 7.562 1.00 42.23 97 GLN A CA 12
ATOM 20398 C C . GLN A 1 97 ? -1.951 -6.312 6.754 1.00 60.55 97 GLN A C 12
ATOM 20399 O O . GLN A 1 97 ? -2.610 -7.241 6.284 1.00 30.34 97 GLN A O 12
ATOM 20413 N N . LEU A 1 98 ? -2.284 -5.037 6.596 1.00 43.31 98 LEU A N 12
ATOM 20414 C CA . LEU A 1 98 ? -3.471 -4.643 5.844 1.00 33.42 98 LEU A CA 12
ATOM 20415 C C . LEU A 1 98 ? -3.322 -4.994 4.368 1.00 52.25 98 LEU A C 12
ATOM 20416 O O . LEU A 1 98 ? -4.184 -5.651 3.785 1.00 51.34 98 LEU A O 12
ATOM 20432 N N . ALA A 1 99 ? -2.221 -4.552 3.769 1.00 30.31 99 ALA A N 12
ATOM 20433 C CA . ALA A 1 99 ? -1.956 -4.822 2.361 1.00 63.00 99 ALA A CA 12
ATOM 20434 C C . ALA A 1 99 ? -2.027 -6.316 2.066 1.00 74.41 99 ALA A C 12
ATOM 20435 O O . ALA A 1 99 ? -2.762 -6.749 1.177 1.00 52.30 99 ALA A O 12
ATOM 20442 N N . ILE A 1 100 ? -1.260 -7.101 2.815 1.00 0.53 100 ILE A N 12
ATOM 20443 C CA . ILE A 1 100 ? -1.237 -8.547 2.634 1.00 44.31 100 ILE A CA 12
ATOM 20444 C C . ILE A 1 100 ? -2.625 -9.147 2.829 1.00 41.13 100 ILE A C 12
ATOM 20445 O O . ILE A 1 100 ? -3.102 -9.915 1.995 1.00 32.44 100 ILE A O 12
ATOM 20461 N N . ASN A 1 101 ? -3.269 -8.789 3.935 1.00 23.42 101 ASN A N 12
ATOM 20462 C CA . ASN A 1 101 ? -4.603 -9.291 4.240 1.00 31.43 101 ASN A CA 12
ATOM 20463 C C . ASN A 1 101 ? -5.550 -9.065 3.066 1.00 72.34 101 ASN A C 12
ATOM 20464 O O . ASN A 1 101 ? -6.237 -9.986 2.623 1.00 31.54 101 ASN A O 12
ATOM 20475 N N . ALA A 1 102 ? -5.581 -7.835 2.566 1.00 14.24 102 ALA A N 12
ATOM 20476 C CA . ALA A 1 102 ? -6.442 -7.488 1.442 1.00 61.12 102 ALA A CA 12
ATOM 20477 C C . ALA A 1 102 ? -6.056 -8.273 0.193 1.00 53.23 102 ALA A C 12
ATOM 20478 O O . ALA A 1 102 ? -6.918 -8.692 -0.580 1.00 65.03 102 ALA A O 12
ATOM 20485 N N . PHE A 1 103 ? -4.756 -8.467 0.000 1.00 62.30 103 PHE A N 12
ATOM 20486 C CA . PHE A 1 103 ? -4.256 -9.200 -1.157 1.00 63.13 103 PHE A CA 12
ATOM 20487 C C . PHE A 1 103 ? -4.827 -10.614 -1.193 1.00 21.41 103 PHE A C 12
ATOM 20488 O O . PHE A 1 103 ? -5.412 -11.034 -2.191 1.00 1.21 103 PHE A O 12
ATOM 20505 N N . ASN A 1 104 ? -4.651 -11.346 -0.097 1.00 74.11 104 ASN A N 12
ATOM 20506 C CA . ASN A 1 104 ? -5.148 -12.714 -0.003 1.00 51.51 104 ASN A CA 12
ATOM 20507 C C . ASN A 1 104 ? -6.669 -12.749 -0.109 1.00 55.21 104 ASN A C 12
ATOM 20508 O O . ASN A 1 104 ? -7.233 -13.578 -0.821 1.00 73.24 104 ASN A O 12
ATOM 20519 N N . ASN A 1 105 ? -7.328 -11.840 0.605 1.00 63.52 105 ASN A N 12
ATOM 20520 C CA . ASN A 1 105 ? -8.784 -11.768 0.591 1.00 1.42 105 ASN A CA 12
ATOM 20521 C C . ASN A 1 105 ? -9.303 -11.520 -0.822 1.00 71.50 105 ASN A C 12
ATOM 20522 O O . ASN A 1 105 ? -10.347 -12.043 -1.213 1.00 62.25 105 ASN A O 12
ATOM 20533 N N . LYS A 1 106 ? -8.566 -10.720 -1.586 1.00 72.31 106 LYS A N 12
ATOM 20534 C CA . LYS A 1 106 ? -8.949 -10.404 -2.956 1.00 52.14 106 LYS A CA 12
ATOM 20535 C C . LYS A 1 106 ? -10.367 -9.842 -3.011 1.00 30.55 106 LYS A C 12
ATOM 20536 O O . LYS A 1 106 ? -11.301 -10.529 -3.425 1.00 5.21 106 LYS A O 12
ATOM 20555 N N . SER A 1 107 ? -10.519 -8.591 -2.589 1.00 73.14 107 SER A N 12
ATOM 20556 C CA . SER A 1 107 ? -11.823 -7.939 -2.587 1.00 44.11 107 SER A CA 12
ATOM 20557 C C . SER A 1 107 ? -11.708 -6.499 -2.098 1.00 14.44 107 SER A C 12
ATOM 20558 O O . SER A 1 107 ? -11.379 -6.250 -0.937 1.00 43.32 107 SER A O 12
ATOM 20566 N N . SER A 1 108 ? -11.984 -5.553 -2.990 1.00 14.41 108 SER A N 12
ATOM 20567 C CA . SER A 1 108 ? -11.910 -4.137 -2.650 1.00 44.44 108 SER A CA 12
ATOM 20568 C C . SER A 1 108 ? -13.165 -3.688 -1.908 1.00 32.54 108 SER A C 12
ATOM 20569 O O . SER A 1 108 ? -14.028 -4.502 -1.577 1.00 50.24 108 SER A O 12
ATOM 20577 N N . VAL A 1 109 ? -13.259 -2.388 -1.648 1.00 42.23 109 VAL A N 12
ATOM 20578 C CA . VAL A 1 109 ? -14.409 -1.829 -0.946 1.00 63.41 109 VAL A CA 12
ATOM 20579 C C . VAL A 1 109 ? -15.409 -1.224 -1.924 1.00 31.24 109 VAL A C 12
ATOM 20580 O O . VAL A 1 109 ? -16.147 -0.301 -1.580 1.00 32.11 109 VAL A O 12
ATOM 20593 N N . GLY A 1 1 ? 10.558 -23.218 -3.298 1.00 43.51 1 GLY A N 13
ATOM 20594 C CA . GLY A 1 1 ? 10.880 -22.267 -4.347 1.00 3.34 1 GLY A CA 13
ATOM 20595 C C . GLY A 1 1 ? 10.711 -20.829 -3.898 1.00 32.13 1 GLY A C 13
ATOM 20596 O O . GLY A 1 1 ? 10.226 -20.552 -2.800 1.00 21.13 1 GLY A O 13
ATOM 20600 N N . PRO A 1 2 ? 11.117 -19.884 -4.758 1.00 44.05 2 PRO A N 13
ATOM 20601 C CA . PRO A 1 2 ? 11.019 -18.450 -4.466 1.00 34.55 2 PRO A CA 13
ATOM 20602 C C . PRO A 1 2 ? 9.575 -17.959 -4.455 1.00 20.30 2 PRO A C 13
ATOM 20603 O O . PRO A 1 2 ? 8.693 -18.583 -5.043 1.00 71.31 2 PRO A O 13
ATOM 20614 N N . GLY A 1 3 ? 9.342 -16.835 -3.783 1.00 61.34 3 GLY A N 13
ATOM 20615 C CA . GLY A 1 3 ? 8.003 -16.279 -3.710 1.00 45.44 3 GLY A CA 13
ATOM 20616 C C . GLY A 1 3 ? 7.923 -15.084 -2.782 1.00 2.31 3 GLY A C 13
ATOM 20617 O O . GLY A 1 3 ? 8.290 -15.172 -1.610 1.00 45.14 3 GLY A O 13
ATOM 20621 N N . SER A 1 4 ? 7.442 -13.961 -3.307 1.00 13.32 4 SER A N 13
ATOM 20622 C CA . SER A 1 4 ? 7.319 -12.740 -2.518 1.00 41.01 4 SER A CA 13
ATOM 20623 C C . SER A 1 4 ? 6.145 -11.895 -3.003 1.00 63.23 4 SER A C 13
ATOM 20624 O O . SER A 1 4 ? 5.567 -12.163 -4.056 1.00 31.24 4 SER A O 13
ATOM 20632 N N . MET A 1 5 ? 5.798 -10.875 -2.227 1.00 11.42 5 MET A N 13
ATOM 20633 C CA . MET A 1 5 ? 4.694 -9.989 -2.577 1.00 75.12 5 MET A CA 13
ATOM 20634 C C . MET A 1 5 ? 5.187 -8.561 -2.787 1.00 34.13 5 MET A C 13
ATOM 20635 O O . MET A 1 5 ? 6.219 -8.166 -2.248 1.00 31.00 5 MET A O 13
ATOM 20649 N N . ASN A 1 6 ? 4.440 -7.793 -3.573 1.00 43.43 6 ASN A N 13
ATOM 20650 C CA . ASN A 1 6 ? 4.803 -6.408 -3.856 1.00 30.34 6 ASN A CA 13
ATOM 20651 C C . ASN A 1 6 ? 3.714 -5.452 -3.378 1.00 22.21 6 ASN A C 13
ATOM 20652 O O . ASN A 1 6 ? 2.593 -5.468 -3.887 1.00 53.14 6 ASN A O 13
ATOM 20663 N N . ILE A 1 7 ? 4.052 -4.622 -2.397 1.00 0.23 7 ILE A N 13
ATOM 20664 C CA . ILE A 1 7 ? 3.104 -3.658 -1.852 1.00 70.04 7 ILE A CA 13
ATOM 20665 C C . ILE A 1 7 ? 3.393 -2.252 -2.366 1.00 12.32 7 ILE A C 13
ATOM 20666 O O . ILE A 1 7 ? 4.544 -1.816 -2.401 1.00 63.31 7 ILE A O 13
ATOM 20682 N N . LEU A 1 8 ? 2.340 -1.544 -2.761 1.00 23.03 8 LEU A N 13
ATOM 20683 C CA . LEU A 1 8 ? 2.480 -0.184 -3.271 1.00 74.32 8 LEU A CA 13
ATOM 20684 C C . LEU A 1 8 ? 1.907 0.829 -2.285 1.00 72.10 8 LEU A C 13
ATOM 20685 O O . LEU A 1 8 ? 0.885 0.578 -1.644 1.00 63.32 8 LEU A O 13
ATOM 20701 N N . LEU A 1 9 ? 2.569 1.975 -2.171 1.00 30.42 9 LEU A N 13
ATOM 20702 C CA . LEU A 1 9 ? 2.125 3.028 -1.264 1.00 20.30 9 LEU A CA 13
ATOM 20703 C C . LEU A 1 9 ? 1.893 4.332 -2.019 1.00 13.45 9 LEU A C 13
ATOM 20704 O O . LEU A 1 9 ? 2.739 4.772 -2.798 1.00 30.53 9 LEU A O 13
ATOM 20720 N N . VAL A 1 10 ? 0.739 4.950 -1.780 1.00 44.43 10 VAL A N 13
ATOM 20721 C CA . VAL A 1 10 ? 0.396 6.207 -2.435 1.00 4.32 10 VAL A CA 13
ATOM 20722 C C . VAL A 1 10 ? 0.245 7.333 -1.417 1.00 54.13 10 VAL A C 13
ATOM 20723 O O . VAL A 1 10 ? -0.347 7.145 -0.354 1.00 13.52 10 VAL A O 13
ATOM 20736 N N . CYS A 1 11 ? 0.782 8.501 -1.751 1.00 73.21 11 CYS A N 13
ATOM 20737 C CA . CYS A 1 11 ? 0.707 9.658 -0.866 1.00 12.13 11 CYS A CA 13
ATOM 20738 C C . CYS A 1 11 ? 1.334 10.885 -1.521 1.00 30.13 11 CYS A C 13
ATOM 20739 O O . CYS A 1 11 ? 0.632 11.798 -1.953 1.00 34.25 11 CYS A O 13
ATOM 20747 N N . GLY A 1 12 ? 2.662 10.899 -1.588 1.00 60.12 12 GLY A N 13
ATOM 20748 C CA . GLY A 1 12 ? 3.362 12.019 -2.190 1.00 15.12 12 GLY A CA 13
ATOM 20749 C C . GLY A 1 12 ? 4.497 12.527 -1.322 1.00 15.13 12 GLY A C 13
ATOM 20750 O O . GLY A 1 12 ? 4.281 13.326 -0.412 1.00 54.10 12 GLY A O 13
ATOM 20754 N N . ALA A 1 13 ? 5.709 12.060 -1.603 1.00 12.21 13 ALA A N 13
ATOM 20755 C CA . ALA A 1 13 ? 6.881 12.472 -0.842 1.00 10.32 13 ALA A CA 13
ATOM 20756 C C . ALA A 1 13 ? 7.852 13.261 -1.713 1.00 62.32 13 ALA A C 13
ATOM 20757 O O . ALA A 1 13 ? 7.945 14.483 -1.609 1.00 31.01 13 ALA A O 13
ATOM 20764 N N . GLY A 1 14 ? 8.577 12.552 -2.574 1.00 20.52 14 GLY A N 13
ATOM 20765 C CA . GLY A 1 14 ? 9.534 13.202 -3.451 1.00 15.20 14 GLY A CA 13
ATOM 20766 C C . GLY A 1 14 ? 10.847 12.450 -3.536 1.00 10.14 14 GLY A C 13
ATOM 20767 O O . GLY A 1 14 ? 11.556 12.538 -4.538 1.00 12.32 14 GLY A O 13
ATOM 20771 N N . MET A 1 15 ? 11.173 11.711 -2.481 1.00 11.21 15 MET A N 13
ATOM 20772 C CA . MET A 1 15 ? 12.411 10.941 -2.441 1.00 15.53 15 MET A CA 13
ATOM 20773 C C . MET A 1 15 ? 12.143 9.503 -2.011 1.00 31.42 15 MET A C 13
ATOM 20774 O O . MET A 1 15 ? 11.010 9.141 -1.690 1.00 24.11 15 MET A O 13
ATOM 20788 N N . SER A 1 16 ? 13.191 8.685 -2.008 1.00 71.31 16 SER A N 13
ATOM 20789 C CA . SER A 1 16 ? 13.068 7.285 -1.621 1.00 72.23 16 SER A CA 13
ATOM 20790 C C . SER A 1 16 ? 13.276 7.115 -0.120 1.00 20.43 16 SER A C 13
ATOM 20791 O O . SER A 1 16 ? 13.473 8.090 0.607 1.00 40.13 16 SER A O 13
ATOM 20799 N N . THR A 1 17 ? 13.231 5.869 0.341 1.00 35.11 17 THR A N 13
ATOM 20800 C CA . THR A 1 17 ? 13.414 5.569 1.756 1.00 74.15 17 THR A CA 13
ATOM 20801 C C . THR A 1 17 ? 12.575 6.499 2.626 1.00 24.32 17 THR A C 13
ATOM 20802 O O . THR A 1 17 ? 13.108 7.380 3.301 1.00 4.00 17 THR A O 13
ATOM 20813 N N . SER A 1 18 ? 11.263 6.296 2.607 1.00 34.35 18 SER A N 13
ATOM 20814 C CA . SER A 1 18 ? 10.350 7.118 3.394 1.00 21.45 18 SER A CA 13
ATOM 20815 C C . SER A 1 18 ? 10.093 6.489 4.761 1.00 42.42 18 SER A C 13
ATOM 20816 O O . SER A 1 18 ? 10.482 5.349 5.014 1.00 1.32 18 SER A O 13
ATOM 20824 N N . MET A 1 19 ? 9.436 7.242 5.636 1.00 15.12 19 MET A N 13
ATOM 20825 C CA . MET A 1 19 ? 9.126 6.759 6.977 1.00 14.34 19 MET A CA 13
ATOM 20826 C C . MET A 1 19 ? 8.355 5.443 6.916 1.00 2.31 19 MET A C 13
ATOM 20827 O O . MET A 1 19 ? 8.735 4.460 7.553 1.00 35.21 19 MET A O 13
ATOM 20841 N N . LEU A 1 20 ? 7.272 5.433 6.147 1.00 0.43 20 LEU A N 13
ATOM 20842 C CA . LEU A 1 20 ? 6.447 4.238 6.004 1.00 62.53 20 LEU A CA 13
ATOM 20843 C C . LEU A 1 20 ? 7.297 3.035 5.605 1.00 54.01 20 LEU A C 13
ATOM 20844 O O . LEU A 1 20 ? 7.362 2.041 6.328 1.00 54.21 20 LEU A O 13
ATOM 20860 N N . VAL A 1 21 ? 7.949 3.134 4.450 1.00 11.44 21 VAL A N 13
ATOM 20861 C CA . VAL A 1 21 ? 8.798 2.056 3.957 1.00 10.45 21 VAL A CA 13
ATOM 20862 C C . VAL A 1 21 ? 9.797 1.614 5.020 1.00 23.50 21 VAL A C 13
ATOM 20863 O O . VAL A 1 21 ? 10.045 0.420 5.195 1.00 52.42 21 VAL A O 13
ATOM 20876 N N . GLN A 1 22 ? 10.369 2.583 5.726 1.00 32.14 22 GLN A N 13
ATOM 20877 C CA . GLN A 1 22 ? 11.343 2.293 6.772 1.00 3.21 22 GLN A CA 13
ATOM 20878 C C . GLN A 1 22 ? 10.748 1.368 7.829 1.00 33.51 22 GLN A C 13
ATOM 20879 O O . GLN A 1 22 ? 11.235 0.257 8.041 1.00 44.42 22 GLN A O 13
ATOM 20893 N N . ARG A 1 23 ? 9.692 1.834 8.489 1.00 63.42 23 ARG A N 13
ATOM 20894 C CA . ARG A 1 23 ? 9.032 1.049 9.525 1.00 73.13 23 ARG A CA 13
ATOM 20895 C C . ARG A 1 23 ? 8.663 -0.337 9.004 1.00 70.22 23 ARG A C 13
ATOM 20896 O O . ARG A 1 23 ? 9.085 -1.352 9.559 1.00 20.13 23 ARG A O 13
ATOM 20917 N N . ILE A 1 24 ? 7.873 -0.373 7.936 1.00 51.51 24 ILE A N 13
ATOM 20918 C CA . ILE A 1 24 ? 7.449 -1.633 7.341 1.00 34.51 24 ILE A CA 13
ATOM 20919 C C . ILE A 1 24 ? 8.643 -2.539 7.064 1.00 60.53 24 ILE A C 13
ATOM 20920 O O . ILE A 1 24 ? 8.593 -3.743 7.319 1.00 10.23 24 ILE A O 13
ATOM 20936 N N . GLU A 1 25 ? 9.715 -1.954 6.541 1.00 12.40 25 GLU A N 13
ATOM 20937 C CA . GLU A 1 25 ? 10.923 -2.709 6.230 1.00 0.31 25 GLU A CA 13
ATOM 20938 C C . GLU A 1 25 ? 11.505 -3.346 7.488 1.00 61.12 25 GLU A C 13
ATOM 20939 O O . GLU A 1 25 ? 11.946 -4.495 7.470 1.00 71.44 25 GLU A O 13
ATOM 20951 N N . LYS A 1 26 ? 11.505 -2.590 8.581 1.00 74.31 26 LYS A N 13
ATOM 20952 C CA . LYS A 1 26 ? 12.031 -3.079 9.850 1.00 64.24 26 LYS A CA 13
ATOM 20953 C C . LYS A 1 26 ? 11.204 -4.252 10.367 1.00 11.32 26 LYS A C 13
ATOM 20954 O O . LYS A 1 26 ? 11.728 -5.343 10.588 1.00 25.31 26 LYS A O 13
ATOM 20973 N N . TYR A 1 27 ? 9.911 -4.018 10.557 1.00 71.41 27 TYR A N 13
ATOM 20974 C CA . TYR A 1 27 ? 9.012 -5.055 11.049 1.00 73.21 27 TYR A CA 13
ATOM 20975 C C . TYR A 1 27 ? 9.136 -6.326 10.213 1.00 11.21 27 TYR A C 13
ATOM 20976 O O . TYR A 1 27 ? 9.309 -7.420 10.749 1.00 50.35 27 TYR A O 13
ATOM 20994 N N . ALA A 1 28 ? 9.046 -6.171 8.896 1.00 61.42 28 ALA A N 13
ATOM 20995 C CA . ALA A 1 28 ? 9.150 -7.303 7.985 1.00 24.41 28 ALA A CA 13
ATOM 20996 C C . ALA A 1 28 ? 10.521 -7.965 8.086 1.00 44.20 28 ALA A C 13
ATOM 20997 O O . ALA A 1 28 ? 10.628 -9.189 8.162 1.00 75.22 28 ALA A O 13
ATOM 21004 N N . LYS A 1 29 ? 11.568 -7.147 8.088 1.00 63.13 29 LYS A N 13
ATOM 21005 C CA . LYS A 1 29 ? 12.933 -7.652 8.180 1.00 40.15 29 LYS A CA 13
ATOM 21006 C C . LYS A 1 29 ? 13.121 -8.485 9.444 1.00 13.30 29 LYS A C 13
ATOM 21007 O O . LYS A 1 29 ? 13.893 -9.444 9.458 1.00 1.43 29 LYS A O 13
ATOM 21026 N N . SER A 1 30 ? 12.408 -8.114 10.503 1.00 45.22 30 SER A N 13
ATOM 21027 C CA . SER A 1 30 ? 12.499 -8.825 11.772 1.00 31.34 30 SER A CA 13
ATOM 21028 C C . SER A 1 30 ? 11.681 -10.114 11.733 1.00 44.53 30 SER A C 13
ATOM 21029 O O . SER A 1 30 ? 12.122 -11.157 12.213 1.00 73.24 30 SER A O 13
ATOM 21037 N N . LYS A 1 31 ? 10.487 -10.031 11.156 1.00 51.42 31 LYS A N 13
ATOM 21038 C CA . LYS A 1 31 ? 9.606 -11.187 11.050 1.00 22.24 31 LYS A CA 13
ATOM 21039 C C . LYS A 1 31 ? 10.124 -12.172 10.006 1.00 54.20 31 LYS A C 13
ATOM 21040 O O . LYS A 1 31 ? 9.712 -13.331 9.975 1.00 52.13 31 LYS A O 13
ATOM 21059 N N . ASN A 1 32 ? 11.029 -11.703 9.155 1.00 5.10 32 ASN A N 13
ATOM 21060 C CA . ASN A 1 32 ? 11.604 -12.542 8.110 1.00 61.22 32 ASN A CA 13
ATOM 21061 C C . ASN A 1 32 ? 10.535 -12.977 7.112 1.00 35.50 32 ASN A C 13
ATOM 21062 O O . ASN A 1 32 ? 10.371 -14.168 6.841 1.00 1.43 32 ASN A O 13
ATOM 21073 N N . ILE A 1 33 ? 9.809 -12.006 6.569 1.00 53.22 33 ILE A N 13
ATOM 21074 C CA . ILE A 1 33 ? 8.757 -12.287 5.601 1.00 73.51 33 ILE A CA 13
ATOM 21075 C C . ILE A 1 33 ? 9.179 -11.875 4.195 1.00 52.24 33 ILE A C 13
ATOM 21076 O O . ILE A 1 33 ? 9.763 -10.810 3.999 1.00 63.31 33 ILE A O 13
ATOM 21092 N N . ASN A 1 34 ? 8.877 -12.724 3.219 1.00 72.34 34 ASN A N 13
ATOM 21093 C CA . ASN A 1 34 ? 9.224 -12.447 1.829 1.00 74.31 34 ASN A CA 13
ATOM 21094 C C . ASN A 1 34 ? 8.247 -11.449 1.214 1.00 44.40 34 ASN A C 13
ATOM 21095 O O . ASN A 1 34 ? 7.305 -11.832 0.523 1.00 75.34 34 ASN A O 13
ATOM 21106 N N . ALA A 1 35 ? 8.483 -10.166 1.470 1.00 14.05 35 ALA A N 13
ATOM 21107 C CA . ALA A 1 35 ? 7.627 -9.112 0.941 1.00 60.14 35 ALA A CA 13
ATOM 21108 C C . ALA A 1 35 ? 8.404 -7.812 0.760 1.00 60.23 35 ALA A C 13
ATOM 21109 O O . ALA A 1 35 ? 9.509 -7.660 1.280 1.00 25.12 35 ALA A O 13
ATOM 21116 N N . THR A 1 36 ? 7.819 -6.876 0.018 1.00 23.41 36 THR A N 13
ATOM 21117 C CA . THR A 1 36 ? 8.458 -5.591 -0.233 1.00 14.15 36 THR A CA 13
ATOM 21118 C C . THR A 1 36 ? 7.422 -4.481 -0.378 1.00 23.24 36 THR A C 13
ATOM 21119 O O . THR A 1 36 ? 6.296 -4.724 -0.814 1.00 63.23 36 THR A O 13
ATOM 21130 N N . ILE A 1 37 ? 7.810 -3.265 -0.011 1.00 1.33 37 ILE A N 13
ATOM 21131 C CA . ILE A 1 37 ? 6.915 -2.119 -0.102 1.00 10.31 37 ILE A CA 13
ATOM 21132 C C . ILE A 1 37 ? 7.662 -0.873 -0.564 1.00 42.52 37 ILE A C 13
ATOM 21133 O O . ILE A 1 37 ? 8.845 -0.702 -0.271 1.00 25.35 37 ILE A O 13
ATOM 21149 N N . GLU A 1 38 ? 6.963 -0.003 -1.287 1.00 45.12 38 GLU A N 13
ATOM 21150 C CA . GLU A 1 38 ? 7.562 1.229 -1.788 1.00 65.05 38 GLU A CA 13
ATOM 21151 C C . GLU A 1 38 ? 6.491 2.277 -2.075 1.00 33.14 38 GLU A C 13
ATOM 21152 O O . GLU A 1 38 ? 5.319 1.948 -2.256 1.00 14.35 38 GLU A O 13
ATOM 21164 N N . ALA A 1 39 ? 6.903 3.540 -2.112 1.00 52.13 39 ALA A N 13
ATOM 21165 C CA . ALA A 1 39 ? 5.980 4.637 -2.378 1.00 55.11 39 ALA A CA 13
ATOM 21166 C C . ALA A 1 39 ? 6.349 5.366 -3.666 1.00 22.24 39 ALA A C 13
ATOM 21167 O O . ALA A 1 39 ? 7.527 5.516 -3.989 1.00 20.52 39 ALA A O 13
ATOM 21174 N N . ILE A 1 40 ? 5.335 5.816 -4.396 1.00 32.31 40 ILE A N 13
ATOM 21175 C CA . ILE A 1 40 ? 5.553 6.529 -5.648 1.00 43.32 40 ILE A CA 13
ATOM 21176 C C . ILE A 1 40 ? 4.442 7.540 -5.907 1.00 11.14 40 ILE A C 13
ATOM 21177 O O . ILE A 1 40 ? 3.481 7.630 -5.143 1.00 71.01 40 ILE A O 13
ATOM 21193 N N . ALA A 1 41 ? 4.580 8.299 -6.988 1.00 54.45 41 ALA A N 13
ATOM 21194 C CA . ALA A 1 41 ? 3.585 9.301 -7.351 1.00 33.01 41 ALA A CA 13
ATOM 21195 C C . ALA A 1 41 ? 2.358 8.654 -7.984 1.00 34.11 41 ALA A C 13
ATOM 21196 O O . ALA A 1 41 ? 2.364 7.463 -8.291 1.00 74.13 41 ALA A O 13
ATOM 21203 N N . GLU A 1 42 ? 1.309 9.448 -8.176 1.00 30.53 42 GLU A N 13
ATOM 21204 C CA . GLU A 1 42 ? 0.075 8.949 -8.772 1.00 75.21 42 GLU A CA 13
ATOM 21205 C C . GLU A 1 42 ? 0.277 8.617 -10.248 1.00 22.13 42 GLU A C 13
ATOM 21206 O O . GLU A 1 42 ? -0.246 7.623 -10.750 1.00 62.40 42 GLU A O 13
ATOM 21218 N N . THR A 1 43 ? 1.042 9.458 -10.938 1.00 31.15 43 THR A N 13
ATOM 21219 C CA . THR A 1 43 ? 1.314 9.257 -12.355 1.00 42.21 43 THR A CA 13
ATOM 21220 C C . THR A 1 43 ? 2.151 8.003 -12.581 1.00 31.11 43 THR A C 13
ATOM 21221 O O . THR A 1 43 ? 2.111 7.405 -13.656 1.00 73.12 43 THR A O 13
ATOM 21232 N N . ARG A 1 44 ? 2.909 7.611 -11.562 1.00 72.51 44 ARG A N 13
ATOM 21233 C CA . ARG A 1 44 ? 3.756 6.428 -11.650 1.00 55.12 44 ARG A CA 13
ATOM 21234 C C . ARG A 1 44 ? 3.033 5.199 -11.108 1.00 33.12 44 ARG A C 13
ATOM 21235 O O . ARG A 1 44 ? 3.386 4.064 -11.431 1.00 0.14 44 ARG A O 13
ATOM 21256 N N . LEU A 1 45 ? 2.019 5.432 -10.281 1.00 45.23 45 LEU A N 13
ATOM 21257 C CA . LEU A 1 45 ? 1.246 4.344 -9.692 1.00 54.53 45 LEU A CA 13
ATOM 21258 C C . LEU A 1 45 ? 0.761 3.378 -10.767 1.00 74.15 45 LEU A C 13
ATOM 21259 O O . LEU A 1 45 ? 1.013 2.175 -10.694 1.00 74.12 45 LEU A O 13
ATOM 21275 N N . SER A 1 46 ? 0.064 3.912 -11.767 1.00 23.13 46 SER A N 13
ATOM 21276 C CA . SER A 1 46 ? -0.457 3.095 -12.856 1.00 51.51 46 SER A CA 13
ATOM 21277 C C . SER A 1 46 ? 0.675 2.574 -13.735 1.00 62.31 46 SER A C 13
ATOM 21278 O O . SER A 1 46 ? 0.471 1.699 -14.575 1.00 35.12 46 SER A O 13
ATOM 21286 N N . GLU A 1 47 ? 1.871 3.119 -13.533 1.00 24.40 47 GLU A N 13
ATOM 21287 C CA . GLU A 1 47 ? 3.037 2.709 -14.308 1.00 24.12 47 GLU A CA 13
ATOM 21288 C C . GLU A 1 47 ? 3.855 1.667 -13.549 1.00 73.13 47 GLU A C 13
ATOM 21289 O O . GLU A 1 47 ? 4.784 1.073 -14.097 1.00 50.12 47 GLU A O 13
ATOM 21301 N N . VAL A 1 48 ? 3.503 1.452 -12.286 1.00 61.13 48 VAL A N 13
ATOM 21302 C CA . VAL A 1 48 ? 4.203 0.482 -11.452 1.00 44.31 48 VAL A CA 13
ATOM 21303 C C . VAL A 1 48 ? 3.284 -0.668 -11.057 1.00 63.11 48 VAL A C 13
ATOM 21304 O O . VAL A 1 48 ? 3.745 -1.771 -10.762 1.00 15.33 48 VAL A O 13
ATOM 21317 N N . VAL A 1 49 ? 1.982 -0.403 -11.054 1.00 21.05 49 VAL A N 13
ATOM 21318 C CA . VAL A 1 49 ? 0.996 -1.417 -10.696 1.00 2.53 49 VAL A CA 13
ATOM 21319 C C . VAL A 1 49 ? 1.209 -2.697 -11.497 1.00 40.54 49 VAL A C 13
ATOM 21320 O O . VAL A 1 49 ? 0.909 -3.793 -11.025 1.00 24.41 49 VAL A O 13
ATOM 21333 N N . ASP A 1 50 ? 1.729 -2.548 -12.711 1.00 31.12 50 ASP A N 13
ATOM 21334 C CA . ASP A 1 50 ? 1.983 -3.693 -13.578 1.00 4.01 50 ASP A CA 13
ATOM 21335 C C . ASP A 1 50 ? 2.850 -4.729 -12.869 1.00 3.24 50 ASP A C 13
ATOM 21336 O O . ASP A 1 50 ? 2.781 -5.921 -13.170 1.00 14.11 50 ASP A O 13
ATOM 21345 N N . ARG A 1 51 ? 3.667 -4.266 -11.928 1.00 20.30 51 ARG A N 13
ATOM 21346 C CA . ARG A 1 51 ? 4.548 -5.152 -11.178 1.00 25.31 51 ARG A CA 13
ATOM 21347 C C . ARG A 1 51 ? 4.036 -5.355 -9.756 1.00 35.15 51 ARG A C 13
ATOM 21348 O O . ARG A 1 51 ? 4.015 -6.476 -9.246 1.00 1.43 51 ARG A O 13
ATOM 21369 N N . PHE A 1 52 ? 3.621 -4.263 -9.121 1.00 74.10 52 PHE A N 13
ATOM 21370 C CA . PHE A 1 52 ? 3.108 -4.321 -7.757 1.00 44.33 52 PHE A CA 13
ATOM 21371 C C . PHE A 1 52 ? 1.913 -5.264 -7.664 1.00 21.35 52 PHE A C 13
ATOM 21372 O O . PHE A 1 52 ? 1.512 -5.875 -8.655 1.00 32.31 52 PHE A O 13
ATOM 21389 N N . ASP A 1 53 ? 1.349 -5.378 -6.467 1.00 32.34 53 ASP A N 13
ATOM 21390 C CA . ASP A 1 53 ? 0.199 -6.248 -6.243 1.00 12.41 53 ASP A CA 13
ATOM 21391 C C . ASP A 1 53 ? -0.944 -5.477 -5.589 1.00 60.31 53 ASP A C 13
ATOM 21392 O O . ASP A 1 53 ? -2.053 -5.422 -6.121 1.00 33.30 53 ASP A O 13
ATOM 21401 N N . VAL A 1 54 ? -0.667 -4.886 -4.431 1.00 43.35 54 VAL A N 13
ATOM 21402 C CA . VAL A 1 54 ? -1.671 -4.120 -3.705 1.00 53.42 54 VAL A CA 13
ATOM 21403 C C . VAL A 1 54 ? -1.368 -2.626 -3.758 1.00 31.13 54 VAL A C 13
ATOM 21404 O O . VAL A 1 54 ? -0.209 -2.215 -3.708 1.00 51.01 54 VAL A O 13
ATOM 21417 N N . VAL A 1 55 ? -2.419 -1.818 -3.857 1.00 42.32 55 VAL A N 13
ATOM 21418 C CA . VAL A 1 55 ? -2.265 -0.369 -3.914 1.00 63.31 55 VAL A CA 13
ATOM 21419 C C . VAL A 1 55 ? -2.991 0.307 -2.757 1.00 52.35 55 VAL A C 13
ATOM 21420 O O . VAL A 1 55 ? -4.212 0.476 -2.789 1.00 24.12 55 VAL A O 13
ATOM 21433 N N . LEU A 1 56 ? -2.235 0.693 -1.736 1.00 3.34 56 LEU A N 13
ATOM 21434 C CA . LEU A 1 56 ? -2.806 1.352 -0.567 1.00 31.23 56 LEU A CA 13
ATOM 21435 C C . LEU A 1 56 ? -2.550 2.855 -0.609 1.00 41.33 56 LEU A C 13
ATOM 21436 O O . LEU A 1 56 ? -1.425 3.297 -0.849 1.00 52.41 56 LEU A O 13
ATOM 21452 N N . LEU A 1 57 ? -3.599 3.636 -0.372 1.00 44.14 57 LEU A N 13
ATOM 21453 C CA . LEU A 1 57 ? -3.486 5.090 -0.382 1.00 13.44 57 LEU A CA 13
ATOM 21454 C C . LEU A 1 57 ? -3.550 5.650 1.036 1.00 24.21 57 LEU A C 13
ATOM 21455 O O . LEU A 1 57 ? -4.318 5.171 1.870 1.00 61.11 57 LEU A O 13
ATOM 21471 N N . ALA A 1 58 ? -2.738 6.668 1.301 1.00 1.15 58 ALA A N 13
ATOM 21472 C CA . ALA A 1 58 ? -2.705 7.296 2.617 1.00 54.51 58 ALA A CA 13
ATOM 21473 C C . ALA A 1 58 ? -4.030 7.982 2.931 1.00 34.51 58 ALA A C 13
ATOM 21474 O O . ALA A 1 58 ? -4.827 8.284 2.043 1.00 50.13 58 ALA A O 13
ATOM 21481 N N . PRO A 1 59 ? -4.275 8.233 4.226 1.00 61.13 59 PRO A N 13
ATOM 21482 C CA . PRO A 1 59 ? -5.504 8.886 4.687 1.00 1.00 59 PRO A CA 13
ATOM 21483 C C . PRO A 1 59 ? -5.564 10.356 4.289 1.00 14.41 59 PRO A C 13
ATOM 21484 O O . PRO A 1 59 ? -6.625 10.978 4.339 1.00 51.53 59 PRO A O 13
ATOM 21495 N N . GLN A 1 60 ? -4.420 10.905 3.895 1.00 21.22 60 GLN A N 13
ATOM 21496 C CA . GLN A 1 60 ? -4.343 12.303 3.489 1.00 53.55 60 GLN A CA 13
ATOM 21497 C C . GLN A 1 60 ? -4.594 12.449 1.992 1.00 52.55 60 GLN A C 13
ATOM 21498 O O . GLN A 1 60 ? -3.673 12.334 1.183 1.00 60.10 60 GLN A O 13
ATOM 21512 N N . SER A 1 61 ? -5.848 12.705 1.629 1.00 2.21 61 SER A N 13
ATOM 21513 C CA . SER A 1 61 ? -6.221 12.863 0.228 1.00 10.22 61 SER A CA 13
ATOM 21514 C C . SER A 1 61 ? -7.652 13.377 0.101 1.00 24.35 61 SER A C 13
ATOM 21515 O O . SER A 1 61 ? -8.598 12.728 0.549 1.00 40.32 61 SER A O 13
ATOM 21523 N N . ARG A 1 62 ? -7.802 14.547 -0.511 1.00 4.34 62 ARG A N 13
ATOM 21524 C CA . ARG A 1 62 ? -9.115 15.150 -0.695 1.00 55.44 62 ARG A CA 13
ATOM 21525 C C . ARG A 1 62 ? -9.725 14.728 -2.029 1.00 4.43 62 ARG A C 13
ATOM 21526 O O . ARG A 1 62 ? -10.930 14.496 -2.128 1.00 4.11 62 ARG A O 13
ATOM 21547 N N . PHE A 1 63 ? -8.884 14.634 -3.054 1.00 32.20 63 PHE A N 13
ATOM 21548 C CA . PHE A 1 63 ? -9.340 14.242 -4.383 1.00 4.25 63 PHE A CA 13
ATOM 21549 C C . PHE A 1 63 ? -8.696 12.927 -4.812 1.00 4.23 63 PHE A C 13
ATOM 21550 O O . PHE A 1 63 ? -9.265 12.174 -5.601 1.00 41.54 63 PHE A O 13
ATOM 21567 N N . ASN A 1 64 ? -7.506 12.658 -4.287 1.00 23.14 64 ASN A N 13
ATOM 21568 C CA . ASN A 1 64 ? -6.783 11.435 -4.615 1.00 62.34 64 ASN A CA 13
ATOM 21569 C C . ASN A 1 64 ? -7.668 10.209 -4.410 1.00 32.42 64 ASN A C 13
ATOM 21570 O O . ASN A 1 64 ? -7.802 9.369 -5.301 1.00 13.41 64 ASN A O 13
ATOM 21581 N N . LYS A 1 65 ? -8.270 10.111 -3.230 1.00 52.51 65 LYS A N 13
ATOM 21582 C CA . LYS A 1 65 ? -9.145 8.991 -2.906 1.00 40.13 65 LYS A CA 13
ATOM 21583 C C . LYS A 1 65 ? -10.207 8.800 -3.984 1.00 0.14 65 LYS A C 13
ATOM 21584 O O . LYS A 1 65 ? -10.436 7.686 -4.455 1.00 34.51 65 LYS A O 13
ATOM 21603 N N . LYS A 1 66 ? -10.853 9.894 -4.371 1.00 41.24 66 LYS A N 13
ATOM 21604 C CA . LYS A 1 66 ? -11.890 9.850 -5.396 1.00 61.44 66 LYS A CA 13
ATOM 21605 C C . LYS A 1 66 ? -11.343 9.270 -6.698 1.00 15.33 66 LYS A C 13
ATOM 21606 O O . LYS A 1 66 ? -11.860 8.278 -7.211 1.00 54.15 66 LYS A O 13
ATOM 21625 N N . ARG A 1 67 ? -10.297 9.896 -7.225 1.00 4.33 67 ARG A N 13
ATOM 21626 C CA . ARG A 1 67 ? -9.680 9.442 -8.466 1.00 14.12 67 ARG A CA 13
ATOM 21627 C C . ARG A 1 67 ? -9.289 7.971 -8.372 1.00 22.10 67 ARG A C 13
ATOM 21628 O O . ARG A 1 67 ? -9.788 7.135 -9.125 1.00 35.53 67 ARG A O 13
ATOM 21649 N N . LEU A 1 68 ? -8.391 7.661 -7.443 1.00 42.35 68 LEU A N 13
ATOM 21650 C CA . LEU A 1 68 ? -7.930 6.291 -7.250 1.00 32.11 68 LEU A CA 13
ATOM 21651 C C . LEU A 1 68 ? -9.110 5.335 -7.109 1.00 54.02 68 LEU A C 13
ATOM 21652 O O . LEU A 1 68 ? -9.037 4.178 -7.524 1.00 4.12 68 LEU A O 13
ATOM 21668 N N . GLU A 1 69 ? -10.198 5.827 -6.525 1.00 25.15 69 GLU A N 13
ATOM 21669 C CA . GLU A 1 69 ? -11.394 5.016 -6.331 1.00 64.13 69 GLU A CA 13
ATOM 21670 C C . GLU A 1 69 ? -12.084 4.737 -7.663 1.00 44.42 69 GLU A C 13
ATOM 21671 O O . GLU A 1 69 ? -12.278 3.583 -8.044 1.00 13.35 69 GLU A O 13
ATOM 21683 N N . GLU A 1 70 ? -12.451 5.804 -8.367 1.00 34.32 70 GLU A N 13
ATOM 21684 C CA . GLU A 1 70 ? -13.121 5.675 -9.655 1.00 62.23 70 GLU A CA 13
ATOM 21685 C C . GLU A 1 70 ? -12.240 4.929 -10.653 1.00 62.12 70 GLU A C 13
ATOM 21686 O O . GLU A 1 70 ? -12.723 4.425 -11.669 1.00 10.24 70 GLU A O 13
ATOM 21698 N N . ILE A 1 71 ? -10.947 4.862 -10.358 1.00 60.30 71 ILE A N 13
ATOM 21699 C CA . ILE A 1 71 ? -9.999 4.177 -11.228 1.00 40.51 71 ILE A CA 13
ATOM 21700 C C . ILE A 1 71 ? -9.818 2.723 -10.809 1.00 75.20 71 ILE A C 13
ATOM 21701 O O . ILE A 1 71 ? -9.648 1.838 -11.649 1.00 15.25 71 ILE A O 13
ATOM 21717 N N . THR A 1 72 ? -9.859 2.480 -9.502 1.00 63.23 72 THR A N 13
ATOM 21718 C CA . THR A 1 72 ? -9.701 1.133 -8.970 1.00 35.31 72 THR A CA 13
ATOM 21719 C C . THR A 1 72 ? -10.896 0.256 -9.327 1.00 53.34 72 THR A C 13
ATOM 21720 O O . THR A 1 72 ? -10.744 -0.928 -9.624 1.00 74.24 72 THR A O 13
ATOM 21731 N N . LYS A 1 73 ? -12.087 0.846 -9.297 1.00 5.44 73 LYS A N 13
ATOM 21732 C CA . LYS A 1 73 ? -13.310 0.120 -9.619 1.00 3.43 73 LYS A CA 13
ATOM 21733 C C . LYS A 1 73 ? -13.164 -0.630 -10.939 1.00 55.03 73 LYS A C 13
ATOM 21734 O O . LYS A 1 73 ? -13.255 -1.856 -10.997 1.00 22.44 73 LYS A O 13
ATOM 21753 N N . PRO A 1 74 ? -12.933 0.122 -12.025 1.00 65.33 74 PRO A N 13
ATOM 21754 C CA . PRO A 1 74 ? -12.768 -0.452 -13.365 1.00 34.10 74 PRO A CA 13
ATOM 21755 C C . PRO A 1 74 ? -11.465 -1.232 -13.505 1.00 53.21 74 PRO A C 13
ATOM 21756 O O . PRO A 1 74 ? -11.414 -2.259 -14.181 1.00 21.31 74 PRO A O 13
ATOM 21767 N N . LYS A 1 75 ? -10.413 -0.737 -12.862 1.00 30.24 75 LYS A N 13
ATOM 21768 C CA . LYS A 1 75 ? -9.109 -1.387 -12.912 1.00 51.15 75 LYS A CA 13
ATOM 21769 C C . LYS A 1 75 ? -9.161 -2.763 -12.256 1.00 52.23 75 LYS A C 13
ATOM 21770 O O . LYS A 1 75 ? -8.346 -3.636 -12.555 1.00 14.23 75 LYS A O 13
ATOM 21789 N N . GLY A 1 76 ? -10.126 -2.951 -11.361 1.00 41.52 76 GLY A N 13
ATOM 21790 C CA . GLY A 1 76 ? -10.267 -4.223 -10.678 1.00 3.14 76 GLY A CA 13
ATOM 21791 C C . GLY A 1 76 ? -8.987 -4.657 -9.991 1.00 24.23 76 GLY A C 13
ATOM 21792 O O . GLY A 1 76 ? -8.401 -5.680 -10.344 1.00 52.14 76 GLY A O 13
ATOM 21796 N N . ILE A 1 77 ? -8.552 -3.877 -9.007 1.00 3.13 77 ILE A N 13
ATOM 21797 C CA . ILE A 1 77 ? -7.333 -4.187 -8.269 1.00 15.31 77 ILE A CA 13
ATOM 21798 C C . ILE A 1 77 ? -7.541 -4.017 -6.768 1.00 63.15 77 ILE A C 13
ATOM 21799 O O . ILE A 1 77 ? -8.399 -3.258 -6.317 1.00 62.42 77 ILE A O 13
ATOM 21815 N N . PRO A 1 78 ? -6.735 -4.739 -5.975 1.00 20.14 78 PRO A N 13
ATOM 21816 C CA . PRO A 1 78 ? -6.810 -4.684 -4.511 1.00 31.31 78 PRO A CA 13
ATOM 21817 C C . PRO A 1 78 ? -6.323 -3.349 -3.956 1.00 35.02 78 PRO A C 13
ATOM 21818 O O . PRO A 1 78 ? -5.123 -3.141 -3.778 1.00 71.15 78 PRO A O 13
ATOM 21829 N N . ILE A 1 79 ? -7.263 -2.450 -3.684 1.00 10.24 79 ILE A N 13
ATOM 21830 C CA . ILE A 1 79 ? -6.930 -1.136 -3.146 1.00 63.34 79 ILE A CA 13
ATOM 21831 C C . ILE A 1 79 ? -7.500 -0.955 -1.744 1.00 35.14 79 ILE A C 13
ATOM 21832 O O . ILE A 1 79 ? -8.657 -1.283 -1.487 1.00 34.23 79 ILE A O 13
ATOM 21848 N N . GLU A 1 80 ? -6.679 -0.429 -0.841 1.00 11.51 80 GLU A N 13
ATOM 21849 C CA . GLU A 1 80 ? -7.103 -0.202 0.536 1.00 13.14 80 GLU A CA 13
ATOM 21850 C C . GLU A 1 80 ? -6.625 1.158 1.036 1.00 21.12 80 GLU A C 13
ATOM 21851 O O . GLU A 1 80 ? -5.852 1.841 0.364 1.00 23.03 80 GLU A O 13
ATOM 21863 N N . ILE A 1 81 ? -7.090 1.544 2.219 1.00 11.15 81 ILE A N 13
ATOM 21864 C CA . ILE A 1 81 ? -6.710 2.821 2.809 1.00 12.53 81 ILE A CA 13
ATOM 21865 C C . ILE A 1 81 ? -6.179 2.635 4.227 1.00 2.31 81 ILE A C 13
ATOM 21866 O O . ILE A 1 81 ? -6.810 1.981 5.057 1.00 61.52 81 ILE A O 13
ATOM 21882 N N . ILE A 1 82 ? -5.015 3.217 4.497 1.00 1.31 82 ILE A N 13
ATOM 21883 C CA . ILE A 1 82 ? -4.400 3.118 5.815 1.00 63.33 82 ILE A CA 13
ATOM 21884 C C . ILE A 1 82 ? -5.157 3.957 6.839 1.00 61.11 82 ILE A C 13
ATOM 21885 O O . ILE A 1 82 ? -5.440 5.131 6.608 1.00 74.42 82 ILE A O 13
ATOM 21901 N N . ASN A 1 83 ? -5.480 3.345 7.975 1.00 52.14 83 ASN A N 13
ATOM 21902 C CA . ASN A 1 83 ? -6.203 4.035 9.035 1.00 10.43 83 ASN A CA 13
ATOM 21903 C C . ASN A 1 83 ? -5.518 5.350 9.395 1.00 5.11 83 ASN A C 13
ATOM 21904 O O . ASN A 1 83 ? -4.298 5.402 9.565 1.00 72.21 83 ASN A O 13
ATOM 21915 N N . THR A 1 84 ? -6.308 6.412 9.510 1.00 32.33 84 THR A N 13
ATOM 21916 C CA . THR A 1 84 ? -5.778 7.727 9.850 1.00 62.11 84 THR A CA 13
ATOM 21917 C C . THR A 1 84 ? -4.905 7.663 11.097 1.00 62.30 84 THR A C 13
ATOM 21918 O O . THR A 1 84 ? -3.843 8.284 11.155 1.00 30.22 84 THR A O 13
ATOM 21929 N N . ILE A 1 85 ? -5.358 6.908 12.093 1.00 3.21 85 ILE A N 13
ATOM 21930 C CA . ILE A 1 85 ? -4.615 6.762 13.338 1.00 11.43 85 ILE A CA 13
ATOM 21931 C C . ILE A 1 85 ? -3.287 6.051 13.107 1.00 45.42 85 ILE A C 13
ATOM 21932 O O . ILE A 1 85 ? -2.253 6.458 13.638 1.00 65.31 85 ILE A O 13
ATOM 21948 N N . ASP A 1 86 ? -3.321 4.990 12.309 1.00 24.35 86 ASP A N 13
ATOM 21949 C CA . ASP A 1 86 ? -2.118 4.224 12.004 1.00 15.12 86 ASP A CA 13
ATOM 21950 C C . ASP A 1 86 ? -1.100 5.083 11.261 1.00 51.11 86 ASP A C 13
ATOM 21951 O O . ASP A 1 86 ? -0.018 5.366 11.775 1.00 22.41 86 ASP A O 13
ATOM 21960 N N . TYR A 1 87 ? -1.454 5.495 10.048 1.00 21.11 87 TYR A N 13
ATOM 21961 C CA . TYR A 1 87 ? -0.570 6.320 9.233 1.00 34.21 87 TYR A CA 13
ATOM 21962 C C . TYR A 1 87 ? -0.209 7.612 9.958 1.00 53.30 87 TYR A C 13
ATOM 21963 O O . TYR A 1 87 ? 0.874 8.163 9.766 1.00 43.24 87 TYR A O 13
ATOM 21981 N N . GLY A 1 88 ? -1.127 8.092 10.793 1.00 72.22 88 GLY A N 13
ATOM 21982 C CA . GLY A 1 88 ? -0.888 9.315 11.534 1.00 52.53 88 GLY A CA 13
ATOM 21983 C C . GLY A 1 88 ? 0.235 9.173 12.542 1.00 52.10 88 GLY A C 13
ATOM 21984 O O . GLY A 1 88 ? 1.167 9.978 12.564 1.00 65.14 88 GLY A O 13
ATOM 21988 N N . THR A 1 89 ? 0.147 8.147 13.383 1.00 73.04 89 THR A N 13
ATOM 21989 C CA . THR A 1 89 ? 1.161 7.903 14.400 1.00 63.41 89 THR A CA 13
ATOM 21990 C C . THR A 1 89 ? 2.194 6.891 13.916 1.00 74.13 89 THR A C 13
ATOM 21991 O O . THR A 1 89 ? 2.926 6.307 14.715 1.00 41.14 89 THR A O 13
ATOM 22002 N N . MET A 1 90 ? 2.246 6.687 12.604 1.00 43.33 90 MET A N 13
ATOM 22003 C CA . MET A 1 90 ? 3.191 5.747 12.013 1.00 31.32 90 MET A CA 13
ATOM 22004 C C . MET A 1 90 ? 2.945 4.333 12.530 1.00 13.05 90 MET A C 13
ATOM 22005 O O . MET A 1 90 ? 3.357 3.986 13.637 1.00 72.12 90 MET A O 13
ATOM 22019 N N . ASN A 1 91 ? 2.269 3.521 11.723 1.00 21.22 91 ASN A N 13
ATOM 22020 C CA . ASN A 1 91 ? 1.967 2.145 12.100 1.00 31.34 91 ASN A CA 13
ATOM 22021 C C . ASN A 1 91 ? 2.373 1.176 10.994 1.00 21.32 91 ASN A C 13
ATOM 22022 O O . ASN A 1 91 ? 1.548 0.772 10.176 1.00 63.04 91 ASN A O 13
ATOM 22033 N N . GLY A 1 92 ? 3.650 0.807 10.977 1.00 12.32 92 GLY A N 13
ATOM 22034 C CA . GLY A 1 92 ? 4.143 -0.112 9.968 1.00 2.54 92 GLY A CA 13
ATOM 22035 C C . GLY A 1 92 ? 3.435 -1.451 10.007 1.00 32.50 92 GLY A C 13
ATOM 22036 O O . GLY A 1 92 ? 3.014 -1.967 8.973 1.00 74.20 92 GLY A O 13
ATOM 22040 N N . GLU A 1 93 ? 3.304 -2.015 11.204 1.00 70.01 93 GLU A N 13
ATOM 22041 C CA . GLU A 1 93 ? 2.642 -3.305 11.372 1.00 44.43 93 GLU A CA 13
ATOM 22042 C C . GLU A 1 93 ? 1.272 -3.304 10.703 1.00 52.41 93 GLU A C 13
ATOM 22043 O O . GLU A 1 93 ? 0.917 -4.239 9.984 1.00 63.21 93 GLU A O 13
ATOM 22055 N N . LYS A 1 94 ? 0.503 -2.248 10.944 1.00 11.30 94 LYS A N 13
ATOM 22056 C CA . LYS A 1 94 ? -0.830 -2.122 10.366 1.00 70.20 94 LYS A CA 13
ATOM 22057 C C . LYS A 1 94 ? -0.755 -1.990 8.848 1.00 0.13 94 LYS A C 13
ATOM 22058 O O . LYS A 1 94 ? -1.517 -2.627 8.121 1.00 44.14 94 LYS A O 13
ATOM 22077 N N . VAL A 1 95 ? 0.171 -1.161 8.376 1.00 41.31 95 VAL A N 13
ATOM 22078 C CA . VAL A 1 95 ? 0.348 -0.947 6.945 1.00 63.33 95 VAL A CA 13
ATOM 22079 C C . VAL A 1 95 ? 0.557 -2.269 6.214 1.00 42.00 95 VAL A C 13
ATOM 22080 O O . VAL A 1 95 ? -0.249 -2.657 5.367 1.00 52.24 95 VAL A O 13
ATOM 22093 N N . LEU A 1 96 ? 1.644 -2.956 6.546 1.00 32.43 96 LEU A N 13
ATOM 22094 C CA . LEU A 1 96 ? 1.959 -4.237 5.922 1.00 3.33 96 LEU A CA 13
ATOM 22095 C C . LEU A 1 96 ? 0.823 -5.234 6.120 1.00 61.11 96 LEU A C 13
ATOM 22096 O O . LEU A 1 96 ? 0.425 -5.929 5.185 1.00 63.51 96 LEU A O 13
ATOM 22112 N N . GLN A 1 97 ? 0.303 -5.297 7.341 1.00 31.41 97 GLN A N 13
ATOM 22113 C CA . GLN A 1 97 ? -0.790 -6.209 7.660 1.00 0.32 97 GLN A CA 13
ATOM 22114 C C . GLN A 1 97 ? -1.961 -6.010 6.704 1.00 2.41 97 GLN A C 13
ATOM 22115 O O . GLN A 1 97 ? -2.493 -6.971 6.148 1.00 61.31 97 GLN A O 13
ATOM 22129 N N . LEU A 1 98 ? -2.359 -4.756 6.518 1.00 52.41 98 LEU A N 13
ATOM 22130 C CA . LEU A 1 98 ? -3.469 -4.430 5.629 1.00 51.24 98 LEU A CA 13
ATOM 22131 C C . LEU A 1 98 ? -3.156 -4.840 4.194 1.00 64.14 98 LEU A C 13
ATOM 22132 O O . LEU A 1 98 ? -3.965 -5.489 3.532 1.00 33.31 98 LEU A O 13
ATOM 22148 N N . ALA A 1 99 ? -1.975 -4.457 3.719 1.00 62.25 99 ALA A N 13
ATOM 22149 C CA . ALA A 1 99 ? -1.553 -4.789 2.363 1.00 65.01 99 ALA A CA 13
ATOM 22150 C C . ALA A 1 99 ? -1.702 -6.282 2.091 1.00 34.03 99 ALA A C 13
ATOM 22151 O O . ALA A 1 99 ? -2.382 -6.685 1.146 1.00 2.02 99 ALA A O 13
ATOM 22158 N N . ILE A 1 100 ? -1.065 -7.098 2.924 1.00 42.55 100 ILE A N 13
ATOM 22159 C CA . ILE A 1 100 ? -1.128 -8.546 2.773 1.00 53.14 100 ILE A CA 13
ATOM 22160 C C . ILE A 1 100 ? -2.569 -9.041 2.825 1.00 34.04 100 ILE A C 13
ATOM 22161 O O . ILE A 1 100 ? -2.990 -9.845 1.995 1.00 51.13 100 ILE A O 13
ATOM 22177 N N . ASN A 1 101 ? -3.321 -8.555 3.808 1.00 41.31 101 ASN A N 13
ATOM 22178 C CA . ASN A 1 101 ? -4.716 -8.947 3.969 1.00 53.43 101 ASN A CA 13
ATOM 22179 C C . ASN A 1 101 ? -5.486 -8.766 2.664 1.00 74.33 101 ASN A C 13
ATOM 22180 O O . ASN A 1 101 ? -6.173 -9.679 2.206 1.00 53.42 101 ASN A O 13
ATOM 22191 N N . ALA A 1 102 ? -5.364 -7.583 2.070 1.00 34.22 102 ALA A N 13
ATOM 22192 C CA . ALA A 1 102 ? -6.046 -7.284 0.817 1.00 14.11 102 ALA A CA 13
ATOM 22193 C C . ALA A 1 102 ? -5.492 -8.127 -0.325 1.00 21.21 102 ALA A C 13
ATOM 22194 O O . ALA A 1 102 ? -6.223 -8.518 -1.235 1.00 55.00 102 ALA A O 13
ATOM 22201 N N . PHE A 1 103 ? -4.193 -8.406 -0.272 1.00 51.45 103 PHE A N 13
ATOM 22202 C CA . PHE A 1 103 ? -3.539 -9.203 -1.305 1.00 12.44 103 PHE A CA 13
ATOM 22203 C C . PHE A 1 103 ? -4.171 -10.588 -1.403 1.00 63.24 103 PHE A C 13
ATOM 22204 O O . PHE A 1 103 ? -4.547 -11.034 -2.486 1.00 21.23 103 PHE A O 13
ATOM 22221 N N . ASN A 1 104 ? -4.283 -11.263 -0.264 1.00 24.03 104 ASN A N 13
ATOM 22222 C CA . ASN A 1 104 ? -4.868 -12.598 -0.221 1.00 65.50 104 ASN A CA 13
ATOM 22223 C C . ASN A 1 104 ? -6.390 -12.528 -0.277 1.00 72.23 104 ASN A C 13
ATOM 22224 O O . ASN A 1 104 ? -7.051 -13.475 -0.703 1.00 63.13 104 ASN A O 13
ATOM 22235 N N . ASN A 1 105 ? -6.941 -11.398 0.156 1.00 33.52 105 ASN A N 13
ATOM 22236 C CA . ASN A 1 105 ? -8.386 -11.204 0.155 1.00 33.22 105 ASN A CA 13
ATOM 22237 C C . ASN A 1 105 ? -8.928 -11.157 -1.271 1.00 32.43 105 ASN A C 13
ATOM 22238 O O . ASN A 1 105 ? -9.953 -11.767 -1.578 1.00 23.31 105 ASN A O 13
ATOM 22249 N N . LYS A 1 106 ? -8.234 -10.430 -2.138 1.00 42.24 106 LYS A N 13
ATOM 22250 C CA . LYS A 1 106 ? -8.641 -10.304 -3.532 1.00 14.14 106 LYS A CA 13
ATOM 22251 C C . LYS A 1 106 ? -10.077 -9.795 -3.635 1.00 24.01 106 LYS A C 13
ATOM 22252 O O . LYS A 1 106 ? -10.960 -10.496 -4.129 1.00 4.21 106 LYS A O 13
ATOM 22271 N N . SER A 1 107 ? -10.300 -8.572 -3.166 1.00 52.32 107 SER A N 13
ATOM 22272 C CA . SER A 1 107 ? -11.629 -7.970 -3.203 1.00 30.23 107 SER A CA 13
ATOM 22273 C C . SER A 1 107 ? -12.096 -7.773 -4.642 1.00 62.33 107 SER A C 13
ATOM 22274 O O . SER A 1 107 ? -13.257 -8.019 -4.969 1.00 4.04 107 SER A O 13
ATOM 22282 N N . SER A 1 108 ? -11.182 -7.329 -5.499 1.00 23.21 108 SER A N 13
ATOM 22283 C CA . SER A 1 108 ? -11.499 -7.095 -6.903 1.00 32.32 108 SER A CA 13
ATOM 22284 C C . SER A 1 108 ? -12.034 -8.365 -7.558 1.00 32.23 108 SER A C 13
ATOM 22285 O O . SER A 1 108 ? -11.289 -9.316 -7.795 1.00 52.52 108 SER A O 13
ATOM 22293 N N . VAL A 1 109 ? -13.331 -8.373 -7.847 1.00 22.22 109 VAL A N 13
ATOM 22294 C CA . VAL A 1 109 ? -13.967 -9.525 -8.476 1.00 11.53 109 VAL A CA 13
ATOM 22295 C C . VAL A 1 109 ? -13.370 -9.798 -9.852 1.00 34.43 109 VAL A C 13
ATOM 22296 O O . VAL A 1 109 ? -12.552 -9.026 -10.350 1.00 11.14 109 VAL A O 13
ATOM 22309 N N . GLY A 1 1 ? 11.061 -18.841 -9.918 1.00 23.13 1 GLY A N 14
ATOM 22310 C CA . GLY A 1 1 ? 11.877 -18.284 -8.854 1.00 63.11 1 GLY A CA 14
ATOM 22311 C C . GLY A 1 1 ? 11.054 -17.545 -7.819 1.00 2.43 1 GLY A C 14
ATOM 22312 O O . GLY A 1 1 ? 9.823 -17.586 -7.827 1.00 62.10 1 GLY A O 14
ATOM 22316 N N . PRO A 1 2 ? 11.739 -16.852 -6.897 1.00 51.40 2 PRO A N 14
ATOM 22317 C CA . PRO A 1 2 ? 11.083 -16.087 -5.832 1.00 33.34 2 PRO A CA 14
ATOM 22318 C C . PRO A 1 2 ? 10.358 -14.856 -6.362 1.00 41.43 2 PRO A C 14
ATOM 22319 O O . PRO A 1 2 ? 10.972 -13.970 -6.956 1.00 13.21 2 PRO A O 14
ATOM 22330 N N . GLY A 1 3 ? 9.047 -14.807 -6.145 1.00 51.54 3 GLY A N 14
ATOM 22331 C CA . GLY A 1 3 ? 8.260 -13.679 -6.609 1.00 44.32 3 GLY A CA 14
ATOM 22332 C C . GLY A 1 3 ? 8.083 -12.617 -5.541 1.00 32.52 3 GLY A C 14
ATOM 22333 O O . GLY A 1 3 ? 8.222 -11.425 -5.811 1.00 23.54 3 GLY A O 14
ATOM 22337 N N . SER A 1 4 ? 7.772 -13.052 -4.323 1.00 60.52 4 SER A N 14
ATOM 22338 C CA . SER A 1 4 ? 7.569 -12.132 -3.211 1.00 41.55 4 SER A CA 14
ATOM 22339 C C . SER A 1 4 ? 6.379 -11.213 -3.477 1.00 2.52 4 SER A C 14
ATOM 22340 O O . SER A 1 4 ? 5.942 -11.060 -4.617 1.00 62.20 4 SER A O 14
ATOM 22348 N N . MET A 1 5 ? 5.861 -10.603 -2.415 1.00 64.53 5 MET A N 14
ATOM 22349 C CA . MET A 1 5 ? 4.724 -9.699 -2.534 1.00 31.24 5 MET A CA 14
ATOM 22350 C C . MET A 1 5 ? 5.189 -8.249 -2.619 1.00 34.12 5 MET A C 14
ATOM 22351 O O . MET A 1 5 ? 5.900 -7.762 -1.740 1.00 72.34 5 MET A O 14
ATOM 22365 N N . ASN A 1 6 ? 4.783 -7.564 -3.683 1.00 21.12 6 ASN A N 14
ATOM 22366 C CA . ASN A 1 6 ? 5.160 -6.169 -3.883 1.00 74.40 6 ASN A CA 14
ATOM 22367 C C . ASN A 1 6 ? 4.023 -5.236 -3.478 1.00 14.34 6 ASN A C 14
ATOM 22368 O O . ASN A 1 6 ? 2.951 -5.247 -4.083 1.00 12.25 6 ASN A O 14
ATOM 22379 N N . ILE A 1 7 ? 4.265 -4.429 -2.449 1.00 63.04 7 ILE A N 14
ATOM 22380 C CA . ILE A 1 7 ? 3.263 -3.488 -1.964 1.00 43.31 7 ILE A CA 14
ATOM 22381 C C . ILE A 1 7 ? 3.507 -2.089 -2.521 1.00 63.13 7 ILE A C 14
ATOM 22382 O O . ILE A 1 7 ? 4.647 -1.626 -2.587 1.00 1.31 7 ILE A O 14
ATOM 22398 N N . LEU A 1 8 ? 2.431 -1.421 -2.919 1.00 2.44 8 LEU A N 14
ATOM 22399 C CA . LEU A 1 8 ? 2.527 -0.073 -3.468 1.00 63.13 8 LEU A CA 14
ATOM 22400 C C . LEU A 1 8 ? 1.909 0.948 -2.518 1.00 61.33 8 LEU A C 14
ATOM 22401 O O . LEU A 1 8 ? 0.807 0.748 -2.006 1.00 52.14 8 LEU A O 14
ATOM 22417 N N . LEU A 1 9 ? 2.625 2.043 -2.287 1.00 53.15 9 LEU A N 14
ATOM 22418 C CA . LEU A 1 9 ? 2.146 3.098 -1.401 1.00 32.54 9 LEU A CA 14
ATOM 22419 C C . LEU A 1 9 ? 2.083 4.437 -2.130 1.00 33.52 9 LEU A C 14
ATOM 22420 O O . LEU A 1 9 ? 3.004 4.801 -2.860 1.00 3.04 9 LEU A O 14
ATOM 22436 N N . VAL A 1 10 ? 0.991 5.165 -1.925 1.00 31.15 10 VAL A N 14
ATOM 22437 C CA . VAL A 1 10 ? 0.809 6.465 -2.560 1.00 11.12 10 VAL A CA 14
ATOM 22438 C C . VAL A 1 10 ? 0.430 7.529 -1.536 1.00 33.41 10 VAL A C 14
ATOM 22439 O O . VAL A 1 10 ? -0.689 7.539 -1.021 1.00 52.31 10 VAL A O 14
ATOM 22452 N N . CYS A 1 11 ? 1.369 8.422 -1.244 1.00 74.41 11 CYS A N 14
ATOM 22453 C CA . CYS A 1 11 ? 1.133 9.491 -0.280 1.00 42.32 11 CYS A CA 14
ATOM 22454 C C . CYS A 1 11 ? 1.253 10.858 -0.945 1.00 52.41 11 CYS A 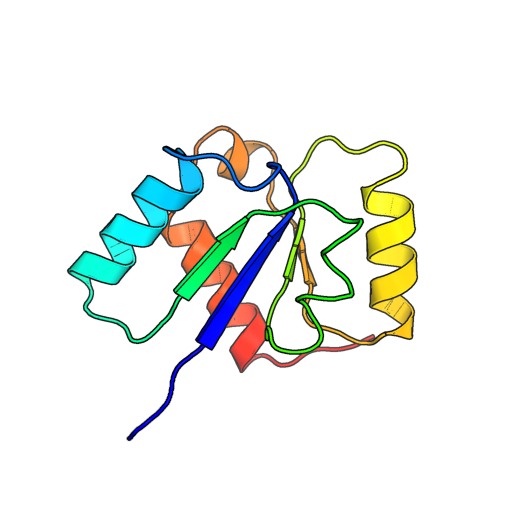C 14
ATOM 22455 O O . CYS A 1 11 ? 0.496 11.778 -0.636 1.00 51.22 11 CYS A O 14
ATOM 22463 N N . GLY A 1 12 ? 2.209 10.985 -1.860 1.00 2.54 12 GLY A N 14
ATOM 22464 C CA . GLY A 1 12 ? 2.412 12.244 -2.552 1.00 54.22 12 GLY A CA 14
ATOM 22465 C C . GLY A 1 12 ? 3.625 12.998 -2.044 1.00 34.14 12 GLY A C 14
ATOM 22466 O O . GLY A 1 12 ? 4.203 13.813 -2.761 1.00 70.33 12 GLY A O 14
ATOM 22470 N N . ALA A 1 13 ? 4.010 12.725 -0.801 1.00 45.30 13 ALA A N 14
ATOM 22471 C CA . ALA A 1 13 ? 5.162 13.384 -0.198 1.00 22.14 13 ALA A CA 14
ATOM 22472 C C . ALA A 1 13 ? 5.798 12.505 0.874 1.00 13.13 13 ALA A C 14
ATOM 22473 O O . ALA A 1 13 ? 5.369 12.507 2.027 1.00 71.44 13 ALA A O 14
ATOM 22480 N N . GLY A 1 14 ? 6.823 11.753 0.485 1.00 72.33 14 GLY A N 14
ATOM 22481 C CA . GLY A 1 14 ? 7.500 10.878 1.425 1.00 73.33 14 GLY A CA 14
ATOM 22482 C C . GLY A 1 14 ? 7.969 9.588 0.782 1.00 2.21 14 GLY A C 14
ATOM 22483 O O . GLY A 1 14 ? 7.207 8.924 0.081 1.00 71.42 14 GLY A O 14
ATOM 22487 N N . MET A 1 15 ? 9.227 9.233 1.020 1.00 24.14 15 MET A N 14
ATOM 22488 C CA . MET A 1 15 ? 9.797 8.014 0.458 1.00 53.01 15 MET A CA 14
ATOM 22489 C C . MET A 1 15 ? 11.221 7.797 0.962 1.00 72.04 15 MET A C 14
ATOM 22490 O O . MET A 1 15 ? 11.629 6.666 1.226 1.00 3.21 15 MET A O 14
ATOM 22504 N N . SER A 1 16 ? 11.971 8.887 1.089 1.00 32.24 16 SER A N 14
ATOM 22505 C CA . SER A 1 16 ? 13.350 8.814 1.557 1.00 63.22 16 SER A CA 14
ATOM 22506 C C . SER A 1 16 ? 13.407 8.366 3.014 1.00 3.22 16 SER A C 14
ATOM 22507 O O . SER A 1 16 ? 13.382 9.188 3.931 1.00 1.22 16 SER A O 14
ATOM 22515 N N . THR A 1 17 ? 13.484 7.056 3.222 1.00 63.41 17 THR A N 14
ATOM 22516 C CA . THR A 1 17 ? 13.544 6.496 4.566 1.00 32.13 17 THR A CA 14
ATOM 22517 C C . THR A 1 17 ? 12.441 7.070 5.449 1.00 31.44 17 THR A C 14
ATOM 22518 O O . THR A 1 17 ? 12.674 7.404 6.611 1.00 74.40 17 THR A O 14
ATOM 22529 N N . SER A 1 18 ? 11.240 7.180 4.891 1.00 23.54 18 SER A N 14
ATOM 22530 C CA . SER A 1 18 ? 10.101 7.715 5.627 1.00 11.34 18 SER A CA 14
ATOM 22531 C C . SER A 1 18 ? 9.801 6.865 6.857 1.00 35.54 18 SER A C 14
ATOM 22532 O O . SER A 1 18 ? 10.242 5.720 6.957 1.00 64.12 18 SER A O 14
ATOM 22540 N N . MET A 1 19 ? 9.045 7.432 7.792 1.00 62.52 19 MET A N 14
ATOM 22541 C CA . MET A 1 19 ? 8.683 6.725 9.015 1.00 23.21 19 MET A CA 14
ATOM 22542 C C . MET A 1 19 ? 7.883 5.466 8.700 1.00 71.14 19 MET A C 14
ATOM 22543 O O . MET A 1 19 ? 8.254 4.363 9.105 1.00 3.11 19 MET A O 14
ATOM 22557 N N . LEU A 1 20 ? 6.783 5.636 7.973 1.00 4.50 20 LEU A N 14
ATOM 22558 C CA . LEU A 1 20 ? 5.930 4.513 7.603 1.00 72.31 20 LEU A CA 14
ATOM 22559 C C . LEU A 1 20 ? 6.745 3.400 6.953 1.00 42.24 20 LEU A C 14
ATOM 22560 O O . LEU A 1 20 ? 6.826 2.288 7.475 1.00 54.23 20 LEU A O 14
ATOM 22576 N N . VAL A 1 21 ? 7.352 3.708 5.811 1.00 53.14 21 VAL A N 14
ATOM 22577 C CA . VAL A 1 21 ? 8.164 2.735 5.090 1.00 10.50 21 VAL A CA 14
ATOM 22578 C C . VAL A 1 21 ? 9.202 2.099 6.008 1.00 41.04 21 VAL A C 14
ATOM 22579 O O . VAL A 1 21 ? 9.471 0.901 5.920 1.00 52.53 21 VAL A O 14
ATOM 22592 N N . GLN A 1 22 ? 9.781 2.909 6.888 1.00 63.32 22 GLN A N 14
ATOM 22593 C CA . GLN A 1 22 ? 10.791 2.424 7.823 1.00 55.31 22 GLN A CA 14
ATOM 22594 C C . GLN A 1 22 ? 10.209 1.361 8.749 1.00 34.21 22 GLN A C 14
ATOM 22595 O O . GLN A 1 22 ? 10.819 0.316 8.971 1.00 21.33 22 GLN A O 14
ATOM 22609 N N . ARG A 1 23 ? 9.024 1.635 9.286 1.00 53.21 23 ARG A N 14
ATOM 22610 C CA . ARG A 1 23 ? 8.360 0.703 10.190 1.00 45.52 23 ARG A CA 14
ATOM 22611 C C . ARG A 1 23 ? 7.990 -0.587 9.464 1.00 42.23 23 ARG A C 14
ATOM 22612 O O . ARG A 1 23 ? 8.077 -1.677 10.032 1.00 43.24 23 ARG A O 14
ATOM 22633 N N . ILE A 1 24 ? 7.578 -0.456 8.207 1.00 11.32 24 ILE A N 14
ATOM 22634 C CA . ILE A 1 24 ? 7.195 -1.611 7.405 1.00 14.42 24 ILE A CA 14
ATOM 22635 C C . ILE A 1 24 ? 8.407 -2.473 7.069 1.00 40.54 24 ILE A C 14
ATOM 22636 O O . ILE A 1 24 ? 8.413 -3.677 7.319 1.00 23.22 24 ILE A O 14
ATOM 22652 N N . GLU A 1 25 ? 9.433 -1.845 6.501 1.00 22.03 25 GLU A N 14
ATOM 22653 C CA . GLU A 1 25 ? 10.652 -2.555 6.132 1.00 71.51 25 GLU A CA 14
ATOM 22654 C C . GLU A 1 25 ? 11.310 -3.181 7.358 1.00 32.34 25 GLU A C 14
ATOM 22655 O O . GLU A 1 25 ? 11.882 -4.269 7.283 1.00 14.12 25 GLU A O 14
ATOM 22667 N N . LYS A 1 26 ? 11.225 -2.486 8.487 1.00 22.43 26 LYS A N 14
ATOM 22668 C CA . LYS A 1 26 ? 11.810 -2.973 9.731 1.00 1.44 26 LYS A CA 14
ATOM 22669 C C . LYS A 1 26 ? 11.072 -4.210 10.233 1.00 70.43 26 LYS A C 14
ATOM 22670 O O . LYS A 1 26 ? 11.665 -5.278 10.388 1.00 22.35 26 LYS A O 14
ATOM 22689 N N . TYR A 1 27 ? 9.777 -4.060 10.482 1.00 13.31 27 TYR A N 14
ATOM 22690 C CA . TYR A 1 27 ? 8.959 -5.165 10.967 1.00 74.41 27 TYR A CA 14
ATOM 22691 C C . TYR A 1 27 ? 9.118 -6.393 10.075 1.00 0.13 27 TYR A C 14
ATOM 22692 O O . TYR A 1 27 ? 9.328 -7.504 10.561 1.00 13.00 27 TYR A O 14
ATOM 22710 N N . ALA A 1 28 ? 9.017 -6.183 8.767 1.00 51.45 28 ALA A N 14
ATOM 22711 C CA . ALA A 1 28 ? 9.153 -7.270 7.806 1.00 62.33 28 ALA A CA 14
ATOM 22712 C C . ALA A 1 28 ? 10.549 -7.882 7.861 1.00 3.44 28 ALA A C 14
ATOM 22713 O O . ALA A 1 28 ? 10.702 -9.096 7.991 1.00 52.24 28 ALA A O 14
ATOM 22720 N N . LYS A 1 29 ? 11.566 -7.032 7.764 1.00 50.15 29 LYS A N 14
ATOM 22721 C CA . LYS A 1 29 ? 12.950 -7.486 7.803 1.00 61.52 29 LYS A CA 14
ATOM 22722 C C . LYS A 1 29 ? 13.212 -8.324 9.051 1.00 71.13 29 LYS A C 14
ATOM 22723 O O . LYS A 1 29 ? 14.026 -9.247 9.031 1.00 24.25 29 LYS A O 14
ATOM 22742 N N . SER A 1 30 ? 12.516 -7.996 10.135 1.00 4.34 30 SER A N 14
ATOM 22743 C CA . SER A 1 30 ? 12.676 -8.716 11.393 1.00 61.31 30 SER A CA 14
ATOM 22744 C C . SER A 1 30 ? 11.842 -9.994 11.396 1.00 14.02 30 SER A C 14
ATOM 22745 O O . SER A 1 30 ? 12.275 -11.031 11.898 1.00 21.23 30 SER A O 14
ATOM 22753 N N . LYS A 1 31 ? 10.642 -9.910 10.833 1.00 35.53 31 LYS A N 14
ATOM 22754 C CA . LYS A 1 31 ? 9.745 -11.059 10.769 1.00 72.03 31 LYS A CA 14
ATOM 22755 C C . LYS A 1 31 ? 10.236 -12.076 9.745 1.00 63.52 31 LYS A C 14
ATOM 22756 O O . LYS A 1 31 ? 9.799 -13.226 9.740 1.00 21.32 31 LYS A O 14
ATOM 22775 N N . ASN A 1 32 ? 11.148 -11.645 8.879 1.00 73.41 32 ASN A N 14
ATOM 22776 C CA . ASN A 1 32 ? 11.699 -12.520 7.850 1.00 2.44 32 ASN A CA 14
ATOM 22777 C C . ASN A 1 32 ? 10.615 -12.957 6.870 1.00 1.30 32 ASN A C 14
ATOM 22778 O O . ASN A 1 32 ? 10.418 -14.151 6.639 1.00 52.20 32 ASN A O 14
ATOM 22789 N N . ILE A 1 33 ? 9.917 -11.984 6.297 1.00 52.25 33 ILE A N 14
ATOM 22790 C CA . ILE A 1 33 ? 8.854 -12.268 5.339 1.00 4.30 33 ILE A CA 14
ATOM 22791 C C . ILE A 1 33 ? 9.256 -11.844 3.930 1.00 12.34 33 ILE A C 14
ATOM 22792 O O . ILE A 1 33 ? 9.932 -10.833 3.745 1.00 62.04 33 ILE A O 14
ATOM 22808 N N . ASN A 1 34 ? 8.831 -12.622 2.940 1.00 5.24 34 ASN A N 14
ATOM 22809 C CA . ASN A 1 34 ? 9.144 -12.326 1.547 1.00 64.20 34 ASN A CA 14
ATOM 22810 C C . ASN A 1 34 ? 8.199 -11.267 0.990 1.00 52.20 34 ASN A C 14
ATOM 22811 O O . ASN A 1 34 ? 7.217 -11.588 0.321 1.00 13.22 34 ASN A O 14
ATOM 22822 N N . ALA A 1 35 ? 8.502 -10.004 1.271 1.00 40.24 35 ALA A N 14
ATOM 22823 C CA . ALA A 1 35 ? 7.681 -8.897 0.795 1.00 72.22 35 ALA A CA 14
ATOM 22824 C C . ALA A 1 35 ? 8.512 -7.631 0.624 1.00 1.13 35 ALA A C 14
ATOM 22825 O O . ALA A 1 35 ? 9.640 -7.544 1.112 1.00 24.20 35 ALA A O 14
ATOM 22832 N N . THR A 1 36 ? 7.949 -6.648 -0.073 1.00 23.14 36 THR A N 14
ATOM 22833 C CA . THR A 1 36 ? 8.640 -5.387 -0.310 1.00 50.14 36 THR A CA 14
ATOM 22834 C C . THR A 1 36 ? 7.655 -4.225 -0.380 1.00 31.15 36 THR A C 14
ATOM 22835 O O . THR A 1 36 ? 6.534 -4.379 -0.868 1.00 3.41 36 THR A O 14
ATOM 22846 N N . ILE A 1 37 ? 8.078 -3.066 0.111 1.00 70.34 37 ILE A N 14
ATOM 22847 C CA . ILE A 1 37 ? 7.233 -1.878 0.102 1.00 32.43 37 ILE A CA 14
ATOM 22848 C C . ILE A 1 37 ? 7.926 -0.715 -0.599 1.00 5.02 37 ILE A C 14
ATOM 22849 O O . ILE A 1 37 ? 9.138 -0.538 -0.477 1.00 54.12 37 ILE A O 14
ATOM 22865 N N . GLU A 1 38 ? 7.148 0.075 -1.331 1.00 52.24 38 GLU A N 14
ATOM 22866 C CA . GLU A 1 38 ? 7.688 1.223 -2.052 1.00 43.31 38 GLU A CA 14
ATOM 22867 C C . GLU A 1 38 ? 6.637 2.321 -2.191 1.00 61.10 38 GLU A C 14
ATOM 22868 O O . GLU A 1 38 ? 5.492 2.057 -2.555 1.00 71.33 38 GLU A O 14
ATOM 22880 N N . ALA A 1 39 ? 7.037 3.554 -1.898 1.00 31.15 39 ALA A N 14
ATOM 22881 C CA . ALA A 1 39 ? 6.131 4.692 -1.991 1.00 3.41 39 ALA A CA 14
ATOM 22882 C C . ALA A 1 39 ? 6.509 5.601 -3.157 1.00 64.34 39 ALA A C 14
ATOM 22883 O O . ALA A 1 39 ? 7.661 6.019 -3.282 1.00 22.14 39 ALA A O 14
ATOM 22890 N N . ILE A 1 40 ? 5.534 5.899 -4.009 1.00 2.31 40 ILE A N 14
ATOM 22891 C CA . ILE A 1 40 ? 5.766 6.757 -5.163 1.00 60.04 40 ILE A CA 14
ATOM 22892 C C . ILE A 1 40 ? 4.615 7.738 -5.360 1.00 21.13 40 ILE A C 14
ATOM 22893 O O . ILE A 1 40 ? 3.672 7.771 -4.569 1.00 74.32 40 ILE A O 14
ATOM 22909 N N . ALA A 1 41 ? 4.698 8.536 -6.419 1.00 1.31 41 ALA A N 14
ATOM 22910 C CA . ALA A 1 41 ? 3.662 9.515 -6.721 1.00 14.02 41 ALA A CA 14
ATOM 22911 C C . ALA A 1 41 ? 2.555 8.899 -7.570 1.00 44.20 41 ALA A C 14
ATOM 22912 O O . ALA A 1 41 ? 2.549 7.694 -7.817 1.00 75.42 41 ALA A O 14
ATOM 22919 N N . GLU A 1 42 ? 1.620 9.734 -8.012 1.00 43.31 42 GLU A N 14
ATOM 22920 C CA . GLU A 1 42 ? 0.507 9.269 -8.832 1.00 4.41 42 GLU A CA 14
ATOM 22921 C C . GLU A 1 42 ? 0.901 9.217 -10.305 1.00 5.21 42 GLU A C 14
ATOM 22922 O O . GLU A 1 42 ? 0.273 8.522 -11.105 1.00 3.11 42 GLU A O 14
ATOM 22934 N N . THR A 1 43 ? 1.948 9.957 -10.658 1.00 41.53 43 THR A N 14
ATOM 22935 C CA . THR A 1 43 ? 2.427 9.998 -12.034 1.00 74.33 43 THR A CA 14
ATOM 22936 C C . THR A 1 43 ? 2.936 8.632 -12.480 1.00 32.24 43 THR A C 14
ATOM 22937 O O . THR A 1 43 ? 2.732 8.225 -13.624 1.00 10.52 43 THR A O 14
ATOM 22948 N N . ARG A 1 44 ? 3.599 7.926 -11.569 1.00 15.30 44 ARG A N 14
ATOM 22949 C CA . ARG A 1 44 ? 4.138 6.605 -11.868 1.00 40.42 44 ARG A CA 14
ATOM 22950 C C . ARG A 1 44 ? 3.229 5.510 -11.318 1.00 43.53 44 ARG A C 14
ATOM 22951 O O . ARG A 1 44 ? 3.477 4.321 -11.523 1.00 22.21 44 ARG A O 14
ATOM 22972 N N . LEU A 1 45 ? 2.177 5.918 -10.618 1.00 55.25 45 LEU A N 14
ATOM 22973 C CA . LEU A 1 45 ? 1.230 4.971 -10.038 1.00 4.31 45 LEU A CA 14
ATOM 22974 C C . LEU A 1 45 ? 0.731 3.986 -11.090 1.00 11.12 45 LEU A C 14
ATOM 22975 O O . LEU A 1 45 ? 0.797 2.772 -10.898 1.00 55.41 45 LEU A O 14
ATOM 22991 N N . SER A 1 46 ? 0.233 4.518 -12.202 1.00 30.25 46 SER A N 14
ATOM 22992 C CA . SER A 1 46 ? -0.279 3.685 -13.284 1.00 51.21 46 SER A CA 14
ATOM 22993 C C . SER A 1 46 ? 0.861 2.975 -14.009 1.00 14.10 46 SER A C 14
ATOM 22994 O O . SER A 1 46 ? 0.629 2.098 -14.839 1.00 61.23 46 SER A O 14
ATOM 23002 N N . GLU A 1 47 ? 2.090 3.363 -13.688 1.00 3.31 47 GLU A N 14
ATOM 23003 C CA . GLU A 1 47 ? 3.266 2.765 -14.310 1.00 10.55 47 GLU A CA 14
ATOM 23004 C C . GLU A 1 47 ? 3.922 1.756 -13.373 1.00 23.21 47 GLU A C 14
ATOM 23005 O O . GLU A 1 47 ? 4.904 1.105 -13.732 1.00 53.30 47 GLU A O 14
ATOM 23017 N N . VAL A 1 48 ? 3.373 1.630 -12.169 1.00 60.11 48 VAL A N 14
ATOM 23018 C CA . VAL A 1 48 ? 3.903 0.700 -11.179 1.00 42.12 48 VAL A CA 14
ATOM 23019 C C . VAL A 1 48 ? 2.842 -0.303 -10.742 1.00 53.51 48 VAL A C 14
ATOM 23020 O O . VAL A 1 48 ? 3.149 -1.453 -10.428 1.00 51.44 48 VAL A O 14
ATOM 23033 N N . VAL A 1 49 ? 1.589 0.142 -10.724 1.00 71.02 49 VAL A N 14
ATOM 23034 C CA . VAL A 1 49 ? 0.479 -0.717 -10.328 1.00 13.54 49 VAL A CA 14
ATOM 23035 C C . VAL A 1 49 ? 0.248 -1.824 -11.349 1.00 71.51 49 VAL A C 14
ATOM 23036 O O . VAL A 1 49 ? -0.481 -2.781 -11.088 1.00 32.40 49 VAL A O 14
ATOM 23049 N N . ASP A 1 50 ? 0.874 -1.688 -12.513 1.00 25.51 50 ASP A N 14
ATOM 23050 C CA . ASP A 1 50 ? 0.738 -2.679 -13.574 1.00 42.02 50 ASP A CA 14
ATOM 23051 C C . ASP A 1 50 ? 1.498 -3.956 -13.227 1.00 41.30 50 ASP A C 14
ATOM 23052 O O . ASP A 1 50 ? 1.230 -5.020 -13.784 1.00 73.41 50 ASP A O 14
ATOM 23061 N N . ARG A 1 51 ? 2.448 -3.840 -12.303 1.00 75.53 51 ARG A N 14
ATOM 23062 C CA . ARG A 1 51 ? 3.248 -4.985 -11.884 1.00 11.34 51 ARG A CA 14
ATOM 23063 C C . ARG A 1 51 ? 3.063 -5.259 -10.394 1.00 20.25 51 ARG A C 14
ATOM 23064 O O . ARG A 1 51 ? 3.095 -6.409 -9.955 1.00 71.34 51 ARG A O 14
ATOM 23085 N N . PHE A 1 52 ? 2.871 -4.196 -9.621 1.00 2.11 52 PHE A N 14
ATOM 23086 C CA . PHE A 1 52 ? 2.684 -4.321 -8.180 1.00 64.52 52 PHE A CA 14
ATOM 23087 C C . PHE A 1 52 ? 1.524 -5.261 -7.862 1.00 62.32 52 PHE A C 14
ATOM 23088 O O . PHE A 1 52 ? 0.846 -5.754 -8.764 1.00 13.51 52 PHE A O 14
ATOM 23105 N N . ASP A 1 53 ? 1.304 -5.505 -6.575 1.00 60.35 53 ASP A N 14
ATOM 23106 C CA . ASP A 1 53 ? 0.227 -6.385 -6.138 1.00 30.35 53 ASP A CA 14
ATOM 23107 C C . ASP A 1 53 ? -0.891 -5.587 -5.475 1.00 21.41 53 ASP A C 14
ATOM 23108 O O . ASP A 1 53 ? -2.026 -5.575 -5.951 1.00 41.44 53 ASP A O 14
ATOM 23117 N N . VAL A 1 54 ? -0.562 -4.922 -4.371 1.00 34.11 54 VAL A N 14
ATOM 23118 C CA . VAL A 1 54 ? -1.539 -4.122 -3.642 1.00 51.20 54 VAL A CA 14
ATOM 23119 C C . VAL A 1 54 ? -1.261 -2.631 -3.807 1.00 62.43 54 VAL A C 14
ATOM 23120 O O . VAL A 1 54 ? -0.108 -2.211 -3.905 1.00 24.31 54 VAL A O 14
ATOM 23133 N N . VAL A 1 55 ? -2.325 -1.837 -3.839 1.00 13.13 55 VAL A N 14
ATOM 23134 C CA . VAL A 1 55 ? -2.197 -0.392 -3.991 1.00 62.22 55 VAL A CA 14
ATOM 23135 C C . VAL A 1 55 ? -2.864 0.344 -2.834 1.00 65.44 55 VAL A C 14
ATOM 23136 O O . VAL A 1 55 ? -4.087 0.487 -2.799 1.00 10.34 55 VAL A O 14
ATOM 23149 N N . LEU A 1 56 ? -2.053 0.809 -1.890 1.00 61.30 56 LEU A N 14
ATOM 23150 C CA . LEU A 1 56 ? -2.564 1.532 -0.731 1.00 33.42 56 LEU A CA 14
ATOM 23151 C C . LEU A 1 56 ? -2.322 3.030 -0.874 1.00 4.33 56 LEU A C 14
ATOM 23152 O O . LEU A 1 56 ? -1.213 3.463 -1.188 1.00 4.54 56 LEU A O 14
ATOM 23168 N N . LEU A 1 57 ? -3.365 3.819 -0.638 1.00 32.52 57 LEU A N 14
ATOM 23169 C CA . LEU A 1 57 ? -3.265 5.271 -0.738 1.00 15.04 57 LEU A CA 14
ATOM 23170 C C . LEU A 1 57 ? -3.374 5.920 0.638 1.00 3.01 57 LEU A C 14
ATOM 23171 O O . LEU A 1 57 ? -4.333 5.684 1.373 1.00 42.12 57 LEU A O 14
ATOM 23187 N N . ALA A 1 58 ? -2.385 6.739 0.980 1.00 52.43 58 ALA A N 14
ATOM 23188 C CA . ALA A 1 58 ? -2.372 7.426 2.265 1.00 3.22 58 ALA A CA 14
ATOM 23189 C C . ALA A 1 58 ? -3.437 8.516 2.317 1.00 44.22 58 ALA A C 14
ATOM 23190 O O . ALA A 1 58 ? -3.931 8.984 1.291 1.00 21.12 58 ALA A O 14
ATOM 23197 N N . PRO A 1 59 ? -3.802 8.931 3.539 1.00 21.15 59 PRO A N 14
ATOM 23198 C CA . PRO A 1 59 ? -4.813 9.970 3.754 1.00 64.04 59 PRO A CA 14
ATOM 23199 C C . PRO A 1 59 ? -4.325 11.350 3.324 1.00 73.10 59 PRO A C 14
ATOM 23200 O O . PRO A 1 59 ? -3.942 12.169 4.158 1.00 41.20 59 PRO A O 14
ATOM 23211 N N . GLN A 1 60 ? -4.344 11.599 2.019 1.00 20.41 60 GLN A N 14
ATOM 23212 C CA . GLN A 1 60 ? -3.904 12.880 1.480 1.00 63.44 60 GLN A CA 14
ATOM 23213 C C . GLN A 1 60 ? -4.144 12.949 -0.025 1.00 71.13 60 GLN A C 14
ATOM 23214 O O . GLN A 1 60 ? -3.254 12.648 -0.820 1.00 60.23 60 GLN A O 14
ATOM 23228 N N . SER A 1 61 ? -5.354 13.347 -0.408 1.00 63.14 61 SER A N 14
ATOM 23229 C CA . SER A 1 61 ? -5.712 13.451 -1.818 1.00 12.43 61 SER A CA 14
ATOM 23230 C C . SER A 1 61 ? -7.148 13.943 -1.978 1.00 63.30 61 SER A C 14
ATOM 23231 O O . SER A 1 61 ? -8.100 13.223 -1.675 1.00 2.23 61 SER A O 14
ATOM 23239 N N . ARG A 1 62 ? -7.295 15.174 -2.456 1.00 52.41 62 ARG A N 14
ATOM 23240 C CA . ARG A 1 62 ? -8.613 15.764 -2.656 1.00 32.23 62 ARG A CA 14
ATOM 23241 C C . ARG A 1 62 ? -9.347 15.080 -3.805 1.00 71.43 62 ARG A C 14
ATOM 23242 O O . ARG A 1 62 ? -10.463 14.586 -3.638 1.00 43.45 62 ARG A O 14
ATOM 23263 N N . PHE A 1 63 ? -8.713 15.054 -4.973 1.00 23.44 63 PHE A N 14
ATOM 23264 C CA . PHE A 1 63 ? -9.305 14.431 -6.151 1.00 63.22 63 PHE A CA 14
ATOM 23265 C C . PHE A 1 63 ? -8.652 13.083 -6.441 1.00 31.24 63 PHE A C 14
ATOM 23266 O O . PHE A 1 63 ? -9.306 12.152 -6.907 1.00 61.13 63 PHE A O 14
ATOM 23283 N N . ASN A 1 64 ? -7.356 12.987 -6.159 1.00 41.35 64 ASN A N 14
ATOM 23284 C CA . ASN A 1 64 ? -6.613 11.754 -6.390 1.00 13.11 64 ASN A CA 14
ATOM 23285 C C . ASN A 1 64 ? -7.310 10.567 -5.733 1.00 34.41 64 ASN A C 14
ATOM 23286 O O . ASN A 1 64 ? -7.314 9.459 -6.270 1.00 11.32 64 ASN A O 14
ATOM 23297 N N . LYS A 1 65 ? -7.901 10.807 -4.567 1.00 33.30 65 LYS A N 14
ATOM 23298 C CA . LYS A 1 65 ? -8.604 9.760 -3.835 1.00 55.33 65 LYS A CA 14
ATOM 23299 C C . LYS A 1 65 ? -9.791 9.236 -4.640 1.00 44.32 65 LYS A C 14
ATOM 23300 O O . LYS A 1 65 ? -9.886 8.041 -4.919 1.00 25.14 65 LYS A O 14
ATOM 23319 N N . LYS A 1 66 ? -10.692 10.139 -5.011 1.00 53.22 66 LYS A N 14
ATOM 23320 C CA . LYS A 1 66 ? -11.871 9.769 -5.785 1.00 50.24 66 LYS A CA 14
ATOM 23321 C C . LYS A 1 66 ? -11.473 9.057 -7.076 1.00 1.45 66 LYS A C 14
ATOM 23322 O O . LYS A 1 66 ? -12.070 8.047 -7.446 1.00 63.12 66 LYS A O 14
ATOM 23341 N N . ARG A 1 67 ? -10.462 9.591 -7.753 1.00 1.15 67 ARG A N 14
ATOM 23342 C CA . ARG A 1 67 ? -9.984 9.006 -8.999 1.00 51.34 67 ARG A CA 14
ATOM 23343 C C . ARG A 1 67 ? -9.438 7.601 -8.767 1.00 72.13 67 ARG A C 14
ATOM 23344 O O . ARG A 1 67 ? -9.847 6.647 -9.431 1.00 5.31 67 ARG A O 14
ATOM 23365 N N . LEU A 1 68 ? -8.514 7.480 -7.821 1.00 60.03 68 LEU A N 14
ATOM 23366 C CA . LEU A 1 68 ? -7.911 6.191 -7.501 1.00 65.03 68 LEU A CA 14
ATOM 23367 C C . LEU A 1 68 ? -8.983 5.132 -7.264 1.00 1.00 68 LEU A C 14
ATOM 23368 O O . LEU A 1 68 ? -8.979 4.079 -7.899 1.00 71.43 68 LEU A O 14
ATOM 23384 N N . GLU A 1 69 ? -9.900 5.421 -6.345 1.00 40.33 69 GLU A N 14
ATOM 23385 C CA . GLU A 1 69 ? -10.978 4.493 -6.026 1.00 1.12 69 GLU A CA 14
ATOM 23386 C C . GLU A 1 69 ? -11.880 4.270 -7.236 1.00 60.11 69 GLU A C 14
ATOM 23387 O O . GLU A 1 69 ? -12.302 3.147 -7.509 1.00 55.03 69 GLU A O 14
ATOM 23399 N N . GLU A 1 70 ? -12.171 5.348 -7.958 1.00 11.10 70 GLU A N 14
ATOM 23400 C CA . GLU A 1 70 ? -13.023 5.270 -9.138 1.00 52.23 70 GLU A CA 14
ATOM 23401 C C . GLU A 1 70 ? -12.376 4.412 -10.221 1.00 65.24 70 GLU A C 14
ATOM 23402 O O . GLU A 1 70 ? -13.059 3.874 -11.093 1.00 62.22 70 GLU A O 14
ATOM 23414 N N . ILE A 1 71 ? -11.053 4.291 -10.160 1.00 34.13 71 ILE A N 14
ATOM 23415 C CA . ILE A 1 71 ? -10.314 3.499 -11.134 1.00 23.11 71 ILE A CA 14
ATOM 23416 C C . ILE A 1 71 ? -10.109 2.070 -10.640 1.00 55.12 71 ILE A C 14
ATOM 23417 O O . ILE A 1 71 ? -10.144 1.120 -11.423 1.00 31.44 71 ILE A O 14
ATOM 23433 N N . THR A 1 72 ? -9.898 1.926 -9.337 1.00 22.25 72 THR A N 14
ATOM 23434 C CA . THR A 1 72 ? -9.689 0.614 -8.737 1.00 63.43 72 THR A CA 14
ATOM 23435 C C . THR A 1 72 ? -10.959 -0.228 -8.798 1.00 11.43 72 THR A C 14
ATOM 23436 O O . THR A 1 72 ? -10.903 -1.441 -8.992 1.00 32.31 72 THR A O 14
ATOM 23447 N N . LYS A 1 73 ? -12.103 0.426 -8.630 1.00 31.33 73 LYS A N 14
ATOM 23448 C CA . LYS A 1 73 ? -13.389 -0.260 -8.667 1.00 70.53 73 LYS A CA 14
ATOM 23449 C C . LYS A 1 73 ? -13.515 -1.113 -9.926 1.00 42.51 73 LYS A C 14
ATOM 23450 O O . LYS A 1 73 ? -13.658 -2.334 -9.866 1.00 34.20 73 LYS A O 14
ATOM 23469 N N . PRO A 1 74 ? -13.457 -0.456 -11.094 1.00 72.01 74 PRO A N 14
ATOM 23470 C CA . PRO A 1 74 ? -13.561 -1.135 -12.390 1.00 21.33 74 PRO A CA 14
ATOM 23471 C C . PRO A 1 74 ? -12.335 -1.987 -12.696 1.00 65.34 74 PRO A C 14
ATOM 23472 O O . PRO A 1 74 ? -12.445 -3.067 -13.280 1.00 1.52 74 PRO A O 14
ATOM 23483 N N . LYS A 1 75 ? -11.164 -1.497 -12.301 1.00 34.32 75 LYS A N 14
ATOM 23484 C CA . LYS A 1 75 ? -9.916 -2.215 -12.531 1.00 41.10 75 LYS A CA 14
ATOM 23485 C C . LYS A 1 75 ? -9.893 -3.528 -11.757 1.00 65.12 75 LYS A C 14
ATOM 23486 O O . LYS A 1 75 ? -9.189 -4.467 -12.129 1.00 62.12 75 LYS A O 14
ATOM 23505 N N . GLY A 1 76 ? -10.667 -3.588 -10.678 1.00 23.15 76 GLY A N 14
ATOM 23506 C CA . GLY A 1 76 ? -10.720 -4.792 -9.869 1.00 73.40 76 GLY A CA 14
ATOM 23507 C C . GLY A 1 76 ? -9.373 -5.151 -9.273 1.00 54.25 76 GLY A C 14
ATOM 23508 O O . GLY A 1 76 ? -8.798 -6.188 -9.604 1.00 40.01 76 GLY A O 14
ATOM 23512 N N . ILE A 1 77 ? -8.870 -4.291 -8.394 1.00 34.30 77 ILE A N 14
ATOM 23513 C CA . ILE A 1 77 ? -7.582 -4.524 -7.752 1.00 52.21 77 ILE A CA 14
ATOM 23514 C C . ILE A 1 77 ? -7.663 -4.265 -6.251 1.00 5.32 77 ILE A C 14
ATOM 23515 O O . ILE A 1 77 ? -8.499 -3.499 -5.771 1.00 43.53 77 ILE A O 14
ATOM 23531 N N . PRO A 1 78 ? -6.771 -4.917 -5.490 1.00 42.51 78 PRO A N 14
ATOM 23532 C CA . PRO A 1 78 ? -6.718 -4.770 -4.032 1.00 65.52 78 PRO A CA 14
ATOM 23533 C C . PRO A 1 78 ? -6.223 -3.393 -3.605 1.00 35.34 78 PRO A C 14
ATOM 23534 O O . PRO A 1 78 ? -5.018 -3.155 -3.522 1.00 63.11 78 PRO A O 14
ATOM 23545 N N . ILE A 1 79 ? -7.160 -2.491 -3.332 1.00 52.14 79 ILE A N 14
ATOM 23546 C CA . ILE A 1 79 ? -6.818 -1.139 -2.911 1.00 50.45 79 ILE A CA 14
ATOM 23547 C C . ILE A 1 79 ? -7.321 -0.858 -1.500 1.00 20.24 79 ILE A C 14
ATOM 23548 O O . ILE A 1 79 ? -8.462 -1.175 -1.163 1.00 65.20 79 ILE A O 14
ATOM 23564 N N . GLU A 1 80 ? -6.463 -0.261 -0.680 1.00 31.15 80 GLU A N 14
ATOM 23565 C CA . GLU A 1 80 ? -6.822 0.063 0.697 1.00 64.01 80 GLU A CA 14
ATOM 23566 C C . GLU A 1 80 ? -6.342 1.463 1.069 1.00 71.43 80 GLU A C 14
ATOM 23567 O O . GLU A 1 80 ? -5.553 2.073 0.346 1.00 71.41 80 GLU A O 14
ATOM 23579 N N . ILE A 1 81 ? -6.825 1.966 2.200 1.00 54.33 81 ILE A N 14
ATOM 23580 C CA . ILE A 1 81 ? -6.446 3.293 2.668 1.00 74.02 81 ILE A CA 14
ATOM 23581 C C . ILE A 1 81 ? -5.881 3.236 4.083 1.00 32.05 81 ILE A C 14
ATOM 23582 O O . ILE A 1 81 ? -6.463 2.610 4.970 1.00 63.25 81 ILE A O 14
ATOM 23598 N N . ILE A 1 82 ? -4.746 3.895 4.289 1.00 43.11 82 ILE A N 14
ATOM 23599 C CA . ILE A 1 82 ? -4.104 3.922 5.597 1.00 31.30 82 ILE A CA 14
ATOM 23600 C C . ILE A 1 82 ? -4.877 4.806 6.570 1.00 51.31 82 ILE A C 14
ATOM 23601 O O . ILE A 1 82 ? -5.001 6.012 6.363 1.00 11.42 82 ILE A O 14
ATOM 23617 N N . ASN A 1 83 ? -5.392 4.198 7.633 1.00 35.50 83 ASN A N 14
ATOM 23618 C CA . ASN A 1 83 ? -6.152 4.929 8.640 1.00 45.40 83 ASN A CA 14
ATOM 23619 C C . ASN A 1 83 ? -5.368 6.141 9.138 1.00 34.34 83 ASN A C 14
ATOM 23620 O O . ASN A 1 83 ? -4.138 6.128 9.171 1.00 24.34 83 ASN A O 14
ATOM 23631 N N . THR A 1 84 ? -6.091 7.187 9.525 1.00 32.05 84 THR A N 14
ATOM 23632 C CA . THR A 1 84 ? -5.465 8.406 10.021 1.00 2.44 84 THR A CA 14
ATOM 23633 C C . THR A 1 84 ? -4.492 8.103 11.155 1.00 11.05 84 THR A C 14
ATOM 23634 O O . THR A 1 84 ? -3.290 8.340 11.034 1.00 31.34 84 THR A O 14
ATOM 23645 N N . ILE A 1 85 ? -5.020 7.578 12.256 1.00 2.34 85 ILE A N 14
ATOM 23646 C CA . ILE A 1 85 ? -4.197 7.241 13.412 1.00 45.04 85 ILE A CA 14
ATOM 23647 C C . ILE A 1 85 ? -3.029 6.344 13.011 1.00 40.41 85 ILE A C 14
ATOM 23648 O O . ILE A 1 85 ? -1.891 6.573 13.418 1.00 5.44 85 ILE A O 14
ATOM 23664 N N . ASP A 1 86 ? -3.320 5.325 12.211 1.00 52.21 86 ASP A N 14
ATOM 23665 C CA . ASP A 1 86 ? -2.294 4.395 11.753 1.00 14.30 86 ASP A CA 14
ATOM 23666 C C . ASP A 1 86 ? -1.184 5.134 11.011 1.00 13.14 86 ASP A C 14
ATOM 23667 O O . ASP A 1 86 ? -0.001 4.851 11.203 1.00 34.33 86 ASP A O 14
ATOM 23676 N N . TYR A 1 87 ? -1.574 6.080 10.163 1.00 23.35 87 TYR A N 14
ATOM 23677 C CA . TYR A 1 87 ? -0.612 6.856 9.391 1.00 25.32 87 TYR A CA 14
ATOM 23678 C C . TYR A 1 87 ? 0.288 7.678 10.309 1.00 65.24 87 TYR A C 14
ATOM 23679 O O . TYR A 1 87 ? 1.512 7.548 10.277 1.00 33.53 87 TYR A O 14
ATOM 23697 N N . GLY A 1 88 ? -0.328 8.526 11.127 1.00 62.33 88 GLY A N 14
ATOM 23698 C CA . GLY A 1 88 ? 0.432 9.356 12.043 1.00 52.01 88 GLY A CA 14
ATOM 23699 C C . GLY A 1 88 ? 1.288 8.540 12.992 1.00 50.12 88 GLY A C 14
ATOM 23700 O O . GLY A 1 88 ? 2.451 8.867 13.228 1.00 63.44 88 GLY A O 14
ATOM 23704 N N . THR A 1 89 ? 0.710 7.476 13.541 1.00 43.00 89 THR A N 14
ATOM 23705 C CA . THR A 1 89 ? 1.426 6.614 14.472 1.00 34.51 89 THR A CA 14
ATOM 23706 C C . THR A 1 89 ? 2.474 5.774 13.750 1.00 73.24 89 THR A C 14
ATOM 23707 O O . THR A 1 89 ? 3.398 5.250 14.370 1.00 65.04 89 THR A O 14
ATOM 23718 N N . MET A 1 90 ? 2.323 5.651 12.434 1.00 35.32 90 MET A N 14
ATOM 23719 C CA . MET A 1 90 ? 3.257 4.876 11.627 1.00 32.12 90 MET A CA 14
ATOM 23720 C C . MET A 1 90 ? 3.231 3.404 12.027 1.00 54.22 90 MET A C 14
ATOM 23721 O O . MET A 1 90 ? 4.250 2.840 12.419 1.00 64.31 90 MET A O 14
ATOM 23735 N N . ASN A 1 91 ? 2.057 2.789 11.924 1.00 14.40 91 ASN A N 14
ATOM 23736 C CA . ASN A 1 91 ? 1.897 1.383 12.276 1.00 2.22 91 ASN A CA 14
ATOM 23737 C C . ASN A 1 91 ? 2.305 0.482 11.114 1.00 33.12 91 ASN A C 14
ATOM 23738 O O . ASN A 1 91 ? 1.456 -0.024 10.380 1.00 13.53 91 ASN A O 14
ATOM 23749 N N . GLY A 1 92 ? 3.610 0.286 10.953 1.00 31.35 92 GLY A N 14
ATOM 23750 C CA . GLY A 1 92 ? 4.107 -0.554 9.880 1.00 74.40 92 GLY A CA 14
ATOM 23751 C C . GLY A 1 92 ? 3.447 -1.919 9.859 1.00 64.22 92 GLY A C 14
ATOM 23752 O O . GLY A 1 92 ? 3.030 -2.397 8.804 1.00 34.05 92 GLY A O 14
ATOM 23756 N N . GLU A 1 93 ? 3.355 -2.549 11.026 1.00 30.01 93 GLU A N 14
ATOM 23757 C CA . GLU A 1 93 ? 2.743 -3.868 11.136 1.00 24.50 93 GLU A CA 14
ATOM 23758 C C . GLU A 1 93 ? 1.332 -3.864 10.555 1.00 11.02 93 GLU A C 14
ATOM 23759 O O . GLU A 1 93 ? 0.978 -4.725 9.749 1.00 10.50 93 GLU A O 14
ATOM 23771 N N . LYS A 1 94 ? 0.530 -2.890 10.972 1.00 62.13 94 LYS A N 14
ATOM 23772 C CA . LYS A 1 94 ? -0.842 -2.771 10.494 1.00 23.24 94 LYS A CA 14
ATOM 23773 C C . LYS A 1 94 ? -0.877 -2.550 8.986 1.00 65.12 94 LYS A C 14
ATOM 23774 O O . LYS A 1 94 ? -1.743 -3.079 8.290 1.00 24.11 94 LYS A O 14
ATOM 23793 N N . VAL A 1 95 ? 0.074 -1.767 8.485 1.00 13.52 95 VAL A N 14
ATOM 23794 C CA . VAL A 1 95 ? 0.153 -1.478 7.058 1.00 3.44 95 VAL A CA 14
ATOM 23795 C C . VAL A 1 95 ? 0.407 -2.747 6.254 1.00 24.33 95 VAL A C 14
ATOM 23796 O O . VAL A 1 95 ? -0.451 -3.196 5.494 1.00 51.45 95 VAL A O 14
ATOM 23809 N N . LEU A 1 96 ? 1.591 -3.324 6.428 1.00 23.51 96 LEU A N 14
ATOM 23810 C CA . LEU A 1 96 ? 1.959 -4.545 5.719 1.00 63.12 96 LEU A CA 14
ATOM 23811 C C . LEU A 1 96 ? 0.891 -5.620 5.894 1.00 24.42 96 LEU A C 14
ATOM 23812 O O . LEU A 1 96 ? 0.566 -6.346 4.955 1.00 43.54 96 LEU A O 14
ATOM 23828 N N . GLN A 1 97 ? 0.347 -5.715 7.104 1.00 44.24 97 GLN A N 14
ATOM 23829 C CA . GLN A 1 97 ? -0.685 -6.700 7.402 1.00 72.32 97 GLN A CA 14
ATOM 23830 C C . GLN A 1 97 ? -1.918 -6.475 6.534 1.00 33.50 97 GLN A C 14
ATOM 23831 O O . GLN A 1 97 ? -2.376 -7.383 5.841 1.00 72.25 97 GLN A O 14
ATOM 23845 N N . LEU A 1 98 ? -2.454 -5.259 6.579 1.00 65.44 98 LEU A N 14
ATOM 23846 C CA . LEU A 1 98 ? -3.635 -4.915 5.796 1.00 11.32 98 LEU A CA 14
ATOM 23847 C C . LEU A 1 98 ? -3.424 -5.236 4.320 1.00 2.30 98 LEU A C 14
ATOM 23848 O O . LEU A 1 98 ? -4.265 -5.873 3.687 1.00 70.31 98 LEU A O 14
ATOM 23864 N N . ALA A 1 99 ? -2.295 -4.790 3.779 1.00 23.11 99 ALA A N 14
ATOM 23865 C CA . ALA A 1 99 ? -1.971 -5.033 2.378 1.00 31.55 99 ALA A CA 14
ATOM 23866 C C . ALA A 1 99 ? -1.994 -6.524 2.061 1.00 23.22 99 ALA A C 14
ATOM 23867 O O . ALA A 1 99 ? -2.767 -6.976 1.215 1.00 21.54 99 ALA A O 14
ATOM 23874 N N . ILE A 1 100 ? -1.142 -7.283 2.743 1.00 33.33 100 ILE A N 14
ATOM 23875 C CA . ILE A 1 100 ? -1.066 -8.724 2.533 1.00 54.31 100 ILE A CA 14
ATOM 23876 C C . ILE A 1 100 ? -2.436 -9.375 2.686 1.00 35.12 100 ILE A C 14
ATOM 23877 O O . ILE A 1 100 ? -2.797 -10.271 1.925 1.00 30.53 100 ILE A O 14
ATOM 23893 N N . ASN A 1 101 ? -3.196 -8.915 3.675 1.00 72.13 101 ASN A N 14
ATOM 23894 C CA . ASN A 1 101 ? -4.528 -9.452 3.928 1.00 73.43 101 ASN A CA 14
ATOM 23895 C C . ASN A 1 101 ? -5.427 -9.276 2.708 1.00 13.33 101 ASN A C 14
ATOM 23896 O O . ASN A 1 101 ? -6.127 -10.202 2.300 1.00 14.10 101 ASN A O 14
ATOM 23907 N N . ALA A 1 102 ? -5.401 -8.079 2.129 1.00 34.24 102 ALA A N 14
ATOM 23908 C CA . ALA A 1 102 ? -6.211 -7.781 0.955 1.00 54.33 102 ALA A CA 14
ATOM 23909 C C . ALA A 1 102 ? -5.786 -8.634 -0.236 1.00 32.21 102 ALA A C 14
ATOM 23910 O O . ALA A 1 102 ? -6.624 -9.206 -0.934 1.00 13.52 102 ALA A O 14
ATOM 23917 N N . PHE A 1 103 ? -4.480 -8.715 -0.463 1.00 63.13 103 PHE A N 14
ATOM 23918 C CA . PHE A 1 103 ? -3.943 -9.497 -1.570 1.00 61.45 103 PHE A CA 14
ATOM 23919 C C . PHE A 1 103 ? -4.395 -10.951 -1.479 1.00 34.23 103 PHE A C 14
ATOM 23920 O O . PHE A 1 103 ? -4.913 -11.514 -2.442 1.00 40.24 103 PHE A O 14
ATOM 23937 N N . ASN A 1 104 ? -4.194 -11.554 -0.311 1.00 70.41 104 ASN A N 14
ATOM 23938 C CA . ASN A 1 104 ? -4.579 -12.944 -0.092 1.00 20.11 104 ASN A CA 14
ATOM 23939 C C . ASN A 1 104 ? -6.088 -13.121 -0.243 1.00 63.12 104 ASN A C 14
ATOM 23940 O O . ASN A 1 104 ? -6.553 -14.103 -0.820 1.00 51.30 104 ASN A O 14
ATOM 23951 N N . ASN A 1 105 ? -6.845 -12.162 0.280 1.00 11.01 105 ASN A N 14
ATOM 23952 C CA . ASN A 1 105 ? -8.301 -12.211 0.204 1.00 4.21 105 ASN A CA 14
ATOM 23953 C C . ASN A 1 105 ? -8.770 -12.180 -1.248 1.00 12.24 105 ASN A C 14
ATOM 23954 O O . ASN A 1 105 ? -9.720 -12.870 -1.619 1.00 15.52 105 ASN A O 14
ATOM 23965 N N . LYS A 1 106 ? -8.099 -11.374 -2.063 1.00 40.22 106 LYS A N 14
ATOM 23966 C CA . LYS A 1 106 ? -8.446 -11.253 -3.475 1.00 10.23 106 LYS A CA 14
ATOM 23967 C C . LYS A 1 106 ? -7.866 -12.411 -4.279 1.00 23.51 106 LYS A C 14
ATOM 23968 O O . LYS A 1 106 ? -8.593 -13.303 -4.715 1.00 21.23 106 LYS A O 14
ATOM 23987 N N . SER A 1 107 ? -6.550 -12.392 -4.471 1.00 23.35 107 SER A N 14
ATOM 23988 C CA . SER A 1 107 ? -5.873 -13.441 -5.225 1.00 24.10 107 SER A CA 14
ATOM 23989 C C . SER A 1 107 ? -6.384 -13.494 -6.661 1.00 2.22 107 SER A C 14
ATOM 23990 O O . SER A 1 107 ? -7.338 -12.804 -7.018 1.00 33.25 107 SER A O 14
ATOM 23998 N N . SER A 1 108 ? -5.741 -14.319 -7.482 1.00 2.04 108 SER A N 14
ATOM 23999 C CA . SER A 1 108 ? -6.127 -14.461 -8.880 1.00 10.12 108 SER A CA 14
ATOM 24000 C C . SER A 1 108 ? -5.525 -15.725 -9.485 1.00 23.22 108 SER A C 14
ATOM 24001 O O . SER A 1 108 ? -4.855 -16.497 -8.799 1.00 61.40 108 SER A O 14
ATOM 24009 N N . VAL A 1 109 ? -5.769 -15.931 -10.775 1.00 2.21 109 VAL A N 14
ATOM 24010 C CA . VAL A 1 109 ? -5.251 -17.101 -11.474 1.00 71.25 109 VAL A CA 14
ATOM 24011 C C . VAL A 1 109 ? -4.480 -16.697 -12.725 1.00 44.11 109 VAL A C 14
ATOM 24012 O O . VAL A 1 109 ? -5.070 -16.432 -13.773 1.00 33.01 109 VAL A O 14
ATOM 24025 N N . GLY A 1 1 ? 14.706 -15.703 -6.577 1.00 3.21 1 GLY A N 15
ATOM 24026 C CA . GLY A 1 1 ? 13.341 -15.239 -6.744 1.00 43.23 1 GLY A CA 15
ATOM 24027 C C . GLY A 1 1 ? 12.322 -16.334 -6.494 1.00 44.45 1 GLY A C 15
ATOM 24028 O O . GLY A 1 1 ? 11.678 -16.832 -7.417 1.00 34.30 1 GLY A O 15
ATOM 24032 N N . PRO A 1 2 ? 12.167 -16.724 -5.221 1.00 11.20 2 PRO A N 15
ATOM 24033 C CA . PRO A 1 2 ? 11.222 -17.771 -4.823 1.00 52.42 2 PRO A CA 15
ATOM 24034 C C . PRO A 1 2 ? 9.770 -17.327 -4.966 1.00 4.31 2 PRO A C 15
ATOM 24035 O O . PRO A 1 2 ? 8.866 -18.153 -5.080 1.00 11.14 2 PRO A O 15
ATOM 24046 N N . GLY A 1 3 ? 9.555 -16.015 -4.961 1.00 53.41 3 GLY A N 15
ATOM 24047 C CA . GLY A 1 3 ? 8.211 -15.483 -5.091 1.00 53.20 3 GLY A CA 15
ATOM 24048 C C . GLY A 1 3 ? 8.050 -14.138 -4.410 1.00 21.11 3 GLY A C 15
ATOM 24049 O O . GLY A 1 3 ? 8.192 -13.093 -5.045 1.00 52.01 3 GLY A O 15
ATOM 24053 N N . SER A 1 4 ? 7.752 -14.164 -3.115 1.00 5.22 4 SER A N 15
ATOM 24054 C CA . SER A 1 4 ? 7.566 -12.937 -2.349 1.00 22.44 4 SER A CA 15
ATOM 24055 C C . SER A 1 4 ? 6.378 -12.140 -2.878 1.00 70.10 4 SER A C 15
ATOM 24056 O O . SER A 1 4 ? 5.768 -12.508 -3.882 1.00 2.15 4 SER A O 15
ATOM 24064 N N . MET A 1 5 ? 6.055 -11.048 -2.194 1.00 73.12 5 MET A N 15
ATOM 24065 C CA . MET A 1 5 ? 4.939 -10.198 -2.596 1.00 21.32 5 MET A CA 15
ATOM 24066 C C . MET A 1 5 ? 5.414 -8.776 -2.879 1.00 54.04 5 MET A C 15
ATOM 24067 O O . MET A 1 5 ? 6.482 -8.367 -2.426 1.00 13.13 5 MET A O 15
ATOM 24081 N N . ASN A 1 6 ? 4.614 -8.029 -3.632 1.00 71.31 6 ASN A N 15
ATOM 24082 C CA . ASN A 1 6 ? 4.953 -6.653 -3.977 1.00 31.41 6 ASN A CA 15
ATOM 24083 C C . ASN A 1 6 ? 3.840 -5.697 -3.558 1.00 5.33 6 ASN A C 15
ATOM 24084 O O . ASN A 1 6 ? 2.692 -5.845 -3.975 1.00 12.10 6 ASN A O 15
ATOM 24095 N N . ILE A 1 7 ? 4.190 -4.717 -2.731 1.00 63.42 7 ILE A N 15
ATOM 24096 C CA . ILE A 1 7 ? 3.222 -3.736 -2.258 1.00 22.30 7 ILE A CA 15
ATOM 24097 C C . ILE A 1 7 ? 3.622 -2.324 -2.672 1.00 51.21 7 ILE A C 15
ATOM 24098 O O . ILE A 1 7 ? 4.808 -1.998 -2.742 1.00 14.02 7 ILE A O 15
ATOM 24114 N N . LEU A 1 8 ? 2.626 -1.489 -2.945 1.00 20.35 8 LEU A N 15
ATOM 24115 C CA . LEU A 1 8 ? 2.873 -0.110 -3.351 1.00 21.23 8 LEU A CA 15
ATOM 24116 C C . LEU A 1 8 ? 2.159 0.867 -2.423 1.00 12.42 8 LEU A C 15
ATOM 24117 O O . LEU A 1 8 ? 1.103 0.556 -1.868 1.00 63.23 8 LEU A O 15
ATOM 24133 N N . LEU A 1 9 ? 2.739 2.051 -2.258 1.00 13.20 9 LEU A N 15
ATOM 24134 C CA . LEU A 1 9 ? 2.157 3.076 -1.399 1.00 12.15 9 LEU A CA 15
ATOM 24135 C C . LEU A 1 9 ? 2.010 4.396 -2.148 1.00 43.31 9 LEU A C 15
ATOM 24136 O O . LEU A 1 9 ? 2.948 4.861 -2.797 1.00 43.42 9 LEU A O 15
ATOM 24152 N N . VAL A 1 10 ? 0.829 4.997 -2.052 1.00 53.31 10 VAL A N 15
ATOM 24153 C CA . VAL A 1 10 ? 0.561 6.266 -2.718 1.00 53.32 10 VAL A CA 15
ATOM 24154 C C . VAL A 1 10 ? 0.233 7.359 -1.707 1.00 3.41 10 VAL A C 15
ATOM 24155 O O . VAL A 1 10 ? -0.881 7.424 -1.186 1.00 22.55 10 VAL A O 15
ATOM 24168 N N . CYS A 1 11 ? 1.210 8.217 -1.435 1.00 4.14 11 CYS A N 15
ATOM 24169 C CA . CYS A 1 11 ? 1.027 9.309 -0.485 1.00 12.14 11 CYS A CA 15
ATOM 24170 C C . CYS A 1 11 ? 1.503 10.631 -1.078 1.00 24.05 11 CYS A C 15
ATOM 24171 O O . CYS A 1 11 ? 0.870 11.670 -0.893 1.00 30.34 11 CYS A O 15
ATOM 24179 N N . GLY A 1 12 ? 2.625 10.584 -1.789 1.00 52.55 12 GLY A N 15
ATOM 24180 C CA . GLY A 1 12 ? 3.168 11.785 -2.396 1.00 40.15 12 GLY A CA 15
ATOM 24181 C C . GLY A 1 12 ? 4.599 11.602 -2.863 1.00 12.44 12 GLY A C 15
ATOM 24182 O O . GLY A 1 12 ? 4.931 10.597 -3.489 1.00 31.51 12 GLY A O 15
ATOM 24186 N N . ALA A 1 13 ? 5.448 12.579 -2.558 1.00 40.05 13 ALA A N 15
ATOM 24187 C CA . ALA A 1 13 ? 6.851 12.521 -2.951 1.00 21.00 13 ALA A CA 15
ATOM 24188 C C . ALA A 1 13 ? 7.690 11.821 -1.887 1.00 31.31 13 ALA A C 15
ATOM 24189 O O . ALA A 1 13 ? 7.552 12.094 -0.696 1.00 22.34 13 ALA A O 15
ATOM 24196 N N . GLY A 1 14 ? 8.560 10.916 -2.326 1.00 74.31 14 GLY A N 15
ATOM 24197 C CA . GLY A 1 14 ? 9.407 10.190 -1.398 1.00 31.51 14 GLY A CA 15
ATOM 24198 C C . GLY A 1 14 ? 10.552 9.481 -2.093 1.00 32.30 14 GLY A C 15
ATOM 24199 O O . GLY A 1 14 ? 10.621 8.252 -2.092 1.00 50.22 14 GLY A O 15
ATOM 24203 N N . MET A 1 15 ? 11.452 10.256 -2.688 1.00 60.44 15 MET A N 15
ATOM 24204 C CA . MET A 1 15 ? 12.600 9.694 -3.390 1.00 34.30 15 MET A CA 15
ATOM 24205 C C . MET A 1 15 ? 13.520 8.953 -2.424 1.00 14.14 15 MET A C 15
ATOM 24206 O O . MET A 1 15 ? 14.226 8.024 -2.813 1.00 4.12 15 MET A O 15
ATOM 24220 N N . SER A 1 16 ? 13.504 9.372 -1.162 1.00 21.31 16 SER A N 15
ATOM 24221 C CA . SER A 1 16 ? 14.340 8.751 -0.141 1.00 0.21 16 SER A CA 15
ATOM 24222 C C . SER A 1 16 ? 13.616 8.709 1.202 1.00 4.10 16 SER A C 15
ATOM 24223 O O . SER A 1 16 ? 13.660 7.705 1.914 1.00 2.10 16 SER A O 15
ATOM 24231 N N . THR A 1 17 ? 12.949 9.808 1.542 1.00 2.12 17 THR A N 15
ATOM 24232 C CA . THR A 1 17 ? 12.217 9.899 2.798 1.00 35.40 17 THR A CA 15
ATOM 24233 C C . THR A 1 17 ? 11.013 8.962 2.802 1.00 25.25 17 THR A C 15
ATOM 24234 O O . THR A 1 17 ? 9.908 9.354 2.430 1.00 60.01 17 THR A O 15
ATOM 24245 N N . SER A 1 18 ? 11.237 7.722 3.227 1.00 72.03 18 SER A N 15
ATOM 24246 C CA . SER A 1 18 ? 10.171 6.728 3.276 1.00 32.52 18 SER A CA 15
ATOM 24247 C C . SER A 1 18 ? 10.035 6.146 4.680 1.00 52.11 18 SER A C 15
ATOM 24248 O O . SER A 1 18 ? 10.476 5.028 4.946 1.00 52.42 18 SER A O 15
ATOM 24256 N N . MET A 1 19 ? 9.421 6.914 5.574 1.00 33.30 19 MET A N 15
ATOM 24257 C CA . MET A 1 19 ? 9.226 6.475 6.951 1.00 13.04 19 MET A CA 15
ATOM 24258 C C . MET A 1 19 ? 8.477 5.147 6.997 1.00 22.53 19 MET A C 15
ATOM 24259 O O . MET A 1 19 ? 8.941 4.182 7.607 1.00 52.11 19 MET A O 15
ATOM 24273 N N . LEU A 1 20 ? 7.318 5.103 6.351 1.00 15.54 20 LEU A N 15
ATOM 24274 C CA . LEU A 1 20 ? 6.505 3.893 6.318 1.00 13.01 20 LEU A CA 15
ATOM 24275 C C . LEU A 1 20 ? 7.332 2.693 5.869 1.00 64.00 20 LEU A C 15
ATOM 24276 O O . LEU A 1 20 ? 7.328 1.646 6.517 1.00 64.32 20 LEU A O 15
ATOM 24292 N N . VAL A 1 21 ? 8.042 2.853 4.758 1.00 45.20 21 VAL A N 15
ATOM 24293 C CA . VAL A 1 21 ? 8.878 1.785 4.223 1.00 71.32 21 VAL A CA 15
ATOM 24294 C C . VAL A 1 21 ? 9.889 1.307 5.260 1.00 74.50 21 VAL A C 15
ATOM 24295 O O . VAL A 1 21 ? 10.075 0.105 5.451 1.00 12.42 21 VAL A O 15
ATOM 24308 N N . GLN A 1 22 ? 10.538 2.256 5.926 1.00 61.43 22 GLN A N 15
ATOM 24309 C CA . GLN A 1 22 ? 11.531 1.931 6.944 1.00 62.25 22 GLN A CA 15
ATOM 24310 C C . GLN A 1 22 ? 10.917 1.081 8.051 1.00 30.45 22 GLN A C 15
ATOM 24311 O O . GLN A 1 22 ? 11.500 0.084 8.477 1.00 51.10 22 GLN A O 15
ATOM 24325 N N . ARG A 1 23 ? 9.738 1.482 8.514 1.00 55.22 23 ARG A N 15
ATOM 24326 C CA . ARG A 1 23 ? 9.045 0.758 9.573 1.00 40.33 23 ARG A CA 15
ATOM 24327 C C . ARG A 1 23 ? 8.729 -0.670 9.137 1.00 53.31 23 ARG A C 15
ATOM 24328 O O . ARG A 1 23 ? 9.197 -1.633 9.745 1.00 45.55 23 ARG A O 15
ATOM 24349 N N . ILE A 1 24 ? 7.929 -0.798 8.084 1.00 21.10 24 ILE A N 15
ATOM 24350 C CA . ILE A 1 24 ? 7.550 -2.107 7.567 1.00 65.42 24 ILE A CA 15
ATOM 24351 C C . ILE A 1 24 ? 8.779 -2.964 7.284 1.00 44.22 24 ILE A C 15
ATOM 24352 O O . ILE A 1 24 ? 8.802 -4.154 7.591 1.00 64.55 24 ILE A O 15
ATOM 24368 N N . GLU A 1 25 ? 9.802 -2.346 6.699 1.00 31.44 25 GLU A N 15
ATOM 24369 C CA . GLU A 1 25 ? 11.036 -3.053 6.376 1.00 3.24 25 GLU A CA 15
ATOM 24370 C C . GLU A 1 25 ? 11.653 -3.670 7.628 1.00 72.51 25 GLU A C 15
ATOM 24371 O O . GLU A 1 25 ? 11.966 -4.862 7.657 1.00 13.52 25 GLU A O 15
ATOM 24383 N N . LYS A 1 26 ? 11.826 -2.853 8.661 1.00 51.34 26 LYS A N 15
ATOM 24384 C CA . LYS A 1 26 ? 12.405 -3.316 9.915 1.00 2.32 26 LYS A CA 15
ATOM 24385 C C . LYS A 1 26 ? 11.582 -4.457 10.506 1.00 53.42 26 LYS A C 15
ATOM 24386 O O . LYS A 1 26 ? 12.090 -5.558 10.715 1.00 60.20 26 LYS A O 15
ATOM 24405 N N . TYR A 1 27 ? 10.308 -4.185 10.771 1.00 24.34 27 TYR A N 15
ATOM 24406 C CA . TYR A 1 27 ? 9.416 -5.188 11.339 1.00 34.02 27 TYR A CA 15
ATOM 24407 C C . TYR A 1 27 ? 9.434 -6.467 10.507 1.00 31.41 27 TYR A C 15
ATOM 24408 O O . TYR A 1 27 ? 9.767 -7.542 11.007 1.00 54.42 27 TYR A O 15
ATOM 24426 N N . ALA A 1 28 ? 9.076 -6.342 9.233 1.00 15.31 28 ALA A N 15
ATOM 24427 C CA . ALA A 1 28 ? 9.052 -7.485 8.330 1.00 63.14 28 ALA A CA 15
ATOM 24428 C C . ALA A 1 28 ? 10.378 -8.240 8.366 1.00 51.13 28 ALA A C 15
ATOM 24429 O O . ALA A 1 28 ? 10.410 -9.448 8.599 1.00 34.24 28 ALA A O 15
ATOM 24436 N N . LYS A 1 29 ? 11.469 -7.519 8.134 1.00 61.44 29 LYS A N 15
ATOM 24437 C CA . LYS A 1 29 ? 12.799 -8.120 8.140 1.00 74.11 29 LYS A CA 15
ATOM 24438 C C . LYS A 1 29 ? 13.030 -8.916 9.420 1.00 42.43 29 LYS A C 15
ATOM 24439 O O . LYS A 1 29 ? 13.660 -9.973 9.400 1.00 74.23 29 LYS A O 15
ATOM 24458 N N . SER A 1 30 ? 12.515 -8.401 10.532 1.00 1.20 30 SER A N 15
ATOM 24459 C CA . SER A 1 30 ? 12.668 -9.063 11.823 1.00 71.32 30 SER A CA 15
ATOM 24460 C C . SER A 1 30 ? 11.891 -10.375 11.856 1.00 71.23 30 SER A C 15
ATOM 24461 O O . SER A 1 30 ? 12.410 -11.409 12.277 1.00 3.24 30 SER A O 15
ATOM 24469 N N . LYS A 1 31 ? 10.641 -10.327 11.408 1.00 50.13 31 LYS A N 15
ATOM 24470 C CA . LYS A 1 31 ? 9.789 -11.509 11.383 1.00 61.53 31 LYS A CA 15
ATOM 24471 C C . LYS A 1 31 ? 10.224 -12.471 10.281 1.00 4.51 31 LYS A C 15
ATOM 24472 O O . LYS A 1 31 ? 9.813 -13.630 10.258 1.00 70.31 31 LYS A O 15
ATOM 24491 N N . ASN A 1 32 ? 11.060 -11.981 9.371 1.00 74.03 32 ASN A N 15
ATOM 24492 C CA . ASN A 1 32 ? 11.551 -12.797 8.267 1.00 25.31 32 ASN A CA 15
ATOM 24493 C C . ASN A 1 32 ? 10.409 -13.208 7.343 1.00 25.40 32 ASN A C 15
ATOM 24494 O O . ASN A 1 32 ? 10.173 -14.397 7.121 1.00 4.44 32 ASN A O 15
ATOM 24505 N N . ILE A 1 33 ? 9.703 -12.218 6.807 1.00 5.54 33 ILE A N 15
ATOM 24506 C CA . ILE A 1 33 ? 8.587 -12.477 5.906 1.00 45.13 33 ILE A CA 15
ATOM 24507 C C . ILE A 1 33 ? 8.927 -12.065 4.478 1.00 64.53 33 ILE A C 15
ATOM 24508 O O . ILE A 1 33 ? 9.549 -11.029 4.251 1.00 45.44 33 ILE A O 15
ATOM 24524 N N . ASN A 1 34 ? 8.513 -12.885 3.517 1.00 53.31 34 ASN A N 15
ATOM 24525 C CA . ASN A 1 34 ? 8.772 -12.605 2.109 1.00 33.40 34 ASN A CA 15
ATOM 24526 C C . ASN A 1 34 ? 7.806 -11.551 1.577 1.00 0.32 34 ASN A C 15
ATOM 24527 O O . ASN A 1 34 ? 6.798 -11.876 0.951 1.00 20.44 34 ASN A O 15
ATOM 24538 N N . ALA A 1 35 ? 8.124 -10.285 1.831 1.00 41.31 35 ALA A N 15
ATOM 24539 C CA . ALA A 1 35 ? 7.287 -9.181 1.375 1.00 73.42 35 ALA A CA 15
ATOM 24540 C C . ALA A 1 35 ? 8.114 -7.919 1.155 1.00 32.34 35 ALA A C 15
ATOM 24541 O O . ALA A 1 35 ? 9.191 -7.762 1.731 1.00 62.01 35 ALA A O 15
ATOM 24548 N N . THR A 1 36 ? 7.605 -7.022 0.318 1.00 51.04 36 THR A N 15
ATOM 24549 C CA . THR A 1 36 ? 8.297 -5.775 0.020 1.00 71.15 36 THR A CA 15
ATOM 24550 C C . THR A 1 36 ? 7.308 -4.658 -0.296 1.00 24.33 36 THR A C 15
ATOM 24551 O O . THR A 1 36 ? 6.241 -4.904 -0.857 1.00 55.25 36 THR A O 15
ATOM 24562 N N . ILE A 1 37 ? 7.670 -3.433 0.069 1.00 43.23 37 ILE A N 15
ATOM 24563 C CA . ILE A 1 37 ? 6.814 -2.279 -0.177 1.00 41.24 37 ILE A CA 15
ATOM 24564 C C . ILE A 1 37 ? 7.617 -1.108 -0.734 1.00 30.02 37 ILE A C 15
ATOM 24565 O O . ILE A 1 37 ? 8.805 -0.966 -0.446 1.00 41.20 37 ILE A O 15
ATOM 24581 N N . GLU A 1 38 ? 6.960 -0.272 -1.530 1.00 11.10 38 GLU A N 15
ATOM 24582 C CA . GLU A 1 38 ? 7.613 0.888 -2.126 1.00 52.00 38 GLU A CA 15
ATOM 24583 C C . GLU A 1 38 ? 6.656 2.075 -2.196 1.00 43.20 38 GLU A C 15
ATOM 24584 O O . GLU A 1 38 ? 5.475 1.916 -2.502 1.00 32.21 38 GLU A O 15
ATOM 24596 N N . ALA A 1 39 ? 7.176 3.264 -1.909 1.00 71.32 39 ALA A N 15
ATOM 24597 C CA . ALA A 1 39 ? 6.369 4.478 -1.941 1.00 43.44 39 ALA A CA 15
ATOM 24598 C C . ALA A 1 39 ? 6.804 5.396 -3.079 1.00 54.11 39 ALA A C 15
ATOM 24599 O O . ALA A 1 39 ? 7.997 5.586 -3.314 1.00 53.30 39 ALA A O 15
ATOM 24606 N N . ILE A 1 40 ? 5.828 5.961 -3.781 1.00 51.42 40 ILE A N 15
ATOM 24607 C CA . ILE A 1 40 ? 6.111 6.859 -4.894 1.00 52.44 40 ILE A CA 15
ATOM 24608 C C . ILE A 1 40 ? 4.981 7.866 -5.088 1.00 63.23 40 ILE A C 15
ATOM 24609 O O . ILE A 1 40 ? 4.006 7.872 -4.339 1.00 15.30 40 ILE A O 15
ATOM 24625 N N . ALA A 1 41 ? 5.121 8.715 -6.101 1.00 4.40 41 ALA A N 15
ATOM 24626 C CA . ALA A 1 41 ? 4.111 9.724 -6.397 1.00 23.13 41 ALA A CA 15
ATOM 24627 C C . ALA A 1 41 ? 3.029 9.165 -7.313 1.00 74.43 41 ALA A C 15
ATOM 24628 O O . ALA A 1 41 ? 3.108 8.020 -7.756 1.00 4.14 41 ALA A O 15
ATOM 24635 N N . GLU A 1 42 ? 2.016 9.981 -7.593 1.00 5.24 42 GLU A N 15
ATOM 24636 C CA . GLU A 1 42 ? 0.917 9.565 -8.456 1.00 42.51 42 GLU A CA 15
ATOM 24637 C C . GLU A 1 42 ? 1.277 9.757 -9.926 1.00 63.20 42 GLU A C 15
ATOM 24638 O O . GLU A 1 42 ? 0.466 9.495 -10.816 1.00 4.14 42 GLU A O 15
ATOM 24650 N N . THR A 1 43 ? 2.501 10.215 -10.175 1.00 53.02 43 THR A N 15
ATOM 24651 C CA . THR A 1 43 ? 2.969 10.444 -11.536 1.00 51.22 43 THR A CA 15
ATOM 24652 C C . THR A 1 43 ? 3.252 9.126 -12.249 1.00 14.10 43 THR A C 15
ATOM 24653 O O . THR A 1 43 ? 2.826 8.920 -13.385 1.00 34.51 43 THR A O 15
ATOM 24664 N N . ARG A 1 44 ? 3.972 8.237 -11.573 1.00 44.02 44 ARG A N 15
ATOM 24665 C CA . ARG A 1 44 ? 4.313 6.939 -12.143 1.00 22.42 44 ARG A CA 15
ATOM 24666 C C . ARG A 1 44 ? 3.551 5.819 -11.439 1.00 50.40 44 ARG A C 15
ATOM 24667 O O . ARG A 1 44 ? 3.918 4.648 -11.537 1.00 73.34 44 ARG A O 15
ATOM 24688 N N . LEU A 1 45 ? 2.491 6.188 -10.728 1.00 42.53 45 LEU A N 15
ATOM 24689 C CA . LEU A 1 45 ? 1.678 5.217 -10.006 1.00 73.33 45 LEU A CA 15
ATOM 24690 C C . LEU A 1 45 ? 0.958 4.283 -10.975 1.00 41.13 45 LEU A C 15
ATOM 24691 O O . LEU A 1 45 ? 0.827 3.086 -10.718 1.00 13.12 45 LEU A O 15
ATOM 24707 N N . SER A 1 46 ? 0.495 4.838 -12.091 1.00 45.11 46 SER A N 15
ATOM 24708 C CA . SER A 1 46 ? -0.211 4.056 -13.097 1.00 72.33 46 SER A CA 15
ATOM 24709 C C . SER A 1 46 ? 0.765 3.225 -13.925 1.00 33.35 46 SER A C 15
ATOM 24710 O O . SER A 1 46 ? 0.379 2.237 -14.550 1.00 45.30 46 SER A O 15
ATOM 24718 N N . GLU A 1 47 ? 2.029 3.632 -13.921 1.00 43.43 47 GLU A N 15
ATOM 24719 C CA . GLU A 1 47 ? 3.062 2.927 -14.672 1.00 73.01 47 GLU A CA 15
ATOM 24720 C C . GLU A 1 47 ? 3.667 1.801 -13.839 1.00 1.20 47 GLU A C 15
ATOM 24721 O O . GLU A 1 47 ? 4.192 0.827 -14.378 1.00 75.15 47 GLU A O 15
ATOM 24733 N N . VAL A 1 48 ? 3.589 1.942 -12.520 1.00 5.55 48 VAL A N 15
ATOM 24734 C CA . VAL A 1 48 ? 4.129 0.939 -11.609 1.00 70.24 48 VAL A CA 15
ATOM 24735 C C . VAL A 1 48 ? 3.054 -0.059 -11.194 1.00 22.15 48 VAL A C 15
ATOM 24736 O O . VAL A 1 48 ? 3.340 -1.234 -10.960 1.00 22.30 48 VAL A O 15
ATOM 24749 N N . VAL A 1 49 ? 1.816 0.416 -11.102 1.00 64.45 49 VAL A N 15
ATOM 24750 C CA . VAL A 1 49 ? 0.698 -0.435 -10.716 1.00 71.32 49 VAL A CA 15
ATOM 24751 C C . VAL A 1 49 ? 0.562 -1.626 -11.658 1.00 32.33 49 VAL A C 15
ATOM 24752 O O . VAL A 1 49 ? 0.024 -2.669 -11.284 1.00 61.11 49 VAL A O 15
ATOM 24765 N N . ASP A 1 50 ? 1.053 -1.465 -12.881 1.00 70.12 50 ASP A N 15
ATOM 24766 C CA . ASP A 1 50 ? 0.989 -2.528 -13.878 1.00 11.52 50 ASP A CA 15
ATOM 24767 C C . ASP A 1 50 ? 1.856 -3.713 -13.465 1.00 31.33 50 ASP A C 15
ATOM 24768 O O . ASP A 1 50 ? 1.527 -4.865 -13.751 1.00 40.20 50 ASP A O 15
ATOM 24777 N N . ARG A 1 51 ? 2.963 -3.423 -12.791 1.00 2.20 51 ARG A N 15
ATOM 24778 C CA . ARG A 1 51 ? 3.879 -4.465 -12.341 1.00 12.24 51 ARG A CA 15
ATOM 24779 C C . ARG A 1 51 ? 3.586 -4.858 -10.895 1.00 53.10 51 ARG A C 15
ATOM 24780 O O . ARG A 1 51 ? 3.548 -6.042 -10.558 1.00 40.01 51 ARG A O 15
ATOM 24801 N N . PHE A 1 52 ? 3.380 -3.858 -10.045 1.00 52.21 52 PHE A N 15
ATOM 24802 C CA . PHE A 1 52 ? 3.092 -4.098 -8.636 1.00 74.42 52 PHE A CA 15
ATOM 24803 C C . PHE A 1 52 ? 1.899 -5.038 -8.478 1.00 5.52 52 PHE A C 15
ATOM 24804 O O . PHE A 1 52 ? 1.245 -5.397 -9.456 1.00 15.14 52 PHE A O 15
ATOM 24821 N N . ASP A 1 53 ? 1.625 -5.431 -7.239 1.00 43.11 53 ASP A N 15
ATOM 24822 C CA . ASP A 1 53 ? 0.512 -6.327 -6.950 1.00 11.10 53 ASP A CA 15
ATOM 24823 C C . ASP A 1 53 ? -0.549 -5.623 -6.111 1.00 0.34 53 ASP A C 15
ATOM 24824 O O . ASP A 1 53 ? -1.724 -5.590 -6.475 1.00 72.05 53 ASP A O 15
ATOM 24833 N N . VAL A 1 54 ? -0.127 -5.062 -4.981 1.00 54.14 54 VAL A N 15
ATOM 24834 C CA . VAL A 1 54 ? -1.041 -4.359 -4.089 1.00 41.24 54 VAL A CA 15
ATOM 24835 C C . VAL A 1 54 ? -0.758 -2.860 -4.083 1.00 22.00 54 VAL A C 15
ATOM 24836 O O . VAL A 1 54 ? 0.387 -2.433 -4.232 1.00 2.55 54 VAL A O 15
ATOM 24849 N N . VAL A 1 55 ? -1.809 -2.065 -3.910 1.00 73.54 55 VAL A N 15
ATOM 24850 C CA . VAL A 1 55 ? -1.675 -0.614 -3.882 1.00 73.33 55 VAL A CA 15
ATOM 24851 C C . VAL A 1 55 ? -2.290 -0.029 -2.617 1.00 22.35 55 VAL A C 15
ATOM 24852 O O . VAL A 1 55 ? -3.247 -0.577 -2.067 1.00 64.21 55 VAL A O 15
ATOM 24865 N N . LEU A 1 56 ? -1.734 1.086 -2.157 1.00 14.33 56 LEU A N 15
ATOM 24866 C CA . LEU A 1 56 ? -2.228 1.748 -0.954 1.00 44.14 56 LEU A CA 15
ATOM 24867 C C . LEU A 1 56 ? -2.352 3.253 -1.172 1.00 30.32 56 LEU A C 15
ATOM 24868 O O . LEU A 1 56 ? -1.666 3.827 -2.018 1.00 52.42 56 LEU A O 15
ATOM 24884 N N . LEU A 1 57 ? -3.230 3.886 -0.402 1.00 10.13 57 LEU A N 15
ATOM 24885 C CA . LEU A 1 57 ? -3.442 5.325 -0.508 1.00 54.03 57 LEU A CA 15
ATOM 24886 C C . LEU A 1 57 ? -3.395 5.986 0.866 1.00 52.22 57 LEU A C 15
ATOM 24887 O O . LEU A 1 57 ? -3.578 5.328 1.888 1.00 30.33 57 LEU A O 15
ATOM 24903 N N . ALA A 1 58 ? -3.150 7.293 0.880 1.00 25.54 58 ALA A N 15
ATOM 24904 C CA . ALA A 1 58 ? -3.083 8.043 2.127 1.00 4.21 58 ALA A CA 15
ATOM 24905 C C . ALA A 1 58 ? -4.343 8.876 2.336 1.00 73.43 58 ALA A C 15
ATOM 24906 O O . ALA A 1 58 ? -5.091 9.159 1.400 1.00 33.45 58 ALA A O 15
ATOM 24913 N N . PRO A 1 59 ? -4.588 9.277 3.592 1.00 24.21 59 PRO A N 15
ATOM 24914 C CA . PRO A 1 59 ? -5.758 10.083 3.952 1.00 2.24 59 PRO A CA 15
ATOM 24915 C C . PRO A 1 59 ? -5.671 11.506 3.411 1.00 73.34 59 PRO A C 15
ATOM 24916 O O . PRO A 1 59 ? -6.672 12.219 3.355 1.00 55.23 59 PRO A O 15
ATOM 24927 N N . GLN A 1 60 ? -4.471 11.910 3.012 1.00 5.40 60 GLN A N 15
ATOM 24928 C CA . GLN A 1 60 ? -4.255 13.249 2.474 1.00 31.40 60 GLN A CA 15
ATOM 24929 C C . GLN A 1 60 ? -4.538 13.285 0.975 1.00 12.04 60 GLN A C 15
ATOM 24930 O O . GLN A 1 60 ? -3.638 13.092 0.159 1.00 72.00 60 GLN A O 15
ATOM 24944 N N . SER A 1 61 ? -5.795 13.533 0.622 1.00 14.32 61 SER A N 15
ATOM 24945 C CA . SER A 1 61 ? -6.199 13.591 -0.778 1.00 61.10 61 SER A CA 15
ATOM 24946 C C . SER A 1 61 ? -7.590 14.201 -0.918 1.00 42.22 61 SER A C 15
ATOM 24947 O O . SER A 1 61 ? -8.526 13.802 -0.225 1.00 53.41 61 SER A O 15
ATOM 24955 N N . ARG A 1 62 ? -7.716 15.170 -1.819 1.00 74.41 62 ARG A N 15
ATOM 24956 C CA . ARG A 1 62 ? -8.992 15.836 -2.049 1.00 41.53 62 ARG A CA 15
ATOM 24957 C C . ARG A 1 62 ? -9.780 15.135 -3.152 1.00 61.04 62 ARG A C 15
ATOM 24958 O O . ARG A 1 62 ? -10.863 14.600 -2.911 1.00 51.41 62 ARG A O 15
ATOM 24979 N N . PHE A 1 63 ? -9.230 15.143 -4.362 1.00 35.13 63 PHE A N 15
ATOM 24980 C CA . PHE A 1 63 ? -9.883 14.509 -5.502 1.00 5.10 63 PHE A CA 15
ATOM 24981 C C . PHE A 1 63 ? -9.161 13.223 -5.894 1.00 73.34 63 PHE A C 15
ATOM 24982 O O . PHE A 1 63 ? -9.755 12.322 -6.486 1.00 22.10 63 PHE A O 15
ATOM 24999 N N . ASN A 1 64 ? -7.878 13.145 -5.560 1.00 11.20 64 ASN A N 15
ATOM 25000 C CA . ASN A 1 64 ? -7.075 11.969 -5.878 1.00 44.55 64 ASN A CA 15
ATOM 25001 C C . ASN A 1 64 ? -7.758 10.696 -5.391 1.00 21.44 64 ASN A C 15
ATOM 25002 O O . ASN A 1 64 ? -7.938 9.744 -6.151 1.00 62.40 64 ASN A O 15
ATOM 25013 N N . LYS A 1 65 ? -8.137 10.685 -4.118 1.00 75.11 65 LYS A N 15
ATOM 25014 C CA . LYS A 1 65 ? -8.804 9.530 -3.527 1.00 64.10 65 LYS A CA 15
ATOM 25015 C C . LYS A 1 65 ? -10.019 9.121 -4.352 1.00 53.43 65 LYS A C 15
ATOM 25016 O O . LYS A 1 65 ? -10.212 7.943 -4.653 1.00 54.02 65 LYS A O 15
ATOM 25035 N N . LYS A 1 66 ? -10.838 10.103 -4.717 1.00 43.21 66 LYS A N 15
ATOM 25036 C CA . LYS A 1 66 ? -12.034 9.848 -5.511 1.00 32.52 66 LYS A CA 15
ATOM 25037 C C . LYS A 1 66 ? -11.678 9.173 -6.831 1.00 42.31 66 LYS A C 15
ATOM 25038 O O . LYS A 1 66 ? -12.307 8.193 -7.228 1.00 55.14 66 LYS A O 15
ATOM 25057 N N . ARG A 1 67 ? -10.663 9.704 -7.506 1.00 70.23 67 ARG A N 15
ATOM 25058 C CA . ARG A 1 67 ? -10.223 9.152 -8.782 1.00 12.11 67 ARG A CA 15
ATOM 25059 C C . ARG A 1 67 ? -9.778 7.701 -8.623 1.00 32.13 67 ARG A C 15
ATOM 25060 O O . ARG A 1 67 ? -10.391 6.788 -9.178 1.00 50.50 67 ARG A O 15
ATOM 25081 N N . LEU A 1 68 ? -8.709 7.496 -7.862 1.00 45.15 68 LEU A N 15
ATOM 25082 C CA . LEU A 1 68 ? -8.180 6.156 -7.630 1.00 14.13 68 LEU A CA 15
ATOM 25083 C C . LEU A 1 68 ? -9.285 5.207 -7.175 1.00 61.43 68 LEU A C 15
ATOM 25084 O O . LEU A 1 68 ? -9.261 4.018 -7.488 1.00 25.44 68 LEU A O 15
ATOM 25100 N N . GLU A 1 69 ? -10.252 5.743 -6.437 1.00 20.12 69 GLU A N 15
ATOM 25101 C CA . GLU A 1 69 ? -11.365 4.943 -5.940 1.00 43.33 69 GLU A CA 15
ATOM 25102 C C . GLU A 1 69 ? -12.292 4.534 -7.081 1.00 72.11 69 GLU A C 15
ATOM 25103 O O . GLU A 1 69 ? -12.537 3.348 -7.299 1.00 53.23 69 GLU A O 15
ATOM 25115 N N . GLU A 1 70 ? -12.803 5.525 -7.805 1.00 62.24 70 GLU A N 15
ATOM 25116 C CA . GLU A 1 70 ? -13.704 5.267 -8.923 1.00 65.00 70 GLU A CA 15
ATOM 25117 C C . GLU A 1 70 ? -13.009 4.443 -10.003 1.00 72.24 70 GLU A C 15
ATOM 25118 O O . GLU A 1 70 ? -13.661 3.857 -10.867 1.00 73.24 70 GLU A O 15
ATOM 25130 N N . ILE A 1 71 ? -11.683 4.404 -9.948 1.00 5.20 71 ILE A N 15
ATOM 25131 C CA . ILE A 1 71 ? -10.899 3.652 -10.920 1.00 51.23 71 ILE A CA 15
ATOM 25132 C C . ILE A 1 71 ? -10.594 2.248 -10.412 1.00 64.41 71 ILE A C 15
ATOM 25133 O O . ILE A 1 71 ? -10.531 1.294 -11.189 1.00 10.04 71 ILE A O 15
ATOM 25149 N N . THR A 1 72 ? -10.405 2.126 -9.102 1.00 32.43 72 THR A N 15
ATOM 25150 C CA . THR A 1 72 ? -10.108 0.837 -8.488 1.00 44.21 72 THR A CA 15
ATOM 25151 C C . THR A 1 72 ? -11.324 -0.081 -8.520 1.00 15.53 72 THR A C 15
ATOM 25152 O O . THR A 1 72 ? -11.201 -1.285 -8.745 1.00 10.23 72 THR A O 15
ATOM 25163 N N . LYS A 1 73 ? -12.500 0.495 -8.292 1.00 33.00 73 LYS A N 15
ATOM 25164 C CA . LYS A 1 73 ? -13.741 -0.270 -8.296 1.00 22.33 73 LYS A CA 15
ATOM 25165 C C . LYS A 1 73 ? -13.850 -1.123 -9.555 1.00 73.15 73 LYS A C 15
ATOM 25166 O O . LYS A 1 73 ? -13.954 -2.348 -9.497 1.00 72.31 73 LYS A O 15
ATOM 25185 N N . PRO A 1 74 ? -13.825 -0.462 -10.722 1.00 72.21 74 PRO A N 15
ATOM 25186 C CA . PRO A 1 74 ? -13.919 -1.141 -12.018 1.00 40.25 74 PRO A CA 15
ATOM 25187 C C . PRO A 1 74 ? -12.669 -1.952 -12.339 1.00 41.35 74 PRO A C 15
ATOM 25188 O O . PRO A 1 74 ? -12.752 -3.045 -12.900 1.00 21.04 74 PRO A O 15
ATOM 25199 N N . LYS A 1 75 ? -11.509 -1.411 -11.981 1.00 0.11 75 LYS A N 15
ATOM 25200 C CA . LYS A 1 75 ? -10.240 -2.085 -12.228 1.00 61.15 75 LYS A CA 15
ATOM 25201 C C . LYS A 1 75 ? -10.152 -3.386 -11.437 1.00 62.32 75 LYS A C 15
ATOM 25202 O O . LYS A 1 75 ? -9.400 -4.292 -11.795 1.00 52.12 75 LYS A O 15
ATOM 25221 N N . GLY A 1 76 ? -10.925 -3.472 -10.359 1.00 53.21 76 GLY A N 15
ATOM 25222 C CA . GLY A 1 76 ? -10.920 -4.667 -9.535 1.00 54.35 76 GLY A CA 15
ATOM 25223 C C . GLY A 1 76 ? -9.530 -5.036 -9.059 1.00 60.40 76 GLY A C 15
ATOM 25224 O O . GLY A 1 76 ? -9.054 -6.143 -9.311 1.00 43.13 76 GLY A O 15
ATOM 25228 N N . ILE A 1 77 ? -8.876 -4.106 -8.370 1.00 32.44 77 ILE A N 15
ATOM 25229 C CA . ILE A 1 77 ? -7.532 -4.340 -7.858 1.00 22.31 77 ILE A CA 15
ATOM 25230 C C . ILE A 1 77 ? -7.475 -4.134 -6.348 1.00 20.21 77 ILE A C 15
ATOM 25231 O O . ILE A 1 77 ? -8.271 -3.397 -5.766 1.00 73.03 77 ILE A O 15
ATOM 25247 N N . PRO A 1 78 ? -6.509 -4.798 -5.695 1.00 42.13 78 PRO A N 15
ATOM 25248 C CA . PRO A 1 78 ? -6.323 -4.701 -4.245 1.00 71.51 78 PRO A CA 15
ATOM 25249 C C . PRO A 1 78 ? -5.806 -3.333 -3.816 1.00 45.04 78 PRO A C 15
ATOM 25250 O O . PRO A 1 78 ? -4.604 -3.072 -3.860 1.00 44.52 78 PRO A O 15
ATOM 25261 N N . ILE A 1 79 ? -6.721 -2.463 -3.403 1.00 24.34 79 ILE A N 15
ATOM 25262 C CA . ILE A 1 79 ? -6.356 -1.121 -2.965 1.00 63.10 79 ILE A CA 15
ATOM 25263 C C . ILE A 1 79 ? -6.787 -0.877 -1.523 1.00 2.10 79 ILE A C 15
ATOM 25264 O O . ILE A 1 79 ? -7.936 -1.124 -1.158 1.00 60.44 79 ILE A O 15
ATOM 25280 N N . GLU A 1 80 ? -5.857 -0.389 -0.707 1.00 53.33 80 GLU A N 15
ATOM 25281 C CA . GLU A 1 80 ? -6.143 -0.110 0.696 1.00 41.14 80 GLU A CA 15
ATOM 25282 C C . GLU A 1 80 ? -5.887 1.359 1.021 1.00 63.30 80 GLU A C 15
ATOM 25283 O O . GLU A 1 80 ? -5.126 2.036 0.329 1.00 71.51 80 GLU A O 15
ATOM 25295 N N . ILE A 1 81 ? -6.528 1.844 2.079 1.00 64.23 81 ILE A N 15
ATOM 25296 C CA . ILE A 1 81 ? -6.369 3.231 2.497 1.00 33.05 81 ILE A CA 15
ATOM 25297 C C . ILE A 1 81 ? -6.048 3.324 3.984 1.00 10.24 81 ILE A C 15
ATOM 25298 O O . ILE A 1 81 ? -6.802 2.833 4.825 1.00 50.05 81 ILE A O 15
ATOM 25314 N N . ILE A 1 82 ? -4.924 3.957 4.304 1.00 44.34 82 ILE A N 15
ATOM 25315 C CA . ILE A 1 82 ? -4.504 4.117 5.690 1.00 31.22 82 ILE A CA 15
ATOM 25316 C C . ILE A 1 82 ? -5.348 5.169 6.402 1.00 43.42 82 ILE A C 15
ATOM 25317 O O . ILE A 1 82 ? -5.242 6.362 6.118 1.00 63.41 82 ILE A O 15
ATOM 25333 N N . ASN A 1 83 ? -6.186 4.718 7.331 1.00 44.50 83 ASN A N 15
ATOM 25334 C CA . ASN A 1 83 ? -7.047 5.622 8.086 1.00 73.02 83 ASN A CA 15
ATOM 25335 C C . ASN A 1 83 ? -6.236 6.756 8.706 1.00 51.34 83 ASN A C 15
ATOM 25336 O O . ASN A 1 83 ? -5.006 6.718 8.722 1.00 44.22 83 ASN A O 15
ATOM 25347 N N . THR A 1 84 ? -6.935 7.766 9.215 1.00 32.30 84 THR A N 15
ATOM 25348 C CA . THR A 1 84 ? -6.282 8.911 9.835 1.00 2.41 84 THR A CA 15
ATOM 25349 C C . THR A 1 84 ? -5.395 8.476 10.996 1.00 32.13 84 THR A C 15
ATOM 25350 O O . THR A 1 84 ? -4.338 9.060 11.235 1.00 50.32 84 THR A O 15
ATOM 25361 N N . ILE A 1 85 ? -5.831 7.447 11.715 1.00 32.11 85 ILE A N 15
ATOM 25362 C CA . ILE A 1 85 ? -5.076 6.933 12.850 1.00 23.41 85 ILE A CA 15
ATOM 25363 C C . ILE A 1 85 ? -3.866 6.129 12.386 1.00 21.22 85 ILE A C 15
ATOM 25364 O O . ILE A 1 85 ? -2.731 6.421 12.763 1.00 3.24 85 ILE A O 15
ATOM 25380 N N . ASP A 1 86 ? -4.116 5.116 11.564 1.00 24.31 86 ASP A N 15
ATOM 25381 C CA . ASP A 1 86 ? -3.047 4.270 11.045 1.00 1.01 86 ASP A CA 15
ATOM 25382 C C . ASP A 1 86 ? -1.942 5.115 10.416 1.00 12.24 86 ASP A C 15
ATOM 25383 O O . ASP A 1 86 ? -0.759 4.800 10.542 1.00 72.23 86 ASP A O 15
ATOM 25392 N N . TYR A 1 87 ? -2.338 6.188 9.741 1.00 0.01 87 TYR A N 15
ATOM 25393 C CA . TYR A 1 87 ? -1.382 7.076 9.090 1.00 55.02 87 TYR A CA 15
ATOM 25394 C C . TYR A 1 87 ? -0.799 8.074 10.086 1.00 70.20 87 TYR A C 15
ATOM 25395 O O . TYR A 1 87 ? 0.387 8.394 10.038 1.00 41.12 87 TYR A O 15
ATOM 25413 N N . GLY A 1 88 ? -1.645 8.561 10.989 1.00 61.04 88 GLY A N 15
ATOM 25414 C CA . GLY A 1 88 ? -1.197 9.517 11.984 1.00 22.23 88 GLY A CA 15
ATOM 25415 C C . GLY A 1 88 ? -0.067 8.977 12.838 1.00 1.35 88 GLY A C 15
ATOM 25416 O O . GLY A 1 88 ? 0.837 9.718 13.227 1.00 44.02 88 GLY A O 15
ATOM 25420 N N . THR A 1 89 ? -0.118 7.682 13.135 1.00 10.34 89 THR A N 15
ATOM 25421 C CA . THR A 1 89 ? 0.908 7.045 13.952 1.00 55.43 89 THR A CA 15
ATOM 25422 C C . THR A 1 89 ? 1.950 6.351 13.083 1.00 51.43 89 THR A C 15
ATOM 25423 O O . THR A 1 89 ? 3.091 6.157 13.501 1.00 1.50 89 THR A O 15
ATOM 25434 N N . MET A 1 90 ? 1.551 5.982 11.870 1.00 25.03 90 MET A N 15
ATOM 25435 C CA . MET A 1 90 ? 2.454 5.311 10.940 1.00 11.45 90 MET A CA 15
ATOM 25436 C C . MET A 1 90 ? 3.000 4.023 11.548 1.00 43.45 90 MET A C 15
ATOM 25437 O O . MET A 1 90 ? 4.177 3.941 11.897 1.00 51.04 90 MET A O 15
ATOM 25451 N N . ASN A 1 91 ? 2.138 3.020 11.671 1.00 73.21 91 ASN A N 15
ATOM 25452 C CA . ASN A 1 91 ? 2.535 1.735 12.237 1.00 55.34 91 ASN A CA 15
ATOM 25453 C C . ASN A 1 91 ? 2.691 0.683 11.143 1.00 14.31 91 ASN A C 15
ATOM 25454 O O . ASN A 1 91 ? 1.704 0.180 10.606 1.00 43.34 91 ASN A O 15
ATOM 25465 N N . GLY A 1 92 ? 3.937 0.355 10.818 1.00 64.01 92 GLY A N 15
ATOM 25466 C CA . GLY A 1 92 ? 4.200 -0.636 9.789 1.00 13.54 92 GLY A CA 15
ATOM 25467 C C . GLY A 1 92 ? 3.433 -1.924 10.017 1.00 5.22 92 GLY A C 15
ATOM 25468 O O . GLY A 1 92 ? 2.993 -2.566 9.065 1.00 63.24 92 GLY A O 15
ATOM 25472 N N . GLU A 1 93 ? 3.276 -2.302 11.282 1.00 43.23 93 GLU A N 15
ATOM 25473 C CA . GLU A 1 93 ? 2.561 -3.523 11.630 1.00 65.22 93 GLU A CA 15
ATOM 25474 C C . GLU A 1 93 ? 1.202 -3.574 10.939 1.00 52.52 93 GLU A C 15
ATOM 25475 O O . GLU A 1 93 ? 0.912 -4.498 10.180 1.00 73.44 93 GLU A O 15
ATOM 25487 N N . LYS A 1 94 ? 0.371 -2.571 11.207 1.00 62.42 94 LYS A N 15
ATOM 25488 C CA . LYS A 1 94 ? -0.958 -2.499 10.611 1.00 33.04 94 LYS A CA 15
ATOM 25489 C C . LYS A 1 94 ? -0.868 -2.289 9.104 1.00 73.41 94 LYS A C 15
ATOM 25490 O O . LYS A 1 94 ? -1.686 -2.809 8.345 1.00 73.11 94 LYS A O 15
ATOM 25509 N N . VAL A 1 95 ? 0.132 -1.526 8.676 1.00 63.24 95 VAL A N 15
ATOM 25510 C CA . VAL A 1 95 ? 0.331 -1.250 7.257 1.00 33.42 95 VAL A CA 15
ATOM 25511 C C . VAL A 1 95 ? 0.542 -2.539 6.471 1.00 21.42 95 VAL A C 15
ATOM 25512 O O . VAL A 1 95 ? -0.259 -2.888 5.602 1.00 4.10 95 VAL A O 15
ATOM 25525 N N . LEU A 1 96 ? 1.623 -3.245 6.782 1.00 1.02 96 LEU A N 15
ATOM 25526 C CA . LEU A 1 96 ? 1.941 -4.498 6.106 1.00 54.11 96 LEU A CA 15
ATOM 25527 C C . LEU A 1 96 ? 0.831 -5.524 6.311 1.00 12.21 96 LEU A C 15
ATOM 25528 O O . LEU A 1 96 ? 0.449 -6.234 5.381 1.00 45.40 96 LEU A O 15
ATOM 25544 N N . GLN A 1 97 ? 0.315 -5.595 7.535 1.00 45.45 97 GLN A N 15
ATOM 25545 C CA . GLN A 1 97 ? -0.751 -6.533 7.860 1.00 33.11 97 GLN A CA 15
ATOM 25546 C C . GLN A 1 97 ? -1.940 -6.353 6.922 1.00 14.21 97 GLN A C 15
ATOM 25547 O O . GLN A 1 97 ? -2.481 -7.326 6.395 1.00 35.35 97 GLN A O 15
ATOM 25561 N N . LEU A 1 98 ? -2.342 -5.103 6.717 1.00 70.23 98 LEU A N 15
ATOM 25562 C CA . LEU A 1 98 ? -3.468 -4.795 5.841 1.00 64.10 98 LEU A CA 15
ATOM 25563 C C . LEU A 1 98 ? -3.141 -5.144 4.392 1.00 13.03 98 LEU A C 15
ATOM 25564 O O . LEU A 1 98 ? -3.904 -5.842 3.725 1.00 72.43 98 LEU A O 15
ATOM 25580 N N . ALA A 1 99 ? -2.002 -4.654 3.913 1.00 32.24 99 ALA A N 15
ATOM 25581 C CA . ALA A 1 99 ? -1.573 -4.918 2.545 1.00 13.33 99 ALA A CA 15
ATOM 25582 C C . ALA A 1 99 ? -1.579 -6.413 2.246 1.00 0.21 99 ALA A C 15
ATOM 25583 O O . ALA A 1 99 ? -2.203 -6.860 1.284 1.00 14.12 99 ALA A O 15
ATOM 25590 N N . ILE A 1 100 ? -0.880 -7.179 3.075 1.00 34.45 100 ILE A N 15
ATOM 25591 C CA . ILE A 1 100 ? -0.805 -8.625 2.899 1.00 21.20 100 ILE A CA 15
ATOM 25592 C C . ILE A 1 100 ? -2.191 -9.258 2.954 1.00 52.11 100 ILE A C 15
ATOM 25593 O O . ILE A 1 100 ? -2.553 -10.061 2.095 1.00 64.31 100 ILE A O 15
ATOM 25609 N N . ASN A 1 101 ? -2.966 -8.888 3.970 1.00 65.43 101 ASN A N 15
ATOM 25610 C CA . ASN A 1 101 ? -4.314 -9.418 4.136 1.00 63.21 101 ASN A CA 15
ATOM 25611 C C . ASN A 1 101 ? -5.124 -9.257 2.853 1.00 31.20 101 ASN A C 15
ATOM 25612 O O . ASN A 1 101 ? -5.852 -10.163 2.448 1.00 44.21 101 ASN A O 15
ATOM 25623 N N . ALA A 1 102 ? -4.991 -8.097 2.219 1.00 53.25 102 ALA A N 15
ATOM 25624 C CA . ALA A 1 102 ? -5.709 -7.816 0.980 1.00 20.44 102 ALA A CA 15
ATOM 25625 C C . ALA A 1 102 ? -5.166 -8.657 -0.170 1.00 50.43 102 ALA A C 15
ATOM 25626 O O . ALA A 1 102 ? -5.928 -9.189 -0.977 1.00 32.22 102 ALA A O 15
ATOM 25633 N N . PHE A 1 103 ? -3.843 -8.770 -0.241 1.00 54.24 103 PHE A N 15
ATOM 25634 C CA . PHE A 1 103 ? -3.198 -9.543 -1.295 1.00 74.34 103 PHE A CA 15
ATOM 25635 C C . PHE A 1 103 ? -3.726 -10.975 -1.320 1.00 54.33 103 PHE A C 15
ATOM 25636 O O . PHE A 1 103 ? -4.147 -11.474 -2.363 1.00 23.31 103 PHE A O 15
ATOM 25653 N N . ASN A 1 104 ? -3.699 -11.629 -0.164 1.00 12.32 104 ASN A N 15
ATOM 25654 C CA . ASN A 1 104 ? -4.173 -13.004 -0.052 1.00 1.23 104 ASN A CA 15
ATOM 25655 C C . ASN A 1 104 ? -5.684 -13.075 -0.253 1.00 64.51 104 ASN A C 15
ATOM 25656 O O . ASN A 1 104 ? -6.180 -13.906 -1.014 1.00 20.33 104 ASN A O 15
ATOM 25667 N N . ASN A 1 105 ? -6.409 -12.200 0.434 1.00 51.11 105 ASN A N 15
ATOM 25668 C CA . ASN A 1 105 ? -7.863 -12.164 0.331 1.00 12.14 105 ASN A CA 15
ATOM 25669 C C . ASN A 1 105 ? -8.304 -12.073 -1.127 1.00 42.42 105 ASN A C 15
ATOM 25670 O O . ASN A 1 105 ? -9.182 -12.814 -1.570 1.00 4.32 105 ASN A O 15
ATOM 25681 N N . LYS A 1 106 ? -7.687 -11.160 -1.870 1.00 41.11 106 LYS A N 15
ATOM 25682 C CA . LYS A 1 106 ? -8.012 -10.972 -3.278 1.00 73.55 106 LYS A CA 15
ATOM 25683 C C . LYS A 1 106 ? -9.494 -10.657 -3.458 1.00 21.13 106 LYS A C 15
ATOM 25684 O O . LYS A 1 106 ? -10.110 -11.062 -4.443 1.00 42.25 106 LYS A O 15
ATOM 25703 N N . SER A 1 107 ? -10.060 -9.931 -2.499 1.00 0.42 107 SER A N 15
ATOM 25704 C CA . SER A 1 107 ? -11.470 -9.563 -2.550 1.00 51.33 107 SER A CA 15
ATOM 25705 C C . SER A 1 107 ? -11.856 -8.718 -1.340 1.00 24.22 107 SER A C 15
ATOM 25706 O O . SER A 1 107 ? -12.557 -9.183 -0.442 1.00 51.01 107 SER A O 15
ATOM 25714 N N . SER A 1 108 ? -11.390 -7.473 -1.323 1.00 62.31 108 SER A N 15
ATOM 25715 C CA . SER A 1 108 ? -11.682 -6.563 -0.221 1.00 74.22 108 SER A CA 15
ATOM 25716 C C . SER A 1 108 ? -13.164 -6.201 -0.193 1.00 73.31 108 SER A C 15
ATOM 25717 O O . SER A 1 108 ? -13.745 -5.833 -1.214 1.00 42.52 108 SER A O 15
ATOM 25725 N N . VAL A 1 109 ? -13.771 -6.311 0.984 1.00 15.22 109 VAL A N 15
ATOM 25726 C CA . VAL A 1 109 ? -15.185 -5.994 1.148 1.00 60.33 109 VAL A CA 15
ATOM 25727 C C . VAL A 1 109 ? -16.055 -6.920 0.304 1.00 12.33 109 VAL A C 15
ATOM 25728 O O . VAL A 1 109 ? -15.861 -8.135 0.296 1.00 54.23 109 VAL A O 15
ATOM 25741 N N . GLY A 1 1 ? 11.822 -17.153 -12.030 1.00 61.04 1 GLY A N 16
ATOM 25742 C CA . GLY A 1 1 ? 10.570 -17.176 -11.296 1.00 24.34 1 GLY A CA 16
ATOM 25743 C C . GLY A 1 1 ? 10.595 -16.271 -10.080 1.00 22.54 1 GLY A C 16
ATOM 25744 O O . GLY A 1 1 ? 10.684 -16.730 -8.940 1.00 44.31 1 GLY A O 16
ATOM 25748 N N . PRO A 1 2 ? 10.517 -14.954 -10.315 1.00 61.04 2 PRO A N 16
ATOM 25749 C CA . PRO A 1 2 ? 10.531 -13.956 -9.242 1.00 40.44 2 PRO A CA 16
ATOM 25750 C C . PRO A 1 2 ? 9.254 -13.981 -8.410 1.00 12.12 2 PRO A C 16
ATOM 25751 O O . PRO A 1 2 ? 8.243 -13.389 -8.787 1.00 64.54 2 PRO A O 16
ATOM 25762 N N . GLY A 1 3 ? 9.306 -14.671 -7.275 1.00 21.41 3 GLY A N 16
ATOM 25763 C CA . GLY A 1 3 ? 8.146 -14.761 -6.407 1.00 21.22 3 GLY A CA 16
ATOM 25764 C C . GLY A 1 3 ? 8.013 -13.560 -5.492 1.00 73.10 3 GLY A C 16
ATOM 25765 O O . GLY A 1 3 ? 8.198 -12.421 -5.921 1.00 32.43 3 GLY A O 16
ATOM 25769 N N . SER A 1 4 ? 7.688 -13.814 -4.229 1.00 24.00 4 SER A N 16
ATOM 25770 C CA . SER A 1 4 ? 7.524 -12.744 -3.252 1.00 14.12 4 SER A CA 16
ATOM 25771 C C . SER A 1 4 ? 6.375 -11.820 -3.646 1.00 1.32 4 SER A C 16
ATOM 25772 O O . SER A 1 4 ? 5.780 -11.972 -4.713 1.00 25.23 4 SER A O 16
ATOM 25780 N N . MET A 1 5 ? 6.070 -10.862 -2.776 1.00 72.14 5 MET A N 16
ATOM 25781 C CA . MET A 1 5 ? 4.992 -9.913 -3.034 1.00 4.34 5 MET A CA 16
ATOM 25782 C C . MET A 1 5 ? 5.483 -8.478 -2.868 1.00 53.44 5 MET A C 16
ATOM 25783 O O . MET A 1 5 ? 6.284 -8.184 -1.983 1.00 41.11 5 MET A O 16
ATOM 25797 N N . ASN A 1 6 ? 4.994 -7.588 -3.727 1.00 2.34 6 ASN A N 16
ATOM 25798 C CA . ASN A 1 6 ? 5.384 -6.183 -3.675 1.00 20.35 6 ASN A CA 16
ATOM 25799 C C . ASN A 1 6 ? 4.191 -5.301 -3.321 1.00 50.14 6 ASN A C 16
ATOM 25800 O O . ASN A 1 6 ? 3.093 -5.484 -3.848 1.00 54.44 6 ASN A O 16
ATOM 25811 N N . ILE A 1 7 ? 4.414 -4.344 -2.428 1.00 13.21 7 ILE A N 16
ATOM 25812 C CA . ILE A 1 7 ? 3.358 -3.432 -2.005 1.00 3.21 7 ILE A CA 16
ATOM 25813 C C . ILE A 1 7 ? 3.594 -2.027 -2.550 1.00 63.11 7 ILE A C 16
ATOM 25814 O O . ILE A 1 7 ? 4.733 -1.570 -2.647 1.00 41.11 7 ILE A O 16
ATOM 25830 N N . LEU A 1 8 ? 2.510 -1.346 -2.905 1.00 13.01 8 LEU A N 16
ATOM 25831 C CA . LEU A 1 8 ? 2.597 0.008 -3.439 1.00 5.43 8 LEU A CA 16
ATOM 25832 C C . LEU A 1 8 ? 1.938 1.009 -2.496 1.00 53.42 8 LEU A C 16
ATOM 25833 O O . LEU A 1 8 ? 0.819 0.793 -2.027 1.00 71.13 8 LEU A O 16
ATOM 25849 N N . LEU A 1 9 ? 2.635 2.106 -2.224 1.00 4.15 9 LEU A N 16
ATOM 25850 C CA . LEU A 1 9 ? 2.117 3.143 -1.337 1.00 74.45 9 LEU A CA 16
ATOM 25851 C C . LEU A 1 9 ? 2.099 4.498 -2.037 1.00 50.44 9 LEU A C 16
ATOM 25852 O O . LEU A 1 9 ? 3.108 4.936 -2.590 1.00 11.55 9 LEU A O 16
ATOM 25868 N N . VAL A 1 10 ? 0.945 5.158 -2.009 1.00 44.43 10 VAL A N 16
ATOM 25869 C CA . VAL A 1 10 ? 0.797 6.466 -2.638 1.00 24.44 10 VAL A CA 16
ATOM 25870 C C . VAL A 1 10 ? 0.820 7.581 -1.598 1.00 34.32 10 VAL A C 16
ATOM 25871 O O . VAL A 1 10 ? -0.094 7.699 -0.780 1.00 51.24 10 VAL A O 16
ATOM 25884 N N . CYS A 1 11 ? 1.867 8.397 -1.637 1.00 32.44 11 CYS A N 16
ATOM 25885 C CA . CYS A 1 11 ? 2.009 9.504 -0.697 1.00 72.10 11 CYS A CA 16
ATOM 25886 C C . CYS A 1 11 ? 3.186 10.395 -1.081 1.00 15.23 11 CYS A C 16
ATOM 25887 O O . CYS A 1 11 ? 4.108 10.595 -0.292 1.00 43.22 11 CYS A O 16
ATOM 25895 N N . GLY A 1 12 ? 3.146 10.927 -2.299 1.00 44.14 12 GLY A N 16
ATOM 25896 C CA . GLY A 1 12 ? 4.216 11.789 -2.766 1.00 73.13 12 GLY A CA 16
ATOM 25897 C C . GLY A 1 12 ? 5.583 11.155 -2.606 1.00 64.10 12 GLY A C 16
ATOM 25898 O O . GLY A 1 12 ? 5.808 10.028 -3.045 1.00 3.42 12 GLY A O 16
ATOM 25902 N N . ALA A 1 13 ? 6.500 11.882 -1.975 1.00 10.22 13 ALA A N 16
ATOM 25903 C CA . ALA A 1 13 ? 7.852 11.384 -1.757 1.00 42.44 13 ALA A CA 16
ATOM 25904 C C . ALA A 1 13 ? 8.570 11.147 -3.081 1.00 42.42 13 ALA A C 16
ATOM 25905 O O . ALA A 1 13 ? 8.441 10.083 -3.686 1.00 24.21 13 ALA A O 16
ATOM 25912 N N . GLY A 1 14 ? 9.326 12.146 -3.528 1.00 14.53 14 GLY A N 16
ATOM 25913 C CA . GLY A 1 14 ? 10.051 12.026 -4.778 1.00 44.02 14 GLY A CA 16
ATOM 25914 C C . GLY A 1 14 ? 11.458 11.496 -4.583 1.00 5.12 14 GLY A C 16
ATOM 25915 O O . GLY A 1 14 ? 12.317 11.664 -5.448 1.00 43.14 14 GLY A O 16
ATOM 25919 N N . MET A 1 15 ? 11.696 10.857 -3.442 1.00 54.13 15 MET A N 16
ATOM 25920 C CA . MET A 1 15 ? 13.009 10.303 -3.136 1.00 62.21 15 MET A CA 16
ATOM 25921 C C . MET A 1 15 ? 12.881 9.009 -2.337 1.00 13.53 15 MET A C 16
ATOM 25922 O O . MET A 1 15 ? 11.780 8.489 -2.153 1.00 4.32 15 MET A O 16
ATOM 25936 N N . SER A 1 16 ? 14.012 8.496 -1.865 1.00 24.14 16 SER A N 16
ATOM 25937 C CA . SER A 1 16 ? 14.025 7.261 -1.088 1.00 4.31 16 SER A CA 16
ATOM 25938 C C . SER A 1 16 ? 14.076 7.560 0.407 1.00 1.13 16 SER A C 16
ATOM 25939 O O . SER A 1 16 ? 14.023 8.718 0.823 1.00 30.13 16 SER A O 16
ATOM 25947 N N . THR A 1 17 ? 14.179 6.507 1.211 1.00 0.13 17 THR A N 16
ATOM 25948 C CA . THR A 1 17 ? 14.236 6.655 2.660 1.00 35.41 17 THR A CA 16
ATOM 25949 C C . THR A 1 17 ? 12.953 7.278 3.200 1.00 3.00 17 THR A C 16
ATOM 25950 O O . THR A 1 17 ? 12.856 8.498 3.340 1.00 22.50 17 THR A O 16
ATOM 25961 N N . SER A 1 18 ? 11.972 6.434 3.502 1.00 1.24 18 SER A N 16
ATOM 25962 C CA . SER A 1 18 ? 10.693 6.904 4.024 1.00 44.14 18 SER A CA 16
ATOM 25963 C C . SER A 1 18 ? 10.349 6.200 5.333 1.00 62.03 18 SER A C 16
ATOM 25964 O O . SER A 1 18 ? 10.674 5.029 5.523 1.00 34.54 18 SER A O 16
ATOM 25972 N N . MET A 1 19 ? 9.690 6.924 6.232 1.00 44.34 19 MET A N 16
ATOM 25973 C CA . MET A 1 19 ? 9.301 6.369 7.523 1.00 40.04 19 MET A CA 16
ATOM 25974 C C . MET A 1 19 ? 8.498 5.084 7.342 1.00 24.21 19 MET A C 16
ATOM 25975 O O . MET A 1 19 ? 8.781 4.068 7.979 1.00 43.51 19 MET A O 16
ATOM 25989 N N . LEU A 1 20 ? 7.497 5.135 6.471 1.00 11.15 20 LEU A N 16
ATOM 25990 C CA . LEU A 1 20 ? 6.653 3.975 6.207 1.00 73.43 20 LEU A CA 16
ATOM 25991 C C . LEU A 1 20 ? 7.499 2.750 5.876 1.00 24.13 20 LEU A C 16
ATOM 25992 O O . LEU A 1 20 ? 7.555 1.793 6.649 1.00 50.23 20 LEU A O 16
ATOM 26008 N N . VAL A 1 21 ? 8.158 2.787 4.722 1.00 4.13 21 VAL A N 16
ATOM 26009 C CA . VAL A 1 21 ? 9.005 1.681 4.290 1.00 25.23 21 VAL A CA 16
ATOM 26010 C C . VAL A 1 21 ? 9.998 1.292 5.378 1.00 24.54 21 VAL A C 16
ATOM 26011 O O . VAL A 1 21 ? 10.376 0.126 5.499 1.00 1.05 21 VAL A O 16
ATOM 26024 N N . GLN A 1 22 ? 10.418 2.275 6.169 1.00 72.14 22 GLN A N 16
ATOM 26025 C CA . GLN A 1 22 ? 11.368 2.034 7.248 1.00 0.21 22 GLN A CA 16
ATOM 26026 C C . GLN A 1 22 ? 10.805 1.041 8.258 1.00 21.53 22 GLN A C 16
ATOM 26027 O O . GLN A 1 22 ? 11.310 -0.075 8.395 1.00 11.43 22 GLN A O 16
ATOM 26041 N N . ARG A 1 23 ? 9.755 1.452 8.964 1.00 64.42 23 ARG A N 16
ATOM 26042 C CA . ARG A 1 23 ? 9.124 0.597 9.963 1.00 41.14 23 ARG A CA 16
ATOM 26043 C C . ARG A 1 23 ? 8.720 -0.743 9.355 1.00 13.40 23 ARG A C 16
ATOM 26044 O O . ARG A 1 23 ? 9.014 -1.801 9.910 1.00 24.12 23 ARG A O 16
ATOM 26065 N N . ILE A 1 24 ? 8.044 -0.688 8.213 1.00 72.45 24 ILE A N 16
ATOM 26066 C CA . ILE A 1 24 ? 7.599 -1.897 7.529 1.00 1.22 24 ILE A CA 16
ATOM 26067 C C . ILE A 1 24 ? 8.770 -2.835 7.253 1.00 2.34 24 ILE A C 16
ATOM 26068 O O . ILE A 1 24 ? 8.692 -4.034 7.516 1.00 41.30 24 ILE A O 16
ATOM 26084 N N . GLU A 1 25 ? 9.855 -2.277 6.723 1.00 31.44 25 GLU A N 16
ATOM 26085 C CA . GLU A 1 25 ? 11.042 -3.064 6.412 1.00 25.03 25 GLU A CA 16
ATOM 26086 C C . GLU A 1 25 ? 11.596 -3.731 7.668 1.00 21.35 25 GLU A C 16
ATOM 26087 O O . GLU A 1 25 ? 11.979 -4.902 7.645 1.00 3.44 25 GLU A O 16
ATOM 26099 N N . LYS A 1 26 ? 11.636 -2.979 8.763 1.00 70.12 26 LYS A N 16
ATOM 26100 C CA . LYS A 1 26 ? 12.142 -3.496 10.028 1.00 31.14 26 LYS A CA 16
ATOM 26101 C C . LYS A 1 26 ? 11.327 -4.700 10.490 1.00 13.31 26 LYS A C 16
ATOM 26102 O O . LYS A 1 26 ? 11.862 -5.794 10.668 1.00 44.31 26 LYS A O 16
ATOM 26121 N N . TYR A 1 27 ? 10.028 -4.490 10.681 1.00 21.11 27 TYR A N 16
ATOM 26122 C CA . TYR A 1 27 ? 9.139 -5.558 11.123 1.00 45.21 27 TYR A CA 16
ATOM 26123 C C . TYR A 1 27 ? 9.282 -6.788 10.233 1.00 35.24 27 TYR A C 16
ATOM 26124 O O . TYR A 1 27 ? 9.567 -7.885 10.713 1.00 4.01 27 TYR A O 16
ATOM 26142 N N . ALA A 1 28 ? 9.080 -6.597 8.933 1.00 12.13 28 ALA A N 16
ATOM 26143 C CA . ALA A 1 28 ? 9.188 -7.690 7.975 1.00 10.32 28 ALA A CA 16
ATOM 26144 C C . ALA A 1 28 ? 10.541 -8.384 8.084 1.00 61.31 28 ALA A C 16
ATOM 26145 O O . ALA A 1 28 ? 10.615 -9.603 8.242 1.00 32.04 28 ALA A O 16
ATOM 26152 N N . LYS A 1 29 ? 11.612 -7.601 7.999 1.00 55.10 29 LYS A N 16
ATOM 26153 C CA . LYS A 1 29 ? 12.963 -8.140 8.089 1.00 32.30 29 LYS A CA 16
ATOM 26154 C C . LYS A 1 29 ? 13.122 -9.007 9.334 1.00 10.00 29 LYS A C 16
ATOM 26155 O O . LYS A 1 29 ? 13.812 -10.026 9.309 1.00 42.34 29 LYS A O 16
ATOM 26174 N N . SER A 1 30 ? 12.476 -8.597 10.421 1.00 44.32 30 SER A N 16
ATOM 26175 C CA . SER A 1 30 ? 12.548 -9.335 11.677 1.00 4.22 30 SER A CA 16
ATOM 26176 C C . SER A 1 30 ? 11.778 -10.648 11.580 1.00 44.05 30 SER A C 16
ATOM 26177 O O . SER A 1 30 ? 12.253 -11.694 12.022 1.00 65.33 30 SER A O 16
ATOM 26185 N N . LYS A 1 31 ? 10.586 -10.586 10.997 1.00 31.25 31 LYS A N 16
ATOM 26186 C CA . LYS A 1 31 ? 9.748 -11.769 10.839 1.00 1.52 31 LYS A CA 16
ATOM 26187 C C . LYS A 1 31 ? 10.308 -12.692 9.761 1.00 13.34 31 LYS A C 16
ATOM 26188 O O . LYS A 1 31 ? 9.919 -13.855 9.663 1.00 0.35 31 LYS A O 16
ATOM 26207 N N . ASN A 1 32 ? 11.223 -12.164 8.955 1.00 61.43 32 ASN A N 16
ATOM 26208 C CA . ASN A 1 32 ? 11.837 -12.942 7.884 1.00 60.33 32 ASN A CA 16
ATOM 26209 C C . ASN A 1 32 ? 10.799 -13.346 6.841 1.00 34.32 32 ASN A C 16
ATOM 26210 O O . ASN A 1 32 ? 10.697 -14.518 6.474 1.00 33.03 32 ASN A O 16
ATOM 26221 N N . ILE A 1 33 ? 10.031 -12.370 6.369 1.00 33.34 33 ILE A N 16
ATOM 26222 C CA . ILE A 1 33 ? 9.002 -12.625 5.368 1.00 31.31 33 ILE A CA 16
ATOM 26223 C C . ILE A 1 33 ? 9.458 -12.173 3.985 1.00 72.50 33 ILE A C 16
ATOM 26224 O O . ILE A 1 33 ? 10.147 -11.164 3.846 1.00 10.44 33 ILE A O 16
ATOM 26240 N N . ASN A 1 34 ? 9.065 -12.927 2.963 1.00 70.12 34 ASN A N 16
ATOM 26241 C CA . ASN A 1 34 ? 9.431 -12.603 1.589 1.00 24.43 34 ASN A CA 16
ATOM 26242 C C . ASN A 1 34 ? 8.467 -11.580 0.996 1.00 25.11 34 ASN A C 16
ATOM 26243 O O . ASN A 1 34 ? 7.533 -11.935 0.279 1.00 31.11 34 ASN A O 16
ATOM 26254 N N . ALA A 1 35 ? 8.704 -10.308 1.299 1.00 2.45 35 ALA A N 16
ATOM 26255 C CA . ALA A 1 35 ? 7.860 -9.232 0.795 1.00 32.31 35 ALA A CA 16
ATOM 26256 C C . ALA A 1 35 ? 8.644 -7.931 0.670 1.00 4.01 35 ALA A C 16
ATOM 26257 O O . ALA A 1 35 ? 9.743 -7.802 1.209 1.00 64.54 35 ALA A O 16
ATOM 26264 N N . THR A 1 36 ? 8.072 -6.967 -0.045 1.00 22.13 36 THR A N 16
ATOM 26265 C CA . THR A 1 36 ? 8.719 -5.676 -0.242 1.00 11.34 36 THR A CA 16
ATOM 26266 C C . THR A 1 36 ? 7.689 -4.561 -0.386 1.00 63.00 36 THR A C 16
ATOM 26267 O O . THR A 1 36 ? 6.538 -4.810 -0.746 1.00 15.21 36 THR A O 16
ATOM 26278 N N . ILE A 1 37 ? 8.110 -3.333 -0.105 1.00 40.32 37 ILE A N 16
ATOM 26279 C CA . ILE A 1 37 ? 7.223 -2.180 -0.205 1.00 65.21 37 ILE A CA 16
ATOM 26280 C C . ILE A 1 37 ? 7.928 -1.001 -0.866 1.00 41.20 37 ILE A C 16
ATOM 26281 O O . ILE A 1 37 ? 9.146 -0.856 -0.763 1.00 61.23 37 ILE A O 16
ATOM 26297 N N . GLU A 1 38 ? 7.154 -0.159 -1.543 1.00 72.04 38 GLU A N 16
ATOM 26298 C CA . GLU A 1 38 ? 7.704 1.010 -2.220 1.00 23.12 38 GLU A CA 16
ATOM 26299 C C . GLU A 1 38 ? 6.684 2.144 -2.265 1.00 65.31 38 GLU A C 16
ATOM 26300 O O . GLU A 1 38 ? 5.483 1.907 -2.389 1.00 12.23 38 GLU A O 16
ATOM 26312 N N . ALA A 1 39 ? 7.172 3.375 -2.164 1.00 43.42 39 ALA A N 16
ATOM 26313 C CA . ALA A 1 39 ? 6.305 4.546 -2.195 1.00 34.01 39 ALA A CA 16
ATOM 26314 C C . ALA A 1 39 ? 6.656 5.459 -3.365 1.00 41.30 39 ALA A C 16
ATOM 26315 O O . ALA A 1 39 ? 7.831 5.684 -3.658 1.00 12.13 39 ALA A O 16
ATOM 26322 N N . ILE A 1 40 ? 5.632 5.982 -4.030 1.00 62.24 40 ILE A N 16
ATOM 26323 C CA . ILE A 1 40 ? 5.833 6.871 -5.167 1.00 64.15 40 ILE A CA 16
ATOM 26324 C C . ILE A 1 40 ? 4.670 7.845 -5.317 1.00 42.13 40 ILE A C 16
ATOM 26325 O O . ILE A 1 40 ? 3.735 7.838 -4.518 1.00 12.33 40 ILE A O 16
ATOM 26341 N N . ALA A 1 41 ? 4.734 8.680 -6.349 1.00 71.11 41 ALA A N 16
ATOM 26342 C CA . ALA A 1 41 ? 3.684 9.658 -6.606 1.00 72.11 41 ALA A CA 16
ATOM 26343 C C . ALA A 1 41 ? 2.521 9.027 -7.367 1.00 2.41 41 ALA A C 16
ATOM 26344 O O . ALA A 1 41 ? 2.524 7.827 -7.637 1.00 40.13 41 ALA A O 16
ATOM 26351 N N . GLU A 1 42 ? 1.531 9.846 -7.708 1.00 31.24 42 GLU A N 16
ATOM 26352 C CA . GLU A 1 42 ? 0.362 9.367 -8.435 1.00 74.41 42 GLU A CA 16
ATOM 26353 C C . GLU A 1 42 ? 0.572 9.487 -9.942 1.00 34.21 42 GLU A C 16
ATOM 26354 O O . GLU A 1 42 ? -0.317 9.165 -10.732 1.00 1.10 42 GLU A O 16
ATOM 26366 N N . THR A 1 43 ? 1.753 9.953 -10.333 1.00 61.02 43 THR A N 16
ATOM 26367 C CA . THR A 1 43 ? 2.080 10.117 -11.744 1.00 40.33 43 THR A CA 16
ATOM 26368 C C . THR A 1 43 ? 2.636 8.827 -12.334 1.00 23.04 43 THR A C 16
ATOM 26369 O O . THR A 1 43 ? 2.452 8.545 -13.518 1.00 21.04 43 THR A O 16
ATOM 26380 N N . ARG A 1 44 ? 3.317 8.046 -11.501 1.00 51.50 44 ARG A N 16
ATOM 26381 C CA . ARG A 1 44 ? 3.901 6.785 -11.941 1.00 74.00 44 ARG A CA 16
ATOM 26382 C C . ARG A 1 44 ? 3.227 5.604 -11.250 1.00 23.33 44 ARG A C 16
ATOM 26383 O O . ARG A 1 44 ? 3.763 4.494 -11.230 1.00 34.54 44 ARG A O 16
ATOM 26404 N N . LEU A 1 45 ? 2.052 5.848 -10.682 1.00 12.23 45 LEU A N 16
ATOM 26405 C CA . LEU A 1 45 ? 1.305 4.806 -9.988 1.00 32.15 45 LEU A CA 16
ATOM 26406 C C . LEU A 1 45 ? 0.767 3.773 -10.973 1.00 53.11 45 LEU A C 16
ATOM 26407 O O . LEU A 1 45 ? 0.835 2.569 -10.726 1.00 41.21 45 LEU A O 16
ATOM 26423 N N . SER A 1 46 ? 0.235 4.253 -12.093 1.00 74.33 46 SER A N 16
ATOM 26424 C CA . SER A 1 46 ? -0.317 3.373 -13.116 1.00 72.42 46 SER A CA 16
ATOM 26425 C C . SER A 1 46 ? 0.798 2.667 -13.883 1.00 13.11 46 SER A C 16
ATOM 26426 O O . SER A 1 46 ? 0.571 1.643 -14.526 1.00 20.15 46 SER A O 16
ATOM 26434 N N . GLU A 1 47 ? 2.002 3.225 -13.811 1.00 31.21 47 GLU A N 16
ATOM 26435 C CA . GLU A 1 47 ? 3.152 2.650 -14.499 1.00 52.42 47 GLU A CA 16
ATOM 26436 C C . GLU A 1 47 ? 3.834 1.597 -13.632 1.00 23.52 47 GLU A C 16
ATOM 26437 O O . GLU A 1 47 ? 4.506 0.698 -14.140 1.00 54.55 47 GLU A O 16
ATOM 26449 N N . VAL A 1 48 ? 3.658 1.714 -12.320 1.00 2.20 48 VAL A N 16
ATOM 26450 C CA . VAL A 1 48 ? 4.256 0.773 -11.381 1.00 21.44 48 VAL A CA 16
ATOM 26451 C C . VAL A 1 48 ? 3.253 -0.297 -10.962 1.00 3.32 48 VAL A C 16
ATOM 26452 O O . VAL A 1 48 ? 3.625 -1.438 -10.687 1.00 21.10 48 VAL A O 16
ATOM 26465 N N . VAL A 1 49 ? 1.980 0.080 -10.914 1.00 51.11 49 VAL A N 16
ATOM 26466 C CA . VAL A 1 49 ? 0.922 -0.846 -10.530 1.00 62.43 49 VAL A CA 16
ATOM 26467 C C . VAL A 1 49 ? 0.945 -2.099 -11.400 1.00 13.32 49 VAL A C 16
ATOM 26468 O O . VAL A 1 49 ? 0.505 -3.167 -10.978 1.00 74.52 49 VAL A O 16
ATOM 26481 N N . ASP A 1 50 ? 1.462 -1.958 -12.615 1.00 64.02 50 ASP A N 16
ATOM 26482 C CA . ASP A 1 50 ? 1.546 -3.078 -13.545 1.00 75.32 50 ASP A CA 16
ATOM 26483 C C . ASP A 1 50 ? 2.498 -4.149 -13.023 1.00 45.21 50 ASP A C 16
ATOM 26484 O O . ASP A 1 50 ? 2.380 -5.323 -13.373 1.00 71.10 50 ASP A O 16
ATOM 26493 N N . ARG A 1 51 ? 3.444 -3.735 -12.185 1.00 55.10 51 ARG A N 16
ATOM 26494 C CA . ARG A 1 51 ? 4.418 -4.658 -11.617 1.00 23.45 51 ARG A CA 16
ATOM 26495 C C . ARG A 1 51 ? 4.010 -5.080 -10.208 1.00 3.23 51 ARG A C 16
ATOM 26496 O O . ARG A 1 51 ? 4.070 -6.259 -9.860 1.00 4.03 51 ARG A O 16
ATOM 26517 N N . PHE A 1 52 ? 3.595 -4.108 -9.402 1.00 64.41 52 PHE A N 16
ATOM 26518 C CA . PHE A 1 52 ? 3.179 -4.379 -8.031 1.00 3.53 52 PHE A CA 16
ATOM 26519 C C . PHE A 1 52 ? 1.900 -5.210 -8.004 1.00 21.21 52 PHE A C 16
ATOM 26520 O O . PHE A 1 52 ? 1.314 -5.501 -9.048 1.00 4.53 52 PHE A O 16
ATOM 26537 N N . ASP A 1 53 ? 1.473 -5.590 -6.805 1.00 41.24 53 ASP A N 16
ATOM 26538 C CA . ASP A 1 53 ? 0.263 -6.388 -6.641 1.00 65.55 53 ASP A CA 16
ATOM 26539 C C . ASP A 1 53 ? -0.745 -5.669 -5.751 1.00 13.41 53 ASP A C 16
ATOM 26540 O O . ASP A 1 53 ? -1.940 -5.643 -6.045 1.00 73.22 53 ASP A O 16
ATOM 26549 N N . VAL A 1 54 ? -0.256 -5.087 -4.661 1.00 40.31 54 VAL A N 16
ATOM 26550 C CA . VAL A 1 54 ? -1.114 -4.368 -3.728 1.00 15.14 54 VAL A CA 16
ATOM 26551 C C . VAL A 1 54 ? -0.875 -2.864 -3.809 1.00 13.15 54 VAL A C 16
ATOM 26552 O O . VAL A 1 54 ? 0.246 -2.415 -4.042 1.00 5.42 54 VAL A O 16
ATOM 26565 N N . VAL A 1 55 ? -1.939 -2.090 -3.615 1.00 71.11 55 VAL A N 16
ATOM 26566 C CA . VAL A 1 55 ? -1.845 -0.636 -3.664 1.00 53.31 55 VAL A CA 16
ATOM 26567 C C . VAL A 1 55 ? -2.467 -0.003 -2.424 1.00 61.31 55 VAL A C 16
ATOM 26568 O O . VAL A 1 55 ? -3.433 -0.523 -1.866 1.00 31.30 55 VAL A O 16
ATOM 26581 N N . LEU A 1 56 ? -1.907 1.124 -1.998 1.00 24.01 56 LEU A N 16
ATOM 26582 C CA . LEU A 1 56 ? -2.405 1.829 -0.823 1.00 12.42 56 LEU A CA 16
ATOM 26583 C C . LEU A 1 56 ? -2.426 3.336 -1.061 1.00 74.25 56 LEU A C 16
ATOM 26584 O O . LEU A 1 56 ? -1.602 3.870 -1.804 1.00 5.32 56 LEU A O 16
ATOM 26600 N N . LEU A 1 57 ? -3.374 4.017 -0.426 1.00 21.01 57 LEU A N 16
ATOM 26601 C CA . LEU A 1 57 ? -3.501 5.464 -0.566 1.00 73.31 57 LEU A CA 16
ATOM 26602 C C . LEU A 1 57 ? -3.456 6.150 0.796 1.00 71.52 57 LEU A C 16
ATOM 26603 O O . LEU A 1 57 ? -4.111 5.716 1.742 1.00 75.32 57 LEU A O 16
ATOM 26619 N N . ALA A 1 58 ? -2.678 7.223 0.886 1.00 74.21 58 ALA A N 16
ATOM 26620 C CA . ALA A 1 58 ? -2.550 7.971 2.130 1.00 53.05 58 ALA A CA 16
ATOM 26621 C C . ALA A 1 58 ? -3.794 8.812 2.395 1.00 2.11 58 ALA A C 16
ATOM 26622 O O . ALA A 1 58 ? -4.581 9.102 1.493 1.00 33.42 58 ALA A O 16
ATOM 26629 N N . PRO A 1 59 ? -3.979 9.214 3.661 1.00 0.32 59 PRO A N 16
ATOM 26630 C CA . PRO A 1 59 ? -5.126 10.028 4.075 1.00 71.34 59 PRO A CA 16
ATOM 26631 C C . PRO A 1 59 ? -5.055 11.450 3.530 1.00 3.12 59 PRO A C 16
ATOM 26632 O O . PRO A 1 59 ? -4.090 11.820 2.862 1.00 52.11 59 PRO A O 16
ATOM 26643 N N . GLN A 1 60 ? -6.081 12.243 3.822 1.00 64.33 60 GLN A N 16
ATOM 26644 C CA . GLN A 1 60 ? -6.133 13.625 3.361 1.00 52.24 60 GLN A CA 16
ATOM 26645 C C . GLN A 1 60 ? -6.158 13.690 1.837 1.00 63.00 60 GLN A C 16
ATOM 26646 O O . GLN A 1 60 ? -5.286 14.300 1.218 1.00 53.21 60 GLN A O 16
ATOM 26660 N N . SER A 1 61 ? -7.162 13.057 1.239 1.00 64.13 61 SER A N 16
ATOM 26661 C CA . SER A 1 61 ? -7.297 13.039 -0.213 1.00 74.11 61 SER A CA 16
ATOM 26662 C C . SER A 1 61 ? -8.694 13.484 -0.634 1.00 61.10 61 SER A C 16
ATOM 26663 O O . SER A 1 61 ? -9.689 12.842 -0.297 1.00 54.03 61 SER A O 16
ATOM 26671 N N . ARG A 1 62 ? -8.760 14.587 -1.371 1.00 51.32 62 ARG A N 16
ATOM 26672 C CA . ARG A 1 62 ? -10.035 15.120 -1.838 1.00 4.31 62 ARG A CA 16
ATOM 26673 C C . ARG A 1 62 ? -10.393 14.551 -3.208 1.00 3.12 62 ARG A C 16
ATOM 26674 O O . ARG A 1 62 ? -11.368 13.813 -3.349 1.00 31.50 62 ARG A O 16
ATOM 26695 N N . PHE A 1 63 ? -9.599 14.901 -4.214 1.00 64.12 63 PHE A N 16
ATOM 26696 C CA . PHE A 1 63 ? -9.833 14.427 -5.573 1.00 34.25 63 PHE A CA 16
ATOM 26697 C C . PHE A 1 63 ? -9.155 13.080 -5.804 1.00 24.20 63 PHE A C 16
ATOM 26698 O O . PHE A 1 63 ? -9.700 12.205 -6.475 1.00 73.11 63 PHE A O 16
ATOM 26715 N N . ASN A 1 64 ? -7.961 12.922 -5.242 1.00 24.03 64 ASN A N 16
ATOM 26716 C CA . ASN A 1 64 ? -7.206 11.682 -5.387 1.00 63.52 64 ASN A CA 16
ATOM 26717 C C . ASN A 1 64 ? -8.030 10.486 -4.922 1.00 54.02 64 ASN A C 16
ATOM 26718 O O . ASN A 1 64 ? -8.060 9.445 -5.579 1.00 21.10 64 ASN A O 16
ATOM 26729 N N . LYS A 1 65 ? -8.700 10.642 -3.785 1.00 33.42 65 LYS A N 16
ATOM 26730 C CA . LYS A 1 65 ? -9.527 9.576 -3.232 1.00 33.02 65 LYS A CA 16
ATOM 26731 C C . LYS A 1 65 ? -10.594 9.140 -4.231 1.00 5.23 65 LYS A C 16
ATOM 26732 O O . LYS A 1 65 ? -10.673 7.968 -4.599 1.00 30.54 65 LYS A O 16
ATOM 26751 N N . LYS A 1 66 ? -11.411 10.091 -4.670 1.00 73.10 66 LYS A N 16
ATOM 26752 C CA . LYS A 1 66 ? -12.471 9.806 -5.629 1.00 13.41 66 LYS A CA 16
ATOM 26753 C C . LYS A 1 66 ? -11.902 9.184 -6.900 1.00 54.55 66 LYS A C 16
ATOM 26754 O O . LYS A 1 66 ? -12.445 8.210 -7.422 1.00 64.13 66 LYS A O 16
ATOM 26773 N N . ARG A 1 67 ? -10.806 9.753 -7.393 1.00 30.45 67 ARG A N 16
ATOM 26774 C CA . ARG A 1 67 ? -10.164 9.253 -8.602 1.00 25.22 67 ARG A CA 16
ATOM 26775 C C . ARG A 1 67 ? -9.716 7.806 -8.422 1.00 31.54 67 ARG A C 16
ATOM 26776 O O . ARG A 1 67 ? -10.219 6.901 -9.090 1.00 15.24 67 ARG A O 16
ATOM 26797 N N . LEU A 1 68 ? -8.769 7.593 -7.516 1.00 64.34 68 LEU A N 16
ATOM 26798 C CA . LEU A 1 68 ? -8.252 6.256 -7.248 1.00 73.50 68 LEU A CA 16
ATOM 26799 C C . LEU A 1 68 ? -9.391 5.273 -6.995 1.00 62.52 68 LEU A C 16
ATOM 26800 O O . LEU A 1 68 ? -9.295 4.095 -7.338 1.00 43.32 68 LEU A O 16
ATOM 26816 N N . GLU A 1 69 ? -10.470 5.767 -6.395 1.00 62.22 69 GLU A N 16
ATOM 26817 C CA . GLU A 1 69 ? -11.628 4.931 -6.098 1.00 51.54 69 GLU A CA 16
ATOM 26818 C C . GLU A 1 69 ? -12.363 4.546 -7.379 1.00 72.34 69 GLU A C 16
ATOM 26819 O O . GLU A 1 69 ? -12.549 3.365 -7.668 1.00 73.12 69 GLU A O 16
ATOM 26831 N N . GLU A 1 70 ? -12.778 5.552 -8.142 1.00 51.50 70 GLU A N 16
ATOM 26832 C CA . GLU A 1 70 ? -13.495 5.320 -9.390 1.00 63.50 70 GLU A CA 16
ATOM 26833 C C . GLU A 1 70 ? -12.626 4.548 -10.380 1.00 5.30 70 GLU A C 16
ATOM 26834 O O . GLU A 1 70 ? -13.126 3.989 -11.356 1.00 24.21 70 GLU A O 16
ATOM 26846 N N . ILE A 1 71 ? -11.322 4.526 -10.121 1.00 55.03 71 ILE A N 16
ATOM 26847 C CA . ILE A 1 71 ? -10.384 3.824 -10.988 1.00 21.34 71 ILE A CA 16
ATOM 26848 C C . ILE A 1 71 ? -10.124 2.408 -10.485 1.00 1.13 71 ILE A C 16
ATOM 26849 O O . ILE A 1 71 ? -9.910 1.486 -11.273 1.00 33.22 71 ILE A O 16
ATOM 26865 N N . THR A 1 72 ? -10.144 2.242 -9.166 1.00 22.41 72 THR A N 16
ATOM 26866 C CA . THR A 1 72 ? -9.911 0.938 -8.556 1.00 51.32 72 THR A CA 16
ATOM 26867 C C . THR A 1 72 ? -11.088 -0.000 -8.797 1.00 55.40 72 THR A C 16
ATOM 26868 O O . THR A 1 72 ? -10.905 -1.192 -9.043 1.00 64.43 72 THR A O 16
ATOM 26879 N N . LYS A 1 73 ? -12.298 0.545 -8.726 1.00 40.53 73 LYS A N 16
ATOM 26880 C CA . LYS A 1 73 ? -13.506 -0.241 -8.939 1.00 23.44 73 LYS A CA 16
ATOM 26881 C C . LYS A 1 73 ? -13.413 -1.043 -10.234 1.00 23.24 73 LYS A C 16
ATOM 26882 O O . LYS A 1 73 ? -13.506 -2.270 -10.240 1.00 61.41 73 LYS A O 16
ATOM 26901 N N . PRO A 1 74 ? -13.224 -0.334 -11.356 1.00 4.34 74 PRO A N 16
ATOM 26902 C CA . PRO A 1 74 ? -13.112 -0.960 -12.677 1.00 43.24 74 PRO A CA 16
ATOM 26903 C C . PRO A 1 74 ? -11.815 -1.746 -12.838 1.00 54.14 74 PRO A C 16
ATOM 26904 O O . PRO A 1 74 ? -11.800 -2.822 -13.436 1.00 73.13 74 PRO A O 16
ATOM 26915 N N . LYS A 1 75 ? -10.728 -1.203 -12.301 1.00 11.12 75 LYS A N 16
ATOM 26916 C CA . LYS A 1 75 ? -9.427 -1.854 -12.382 1.00 65.35 75 LYS A CA 16
ATOM 26917 C C . LYS A 1 75 ? -9.432 -3.179 -11.627 1.00 22.01 75 LYS A C 16
ATOM 26918 O O . LYS A 1 75 ? -8.621 -4.063 -11.897 1.00 61.01 75 LYS A O 16
ATOM 26937 N N . GLY A 1 76 ? -10.355 -3.310 -10.678 1.00 24.23 76 GLY A N 16
ATOM 26938 C CA . GLY A 1 76 ? -10.448 -4.530 -9.897 1.00 75.45 76 GLY A CA 16
ATOM 26939 C C . GLY A 1 76 ? -9.122 -4.930 -9.284 1.00 55.10 76 GLY A C 16
ATOM 26940 O O . GLY A 1 76 ? -8.595 -6.005 -9.574 1.00 14.44 76 GLY A O 16
ATOM 26944 N N . ILE A 1 77 ? -8.580 -4.064 -8.435 1.00 42.42 77 ILE A N 16
ATOM 26945 C CA . ILE A 1 77 ? -7.306 -4.333 -7.779 1.00 72.12 77 ILE A CA 16
ATOM 26946 C C . ILE A 1 77 ? -7.396 -4.079 -6.278 1.00 71.51 77 ILE A C 16
ATOM 26947 O O . ILE A 1 77 ? -8.216 -3.293 -5.804 1.00 33.30 77 ILE A O 16
ATOM 26963 N N . PRO A 1 78 ? -6.532 -4.759 -5.511 1.00 22.22 78 PRO A N 16
ATOM 26964 C CA . PRO A 1 78 ? -6.491 -4.622 -4.052 1.00 32.24 78 PRO A CA 16
ATOM 26965 C C . PRO A 1 78 ? -5.964 -3.261 -3.611 1.00 32.21 78 PRO A C 16
ATOM 26966 O O . PRO A 1 78 ? -4.754 -3.038 -3.568 1.00 15.01 78 PRO A O 16
ATOM 26977 N N . ILE A 1 79 ? -6.880 -2.355 -3.283 1.00 44.15 79 ILE A N 16
ATOM 26978 C CA . ILE A 1 79 ? -6.505 -1.016 -2.845 1.00 32.13 79 ILE A CA 16
ATOM 26979 C C . ILE A 1 79 ? -6.913 -0.779 -1.395 1.00 12.03 79 ILE A C 16
ATOM 26980 O O . ILE A 1 79 ? -8.039 -1.080 -1.000 1.00 72.12 79 ILE A O 16
ATOM 26996 N N . GLU A 1 80 ? -5.991 -0.236 -0.608 1.00 1.44 80 GLU A N 16
ATOM 26997 C CA . GLU A 1 80 ? -6.256 0.043 0.800 1.00 63.12 80 GLU A CA 16
ATOM 26998 C C . GLU A 1 80 ? -6.106 1.531 1.097 1.00 40.31 80 GLU A C 16
ATOM 26999 O O . GLU A 1 80 ? -5.295 2.221 0.478 1.00 73.45 80 GLU A O 16
ATOM 27011 N N . ILE A 1 81 ? -6.894 2.021 2.048 1.00 35.22 81 ILE A N 16
ATOM 27012 C CA . ILE A 1 81 ? -6.851 3.427 2.428 1.00 43.41 81 ILE A CA 16
ATOM 27013 C C . ILE A 1 81 ? -6.391 3.592 3.872 1.00 5.40 81 ILE A C 16
ATOM 27014 O O . ILE A 1 81 ? -7.111 3.244 4.808 1.00 73.44 81 ILE A O 16
ATOM 27030 N N . ILE A 1 82 ? -5.187 4.127 4.046 1.00 12.44 82 ILE A N 16
ATOM 27031 C CA . ILE A 1 82 ? -4.632 4.342 5.377 1.00 3.13 82 ILE A CA 16
ATOM 27032 C C . ILE A 1 82 ? -5.325 5.503 6.082 1.00 55.22 82 ILE A C 16
ATOM 27033 O O . ILE A 1 82 ? -5.032 6.668 5.816 1.00 30.43 82 ILE A O 16
ATOM 27049 N N . ASN A 1 83 ? -6.246 5.176 6.983 1.00 54.24 83 ASN A N 16
ATOM 27050 C CA . ASN A 1 83 ? -6.982 6.193 7.727 1.00 71.00 83 ASN A CA 16
ATOM 27051 C C . ASN A 1 83 ? -6.025 7.185 8.381 1.00 14.33 83 ASN A C 16
ATOM 27052 O O . ASN A 1 83 ? -4.873 6.859 8.667 1.00 75.30 83 ASN A O 16
ATOM 27063 N N . THR A 1 84 ? -6.512 8.400 8.618 1.00 74.41 84 THR A N 16
ATOM 27064 C CA . THR A 1 84 ? -5.702 9.441 9.238 1.00 34.42 84 THR A CA 16
ATOM 27065 C C . THR A 1 84 ? -5.062 8.942 10.528 1.00 42.50 84 THR A C 16
ATOM 27066 O O . THR A 1 84 ? -3.963 9.365 10.890 1.00 2.42 84 THR A O 16
ATOM 27077 N N . ILE A 1 85 ? -5.753 8.041 11.218 1.00 12.22 85 ILE A N 16
ATOM 27078 C CA . ILE A 1 85 ? -5.249 7.485 12.467 1.00 60.23 85 ILE A CA 16
ATOM 27079 C C . ILE A 1 85 ? -4.037 6.593 12.222 1.00 24.22 85 ILE A C 16
ATOM 27080 O O . ILE A 1 85 ? -2.950 6.847 12.743 1.00 72.13 85 ILE A O 16
ATOM 27096 N N . ASP A 1 86 ? -4.230 5.547 11.425 1.00 11.34 86 ASP A N 16
ATOM 27097 C CA . ASP A 1 86 ? -3.151 4.619 11.108 1.00 71.32 86 ASP A CA 16
ATOM 27098 C C . ASP A 1 86 ? -1.922 5.366 10.600 1.00 34.44 86 ASP A C 16
ATOM 27099 O O . ASP A 1 86 ? -0.805 5.130 11.062 1.00 31.21 86 ASP A O 16
ATOM 27108 N N . TYR A 1 87 ? -2.136 6.266 9.648 1.00 44.33 87 TYR A N 16
ATOM 27109 C CA . TYR A 1 87 ? -1.044 7.046 9.075 1.00 72.15 87 TYR A CA 16
ATOM 27110 C C . TYR A 1 87 ? -0.400 7.938 10.130 1.00 4.44 87 TYR A C 16
ATOM 27111 O O . TYR A 1 87 ? 0.823 8.050 10.204 1.00 23.42 87 TYR A O 16
ATOM 27129 N N . GLY A 1 88 ? -1.234 8.574 10.948 1.00 1.42 88 GLY A N 16
ATOM 27130 C CA . GLY A 1 88 ? -0.728 9.449 11.990 1.00 61.42 88 GLY A CA 16
ATOM 27131 C C . GLY A 1 88 ? 0.123 8.711 13.005 1.00 64.23 88 GLY A C 16
ATOM 27132 O O . GLY A 1 88 ? 1.201 9.175 13.377 1.00 62.13 88 GLY A O 16
ATOM 27136 N N . THR A 1 89 ? -0.362 7.558 13.455 1.00 12.44 89 THR A N 16
ATOM 27137 C CA . THR A 1 89 ? 0.359 6.756 14.435 1.00 4.42 89 THR A CA 16
ATOM 27138 C C . THR A 1 89 ? 1.576 6.086 13.807 1.00 1.41 89 THR A C 16
ATOM 27139 O O . THR A 1 89 ? 2.526 5.727 14.503 1.00 40.31 89 THR A O 16
ATOM 27150 N N . MET A 1 90 ? 1.541 5.920 12.489 1.00 13.14 90 MET A N 16
ATOM 27151 C CA . MET A 1 90 ? 2.643 5.295 11.768 1.00 21.23 90 MET A CA 16
ATOM 27152 C C . MET A 1 90 ? 2.906 3.887 12.294 1.00 65.40 90 MET A C 16
ATOM 27153 O O . MET A 1 90 ? 3.905 3.645 12.970 1.00 63.40 90 MET A O 16
ATOM 27167 N N . ASN A 1 91 ? 2.005 2.964 11.977 1.00 14.02 91 ASN A N 16
ATOM 27168 C CA . ASN A 1 91 ? 2.140 1.580 12.419 1.00 54.11 91 ASN A CA 16
ATOM 27169 C C . ASN A 1 91 ? 2.533 0.675 11.256 1.00 31.54 91 ASN A C 16
ATOM 27170 O O . ASN A 1 91 ? 1.686 0.253 10.469 1.00 3.52 91 ASN A O 16
ATOM 27181 N N . GLY A 1 92 ? 3.826 0.378 11.155 1.00 33.41 92 GLY A N 16
ATOM 27182 C CA . GLY A 1 92 ? 4.309 -0.477 10.086 1.00 53.40 92 GLY A CA 16
ATOM 27183 C C . GLY A 1 92 ? 3.618 -1.826 10.064 1.00 23.24 92 GLY A C 16
ATOM 27184 O O . GLY A 1 92 ? 3.133 -2.264 9.022 1.00 31.31 92 GLY A O 16
ATOM 27188 N N . GLU A 1 93 ? 3.575 -2.485 11.218 1.00 72.34 93 GLU A N 16
ATOM 27189 C CA . GLU A 1 93 ? 2.940 -3.794 11.326 1.00 70.03 93 GLU A CA 16
ATOM 27190 C C . GLU A 1 93 ? 1.525 -3.760 10.758 1.00 13.20 93 GLU A C 16
ATOM 27191 O O . GLU A 1 93 ? 1.130 -4.639 9.991 1.00 41.43 93 GLU A O 16
ATOM 27203 N N . LYS A 1 94 ? 0.764 -2.740 11.140 1.00 1.15 94 LYS A N 16
ATOM 27204 C CA . LYS A 1 94 ? -0.608 -2.590 10.670 1.00 51.44 94 LYS A CA 16
ATOM 27205 C C . LYS A 1 94 ? -0.646 -2.384 9.159 1.00 64.34 94 LYS A C 16
ATOM 27206 O O . LYS A 1 94 ? -1.492 -2.950 8.467 1.00 55.23 94 LYS A O 16
ATOM 27225 N N . VAL A 1 95 ? 0.278 -1.573 8.653 1.00 71.10 95 VAL A N 16
ATOM 27226 C CA . VAL A 1 95 ? 0.352 -1.296 7.224 1.00 61.45 95 VAL A CA 16
ATOM 27227 C C . VAL A 1 95 ? 0.566 -2.578 6.426 1.00 45.15 95 VAL A C 16
ATOM 27228 O O . VAL A 1 95 ? -0.295 -2.989 5.647 1.00 15.42 95 VAL A O 16
ATOM 27241 N N . LEU A 1 96 ? 1.720 -3.206 6.624 1.00 1.02 96 LEU A N 16
ATOM 27242 C CA . LEU A 1 96 ? 2.048 -4.442 5.923 1.00 62.40 96 LEU A CA 16
ATOM 27243 C C . LEU A 1 96 ? 0.945 -5.480 6.104 1.00 13.12 96 LEU A C 16
ATOM 27244 O O . LEU A 1 96 ? 0.540 -6.141 5.148 1.00 52.51 96 LEU A O 16
ATOM 27260 N N . GLN A 1 97 ? 0.463 -5.615 7.336 1.00 72.24 97 GLN A N 16
ATOM 27261 C CA . GLN A 1 97 ? -0.594 -6.572 7.641 1.00 42.14 97 GLN A CA 16
ATOM 27262 C C . GLN A 1 97 ? -1.828 -6.311 6.782 1.00 11.25 97 GLN A C 16
ATOM 27263 O O . GLN A 1 97 ? -2.459 -7.243 6.283 1.00 63.20 97 GLN A O 16
ATOM 27277 N N . LEU A 1 98 ? -2.168 -5.037 6.618 1.00 55.12 98 LEU A N 16
ATOM 27278 C CA . LEU A 1 98 ? -3.328 -4.653 5.821 1.00 50.02 98 LEU A CA 16
ATOM 27279 C C . LEU A 1 98 ? -3.124 -5.014 4.352 1.00 15.44 98 LEU A C 16
ATOM 27280 O O . LEU A 1 98 ? -3.984 -5.637 3.732 1.00 63.53 98 LEU A O 16
ATOM 27296 N N . ALA A 1 99 ? -1.979 -4.617 3.804 1.00 33.04 99 ALA A N 16
ATOM 27297 C CA . ALA A 1 99 ? -1.661 -4.902 2.412 1.00 64.35 99 ALA A CA 16
ATOM 27298 C C . ALA A 1 99 ? -1.775 -6.395 2.117 1.00 53.43 99 ALA A C 16
ATOM 27299 O O . ALA A 1 99 ? -2.544 -6.807 1.247 1.00 45.41 99 ALA A O 16
ATOM 27306 N N . ILE A 1 100 ? -1.007 -7.198 2.844 1.00 13.14 100 ILE A N 16
ATOM 27307 C CA . ILE A 1 100 ? -1.024 -8.643 2.660 1.00 73.41 100 ILE A CA 16
ATOM 27308 C C . ILE A 1 100 ? -2.427 -9.207 2.866 1.00 61.41 100 ILE A C 16
ATOM 27309 O O . ILE A 1 100 ? -2.925 -9.974 2.043 1.00 52.41 100 ILE A O 16
ATOM 27325 N N . ASN A 1 101 ? -3.057 -8.821 3.970 1.00 24.54 101 ASN A N 16
ATOM 27326 C CA . ASN A 1 101 ? -4.402 -9.288 4.285 1.00 54.32 101 ASN A CA 16
ATOM 27327 C C . ASN A 1 101 ? -5.347 -9.057 3.109 1.00 34.11 101 ASN A C 16
ATOM 27328 O O . ASN A 1 101 ? -6.109 -9.946 2.729 1.00 50.15 101 ASN A O 16
ATOM 27339 N N . ALA A 1 102 ? -5.290 -7.859 2.538 1.00 3.23 102 ALA A N 16
ATOM 27340 C CA . ALA A 1 102 ? -6.138 -7.511 1.405 1.00 64.34 102 ALA A CA 16
ATOM 27341 C C . ALA A 1 102 ? -5.814 -8.378 0.192 1.00 12.23 102 ALA A C 16
ATOM 27342 O O . ALA A 1 102 ? -6.713 -8.880 -0.482 1.00 75.25 102 ALA A O 16
ATOM 27349 N N . PHE A 1 103 ? -4.525 -8.550 -0.080 1.00 43.21 103 PHE A N 16
ATOM 27350 C CA . PHE A 1 103 ? -4.083 -9.354 -1.214 1.00 4.34 103 PHE A CA 16
ATOM 27351 C C . PHE A 1 103 ? -4.687 -10.754 -1.155 1.00 72.42 103 PHE A C 16
ATOM 27352 O O . PHE A 1 103 ? -5.302 -11.216 -2.114 1.00 73.24 103 PHE A O 16
ATOM 27369 N N . ASN A 1 104 ? -4.507 -11.424 -0.021 1.00 51.43 104 ASN A N 16
ATOM 27370 C CA . ASN A 1 104 ? -5.033 -12.771 0.163 1.00 23.44 104 ASN A CA 16
ATOM 27371 C C . ASN A 1 104 ? -6.556 -12.778 0.066 1.00 24.31 104 ASN A C 16
ATOM 27372 O O . ASN A 1 104 ? -7.140 -13.629 -0.604 1.00 54.30 104 ASN A O 16
ATOM 27383 N N . ASN A 1 105 ? -7.190 -11.824 0.739 1.00 74.12 105 ASN A N 16
ATOM 27384 C CA . ASN A 1 105 ? -8.645 -11.721 0.728 1.00 14.34 105 ASN A CA 16
ATOM 27385 C C . ASN A 1 105 ? -9.175 -11.638 -0.700 1.00 64.30 105 ASN A C 16
ATOM 27386 O O . ASN A 1 105 ? -10.170 -12.277 -1.043 1.00 35.33 105 ASN A O 16
ATOM 27397 N N . LYS A 1 106 ? -8.502 -10.850 -1.531 1.00 2.33 106 LYS A N 16
ATOM 27398 C CA . LYS A 1 106 ? -8.902 -10.684 -2.923 1.00 62.11 106 LYS A CA 16
ATOM 27399 C C . LYS A 1 106 ? -7.918 -11.381 -3.858 1.00 3.01 106 LYS A C 16
ATOM 27400 O O . LYS A 1 106 ? -7.074 -10.736 -4.479 1.00 4.25 106 LYS A O 16
ATOM 27419 N N . SER A 1 107 ? -8.034 -12.701 -3.953 1.00 64.41 107 SER A N 16
ATOM 27420 C CA . SER A 1 107 ? -7.154 -13.486 -4.812 1.00 25.15 107 SER A CA 16
ATOM 27421 C C . SER A 1 107 ? -7.560 -13.352 -6.275 1.00 41.51 107 SER A C 16
ATOM 27422 O O . SER A 1 107 ? -6.710 -13.237 -7.159 1.00 35.32 107 SER A O 16
ATOM 27430 N N . SER A 1 108 ? -8.865 -13.367 -6.524 1.00 35.42 108 SER A N 16
ATOM 27431 C CA . SER A 1 108 ? -9.387 -13.251 -7.881 1.00 61.43 108 SER A CA 16
ATOM 27432 C C . SER A 1 108 ? -10.486 -12.196 -7.953 1.00 31.40 108 SER A C 16
ATOM 27433 O O . SER A 1 108 ? -11.174 -11.932 -6.966 1.00 45.32 108 SER A O 16
ATOM 27441 N N . VAL A 1 109 ? -10.648 -11.597 -9.128 1.00 23.21 109 VAL A N 16
ATOM 27442 C CA . VAL A 1 109 ? -11.664 -10.572 -9.331 1.00 24.14 109 VAL A CA 16
ATOM 27443 C C . VAL A 1 109 ? -12.511 -10.872 -10.562 1.00 25.33 109 VAL A C 16
ATOM 27444 O O . VAL A 1 109 ? -13.496 -11.607 -10.486 1.00 11.41 109 VAL A O 16
ATOM 27457 N N . GLY A 1 1 ? 11.506 -21.586 -3.270 1.00 70.24 1 GLY A N 17
ATOM 27458 C CA . GLY A 1 1 ? 10.464 -20.898 -4.011 1.00 4.35 1 GLY A CA 17
ATOM 27459 C C . GLY A 1 1 ? 10.647 -19.393 -4.006 1.00 64.24 1 GLY A C 17
ATOM 27460 O O . GLY A 1 1 ? 9.940 -18.662 -3.313 1.00 73.44 1 GLY A O 17
ATOM 27464 N N . PRO A 1 2 ? 11.619 -18.909 -4.794 1.00 12.33 2 PRO A N 17
ATOM 27465 C CA . PRO A 1 2 ? 11.917 -17.477 -4.895 1.00 21.45 2 PRO A CA 17
ATOM 27466 C C . PRO A 1 2 ? 10.815 -16.706 -5.613 1.00 1.24 2 PRO A C 17
ATOM 27467 O O . PRO A 1 2 ? 10.329 -17.130 -6.660 1.00 13.52 2 PRO A O 17
ATOM 27478 N N . GLY A 1 3 ? 10.427 -15.569 -5.042 1.00 70.34 3 GLY A N 17
ATOM 27479 C CA . GLY A 1 3 ? 9.385 -14.756 -5.643 1.00 43.21 3 GLY A CA 17
ATOM 27480 C C . GLY A 1 3 ? 9.073 -13.517 -4.826 1.00 65.14 3 GLY A C 17
ATOM 27481 O O . GLY A 1 3 ? 9.266 -12.394 -5.291 1.00 70.22 3 GLY A O 17
ATOM 27485 N N . SER A 1 4 ? 8.589 -13.723 -3.605 1.00 11.31 4 SER A N 17
ATOM 27486 C CA . SER A 1 4 ? 8.244 -12.613 -2.724 1.00 14.32 4 SER A CA 17
ATOM 27487 C C . SER A 1 4 ? 7.144 -11.752 -3.338 1.00 64.12 4 SER A C 17
ATOM 27488 O O . SER A 1 4 ? 6.809 -11.899 -4.513 1.00 64.42 4 SER A O 17
ATOM 27496 N N . MET A 1 5 ? 6.588 -10.852 -2.535 1.00 54.40 5 MET A N 17
ATOM 27497 C CA . MET A 1 5 ? 5.526 -9.965 -3.000 1.00 23.30 5 MET A CA 17
ATOM 27498 C C . MET A 1 5 ? 5.992 -8.513 -2.998 1.00 44.24 5 MET A C 17
ATOM 27499 O O . MET A 1 5 ? 6.849 -8.127 -2.204 1.00 2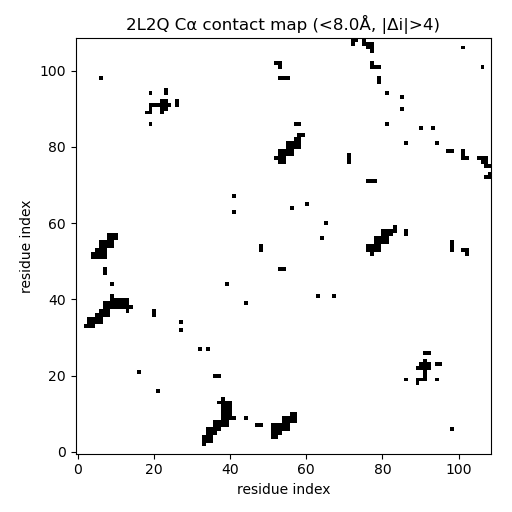2.21 5 MET A O 17
ATOM 27513 N N . ASN A 1 6 ? 5.422 -7.712 -3.893 1.00 34.43 6 ASN A N 17
ATOM 27514 C CA . ASN A 1 6 ? 5.780 -6.302 -3.995 1.00 34.15 6 ASN A CA 17
ATOM 27515 C C . ASN A 1 6 ? 4.564 -5.414 -3.746 1.00 44.31 6 ASN A C 17
ATOM 27516 O O . ASN A 1 6 ? 3.627 -5.392 -4.543 1.00 74.20 6 ASN A O 17
ATOM 27527 N N . ILE A 1 7 ? 4.590 -4.682 -2.637 1.00 62.03 7 ILE A N 17
ATOM 27528 C CA . ILE A 1 7 ? 3.492 -3.790 -2.286 1.00 25.35 7 ILE A CA 17
ATOM 27529 C C . ILE A 1 7 ? 3.723 -2.389 -2.840 1.00 2.53 7 ILE A C 17
ATOM 27530 O O . ILE A 1 7 ? 4.844 -1.878 -2.819 1.00 2.32 7 ILE A O 17
ATOM 27546 N N . LEU A 1 8 ? 2.656 -1.770 -3.333 1.00 3.33 8 LEU A N 17
ATOM 27547 C CA . LEU A 1 8 ? 2.742 -0.424 -3.890 1.00 30.52 8 LEU A CA 17
ATOM 27548 C C . LEU A 1 8 ? 2.164 0.604 -2.923 1.00 10.34 8 LEU A C 17
ATOM 27549 O O . LEU A 1 8 ? 1.086 0.407 -2.361 1.00 62.40 8 LEU A O 17
ATOM 27565 N N . LEU A 1 9 ? 2.887 1.703 -2.735 1.00 1.13 9 LEU A N 17
ATOM 27566 C CA . LEU A 1 9 ? 2.446 2.765 -1.837 1.00 71.23 9 LEU A CA 17
ATOM 27567 C C . LEU A 1 9 ? 2.239 4.070 -2.598 1.00 70.11 9 LEU A C 17
ATOM 27568 O O . LEU A 1 9 ? 3.022 4.416 -3.483 1.00 23.01 9 LEU A O 17
ATOM 27584 N N . VAL A 1 10 ? 1.182 4.793 -2.246 1.00 55.41 10 VAL A N 17
ATOM 27585 C CA . VAL A 1 10 ? 0.874 6.064 -2.893 1.00 71.33 10 VAL A CA 17
ATOM 27586 C C . VAL A 1 10 ? 0.781 7.192 -1.872 1.00 33.03 10 VAL A C 17
ATOM 27587 O O . VAL A 1 10 ? 0.065 7.083 -0.875 1.00 1.52 10 VAL A O 17
ATOM 27600 N N . CYS A 1 11 ? 1.507 8.275 -2.127 1.00 61.44 11 CYS A N 17
ATOM 27601 C CA . CYS A 1 11 ? 1.506 9.424 -1.230 1.00 41.42 11 CYS A CA 17
ATOM 27602 C C . CYS A 1 11 ? 2.313 10.576 -1.823 1.00 14.23 11 CYS A C 17
ATOM 27603 O O . CYS A 1 11 ? 3.394 10.372 -2.371 1.00 23.40 11 CYS A O 17
ATOM 27611 N N . GLY A 1 12 ? 1.777 11.788 -1.708 1.00 71.31 12 GLY A N 17
ATOM 27612 C CA . GLY A 1 12 ? 2.459 12.953 -2.238 1.00 12.44 12 GLY A CA 17
ATOM 27613 C C . GLY A 1 12 ? 3.820 13.166 -1.605 1.00 0.53 12 GLY A C 17
ATOM 27614 O O . GLY A 1 12 ? 4.847 12.845 -2.202 1.00 11.32 12 GLY A O 17
ATOM 27618 N N . ALA A 1 13 ? 3.828 13.712 -0.392 1.00 42.14 13 ALA A N 17
ATOM 27619 C CA . ALA A 1 13 ? 5.072 13.968 0.322 1.00 62.43 13 ALA A CA 17
ATOM 27620 C C . ALA A 1 13 ? 5.518 12.738 1.105 1.00 30.31 13 ALA A C 17
ATOM 27621 O O . ALA A 1 13 ? 4.802 12.255 1.981 1.00 20.24 13 ALA A O 17
ATOM 27628 N N . GLY A 1 14 ? 6.706 12.235 0.783 1.00 62.33 14 GLY A N 17
ATOM 27629 C CA . GLY A 1 14 ? 7.226 11.064 1.466 1.00 51.02 14 GLY A CA 17
ATOM 27630 C C . GLY A 1 14 ? 8.058 10.184 0.555 1.00 22.42 14 GLY A C 17
ATOM 27631 O O . GLY A 1 14 ? 7.749 9.007 0.366 1.00 34.34 14 GLY A O 17
ATOM 27635 N N . MET A 1 15 ? 9.116 10.753 -0.012 1.00 53.34 15 MET A N 17
ATOM 27636 C CA . MET A 1 15 ? 9.994 10.011 -0.909 1.00 64.25 15 MET A CA 17
ATOM 27637 C C . MET A 1 15 ? 11.117 9.333 -0.131 1.00 45.14 15 MET A C 17
ATOM 27638 O O . MET A 1 15 ? 12.188 9.910 0.061 1.00 30.11 15 MET A O 17
ATOM 27652 N N . SER A 1 16 ? 10.866 8.106 0.313 1.00 24.53 16 SER A N 17
ATOM 27653 C CA . SER A 1 16 ? 11.856 7.351 1.074 1.00 71.11 16 SER A CA 17
ATOM 27654 C C . SER A 1 16 ? 12.176 8.049 2.392 1.00 32.13 16 SER A C 17
ATOM 27655 O O . SER A 1 16 ? 11.876 9.230 2.573 1.00 40.24 16 SER A O 17
ATOM 27663 N N . THR A 1 17 ? 12.789 7.311 3.312 1.00 32.23 17 THR A N 17
ATOM 27664 C CA . THR A 1 17 ? 13.149 7.856 4.615 1.00 50.52 17 THR A CA 17
ATOM 27665 C C . THR A 1 17 ? 11.911 8.294 5.389 1.00 22.45 17 THR A C 17
ATOM 27666 O O . THR A 1 17 ? 11.899 9.358 6.008 1.00 35.13 17 THR A O 17
ATOM 27677 N N . SER A 1 18 ? 10.872 7.467 5.351 1.00 21.31 18 SER A N 17
ATOM 27678 C CA . SER A 1 18 ? 9.627 7.769 6.048 1.00 52.43 18 SER A CA 17
ATOM 27679 C C . SER A 1 18 ? 9.416 6.819 7.222 1.00 75.50 18 SER A C 17
ATOM 27680 O O . SER A 1 18 ? 9.887 5.682 7.207 1.00 41.21 18 SER A O 17
ATOM 27688 N N . MET A 1 19 ? 8.704 7.293 8.239 1.00 74.24 19 MET A N 17
ATOM 27689 C CA . MET A 1 19 ? 8.428 6.485 9.421 1.00 3.51 19 MET A CA 17
ATOM 27690 C C . MET A 1 19 ? 7.656 5.223 9.050 1.00 1.20 19 MET A C 17
ATOM 27691 O O . MET A 1 19 ? 8.003 4.122 9.479 1.00 53.52 19 MET A O 17
ATOM 27705 N N . LEU A 1 20 ? 6.607 5.391 8.252 1.00 64.52 20 LEU A N 17
ATOM 27706 C CA . LEU A 1 20 ? 5.785 4.265 7.822 1.00 1.52 20 LEU A CA 17
ATOM 27707 C C . LEU A 1 20 ? 6.635 3.198 7.140 1.00 31.34 20 LEU A C 17
ATOM 27708 O O . LEU A 1 20 ? 6.764 2.080 7.639 1.00 25.53 20 LEU A O 17
ATOM 27724 N N . VAL A 1 21 ? 7.215 3.552 5.998 1.00 2.01 21 VAL A N 17
ATOM 27725 C CA . VAL A 1 21 ? 8.057 2.626 5.250 1.00 53.01 21 VAL A CA 17
ATOM 27726 C C . VAL A 1 21 ? 9.128 2.011 6.143 1.00 0.32 21 VAL A C 17
ATOM 27727 O O . VAL A 1 21 ? 9.453 0.831 6.017 1.00 12.21 21 VAL A O 17
ATOM 27740 N N . GLN A 1 22 ? 9.674 2.821 7.045 1.00 64.11 22 GLN A N 17
ATOM 27741 C CA . GLN A 1 22 ? 10.710 2.357 7.960 1.00 72.32 22 GLN A CA 17
ATOM 27742 C C . GLN A 1 22 ? 10.165 1.290 8.904 1.00 14.31 22 GLN A C 17
ATOM 27743 O O . GLN A 1 22 ? 10.790 0.251 9.111 1.00 41.14 22 GLN A O 17
ATOM 27757 N N . ARG A 1 23 ? 8.995 1.557 9.476 1.00 1.44 23 ARG A N 17
ATOM 27758 C CA . ARG A 1 23 ? 8.366 0.622 10.401 1.00 74.40 23 ARG A CA 17
ATOM 27759 C C . ARG A 1 23 ? 8.042 -0.697 9.704 1.00 11.20 23 ARG A C 17
ATOM 27760 O O . ARG A 1 23 ? 8.170 -1.770 10.294 1.00 21.02 23 ARG A O 17
ATOM 27781 N N . ILE A 1 24 ? 7.622 -0.608 8.446 1.00 22.21 24 ILE A N 17
ATOM 27782 C CA . ILE A 1 24 ? 7.281 -1.793 7.670 1.00 12.10 24 ILE A CA 17
ATOM 27783 C C . ILE A 1 24 ? 8.526 -2.611 7.340 1.00 14.00 24 ILE A C 17
ATOM 27784 O O . ILE A 1 24 ? 8.614 -3.789 7.687 1.00 44.24 24 ILE A O 17
ATOM 27800 N N . GLU A 1 25 ? 9.483 -1.978 6.672 1.00 50.05 25 GLU A N 17
ATOM 27801 C CA . GLU A 1 25 ? 10.723 -2.648 6.297 1.00 63.14 25 GLU A CA 17
ATOM 27802 C C . GLU A 1 25 ? 11.411 -3.243 7.521 1.00 43.11 25 GLU A C 17
ATOM 27803 O O . GLU A 1 25 ? 12.017 -4.313 7.448 1.00 2.52 25 GLU A O 17
ATOM 27815 N N . LYS A 1 26 ? 11.315 -2.542 8.646 1.00 32.52 26 LYS A N 17
ATOM 27816 C CA . LYS A 1 26 ? 11.927 -3.000 9.887 1.00 12.54 26 LYS A CA 17
ATOM 27817 C C . LYS A 1 26 ? 11.222 -4.246 10.414 1.00 1.11 26 LYS A C 17
ATOM 27818 O O . LYS A 1 26 ? 11.840 -5.299 10.574 1.00 21.34 26 LYS A O 17
ATOM 27837 N N . TYR A 1 27 ? 9.927 -4.120 10.681 1.00 64.13 27 TYR A N 17
ATOM 27838 C CA . TYR A 1 27 ? 9.139 -5.236 11.191 1.00 43.22 27 TYR A CA 17
ATOM 27839 C C . TYR A 1 27 ? 9.310 -6.470 10.311 1.00 63.23 27 TYR A C 17
ATOM 27840 O O . TYR A 1 27 ? 9.546 -7.572 10.806 1.00 41.12 27 TYR A O 17
ATOM 27858 N N . ALA A 1 28 ? 9.190 -6.277 9.001 1.00 10.43 28 ALA A N 17
ATOM 27859 C CA . ALA A 1 28 ? 9.333 -7.372 8.050 1.00 25.31 28 ALA A CA 17
ATOM 27860 C C . ALA A 1 28 ? 10.738 -7.964 8.104 1.00 70.44 28 ALA A C 17
ATOM 27861 O O . ALA A 1 28 ? 10.907 -9.179 8.214 1.00 21.11 28 ALA A O 17
ATOM 27868 N N . LYS A 1 29 ? 11.743 -7.099 8.023 1.00 64.42 29 LYS A N 17
ATOM 27869 C CA . LYS A 1 29 ? 13.134 -7.536 8.062 1.00 12.31 29 LYS A CA 17
ATOM 27870 C C . LYS A 1 29 ? 13.421 -8.322 9.337 1.00 21.23 29 LYS A C 17
ATOM 27871 O O . LYS A 1 29 ? 14.275 -9.210 9.351 1.00 72.25 29 LYS A O 17
ATOM 27890 N N . SER A 1 30 ? 12.703 -7.993 10.406 1.00 43.31 30 SER A N 17
ATOM 27891 C CA . SER A 1 30 ? 12.883 -8.668 11.686 1.00 4.32 30 SER A CA 17
ATOM 27892 C C . SER A 1 30 ? 12.100 -9.976 11.725 1.00 63.34 30 SER A C 17
ATOM 27893 O O . SER 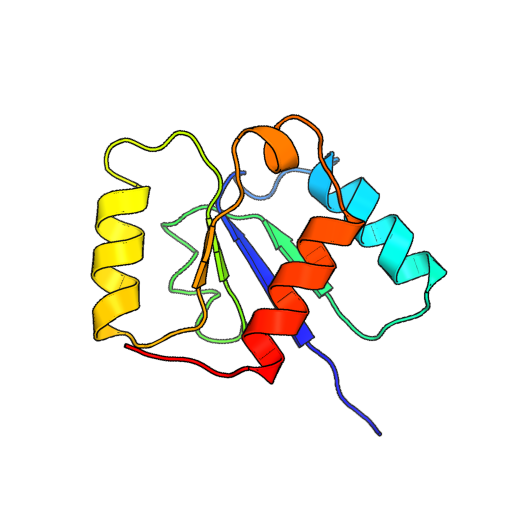A 1 30 ? 12.589 -10.991 12.221 1.00 73.43 30 SER A O 17
ATOM 27901 N N . LYS A 1 31 ? 10.880 -9.945 11.198 1.00 41.41 31 LYS A N 17
ATOM 27902 C CA . LYS A 1 31 ? 10.028 -11.127 11.170 1.00 11.14 31 LYS A CA 17
ATOM 27903 C C . LYS A 1 31 ? 10.527 -12.133 10.139 1.00 73.14 31 LYS A C 17
ATOM 27904 O O . LYS A 1 31 ? 10.143 -13.302 10.162 1.00 15.23 31 LYS A O 17
ATOM 27923 N N . ASN A 1 32 ? 11.386 -11.672 9.236 1.00 50.11 32 ASN A N 17
ATOM 27924 C CA . ASN A 1 32 ? 11.939 -12.534 8.197 1.00 43.32 32 ASN A CA 17
ATOM 27925 C C . ASN A 1 32 ? 10.841 -13.031 7.263 1.00 54.05 32 ASN A C 17
ATOM 27926 O O . ASN A 1 32 ? 10.652 -14.237 7.097 1.00 13.32 32 ASN A O 17
ATOM 27937 N N . ILE A 1 33 ? 10.120 -12.096 6.654 1.00 43.22 33 ILE A N 17
ATOM 27938 C CA . ILE A 1 33 ? 9.042 -12.440 5.735 1.00 30.20 33 ILE A CA 17
ATOM 27939 C C . ILE A 1 33 ? 9.407 -12.078 4.298 1.00 24.44 33 ILE A C 17
ATOM 27940 O O . ILE A 1 33 ? 10.050 -11.060 4.049 1.00 51.33 33 ILE A O 17
ATOM 27956 N N . ASN A 1 34 ? 8.991 -12.921 3.359 1.00 44.34 34 ASN A N 17
ATOM 27957 C CA . ASN A 1 34 ? 9.274 -12.689 1.947 1.00 72.03 34 ASN A CA 17
ATOM 27958 C C . ASN A 1 34 ? 8.308 -11.665 1.359 1.00 12.44 34 ASN A C 17
ATOM 27959 O O . ASN A 1 34 ? 7.313 -12.023 0.728 1.00 21.35 34 ASN A O 17
ATOM 27970 N N . ALA A 1 35 ? 8.608 -10.387 1.571 1.00 62.11 35 ALA A N 17
ATOM 27971 C CA . ALA A 1 35 ? 7.769 -9.311 1.060 1.00 53.52 35 ALA A CA 17
ATOM 27972 C C . ALA A 1 35 ? 8.587 -8.049 0.806 1.00 23.23 35 ALA A C 17
ATOM 27973 O O . ALA A 1 35 ? 9.725 -7.932 1.262 1.00 62.11 35 ALA A O 17
ATOM 27980 N N . THR A 1 36 ? 8.001 -7.107 0.074 1.00 13.34 36 THR A N 17
ATOM 27981 C CA . THR A 1 36 ? 8.677 -5.855 -0.242 1.00 61.23 36 THR A CA 17
ATOM 27982 C C . THR A 1 36 ? 7.681 -4.708 -0.365 1.00 11.54 36 THR A C 17
ATOM 27983 O O . THR A 1 36 ? 6.482 -4.931 -0.538 1.00 4.51 36 THR A O 17
ATOM 27994 N N . ILE A 1 37 ? 8.183 -3.481 -0.274 1.00 23.13 37 ILE A N 17
ATOM 27995 C CA . ILE A 1 37 ? 7.336 -2.300 -0.376 1.00 50.35 37 ILE A CA 17
ATOM 27996 C C . ILE A 1 37 ? 8.074 -1.152 -1.058 1.00 4.13 37 ILE A C 17
ATOM 27997 O O . ILE A 1 37 ? 9.291 -1.022 -0.931 1.00 10.52 37 ILE A O 17
ATOM 28013 N N . GLU A 1 38 ? 7.328 -0.321 -1.779 1.00 41.25 38 GLU A N 17
ATOM 28014 C CA . GLU A 1 38 ? 7.913 0.817 -2.479 1.00 11.30 38 GLU A CA 17
ATOM 28015 C C . GLU A 1 38 ? 6.871 1.909 -2.706 1.00 42.00 38 GLU A C 17
ATOM 28016 O O . GLU A 1 38 ? 5.699 1.624 -2.944 1.00 32.33 38 GLU A O 17
ATOM 28028 N N . ALA A 1 39 ? 7.310 3.161 -2.631 1.00 11.51 39 ALA A N 17
ATOM 28029 C CA . ALA A 1 39 ? 6.417 4.297 -2.829 1.00 4.35 39 ALA A CA 17
ATOM 28030 C C . ALA A 1 39 ? 6.737 5.026 -4.130 1.00 23.40 39 ALA A C 17
ATOM 28031 O O . ALA A 1 39 ? 7.885 5.042 -4.577 1.00 53.41 39 ALA A O 17
ATOM 28038 N N . ILE A 1 40 ? 5.716 5.626 -4.733 1.00 73.41 40 ILE A N 17
ATOM 28039 C CA . ILE A 1 40 ? 5.890 6.356 -5.982 1.00 52.12 40 ILE A CA 17
ATOM 28040 C C . ILE A 1 40 ? 4.874 7.487 -6.103 1.00 3.31 40 ILE A C 17
ATOM 28041 O O . ILE A 1 40 ? 4.076 7.718 -5.195 1.00 52.15 40 ILE A O 17
ATOM 28057 N N . ALA A 1 41 ? 4.910 8.189 -7.232 1.00 20.34 41 ALA A N 17
ATOM 28058 C CA . ALA A 1 41 ? 3.990 9.293 -7.474 1.00 5.42 41 ALA A CA 17
ATOM 28059 C C . ALA A 1 41 ? 2.794 8.840 -8.302 1.00 73.13 41 ALA A C 17
ATOM 28060 O O . ALA A 1 41 ? 2.892 7.897 -9.087 1.00 42.31 41 ALA A O 17
ATOM 28067 N N . GLU A 1 42 ? 1.663 9.517 -8.122 1.00 43.45 42 GLU A N 17
ATOM 28068 C CA . GLU A 1 42 ? 0.447 9.182 -8.853 1.00 64.15 42 GLU A CA 17
ATOM 28069 C C . GLU A 1 42 ? 0.694 9.204 -10.359 1.00 20.02 42 GLU A C 17
ATOM 28070 O O . GLU A 1 42 ? -0.010 8.546 -11.125 1.00 71.25 42 GLU A O 17
ATOM 28082 N N . THR A 1 43 ? 1.700 9.968 -10.776 1.00 75.52 43 THR A N 17
ATOM 28083 C CA . THR A 1 43 ? 2.038 10.079 -12.189 1.00 65.32 43 THR A CA 17
ATOM 28084 C C . THR A 1 43 ? 2.477 8.734 -12.757 1.00 75.51 43 THR A C 17
ATOM 28085 O O . THR A 1 43 ? 2.176 8.406 -13.906 1.00 3.55 43 THR A O 17
ATOM 28096 N N . ARG A 1 44 ? 3.187 7.957 -11.945 1.00 63.41 44 ARG A N 17
ATOM 28097 C CA . ARG A 1 44 ? 3.667 6.647 -12.367 1.00 73.34 44 ARG A CA 17
ATOM 28098 C C . ARG A 1 44 ? 2.821 5.534 -11.755 1.00 1.25 44 ARG A C 17
ATOM 28099 O O . ARG A 1 44 ? 3.046 4.352 -12.017 1.00 53.13 44 ARG A O 17
ATOM 28120 N N . LEU A 1 45 ? 1.847 5.921 -10.937 1.00 4.32 45 LEU A N 17
ATOM 28121 C CA . LEU A 1 45 ? 0.967 4.957 -10.285 1.00 63.14 45 LEU A CA 17
ATOM 28122 C C . LEU A 1 45 ? 0.339 4.016 -11.308 1.00 50.04 45 LEU A C 17
ATOM 28123 O O . LEU A 1 45 ? 0.411 2.795 -11.169 1.00 12.11 45 LEU A O 17
ATOM 28139 N N . SER A 1 46 ? -0.275 4.592 -12.337 1.00 4.20 46 SER A N 17
ATOM 28140 C CA . SER A 1 46 ? -0.917 3.805 -13.383 1.00 14.33 46 SER A CA 17
ATOM 28141 C C . SER A 1 46 ? 0.123 3.133 -14.273 1.00 74.52 46 SER A C 17
ATOM 28142 O O . SER A 1 46 ? -0.209 2.292 -15.107 1.00 74.22 46 SER A O 17
ATOM 28150 N N . GLU A 1 47 ? 1.384 3.511 -14.089 1.00 54.41 47 GLU A N 17
ATOM 28151 C CA . GLU A 1 47 ? 2.473 2.946 -14.877 1.00 4.34 47 GLU A CA 17
ATOM 28152 C C . GLU A 1 47 ? 3.252 1.914 -14.067 1.00 34.14 47 GLU A C 17
ATOM 28153 O O . GLU A 1 47 ? 4.189 1.293 -14.567 1.00 54.24 47 GLU A O 17
ATOM 28165 N N . VAL A 1 48 ? 2.856 1.736 -12.809 1.00 42.52 48 VAL A N 17
ATOM 28166 C CA . VAL A 1 48 ? 3.515 0.779 -11.929 1.00 73.22 48 VAL A CA 17
ATOM 28167 C C . VAL A 1 48 ? 2.528 -0.261 -11.412 1.00 23.34 48 VAL A C 17
ATOM 28168 O O . VAL A 1 48 ? 2.894 -1.411 -11.165 1.00 41.13 48 VAL A O 17
ATOM 28181 N N . VAL A 1 49 ? 1.274 0.149 -11.249 1.00 63.01 49 VAL A N 17
ATOM 28182 C CA . VAL A 1 49 ? 0.233 -0.749 -10.762 1.00 52.32 49 VAL A CA 17
ATOM 28183 C C . VAL A 1 49 ? -0.063 -1.847 -11.777 1.00 22.54 49 VAL A C 17
ATOM 28184 O O . VAL A 1 49 ? -0.728 -2.834 -11.461 1.00 20.21 49 VAL A O 17
ATOM 28197 N N . ASP A 1 50 ? 0.436 -1.671 -12.995 1.00 11.14 50 ASP A N 17
ATOM 28198 C CA . ASP A 1 50 ? 0.226 -2.649 -14.056 1.00 41.32 50 ASP A CA 17
ATOM 28199 C C . ASP A 1 50 ? 1.034 -3.916 -13.795 1.00 30.10 50 ASP A C 17
ATOM 28200 O O . ASP A 1 50 ? 0.713 -4.986 -14.311 1.00 33.34 50 ASP A O 17
ATOM 28209 N N . ARG A 1 51 ? 2.086 -3.786 -12.992 1.00 73.20 51 ARG A N 17
ATOM 28210 C CA . ARG A 1 51 ? 2.942 -4.920 -12.665 1.00 11.21 51 ARG A CA 17
ATOM 28211 C C . ARG A 1 51 ? 2.924 -5.198 -11.165 1.00 35.30 51 ARG A C 17
ATOM 28212 O O . ARG A 1 51 ? 3.002 -6.350 -10.736 1.00 72.43 51 ARG A O 17
ATOM 28233 N N . PHE A 1 52 ? 2.820 -4.137 -10.372 1.00 31.14 52 PHE A N 17
ATOM 28234 C CA . PHE A 1 52 ? 2.794 -4.268 -8.920 1.00 34.01 52 PHE A CA 17
ATOM 28235 C C . PHE A 1 52 ? 1.734 -5.275 -8.484 1.00 21.32 52 PHE A C 17
ATOM 28236 O O . PHE A 1 52 ? 0.923 -5.729 -9.291 1.00 11.51 52 PHE A O 17
ATOM 28253 N N . ASP A 1 53 ? 1.748 -5.622 -7.201 1.00 63.33 53 ASP A N 17
ATOM 28254 C CA . ASP A 1 53 ? 0.789 -6.576 -6.656 1.00 53.44 53 ASP A CA 17
ATOM 28255 C C . ASP A 1 53 ? -0.397 -5.852 -6.025 1.00 31.52 53 ASP A C 17
ATOM 28256 O O . ASP A 1 53 ? -1.493 -5.831 -6.584 1.00 34.21 53 ASP A O 17
ATOM 28265 N N . VAL A 1 54 ? -0.170 -5.262 -4.856 1.00 31.30 54 VAL A N 17
ATOM 28266 C CA . VAL A 1 54 ? -1.219 -4.538 -4.148 1.00 73.20 54 VAL A CA 17
ATOM 28267 C C . VAL A 1 54 ? -0.969 -3.035 -4.182 1.00 50.33 54 VAL A C 17
ATOM 28268 O O . VAL A 1 54 ? 0.158 -2.586 -4.393 1.00 61.33 54 VAL A O 17
ATOM 28281 N N . VAL A 1 55 ? -2.028 -2.259 -3.974 1.00 33.20 55 VAL A N 17
ATOM 28282 C CA . VAL A 1 55 ? -1.924 -0.805 -3.980 1.00 12.53 55 VAL A CA 17
ATOM 28283 C C . VAL A 1 55 ? -2.436 -0.212 -2.672 1.00 62.44 55 VAL A C 17
ATOM 28284 O O . VAL A 1 55 ? -3.416 -0.693 -2.101 1.00 53.31 55 VAL A O 17
ATOM 28297 N N . LEU A 1 56 ? -1.768 0.836 -2.202 1.00 71.02 56 LEU A N 17
ATOM 28298 C CA . LEU A 1 56 ? -2.156 1.497 -0.961 1.00 22.51 56 LEU A CA 17
ATOM 28299 C C . LEU A 1 56 ? -2.166 3.012 -1.131 1.00 23.35 56 LEU A C 17
ATOM 28300 O O . LEU A 1 56 ? -1.214 3.595 -1.652 1.00 30.12 56 LEU A O 17
ATOM 28316 N N . LEU A 1 57 ? -3.244 3.645 -0.684 1.00 55.45 57 LEU A N 17
ATOM 28317 C CA . LEU A 1 57 ? -3.377 5.094 -0.785 1.00 10.32 57 LEU A CA 17
ATOM 28318 C C . LEU A 1 57 ? -3.105 5.760 0.560 1.00 4.20 57 LEU A C 17
ATOM 28319 O O . LEU A 1 57 ? -3.484 5.241 1.609 1.00 24.13 57 LEU A O 17
ATOM 28335 N N . ALA A 1 58 ? -2.447 6.915 0.521 1.00 72.24 58 ALA A N 17
ATOM 28336 C CA . ALA A 1 58 ? -2.128 7.654 1.736 1.00 62.15 58 ALA A CA 17
ATOM 28337 C C . ALA A 1 58 ? -3.260 8.601 2.116 1.00 54.33 58 ALA A C 17
ATOM 28338 O O . ALA A 1 58 ? -4.109 8.953 1.296 1.00 3.22 58 ALA A O 17
ATOM 28345 N N . PRO A 1 59 ? -3.278 9.024 3.388 1.00 23.24 59 PRO A N 17
ATOM 28346 C CA . PRO A 1 59 ? -4.301 9.936 3.906 1.00 52.02 59 PRO A CA 17
ATOM 28347 C C . PRO A 1 59 ? -4.164 11.345 3.337 1.00 75.22 59 PRO A C 17
ATOM 28348 O O . PRO A 1 59 ? -3.231 11.632 2.589 1.00 51.23 59 PRO A O 17
ATOM 28359 N N . GLN A 1 60 ? -5.100 12.217 3.698 1.00 1.21 60 GLN A N 17
ATOM 28360 C CA . GLN A 1 60 ? -5.081 13.596 3.222 1.00 74.51 60 GLN A CA 17
ATOM 28361 C C . GLN A 1 60 ? -5.250 13.651 1.708 1.00 63.15 60 GLN A C 17
ATOM 28362 O O . GLN A 1 60 ? -4.825 14.608 1.060 1.00 11.33 60 GLN A O 17
ATOM 28376 N N . SER A 1 61 ? -5.872 12.618 1.148 1.00 5.43 61 SER A N 17
ATOM 28377 C CA . SER A 1 61 ? -6.092 12.547 -0.292 1.00 1.34 61 SER A CA 17
ATOM 28378 C C . SER A 1 61 ? -7.538 12.891 -0.637 1.00 40.12 61 SER A C 17
ATOM 28379 O O . SER A 1 61 ? -8.456 12.121 -0.355 1.00 24.31 61 SER A O 17
ATOM 28387 N N . ARG A 1 62 ? -7.732 14.054 -1.251 1.00 0.51 62 ARG A N 17
ATOM 28388 C CA . ARG A 1 62 ? -9.065 14.502 -1.634 1.00 10.33 62 ARG A CA 17
ATOM 28389 C C . ARG A 1 62 ? -9.402 14.055 -3.054 1.00 3.23 62 ARG A C 17
ATOM 28390 O O . ARG A 1 62 ? -10.300 13.239 -3.261 1.00 41.53 62 ARG A O 17
ATOM 28411 N N . PHE A 1 63 ? -8.676 14.595 -4.026 1.00 40.13 63 PHE A N 17
A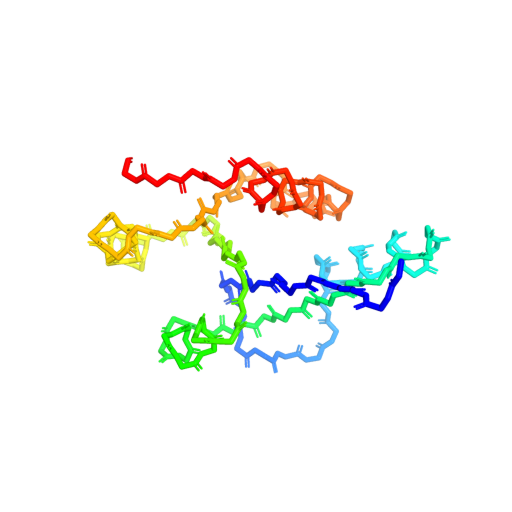TOM 28412 C CA . PHE A 1 63 ? -8.897 14.253 -5.426 1.00 54.02 63 PHE A CA 17
ATOM 28413 C C . PHE A 1 63 ? -8.261 12.908 -5.765 1.00 40.25 63 PHE A C 17
ATOM 28414 O O . PHE A 1 63 ? -8.823 12.116 -6.521 1.00 32.33 63 PHE A O 17
ATOM 28431 N N . ASN A 1 64 ? -7.084 12.658 -5.201 1.00 34.35 64 ASN A N 17
ATOM 28432 C CA . ASN A 1 64 ? -6.370 11.410 -5.443 1.00 72.23 64 ASN A CA 17
ATOM 28433 C C . ASN A 1 64 ? -7.200 10.211 -4.994 1.00 42.22 64 ASN A C 17
ATOM 28434 O O . ASN A 1 64 ? -7.385 9.254 -5.744 1.00 72.34 64 ASN A O 17
ATOM 28445 N N . LYS A 1 65 ? -7.699 10.272 -3.764 1.00 2.13 65 LYS A N 17
ATOM 28446 C CA . LYS A 1 65 ? -8.512 9.194 -3.213 1.00 44.31 65 LYS A CA 17
ATOM 28447 C C . LYS A 1 65 ? -9.723 8.919 -4.099 1.00 31.11 65 LYS A C 17
ATOM 28448 O O . LYS A 1 65 ? -9.935 7.791 -4.545 1.00 41.20 65 LYS A O 17
ATOM 28467 N N . LYS A 1 66 ? -10.514 9.956 -4.350 1.00 2.32 66 LYS A N 17
ATOM 28468 C CA . LYS A 1 66 ? -11.703 9.828 -5.185 1.00 25.44 66 LYS A CA 17
ATOM 28469 C C . LYS A 1 66 ? -11.362 9.171 -6.518 1.00 34.30 66 LYS A C 17
ATOM 28470 O O . LYS A 1 66 ? -12.002 8.200 -6.923 1.00 73.43 66 LYS A O 17
ATOM 28489 N N . ARG A 1 67 ? -10.353 9.706 -7.196 1.00 4.30 67 ARG A N 17
ATOM 28490 C CA . ARG A 1 67 ? -9.928 9.171 -8.483 1.00 61.03 67 ARG A CA 17
ATOM 28491 C C . ARG A 1 67 ? -9.517 7.707 -8.355 1.00 21.11 67 ARG A C 17
ATOM 28492 O O . ARG A 1 67 ? -10.049 6.839 -9.048 1.00 73.22 67 ARG A O 17
ATOM 28513 N N . LEU A 1 68 ? -8.567 7.440 -7.466 1.00 42.33 68 LEU A N 17
ATOM 28514 C CA . LEU A 1 68 ? -8.083 6.082 -7.247 1.00 34.52 68 LEU A CA 17
ATOM 28515 C C . LEU A 1 68 ? -9.245 5.124 -6.999 1.00 61.25 68 LEU A C 17
ATOM 28516 O O . LEU A 1 68 ? -9.186 3.953 -7.375 1.00 14.20 68 LEU A O 17
ATOM 28532 N N . GLU A 1 69 ? -10.299 5.630 -6.367 1.00 44.15 69 GLU A N 17
ATOM 28533 C CA . GLU A 1 69 ? -11.474 4.820 -6.072 1.00 64.44 69 GLU A CA 17
ATOM 28534 C C . GLU A 1 69 ? -12.242 4.490 -7.348 1.00 75.05 69 GLU A C 17
ATOM 28535 O O . GLU A 1 69 ? -12.455 3.322 -7.673 1.00 4.02 69 GLU A O 17
ATOM 28547 N N . GLU A 1 70 ? -12.657 5.529 -8.068 1.00 33.51 70 GLU A N 17
ATOM 28548 C CA . GLU A 1 70 ? -13.403 5.349 -9.307 1.00 72.15 70 GLU A CA 17
ATOM 28549 C C . GLU A 1 70 ? -12.583 4.564 -10.327 1.00 42.43 70 GLU A C 17
ATOM 28550 O O . GLU A 1 70 ? -13.126 4.017 -11.288 1.00 34.33 70 GLU A O 17
ATOM 28562 N N . ILE A 1 71 ? -11.273 4.516 -10.113 1.00 2.31 71 ILE A N 17
ATOM 28563 C CA . ILE A 1 71 ? -10.378 3.799 -11.012 1.00 21.42 71 ILE A CA 17
ATOM 28564 C C . ILE A 1 71 ? -10.168 2.361 -10.549 1.00 54.02 71 ILE A C 17
ATOM 28565 O O . ILE A 1 71 ? -10.060 1.444 -11.363 1.00 5.11 71 ILE A O 17
ATOM 28581 N N . THR A 1 72 ? -10.114 2.171 -9.234 1.00 41.33 72 THR A N 17
ATOM 28582 C CA . THR A 1 72 ? -9.918 0.845 -8.661 1.00 74.14 72 THR A CA 17
ATOM 28583 C C . THR A 1 72 ? -11.134 -0.042 -8.903 1.00 31.23 72 THR A C 17
ATOM 28584 O O . THR A 1 72 ? -11.002 -1.243 -9.144 1.00 43.24 72 THR A O 17
ATOM 28595 N N . LYS A 1 73 ? -12.319 0.554 -8.836 1.00 32.04 73 LYS A N 17
ATOM 28596 C CA . LYS A 1 73 ? -13.560 -0.181 -9.048 1.00 72.34 73 LYS A CA 17
ATOM 28597 C C . LYS A 1 73 ? -13.495 -0.997 -10.336 1.00 41.21 73 LYS A C 17
ATOM 28598 O O . LYS A 1 73 ? -13.590 -2.224 -10.328 1.00 42.05 73 LYS A O 17
ATOM 28617 N N . PRO A 1 74 ? -13.328 -0.300 -11.471 1.00 22.42 74 PRO A N 17
ATOM 28618 C CA . PRO A 1 74 ? -13.244 -0.939 -12.787 1.00 62.14 74 PRO A CA 17
ATOM 28619 C C . PRO A 1 74 ? -11.953 -1.730 -12.966 1.00 61.04 74 PRO A C 17
ATOM 28620 O O . PRO A 1 74 ? -11.944 -2.792 -13.589 1.00 40.34 74 PRO A O 17
ATOM 28631 N N . LYS A 1 75 ? -10.862 -1.206 -12.418 1.00 13.24 75 LYS A N 17
ATOM 28632 C CA . LYS A 1 75 ? -9.564 -1.863 -12.515 1.00 52.45 75 LYS A CA 17
ATOM 28633 C C . LYS A 1 75 ? -9.576 -3.202 -11.785 1.00 11.41 75 LYS A C 17
ATOM 28634 O O . LYS A 1 75 ? -8.781 -4.091 -12.086 1.00 70.04 75 LYS A O 17
ATOM 28653 N N . GLY A 1 76 ? -10.484 -3.338 -10.823 1.00 73.11 76 GLY A N 17
ATOM 28654 C CA . GLY A 1 76 ? -10.583 -4.573 -10.066 1.00 72.20 76 GLY A CA 17
ATOM 28655 C C . GLY A 1 76 ? -9.258 -4.987 -9.458 1.00 24.00 76 GLY A C 17
ATOM 28656 O O . GLY A 1 76 ? -8.713 -6.038 -9.798 1.00 22.10 76 GLY A O 17
ATOM 28660 N N . ILE A 1 77 ? -8.737 -4.160 -8.558 1.00 42.22 77 ILE A N 17
ATOM 28661 C CA . ILE A 1 77 ? -7.467 -4.446 -7.902 1.00 74.04 77 ILE A CA 17
ATOM 28662 C C . ILE A 1 77 ? -7.551 -4.181 -6.404 1.00 20.34 77 ILE A C 17
ATOM 28663 O O . ILE A 1 77 ? -8.357 -3.378 -5.933 1.00 51.11 77 ILE A O 17
ATOM 28679 N N . PRO A 1 78 ? -6.697 -4.871 -5.632 1.00 21.22 78 PRO A N 17
ATOM 28680 C CA . PRO A 1 78 ? -6.654 -4.726 -4.174 1.00 22.04 78 PRO A CA 17
ATOM 28681 C C . PRO A 1 78 ? -6.101 -3.372 -3.742 1.00 53.34 78 PRO A C 17
ATOM 28682 O O . PRO A 1 78 ? -4.901 -3.119 -3.848 1.00 14.42 78 PRO A O 17
ATOM 28693 N N . ILE A 1 79 ? -6.984 -2.506 -3.258 1.00 14.12 79 ILE A N 17
ATOM 28694 C CA . ILE A 1 79 ? -6.584 -1.178 -2.809 1.00 53.23 79 ILE A CA 17
ATOM 28695 C C . ILE A 1 79 ? -6.937 -0.963 -1.341 1.00 74.41 79 ILE A C 17
ATOM 28696 O O . ILE A 1 79 ? -8.039 -1.294 -0.903 1.00 2.20 79 ILE A O 17
ATOM 28712 N N . GLU A 1 80 ? -5.994 -0.408 -0.586 1.00 74.22 80 GLU A N 17
ATOM 28713 C CA . GLU A 1 80 ? -6.207 -0.149 0.833 1.00 63.34 80 GLU A CA 17
ATOM 28714 C C . GLU A 1 80 ? -5.792 1.274 1.194 1.00 14.44 80 GLU A C 17
ATOM 28715 O O . GLU A 1 80 ? -4.662 1.688 0.934 1.00 74.02 80 GLU A O 17
ATOM 28727 N N . ILE A 1 81 ? -6.715 2.018 1.795 1.00 73.32 81 ILE A N 17
ATOM 28728 C CA . ILE A 1 81 ? -6.447 3.395 2.192 1.00 22.42 81 ILE A CA 17
ATOM 28729 C C . ILE A 1 81 ? -6.183 3.492 3.692 1.00 51.34 81 ILE A C 17
ATOM 28730 O O . ILE A 1 81 ? -7.010 3.077 4.505 1.00 25.23 81 ILE A O 17
ATOM 28746 N N . ILE A 1 82 ? -5.030 4.045 4.049 1.00 23.04 82 ILE A N 17
ATOM 28747 C CA . ILE A 1 82 ? -4.659 4.201 5.450 1.00 33.12 82 ILE A CA 17
ATOM 28748 C C . ILE A 1 82 ? -5.491 5.288 6.121 1.00 31.44 82 ILE A C 17
ATOM 28749 O O . ILE A 1 82 ? -5.918 6.244 5.476 1.00 72.43 82 ILE A O 17
ATOM 28765 N N . ASN A 1 83 ? -5.715 5.135 7.423 1.00 55.35 83 ASN A N 17
ATOM 28766 C CA . ASN A 1 83 ? -6.495 6.105 8.182 1.00 10.33 83 ASN A CA 17
ATOM 28767 C C . ASN A 1 83 ? -5.586 7.139 8.842 1.00 71.52 83 ASN A C 17
ATOM 28768 O O . ASN A 1 83 ? -4.400 6.889 9.061 1.00 31.44 83 ASN A O 17
ATOM 28779 N N . THR A 1 84 ? -6.149 8.300 9.155 1.00 52.43 84 THR A N 17
ATOM 28780 C CA . THR A 1 84 ? -5.391 9.372 9.788 1.00 24.10 84 THR A CA 17
ATOM 28781 C C . THR A 1 84 ? -4.662 8.870 11.030 1.00 50.02 84 THR A C 17
ATOM 28782 O O . THR A 1 84 ? -3.486 9.171 11.234 1.00 34.22 84 THR A O 17
ATOM 28793 N N . ILE A 1 85 ? -5.368 8.104 11.855 1.00 42.25 85 ILE A N 17
ATOM 28794 C CA . ILE A 1 85 ? -4.787 7.559 13.076 1.00 50.32 85 ILE A CA 17
ATOM 28795 C C . ILE A 1 85 ? -3.661 6.580 12.759 1.00 11.25 85 ILE A C 17
ATOM 28796 O O . ILE A 1 85 ? -2.526 6.758 13.203 1.00 13.54 85 ILE A O 17
ATOM 28812 N N . ASP A 1 86 ? -3.982 5.547 11.988 1.00 53.51 86 ASP A N 17
ATOM 28813 C CA . ASP A 1 86 ? -2.997 4.541 11.609 1.00 1.22 86 ASP A CA 17
ATOM 28814 C C . ASP A 1 86 ? -1.754 5.195 11.013 1.00 31.05 86 ASP A C 17
ATOM 28815 O O . ASP A 1 86 ? -0.647 4.670 11.132 1.00 20.44 86 ASP A O 17
ATOM 28824 N N . TYR A 1 87 ? -1.945 6.342 10.372 1.00 2.34 87 TYR A N 17
ATOM 28825 C CA . TYR A 1 87 ? -0.839 7.066 9.754 1.00 33.22 87 TYR A CA 17
ATOM 28826 C C . TYR A 1 87 ? -0.091 7.901 10.788 1.00 55.44 87 TYR A C 17
ATOM 28827 O O . TYR A 1 87 ? 1.137 7.963 10.781 1.00 2.35 87 TYR A O 17
ATOM 28845 N N . GLY A 1 88 ? -0.844 8.545 11.676 1.00 24.53 88 GLY A N 17
ATOM 28846 C CA . GLY A 1 88 ? -0.235 9.369 12.705 1.00 75.32 88 GLY A CA 17
ATOM 28847 C C . GLY A 1 88 ? 0.604 8.561 13.675 1.00 33.33 88 GLY A C 17
ATOM 28848 O O . GLY A 1 88 ? 1.743 8.921 13.974 1.00 14.41 88 GLY A O 17
ATOM 28852 N N . THR A 1 89 ? 0.040 7.463 14.170 1.00 23.32 89 THR A N 17
ATOM 28853 C CA . THR A 1 89 ? 0.742 6.602 15.114 1.00 11.54 89 THR A CA 17
ATOM 28854 C C . THR A 1 89 ? 1.869 5.839 14.430 1.00 43.35 89 THR A C 17
ATOM 28855 O O . THR A 1 89 ? 2.831 5.423 15.074 1.00 21.45 89 THR A O 17
ATOM 28866 N N . MET A 1 90 ? 1.745 5.659 13.119 1.00 52.54 90 MET A N 17
ATOM 28867 C CA . MET A 1 90 ? 2.756 4.947 12.346 1.00 11.12 90 MET A CA 17
ATOM 28868 C C . MET A 1 90 ? 2.879 3.501 12.815 1.00 71.42 90 MET A C 17
ATOM 28869 O O . MET A 1 90 ? 3.817 3.147 13.529 1.00 53.22 90 MET A O 17
ATOM 28883 N N . ASN A 1 91 ? 1.926 2.668 12.408 1.00 50.00 91 ASN A N 17
ATOM 28884 C CA . ASN A 1 91 ? 1.928 1.260 12.787 1.00 31.55 91 ASN A CA 17
ATOM 28885 C C . ASN A 1 91 ? 2.365 0.382 11.618 1.00 13.42 91 ASN A C 17
ATOM 28886 O O . ASN A 1 91 ? 1.542 -0.049 10.811 1.00 55.23 91 ASN A O 17
ATOM 28897 N N . GLY A 1 92 ? 3.665 0.122 11.535 1.00 61.43 92 GLY A N 17
ATOM 28898 C CA . GLY A 1 92 ? 4.189 -0.704 10.461 1.00 33.04 92 GLY A CA 17
ATOM 28899 C C . GLY A 1 92 ? 3.464 -2.029 10.343 1.00 20.11 92 GLY A C 17
ATOM 28900 O O . GLY A 1 92 ? 3.057 -2.425 9.251 1.00 15.14 92 GLY A O 17
ATOM 28904 N N . GLU A 1 93 ? 3.304 -2.718 11.469 1.00 53.52 93 GLU A N 17
ATOM 28905 C CA . GLU A 1 93 ? 2.624 -4.008 11.485 1.00 2.04 93 GLU A CA 17
ATOM 28906 C C . GLU A 1 93 ? 1.238 -3.900 10.856 1.00 22.35 93 GLU A C 17
ATOM 28907 O O . GLU A 1 93 ? 0.875 -4.692 9.985 1.00 1.55 93 GLU A O 17
ATOM 28919 N N . LYS A 1 94 ? 0.466 -2.916 11.304 1.00 22.13 94 LYS A N 17
ATOM 28920 C CA . LYS A 1 94 ? -0.880 -2.703 10.786 1.00 31.24 94 LYS A CA 17
ATOM 28921 C C . LYS A 1 94 ? -0.849 -2.418 9.289 1.00 43.55 94 LYS A C 17
ATOM 28922 O O . LYS A 1 94 ? -1.734 -2.843 8.546 1.00 43.42 94 LYS A O 17
ATOM 28941 N N . VAL A 1 95 ? 0.178 -1.695 8.850 1.00 33.40 95 VAL A N 17
ATOM 28942 C CA . VAL A 1 95 ? 0.327 -1.355 7.440 1.00 34.14 95 VAL A CA 17
ATOM 28943 C C . VAL A 1 95 ? 0.555 -2.603 6.595 1.00 21.11 95 VAL A C 17
ATOM 28944 O O . VAL A 1 95 ? -0.295 -2.985 5.789 1.00 22.34 95 VAL A O 17
ATOM 28957 N N . LEU A 1 96 ? 1.708 -3.236 6.783 1.00 13.01 96 LEU A N 17
ATOM 28958 C CA . LEU A 1 96 ? 2.049 -4.443 6.038 1.00 25.54 96 LEU A CA 17
ATOM 28959 C C . LEU A 1 96 ? 0.932 -5.478 6.138 1.00 43.45 96 LEU A C 17
ATOM 28960 O O . LEU A 1 96 ? 0.660 -6.203 5.181 1.00 40.23 96 LEU A O 17
ATOM 28976 N N . GLN A 1 97 ? 0.290 -5.539 7.299 1.00 51.50 97 GLN A N 17
ATOM 28977 C CA . GLN A 1 97 ? -0.798 -6.484 7.521 1.00 4.53 97 GLN A CA 17
ATOM 28978 C C . GLN A 1 97 ? -1.977 -6.182 6.604 1.00 52.53 97 GLN A C 17
ATOM 28979 O O . GLN A 1 97 ? -2.450 -7.055 5.875 1.00 53.13 97 GLN A O 17
ATOM 28993 N N . LEU A 1 98 ? -2.449 -4.940 6.644 1.00 32.43 98 LEU A N 17
ATOM 28994 C CA . LEU A 1 98 ? -3.575 -4.522 5.816 1.00 35.01 98 LEU A CA 17
ATOM 28995 C C . LEU A 1 98 ? -3.289 -4.777 4.340 1.00 32.40 98 LEU A C 17
ATOM 28996 O O . LEU A 1 98 ? -4.148 -5.266 3.606 1.00 34.54 98 LEU A O 17
ATOM 29012 N N . ALA A 1 99 ? -2.076 -4.446 3.911 1.00 15.53 99 ALA A N 17
ATOM 29013 C CA . ALA A 1 99 ? -1.675 -4.642 2.523 1.00 34.41 99 ALA A CA 17
ATOM 29014 C C . ALA A 1 99 ? -1.747 -6.115 2.136 1.00 24.22 99 ALA A C 17
ATOM 29015 O O . ALA A 1 99 ? -2.510 -6.498 1.249 1.00 32.00 99 ALA A O 17
ATOM 29022 N N . ILE A 1 100 ? -0.945 -6.938 2.806 1.00 52.24 100 ILE A N 17
ATOM 29023 C CA . ILE A 1 100 ? -0.917 -8.369 2.530 1.00 12.43 100 ILE A CA 17
ATOM 29024 C C . ILE A 1 100 ? -2.313 -8.974 2.631 1.00 24.32 100 ILE A C 17
ATOM 29025 O O . ILE A 1 100 ? -2.719 -9.767 1.783 1.00 72.24 100 ILE A O 17
ATOM 29041 N N . ASN A 1 101 ? -3.043 -8.595 3.676 1.00 65.14 101 ASN A N 17
ATOM 29042 C CA . ASN A 1 101 ? -4.394 -9.100 3.887 1.00 53.20 101 ASN A CA 17
ATOM 29043 C C . ASN A 1 101 ? -5.264 -8.859 2.657 1.00 20.30 101 ASN A C 17
ATOM 29044 O O . ASN A 1 101 ? -5.850 -9.790 2.106 1.00 24.11 101 ASN A O 17
ATOM 29055 N N . ALA A 1 102 ? -5.343 -7.602 2.232 1.00 12.01 102 ALA A N 17
ATOM 29056 C CA . ALA A 1 102 ? -6.139 -7.239 1.066 1.00 21.02 102 ALA A CA 17
ATOM 29057 C C . ALA A 1 102 ? -5.708 -8.033 -0.162 1.00 44.22 102 ALA A C 17
ATOM 29058 O O . ALA A 1 102 ? -6.541 -8.572 -0.891 1.00 0.33 102 ALA A O 17
ATOM 29065 N N . PHE A 1 103 ? -4.400 -8.100 -0.388 1.00 45.12 103 PHE A N 17
ATOM 29066 C CA . PHE A 1 103 ? -3.857 -8.827 -1.530 1.00 74.33 103 PHE A CA 17
ATOM 29067 C C . PHE A 1 103 ? -4.233 -10.305 -1.462 1.00 54.32 103 PHE A C 17
ATOM 29068 O O . PHE A 1 103 ? -4.504 -10.935 -2.484 1.00 10.51 103 PHE A O 17
ATOM 29085 N N . ASN A 1 104 ? -4.246 -10.851 -0.251 1.00 54.13 104 ASN A N 17
ATOM 29086 C CA . ASN A 1 104 ? -4.587 -12.254 -0.049 1.00 71.01 104 ASN A CA 17
ATOM 29087 C C . ASN A 1 104 ? -6.084 -12.483 -0.237 1.00 45.43 104 ASN A C 17
ATOM 29088 O O . ASN A 1 104 ? -6.501 -13.484 -0.818 1.00 44.21 104 ASN A O 17
ATOM 29099 N N . ASN A 1 105 ? -6.887 -11.546 0.257 1.00 31.15 105 ASN A N 17
ATOM 29100 C CA . ASN A 1 105 ? -8.338 -11.645 0.143 1.00 22.55 105 ASN A CA 17
ATOM 29101 C C . ASN A 1 105 ? -8.789 -11.403 -1.294 1.00 4.40 105 ASN A C 17
ATOM 29102 O O . ASN A 1 105 ? -9.816 -11.922 -1.730 1.00 11.41 105 ASN A O 17
ATOM 29113 N N . LYS A 1 106 ? -8.012 -10.611 -2.026 1.00 63.21 106 LYS A N 17
ATOM 29114 C CA . LYS A 1 106 ? -8.328 -10.301 -3.415 1.00 75.30 106 LYS A CA 17
ATOM 29115 C C . LYS A 1 106 ? -9.671 -9.584 -3.520 1.00 22.42 106 LYS A C 17
ATOM 29116 O O . LYS A 1 106 ? -10.383 -9.723 -4.514 1.00 74.34 106 LYS A O 17
ATOM 29135 N N . SER A 1 107 ? -10.009 -8.817 -2.489 1.00 44.52 107 SER A N 17
ATOM 29136 C CA . SER A 1 107 ? -11.267 -8.079 -2.465 1.00 30.23 107 SER A CA 17
ATOM 29137 C C . SER A 1 107 ? -11.197 -6.917 -1.479 1.00 43.44 107 SER A C 17
ATOM 29138 O O . SER A 1 107 ? -10.699 -7.065 -0.363 1.00 13.51 107 SER A O 17
ATOM 29146 N N . SER A 1 108 ? -11.698 -5.761 -1.901 1.00 44.33 108 SER A N 17
ATOM 29147 C CA . SER A 1 108 ? -11.689 -4.571 -1.059 1.00 13.32 108 SER A CA 17
ATOM 29148 C C . SER A 1 108 ? -12.636 -3.509 -1.609 1.00 44.43 108 SER A C 17
ATOM 29149 O O . SER A 1 108 ? -12.250 -2.355 -1.800 1.00 24.43 108 SER A O 17
ATOM 29157 N N . VAL A 1 109 ? -13.879 -3.906 -1.863 1.00 21.44 109 VAL A N 17
ATOM 29158 C CA . VAL A 1 109 ? -14.883 -2.989 -2.390 1.00 25.42 109 VAL A CA 17
ATOM 29159 C C . VAL A 1 109 ? -15.847 -2.542 -1.297 1.00 43.13 109 VAL A C 17
ATOM 29160 O O . VAL A 1 109 ? -15.597 -2.753 -0.110 1.00 72.15 109 VAL A O 17
ATOM 29173 N N . GLY A 1 1 ? 8.434 -21.794 -6.587 1.00 25.01 1 GLY A N 18
ATOM 29174 C CA . GLY A 1 1 ? 9.315 -20.762 -7.102 1.00 1.02 1 GLY A CA 18
ATOM 29175 C C . GLY A 1 1 ? 9.437 -19.581 -6.159 1.00 42.24 1 GLY A C 18
ATOM 29176 O O . GLY A 1 1 ? 8.660 -19.430 -5.216 1.00 4.32 1 GLY A O 18
ATOM 29180 N N . PRO A 1 2 ? 10.434 -18.720 -6.410 1.00 50.44 2 PRO A N 18
ATOM 29181 C CA . PRO A 1 2 ? 10.680 -17.532 -5.586 1.00 62.34 2 PRO A CA 18
ATOM 29182 C C . PRO A 1 2 ? 9.593 -16.475 -5.755 1.00 1.02 2 PRO A C 18
ATOM 29183 O O . PRO A 1 2 ? 9.573 -15.742 -6.743 1.00 21.52 2 PRO A O 18
ATOM 29194 N N . GLY A 1 3 ? 8.690 -16.402 -4.781 1.00 12.02 3 GLY A N 18
ATOM 29195 C CA . GLY A 1 3 ? 7.613 -15.431 -4.840 1.00 61.03 3 GLY A CA 18
ATOM 29196 C C . GLY A 1 3 ? 7.824 -14.271 -3.888 1.00 64.04 3 GLY A C 18
ATOM 29197 O O . GLY A 1 3 ? 8.644 -14.352 -2.973 1.00 4.22 3 GLY A O 18
ATOM 29201 N N . SER A 1 4 ? 7.085 -13.188 -4.103 1.00 51.14 4 SER A N 18
ATOM 29202 C CA . SER A 1 4 ? 7.200 -12.004 -3.260 1.00 74.13 4 SER A CA 18
ATOM 29203 C C . SER A 1 4 ? 6.021 -11.062 -3.484 1.00 3.42 4 SER A C 18
ATOM 29204 O O . SER A 1 4 ? 5.576 -10.865 -4.614 1.00 35.15 4 SER A O 18
ATOM 29212 N N . MET A 1 5 ? 5.521 -10.481 -2.397 1.00 43.14 5 MET A N 18
ATOM 29213 C CA . MET A 1 5 ? 4.395 -9.557 -2.475 1.00 43.33 5 MET A CA 18
ATOM 29214 C C . MET A 1 5 ? 4.867 -8.112 -2.347 1.00 64.04 5 MET A C 18
ATOM 29215 O O . MET A 1 5 ? 5.300 -7.683 -1.278 1.00 53.03 5 MET A O 18
ATOM 29229 N N . ASN A 1 6 ? 4.782 -7.367 -3.444 1.00 51.44 6 ASN A N 18
ATOM 29230 C CA . ASN A 1 6 ? 5.201 -5.970 -3.454 1.00 31.12 6 ASN A CA 18
ATOM 29231 C C . ASN A 1 6 ? 4.005 -5.042 -3.269 1.00 55.11 6 ASN A C 18
ATOM 29232 O O . ASN A 1 6 ? 2.993 -5.171 -3.960 1.00 24.45 6 ASN A O 18
ATOM 29243 N N . ILE A 1 7 ? 4.129 -4.105 -2.335 1.00 14.13 7 ILE A N 18
ATOM 29244 C CA . ILE A 1 7 ? 3.058 -3.154 -2.061 1.00 10.11 7 ILE A CA 18
ATOM 29245 C C . ILE A 1 7 ? 3.401 -1.770 -2.601 1.00 30.14 7 ILE A C 18
ATOM 29246 O O . ILE A 1 7 ? 4.567 -1.371 -2.621 1.00 75.05 7 ILE A O 18
ATOM 29262 N N . LEU A 1 8 ? 2.380 -1.040 -3.036 1.00 21.13 8 LEU A N 18
ATOM 29263 C CA . LEU A 1 8 ? 2.573 0.301 -3.575 1.00 54.43 8 LEU A CA 18
ATOM 29264 C C . LEU A 1 8 ? 1.830 1.337 -2.735 1.00 64.24 8 LEU A C 18
ATOM 29265 O O . LEU A 1 8 ? 0.626 1.221 -2.509 1.00 74.31 8 LEU A O 18
ATOM 29281 N N . LEU A 1 9 ? 2.558 2.350 -2.278 1.00 15.15 9 LEU A N 18
ATOM 29282 C CA . LEU A 1 9 ? 1.969 3.408 -1.464 1.00 0.51 9 LEU A CA 18
ATOM 29283 C C . LEU A 1 9 ? 1.813 4.693 -2.272 1.00 64.02 9 LEU A C 18
ATOM 29284 O O . LEU A 1 9 ? 2.740 5.122 -2.961 1.00 30.51 9 LEU A O 18
ATOM 29300 N N . VAL A 1 10 ? 0.637 5.305 -2.181 1.00 63.14 10 VAL A N 18
ATOM 29301 C CA . VAL A 1 10 ? 0.361 6.542 -2.901 1.00 41.21 10 VAL A CA 18
ATOM 29302 C C . VAL A 1 10 ? 0.441 7.748 -1.971 1.00 61.14 10 VAL A C 18
ATOM 29303 O O . VAL A 1 10 ? -0.550 8.133 -1.350 1.00 32.20 10 VAL A O 18
ATOM 29316 N N . CYS A 1 11 ? 1.627 8.340 -1.880 1.00 70.13 11 CYS A N 18
ATOM 29317 C CA . CYS A 1 11 ? 1.838 9.504 -1.026 1.00 75.43 11 CYS A CA 18
ATOM 29318 C C . CYS A 1 11 ? 3.227 10.093 -1.244 1.00 1.33 11 CYS A C 18
ATOM 29319 O O . CYS A 1 11 ? 4.164 9.385 -1.608 1.00 23.42 11 CYS A O 18
ATOM 29327 N N . GLY A 1 12 ? 3.352 11.398 -1.019 1.00 71.20 12 GLY A N 18
ATOM 29328 C CA . GLY A 1 12 ? 4.630 12.062 -1.197 1.00 72.13 12 GLY A CA 18
ATOM 29329 C C . GLY A 1 12 ? 4.995 12.235 -2.659 1.00 34.15 12 GLY A C 18
ATOM 29330 O O . GLY A 1 12 ? 4.132 12.163 -3.533 1.00 13.22 12 GLY A O 18
ATOM 29334 N N . ALA A 1 13 ? 6.277 12.465 -2.923 1.00 53.04 13 ALA A N 18
ATOM 29335 C CA . ALA A 1 13 ? 6.753 12.648 -4.289 1.00 70.20 13 ALA A CA 18
ATOM 29336 C C . ALA A 1 13 ? 8.208 12.210 -4.426 1.00 20.12 13 ALA A C 18
ATOM 29337 O O . ALA A 1 13 ? 8.928 12.681 -5.304 1.00 63.32 13 ALA A O 18
ATOM 29344 N N . GLY A 1 14 ? 8.634 11.304 -3.550 1.00 13.34 14 GLY A N 18
ATOM 29345 C CA . GLY A 1 14 ? 10.000 10.819 -3.590 1.00 24.13 14 GLY A CA 18
ATOM 29346 C C . GLY A 1 14 ? 10.130 9.407 -3.055 1.00 62.14 14 GLY A C 18
ATOM 29347 O O . GLY A 1 14 ? 9.211 8.600 -3.188 1.00 34.41 14 GLY A O 18
ATOM 29351 N N . MET A 1 15 ? 11.275 9.107 -2.451 1.00 70.12 15 MET A N 18
ATOM 29352 C CA . MET A 1 15 ? 11.521 7.781 -1.895 1.00 73.22 15 MET A CA 18
ATOM 29353 C C . MET A 1 15 ? 12.831 7.753 -1.115 1.00 10.14 15 MET A C 18
ATOM 29354 O O . MET A 1 15 ? 13.646 6.848 -1.284 1.00 62.35 15 MET A O 18
ATOM 29368 N N . SER A 1 16 ? 13.026 8.752 -0.259 1.00 44.15 16 SER A N 18
ATOM 29369 C CA . SER A 1 16 ? 14.240 8.844 0.545 1.00 13.30 16 SER A CA 18
ATOM 29370 C C . SER A 1 16 ? 14.020 8.246 1.931 1.00 55.11 16 SER A C 18
ATOM 29371 O O . SER A 1 16 ? 13.973 8.965 2.931 1.00 51.13 16 SER A O 18
ATOM 29379 N N . THR A 1 17 ? 13.885 6.925 1.985 1.00 75.01 17 THR A N 18
ATOM 29380 C CA . THR A 1 17 ? 13.668 6.229 3.246 1.00 34.10 17 THR A CA 18
ATOM 29381 C C . THR A 1 17 ? 12.589 6.917 4.075 1.00 24.25 17 THR A C 18
ATOM 29382 O O . THR A 1 17 ? 12.890 7.733 4.948 1.00 73.35 17 THR A O 18
ATOM 29393 N N . SER A 1 18 ? 11.333 6.582 3.800 1.00 54.43 18 SER A N 18
ATOM 29394 C CA . SER A 1 18 ? 10.209 7.172 4.519 1.00 62.02 18 SER A CA 18
ATOM 29395 C C . SER A 1 18 ? 9.965 6.442 5.836 1.00 1.10 18 SER A C 18
ATOM 29396 O O . SER A 1 18 ? 10.375 5.294 6.008 1.00 41.35 18 SER A O 18
ATOM 29404 N N . MET A 1 19 ? 9.295 7.117 6.764 1.00 51.30 19 MET A N 18
ATOM 29405 C CA . MET A 1 19 ? 8.994 6.533 8.065 1.00 32.14 19 MET A CA 18
ATOM 29406 C C . MET A 1 19 ? 8.285 5.192 7.909 1.00 20.13 19 MET A C 18
ATOM 29407 O O . MET A 1 19 ? 8.716 4.181 8.466 1.00 43.00 19 MET A O 18
ATOM 29421 N N . LEU A 1 20 ? 7.195 5.189 7.151 1.00 55.01 20 LEU A N 18
ATOM 29422 C CA . LEU A 1 20 ? 6.425 3.972 6.921 1.00 34.23 20 LEU A CA 18
ATOM 29423 C C . LEU A 1 20 ? 7.326 2.840 6.439 1.00 3.11 20 LEU A C 18
ATOM 29424 O O . LEU A 1 20 ? 7.367 1.766 7.039 1.00 42.02 20 LEU A O 18
ATOM 29440 N N . VAL A 1 21 ? 8.051 3.089 5.352 1.00 12.12 21 VAL A N 18
ATOM 29441 C CA . VAL A 1 21 ? 8.954 2.093 4.791 1.00 43.35 21 VAL A CA 18
ATOM 29442 C C . VAL A 1 21 ? 9.906 1.554 5.853 1.00 44.24 21 VAL A C 18
ATOM 29443 O O . VAL A 1 21 ? 10.141 0.349 5.934 1.00 31.05 21 VAL A O 18
ATOM 29456 N N . GLN A 1 22 ? 10.452 2.455 6.664 1.00 15.20 22 GLN A N 18
ATOM 29457 C CA . GLN A 1 22 ? 11.378 2.070 7.721 1.00 11.13 22 GLN A CA 18
ATOM 29458 C C . GLN A 1 22 ? 10.732 1.069 8.674 1.00 14.42 22 GLN A C 18
ATOM 29459 O O . GLN A 1 22 ? 11.276 -0.006 8.924 1.00 0.22 22 GLN A O 18
ATOM 29473 N N . ARG A 1 23 ? 9.567 1.432 9.202 1.00 31.43 23 ARG A N 18
ATOM 29474 C CA . ARG A 1 23 ? 8.847 0.566 10.129 1.00 13.22 23 ARG A CA 18
ATOM 29475 C C . ARG A 1 23 ? 8.580 -0.799 9.503 1.00 63.34 23 ARG A C 18
ATOM 29476 O O . ARG A 1 23 ? 9.041 -1.825 10.006 1.00 14.25 23 ARG A O 18
ATOM 29497 N N . ILE A 1 24 ? 7.835 -0.805 8.403 1.00 71.25 24 ILE A N 18
ATOM 29498 C CA . ILE A 1 24 ? 7.508 -2.044 7.707 1.00 3.20 24 ILE A CA 18
ATOM 29499 C C . ILE A 1 24 ? 8.764 -2.858 7.415 1.00 1.50 24 ILE A C 18
ATOM 29500 O O . ILE A 1 24 ? 8.778 -4.077 7.579 1.00 14.05 24 ILE A O 18
ATOM 29516 N N . GLU A 1 25 ? 9.820 -2.173 6.983 1.00 34.44 25 GLU A N 18
ATOM 29517 C CA . GLU A 1 25 ? 11.081 -2.834 6.669 1.00 43.40 25 GLU A CA 18
ATOM 29518 C C . GLU A 1 25 ? 11.618 -3.585 7.884 1.00 24.42 25 GLU A C 18
ATOM 29519 O O . GLU A 1 25 ? 12.031 -4.741 7.780 1.00 4.55 25 GLU A O 18
ATOM 29531 N N . LYS A 1 26 ? 11.611 -2.921 9.034 1.00 21.21 26 LYS A N 18
ATOM 29532 C CA . LYS A 1 26 ? 12.097 -3.524 10.270 1.00 51.31 26 LYS A CA 18
ATOM 29533 C C . LYS A 1 26 ? 11.242 -4.725 10.661 1.00 32.05 26 LYS A C 18
ATOM 29534 O O . LYS A 1 26 ? 11.739 -5.847 10.758 1.00 30.41 26 LYS A O 18
ATOM 29553 N N . TYR A 1 27 ? 9.955 -4.483 10.885 1.00 62.24 27 TYR A N 18
ATOM 29554 C CA . TYR A 1 27 ? 9.033 -5.545 11.266 1.00 53.32 27 TYR A CA 18
ATOM 29555 C C . TYR A 1 27 ? 9.120 -6.718 10.295 1.00 52.14 27 TYR A C 18
ATOM 29556 O O . TYR A 1 27 ? 9.264 -7.869 10.705 1.00 0.11 27 TYR A O 18
ATOM 29574 N N . ALA A 1 28 ? 9.031 -6.416 9.004 1.00 70.14 28 ALA A N 18
ATOM 29575 C CA . ALA A 1 28 ? 9.103 -7.443 7.972 1.00 62.13 28 ALA A CA 18
ATOM 29576 C C . ALA A 1 28 ? 10.433 -8.187 8.029 1.00 64.13 28 ALA A C 18
ATOM 29577 O O . ALA A 1 28 ? 10.467 -9.411 8.160 1.00 1.11 28 ALA A O 18
ATOM 29584 N N . LYS A 1 29 ? 11.527 -7.440 7.929 1.00 22.31 29 LYS A N 18
ATOM 29585 C CA . LYS A 1 29 ? 12.861 -8.027 7.970 1.00 23.31 29 LYS A CA 18
ATOM 29586 C C . LYS A 1 29 ? 13.031 -8.909 9.205 1.00 54.22 29 LYS A C 18
ATOM 29587 O O . LYS A 1 29 ? 13.786 -9.880 9.186 1.00 22.11 29 LYS A O 18
ATOM 29606 N N . SER A 1 30 ? 12.321 -8.563 10.274 1.00 73.11 30 SER A N 18
ATOM 29607 C CA . SER A 1 30 ? 12.395 -9.322 11.517 1.00 13.31 30 SER A CA 18
ATOM 29608 C C . SER A 1 30 ? 11.638 -10.641 11.395 1.00 44.24 30 SER A C 18
ATOM 29609 O O . SER A 1 30 ? 12.152 -11.700 11.753 1.00 63.42 30 SER A O 18
ATOM 29617 N N . LYS A 1 31 ? 10.414 -10.568 10.886 1.00 54.01 31 LYS A N 18
ATOM 29618 C CA . LYS A 1 31 ? 9.584 -11.754 10.713 1.00 62.40 31 LYS A CA 18
ATOM 29619 C C . LYS A 1 31 ? 10.093 -12.611 9.558 1.00 43.32 31 LYS A C 18
ATOM 29620 O O . LYS A 1 31 ? 9.699 -13.767 9.409 1.00 42.10 31 LYS A O 18
ATOM 29639 N N . ASN A 1 32 ? 10.972 -12.036 8.744 1.00 54.41 32 ASN A N 18
ATOM 29640 C CA . ASN A 1 32 ? 11.535 -12.747 7.603 1.00 42.24 32 ASN A CA 18
ATOM 29641 C C . ASN A 1 32 ? 10.449 -13.098 6.590 1.00 71.23 32 ASN A C 18
ATOM 29642 O O . ASN A 1 32 ? 10.324 -14.250 6.172 1.00 5.23 32 ASN A O 18
ATOM 29653 N N . ILE A 1 33 ? 9.667 -12.098 6.199 1.00 33.24 33 ILE A N 18
ATOM 29654 C CA . ILE A 1 33 ? 8.593 -12.301 5.235 1.00 72.01 33 ILE A CA 18
ATOM 29655 C C . ILE A 1 33 ? 9.011 -11.841 3.842 1.00 31.32 33 ILE A C 18
ATOM 29656 O O . ILE A 1 33 ? 9.723 -10.850 3.692 1.00 70.01 33 ILE A O 18
ATOM 29672 N N . ASN A 1 34 ? 8.562 -12.570 2.825 1.00 23.25 34 ASN A N 18
ATOM 29673 C CA . ASN A 1 34 ? 8.888 -12.238 1.443 1.00 4.10 34 ASN A CA 18
ATOM 29674 C C . ASN A 1 34 ? 7.931 -11.183 0.897 1.00 53.02 34 ASN A C 18
ATOM 29675 O O . ASN A 1 34 ? 6.963 -11.506 0.209 1.00 34.10 34 ASN A O 18
ATOM 29686 N N . ALA A 1 35 ? 8.208 -9.922 1.208 1.00 42.35 35 ALA A N 18
ATOM 29687 C CA . ALA A 1 35 ? 7.374 -8.820 0.746 1.00 40.34 35 ALA A CA 18
ATOM 29688 C C . ALA A 1 35 ? 8.187 -7.538 0.602 1.00 71.23 35 ALA A C 18
ATOM 29689 O O . ALA A 1 35 ? 9.311 -7.443 1.097 1.00 60.43 35 ALA A O 18
ATOM 29696 N N . THR A 1 36 ? 7.614 -6.552 -0.082 1.00 50.12 36 THR A N 18
ATOM 29697 C CA . THR A 1 36 ? 8.286 -5.277 -0.294 1.00 50.12 36 THR A CA 18
ATOM 29698 C C . THR A 1 36 ? 7.294 -4.119 -0.257 1.00 61.33 36 THR A C 18
ATOM 29699 O O . THR A 1 36 ? 6.088 -4.319 -0.403 1.00 4.30 36 THR A O 18
ATOM 29710 N N . ILE A 1 37 ? 7.811 -2.911 -0.063 1.00 54.12 37 ILE A N 18
ATOM 29711 C CA . ILE A 1 37 ? 6.969 -1.721 -0.009 1.00 73.32 37 ILE A CA 18
ATOM 29712 C C . ILE A 1 37 ? 7.693 -0.509 -0.585 1.00 5.03 37 ILE A C 18
ATOM 29713 O O . ILE A 1 37 ? 8.894 -0.334 -0.375 1.00 12.21 37 ILE A O 18
ATOM 29729 N N . GLU A 1 38 ? 6.956 0.326 -1.309 1.00 14.23 38 GLU A N 18
ATOM 29730 C CA . GLU A 1 38 ? 7.528 1.523 -1.914 1.00 3.03 38 GLU A CA 18
ATOM 29731 C C . GLU A 1 38 ? 6.448 2.564 -2.188 1.00 74.14 38 GLU A C 18
ATOM 29732 O O . GLU A 1 38 ? 5.325 2.226 -2.559 1.00 75.43 38 GLU A O 18
ATOM 29744 N N . ALA A 1 39 ? 6.795 3.833 -2.000 1.00 63.04 39 ALA A N 18
ATOM 29745 C CA . ALA A 1 39 ? 5.857 4.925 -2.229 1.00 73.22 39 ALA A CA 18
ATOM 29746 C C . ALA A 1 39 ? 6.287 5.780 -3.415 1.00 45.53 39 ALA A C 18
ATOM 29747 O O . ALA A 1 39 ? 7.477 5.891 -3.714 1.00 13.14 39 ALA A O 18
ATOM 29754 N N . ILE A 1 40 ? 5.314 6.382 -4.089 1.00 15.31 40 ILE A N 18
ATOM 29755 C CA . ILE A 1 40 ? 5.593 7.228 -5.243 1.00 13.24 40 ILE A CA 18
ATOM 29756 C C . ILE A 1 40 ? 4.461 8.221 -5.484 1.00 35.21 40 ILE A C 18
ATOM 29757 O O . ILE A 1 40 ? 3.443 8.198 -4.792 1.00 25.34 40 ILE A O 18
ATOM 29773 N N . ALA A 1 41 ? 4.644 9.089 -6.473 1.00 13.52 41 ALA A N 18
ATOM 29774 C CA . ALA A 1 41 ? 3.636 10.088 -6.809 1.00 14.23 41 ALA A CA 18
ATOM 29775 C C . ALA A 1 41 ? 2.423 9.444 -7.471 1.00 24.41 41 ALA A C 18
ATOM 29776 O O . ALA A 1 41 ? 2.376 8.227 -7.647 1.00 33.42 41 ALA A O 18
ATOM 29783 N N . GLU A 1 42 ? 1.446 10.267 -7.835 1.00 35.24 42 GLU A N 18
ATOM 29784 C CA . GLU A 1 42 ? 0.232 9.775 -8.476 1.00 3.12 42 GLU A CA 18
ATOM 29785 C C . GLU A 1 42 ? 0.454 9.565 -9.971 1.00 72.24 42 GLU A C 18
ATOM 29786 O O . GLU A 1 42 ? -0.148 8.682 -10.582 1.00 71.42 42 GLU A O 18
ATOM 29798 N N . THR A 1 43 ? 1.321 10.385 -10.556 1.00 13.32 43 THR A N 18
ATOM 29799 C CA . THR A 1 43 ? 1.621 10.292 -11.979 1.00 3.43 43 THR A CA 18
ATOM 29800 C C . THR A 1 43 ? 2.432 9.039 -12.288 1.00 52.12 43 THR A C 18
ATOM 29801 O O . THR A 1 43 ? 2.360 8.499 -13.393 1.00 1.54 43 THR A O 18
ATOM 29812 N N . ARG A 1 44 ? 3.202 8.581 -11.307 1.00 63.44 44 ARG A N 18
ATOM 29813 C CA . ARG A 1 44 ? 4.026 7.390 -11.477 1.00 44.10 44 ARG A CA 18
ATOM 29814 C C . ARG A 1 44 ? 3.293 6.147 -10.984 1.00 70.52 44 ARG A C 18
ATOM 29815 O O . ARG A 1 44 ? 3.718 5.019 -11.242 1.00 2.03 44 ARG A O 18
ATOM 29836 N N . LEU A 1 45 ? 2.190 6.359 -10.274 1.00 25.41 45 LEU A N 18
ATOM 29837 C CA . LEU A 1 45 ? 1.398 5.255 -9.745 1.00 31.14 45 LEU A CA 18
ATOM 29838 C C . LEU A 1 45 ? 0.985 4.297 -10.857 1.00 53.23 45 LEU A C 18
ATOM 29839 O O . LEU A 1 45 ? 1.034 3.079 -10.691 1.00 62.35 45 LEU A O 18
ATOM 29855 N N . SER A 1 46 ? 0.581 4.857 -11.994 1.00 32.03 46 SER A N 18
ATOM 29856 C CA . SER A 1 46 ? 0.158 4.054 -13.134 1.00 30.53 46 SER A CA 18
ATOM 29857 C C . SER A 1 46 ? 1.359 3.414 -13.823 1.00 63.02 46 SER A C 18
ATOM 29858 O O . SER A 1 46 ? 1.206 2.549 -14.685 1.00 52.53 46 SER A O 18
ATOM 29866 N N . GLU A 1 47 ? 2.555 3.846 -13.435 1.00 42.45 47 GLU A N 18
ATOM 29867 C CA . GLU A 1 47 ? 3.784 3.317 -14.016 1.00 74.40 47 GLU A CA 18
ATOM 29868 C C . GLU A 1 47 ? 4.451 2.325 -13.067 1.00 42.42 47 GLU A C 18
ATOM 29869 O O . GLU A 1 47 ? 5.537 1.818 -13.345 1.00 61.34 47 GLU A O 18
ATOM 29881 N N . VAL A 1 48 ? 3.793 2.055 -11.944 1.00 73.03 48 VAL A N 18
ATOM 29882 C CA . VAL A 1 48 ? 4.321 1.124 -10.954 1.00 71.01 48 VAL A CA 18
ATOM 29883 C C . VAL A 1 48 ? 3.298 0.046 -10.614 1.00 62.32 48 VAL A C 18
ATOM 29884 O O . VAL A 1 48 ? 3.651 -1.116 -10.408 1.00 63.31 48 VAL A O 18
ATOM 29897 N N . VAL A 1 49 ? 2.030 0.437 -10.558 1.00 32.24 49 VAL A N 18
ATOM 29898 C CA . VAL A 1 49 ? 0.955 -0.497 -10.244 1.00 14.03 49 VAL A CA 18
ATOM 29899 C C . VAL A 1 49 ? 0.872 -1.608 -11.284 1.00 14.23 49 VAL A C 18
ATOM 29900 O O . VAL A 1 49 ? 0.373 -2.698 -11.004 1.00 31.42 49 VAL A O 18
ATOM 29913 N N . ASP A 1 50 ? 1.362 -1.324 -12.486 1.00 30.53 50 ASP A N 18
ATOM 29914 C CA . ASP A 1 50 ? 1.345 -2.300 -13.568 1.00 51.02 50 ASP A CA 18
ATOM 29915 C C . ASP A 1 50 ? 2.187 -3.522 -13.212 1.00 70.24 50 ASP A C 18
ATOM 29916 O O . ASP A 1 50 ? 1.962 -4.616 -13.732 1.00 14.54 50 ASP A O 18
ATOM 29925 N N . ARG A 1 51 ? 3.156 -3.328 -12.325 1.00 33.21 51 ARG A N 18
ATOM 29926 C CA . ARG A 1 51 ? 4.033 -4.413 -11.901 1.00 30.43 51 ARG A CA 18
ATOM 29927 C C . ARG A 1 51 ? 3.739 -4.818 -10.460 1.00 23.13 51 ARG A C 18
ATOM 29928 O O . ARG A 1 51 ? 3.776 -6.000 -10.115 1.00 53.24 51 ARG A O 18
ATOM 29949 N N . PHE A 1 52 ? 3.448 -3.829 -9.620 1.00 22.50 52 PHE A N 18
ATOM 29950 C CA . PHE A 1 52 ? 3.150 -4.082 -8.216 1.00 23.25 52 PHE A CA 18
ATOM 29951 C C . PHE A 1 52 ? 1.976 -5.047 -8.074 1.00 14.43 52 PHE A C 18
ATOM 29952 O O . PHE A 1 52 ? 1.410 -5.502 -9.067 1.00 72.44 52 PHE A O 18
ATOM 29969 N N . ASP A 1 53 ? 1.616 -5.353 -6.832 1.00 41.21 53 ASP A N 18
ATOM 29970 C CA . ASP A 1 53 ? 0.508 -6.261 -6.559 1.00 25.30 53 ASP A CA 18
ATOM 29971 C C . ASP A 1 53 ? -0.604 -5.549 -5.796 1.00 44.10 53 ASP A C 18
ATOM 29972 O O . ASP A 1 53 ? -1.773 -5.619 -6.175 1.00 55.23 53 ASP A O 18
ATOM 29981 N N . VAL A 1 54 ? -0.232 -4.865 -4.718 1.00 60.52 54 VAL A N 18
ATOM 29982 C CA . VAL A 1 54 ? -1.198 -4.141 -3.902 1.00 55.04 54 VAL A CA 18
ATOM 29983 C C . VAL A 1 54 ? -1.040 -2.634 -4.073 1.00 33.04 54 VAL A C 18
ATOM 29984 O O . VAL A 1 54 ? 0.071 -2.129 -4.229 1.00 22.13 54 VAL A O 18
ATOM 29997 N N . VAL A 1 55 ? -2.161 -1.919 -4.040 1.00 72.33 55 VAL A N 18
ATOM 29998 C CA . VAL A 1 55 ? -2.149 -0.470 -4.189 1.00 45.33 55 VAL A CA 18
ATOM 29999 C C . VAL A 1 55 ? -2.833 0.210 -3.009 1.00 51.32 55 VAL A C 18
ATOM 30000 O O . VAL A 1 55 ? -4.061 0.298 -2.956 1.00 1.12 55 VAL A O 18
ATOM 30013 N N . LEU A 1 56 ? -2.032 0.692 -2.065 1.00 73.12 56 LEU A N 18
ATOM 30014 C CA . LEU A 1 56 ? -2.561 1.366 -0.884 1.00 15.01 56 LEU A CA 18
ATOM 30015 C C . LEU A 1 56 ? -2.412 2.879 -1.008 1.00 12.31 56 LEU A C 18
ATOM 30016 O O . LEU A 1 56 ? -1.337 3.383 -1.337 1.00 61.55 56 LEU A O 18
ATOM 30032 N N . LEU A 1 57 ? -3.496 3.599 -0.740 1.00 5.40 57 LEU A N 18
ATOM 30033 C CA . LEU A 1 57 ? -3.484 5.056 -0.819 1.00 35.31 57 LEU A CA 18
ATOM 30034 C C . LEU A 1 57 ? -3.211 5.674 0.549 1.00 74.42 57 LEU A C 18
ATOM 30035 O O . LEU A 1 57 ? -3.160 4.971 1.558 1.00 1.14 57 LEU A O 18
ATOM 30051 N N . ALA A 1 58 ? -3.040 6.990 0.575 1.00 52.51 58 ALA A N 18
ATOM 30052 C CA . ALA A 1 58 ? -2.777 7.703 1.818 1.00 22.23 58 ALA A CA 18
ATOM 30053 C C . ALA A 1 58 ? -4.036 8.394 2.333 1.00 42.55 58 ALA A C 18
ATOM 30054 O O . ALA A 1 58 ? -4.991 8.627 1.592 1.00 61.34 58 ALA A O 18
ATOM 30061 N N . PRO A 1 59 ? -4.039 8.730 3.631 1.00 10.11 59 PRO A N 18
ATOM 30062 C CA . PRO A 1 59 ? -5.175 9.399 4.272 1.00 2.41 59 PRO A CA 18
ATOM 30063 C C . PRO A 1 59 ? -5.342 10.838 3.798 1.00 14.43 59 PRO A C 18
ATOM 30064 O O . PRO A 1 59 ? -6.362 11.474 4.066 1.00 73.23 59 PRO A O 18
ATOM 30075 N N . GLN A 1 60 ? -4.336 11.346 3.094 1.00 40.42 60 GLN A N 18
ATOM 30076 C CA . GLN A 1 60 ? -4.373 12.712 2.584 1.00 72.22 60 GLN A CA 18
ATOM 30077 C C . GLN A 1 60 ? -4.594 12.723 1.075 1.00 72.24 60 GLN A C 18
ATOM 30078 O O . GLN A 1 60 ? -3.651 12.577 0.298 1.00 24.53 60 GLN A O 18
ATOM 30092 N N . SER A 1 61 ? -5.847 12.896 0.666 1.00 21.33 61 SER A N 18
ATOM 30093 C CA . SER A 1 61 ? -6.193 12.922 -0.750 1.00 51.14 61 SER A CA 18
ATOM 30094 C C . SER A 1 61 ? -7.539 13.606 -0.969 1.00 11.13 61 SER A C 18
ATOM 30095 O O . SER A 1 61 ? -8.522 13.298 -0.295 1.00 23.32 61 SER A O 18
ATOM 30103 N N . ARG A 1 62 ? -7.575 14.538 -1.916 1.00 72.31 62 ARG A N 18
ATOM 30104 C CA . ARG A 1 62 ? -8.799 15.268 -2.224 1.00 33.42 62 ARG A CA 18
ATOM 30105 C C . ARG A 1 62 ? -9.590 14.564 -3.323 1.00 30.14 62 ARG A C 18
ATOM 30106 O O . ARG A 1 62 ? -10.691 14.065 -3.087 1.00 51.44 62 ARG A O 18
ATOM 30127 N N . PHE A 1 63 ? -9.021 14.527 -4.523 1.00 52.23 63 PHE A N 18
ATOM 30128 C CA . PHE A 1 63 ? -9.674 13.886 -5.658 1.00 71.24 63 PHE A CA 18
ATOM 30129 C C . PHE A 1 63 ? -8.877 12.673 -6.129 1.00 73.21 63 PHE A C 18
ATOM 30130 O O . PHE A 1 63 ? -9.425 11.757 -6.742 1.00 54.41 63 PHE A O 18
ATOM 30147 N N . ASN A 1 64 ? -7.581 12.674 -5.839 1.00 41.11 64 ASN A N 18
ATOM 30148 C CA . ASN A 1 64 ? -6.707 11.575 -6.234 1.00 33.23 64 ASN A CA 18
ATOM 30149 C C . ASN A 1 64 ? -7.284 10.235 -5.785 1.00 44.32 64 ASN A C 18
ATOM 30150 O O . ASN A 1 64 ? -7.392 9.298 -6.575 1.00 71.04 64 ASN A O 18
ATOM 30161 N N . LYS A 1 65 ? -7.651 10.152 -4.511 1.00 14.35 65 LYS A N 18
ATOM 30162 C CA . LYS A 1 65 ? -8.218 8.929 -3.956 1.00 32.13 65 LYS A CA 18
ATOM 30163 C C . LYS A 1 65 ? -9.537 8.582 -4.639 1.00 12.02 65 LYS A C 18
ATOM 30164 O O . LYS A 1 65 ? -9.868 7.409 -4.812 1.00 62.13 65 LYS A O 18
ATOM 30183 N N . LYS A 1 66 ? -10.286 9.609 -5.025 1.00 72.24 66 LYS A N 18
ATOM 30184 C CA . LYS A 1 66 ? -11.567 9.413 -5.693 1.00 34.04 66 LYS A CA 18
ATOM 30185 C C . LYS A 1 66 ? -11.383 8.697 -7.028 1.00 3.44 66 LYS A C 18
ATOM 30186 O O . LYS A 1 66 ? -11.946 7.626 -7.251 1.00 71.23 66 LYS A O 18
ATOM 30205 N N . ARG A 1 67 ? -10.591 9.296 -7.910 1.00 4.50 67 ARG A N 18
ATOM 30206 C CA . ARG A 1 67 ? -10.331 8.716 -9.222 1.00 51.31 67 ARG A CA 18
ATOM 30207 C C . ARG A 1 67 ? -9.691 7.338 -9.089 1.00 74.33 67 ARG A C 18
ATOM 30208 O O . ARG A 1 67 ? -10.173 6.360 -9.663 1.00 30.21 67 ARG A O 18
ATOM 30229 N N . LEU A 1 68 ? -8.603 7.267 -8.331 1.00 51.35 68 LEU A N 18
ATOM 30230 C CA . LEU A 1 68 ? -7.895 6.008 -8.124 1.00 12.50 68 LEU A CA 18
ATOM 30231 C C . LEU A 1 68 ? -8.859 4.905 -7.701 1.00 74.52 68 LEU A C 18
ATOM 30232 O O . LEU A 1 68 ? -9.009 3.900 -8.395 1.00 53.12 68 LEU A O 18
ATOM 30248 N N . GLU A 1 69 ? -9.512 5.101 -6.560 1.00 12.24 69 GLU A N 18
ATOM 30249 C CA . GLU A 1 69 ? -10.463 4.123 -6.046 1.00 74.43 69 GLU A CA 18
ATOM 30250 C C . GLU A 1 69 ? -11.564 3.847 -7.065 1.00 50.23 69 GLU A C 18
ATOM 30251 O O . GLU A 1 69 ? -11.917 2.695 -7.316 1.00 73.34 69 GLU A O 18
ATOM 30263 N N . GLU A 1 70 ? -12.103 4.913 -7.650 1.00 23.34 70 GLU A N 18
ATOM 30264 C CA . GLU A 1 70 ? -13.165 4.786 -8.641 1.00 44.11 70 GLU A CA 18
ATOM 30265 C C . GLU A 1 70 ? -12.715 3.914 -9.810 1.00 42.34 70 GLU A C 18
ATOM 30266 O O . GLU A 1 70 ? -13.534 3.276 -10.472 1.00 61.34 70 GLU A O 18
ATOM 30278 N N . ILE A 1 71 ? -11.410 3.894 -10.059 1.00 1.33 71 ILE A N 18
ATOM 30279 C CA . ILE A 1 71 ? -10.852 3.102 -11.147 1.00 1.52 71 ILE A CA 18
ATOM 30280 C C . ILE A 1 71 ? -10.484 1.700 -10.674 1.00 73.03 71 ILE A C 18
ATOM 30281 O O . ILE A 1 71 ? -10.550 0.737 -11.439 1.00 71.22 71 ILE A O 18
ATOM 30297 N N . THR A 1 72 ? -10.099 1.591 -9.407 1.00 22.25 72 THR A N 18
ATOM 30298 C CA . THR A 1 72 ? -9.722 0.307 -8.830 1.00 62.22 72 THR A CA 18
ATOM 30299 C C . THR A 1 72 ? -10.921 -0.631 -8.743 1.00 41.31 72 THR A C 18
ATOM 30300 O O . THR A 1 72 ? -10.801 -1.833 -8.977 1.00 54.24 72 THR A O 18
ATOM 30311 N N . LYS A 1 73 ? -12.078 -0.072 -8.405 1.00 51.23 73 LYS A N 18
ATOM 30312 C CA . LYS A 1 73 ? -13.302 -0.856 -8.288 1.00 63.32 73 LYS A CA 18
ATOM 30313 C C . LYS A 1 73 ? -13.520 -1.713 -9.532 1.00 13.53 73 LYS A C 18
ATOM 30314 O O . LYS A 1 73 ? -13.561 -2.941 -9.470 1.00 72.42 73 LYS A O 18
ATOM 30333 N N . PRO A 1 74 ? -13.662 -1.050 -10.690 1.00 12.23 74 PRO A N 18
ATOM 30334 C CA . PRO A 1 74 ? -13.876 -1.730 -11.970 1.00 34.32 74 PRO A CA 18
ATOM 30335 C C . PRO A 1 74 ? -12.637 -2.485 -12.440 1.00 51.15 74 PRO A C 18
ATOM 30336 O O . PRO A 1 74 ? -12.740 -3.529 -13.085 1.00 41.22 74 PRO A O 18
ATOM 30347 N N . LYS A 1 75 ? -11.465 -1.949 -12.114 1.00 32.31 75 LYS A N 18
ATOM 30348 C CA . LYS A 1 75 ? -10.205 -2.572 -12.501 1.00 21.23 75 LYS A CA 18
ATOM 30349 C C . LYS A 1 75 ? -10.039 -3.930 -11.825 1.00 24.10 75 LYS A C 18
ATOM 30350 O O . LYS A 1 75 ? -9.386 -4.824 -12.361 1.00 72.22 75 LYS A O 18
ATOM 30369 N N . GLY A 1 76 ? -10.634 -4.076 -10.646 1.00 15.42 76 GLY A N 18
ATOM 30370 C CA . GLY A 1 76 ? -10.542 -5.328 -9.918 1.00 63.20 76 GLY A CA 18
ATOM 30371 C C . GLY A 1 76 ? -9.150 -5.578 -9.371 1.00 12.05 76 GLY A C 18
ATOM 30372 O O . GLY A 1 76 ? -8.472 -6.518 -9.786 1.00 63.44 76 GLY A O 18
ATOM 30376 N N . ILE A 1 77 ? -8.723 -4.734 -8.437 1.00 1.01 77 ILE A N 18
ATOM 30377 C CA . ILE A 1 77 ? -7.403 -4.869 -7.832 1.00 65.35 77 ILE A CA 18
ATOM 30378 C C . ILE A 1 77 ? -7.458 -4.615 -6.330 1.00 45.02 77 ILE A C 18
ATOM 30379 O O . ILE A 1 77 ? -8.335 -3.913 -5.825 1.00 44.35 77 ILE A O 18
ATOM 30395 N N . PRO A 1 78 ? -6.498 -5.197 -5.596 1.00 42.11 78 PRO A N 18
ATOM 30396 C CA . PRO A 1 78 ? -6.413 -5.046 -4.141 1.00 70.31 78 PRO A CA 18
ATOM 30397 C C . PRO A 1 78 ? -6.010 -3.634 -3.727 1.00 72.40 78 PRO A C 18
ATOM 30398 O O . PRO A 1 78 ? -4.825 -3.304 -3.687 1.00 64.43 78 PRO A O 18
ATOM 30409 N N . ILE A 1 79 ? -7.002 -2.807 -3.418 1.00 73.32 79 ILE A N 18
ATOM 30410 C CA . ILE A 1 79 ? -6.751 -1.433 -3.006 1.00 2.43 79 ILE A CA 18
ATOM 30411 C C . ILE A 1 79 ? -7.275 -1.176 -1.597 1.00 60.22 79 ILE A C 18
ATOM 30412 O O . ILE A 1 79 ? -8.395 -1.561 -1.262 1.00 61.10 79 ILE A O 18
ATOM 30428 N N . GLU A 1 80 ? -6.458 -0.523 -0.777 1.00 41.34 80 GLU A N 18
ATOM 30429 C CA . GLU A 1 80 ? -6.840 -0.214 0.596 1.00 73.20 80 GLU A CA 18
ATOM 30430 C C . GLU A 1 80 ? -6.372 1.184 0.990 1.00 21.22 80 GLU A C 18
ATOM 30431 O O . GLU A 1 80 ? -5.439 1.727 0.399 1.00 41.24 80 GLU A O 18
ATOM 30443 N N . ILE A 1 81 ? -7.028 1.761 1.992 1.00 61.33 81 ILE A N 18
ATOM 30444 C CA . ILE A 1 81 ? -6.680 3.094 2.465 1.00 44.13 81 ILE A CA 18
ATOM 30445 C C . ILE A 1 81 ? -6.210 3.058 3.915 1.00 22.42 81 ILE A C 18
ATOM 30446 O O . ILE A 1 81 ? -6.930 2.593 4.800 1.00 52.20 81 ILE A O 18
ATOM 30462 N N . ILE A 1 82 ? -4.999 3.550 4.152 1.00 50.23 82 ILE A N 18
ATOM 30463 C CA . ILE A 1 82 ? -4.435 3.576 5.496 1.00 73.24 82 ILE A CA 18
ATOM 30464 C C . ILE A 1 82 ? -5.125 4.624 6.362 1.00 40.42 82 ILE A C 18
ATOM 30465 O O . ILE A 1 82 ? -5.188 5.798 6.001 1.00 13.52 82 ILE A O 18
ATOM 30481 N N . ASN A 1 83 ? -5.641 4.191 7.508 1.00 41.02 83 ASN A N 18
ATOM 30482 C CA . ASN A 1 83 ? -6.326 5.092 8.427 1.00 12.10 83 ASN A CA 18
ATOM 30483 C C . ASN A 1 83 ? -5.452 6.296 8.761 1.00 2.32 83 ASN A C 18
ATOM 30484 O O . ASN A 1 83 ? -4.225 6.198 8.792 1.00 4.24 83 ASN A O 18
ATOM 30495 N N . THR A 1 84 ? -6.091 7.435 9.011 1.00 12.21 84 THR A N 18
ATOM 30496 C CA . THR A 1 84 ? -5.373 8.659 9.342 1.00 31.42 84 THR A CA 18
ATOM 30497 C C . THR A 1 84 ? -4.462 8.453 10.547 1.00 20.54 84 THR A C 18
ATOM 30498 O O . THR A 1 84 ? -3.267 8.745 10.490 1.00 34.14 84 THR A O 18
ATOM 30509 N N . ILE A 1 85 ? -5.033 7.946 11.635 1.00 1.52 85 ILE A N 18
ATOM 30510 C CA . ILE A 1 85 ? -4.270 7.700 12.852 1.00 34.24 85 ILE A CA 18
ATOM 30511 C C . ILE A 1 85 ? -3.127 6.724 12.597 1.00 43.40 85 ILE A C 18
ATOM 30512 O O . ILE A 1 85 ? -1.979 6.989 12.954 1.00 12.32 85 ILE A O 18
ATOM 30528 N N . ASP A 1 86 ? -3.449 5.595 11.975 1.00 41.22 86 ASP A N 18
ATOM 30529 C CA . ASP A 1 86 ? -2.448 4.579 11.668 1.00 2.22 86 ASP A CA 18
ATOM 30530 C C . ASP A 1 86 ? -1.271 5.188 10.912 1.00 63.44 86 ASP A C 18
ATOM 30531 O O . ASP A 1 86 ? -0.112 4.937 11.242 1.00 62.55 86 ASP A O 18
ATOM 30540 N N . TYR A 1 87 ? -1.576 5.986 9.896 1.00 55.31 87 TYR A N 18
ATOM 30541 C CA . TYR A 1 87 ? -0.544 6.627 9.090 1.00 54.54 87 TYR A CA 18
ATOM 30542 C C . TYR A 1 87 ? 0.322 7.547 9.945 1.00 2.53 87 TYR A C 18
ATOM 30543 O O . TYR A 1 87 ? 1.537 7.372 10.031 1.00 54.44 87 TYR A O 18
ATOM 30561 N N . GLY A 1 88 ? -0.314 8.529 10.577 1.00 30.20 88 GLY A N 18
ATOM 30562 C CA . GLY A 1 88 ? 0.412 9.462 11.418 1.00 11.34 88 GLY A CA 18
ATOM 30563 C C . GLY A 1 88 ? 1.278 8.763 12.448 1.00 72.12 88 GLY A C 18
ATOM 30564 O O . GLY A 1 88 ? 2.400 9.191 12.721 1.00 74.21 88 GLY A O 18
ATOM 30568 N N . THR A 1 89 ? 0.756 7.684 13.022 1.00 30.31 89 THR A N 18
ATOM 30569 C CA . THR A 1 89 ? 1.487 6.925 14.029 1.00 42.14 89 THR A CA 18
ATOM 30570 C C . THR A 1 89 ? 2.594 6.092 13.393 1.00 64.33 89 THR A C 18
ATOM 30571 O O . THR A 1 89 ? 3.568 5.728 14.053 1.00 12.40 89 THR A O 18
ATOM 30582 N N . MET A 1 90 ? 2.440 5.794 12.107 1.00 30.43 90 MET A N 18
ATOM 30583 C CA . MET A 1 90 ? 3.428 5.004 11.382 1.00 60.30 90 MET A CA 18
ATOM 30584 C C . MET A 1 90 ? 3.536 3.599 11.964 1.00 21.33 90 MET A C 18
ATOM 30585 O O . MET A 1 90 ? 4.588 3.203 12.466 1.00 13.11 90 MET A O 18
ATOM 30599 N N . ASN A 1 91 ? 2.440 2.848 11.895 1.00 2.13 91 ASN A N 18
ATOM 30600 C CA . ASN A 1 91 ? 2.412 1.487 12.417 1.00 21.04 91 ASN A CA 18
ATOM 30601 C C . ASN A 1 91 ? 2.712 0.475 11.315 1.00 53.31 91 ASN A C 18
ATOM 30602 O O . ASN A 1 91 ? 1.814 0.043 10.593 1.00 11.32 91 ASN A O 18
ATOM 30613 N N . GLY A 1 92 ? 3.982 0.102 11.192 1.00 61.14 92 GLY A N 18
ATOM 30614 C CA . GLY A 1 92 ? 4.378 -0.855 10.176 1.00 62.21 92 GLY A CA 18
ATOM 30615 C C . GLY A 1 92 ? 3.547 -2.123 10.218 1.00 42.41 92 GLY A C 18
ATOM 30616 O O . GLY A 1 92 ? 3.094 -2.609 9.182 1.00 35.25 92 GLY A O 18
ATOM 30620 N N . GLU A 1 93 ? 3.350 -2.659 11.419 1.00 74.34 93 GLU A N 18
ATOM 30621 C CA . GLU A 1 93 ? 2.569 -3.879 11.589 1.00 3.24 93 GLU A CA 18
ATOM 30622 C C . GLU A 1 93 ? 1.210 -3.756 10.907 1.00 52.34 93 GLU A C 18
ATOM 30623 O O . GLU A 1 93 ? 0.838 -4.593 10.084 1.00 51.52 93 GLU A O 18
ATOM 30635 N N . LYS A 1 94 ? 0.473 -2.708 11.256 1.00 54.43 94 LYS A N 18
ATOM 30636 C CA . LYS A 1 94 ? -0.846 -2.473 10.678 1.00 41.53 94 LYS A CA 18
ATOM 30637 C C . LYS A 1 94 ? -0.754 -2.299 9.165 1.00 43.13 94 LYS A C 18
ATOM 30638 O O . LYS A 1 94 ? -1.614 -2.771 8.422 1.00 14.34 94 LYS A O 18
ATOM 30657 N N . VAL A 1 95 ? 0.297 -1.621 8.715 1.00 43.20 95 VAL A N 18
ATOM 30658 C CA . VAL A 1 95 ? 0.503 -1.388 7.291 1.00 65.33 95 VAL A CA 18
ATOM 30659 C C . VAL A 1 95 ? 0.615 -2.704 6.528 1.00 22.13 95 VAL A C 18
ATOM 30660 O O . VAL A 1 95 ? -0.276 -3.066 5.760 1.00 32.40 95 VAL A O 18
ATOM 30673 N N . LEU A 1 96 ? 1.715 -3.416 6.747 1.00 44.32 96 LEU A N 18
ATOM 30674 C CA . LEU A 1 96 ? 1.944 -4.694 6.081 1.00 31.21 96 LEU A CA 18
ATOM 30675 C C . LEU A 1 96 ? 0.748 -5.623 6.262 1.00 62.43 96 LEU A C 18
ATOM 30676 O O . LEU A 1 96 ? 0.356 -6.332 5.336 1.00 31.51 96 LEU A O 18
ATOM 30692 N N . GLN A 1 97 ? 0.173 -5.613 7.460 1.00 71.00 97 GLN A N 18
ATOM 30693 C CA . GLN A 1 97 ? -0.979 -6.455 7.761 1.00 24.20 97 GLN A CA 18
ATOM 30694 C C . GLN A 1 97 ? -2.145 -6.135 6.832 1.00 5.13 97 GLN A C 18
ATOM 30695 O O . GLN A 1 97 ? -2.729 -7.030 6.220 1.00 23.50 97 GLN A O 18
ATOM 30709 N N . LEU A 1 98 ? -2.480 -4.853 6.731 1.00 64.24 98 LEU A N 18
ATOM 30710 C CA . LEU A 1 98 ? -3.577 -4.415 5.876 1.00 62.23 98 LEU A CA 18
ATOM 30711 C C . LEU A 1 98 ? -3.328 -4.812 4.424 1.00 15.30 98 LEU A C 18
ATOM 30712 O O . LEU A 1 98 ? -4.182 -5.423 3.783 1.00 72.32 98 LEU A O 18
ATOM 30728 N N . ALA A 1 99 ? -2.152 -4.462 3.913 1.00 14.13 99 ALA A N 18
ATOM 30729 C CA . ALA A 1 99 ? -1.790 -4.785 2.539 1.00 4.35 99 ALA A CA 18
ATOM 30730 C C . ALA A 1 99 ? -1.994 -6.269 2.252 1.00 40.02 99 ALA A C 18
ATOM 30731 O O . ALA A 1 99 ? -2.735 -6.637 1.340 1.00 73.25 99 ALA A O 18
ATOM 30738 N N . ILE A 1 100 ? -1.333 -7.115 3.035 1.00 53.33 100 ILE A N 18
ATOM 30739 C CA . ILE A 1 100 ? -1.445 -8.559 2.863 1.00 4.55 100 ILE A CA 18
ATOM 30740 C C . ILE A 1 100 ? -2.899 -9.009 2.929 1.00 74.52 100 ILE A C 18
ATOM 30741 O O . ILE A 1 100 ? -3.335 -9.851 2.144 1.00 42.23 100 ILE A O 18
ATOM 30757 N N . ASN A 1 101 ? -3.648 -8.442 3.869 1.00 3.31 101 ASN A N 18
ATOM 30758 C CA . ASN A 1 101 ? -5.055 -8.785 4.037 1.00 54.55 101 ASN A CA 18
ATOM 30759 C C . ASN A 1 101 ? -5.844 -8.480 2.766 1.00 23.23 101 ASN A C 18
ATOM 30760 O O . ASN A 1 101 ? -6.678 -9.275 2.336 1.00 61.51 101 ASN A O 18
ATOM 30771 N N . ALA A 1 102 ? -5.573 -7.323 2.172 1.00 65.11 102 ALA A N 18
ATOM 30772 C CA . ALA A 1 102 ? -6.254 -6.914 0.950 1.00 14.31 102 ALA A CA 18
ATOM 30773 C C . ALA A 1 102 ? -5.904 -7.839 -0.210 1.00 73.22 102 ALA A C 18
ATOM 30774 O O . ALA A 1 102 ? -6.777 -8.245 -0.979 1.00 2.02 102 ALA A O 18
ATOM 30781 N N . PHE A 1 103 ? -4.623 -8.169 -0.332 1.00 3.50 103 PHE A N 18
ATOM 30782 C CA . PHE A 1 103 ? -4.157 -9.045 -1.401 1.00 21.03 103 PHE A CA 18
ATOM 30783 C C . PHE A 1 103 ? -4.809 -10.421 -1.298 1.00 44.14 103 PHE A C 18
ATOM 30784 O O . PHE A 1 103 ? -5.295 -10.965 -2.289 1.00 5.32 103 PHE A O 18
ATOM 30801 N N . ASN A 1 104 ? -4.814 -10.978 -0.091 1.00 65.32 104 ASN A N 18
ATOM 30802 C CA . ASN A 1 104 ? -5.405 -12.291 0.141 1.00 24.23 104 ASN A CA 18
ATOM 30803 C C . ASN A 1 104 ? -6.901 -12.273 -0.150 1.00 75.41 104 ASN A C 18
ATOM 30804 O O . ASN A 1 104 ? -7.412 -13.123 -0.879 1.00 51.23 104 ASN A O 18
ATOM 30815 N N . ASN A 1 105 ? -7.600 -11.299 0.424 1.00 45.12 105 ASN A N 18
ATOM 30816 C CA . ASN A 1 105 ? -9.039 -11.170 0.226 1.00 33.12 105 ASN A CA 18
ATOM 30817 C C . ASN A 1 105 ? -9.375 -11.050 -1.258 1.00 2.15 105 ASN A C 18
ATOM 30818 O O . ASN A 1 105 ? -10.324 -11.666 -1.743 1.00 70.11 105 ASN A O 18
ATOM 30829 N N . LYS A 1 106 ? -8.591 -10.251 -1.973 1.00 44.13 106 LYS A N 18
ATOM 30830 C CA . LYS A 1 106 ? -8.802 -10.050 -3.402 1.00 2.11 106 LYS A CA 18
ATOM 30831 C C . LYS A 1 106 ? -10.227 -9.583 -3.680 1.00 62.52 106 LYS A C 18
ATOM 30832 O O . LYS A 1 106 ? -10.769 -9.823 -4.759 1.00 43.11 106 LYS A O 18
ATOM 30851 N N . SER A 1 107 ? -10.828 -8.915 -2.701 1.00 12.44 107 SER A N 18
ATOM 30852 C CA . SER A 1 107 ? -12.192 -8.416 -2.840 1.00 24.40 107 SER A CA 18
ATOM 30853 C C . SER A 1 107 ? -12.214 -7.104 -3.618 1.00 23.23 107 SER A C 18
ATOM 30854 O O . SER A 1 107 ? -11.330 -6.262 -3.460 1.00 3.41 107 SER A O 18
ATOM 30862 N N . SER A 1 108 ? -13.229 -6.939 -4.458 1.00 53.23 108 SER A N 18
ATOM 30863 C CA . SER A 1 108 ? -13.366 -5.731 -5.265 1.00 23.44 108 SER A CA 18
ATOM 30864 C C . SER A 1 108 ? -14.729 -5.686 -5.950 1.00 32.03 108 SER A C 18
ATOM 30865 O O . SER A 1 108 ? -14.821 -5.513 -7.164 1.00 61.42 108 SER A O 18
ATOM 30873 N N . VAL A 1 109 ? -15.786 -5.844 -5.159 1.00 14.30 109 VAL A N 18
ATOM 30874 C CA . VAL A 1 109 ? -17.145 -5.820 -5.687 1.00 73.04 109 VAL A CA 18
ATOM 30875 C C . VAL A 1 109 ? -18.167 -5.661 -4.567 1.00 11.23 109 VAL A C 18
ATOM 30876 O O . VAL A 1 109 ? -18.110 -4.707 -3.791 1.00 43.53 109 VAL A O 18
ATOM 30889 N N . GLY A 1 1 ? 10.330 -11.530 -7.792 1.00 62.25 1 GLY A N 19
ATOM 30890 C CA . GLY A 1 1 ? 10.962 -12.837 -7.783 1.00 40.34 1 GLY A CA 19
ATOM 30891 C C . GLY A 1 1 ? 9.966 -13.961 -7.584 1.00 14.33 1 GLY A C 19
ATOM 30892 O O . GLY A 1 1 ? 8.764 -13.735 -7.430 1.00 3.42 1 GLY A O 19
ATOM 30896 N N . PRO A 1 2 ? 10.463 -15.206 -7.585 1.00 65.14 2 PRO A N 19
ATOM 30897 C CA . PRO A 1 2 ? 9.625 -16.395 -7.406 1.00 1.30 2 PRO A CA 19
ATOM 30898 C C . PRO A 1 2 ? 9.080 -16.510 -5.987 1.00 1.23 2 PRO A C 19
ATOM 30899 O O . PRO A 1 2 ? 8.062 -17.160 -5.753 1.00 11.34 2 PRO A O 19
ATOM 30910 N N . GLY A 1 3 ? 9.765 -15.875 -5.041 1.00 4.30 3 GLY A N 19
ATOM 30911 C CA . GLY A 1 3 ? 9.335 -15.919 -3.656 1.00 30.23 3 GLY A CA 19
ATOM 30912 C C . GLY A 1 3 ? 9.429 -14.568 -2.975 1.00 3.11 3 GLY A C 19
ATOM 30913 O O . GLY A 1 3 ? 10.250 -14.373 -2.078 1.00 52.30 3 GLY A O 19
ATOM 30917 N N . SER A 1 4 ? 8.590 -13.631 -3.404 1.00 14.54 4 SER A N 19
ATOM 30918 C CA . SER A 1 4 ? 8.586 -12.289 -2.834 1.00 31.15 4 SER A CA 19
ATOM 30919 C C . SER A 1 4 ? 7.256 -11.590 -3.098 1.00 21.13 4 SER A C 19
ATOM 30920 O O . SER A 1 4 ? 6.376 -12.137 -3.763 1.00 2.22 4 SER A O 19
ATOM 30928 N N . MET A 1 5 ? 7.117 -10.378 -2.570 1.00 13.31 5 MET A N 19
ATOM 30929 C CA . MET A 1 5 ? 5.894 -9.603 -2.749 1.00 4.22 5 MET A CA 19
ATOM 30930 C C . MET A 1 5 ? 6.210 -8.118 -2.904 1.00 21.42 5 MET A C 19
ATOM 30931 O O . MET A 1 5 ? 6.998 -7.559 -2.142 1.00 63.14 5 MET A O 19
ATOM 30945 N N . ASN A 1 6 ? 5.589 -7.487 -3.894 1.00 44.14 6 ASN A N 19
ATOM 30946 C CA . ASN A 1 6 ? 5.805 -6.067 -4.149 1.00 50.53 6 ASN A CA 19
ATOM 30947 C C . ASN A 1 6 ? 4.538 -5.264 -3.865 1.00 62.43 6 ASN A C 19
ATOM 30948 O O . ASN A 1 6 ? 3.547 -5.375 -4.587 1.00 43.22 6 ASN A O 19
ATOM 30959 N N . ILE A 1 7 ? 4.580 -4.458 -2.810 1.00 1.31 7 ILE A N 19
ATOM 30960 C CA . ILE A 1 7 ? 3.437 -3.636 -2.432 1.00 60.30 7 ILE A CA 19
ATOM 30961 C C . ILE A 1 7 ? 3.572 -2.220 -2.981 1.00 34.11 7 ILE A C 19
ATOM 30962 O O . ILE A 1 7 ? 4.657 -1.637 -2.966 1.00 62.52 7 ILE A O 19
ATOM 30978 N N . LEU A 1 8 ? 2.463 -1.671 -3.465 1.00 31.13 8 LEU A N 19
ATOM 30979 C CA . LEU A 1 8 ? 2.456 -0.322 -4.017 1.00 50.33 8 LEU A CA 19
ATOM 30980 C C . LEU A 1 8 ? 1.739 0.647 -3.083 1.00 32.43 8 LEU A C 19
ATOM 30981 O O . LEU A 1 8 ? 0.666 0.342 -2.560 1.00 22.33 8 LEU A O 19
ATOM 30997 N N . LEU A 1 9 ? 2.337 1.815 -2.876 1.00 43.44 9 LEU A N 19
ATOM 30998 C CA . LEU A 1 9 ? 1.754 2.831 -2.006 1.00 63.54 9 LEU A CA 19
ATOM 30999 C C . LEU A 1 9 ? 1.622 4.163 -2.736 1.00 30.15 9 LEU A C 19
ATOM 31000 O O . LEU A 1 9 ? 2.512 4.562 -3.487 1.00 54.23 9 LEU A O 19
ATOM 31016 N N . VAL A 1 10 ? 0.507 4.848 -2.508 1.00 53.45 10 VAL A N 19
ATOM 31017 C CA . VAL A 1 10 ? 0.259 6.138 -3.141 1.00 41.42 10 VAL A CA 19
ATOM 31018 C C . VAL A 1 10 ? 0.150 7.249 -2.102 1.00 23.15 10 VAL A C 19
ATOM 31019 O O . VAL A 1 10 ? -0.876 7.391 -1.436 1.00 70.22 10 VAL A O 19
ATOM 31032 N N . CYS A 1 11 ? 1.214 8.033 -1.969 1.00 33.22 11 CYS A N 19
ATOM 31033 C CA . CYS A 1 11 ? 1.238 9.131 -1.010 1.00 4.44 11 CYS A CA 19
ATOM 31034 C C . CYS A 1 11 ? 2.410 10.068 -1.285 1.00 51.02 11 CYS A C 19
ATOM 31035 O O . CYS A 1 11 ? 2.219 11.235 -1.627 1.00 22.41 11 CYS A O 19
ATOM 31043 N N . GLY A 1 12 ? 3.625 9.549 -1.133 1.00 71.11 12 GLY A N 19
ATOM 31044 C CA . GLY A 1 12 ? 4.810 10.352 -1.367 1.00 75.23 12 GLY A CA 19
ATOM 31045 C C . GLY A 1 12 ? 5.326 11.007 -0.102 1.00 31.32 12 GLY A C 19
ATOM 31046 O O . GLY A 1 12 ? 5.920 12.084 -0.150 1.00 55.22 12 GLY A O 19
ATOM 31050 N N . ALA A 1 13 ? 5.098 10.356 1.034 1.00 3.22 13 ALA A N 19
ATOM 31051 C CA . ALA A 1 13 ? 5.546 10.882 2.318 1.00 15.20 13 ALA A CA 19
ATOM 31052 C C . ALA A 1 13 ? 6.986 10.474 2.607 1.00 32.51 13 ALA A C 19
ATOM 31053 O O . ALA A 1 13 ? 7.237 9.432 3.212 1.00 52.52 13 ALA A O 19
ATOM 31060 N N . GLY A 1 14 ? 7.930 11.302 2.171 1.00 32.05 14 GLY A N 19
ATOM 31061 C CA . GLY A 1 14 ? 9.334 11.008 2.392 1.00 51.32 14 GLY A CA 19
ATOM 31062 C C . GLY A 1 14 ? 9.921 10.130 1.305 1.00 15.00 14 GLY A C 19
ATOM 31063 O O . GLY A 1 14 ? 9.348 9.099 0.954 1.00 32.44 14 GLY A O 19
ATOM 31067 N N . MET A 1 15 ? 11.066 10.539 0.769 1.00 4.21 15 MET A N 19
ATOM 31068 C CA . MET A 1 15 ? 11.730 9.781 -0.285 1.00 72.31 15 MET A CA 19
ATOM 31069 C C . MET A 1 15 ? 12.466 8.576 0.293 1.00 43.41 15 MET A C 19
ATOM 31070 O O . MET A 1 15 ? 13.525 8.718 0.905 1.00 12.53 15 MET A O 19
ATOM 31084 N N . SER A 1 16 ? 11.898 7.391 0.095 1.00 34.11 16 SER A N 19
ATOM 31085 C CA . SER A 1 16 ? 12.499 6.162 0.601 1.00 34.41 16 SER A CA 19
ATOM 31086 C C . SER A 1 16 ? 12.421 6.105 2.123 1.00 5.31 16 SER A C 19
ATOM 31087 O O . SER A 1 16 ? 11.601 5.381 2.690 1.00 44.33 16 SER A O 19
ATOM 31095 N N . THR A 1 17 ? 13.281 6.876 2.783 1.00 44.14 17 THR A N 19
ATOM 31096 C CA . THR A 1 17 ? 13.313 6.914 4.238 1.00 33.25 17 THR A CA 19
ATOM 31097 C C . THR A 1 17 ? 12.048 7.556 4.799 1.00 24.53 17 THR A C 19
ATOM 31098 O O . THR A 1 17 ? 11.630 8.622 4.348 1.00 74.54 17 THR A O 19
ATOM 31109 N N . SER A 1 18 ? 11.446 6.901 5.786 1.00 34.33 18 SER A N 19
ATOM 31110 C CA . SER A 1 18 ? 10.228 7.407 6.407 1.00 54.31 18 SER A CA 19
ATOM 31111 C C . SER A 1 18 ? 9.867 6.589 7.644 1.00 22.10 18 SER A C 19
ATOM 31112 O O . SER A 1 18 ? 10.228 5.418 7.754 1.00 64.45 18 SER A O 19
ATOM 31120 N N . MET A 1 19 ? 9.155 7.216 8.573 1.00 13.44 19 MET A N 19
ATOM 31121 C CA . MET A 1 19 ? 8.744 6.547 9.803 1.00 44.54 19 MET A CA 19
ATOM 31122 C C . MET A 1 19 ? 7.992 5.257 9.494 1.00 55.20 19 MET A C 19
ATOM 31123 O O . MET A 1 19 ? 8.411 4.171 9.896 1.00 60.13 19 MET A O 19
ATOM 31137 N N . LEU A 1 20 ? 6.879 5.382 8.780 1.00 52.45 20 LEU A N 19
ATOM 31138 C CA . LEU A 1 20 ? 6.068 4.225 8.418 1.00 51.54 20 LEU A CA 19
ATOM 31139 C C . LEU A 1 20 ? 6.921 3.147 7.758 1.00 15.31 20 LEU A C 19
ATOM 31140 O O . LEU A 1 20 ? 6.880 1.982 8.152 1.00 73.50 20 LEU A O 19
ATOM 31156 N N . VAL A 1 21 ? 7.696 3.544 6.754 1.00 54.23 21 VAL A N 19
ATOM 31157 C CA . VAL A 1 21 ? 8.561 2.613 6.041 1.00 44.00 21 VAL A CA 19
ATOM 31158 C C . VAL A 1 21 ? 9.514 1.906 6.999 1.00 44.40 21 VAL A C 19
ATOM 31159 O O . VAL A 1 21 ? 9.701 0.693 6.920 1.00 24.33 21 VAL A O 19
ATOM 31172 N N . GLN A 1 22 ? 10.113 2.674 7.903 1.00 3.50 22 GLN A N 19
ATOM 31173 C CA . GLN A 1 22 ? 11.048 2.122 8.877 1.00 74.03 22 GLN A CA 19
ATOM 31174 C C . GLN A 1 22 ? 10.378 1.044 9.723 1.00 54.10 22 GLN A C 19
ATOM 31175 O O . GLN A 1 22 ? 10.944 -0.025 9.946 1.00 24.03 22 GLN A O 19
ATOM 31189 N N . ARG A 1 23 ? 9.167 1.333 10.192 1.00 43.45 23 ARG A N 19
ATOM 31190 C CA . ARG A 1 23 ? 8.422 0.389 11.014 1.00 15.45 23 ARG A CA 19
ATOM 31191 C C . ARG A 1 23 ? 8.086 -0.873 10.225 1.00 20.42 23 ARG A C 19
ATOM 31192 O O . ARG A 1 23 ? 8.146 -1.983 10.755 1.00 11.54 23 ARG A O 19
ATOM 31213 N N . ILE A 1 24 ? 7.733 -0.695 8.957 1.00 73.25 24 ILE A N 19
ATOM 31214 C CA . ILE A 1 24 ? 7.389 -1.820 8.095 1.00 2.11 24 ILE A CA 19
ATOM 31215 C C . ILE A 1 24 ? 8.611 -2.685 7.805 1.00 3.45 24 ILE A C 19
ATOM 31216 O O . ILE A 1 24 ? 8.602 -3.890 8.050 1.00 22.44 24 ILE A O 19
ATOM 31232 N N . GLU A 1 25 ? 9.662 -2.059 7.284 1.00 41.53 25 GLU A N 19
ATOM 31233 C CA . GLU A 1 25 ? 10.892 -2.772 6.962 1.00 4.13 25 GLU A CA 19
ATOM 31234 C C . GLU A 1 25 ? 11.464 -3.456 8.201 1.00 64.32 25 GLU A C 19
ATOM 31235 O O . GLU A 1 25 ? 12.023 -4.550 8.118 1.00 64.41 25 GLU A O 19
ATOM 31247 N N . LYS A 1 26 ? 11.321 -2.803 9.349 1.00 62.14 26 LYS A N 19
ATOM 31248 C CA . LYS A 1 26 ? 11.823 -3.347 10.606 1.00 13.52 26 LYS A CA 19
ATOM 31249 C C . LYS A 1 26 ? 11.049 -4.600 11.003 1.00 21.41 26 LYS A C 19
ATOM 31250 O O . LYS A 1 26 ? 11.631 -5.672 11.171 1.00 33.05 26 LYS A O 19
ATOM 31269 N N . TYR A 1 27 ? 9.737 -4.459 11.150 1.00 73.15 27 TYR A N 19
ATOM 31270 C CA . TYR A 1 27 ? 8.885 -5.580 11.527 1.00 34.13 27 TYR A CA 19
ATOM 31271 C C . TYR A 1 27 ? 9.122 -6.778 10.613 1.00 45.41 27 TYR A C 19
ATOM 31272 O O . TYR A 1 27 ? 9.283 -7.905 11.078 1.00 62.42 27 TYR A O 19
ATOM 31290 N N . ALA A 1 28 ? 9.143 -6.523 9.309 1.00 43.53 28 ALA A N 19
ATOM 31291 C CA . ALA A 1 28 ? 9.363 -7.578 8.328 1.00 31.22 28 ALA A CA 19
ATOM 31292 C C . ALA A 1 28 ? 10.766 -8.162 8.456 1.00 42.34 28 ALA A C 19
ATOM 31293 O O . ALA A 1 28 ? 10.943 -9.380 8.482 1.00 0.51 28 ALA A O 19
ATOM 31300 N N . LYS A 1 29 ? 11.762 -7.286 8.533 1.00 14.31 29 LYS A N 19
ATOM 31301 C CA . LYS A 1 29 ? 13.150 -7.713 8.658 1.00 12.10 29 LYS A CA 19
ATOM 31302 C C . LYS A 1 29 ? 13.335 -8.611 9.877 1.00 25.24 29 LYS A C 19
ATOM 31303 O O . LYS A 1 29 ? 14.178 -9.507 9.877 1.00 64.50 29 LYS A O 19
ATOM 31322 N N . SER A 1 30 ? 12.540 -8.365 10.914 1.00 50.33 30 SER A N 19
ATOM 31323 C CA . SER A 1 30 ? 12.619 -9.150 12.140 1.00 34.53 30 SER A CA 19
ATOM 31324 C C . SER A 1 30 ? 11.828 -10.448 12.005 1.00 20.23 30 SER A C 19
ATOM 31325 O O . SER A 1 30 ? 12.262 -11.504 12.466 1.00 72.10 30 SER A O 19
ATOM 31333 N N . LYS A 1 31 ? 10.664 -10.361 11.370 1.00 21.34 31 LYS A N 19
ATOM 31334 C CA . LYS A 1 31 ? 9.811 -11.526 11.173 1.00 71.34 31 LYS A CA 19
ATOM 31335 C C . LYS A 1 31 ? 10.399 -12.459 10.119 1.00 23.23 31 LYS A C 19
ATOM 31336 O O . LYS A 1 31 ? 10.006 -13.619 10.014 1.00 72.41 31 LYS A O 19
ATOM 31355 N N . ASN A 1 32 ? 11.346 -11.944 9.341 1.00 3.33 32 ASN A N 19
ATOM 31356 C CA . ASN A 1 32 ? 11.990 -12.731 8.296 1.00 2.33 32 ASN A CA 19
ATOM 31357 C C . ASN A 1 32 ? 10.985 -13.136 7.223 1.00 52.42 32 ASN A C 19
ATOM 31358 O O . ASN A 1 32 ? 10.819 -14.320 6.930 1.00 73.35 32 ASN A O 19
ATOM 31369 N N . ILE A 1 33 ? 10.318 -12.145 6.642 1.00 51.24 33 ILE A N 19
ATOM 31370 C CA . ILE A 1 33 ? 9.331 -12.398 5.599 1.00 72.21 33 ILE A CA 19
ATOM 31371 C C . ILE A 1 33 ? 9.803 -11.862 4.252 1.00 21.25 33 ILE A C 19
ATOM 31372 O O . ILE A 1 33 ? 10.449 -10.817 4.180 1.00 14.14 33 ILE A O 19
ATOM 31388 N N . ASN A 1 34 ? 9.475 -12.584 3.185 1.00 23.35 34 ASN A N 19
ATOM 31389 C CA . ASN A 1 34 ? 9.865 -12.181 1.840 1.00 52.45 34 ASN A CA 19
ATOM 31390 C C . ASN A 1 34 ? 8.841 -11.221 1.241 1.00 73.31 34 ASN A C 19
ATOM 31391 O O . ASN A 1 34 ? 7.968 -11.629 0.475 1.00 53.45 34 ASN A O 19
ATOM 31402 N N . ALA A 1 35 ? 8.954 -9.946 1.597 1.00 34.40 35 ALA A N 19
ATOM 31403 C CA . ALA A 1 35 ? 8.040 -8.929 1.093 1.00 2.32 35 ALA A CA 19
ATOM 31404 C C . ALA A 1 35 ? 8.713 -7.561 1.045 1.00 44.15 35 ALA A C 19
ATOM 31405 O O . ALA A 1 35 ? 9.659 -7.296 1.788 1.00 41.05 35 ALA A O 19
ATOM 31412 N N . THR A 1 36 ? 8.221 -6.695 0.166 1.00 55.03 36 THR A N 19
ATOM 31413 C CA . THR A 1 36 ? 8.776 -5.355 0.018 1.00 11.00 36 THR A CA 19
ATOM 31414 C C . THR A 1 36 ? 7.705 -4.360 -0.413 1.00 75.23 36 THR A C 19
ATOM 31415 O O . THR A 1 36 ? 6.840 -4.681 -1.229 1.00 13.30 36 THR A O 19
ATOM 31426 N N . ILE A 1 37 ? 7.769 -3.152 0.137 1.00 71.42 37 ILE A N 19
ATOM 31427 C CA . ILE A 1 37 ? 6.805 -2.110 -0.194 1.00 32.22 37 ILE A CA 19
ATOM 31428 C C . ILE A 1 37 ? 7.499 -0.883 -0.774 1.00 63.32 37 ILE A C 19
ATOM 31429 O O . ILE A 1 37 ? 8.640 -0.581 -0.427 1.00 23.31 37 ILE A O 19
ATOM 31445 N N . GLU A 1 38 ? 6.802 -0.180 -1.660 1.00 54.33 38 GLU A N 19
ATOM 31446 C CA . GLU A 1 38 ? 7.352 1.016 -2.289 1.00 61.31 38 GLU A CA 19
ATOM 31447 C C . GLU A 1 38 ? 6.246 2.014 -2.621 1.00 4.34 38 GLU A C 19
ATOM 31448 O O . GLU A 1 38 ? 5.118 1.628 -2.926 1.00 3.34 38 GLU A O 19
ATOM 31460 N N . ALA A 1 39 ? 6.579 3.299 -2.558 1.00 54.33 39 ALA A N 19
ATOM 31461 C CA . ALA A 1 39 ? 5.616 4.353 -2.853 1.00 54.25 39 ALA A CA 19
ATOM 31462 C C . ALA A 1 39 ? 6.060 5.181 -4.054 1.00 15.32 39 ALA A C 19
ATOM 31463 O O . ALA A 1 39 ? 7.254 5.352 -4.295 1.00 43.11 39 ALA A O 19
ATOM 31470 N N . ILE A 1 40 ? 5.089 5.693 -4.804 1.00 62.23 40 ILE A N 19
ATOM 31471 C CA . ILE A 1 40 ? 5.380 6.504 -5.980 1.00 24.33 40 ILE A CA 19
ATOM 31472 C C . ILE A 1 40 ? 4.263 7.507 -6.248 1.00 21.42 40 ILE A C 19
ATOM 31473 O O . ILE A 1 40 ? 3.249 7.521 -5.550 1.00 4.50 40 ILE A O 19
ATOM 31489 N N . ALA A 1 41 ? 4.455 8.341 -7.264 1.00 14.03 41 ALA A N 19
ATOM 31490 C CA . ALA A 1 41 ? 3.461 9.344 -7.626 1.00 44.05 41 ALA A CA 19
ATOM 31491 C C . ALA A 1 41 ? 2.310 8.719 -8.408 1.00 13.44 41 ALA A C 19
ATOM 31492 O O . ALA A 1 41 ? 2.379 7.558 -8.810 1.00 11.13 41 ALA A O 19
ATOM 31499 N N . GLU A 1 42 ? 1.253 9.497 -8.619 1.00 50.42 42 GLU A N 19
ATOM 31500 C CA . GLU A 1 42 ? 0.086 9.018 -9.351 1.00 64.21 42 GLU A CA 19
ATOM 31501 C C . GLU A 1 42 ? 0.369 8.966 -10.850 1.00 40.24 42 GLU A C 19
ATOM 31502 O O . GLU A 1 42 ? -0.235 8.180 -11.581 1.00 11.32 42 GLU A O 19
ATOM 31514 N N . THR A 1 43 ? 1.290 9.812 -11.303 1.00 23.43 43 THR A N 19
ATOM 31515 C CA . THR A 1 43 ? 1.652 9.864 -12.714 1.00 12.13 43 THR A CA 19
ATOM 31516 C C . THR A 1 43 ? 2.242 8.539 -13.180 1.00 73.20 43 THR A C 19
ATOM 31517 O O . THR A 1 43 ? 2.023 8.116 -14.315 1.00 42.23 43 THR A O 19
ATOM 31528 N N . ARG A 1 44 ? 2.990 7.885 -12.297 1.00 11.41 44 ARG A N 19
ATOM 31529 C CA . ARG A 1 44 ? 3.612 6.608 -12.619 1.00 71.32 44 ARG A CA 19
ATOM 31530 C C . ARG A 1 44 ? 2.832 5.452 -12.000 1.00 25.14 44 ARG A C 19
ATOM 31531 O O . ARG A 1 44 ? 3.121 4.283 -12.261 1.00 74.24 44 ARG A O 19
ATOM 31552 N N . LEU A 1 45 ? 1.844 5.786 -11.177 1.00 21.53 45 LEU A N 19
ATOM 31553 C CA . LEU A 1 45 ? 1.022 4.776 -10.519 1.00 71.22 45 LEU A CA 19
ATOM 31554 C C . LEU A 1 45 ? 0.444 3.797 -11.537 1.00 11.34 45 LEU A C 19
ATOM 31555 O O . LEU A 1 45 ? 0.546 2.582 -11.372 1.00 22.23 45 LEU A O 19
ATOM 31571 N N . SER A 1 46 ? -0.163 4.336 -12.589 1.00 21.50 46 SER A N 19
ATOM 31572 C CA . SER A 1 46 ? -0.759 3.511 -13.633 1.00 63.40 46 SER A CA 19
ATOM 31573 C C . SER A 1 46 ? 0.320 2.848 -14.485 1.00 12.11 46 SER A C 19
ATOM 31574 O O . SER A 1 46 ? 0.029 1.981 -15.309 1.00 4.42 46 SER A O 19
ATOM 31582 N N . GLU A 1 47 ? 1.565 3.262 -14.278 1.00 4.13 47 GLU A N 19
ATOM 31583 C CA . GLU A 1 47 ? 2.688 2.709 -15.026 1.00 43.55 47 GLU A CA 19
ATOM 31584 C C . GLU A 1 47 ? 3.469 1.709 -14.178 1.00 53.01 47 GLU A C 19
ATOM 31585 O O . GLU A 1 47 ? 4.440 1.110 -14.641 1.00 13.51 47 GLU A O 19
ATOM 31597 N N . VAL A 1 48 ? 3.036 1.533 -12.933 1.00 50.22 48 VAL A N 19
ATOM 31598 C CA . VAL A 1 48 ? 3.693 0.606 -12.020 1.00 52.30 48 VAL A CA 19
ATOM 31599 C C . VAL A 1 48 ? 2.713 -0.440 -11.502 1.00 31.35 48 VAL A C 19
ATOM 31600 O O . VAL A 1 48 ? 3.082 -1.592 -11.271 1.00 70.20 48 VAL A O 19
ATOM 31613 N N . VAL A 1 49 ? 1.461 -0.034 -11.321 1.00 13.41 49 VAL A N 19
ATOM 31614 C CA . VAL A 1 49 ? 0.426 -0.936 -10.831 1.00 53.10 49 VAL A CA 19
ATOM 31615 C C . VAL A 1 49 ? 0.193 -2.085 -11.806 1.00 21.32 49 VAL A C 19
ATOM 31616 O O . VAL A 1 49 ? -0.315 -3.140 -11.426 1.00 74.12 49 VAL A O 19
ATOM 31629 N N . ASP A 1 50 ? 0.568 -1.873 -13.062 1.00 62.15 50 ASP A N 19
ATOM 31630 C CA . ASP A 1 50 ? 0.401 -2.893 -14.092 1.00 1.51 50 ASP A CA 19
ATOM 31631 C C . ASP A 1 50 ? 1.317 -4.084 -13.830 1.00 34.24 50 ASP A C 19
ATOM 31632 O O . ASP A 1 50 ? 1.107 -5.170 -14.369 1.00 30.30 50 ASP A O 19
ATOM 31641 N N . ARG A 1 51 ? 2.333 -3.872 -13.000 1.00 34.51 51 ARG A N 19
ATOM 31642 C CA . ARG A 1 51 ? 3.281 -4.928 -12.668 1.00 22.33 51 ARG A CA 19
ATOM 31643 C C . ARG A 1 51 ? 3.240 -5.247 -11.177 1.00 64.20 51 ARG A C 19
ATOM 31644 O O . ARG A 1 51 ? 3.421 -6.396 -10.772 1.00 14.20 51 ARG A O 19
ATOM 31665 N N . PHE A 1 52 ? 3.002 -4.223 -10.363 1.00 74.05 52 PHE A N 19
ATOM 31666 C CA . PHE A 1 52 ? 2.939 -4.394 -8.917 1.00 61.23 52 PHE A CA 19
ATOM 31667 C C . PHE A 1 52 ? 1.876 -5.421 -8.537 1.00 20.04 52 PHE A C 19
ATOM 31668 O O . PHE A 1 52 ? 1.212 -5.992 -9.402 1.00 15.42 52 PHE A O 19
ATOM 31685 N N . ASP A 1 53 ? 1.723 -5.652 -7.237 1.00 43.53 53 ASP A N 19
ATOM 31686 C CA . ASP A 1 53 ? 0.741 -6.609 -6.741 1.00 43.44 53 ASP A CA 19
ATOM 31687 C C . ASP A 1 53 ? -0.447 -5.890 -6.108 1.00 64.43 53 ASP A C 19
ATOM 31688 O O . ASP A 1 53 ? -1.546 -5.881 -6.662 1.00 33.01 53 ASP A O 19
ATOM 31697 N N . VAL A 1 54 ? -0.217 -5.290 -4.944 1.00 62.41 54 VAL A N 19
ATOM 31698 C CA . VAL A 1 54 ? -1.268 -4.570 -4.236 1.00 51.22 54 VAL A CA 19
ATOM 31699 C C . VAL A 1 54 ? -1.030 -3.065 -4.282 1.00 43.24 54 VAL A C 19
ATOM 31700 O O . VAL A 1 54 ? 0.091 -2.609 -4.506 1.00 63.14 54 VAL A O 19
ATOM 31713 N N . VAL A 1 55 ? -2.093 -2.296 -4.070 1.00 2.25 55 VAL A N 19
ATOM 31714 C CA . VAL A 1 55 ? -2.000 -0.841 -4.086 1.00 1.45 55 VAL A CA 19
ATOM 31715 C C . VAL A 1 55 ? -2.577 -0.239 -2.809 1.00 64.21 55 VAL A C 19
ATOM 31716 O O . VAL A 1 55 ? -3.503 -0.790 -2.214 1.00 32.43 55 VAL A O 19
ATOM 31729 N N . LEU A 1 56 ? -2.023 0.894 -2.394 1.00 44.21 56 LEU A N 19
ATOM 31730 C CA . LEU A 1 56 ? -2.482 1.574 -1.187 1.00 61.40 56 LEU A CA 19
ATOM 31731 C C . LEU A 1 56 ? -2.581 3.079 -1.413 1.00 31.20 56 LEU A C 19
ATOM 31732 O O . LEU A 1 56 ? -1.941 3.626 -2.312 1.00 31.42 56 LEU A O 19
ATOM 31748 N N . LEU A 1 57 ? -3.384 3.743 -0.589 1.00 62.21 57 LEU A N 19
ATOM 31749 C CA . LEU A 1 57 ? -3.565 5.187 -0.698 1.00 32.33 57 LEU A CA 19
ATOM 31750 C C . LEU A 1 57 ? -3.355 5.864 0.653 1.00 20.10 57 LEU A C 19
ATOM 31751 O O . LEU A 1 57 ? -3.362 5.209 1.695 1.00 1.12 57 LEU A O 19
ATOM 31767 N N . ALA A 1 58 ? -3.172 7.180 0.627 1.00 22.21 58 ALA A N 19
ATOM 31768 C CA . ALA A 1 58 ? -2.965 7.947 1.849 1.00 22.31 58 ALA A CA 19
ATOM 31769 C C . ALA A 1 58 ? -4.215 8.737 2.220 1.00 73.41 58 ALA A C 19
ATOM 31770 O O . ALA A 1 58 ? -5.092 8.983 1.392 1.00 64.12 58 ALA A O 19
ATOM 31777 N N . PRO A 1 59 ? -4.302 9.144 3.495 1.00 25.12 59 PRO A N 19
ATOM 31778 C CA . PRO A 1 59 ? -5.442 9.912 4.005 1.00 41.32 59 PRO A CA 19
ATOM 31779 C C . PRO A 1 59 ? -5.481 11.331 3.447 1.00 71.24 59 PRO A C 19
ATOM 31780 O O . PRO A 1 59 ? -6.525 11.984 3.462 1.00 4.30 59 PRO A O 19
ATOM 31791 N N . GLN A 1 60 ? -4.339 11.800 2.953 1.00 74.02 60 GLN A N 19
ATOM 31792 C CA . GLN A 1 60 ? -4.246 13.141 2.390 1.00 4.43 60 GLN A CA 19
ATOM 31793 C C . GLN A 1 60 ? -4.483 13.118 0.884 1.00 73.54 60 GLN A C 19
ATOM 31794 O O . GLN A 1 60 ? -3.546 12.976 0.099 1.00 4.33 60 GLN A O 19
ATOM 31808 N N . SER A 1 61 ? -5.745 13.255 0.487 1.00 41.32 61 SER A N 19
ATOM 31809 C CA . SER A 1 61 ? -6.106 13.245 -0.926 1.00 71.10 61 SER A CA 19
ATOM 31810 C C . SER A 1 61 ? -7.506 13.816 -1.132 1.00 21.23 61 SER A C 19
ATOM 31811 O O . SER A 1 61 ? -8.478 13.332 -0.551 1.00 50.22 61 SER A O 19
ATOM 31819 N N . ARG A 1 62 ? -7.600 14.848 -1.963 1.00 53.53 62 ARG A N 19
ATOM 31820 C CA . ARG A 1 62 ? -8.879 15.488 -2.246 1.00 32.12 62 ARG A CA 19
ATOM 31821 C C . ARG A 1 62 ? -9.550 14.850 -3.459 1.00 31.43 62 ARG A C 19
ATOM 31822 O O . ARG A 1 62 ? -10.603 14.222 -3.341 1.00 4.31 62 ARG A O 19
ATOM 31843 N N . PHE A 1 63 ? -8.934 15.014 -4.624 1.00 43.40 63 PHE A N 19
ATOM 31844 C CA . PHE A 1 63 ? -9.471 14.455 -5.859 1.00 54.01 63 PHE A CA 19
ATOM 31845 C C . PHE A 1 63 ? -8.813 13.118 -6.183 1.00 64.03 63 PHE A C 19
ATOM 31846 O O . PHE A 1 63 ? -9.401 12.271 -6.854 1.00 65.32 63 PHE A O 19
ATOM 31863 N N . ASN A 1 64 ? -7.587 12.936 -5.701 1.00 30.45 64 ASN A N 19
ATOM 31864 C CA . ASN A 1 64 ? -6.847 11.702 -5.939 1.00 75.13 64 ASN A CA 19
ATOM 31865 C C . ASN A 1 64 ? -7.681 10.484 -5.552 1.00 1.24 64 ASN A C 19
ATOM 31866 O O . ASN A 1 64 ? -7.879 9.572 -6.355 1.00 55.30 64 ASN A O 19
ATOM 31877 N N . LYS A 1 65 ? -8.166 10.476 -4.314 1.00 73.25 65 LYS A N 19
ATOM 31878 C CA . LYS A 1 65 ? -8.980 9.373 -3.820 1.00 32.34 65 LYS A CA 19
ATOM 31879 C C . LYS A 1 65 ? -10.218 9.176 -4.689 1.00 60.20 65 LYS A C 19
ATOM 31880 O O . LYS A 1 65 ? -10.652 8.047 -4.923 1.00 54.32 65 LYS A O 19
ATOM 31899 N N . LYS A 1 66 ? -10.781 10.279 -5.167 1.00 51.35 66 LYS A N 19
ATOM 31900 C CA . LYS A 1 66 ? -11.966 10.229 -6.015 1.00 55.31 66 LYS A CA 19
ATOM 31901 C C . LYS A 1 66 ? -11.690 9.442 -7.292 1.00 44.13 66 LYS A C 19
ATOM 31902 O O . LYS A 1 66 ? -12.334 8.427 -7.558 1.00 65.22 66 LYS A O 19
ATOM 31921 N N . ARG A 1 67 ? -10.728 9.916 -8.077 1.00 44.33 67 ARG A N 19
ATOM 31922 C CA . ARG A 1 67 ? -10.366 9.256 -9.326 1.00 32.24 67 ARG A CA 19
ATOM 31923 C C . ARG A 1 67 ? -9.841 7.848 -9.064 1.00 61.13 67 ARG A C 19
ATOM 31924 O O . ARG A 1 67 ? -10.255 6.888 -9.716 1.00 0.43 67 ARG A O 19
ATOM 31945 N N . LEU A 1 68 ? -8.927 7.731 -8.106 1.00 50.51 68 LEU A N 19
ATOM 31946 C CA . LEU A 1 68 ? -8.345 6.440 -7.758 1.00 25.11 68 LEU A CA 19
ATOM 31947 C C . LEU A 1 68 ? -9.433 5.403 -7.502 1.00 74.24 68 LEU A C 19
ATOM 31948 O O . LEU A 1 68 ? -9.348 4.270 -7.976 1.00 61.31 68 LEU A O 19
ATOM 31964 N N . GLU A 1 69 ? -10.457 5.799 -6.751 1.00 64.34 69 GLU A N 19
ATOM 31965 C CA . GLU A 1 69 ? -11.562 4.903 -6.434 1.00 31.05 69 GLU A CA 19
ATOM 31966 C C . GLU A 1 69 ? -12.398 4.609 -7.677 1.00 24.44 69 GLU A C 19
ATOM 31967 O O . GLU A 1 69 ? -12.779 3.465 -7.923 1.00 13.20 69 GLU A O 19
ATOM 31979 N N . GLU A 1 70 ? -12.677 5.649 -8.455 1.00 14.55 70 GLU A N 19
ATOM 31980 C CA . GLU A 1 70 ? -13.469 5.502 -9.670 1.00 44.12 70 GLU A CA 19
ATOM 31981 C C . GLU A 1 70 ? -12.730 4.653 -10.701 1.00 42.31 70 GLU A C 19
ATOM 31982 O O . GLU A 1 70 ? -13.338 4.112 -11.626 1.00 25.35 70 GLU A O 19
ATOM 31994 N N . ILE A 1 71 ? -11.416 4.543 -10.536 1.00 2.24 71 ILE A N 19
ATOM 31995 C CA . ILE A 1 71 ? -10.594 3.761 -11.450 1.00 73.24 71 ILE A CA 19
ATOM 31996 C C . ILE A 1 71 ? -10.382 2.346 -10.925 1.00 22.12 71 ILE A C 19
ATOM 31997 O O . ILE A 1 71 ? -10.394 1.379 -11.688 1.00 62.33 71 ILE A O 19
ATOM 32013 N N . THR A 1 72 ? -10.188 2.229 -9.615 1.00 53.20 72 THR A N 19
ATOM 32014 C CA . THR A 1 72 ? -9.973 0.933 -8.987 1.00 21.43 72 THR A CA 19
ATOM 32015 C C . THR A 1 72 ? -11.232 0.075 -9.051 1.00 15.22 72 THR A C 19
ATOM 32016 O O . THR A 1 72 ? -11.159 -1.142 -9.226 1.00 62.22 72 THR A O 19
ATOM 32027 N N . LYS A 1 73 ? -12.387 0.716 -8.910 1.00 61.12 73 LYS A N 19
ATOM 32028 C CA . LYS A 1 73 ? -13.663 0.013 -8.954 1.00 72.21 73 LYS A CA 19
ATOM 32029 C C . LYS A 1 73 ? -13.759 -0.862 -10.200 1.00 35.41 73 LYS A C 19
ATOM 32030 O O . LYS A 1 73 ? -13.890 -2.084 -10.121 1.00 55.25 73 LYS A O 19
ATOM 32049 N N . PRO A 1 74 ? -13.692 -0.225 -11.378 1.00 41.43 74 PRO A N 19
ATOM 32050 C CA . PRO A 1 74 ? -13.767 -0.926 -12.664 1.00 31.34 74 PRO A CA 19
ATOM 32051 C C . PRO A 1 74 ? -12.527 -1.770 -12.937 1.00 43.43 74 PRO A C 19
ATOM 32052 O O . PRO A 1 74 ? -12.615 -2.855 -13.511 1.00 62.43 74 PRO A O 19
ATOM 32063 N N . LYS A 1 75 ? -11.370 -1.264 -12.522 1.00 0.31 75 LYS A N 19
ATOM 32064 C CA . LYS A 1 75 ? -10.111 -1.971 -12.720 1.00 22.22 75 LYS A CA 19
ATOM 32065 C C . LYS A 1 75 ? -10.090 -3.277 -11.932 1.00 24.13 75 LYS A C 19
ATOM 32066 O O . LYS A 1 75 ? -9.378 -4.216 -12.287 1.00 12.43 75 LYS A O 19
ATOM 32085 N N . GLY A 1 76 ? -10.876 -3.329 -10.861 1.00 20.23 76 GLY A N 19
ATOM 32086 C CA . GLY A 1 76 ? -10.933 -4.524 -10.040 1.00 63.51 76 GLY A CA 19
ATOM 32087 C C . GLY A 1 76 ? -9.573 -4.927 -9.507 1.00 31.12 76 GLY A C 19
ATOM 32088 O O . GLY A 1 76 ? -9.060 -5.997 -9.837 1.00 35.13 76 GLY A O 19
ATOM 32092 N N . ILE A 1 77 ? -8.985 -4.068 -8.680 1.00 74.22 77 ILE A N 19
ATOM 32093 C CA . ILE A 1 77 ? -7.676 -4.340 -8.101 1.00 3.11 77 ILE A CA 19
ATOM 32094 C C . ILE A 1 77 ? -7.689 -4.130 -6.590 1.00 42.23 77 ILE A C 19
ATOM 32095 O O . ILE A 1 77 ? -8.491 -3.367 -6.052 1.00 13.25 77 ILE A O 19
ATOM 32111 N N . PRO A 1 78 ? -6.779 -4.820 -5.889 1.00 62.31 78 PRO A N 19
ATOM 32112 C CA . PRO A 1 78 ? -6.663 -4.725 -4.430 1.00 12.10 78 PRO A CA 19
ATOM 32113 C C . PRO A 1 78 ? -6.127 -3.371 -3.979 1.00 41.31 78 PRO A C 19
ATOM 32114 O O . PRO A 1 78 ? -4.924 -3.116 -4.044 1.00 61.12 78 PRO A O 19
ATOM 32125 N N . ILE A 1 79 ? -7.027 -2.506 -3.521 1.00 63.14 79 ILE A N 19
ATOM 32126 C CA . ILE A 1 79 ? -6.642 -1.179 -3.058 1.00 42.45 79 ILE A CA 19
ATOM 32127 C C . ILE A 1 79 ? -7.018 -0.977 -1.594 1.00 64.41 79 ILE A C 19
ATOM 32128 O O . ILE A 1 79 ? -8.130 -1.299 -1.179 1.00 4.20 79 ILE A O 19
ATOM 32144 N N . GLU A 1 80 ? -6.080 -0.442 -0.817 1.00 73.23 80 GLU A N 19
ATOM 32145 C CA . GLU A 1 80 ? -6.313 -0.198 0.601 1.00 15.10 80 GLU A CA 19
ATOM 32146 C C . GLU A 1 80 ? -5.973 1.244 0.968 1.00 70.21 80 GLU A C 19
ATOM 32147 O O . GLU A 1 80 ? -5.302 1.946 0.211 1.00 32.30 80 GLU A O 19
ATOM 32159 N N . ILE A 1 81 ? -6.440 1.678 2.134 1.00 70.30 81 ILE A N 19
ATOM 32160 C CA . ILE A 1 81 ? -6.185 3.035 2.601 1.00 62.42 81 ILE A CA 19
ATOM 32161 C C . ILE A 1 81 ? -5.753 3.040 4.063 1.00 1.12 81 ILE A C 19
ATOM 32162 O O . ILE A 1 81 ? -6.381 2.404 4.910 1.00 73.43 81 ILE A O 19
ATOM 32178 N N . ILE A 1 82 ? -4.678 3.764 4.355 1.00 42.01 82 ILE A N 19
ATOM 32179 C CA . ILE A 1 82 ? -4.163 3.855 5.716 1.00 61.13 82 ILE A CA 19
ATOM 32180 C C . ILE A 1 82 ? -5.007 4.805 6.559 1.00 22.23 82 ILE A C 19
ATOM 32181 O O . ILE A 1 82 ? -5.467 5.838 6.076 1.00 2.02 82 ILE A O 19
ATOM 32197 N N . ASN A 1 83 ? -5.204 4.447 7.825 1.00 72.24 83 ASN A N 19
ATOM 32198 C CA . ASN A 1 83 ? -5.991 5.268 8.737 1.00 34.04 83 ASN A CA 19
ATOM 32199 C C . ASN A 1 83 ? -5.137 6.376 9.346 1.00 12.31 83 ASN A C 19
ATOM 32200 O O . ASN A 1 83 ? -3.960 6.174 9.647 1.00 12.23 83 ASN A O 19
ATOM 32211 N N . THR A 1 84 ? -5.739 7.548 9.524 1.00 2.32 84 THR A N 19
ATOM 32212 C CA . THR A 1 84 ? -5.035 8.689 10.096 1.00 31.52 84 THR A CA 19
ATOM 32213 C C . THR A 1 84 ? -4.349 8.313 11.405 1.00 71.13 84 THR A C 19
ATOM 32214 O O . THR A 1 84 ? -3.313 8.876 11.758 1.00 74.12 84 THR A O 19
ATOM 32225 N N . ILE A 1 85 ? -4.933 7.358 12.120 1.00 74.42 85 ILE A N 19
ATOM 32226 C CA . ILE A 1 85 ? -4.378 6.905 13.389 1.00 41.14 85 ILE A CA 19
ATOM 32227 C C . ILE A 1 85 ? -3.087 6.121 13.175 1.00 61.21 85 ILE A C 19
ATOM 32228 O O . ILE A 1 85 ? -2.019 6.526 13.634 1.00 13.33 85 ILE A O 19
ATOM 32244 N N . ASP A 1 86 ? -3.193 4.998 12.473 1.00 0.25 86 ASP A N 19
ATOM 32245 C CA . ASP A 1 86 ? -2.033 4.158 12.195 1.00 41.00 86 ASP A CA 19
ATOM 32246 C C . ASP A 1 86 ? -0.930 4.963 11.514 1.00 32.13 86 ASP A C 19
ATOM 32247 O O . ASP A 1 86 ? 0.256 4.698 11.710 1.00 34.44 86 ASP A O 19
ATOM 32256 N N . TYR A 1 87 ? -1.329 5.943 10.713 1.00 54.53 87 TYR A N 19
ATOM 32257 C CA . TYR A 1 87 ? -0.376 6.784 10.000 1.00 50.30 87 TYR A CA 19
ATOM 32258 C C . TYR A 1 87 ? 0.354 7.716 10.961 1.00 3.54 87 TYR A C 19
ATOM 32259 O O . TYR A 1 87 ? 1.583 7.788 10.963 1.00 15.22 87 TYR A O 19
ATOM 32277 N N . GLY A 1 88 ? -0.412 8.430 11.781 1.00 1.14 88 GLY A N 19
ATOM 32278 C CA . GLY A 1 88 ? 0.178 9.349 12.738 1.00 73.43 88 GLY A CA 19
ATOM 32279 C C . GLY A 1 88 ? 1.114 8.653 13.707 1.00 40.55 88 GLY A C 19
ATOM 32280 O O . GLY A 1 88 ? 2.225 9.125 13.956 1.00 30.10 88 GLY A O 19
ATOM 32284 N N . THR A 1 89 ? 0.667 7.529 14.257 1.00 11.34 89 THR A N 19
ATOM 32285 C CA . THR A 1 89 ? 1.471 6.770 15.206 1.00 1.12 89 THR A CA 19
ATOM 32286 C C . THR A 1 89 ? 2.536 5.948 14.490 1.00 24.33 89 THR A C 19
ATOM 32287 O O . THR A 1 89 ? 3.522 5.531 15.096 1.00 63.24 89 THR A O 19
ATOM 32298 N N . MET A 1 90 ? 2.331 5.720 13.197 1.00 65.02 90 MET A N 19
ATOM 32299 C CA . MET A 1 90 ? 3.276 4.949 12.398 1.00 22.11 90 MET A CA 19
ATOM 32300 C C . MET A 1 90 ? 3.367 3.512 12.901 1.00 24.33 90 MET A C 19
ATOM 32301 O O . MET A 1 90 ? 4.260 3.171 13.677 1.00 52.14 90 MET A O 19
ATOM 32315 N N . ASN A 1 91 ? 2.438 2.672 12.454 1.00 3.34 91 ASN A N 19
ATOM 32316 C CA . ASN A 1 91 ? 2.414 1.272 12.860 1.00 32.10 91 ASN A CA 19
ATOM 32317 C C . ASN A 1 91 ? 2.767 0.360 11.690 1.00 62.32 91 ASN A C 19
ATOM 32318 O O . ASN A 1 91 ? 1.896 -0.052 10.925 1.00 41.30 91 ASN A O 19
ATOM 32329 N N . GLY A 1 92 ? 4.053 0.048 11.556 1.00 40.34 92 GLY A N 19
ATOM 32330 C CA . GLY A 1 92 ? 4.498 -0.813 10.477 1.00 45.15 92 GLY A CA 19
ATOM 32331 C C . GLY A 1 92 ? 3.719 -2.111 10.410 1.00 21.25 92 GLY A C 19
ATOM 32332 O O . GLY A 1 92 ? 3.273 -2.521 9.340 1.00 70.11 92 GLY A O 19
ATOM 32336 N N . GLU A 1 93 ? 3.555 -2.761 11.559 1.00 2.44 93 GLU A N 19
ATOM 32337 C CA . GLU A 1 93 ? 2.826 -4.021 11.627 1.00 70.24 93 GLU A CA 19
ATOM 32338 C C . GLU A 1 93 ? 1.449 -3.888 10.983 1.00 71.11 93 GLU A C 19
ATOM 32339 O O . GLU A 1 93 ? 1.061 -4.702 10.145 1.00 31.53 93 GLU A O 19
ATOM 32351 N N . LYS A 1 94 ? 0.714 -2.855 11.380 1.00 40.10 94 LYS A N 19
ATOM 32352 C CA . LYS A 1 94 ? -0.620 -2.613 10.844 1.00 42.40 94 LYS A CA 19
ATOM 32353 C C . LYS A 1 94 ? -0.563 -2.355 9.341 1.00 10.20 94 LYS A C 19
ATOM 32354 O O . LYS A 1 94 ? -1.427 -2.808 8.590 1.00 31.25 94 LYS A O 19
ATOM 32373 N N . VAL A 1 95 ? 0.461 -1.625 8.909 1.00 71.42 95 VAL A N 19
ATOM 32374 C CA . VAL A 1 95 ? 0.631 -1.309 7.496 1.00 51.01 95 VAL A CA 19
ATOM 32375 C C . VAL A 1 95 ? 0.796 -2.577 6.665 1.00 25.42 95 VAL A C 19
ATOM 32376 O O . VAL A 1 95 ? -0.071 -2.924 5.863 1.00 43.03 95 VAL A O 19
ATOM 32389 N N . LEU A 1 96 ? 1.915 -3.266 6.864 1.00 23.23 96 LEU A N 19
ATOM 32390 C CA . LEU A 1 96 ? 2.194 -4.497 6.133 1.00 25.22 96 LEU A CA 19
ATOM 32391 C C . LEU A 1 96 ? 1.026 -5.472 6.241 1.00 53.43 96 LEU A C 19
ATOM 32392 O O . LEU A 1 96 ? 0.637 -6.100 5.256 1.00 45.50 96 LEU A O 19
ATOM 32408 N N . GLN A 1 97 ? 0.469 -5.591 7.442 1.00 4.30 97 GLN A N 19
ATOM 32409 C CA . GLN A 1 97 ? -0.656 -6.487 7.677 1.00 44.02 97 GLN A CA 19
ATOM 32410 C C . GLN A 1 97 ? -1.823 -6.148 6.756 1.00 71.22 97 GLN A C 19
ATOM 32411 O O . GLN A 1 97 ? -2.422 -7.034 6.143 1.00 11.32 97 GLN A O 19
ATOM 32425 N N . LEU A 1 98 ? -2.143 -4.862 6.664 1.00 53.14 98 LEU A N 19
ATOM 32426 C CA . LEU A 1 98 ? -3.240 -4.405 5.817 1.00 21.11 98 LEU A CA 19
ATOM 32427 C C . LEU A 1 98 ? -2.965 -4.723 4.350 1.00 2.32 98 LEU A C 19
ATOM 32428 O O . LEU A 1 98 ? -3.805 -5.301 3.663 1.00 62.34 98 LEU A O 19
ATOM 32444 N N . ALA A 1 99 ? -1.781 -4.342 3.879 1.00 34.03 99 ALA A N 19
ATOM 32445 C CA . ALA A 1 99 ? -1.394 -4.590 2.496 1.00 34.43 99 ALA A CA 19
ATOM 32446 C C . ALA A 1 99 ? -1.591 -6.056 2.126 1.00 21.32 99 ALA A C 19
ATOM 32447 O O . ALA A 1 99 ? -2.293 -6.375 1.167 1.00 52.33 99 ALA A O 19
ATOM 32454 N N . ILE A 1 100 ? -0.965 -6.944 2.892 1.00 15.21 100 ILE A N 19
ATOM 32455 C CA . ILE A 1 100 ? -1.072 -8.377 2.643 1.00 13.41 100 ILE A CA 19
ATOM 32456 C C . ILE A 1 100 ? -2.522 -8.841 2.721 1.00 52.44 100 ILE A C 19
ATOM 32457 O O . ILE A 1 100 ? -2.963 -9.669 1.924 1.00 63.01 100 ILE A O 19
ATOM 32473 N N . ASN A 1 101 ? -3.261 -8.300 3.684 1.00 21.15 101 ASN A N 19
ATOM 32474 C CA . ASN A 1 101 ? -4.663 -8.658 3.865 1.00 21.04 101 ASN A CA 19
ATOM 32475 C C . ASN A 1 101 ? -5.450 -8.445 2.575 1.00 5.24 101 ASN A C 19
ATOM 32476 O O . ASN A 1 101 ? -6.107 -9.359 2.079 1.00 73.41 101 ASN A O 19
ATOM 32487 N N . ALA A 1 102 ? -5.376 -7.233 2.037 1.00 4.20 102 ALA A N 19
ATOM 32488 C CA . ALA A 1 102 ? -6.078 -6.899 0.804 1.00 70.55 102 ALA A CA 19
ATOM 32489 C C . ALA A 1 102 ? -5.557 -7.728 -0.366 1.00 23.43 102 ALA A C 19
ATOM 32490 O O . ALA A 1 102 ? -6.330 -8.189 -1.205 1.00 61.23 102 ALA A O 19
ATOM 32497 N N . PHE A 1 103 ? -4.242 -7.914 -0.414 1.00 2.22 103 PHE A N 19
ATOM 32498 C CA . PHE A 1 103 ? -3.618 -8.687 -1.482 1.00 5.25 103 PHE A CA 19
ATOM 32499 C C . PHE A 1 103 ? -4.256 -10.068 -1.599 1.00 14.23 103 PHE A C 19
ATOM 32500 O O . PHE A 1 103 ? -4.826 -10.413 -2.632 1.00 61.52 103 PHE A O 19
ATOM 32517 N N . ASN A 1 104 ? -4.155 -10.852 -0.531 1.00 13.14 104 ASN A N 19
ATOM 32518 C CA . ASN A 1 104 ? -4.721 -12.196 -0.513 1.00 13.22 104 ASN A CA 19
ATOM 32519 C C . ASN A 1 104 ? -6.244 -12.146 -0.581 1.00 51.34 104 ASN A C 19
ATOM 32520 O O . ASN A 1 104 ? -6.879 -13.019 -1.172 1.00 21.23 104 ASN A O 19
ATOM 32531 N N . ASN A 1 105 ? -6.825 -11.115 0.026 1.00 71.40 105 ASN A N 19
ATOM 32532 C CA . ASN A 1 105 ? -8.274 -10.950 0.034 1.00 34.41 105 ASN A CA 19
ATOM 32533 C C . ASN A 1 105 ? -8.832 -10.975 -1.385 1.00 71.24 105 ASN A C 19
ATOM 32534 O O . ASN A 1 105 ? -9.760 -11.727 -1.687 1.00 4.12 105 ASN A O 19
ATOM 32545 N N . LYS A 1 106 ? -8.260 -10.149 -2.255 1.00 34.21 106 LYS A N 19
ATOM 32546 C CA . LYS A 1 106 ? -8.698 -10.077 -3.644 1.00 64.40 106 LYS A CA 19
ATOM 32547 C C . LYS A 1 106 ? -8.029 -11.162 -4.483 1.00 25.04 106 LYS A C 19
ATOM 32548 O O . LYS A 1 106 ? -6.804 -11.283 -4.495 1.00 53.11 106 LYS A O 19
ATOM 32567 N N . SER A 1 107 ? -8.841 -11.947 -5.183 1.00 64.10 107 SER A N 19
ATOM 32568 C CA . SER A 1 107 ? -8.328 -13.022 -6.023 1.00 24.52 107 SER A CA 19
ATOM 32569 C C . SER A 1 107 ? -7.610 -12.462 -7.246 1.00 44.54 107 SER A C 19
ATOM 32570 O O . SER A 1 107 ? -8.240 -12.106 -8.241 1.00 52.02 107 SER A O 19
ATOM 32578 N N . SER A 1 108 ? -6.285 -12.385 -7.163 1.00 72.15 108 SER A N 19
ATOM 32579 C CA . SER A 1 108 ? -5.479 -11.865 -8.261 1.00 52.55 108 SER A CA 19
ATOM 32580 C C . SER A 1 108 ? -5.600 -12.755 -9.494 1.00 43.23 108 SER A C 19
ATOM 32581 O O . SER A 1 108 ? -5.722 -13.975 -9.384 1.00 5.12 108 SER A O 19
ATOM 32589 N N . VAL A 1 109 ? -5.564 -12.136 -10.670 1.00 14.02 109 VAL A N 19
ATOM 32590 C CA . VAL A 1 109 ? -5.668 -12.871 -11.925 1.00 53.34 109 VAL A CA 19
ATOM 32591 C C . VAL A 1 109 ? -4.462 -13.779 -12.132 1.00 5.14 109 VAL A C 19
ATOM 32592 O O . VAL A 1 109 ? -4.340 -14.823 -11.491 1.00 75.33 109 VAL A O 19
ATOM 32605 N N . GLY A 1 1 ? 14.926 -15.599 -6.998 1.00 33.12 1 GLY A N 20
ATOM 32606 C CA . GLY A 1 1 ? 13.794 -15.963 -7.829 1.00 75.41 1 GLY A CA 20
ATOM 32607 C C . GLY A 1 1 ? 12.530 -15.218 -7.447 1.00 42.02 1 GLY A C 20
ATOM 32608 O O . GLY A 1 1 ? 12.475 -14.526 -6.430 1.00 13.42 1 GLY A O 20
ATOM 32612 N N . PRO A 1 2 ? 11.485 -15.355 -8.275 1.00 55.23 2 PRO A N 20
ATOM 32613 C CA . PRO A 1 2 ? 10.196 -14.695 -8.040 1.00 44.44 2 PRO A CA 20
ATOM 32614 C C . PRO A 1 2 ? 9.453 -15.284 -6.847 1.00 33.20 2 PRO A C 20
ATOM 32615 O O . PRO A 1 2 ? 9.869 -16.294 -6.281 1.00 3.43 2 PRO A O 20
ATOM 32626 N N . GLY A 1 3 ? 8.348 -14.647 -6.470 1.00 20.21 3 GLY A N 20
ATOM 32627 C CA . GLY A 1 3 ? 7.563 -15.123 -5.346 1.00 63.02 3 GLY A CA 20
ATOM 32628 C C . GLY A 1 3 ? 7.261 -14.027 -4.344 1.00 13.44 3 GLY A C 20
ATOM 32629 O O . GLY A 1 3 ? 6.167 -13.976 -3.781 1.00 4.21 3 GLY A O 20
ATOM 32633 N N . SER A 1 4 ? 8.232 -13.148 -4.119 1.00 71.15 4 SER A N 20
ATOM 32634 C CA . SER A 1 4 ? 8.066 -12.050 -3.174 1.00 71.12 4 SER A CA 20
ATOM 32635 C C . SER A 1 4 ? 6.845 -11.208 -3.528 1.00 55.45 4 SER A C 20
ATOM 32636 O O . SER A 1 4 ? 6.416 -11.171 -4.682 1.00 31.11 4 SER A O 20
ATOM 32644 N N . MET A 1 5 ? 6.289 -10.533 -2.528 1.00 51.33 5 MET A N 20
ATOM 32645 C CA . MET A 1 5 ? 5.117 -9.689 -2.734 1.00 32.11 5 MET A CA 20
ATOM 32646 C C . MET A 1 5 ? 5.485 -8.212 -2.629 1.00 61.11 5 MET A C 20
ATOM 32647 O O . MET A 1 5 ? 5.730 -7.700 -1.537 1.00 60.42 5 MET A O 20
ATOM 32661 N N . ASN A 1 6 ? 5.521 -7.533 -3.771 1.00 70.21 6 ASN A N 20
ATOM 32662 C CA . ASN A 1 6 ? 5.861 -6.115 -3.807 1.00 35.33 6 ASN A CA 20
ATOM 32663 C C . ASN A 1 6 ? 4.641 -5.256 -3.485 1.00 73.20 6 ASN A C 20
ATOM 32664 O O . ASN A 1 6 ? 3.648 -5.272 -4.214 1.00 44.41 6 ASN A O 20
ATOM 32675 N N . ILE A 1 7 ? 4.723 -4.509 -2.390 1.00 1.22 7 ILE A N 20
ATOM 32676 C CA . ILE A 1 7 ? 3.628 -3.642 -1.973 1.00 34.30 7 ILE A CA 20
ATOM 32677 C C . ILE A 1 7 ? 3.775 -2.245 -2.568 1.00 33.34 7 ILE A C 20
ATOM 32678 O O . ILE A 1 7 ? 4.887 -1.744 -2.735 1.00 41.23 7 ILE A O 20
ATOM 32694 N N . LEU A 1 8 ? 2.645 -1.621 -2.883 1.00 21.40 8 LEU A N 20
ATOM 32695 C CA . LEU A 1 8 ? 2.647 -0.281 -3.458 1.00 53.41 8 LEU A CA 20
ATOM 32696 C C . LEU A 1 8 ? 2.013 0.723 -2.500 1.00 0.53 8 LEU A C 20
ATOM 32697 O O . LEU A 1 8 ? 0.920 0.496 -1.979 1.00 50.42 8 LEU A O 20
ATOM 32713 N N . LEU A 1 9 ? 2.705 1.834 -2.274 1.00 15.15 9 LEU A N 20
ATOM 32714 C CA . LEU A 1 9 ? 2.209 2.875 -1.379 1.00 44.44 9 LEU A CA 20
ATOM 32715 C C . LEU A 1 9 ? 2.124 4.217 -2.100 1.00 23.31 9 LEU A C 20
ATOM 32716 O O . LEU A 1 9 ? 2.965 4.536 -2.941 1.00 24.51 9 LEU A O 20
ATOM 32732 N N . VAL A 1 10 ? 1.105 5.000 -1.764 1.00 51.31 10 VAL A N 20
ATOM 32733 C CA . VAL A 1 10 ? 0.912 6.309 -2.377 1.00 21.14 10 VAL A CA 20
ATOM 32734 C C . VAL A 1 10 ? 0.829 7.404 -1.318 1.00 63.34 10 VAL A C 20
ATOM 32735 O O . VAL A 1 10 ? -0.246 7.691 -0.790 1.00 62.22 10 VAL A O 20
ATOM 32748 N N . CYS A 1 11 ? 1.970 8.013 -1.014 1.00 73.42 11 CYS A N 20
ATOM 32749 C CA . CYS A 1 11 ? 2.027 9.077 -0.018 1.00 42.12 11 CYS A CA 20
ATOM 32750 C C . CYS A 1 11 ? 3.132 10.073 -0.350 1.00 44.02 11 CYS A C 20
ATOM 32751 O O . CYS A 1 11 ? 4.266 9.687 -0.631 1.00 3.01 11 CYS A O 20
ATOM 32759 N N . GLY A 1 12 ? 2.793 11.359 -0.318 1.00 62.55 12 GLY A N 20
ATOM 32760 C CA . GLY A 1 12 ? 3.768 12.390 -0.620 1.00 4.35 12 GLY A CA 20
ATOM 32761 C C . GLY A 1 12 ? 4.302 13.066 0.628 1.00 61.31 12 GLY A C 20
ATOM 32762 O O . GLY A 1 12 ? 3.905 12.728 1.743 1.00 53.33 12 GLY A O 20
ATOM 32766 N N . ALA A 1 13 ? 5.207 14.021 0.441 1.00 55.31 13 ALA A N 20
ATOM 32767 C CA . ALA A 1 13 ? 5.795 14.746 1.560 1.00 23.33 13 ALA A CA 20
ATOM 32768 C C . ALA A 1 13 ? 6.399 13.786 2.579 1.00 75.20 13 ALA A C 20
ATOM 32769 O O . ALA A 1 13 ? 5.820 13.543 3.636 1.00 31.13 13 ALA A O 20
ATOM 32776 N N . GLY A 1 14 ? 7.567 13.241 2.252 1.00 61.20 14 GLY A N 20
ATOM 32777 C CA . GLY A 1 14 ? 8.229 12.312 3.150 1.00 63.35 14 GLY A CA 20
ATOM 32778 C C . GLY A 1 14 ? 9.519 11.767 2.570 1.00 4.04 14 GLY A C 20
ATOM 32779 O O . GLY A 1 14 ? 10.493 11.559 3.294 1.00 4.31 14 GLY A O 20
ATOM 32783 N N . MET A 1 15 ? 9.527 11.532 1.262 1.00 23.12 15 MET A N 20
ATOM 32784 C CA . MET A 1 15 ? 10.709 11.007 0.588 1.00 71.03 15 MET A CA 20
ATOM 32785 C C . MET A 1 15 ? 11.133 9.674 1.194 1.00 21.23 15 MET A C 20
ATOM 32786 O O . MET A 1 15 ? 10.467 9.145 2.083 1.00 33.31 15 MET A O 20
ATOM 32800 N N . SER A 1 16 ? 12.246 9.134 0.706 1.00 2.34 16 SER A N 20
ATOM 32801 C CA . SER A 1 16 ? 12.757 7.860 1.198 1.00 72.14 16 SER A CA 20
ATOM 32802 C C . SER A 1 16 ? 13.156 7.965 2.666 1.00 2.11 16 SER A C 20
ATOM 32803 O O . SER A 1 16 ? 13.252 9.061 3.220 1.00 22.13 16 SER A O 20
ATOM 32811 N N . THR A 1 17 ? 13.389 6.816 3.294 1.00 73.13 17 THR A N 20
ATOM 32812 C CA . THR A 1 17 ? 13.777 6.776 4.698 1.00 55.13 17 THR A CA 20
ATOM 32813 C C . THR A 1 17 ? 12.663 7.310 5.591 1.00 2.53 17 THR A C 20
ATOM 32814 O O . THR A 1 17 ? 12.917 7.790 6.696 1.00 0.21 17 THR A O 20
ATOM 32825 N N . SER A 1 18 ? 11.429 7.225 5.106 1.00 62.02 18 SER A N 20
ATOM 32826 C CA . SER A 1 18 ? 10.276 7.703 5.859 1.00 33.24 18 SER A CA 20
ATOM 32827 C C . SER A 1 18 ? 9.999 6.802 7.059 1.00 23.42 18 SER A C 20
ATOM 32828 O O . SER A 1 18 ? 10.426 5.648 7.094 1.00 5.12 18 SER A O 20
ATOM 32836 N N . MET A 1 19 ? 9.281 7.338 8.041 1.00 55.05 19 MET A N 20
ATOM 32837 C CA . MET A 1 19 ? 8.946 6.582 9.242 1.00 34.31 19 MET A CA 20
ATOM 32838 C C . MET A 1 19 ? 8.129 5.342 8.894 1.00 64.25 19 MET A C 20
ATOM 32839 O O . MET A 1 19 ? 8.493 4.223 9.258 1.00 4.44 19 MET A O 20
ATOM 32853 N N . LEU A 1 20 ? 7.023 5.546 8.188 1.00 55.22 20 LEU A N 20
ATOM 32854 C CA . LEU A 1 20 ? 6.154 4.445 7.790 1.00 33.32 20 LEU A CA 20
ATOM 32855 C C . LEU A 1 20 ? 6.951 3.346 7.094 1.00 75.04 20 LEU A C 20
ATOM 32856 O O . LEU A 1 20 ? 7.036 2.220 7.583 1.00 21.23 20 LEU A O 20
ATOM 32872 N N . VAL A 1 21 ? 7.534 3.683 5.948 1.00 63.21 21 VAL A N 20
ATOM 32873 C CA . VAL A 1 21 ? 8.328 2.727 5.184 1.00 5.01 21 VAL A CA 20
ATOM 32874 C C . VAL A 1 21 ? 9.382 2.062 6.063 1.00 45.55 21 VAL A C 20
ATOM 32875 O O . VAL A 1 21 ? 9.656 0.870 5.925 1.00 42.20 21 VAL A O 20
ATOM 32888 N N . GLN A 1 22 ? 9.969 2.841 6.965 1.00 2.44 22 GLN A N 20
ATOM 32889 C CA . GLN A 1 22 ? 10.994 2.327 7.866 1.00 53.50 22 GLN A CA 20
ATOM 32890 C C . GLN A 1 22 ? 10.414 1.278 8.809 1.00 73.45 22 GLN A C 20
ATOM 32891 O O . GLN A 1 22 ? 11.020 0.231 9.038 1.00 44.33 22 GLN A O 20
ATOM 32905 N N . ARG A 1 23 ? 9.235 1.565 9.352 1.00 21.43 23 ARG A N 20
ATOM 32906 C CA . ARG A 1 23 ? 8.573 0.646 10.271 1.00 22.12 23 ARG A CA 20
ATOM 32907 C C . ARG A 1 23 ? 8.196 -0.653 9.564 1.00 3.20 23 ARG A C 20
ATOM 32908 O O . ARG A 1 23 ? 8.307 -1.737 10.137 1.00 15.34 23 ARG A O 20
ATOM 32929 N N . ILE A 1 24 ? 7.752 -0.533 8.318 1.00 73.53 24 ILE A N 20
ATOM 32930 C CA . ILE A 1 24 ? 7.359 -1.698 7.533 1.00 44.42 24 ILE A CA 20
ATOM 32931 C C . ILE A 1 24 ? 8.567 -2.564 7.193 1.00 1.02 24 ILE A C 20
ATOM 32932 O O . ILE A 1 24 ? 8.584 -3.761 7.476 1.00 64.11 24 ILE A O 20
ATOM 32948 N N . GLU A 1 25 ? 9.578 -1.949 6.585 1.00 52.42 25 GLU A N 20
ATOM 32949 C CA . GLU A 1 25 ? 10.790 -2.665 6.208 1.00 63.22 25 GLU A CA 20
ATOM 32950 C C . GLU A 1 25 ? 11.464 -3.280 7.432 1.00 55.43 25 GLU A C 20
ATOM 32951 O O . GLU A 1 25 ? 12.029 -4.370 7.361 1.00 62.43 25 GLU A O 20
ATOM 32963 N N . LYS A 1 26 ? 11.398 -2.571 8.554 1.00 33.11 26 LYS A N 20
ATOM 32964 C CA . LYS A 1 26 ? 11.998 -3.045 9.795 1.00 61.03 26 LYS A CA 20
ATOM 32965 C C . LYS A 1 26 ? 11.276 -4.285 10.310 1.00 61.40 26 LYS A C 20
ATOM 32966 O O . LYS A 1 26 ? 11.879 -5.347 10.465 1.00 21.44 26 LYS A O 20
ATOM 32985 N N . TYR A 1 27 ? 9.982 -4.144 10.573 1.00 72.15 27 TYR A N 20
ATOM 32986 C CA . TYR A 1 27 ? 9.177 -5.254 11.071 1.00 41.32 27 TYR A CA 20
ATOM 32987 C C . TYR A 1 27 ? 9.337 -6.485 10.183 1.00 4.24 27 TYR A C 20
ATOM 32988 O O . TYR A 1 27 ? 9.534 -7.595 10.675 1.00 64.45 27 TYR A O 20
ATOM 33006 N N . ALA A 1 28 ? 9.252 -6.277 8.873 1.00 11.24 28 ALA A N 20
ATOM 33007 C CA . ALA A 1 28 ? 9.390 -7.367 7.917 1.00 60.42 28 ALA A CA 20
ATOM 33008 C C . ALA A 1 28 ? 10.796 -7.957 7.955 1.00 20.04 28 ALA A C 20
ATOM 33009 O O . ALA A 1 28 ? 10.968 -9.174 8.030 1.00 2.15 28 ALA A O 20
ATOM 33016 N N . LYS A 1 29 ? 11.799 -7.088 7.902 1.00 2.44 29 LYS A N 20
ATOM 33017 C CA . LYS A 1 29 ? 13.191 -7.521 7.931 1.00 33.13 29 LYS A CA 20
ATOM 33018 C C . LYS A 1 29 ? 13.483 -8.326 9.194 1.00 5.41 29 LYS A C 20
ATOM 33019 O O . LYS A 1 29 ? 14.352 -9.197 9.199 1.00 64.54 29 LYS A O 20
ATOM 33038 N N . SER A 1 30 ? 12.752 -8.027 10.263 1.00 31.52 30 SER A N 20
ATOM 33039 C CA . SER A 1 30 ? 12.934 -8.722 11.532 1.00 23.43 30 SER A CA 20
ATOM 33040 C C . SER A 1 30 ? 12.146 -10.028 11.556 1.00 41.03 30 SER A C 20
ATOM 33041 O O . SER A 1 30 ? 12.635 -11.054 12.030 1.00 40.24 30 SER A O 20
ATOM 33049 N N . LYS A 1 31 ? 10.922 -9.982 11.041 1.00 60.14 31 LYS A N 20
ATOM 33050 C CA . LYS A 1 31 ? 10.065 -11.160 11.000 1.00 73.31 31 LYS A CA 20
ATOM 33051 C C . LYS A 1 31 ? 10.550 -12.152 9.946 1.00 3.25 31 LYS A C 20
ATOM 33052 O O . LYS A 1 31 ? 10.160 -13.318 9.953 1.00 54.23 31 LYS A O 20
ATOM 33071 N N . ASN A 1 32 ? 11.404 -11.678 9.045 1.00 31.33 32 ASN A N 20
ATOM 33072 C CA . ASN A 1 32 ? 11.944 -12.524 7.986 1.00 54.50 32 ASN A CA 20
ATOM 33073 C C . ASN A 1 32 ? 10.835 -13.000 7.053 1.00 74.22 32 ASN A C 20
ATOM 33074 O O . ASN A 1 32 ? 10.609 -14.201 6.902 1.00 21.55 32 ASN A O 20
ATOM 33085 N N . ILE A 1 33 ? 10.148 -12.050 6.427 1.00 15.14 33 ILE A N 20
ATOM 33086 C CA . ILE A 1 33 ? 9.064 -12.373 5.507 1.00 73.20 33 ILE A CA 20
ATOM 33087 C C . ILE A 1 33 ? 9.427 -11.992 4.076 1.00 71.24 33 ILE A C 20
ATOM 33088 O O . ILE A 1 33 ? 10.090 -10.983 3.841 1.00 60.51 33 ILE A O 20
ATOM 33104 N N . ASN A 1 34 ? 8.984 -12.805 3.122 1.00 72.21 34 ASN A N 20
ATOM 33105 C CA . ASN A 1 34 ? 9.261 -12.553 1.713 1.00 40.43 34 ASN A CA 20
ATOM 33106 C C . ASN A 1 34 ? 8.292 -11.520 1.144 1.00 32.54 34 ASN A C 20
ATOM 33107 O O . ASN A 1 34 ? 7.276 -11.871 0.545 1.00 14.14 34 ASN A O 20
ATOM 33118 N N . ALA A 1 35 ? 8.614 -10.245 1.337 1.00 63.03 35 ALA A N 20
ATOM 33119 C CA . ALA A 1 35 ? 7.775 -9.161 0.842 1.00 61.53 35 ALA A CA 20
ATOM 33120 C C . ALA A 1 35 ? 8.603 -7.914 0.553 1.00 14.55 35 ALA A C 20
ATOM 33121 O O . ALA A 1 35 ? 9.755 -7.808 0.976 1.00 33.20 35 ALA A O 20
ATOM 33128 N N . THR A 1 36 ? 8.008 -6.968 -0.168 1.00 74.23 36 THR A N 20
ATOM 33129 C CA . THR A 1 36 ? 8.691 -5.729 -0.514 1.00 2.11 36 THR A CA 20
ATOM 33130 C C . THR A 1 36 ? 7.763 -4.529 -0.360 1.00 52.24 36 THR A C 20
ATOM 33131 O O . THR A 1 36 ? 6.542 -4.678 -0.317 1.00 72.21 36 THR A O 20
ATOM 33142 N N . ILE A 1 37 ? 8.349 -3.339 -0.280 1.00 25.00 37 ILE A N 20
ATOM 33143 C CA . ILE A 1 37 ? 7.574 -2.114 -0.133 1.00 61.40 37 ILE A CA 20
ATOM 33144 C C . ILE A 1 37 ? 8.156 -0.990 -0.985 1.00 73.34 37 ILE A C 20
ATOM 33145 O O . ILE A 1 37 ? 9.371 -0.879 -1.136 1.00 41.30 37 ILE A O 20
ATOM 33161 N N . GLU A 1 38 ? 7.278 -0.159 -1.538 1.00 35.33 38 GLU A N 20
ATOM 33162 C CA . GLU A 1 38 ? 7.704 0.957 -2.374 1.00 34.23 38 GLU A CA 20
ATOM 33163 C C . GLU A 1 38 ? 6.634 2.044 -2.417 1.00 60.41 38 GLU A C 20
ATOM 33164 O O . GLU A 1 38 ? 5.444 1.754 -2.531 1.00 34.01 38 GLU A O 20
ATOM 33176 N N . ALA A 1 39 ? 7.068 3.296 -2.326 1.00 0.21 39 ALA A N 20
ATOM 33177 C CA . ALA A 1 39 ? 6.149 4.428 -2.357 1.00 71.32 39 ALA A CA 20
ATOM 33178 C C . ALA A 1 39 ? 6.384 5.293 -3.590 1.00 33.52 39 ALA A C 20
ATOM 33179 O O . ALA A 1 39 ? 7.526 5.595 -3.939 1.00 0.50 39 ALA A O 20
ATOM 33186 N N . ILE A 1 40 ? 5.298 5.687 -4.245 1.00 43.25 40 ILE A N 20
ATOM 33187 C CA . ILE A 1 40 ? 5.388 6.518 -5.440 1.00 12.30 40 ILE A CA 20
ATOM 33188 C C . ILE A 1 40 ? 4.133 7.369 -5.613 1.00 42.13 40 ILE A C 20
ATOM 33189 O O . ILE A 1 40 ? 3.221 7.322 -4.789 1.00 14.03 40 ILE A O 20
ATOM 33205 N N . ALA A 1 41 ? 4.095 8.144 -6.692 1.00 20.41 41 ALA A N 20
ATOM 33206 C CA . ALA A 1 41 ? 2.952 9.002 -6.976 1.00 53.13 41 ALA A CA 20
ATOM 33207 C C . ALA A 1 41 ? 1.900 8.262 -7.795 1.00 60.01 41 ALA A C 20
ATOM 33208 O O . ALA A 1 41 ? 2.217 7.329 -8.532 1.00 44.21 41 ALA A O 20
ATOM 33215 N N . GLU A 1 42 ? 0.646 8.683 -7.660 1.00 33.20 42 GLU A N 20
ATOM 33216 C CA . GLU A 1 42 ? -0.452 8.058 -8.387 1.00 75.24 42 GLU A CA 20
ATOM 33217 C C . GLU A 1 42 ? -0.203 8.102 -9.892 1.00 42.34 42 GLU A C 20
ATOM 33218 O O . GLU A 1 42 ? -0.735 7.286 -10.646 1.00 50.22 42 GLU A O 20
ATOM 33230 N N . THR A 1 43 ? 0.611 9.062 -10.323 1.00 72.51 43 THR A N 20
ATOM 33231 C CA . THR A 1 43 ? 0.929 9.214 -11.737 1.00 63.44 43 THR A CA 20
ATOM 33232 C C . THR A 1 43 ? 1.538 7.937 -12.305 1.00 73.51 43 THR A C 20
ATOM 33233 O O . THR A 1 43 ? 1.174 7.496 -13.395 1.00 31.15 43 THR A O 20
ATOM 33244 N N . ARG A 1 44 ? 2.467 7.346 -11.559 1.00 53.32 44 ARG A N 20
ATOM 33245 C CA . ARG A 1 44 ? 3.126 6.119 -11.989 1.00 52.31 44 ARG A CA 20
ATOM 33246 C C . ARG A 1 44 ? 2.596 4.917 -11.213 1.00 31.02 44 ARG A C 20
ATOM 33247 O O . ARG A 1 44 ? 3.223 3.858 -11.185 1.00 31.22 44 ARG A O 20
ATOM 33268 N N . LEU A 1 45 ? 1.438 5.089 -10.584 1.00 2.41 45 LEU A N 20
ATOM 33269 C CA . LEU A 1 45 ? 0.824 4.019 -9.807 1.00 22.44 45 LEU A CA 20
ATOM 33270 C C . LEU A 1 45 ? 0.275 2.927 -10.721 1.00 41.40 45 LEU A C 20
ATOM 33271 O O . LEU A 1 45 ? 0.565 1.745 -10.538 1.00 11.34 45 LEU A O 20
ATOM 33287 N N . SER A 1 46 ? -0.518 3.333 -11.707 1.00 42.24 46 SER A N 20
ATOM 33288 C CA . SER A 1 46 ? -1.109 2.391 -12.651 1.00 53.30 46 SER A CA 20
ATOM 33289 C C . SER A 1 46 ? -0.063 1.880 -13.636 1.00 61.34 46 SER A C 20
ATOM 33290 O O . SER A 1 46 ? -0.281 0.888 -14.330 1.00 71.12 46 SER A O 20
ATOM 33298 N N . GLU A 1 47 ? 1.074 2.566 -13.691 1.00 44.12 47 GLU A N 20
ATOM 33299 C CA . GLU A 1 47 ? 2.155 2.182 -14.592 1.00 50.24 47 GLU A CA 20
ATOM 33300 C C . GLU A 1 47 ? 3.057 1.136 -13.945 1.00 24.02 47 GLU A C 20
ATOM 33301 O O . GLU A 1 47 ? 3.750 0.386 -14.632 1.00 52.11 47 GLU A O 20
ATOM 33313 N N . VAL A 1 48 ? 3.045 1.093 -12.616 1.00 61.31 48 VAL A N 20
ATOM 33314 C CA . VAL A 1 48 ? 3.862 0.139 -11.874 1.00 53.22 48 VAL A CA 20
ATOM 33315 C C . VAL A 1 48 ? 3.006 -0.978 -11.288 1.00 55.32 48 VAL A C 20
ATOM 33316 O O . VAL A 1 48 ? 3.492 -2.079 -11.033 1.00 31.15 48 VAL A O 20
ATOM 33329 N N . VAL A 1 49 ? 1.725 -0.687 -11.077 1.00 51.42 49 VAL A N 20
ATOM 33330 C CA . VAL A 1 49 ? 0.800 -1.667 -10.523 1.00 14.13 49 VAL A CA 20
ATOM 33331 C C . VAL A 1 49 ? 0.853 -2.976 -11.302 1.00 70.22 49 VAL A C 20
ATOM 33332 O O . VAL A 1 49 ? 0.618 -4.050 -10.749 1.00 11.10 49 VAL A O 20
ATOM 33345 N N . ASP A 1 50 ? 1.164 -2.879 -12.590 1.00 2.22 50 ASP A N 20
ATOM 33346 C CA . ASP A 1 50 ? 1.250 -4.056 -13.447 1.00 4.12 50 ASP A CA 20
ATOM 33347 C C . ASP A 1 50 ? 2.224 -5.078 -12.869 1.00 33.44 50 ASP A C 20
ATOM 33348 O O . ASP A 1 50 ? 2.103 -6.277 -13.123 1.00 40.34 50 ASP A O 20
ATOM 33357 N N . ARG A 1 51 ? 3.188 -4.597 -12.091 1.00 12.43 51 ARG A N 20
ATOM 33358 C CA . ARG A 1 51 ? 4.183 -5.469 -11.478 1.00 72.33 51 ARG A CA 20
ATOM 33359 C C . ARG A 1 51 ? 3.881 -5.682 -9.998 1.00 74.11 51 ARG A C 20
ATOM 33360 O O . ARG A 1 51 ? 3.942 -6.806 -9.497 1.00 13.42 51 ARG A O 20
ATOM 33381 N N . PHE A 1 52 ? 3.558 -4.597 -9.302 1.00 55.15 52 PHE A N 20
ATOM 33382 C CA . PHE A 1 52 ? 3.247 -4.665 -7.880 1.00 5.14 52 PHE A CA 20
ATOM 33383 C C . PHE A 1 52 ? 2.027 -5.545 -7.629 1.00 54.14 52 PHE A C 20
ATOM 33384 O O . PHE A 1 52 ? 1.289 -5.881 -8.557 1.00 63.00 52 PHE A O 20
ATOM 33401 N N . ASP A 1 53 ? 1.819 -5.914 -6.371 1.00 33.51 53 ASP A N 20
ATOM 33402 C CA . ASP A 1 53 ? 0.687 -6.755 -5.997 1.00 63.12 53 ASP A CA 20
ATOM 33403 C C . ASP A 1 53 ? -0.483 -5.905 -5.508 1.00 65.44 53 ASP A C 20
ATOM 33404 O O . ASP A 1 53 ? -1.475 -5.733 -6.215 1.00 11.11 53 ASP A O 20
ATOM 33413 N N . VAL A 1 54 ? -0.358 -5.379 -4.294 1.00 63.32 54 VAL A N 20
ATOM 33414 C CA . VAL A 1 54 ? -1.404 -4.548 -3.710 1.00 53.22 54 VAL A CA 20
ATOM 33415 C C . VAL A 1 54 ? -0.973 -3.088 -3.644 1.00 2.34 54 VAL A C 20
ATOM 33416 O O . VAL A 1 54 ? 0.215 -2.774 -3.740 1.00 32.34 54 VAL A O 20
ATOM 33429 N N . VAL A 1 55 ? -1.944 -2.195 -3.479 1.00 72.40 55 VAL A N 20
ATOM 33430 C CA . VAL A 1 55 ? -1.665 -0.767 -3.398 1.00 12.21 55 VAL A CA 20
ATOM 33431 C C . VAL A 1 55 ? -2.375 -0.136 -2.206 1.00 3.31 55 VAL A C 20
ATOM 33432 O O . VAL A 1 55 ? -3.439 -0.594 -1.788 1.00 12.53 55 VAL A O 20
ATOM 33445 N N . LEU A 1 56 ? -1.780 0.920 -1.661 1.00 20.32 56 LEU A N 20
ATOM 33446 C CA . LEU A 1 56 ? -2.355 1.616 -0.515 1.00 40.24 56 LEU A CA 20
ATOM 33447 C C . LEU A 1 56 ? -2.276 3.128 -0.701 1.00 42.12 56 LEU A C 20
ATOM 33448 O O . LEU A 1 56 ? -1.249 3.659 -1.127 1.00 52.21 56 LEU A O 20
ATOM 33464 N N . LEU A 1 57 ? -3.365 3.817 -0.379 1.00 35.14 57 LEU A N 20
ATOM 33465 C CA . LEU A 1 57 ? -3.419 5.269 -0.508 1.00 34.32 57 LEU A CA 20
ATOM 33466 C C . LEU A 1 57 ? -3.506 5.934 0.861 1.00 2.53 57 LEU A C 20
ATOM 33467 O O . LEU A 1 57 ? -4.264 5.499 1.728 1.00 25.32 57 LEU A O 20
ATOM 33483 N N . ALA A 1 58 ? -2.726 6.994 1.049 1.00 5.11 58 ALA A N 20
ATOM 33484 C CA . ALA A 1 58 ? -2.717 7.722 2.312 1.00 51.23 58 ALA A CA 20
ATOM 33485 C C . ALA A 1 58 ? -4.048 8.429 2.546 1.00 11.13 58 ALA A C 20
ATOM 33486 O O . ALA A 1 58 ? -4.827 8.660 1.622 1.00 55.33 58 ALA A O 20
ATOM 33493 N N . PRO A 1 59 ? -4.317 8.782 3.813 1.00 64.45 59 PRO A N 20
ATOM 33494 C CA . PRO A 1 59 ? -5.553 9.467 4.199 1.00 61.44 59 PRO A CA 20
ATOM 33495 C C . PRO A 1 59 ? -5.605 10.901 3.686 1.00 41.45 59 PRO A C 20
ATOM 33496 O O . PRO A 1 59 ? -6.684 11.454 3.470 1.00 4.12 59 PRO A O 20
ATOM 33507 N N . GLN A 1 60 ? -4.434 11.499 3.491 1.00 21.33 60 GLN A N 20
ATOM 33508 C CA . GLN A 1 60 ? -4.347 12.869 3.003 1.00 54.43 60 GLN A CA 20
ATOM 33509 C C . GLN A 1 60 ? -4.573 12.926 1.495 1.00 25.01 60 GLN A C 20
ATOM 33510 O O . GLN A 1 60 ? -3.682 12.597 0.712 1.00 64.32 60 GLN A O 20
ATOM 33524 N N . SER A 1 61 ? -5.769 13.346 1.096 1.00 62.13 61 SER A N 20
ATOM 33525 C CA . SER A 1 61 ? -6.112 13.442 -0.318 1.00 32.40 61 SER A CA 20
ATOM 33526 C C . SER A 1 61 ? -7.535 13.964 -0.498 1.00 3.45 61 SER A C 20
ATOM 33527 O O . SER A 1 61 ? -8.487 13.401 0.041 1.00 60.43 61 SER A O 20
ATOM 33535 N N . ARG A 1 62 ? -7.669 15.047 -1.257 1.00 63.53 62 ARG A N 20
ATOM 33536 C CA . ARG A 1 62 ? -8.974 15.647 -1.507 1.00 30.32 62 ARG A CA 20
ATOM 33537 C C . ARG A 1 62 ? -9.609 15.062 -2.765 1.00 12.04 62 ARG A C 20
ATOM 33538 O O . ARG A 1 62 ? -10.634 14.383 -2.697 1.00 50.52 62 ARG A O 20
ATOM 33559 N N . PHE A 1 63 ? -8.995 15.332 -3.912 1.00 53.20 63 PHE A N 20
ATOM 33560 C CA . PHE A 1 63 ? -9.501 14.834 -5.186 1.00 11.43 63 PHE A CA 20
ATOM 33561 C C . PHE A 1 63 ? -8.808 13.531 -5.575 1.00 13.52 63 PHE A C 20
ATOM 33562 O O . PHE A 1 63 ? -9.382 12.696 -6.272 1.00 62.43 63 PHE A O 20
ATOM 33579 N N . ASN A 1 64 ? -7.571 13.367 -5.118 1.00 74.35 64 ASN A N 20
ATOM 33580 C CA . ASN A 1 64 ? -6.799 12.166 -5.419 1.00 11.25 64 ASN A CA 20
ATOM 33581 C C . ASN A 1 64 ? -7.590 10.909 -5.068 1.00 44.31 64 ASN A C 20
ATOM 33582 O O . ASN A 1 64 ? -7.746 10.010 -5.895 1.00 2.51 64 ASN A O 20
ATOM 33593 N N . LYS A 1 65 ? -8.086 10.853 -3.838 1.00 3.31 65 LYS A N 20
ATOM 33594 C CA . LYS A 1 65 ? -8.863 9.708 -3.376 1.00 65.12 65 LYS A CA 20
ATOM 33595 C C . LYS A 1 65 ? -10.067 9.468 -4.281 1.00 32.44 65 LYS A C 20
ATOM 33596 O O . LYS A 1 65 ? -10.392 8.327 -4.609 1.00 35.23 65 LYS A O 20
ATOM 33615 N N . LYS A 1 66 ? -10.726 10.550 -4.681 1.00 43.51 66 LYS A N 20
ATOM 33616 C CA . LYS A 1 66 ? -11.893 10.458 -5.550 1.00 14.23 66 LYS A CA 20
ATOM 33617 C C . LYS A 1 66 ? -11.543 9.758 -6.858 1.00 74.14 66 LYS A C 20
ATOM 33618 O O . LYS A 1 66 ? -12.190 8.783 -7.244 1.00 4.33 66 LYS A O 20
ATOM 33637 N N . ARG A 1 67 ? -10.517 10.260 -7.537 1.00 65.12 67 ARG A N 20
ATOM 33638 C CA . ARG A 1 67 ? -10.082 9.682 -8.803 1.00 31.43 67 ARG A CA 20
ATOM 33639 C C . ARG A 1 67 ? -9.582 8.254 -8.605 1.00 63.42 67 ARG A C 20
ATOM 33640 O O . ARG A 1 67 ? -9.995 7.335 -9.314 1.00 30.32 67 ARG A O 20
ATOM 33661 N N . LEU A 1 68 ? -8.690 8.074 -7.637 1.00 63.32 68 LEU A N 20
ATOM 33662 C CA . LEU A 1 68 ? -8.132 6.758 -7.345 1.00 30.32 68 LEU A CA 20
ATOM 33663 C C . LEU A 1 68 ? -9.239 5.726 -7.163 1.00 34.43 68 LEU A C 20
ATOM 33664 O O . LEU A 1 68 ? -9.125 4.592 -7.626 1.00 35.31 68 LEU A O 20
ATOM 33680 N N . GLU A 1 69 ? -10.311 6.127 -6.486 1.00 3.43 69 GLU A N 20
ATOM 33681 C CA . GLU A 1 69 ? -11.439 5.236 -6.244 1.00 10.24 69 GLU A CA 20
ATOM 33682 C C . GLU A 1 69 ? -12.233 5.003 -7.525 1.00 52.35 69 GLU A C 20
ATOM 33683 O O . GLU A 1 69 ? -12.649 3.882 -7.815 1.00 31.45 69 GLU A O 20
ATOM 33695 N N . GLU A 1 70 ? -12.439 6.071 -8.291 1.00 25.22 70 GLU A N 20
ATOM 33696 C CA . GLU A 1 70 ? -13.183 5.982 -9.541 1.00 54.32 70 GLU A CA 20
ATOM 33697 C C . GLU A 1 70 ? -12.398 5.197 -10.588 1.00 21.12 70 GLU A C 20
ATOM 33698 O O . GLU A 1 70 ? -12.960 4.731 -11.579 1.00 20.00 70 GLU A O 20
ATOM 33710 N N . ILE A 1 71 ? -11.097 5.056 -10.358 1.00 61.55 71 ILE A N 20
ATOM 33711 C CA . ILE A 1 71 ? -10.234 4.327 -11.281 1.00 54.01 71 ILE A CA 20
ATOM 33712 C C . ILE A 1 71 ? -10.012 2.894 -10.809 1.00 1.13 71 ILE A C 20
ATOM 33713 O O . ILE A 1 71 ? -9.965 1.963 -11.614 1.00 14.30 71 ILE A O 20
ATOM 33729 N N . THR A 1 72 ? -9.876 2.723 -9.497 1.00 21.21 72 THR A N 20
ATOM 33730 C CA . THR A 1 72 ? -9.658 1.404 -8.917 1.00 14.21 72 THR A CA 20
ATOM 33731 C C . THR A 1 72 ? -10.917 0.548 -9.011 1.00 63.32 72 THR A C 20
ATOM 33732 O O . THR A 1 72 ? -10.844 -0.655 -9.263 1.00 32.13 72 THR A O 20
ATOM 33743 N N . LYS A 1 73 ? -12.070 1.175 -8.807 1.00 5.32 73 LYS A N 20
ATOM 33744 C CA . LYS A 1 73 ? -13.346 0.472 -8.870 1.00 42.43 73 LYS A CA 20
ATOM 33745 C C . LYS A 1 73 ? -13.470 -0.313 -10.172 1.00 64.34 73 LYS A C 20
ATOM 33746 O O . LYS A 1 73 ? -13.648 -1.531 -10.176 1.00 71.33 73 LYS A O 20
ATOM 33765 N N . PRO A 1 74 ? -13.372 0.399 -11.305 1.00 11.03 74 PRO A N 20
ATOM 33766 C CA . PRO A 1 74 ? -13.469 -0.212 -12.634 1.00 60.23 74 PRO A CA 20
ATOM 33767 C C . PRO A 1 74 ? -12.260 -1.083 -12.961 1.00 74.24 74 PRO A C 20
ATOM 33768 O O . PRO A 1 74 ? -12.394 -2.146 -13.568 1.00 22.14 74 PRO A O 20
ATOM 33779 N N . LYS A 1 75 ? -11.081 -0.627 -12.556 1.00 2.53 75 LYS A N 20
ATOM 33780 C CA . LYS A 1 75 ? -9.848 -1.364 -12.803 1.00 50.32 75 LYS A CA 20
ATOM 33781 C C . LYS A 1 75 ? -9.852 -2.697 -12.061 1.00 13.32 75 LYS A C 20
ATOM 33782 O O . LYS A 1 75 ? -9.161 -3.637 -12.450 1.00 73.44 75 LYS A O 20
ATOM 33801 N N . GLY A 1 76 ? -10.637 -2.770 -10.990 1.00 72.54 76 GLY A N 20
ATOM 33802 C CA . GLY A 1 76 ? -10.718 -3.992 -10.212 1.00 5.13 76 GLY A CA 20
ATOM 33803 C C . GLY A 1 76 ? -9.368 -4.431 -9.680 1.00 12.44 76 GLY A C 20
ATOM 33804 O O . GLY A 1 76 ? -8.917 -5.543 -9.954 1.00 74.32 76 GLY A O 20
ATOM 33808 N N . ILE A 1 77 ? -8.722 -3.554 -8.918 1.00 65.32 77 ILE A N 20
ATOM 33809 C CA . ILE A 1 77 ? -7.415 -3.857 -8.347 1.00 74.21 77 ILE A CA 20
ATOM 33810 C C . ILE A 1 77 ? -7.427 -3.698 -6.830 1.00 74.45 77 ILE A C 20
ATOM 33811 O O . ILE A 1 77 ? -8.223 -2.947 -6.267 1.00 74.31 77 ILE A O 20
ATOM 33827 N N . PRO A 1 78 ? -6.523 -4.421 -6.153 1.00 31.41 78 PRO A N 20
ATOM 33828 C CA . PRO A 1 78 ? -6.408 -4.376 -4.692 1.00 51.33 78 PRO A CA 20
ATOM 33829 C C . PRO A 1 78 ? -5.860 -3.042 -4.195 1.00 14.25 78 PRO A C 20
ATOM 33830 O O . PRO A 1 78 ? -4.657 -2.789 -4.267 1.00 33.43 78 PRO A O 20
ATOM 33841 N N . ILE A 1 79 ? -6.750 -2.193 -3.691 1.00 61.11 79 ILE A N 20
ATOM 33842 C CA . ILE A 1 79 ? -6.355 -0.886 -3.180 1.00 60.43 79 ILE A CA 20
ATOM 33843 C C . ILE A 1 79 ? -6.894 -0.660 -1.772 1.00 41.05 79 ILE A C 20
ATOM 33844 O O . ILE A 1 79 ? -8.085 -0.830 -1.519 1.00 33.23 79 ILE A O 20
ATOM 33860 N N . GLU A 1 80 ? -6.007 -0.274 -0.860 1.00 52.04 80 GLU A N 20
ATOM 33861 C CA . GLU A 1 80 ? -6.395 -0.024 0.523 1.00 12.43 80 GLU A CA 20
ATOM 33862 C C . GLU A 1 80 ? -6.229 1.452 0.876 1.00 54.20 80 GLU A C 20
ATOM 33863 O O . GLU A 1 80 ? -5.517 2.188 0.193 1.00 64.44 80 GLU A O 20
ATOM 33875 N N . ILE A 1 81 ? -6.894 1.877 1.945 1.00 71.42 81 ILE A N 20
ATOM 33876 C CA . ILE A 1 81 ? -6.821 3.263 2.388 1.00 24.22 81 ILE A CA 20
ATOM 33877 C C . ILE A 1 81 ? -6.369 3.352 3.842 1.00 60.01 81 ILE A C 20
ATOM 33878 O O . ILE A 1 81 ? -7.048 2.861 4.745 1.00 40.20 81 ILE A O 20
ATOM 33894 N N . ILE A 1 82 ? -5.221 3.982 4.061 1.00 3.31 82 ILE A N 20
ATOM 33895 C CA . ILE A 1 82 ? -4.680 4.139 5.406 1.00 21.01 82 ILE A CA 20
ATOM 33896 C C . ILE A 1 82 ? -5.487 5.153 6.210 1.00 63.24 82 ILE A C 20
ATOM 33897 O O . ILE A 1 82 ? -5.717 6.274 5.760 1.00 41.34 82 ILE A O 20
ATOM 33913 N N . ASN A 1 83 ? -5.914 4.750 7.402 1.00 43.15 83 ASN A N 20
ATOM 33914 C CA . ASN A 1 83 ? -6.695 5.625 8.269 1.00 72.52 83 ASN A CA 20
ATOM 33915 C C . ASN A 1 83 ? -5.830 6.749 8.829 1.00 33.23 83 ASN A C 20
ATOM 33916 O O . ASN A 1 83 ? -4.616 6.599 8.980 1.00 54.40 83 ASN A O 20
ATOM 33927 N N . THR A 1 84 ? -6.462 7.878 9.138 1.00 72.50 84 THR A N 20
ATOM 33928 C CA . THR A 1 84 ? -5.751 9.028 9.681 1.00 21.43 84 THR A CA 20
ATOM 33929 C C . THR A 1 84 ? -4.902 8.632 10.884 1.00 33.34 84 THR A C 20
ATOM 33930 O O . THR A 1 84 ? -3.809 9.163 11.086 1.00 33.30 84 THR A O 20
ATOM 33941 N N . ILE A 1 85 ? -5.410 7.696 11.679 1.00 72.30 85 ILE A N 20
ATOM 33942 C CA . ILE A 1 85 ? -4.696 7.227 12.860 1.00 11.40 85 ILE A CA 20
ATOM 33943 C C . ILE A 1 85 ? -3.464 6.418 12.473 1.00 31.43 85 ILE A C 20
ATOM 33944 O O . ILE A 1 85 ? -2.346 6.739 12.875 1.00 62.32 85 ILE A O 20
ATOM 33960 N N . ASP A 1 86 ? -3.676 5.366 11.689 1.00 1.55 86 ASP A N 20
ATOM 33961 C CA . ASP A 1 86 ? -2.582 4.511 11.245 1.00 72.44 86 ASP A CA 20
ATOM 33962 C C . ASP A 1 86 ? -1.495 5.331 10.557 1.00 22.01 86 ASP A C 20
ATOM 33963 O O . ASP A 1 86 ? -0.316 4.979 1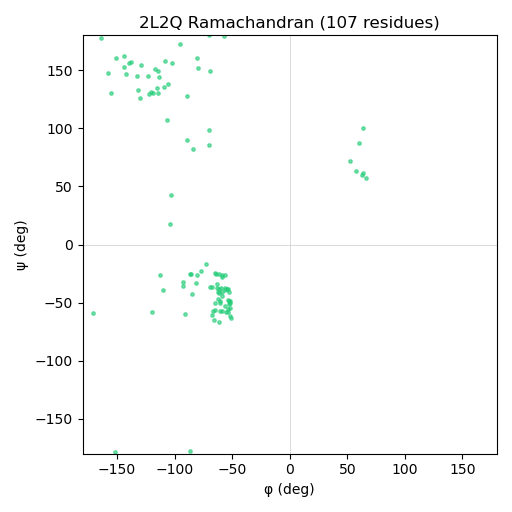0.602 1.00 14.14 86 ASP A O 20
ATOM 33972 N N . TYR A 1 87 ? -1.900 6.426 9.922 1.00 23.23 87 TYR A N 20
ATOM 33973 C CA . TYR A 1 87 ? -0.961 7.294 9.223 1.00 12.41 87 TYR A CA 20
ATOM 33974 C C . TYR A 1 87 ? -0.236 8.213 10.201 1.00 23.34 87 TYR A C 20
ATOM 33975 O O . TYR A 1 87 ? 0.966 8.445 10.079 1.00 33.32 87 TYR A O 20
ATOM 33993 N N . GLY A 1 88 ? -0.977 8.732 11.176 1.00 14.43 88 GLY A N 20
ATOM 33994 C CA . GLY A 1 88 ? -0.389 9.619 12.163 1.00 41.00 88 GLY A CA 20
ATOM 33995 C C . GLY A 1 88 ? 0.580 8.903 13.082 1.00 62.33 88 GLY A C 20
ATOM 33996 O O . GLY A 1 88 ? 1.668 9.404 13.364 1.00 3.25 88 GLY A O 20
ATOM 34000 N N . THR A 1 89 ? 0.184 7.724 13.554 1.00 72.15 89 THR A N 20
ATOM 34001 C CA . THR A 1 89 ? 1.024 6.938 14.449 1.00 74.20 89 THR A CA 20
ATOM 34002 C C . THR A 1 89 ? 2.063 6.140 13.670 1.00 44.45 89 THR A C 20
ATOM 34003 O O . THR A 1 89 ? 3.112 5.783 14.203 1.00 63.42 89 THR A O 20
ATOM 34014 N N . MET A 1 90 ? 1.765 5.866 12.403 1.00 13.43 90 MET A N 20
ATOM 34015 C CA . MET A 1 90 ? 2.675 5.112 11.550 1.00 22.21 90 MET A CA 20
ATOM 34016 C C . MET A 1 90 ? 2.874 3.697 12.083 1.00 30.22 90 MET A C 20
ATOM 34017 O O . MET A 1 90 ? 3.918 3.378 12.649 1.00 45.44 90 MET A O 20
ATOM 34031 N N . ASN A 1 91 ? 1.864 2.852 11.900 1.00 44.43 91 ASN A N 20
ATOM 34032 C CA . ASN A 1 91 ? 1.929 1.471 12.364 1.00 54.24 91 ASN A CA 20
ATOM 34033 C C . ASN A 1 91 ? 2.358 0.539 11.235 1.00 72.43 91 ASN A C 20
ATOM 34034 O O . ASN A 1 91 ? 1.527 0.038 10.479 1.00 72.34 91 ASN A O 20
ATOM 34045 N N . GLY A 1 92 ? 3.664 0.308 11.129 1.00 14.42 92 GLY A N 20
ATOM 34046 C CA . GLY A 1 92 ? 4.182 -0.564 10.092 1.00 34.44 92 GLY A CA 20
ATOM 34047 C C . GLY A 1 92 ? 3.492 -1.915 10.073 1.00 41.40 92 GLY A C 20
ATOM 34048 O O . GLY A 1 92 ? 3.100 -2.402 9.013 1.00 12.35 92 GLY A O 20
ATOM 34052 N N . GLU A 1 93 ? 3.346 -2.520 11.247 1.00 60.14 93 GLU A N 20
ATOM 34053 C CA . GLU A 1 93 ? 2.701 -3.823 11.359 1.00 41.32 93 GLU A CA 20
ATOM 34054 C C . GLU A 1 93 ? 1.324 -3.806 10.703 1.00 61.35 93 GLU A C 20
ATOM 34055 O O . GLU A 1 93 ? 0.997 -4.678 9.896 1.00 44.10 93 GLU A O 20
ATOM 34067 N N . LYS A 1 94 ? 0.519 -2.810 11.055 1.00 32.02 94 LYS A N 20
ATOM 34068 C CA . LYS A 1 94 ? -0.823 -2.678 10.502 1.00 13.14 94 LYS A CA 20
ATOM 34069 C C . LYS A 1 94 ? -0.772 -2.484 8.990 1.00 43.31 94 LYS A C 20
ATOM 34070 O O . LYS A 1 94 ? -1.598 -3.025 8.256 1.00 61.13 94 LYS A O 20
ATOM 34089 N N . VAL A 1 95 ? 0.205 -1.707 8.531 1.00 75.01 95 VAL A N 20
ATOM 34090 C CA . VAL A 1 95 ? 0.365 -1.443 7.106 1.00 3.32 95 VAL A CA 20
ATOM 34091 C C . VAL A 1 95 ? 0.625 -2.732 6.335 1.00 72.14 95 VAL A C 20
ATOM 34092 O O . VAL A 1 95 ? -0.209 -3.173 5.543 1.00 74.35 95 VAL A O 20
ATOM 34105 N N . LEU A 1 96 ? 1.786 -3.332 6.569 1.00 20.33 96 LEU A N 20
ATOM 34106 C CA . LEU A 1 96 ? 2.157 -4.572 5.897 1.00 71.01 96 LEU A CA 20
ATOM 34107 C C . LEU A 1 96 ? 1.057 -5.619 6.040 1.00 34.34 96 LEU A C 20
ATOM 34108 O O . LEU A 1 96 ? 0.737 -6.332 5.089 1.00 22.14 96 LEU A O 20
ATOM 34124 N N . GLN A 1 97 ? 0.480 -5.704 7.235 1.00 15.00 97 GLN A N 20
ATOM 34125 C CA . GLN A 1 97 ? -0.586 -6.663 7.502 1.00 75.11 97 GLN A CA 20
ATOM 34126 C C . GLN A 1 97 ? -1.760 -6.450 6.551 1.00 22.32 97 GLN A C 20
ATOM 34127 O O . GLN A 1 97 ? -2.230 -7.391 5.908 1.00 0.53 97 GLN A O 20
ATOM 34141 N N . LEU A 1 98 ? -2.230 -5.211 6.467 1.00 23.44 98 LEU A N 20
ATOM 34142 C CA . LEU A 1 98 ? -3.350 -4.875 5.596 1.00 40.31 98 LEU A CA 20
ATOM 34143 C C . LEU A 1 98 ? -3.035 -5.225 4.145 1.00 63.21 98 LEU A C 20
ATOM 34144 O O . LEU A 1 98 ? -3.843 -5.847 3.456 1.00 23.44 98 LEU A O 20
ATOM 34160 N N . ALA A 1 99 ? -1.854 -4.823 3.688 1.00 43.14 99 ALA A N 20
ATOM 34161 C CA . ALA A 1 99 ? -1.430 -5.098 2.320 1.00 65.22 99 ALA A CA 20
ATOM 34162 C C . ALA A 1 99 ? -1.526 -6.587 2.004 1.00 35.23 99 ALA A C 20
ATOM 34163 O O . ALA A 1 99 ? -2.175 -6.985 1.037 1.00 41.33 99 ALA A O 20
ATOM 34170 N N . ILE A 1 100 ? -0.876 -7.405 2.826 1.00 2.25 100 ILE A N 20
ATOM 34171 C CA . ILE A 1 100 ? -0.890 -8.849 2.634 1.00 10.30 100 ILE A CA 20
ATOM 34172 C C . ILE A 1 100 ? -2.316 -9.387 2.610 1.00 52.22 100 ILE A C 20
ATOM 34173 O O . ILE A 1 100 ? -2.671 -10.195 1.753 1.00 52.33 100 ILE A O 20
ATOM 34189 N N . ASN A 1 101 ? -3.131 -8.931 3.556 1.00 72.23 101 ASN A N 20
ATOM 34190 C CA . ASN A 1 101 ? -4.521 -9.366 3.643 1.00 61.14 101 ASN A CA 20
ATOM 34191 C C . ASN A 1 101 ? -5.244 -9.141 2.319 1.00 54.41 101 ASN A C 20
ATOM 34192 O O . ASN A 1 101 ? -5.902 -10.041 1.798 1.00 11.40 101 ASN A O 20
ATOM 34203 N N . ALA A 1 102 ? -5.119 -7.931 1.781 1.00 23.21 102 ALA A N 20
ATOM 34204 C CA . ALA A 1 102 ? -5.758 -7.588 0.517 1.00 53.10 102 ALA A CA 20
ATOM 34205 C C . ALA A 1 102 ? -5.212 -8.440 -0.624 1.00 55.14 102 ALA A C 20
ATOM 34206 O O . ALA A 1 102 ? -5.960 -8.869 -1.504 1.00 62.02 102 ALA A O 20
ATOM 34213 N N . PHE A 1 103 ? -3.907 -8.681 -0.604 1.00 63.10 103 PHE A N 20
ATOM 34214 C CA . PHE A 1 103 ? -3.260 -9.480 -1.639 1.00 32.42 103 PHE A CA 20
ATOM 34215 C C . PHE A 1 103 ? -3.880 -10.872 -1.716 1.00 63.41 103 PHE A C 20
ATOM 34216 O O . PHE A 1 103 ? -4.316 -11.311 -2.779 1.00 32.40 103 PHE A O 20
ATOM 34233 N N . ASN A 1 104 ? -3.913 -11.563 -0.580 1.00 53.35 104 ASN A N 20
ATOM 34234 C CA . ASN A 1 104 ? -4.477 -12.906 -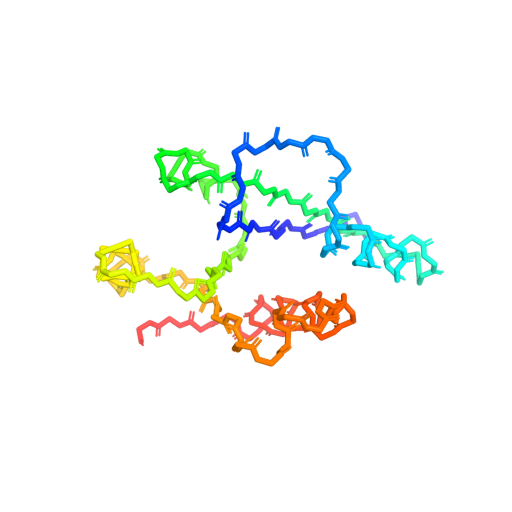0.519 1.00 12.33 104 ASN A CA 20
ATOM 34235 C C . ASN A 1 104 ? -5.983 -12.874 -0.759 1.00 74.20 104 ASN A C 20
ATOM 34236 O O . ASN A 1 104 ? -6.525 -13.710 -1.481 1.00 34.32 104 ASN A O 20
ATOM 34247 N N . ASN A 1 105 ? -6.654 -11.903 -0.148 1.00 33.14 105 ASN A N 20
ATOM 34248 C CA . ASN A 1 105 ? -8.099 -11.763 -0.295 1.00 25.04 105 ASN A CA 20
ATOM 34249 C C . ASN A 1 105 ? -8.483 -11.604 -1.763 1.00 15.12 105 ASN A C 20
ATOM 34250 O O . ASN A 1 105 ? -9.425 -12.236 -2.241 1.00 73.32 105 ASN A O 20
ATOM 34261 N N . LYS A 1 106 ? -7.747 -10.754 -2.473 1.00 34.53 106 LYS A N 20
ATOM 34262 C CA . LYS A 1 106 ? -8.009 -10.513 -3.886 1.00 71.12 106 LYS A CA 20
ATOM 34263 C C . LYS A 1 106 ? -9.508 -10.463 -4.162 1.00 13.35 106 LYS A C 20
ATOM 34264 O O . LYS A 1 106 ? -9.984 -11.002 -5.162 1.00 5.43 106 LYS A O 20
ATOM 34283 N N . SER A 1 107 ? -10.247 -9.811 -3.270 1.00 75.40 107 SER A N 20
ATOM 34284 C CA . SER A 1 107 ? -11.694 -9.693 -3.416 1.00 51.13 107 SER A CA 20
ATOM 34285 C C . SER A 1 107 ? -12.236 -8.555 -2.557 1.00 23.51 107 SER A C 20
ATOM 34286 O O . SER A 1 107 ? -12.905 -7.650 -3.054 1.00 74.12 107 SER A O 20
ATOM 34294 N N . SER A 1 108 ? -11.942 -8.609 -1.261 1.00 64.15 108 SER A N 20
ATOM 34295 C CA . SER A 1 108 ? -12.401 -7.586 -0.330 1.00 11.14 108 SER A CA 20
ATOM 34296 C C . SER A 1 108 ? -13.926 -7.544 -0.279 1.00 3.23 108 SER A C 20
ATOM 34297 O O . SER A 1 108 ? -14.571 -6.952 -1.144 1.00 12.34 108 SER A O 20
ATOM 34305 N N . VAL A 1 109 ? -14.495 -8.178 0.741 1.00 33.11 109 VAL A N 20
ATOM 34306 C CA . VAL A 1 109 ? -15.943 -8.213 0.907 1.00 33.14 109 VAL A CA 20
ATOM 34307 C C . VAL A 1 109 ? -16.329 -8.183 2.382 1.00 43.40 109 VAL A C 20
ATOM 34308 O O . VAL A 1 109 ? -15.486 -7.954 3.250 1.00 24.21 109 VAL A O 20
#

B-factor: mean 37.93, std 23.23, range [0.02, 75.45]

Radius of gyration: 13.25 Å; Cα contacts (8 Å, |Δi|>4): 158; chains: 1; bounding box: 30×38×29 Å

Solvent-accessible surface area: 7662 Å² total; per-residue (Å²): 112,153,48,86,13,47,8,0,6,12,71,17,93,53,134,100,118,23,130,12,38,94,130,7,75,138,63,18,170,82,118,132,81,106,41,64,19,104,17,25,38,82,77,145,21,70,127,36,38,126,217,32,52,1,1,0,8,6,24,177,22,208,134,77,103,114,161,8,64,113,85,7,106,103,146,26,44,17,30,41,81,9,96,93,124,40,74,56,71,52,56,4,92,114,6,9,87,75,0,45,106,8,62,111,109,138,57,68,168